Protein 5T8K (pdb70)

Sequence (1969 aa):
MESRIKDISLAEEFFGLQQDMEIAKTDMMMGLVELQRKYRDSKPLKGGAARITGSLHLTIETSVLVETLYELGAEEIRWCSCNIYSTQDHAAAALVKKNIIATVFAWKNETIEEDYWVCLNDAMTWRNDKDKICCGGPNLIVDDGGDATLILHEGVKAEIEYEKYNKIPEYLETELDENGKQLSMDLKCMYKVLKMELLKNPFFRWRGMLKDLYGVSEETTTGVLRLKIMESEGKKLLLPAINVNDSVTKSKFDNTYGCRQSLLHGLFNGCIQMLAGKKIVVLGYGEVGKGCAQGLSSGVGARVIVTEIDPICALQASSMEGYQVSVLEDVVSSEADIFIITATGNKDVVITVEHMRKMKENAYIANIGHFDDEIDVYGLENYPGIKKVIIEVKQNVHKFTFPDTQKSVILLCKGRLVNLGCATGHPPLVMSMSFTNQVLAQMDLWKKSREELVDRSKNTRFFVKKLSKEELDEYVARLHLDVLGIKLTKLTETTQAKYINVSINGPYKSSEDYRYMESRIKKDISLAEFFGLQQDMEIAKTDMMMGLVELQRKYRDSKPLKGARITGSLHLTIETSVLVETLYELGAEIRWCSCNIYSTQDHAAAALVKKNNIATVFAWKNETIEDYWVCLNDAMTWRNPNDKDKICGPNLIVDDGGDATLILHEGVKAEIEYEKYNKIPEYLETELDENGKQLSMDLKCMYKVLKMELLKNPFRWRGMLKDLYGVSEETTTGVLRLKIMESEGKLLLPAINVNDSVTKSKFDNTYGCRQSLLHGLFNGCIQMLAGKKIVVLGYGEVGKGCAQQGLSSGVGARVIVTEIDPICALQASSMEGYQVSVLEDVVSSEEADIFIITATGNKDVVITVEHMRKMKENAYIANIGHFDDEIDVYGLENYPGIKVVIEVKQQNVHKFTFPDTQQKSVILLCKGRLVNLGCATGHPPLVMSMSFTNQVLAQMDLWKSSRELVDRSKNTRFFVKKLSKELDEYVARLHLDVLGIKLTKLTEETQAKYINVSINGPYKSSEDYRYMESRIKDISLAEFGLQQDMEIAKTDMMMGLVELQRKYRDSKPLKGARITGSLHLTIETSVLVETLYELGAEIRWCSCNIYSTQDHAAAALVKKNIATVFAWKNETIEDYWVCLNDAMTWRNPNDKDKIGPNLIVDDGGDATLILHEGVKKAEIEYEKYNKIPEYLETELDENGKQLSMDLLKCMYKVLKKMELLKNPFFRWRGMLKDLYGVSEETTTGVLRLKIMESEGKLLLPAINVNDSVTKSKFDNTYGCRQSLLHGLFNGCIQMLAGKKIVVLGYGEVGKGCAQQGLSSGVGARVIVTEIDPICALQASSMEGYQVSVVLEDVVSSEADIFIITATGNKDVVITVEEHMRKMKENAYIANIGHFDDEIDVYGLENYPGIKVIEVKQNVHKFTFPDTQKSVILLCCKGRLVNLGCATGHPPLVMSMSFTNQVLAQMDLWKSSRELVDRSKNTRFFVKKLSKELDEYVARLHLDVLGIKLTKLTEETTQAKYINVSINGPYKSSEDYRYKMESRIKDISLAEFFGLQQDMEIAKTDMMMGLVELQRKYRDSKPLKGARITGSLHLTIETSVLVETLYELGAEIRWCSCNIYSTQDHAAAALVKKNIATVFAWKNETIEDYWVCLNDAMTWRNPNKDKICGPNLIVDDGGDATLILHEGVKAEIEYEKYNKIPEEYLETELDENGKQLSMDLKCMYKKVLKMELLKNPFRWRGMLKDLYGVSEETTTGVLRLKIMESEGKLLLPAINVNDSVTKSKFDNTYGCRQSLLHGLFNGCIQMLAGKKIVVLGYGEVGKGCAQGLSSGVGARVIVTEIDPICALQASSMEGYQVSVLEDVVSEEADIFIITATGNKDVVITVEHMRKMKENAYIANIGHFDDEIDVYGLENYPGIKKVIEVKQNVHKFTFPDTQKSVILLCKGRLVNLGCATGHPPLVMSMSFTNQVLAQMDLWKSSRELVDRSKNTRFFFVKKLSKELDEYVARLHLDVLGIKLTKLTEETQAKYINVSINGPYKSSEDYRY

Structure (mmCIF, N/CA/C/O backbone):
data_5T8K
#
_entry.id   5T8K
#
_cell.length_a   67.686
_cell.length_b   182.785
_cell.length_c   96.250
_cell.angle_alpha   90.00
_cell.angle_beta   100.58
_cell.angle_gamma   90.00
#
_symmetry.space_group_name_H-M   'P 1 21 1'
#
loop_
_entity.id
_entity.type
_entity.pdbx_description
1 polymer Adenosylhomocysteinase
2 polymer Adenosylhomocysteinase
3 non-polymer 'SODIUM ION'
4 non-polymer NICOTINAMIDE-ADENINE-DINUCLEOTIDE
5 non-polymer ADENINE
6 non-polymer 'HEXAETHYLENE GLYCOL'
7 non-polymer 2-AMINO-2-HYDROXYMETHYL-PROPANE-1,3-DIOL
8 non-polymer GLYCEROL
9 non-polymer DI(HYDROXYETHYL)ETHER
10 non-polymer 'TRIETHYLENE GLYCOL'
11 water water
#
loop_
_atom_site.group_PDB
_atom_site.id
_atom_site.type_symbol
_atom_site.label_atom_id
_atom_site.label_alt_id
_atom_site.label_comp_id
_atom_site.label_asym_id
_atom_site.label_entity_id
_atom_site.label_seq_id
_atom_site.pdbx_PDB_ins_code
_atom_site.Cartn_x
_atom_site.Cartn_y
_atom_site.Cartn_z
_atom_site.occupancy
_atom_site.B_iso_or_equiv
_atom_site.auth_seq_id
_atom_site.auth_comp_id
_atom_site.auth_asym_id
_atom_site.auth_atom_id
_atom_site.pdbx_PDB_model_num
ATOM 1 N N . MET A 1 6 ? 79.052 27.024 222.852 1.00 83.85 3 MET A N 1
ATOM 2 C CA . MET A 1 6 ? 78.262 27.192 221.596 1.00 82.36 3 MET A CA 1
ATOM 3 C C . MET A 1 6 ? 76.778 27.292 221.964 1.00 74.29 3 MET A C 1
ATOM 4 O O . MET A 1 6 ? 76.185 26.323 222.457 1.00 74.94 3 MET A O 1
ATOM 9 N N . GLU A 1 7 ? 76.188 28.465 221.723 1.00 61.99 4 GLU A N 1
ATOM 10 C CA . GLU A 1 7 ? 74.797 28.701 222.105 1.00 56.65 4 GLU A CA 1
ATOM 11 C C . GLU A 1 7 ? 73.737 28.464 221.012 1.00 48.23 4 GLU A C 1
ATOM 12 O O . GLU A 1 7 ? 72.564 28.746 221.242 1.00 45.67 4 GLU A O 1
ATOM 18 N N . SER A 1 8 ? 74.119 27.906 219.862 1.00 42.73 5 SER A N 1
ATOM 19 C CA . SER A 1 8 ? 73.135 27.647 218.805 1.00 39.37 5 SER A CA 1
ATOM 20 C C . SER A 1 8 ? 72.052 26.651 219.240 1.00 39.07 5 SER A C 1
ATOM 21 O O . SER A 1 8 ? 72.335 25.690 219.970 1.00 38.09 5 SER A O 1
ATOM 24 N N . ARG A 1 9 ? 70.815 26.906 218.806 1.00 36.80 6 ARG A N 1
ATOM 25 C CA . ARG A 1 9 ? 69.702 26.017 219.068 1.00 38.15 6 ARG A CA 1
ATOM 26 C C . ARG A 1 9 ? 69.128 25.562 217.735 1.00 36.89 6 ARG A C 1
ATOM 27 O O . ARG A 1 9 ? 68.480 26.339 217.027 1.00 34.51 6 ARG A O 1
ATOM 35 N N . ILE A 1 10 ? 69.399 24.300 217.397 1.00 36.40 7 ILE A N 1
ATOM 36 C CA . ILE A 1 10 ? 68.938 23.686 216.153 1.00 35.45 7 ILE A CA 1
ATOM 37 C C . ILE A 1 10 ? 68.428 22.272 216.443 1.00 37.39 7 ILE A C 1
ATOM 38 O O . ILE A 1 10 ? 68.651 21.732 217.523 1.00 36.77 7 ILE A O 1
ATOM 43 N N . LYS A 1 11 ? 67.775 21.671 215.455 1.00 37.95 8 LYS A N 1
ATOM 44 C CA . LYS A 1 11 ? 67.226 20.331 215.606 1.00 39.75 8 LYS A CA 1
ATOM 45 C C . LYS A 1 11 ? 68.277 19.229 215.778 1.00 40.91 8 LYS A C 1
ATOM 46 O O . LYS A 1 11 ? 68.257 18.512 216.770 1.00 40.65 8 LYS A O 1
ATOM 52 N N . ASP A 1 12 ? 69.196 19.113 214.819 1.00 40.66 9 ASP A N 1
ATOM 53 C CA . ASP A 1 12 ? 70.148 18.011 214.815 1.00 42.25 9 ASP A CA 1
ATOM 54 C C . ASP A 1 12 ? 71.451 18.288 214.045 1.00 41.16 9 ASP A C 1
ATOM 55 O O . ASP A 1 12 ? 71.468 18.296 212.804 1.00 39.11 9 ASP A O 1
ATOM 60 N N . ILE A 1 13 ? 72.543 18.459 214.800 1.00 40.56 10 ILE A N 1
ATOM 61 C CA . ILE A 1 13 ? 73.877 18.719 214.236 1.00 40.11 10 ILE A CA 1
ATOM 62 C C . ILE A 1 13 ? 74.376 17.618 213.288 1.00 40.11 10 ILE A C 1
ATOM 63 O O . ILE A 1 13 ? 75.176 17.904 212.389 1.00 38.75 10 ILE A O 1
ATOM 68 N N . SER A 1 14 ? 73.910 16.376 213.470 1.00 41.00 11 SER A N 1
ATOM 69 C CA . SER A 1 14 ? 74.369 15.262 212.612 1.00 42.21 11 SER A CA 1
ATOM 70 C C . SER A 1 14 ? 73.924 15.417 211.150 1.00 41.02 11 SER A C 1
ATOM 71 O O . SER A 1 14 ? 74.421 14.709 210.276 1.00 41.73 11 SER A O 1
ATOM 74 N N . LEU A 1 15 ? 73.000 16.348 210.891 1.00 39.51 12 LEU A N 1
ATOM 75 C CA . LEU A 1 15 ? 72.507 16.615 209.532 1.00 38.11 12 LEU A CA 1
ATOM 76 C C . LEU A 1 15 ? 73.464 17.490 208.736 1.00 36.90 12 LEU A C 1
ATOM 77 O O . LEU A 1 15 ? 73.268 17.682 207.537 1.00 35.91 12 LEU A O 1
ATOM 82 N N . ALA A 1 16 ? 74.500 18.002 209.399 1.00 36.82 13 ALA A N 1
ATOM 83 C CA . ALA A 1 16 ? 75.463 18.915 208.766 1.00 36.76 13 ALA A CA 1
ATOM 84 C C . ALA A 1 16 ? 76.061 18.488 207.420 1.00 37.15 13 ALA A C 1
ATOM 85 O O . ALA A 1 16 ? 76.116 19.294 206.494 1.00 35.32 13 ALA A O 1
ATOM 87 N N A GLU A 1 17 ? 76.456 17.217 207.333 0.60 39.11 14 GLU A N 1
ATOM 88 N N B GLU A 1 17 ? 76.547 17.253 207.325 0.40 37.70 14 GLU A N 1
ATOM 89 C CA A GLU A 1 17 ? 77.055 16.623 206.123 0.60 40.65 14 GLU A CA 1
ATOM 90 C CA B GLU A 1 17 ? 77.196 16.782 206.094 0.40 37.95 14 GLU A CA 1
ATOM 91 C C A GLU A 1 17 ? 76.154 16.822 204.900 0.60 39.35 14 GLU A C 1
ATOM 92 C C B GLU A 1 17 ? 76.268 16.860 204.878 0.40 36.85 14 GLU A C 1
ATOM 93 O O A GLU A 1 17 ? 76.594 17.346 203.877 0.60 38.56 14 GLU A O 1
ATOM 94 O O B GLU A 1 17 ? 76.692 17.250 203.791 0.40 36.16 14 GLU A O 1
ATOM 105 N N A PHE A 1 18 ? 74.900 16.391 205.018 0.60 39.62 15 PHE A N 1
ATOM 106 N N B PHE A 1 18 ? 75.006 16.492 205.060 0.40 36.83 15 PHE A N 1
ATOM 107 C CA A PHE A 1 18 ? 73.893 16.564 203.958 0.60 39.20 15 PHE A CA 1
ATOM 108 C CA B PHE A 1 18 ? 74.049 16.574 203.965 0.40 36.31 15 PHE A CA 1
ATOM 109 C C A PHE A 1 18 ? 73.745 18.039 203.571 0.60 36.62 15 PHE A C 1
ATOM 110 C C B PHE A 1 18 ? 73.846 18.039 203.573 0.40 35.02 15 PHE A C 1
ATOM 111 O O A PHE A 1 18 ? 73.652 18.374 202.390 0.60 35.65 15 PHE A O 1
ATOM 112 O O B PHE A 1 18 ? 73.791 18.367 202.387 0.40 34.20 15 PHE A O 1
ATOM 127 N N . GLY A 1 19 ? 73.733 18.912 204.572 1.00 35.00 16 GLY A N 1
ATOM 128 C CA . GLY A 1 19 ? 73.596 20.354 204.334 1.00 33.93 16 GLY A CA 1
ATOM 129 C C . GLY A 1 19 ? 74.759 20.903 203.520 1.00 33.59 16 GLY A C 1
ATOM 130 O O . GLY A 1 19 ? 74.551 21.564 202.490 1.00 31.56 16 GLY A O 1
ATOM 131 N N . LEU A 1 20 ? 75.979 20.581 203.952 1.00 33.24 17 LEU A N 1
ATOM 132 C CA . LEU A 1 20 ? 77.188 21.053 203.275 1.00 33.97 17 LEU A CA 1
ATOM 133 C C . LEU A 1 20 ? 77.286 20.598 201.818 1.00 33.77 17 LEU A C 1
ATOM 134 O O . LEU A 1 20 ? 77.790 21.342 200.972 1.00 33.48 17 LEU A O 1
ATOM 139 N N A GLN A 1 21 ? 76.817 19.381 201.549 0.60 34.45 18 GLN A N 1
ATOM 140 N N B GLN A 1 21 ? 76.825 19.380 201.537 0.40 34.28 18 GLN A N 1
ATOM 141 C CA A GLN A 1 21 ? 76.801 18.804 200.204 0.60 34.98 18 GLN A CA 1
ATOM 142 C CA B GLN A 1 21 ? 76.846 18.850 200.179 0.40 34.52 18 GLN A CA 1
ATOM 143 C C A GLN A 1 21 ? 75.774 19.512 199.322 0.60 33.37 18 GLN A C 1
ATOM 144 C C B GLN A 1 21 ? 75.776 19.523 199.312 0.40 33.09 18 GLN A C 1
ATOM 145 O O A GLN A 1 21 ? 76.048 19.800 198.153 0.60 32.66 18 GLN A O 1
ATOM 146 O O B GLN A 1 21 ? 76.021 19.792 198.133 0.40 32.50 18 GLN A O 1
ATOM 157 N N . ASP A 1 22 ? 74.598 19.790 199.889 1.00 32.12 19 ASP A N 1
ATOM 158 C CA . ASP A 1 22 ? 73.537 20.495 199.156 1.00 30.85 19 ASP A CA 1
ATOM 159 C C . ASP A 1 22 ? 73.995 21.910 198.867 1.00 29.27 19 ASP A C 1
ATOM 160 O O . ASP A 1 22 ? 73.696 22.433 197.795 1.00 26.75 19 ASP A O 1
ATOM 165 N N . MET A 1 23 ? 74.721 22.528 199.813 1.00 28.30 20 MET A N 1
ATOM 166 C CA . MET A 1 23 ? 75.230 23.875 199.574 1.00 28.36 20 MET A CA 1
ATOM 167 C C . MET A 1 23 ? 76.163 23.851 198.369 1.00 28.16 20 MET A C 1
ATOM 168 O O . MET A 1 23 ? 76.071 24.728 197.524 1.00 28.02 20 MET A O 1
ATOM 173 N N . GLU A 1 24 ? 77.033 22.840 198.270 1.00 28.99 21 GLU A N 1
ATOM 174 C CA . GLU A 1 24 ? 77.977 22.776 197.133 1.00 30.81 21 GLU A CA 1
ATOM 175 C C . GLU A 1 24 ? 77.290 22.572 195.794 1.00 28.60 21 GLU A C 1
ATOM 176 O O . GLU A 1 24 ? 77.712 23.137 194.780 1.00 27.36 21 GLU A O 1
ATOM 182 N N . ILE A 1 25 ? 76.221 21.792 195.788 1.00 27.71 22 ILE A N 1
ATOM 183 C CA . ILE A 1 25 ? 75.453 21.590 194.555 1.00 27.12 22 ILE A CA 1
ATOM 184 C C . ILE A 1 25 ? 74.716 22.891 194.195 1.00 25.37 22 ILE A C 1
ATOM 185 O O . ILE A 1 25 ? 74.734 23.326 193.045 1.00 24.47 22 ILE A O 1
ATOM 190 N N . ALA A 1 26 ? 74.090 23.520 195.188 1.00 25.48 23 ALA A N 1
ATOM 191 C CA . ALA A 1 26 ? 73.361 24.779 194.960 1.00 24.88 23 ALA A CA 1
ATOM 192 C C . ALA A 1 26 ? 74.256 25.851 194.326 1.00 25.05 23 ALA A C 1
ATOM 193 O O . ALA A 1 26 ? 73.824 26.595 193.442 1.00 23.24 23 ALA A O 1
ATOM 195 N N . LYS A 1 27 ? 75.514 25.897 194.768 1.00 25.86 24 LYS A N 1
ATOM 196 C CA . LYS A 1 27 ? 76.495 26.862 194.244 1.00 26.41 24 LYS A CA 1
ATOM 197 C C . LYS A 1 27 ? 76.767 26.783 192.741 1.00 26.46 24 LYS A C 1
ATOM 198 O O . LYS A 1 27 ? 77.255 27.743 192.164 1.00 26.50 24 LYS A O 1
ATOM 204 N N . THR A 1 28 ? 76.462 25.662 192.103 1.00 26.24 25 THR A N 1
ATOM 205 C CA . THR A 1 28 ? 76.607 25.582 190.652 1.00 27.16 25 THR A CA 1
ATOM 206 C C . THR A 1 28 ? 75.732 26.671 190.006 1.00 25.70 25 THR A C 1
ATOM 207 O O . THR A 1 28 ? 76.118 27.266 189.019 1.00 26.02 25 THR A O 1
ATOM 211 N N . ASP A 1 29 ? 74.560 26.929 190.591 1.00 25.03 26 ASP A N 1
ATOM 212 C CA . ASP A 1 29 ? 73.620 27.934 190.076 1.00 24.17 26 ASP A CA 1
ATOM 213 C C . ASP A 1 29 ? 73.670 29.288 190.786 1.00 24.14 26 ASP A C 1
ATOM 214 O O . ASP A 1 29 ? 73.215 30.303 190.214 1.00 23.27 26 ASP A O 1
ATOM 219 N N . MET A 1 30 ? 74.192 29.339 192.015 1.00 23.44 27 MET A N 1
ATOM 220 C CA . MET A 1 30 ? 74.206 30.609 192.747 1.00 23.63 27 MET A CA 1
ATOM 221 C C . MET A 1 30 ? 75.465 31.387 192.380 1.00 24.07 27 MET A C 1
ATOM 222 O O . MET A 1 30 ? 76.250 31.742 193.258 1.00 23.39 27 MET A O 1
ATOM 227 N N A MET A 1 31 ? 75.643 31.674 191.092 0.50 24.66 28 MET A N 1
ATOM 228 N N B MET A 1 31 ? 75.625 31.674 191.080 0.50 24.37 28 MET A N 1
ATOM 229 C CA A MET A 1 31 ? 76.874 32.329 190.635 0.50 25.53 28 MET A CA 1
ATOM 230 C CA B MET A 1 31 ? 76.816 32.378 190.565 0.50 25.07 28 MET A CA 1
ATOM 231 C C A MET A 1 31 ? 77.095 33.762 191.148 0.50 24.39 28 MET A C 1
ATOM 232 C C B MET A 1 31 ? 77.084 33.740 191.188 0.50 24.15 28 MET A C 1
ATOM 233 O O A MET A 1 31 ? 78.238 34.195 191.257 0.50 24.20 28 MET A O 1
ATOM 234 O O B MET A 1 31 ? 78.236 34.109 191.398 0.50 23.97 28 MET A O 1
ATOM 243 N N . GLY A 1 32 ? 76.029 34.487 191.481 1.00 23.20 29 GLY A N 1
ATOM 244 C CA . GLY A 1 32 ? 76.206 35.825 192.055 1.00 23.12 29 GLY A CA 1
ATOM 245 C C . GLY A 1 32 ? 76.921 35.747 193.418 1.00 23.78 29 GLY A C 1
ATOM 246 O O . GLY A 1 32 ? 77.850 36.516 193.688 1.00 23.93 29 GLY A O 1
ATOM 247 N N . LEU A 1 33 ? 76.509 34.805 194.268 1.00 22.89 30 LEU A N 1
ATOM 248 C CA . LEU A 1 33 ? 77.147 34.642 195.574 1.00 23.38 30 LEU A CA 1
ATOM 249 C C . LEU A 1 33 ? 78.558 34.067 195.429 1.00 24.14 30 LEU A C 1
ATOM 250 O O . LEU A 1 33 ? 79.462 34.476 196.157 1.00 24.52 30 LEU A O 1
ATOM 255 N N . VAL A 1 34 ? 78.748 33.152 194.477 1.00 23.67 31 VAL A N 1
ATOM 256 C CA . VAL A 1 34 ? 80.060 32.586 194.213 1.00 25.12 31 VAL A CA 1
ATOM 257 C C . VAL A 1 34 ? 81.040 33.700 193.790 1.00 26.15 31 VAL A C 1
ATOM 258 O O . VAL A 1 34 ? 82.185 33.740 194.252 1.00 26.02 31 VAL A O 1
ATOM 262 N N . GLU A 1 35 ? 80.591 34.602 192.916 1.00 26.88 32 GLU A N 1
ATOM 263 C CA . GLU A 1 35 ? 81.444 35.727 192.467 1.00 26.43 32 GLU A CA 1
ATOM 264 C C . GLU A 1 35 ? 81.734 36.728 193.591 1.00 26.47 32 GLU A C 1
ATOM 265 O O . GLU A 1 35 ? 82.858 37.227 193.699 1.00 27.88 32 GLU A O 1
ATOM 271 N N . LEU A 1 36 ? 80.736 37.046 194.417 1.00 25.06 33 LEU A N 1
ATOM 272 C CA . LEU A 1 36 ? 80.974 37.969 195.531 1.00 25.80 33 LEU A CA 1
ATOM 273 C C . LEU A 1 36 ? 82.011 37.392 196.512 1.00 25.67 33 LEU A C 1
ATOM 274 O O . LEU A 1 36 ? 82.862 38.130 197.047 1.00 25.03 33 LEU A O 1
ATOM 279 N N . GLN A 1 37 ? 81.955 36.077 196.729 1.00 25.42 34 GLN A N 1
ATOM 280 C CA . GLN A 1 37 ? 82.936 35.433 197.590 1.00 26.61 34 GLN A CA 1
ATOM 281 C C . GLN A 1 37 ? 84.334 35.508 196.957 1.00 27.25 34 GLN A C 1
ATOM 282 O O . GLN A 1 37 ? 85.305 35.872 197.628 1.00 27.46 34 GLN A O 1
ATOM 288 N N . ARG A 1 38 ? 84.431 35.177 195.671 1.00 26.79 35 ARG A N 1
ATOM 289 C CA . ARG A 1 38 ? 85.721 35.223 194.981 1.00 28.03 35 ARG A CA 1
ATOM 290 C C . ARG A 1 38 ? 86.304 36.633 195.014 1.00 27.93 35 ARG A C 1
ATOM 291 O O . ARG A 1 38 ? 87.478 36.834 195.310 1.00 29.06 35 ARG A O 1
ATOM 299 N N . LYS A 1 39 ? 85.462 37.605 194.719 1.00 27.93 36 LYS A N 1
ATOM 300 C CA . LYS A 1 39 ? 85.896 38.981 194.602 1.00 29.90 36 LYS A CA 1
ATOM 301 C C . LYS A 1 39 ? 86.278 39.681 195.905 1.00 30.79 36 LYS A C 1
ATOM 302 O O . LYS A 1 39 ? 87.257 40.437 195.929 1.00 30.46 36 LYS A O 1
ATOM 308 N N . TYR A 1 40 ? 85.531 39.401 196.977 1.00 30.49 37 TYR A N 1
ATOM 309 C CA . TYR A 1 40 ? 85.688 40.120 198.247 1.00 31.80 37 TYR A CA 1
ATOM 310 C C . TYR A 1 40 ? 86.171 39.362 199.481 1.00 32.42 37 TYR A C 1
ATOM 311 O O . TYR A 1 40 ? 86.295 39.973 200.547 1.00 33.57 37 TYR A O 1
ATOM 320 N N . ARG A 1 41 ? 86.457 38.067 199.373 1.00 32.66 38 ARG A N 1
ATOM 321 C CA . ARG A 1 41 ? 86.887 37.313 200.559 1.00 33.97 38 ARG A CA 1
ATOM 322 C C . ARG A 1 41 ? 88.266 37.752 201.097 1.00 35.55 38 ARG A C 1
ATOM 323 O O . ARG A 1 41 ? 88.533 37.592 202.284 1.00 34.98 38 ARG A O 1
ATOM 331 N N . ASP A 1 42 ? 89.115 38.310 200.228 1.00 35.81 39 ASP A N 1
ATOM 332 C CA . ASP A 1 42 ? 90.427 38.798 200.649 1.00 38.35 39 ASP A CA 1
ATOM 333 C C . ASP A 1 42 ? 90.347 40.172 201.306 1.00 37.63 39 ASP A C 1
ATOM 334 O O . ASP A 1 42 ? 90.897 40.358 202.386 1.00 39.11 39 ASP A O 1
ATOM 339 N N . SER A 1 43 ? 89.689 41.130 200.658 1.00 35.84 40 SER A N 1
ATOM 340 C CA . SER A 1 43 ? 89.546 42.487 201.212 1.00 36.04 40 SER A CA 1
ATOM 341 C C . SER A 1 43 ? 88.539 42.579 202.375 1.00 35.54 40 SER A C 1
ATOM 342 O O . SER A 1 43 ? 88.624 43.493 203.184 1.00 35.84 40 SER A O 1
ATOM 345 N N . LYS A 1 44 ? 87.593 41.646 202.451 1.00 34.83 41 LYS A N 1
ATOM 346 C CA . LYS A 1 44 ? 86.603 41.626 203.540 1.00 34.89 41 LYS A CA 1
ATOM 347 C C . LYS A 1 44 ? 85.935 42.989 203.824 1.00 33.94 41 LYS A C 1
ATOM 348 O O . LYS A 1 44 ? 86.182 43.614 204.860 1.00 34.07 41 LYS A O 1
ATOM 354 N N . PRO A 1 45 ? 85.053 43.431 202.919 1.00 32.48 42 PRO A N 1
ATOM 355 C CA . PRO A 1 45 ? 84.406 44.722 203.097 1.00 32.42 42 PRO A CA 1
ATOM 356 C C . PRO A 1 45 ? 83.467 44.791 204.321 1.00 32.00 42 PRO A C 1
ATOM 357 O O . PRO A 1 45 ? 83.197 45.886 204.800 1.00 33.06 42 PRO A O 1
ATOM 361 N N . LEU A 1 46 ? 83.013 43.647 204.837 1.00 30.97 43 LEU A N 1
ATOM 362 C CA . LEU A 1 46 ? 82.131 43.631 206.025 1.00 30.96 43 LEU A CA 1
ATOM 363 C C . LEU A 1 46 ? 82.873 43.306 207.338 1.00 32.28 43 LEU A C 1
ATOM 364 O O . LEU A 1 46 ? 82.237 43.050 208.362 1.00 31.04 43 LEU A O 1
ATOM 369 N N . LYS A 1 47 ? 84.204 43.363 207.316 1.00 34.33 44 LYS A N 1
ATOM 370 C CA . LYS A 1 47 ? 85.024 43.046 208.494 1.00 36.62 44 LYS A CA 1
ATOM 371 C C . LYS A 1 47 ? 84.585 43.821 209.730 1.00 35.74 44 LYS A C 1
ATOM 372 O O . LYS A 1 47 ? 84.540 45.053 209.711 1.00 34.72 44 LYS A O 1
ATOM 378 N N A GLY A 1 48 ? 84.235 43.095 210.788 0.60 35.95 45 GLY A N 1
ATOM 379 N N B GLY A 1 48 ? 84.282 43.084 210.798 0.40 35.84 45 GLY A N 1
ATOM 380 C CA A GLY A 1 48 ? 83.804 43.706 212.048 0.60 36.52 45 GLY A CA 1
ATOM 381 C CA B GLY A 1 48 ? 83.869 43.665 212.074 0.40 36.30 45 GLY A CA 1
ATOM 382 C C A GLY A 1 48 ? 82.320 44.038 212.143 0.60 34.94 45 GLY A C 1
ATOM 383 C C B GLY A 1 48 ? 82.366 43.667 212.268 0.40 34.80 45 GLY A C 1
ATOM 384 O O A GLY A 1 48 ? 81.883 44.610 213.144 0.60 34.02 45 GLY A O 1
ATOM 385 O O B GLY A 1 48 ? 81.872 43.333 213.343 0.40 34.17 45 GLY A O 1
ATOM 386 N N A ALA A 1 49 ? 81.546 43.690 211.111 0.60 33.03 46 ALA A N 1
ATOM 387 N N B ALA A 1 49 ? 81.634 44.037 211.224 0.40 33.29 46 ALA A N 1
ATOM 388 C CA A ALA A 1 49 ? 80.100 43.953 211.109 0.60 32.23 46 ALA A CA 1
ATOM 389 C CA B ALA A 1 49 ? 80.182 44.105 211.314 0.40 32.27 46 ALA A CA 1
ATOM 390 C C A ALA A 1 49 ? 79.346 42.822 211.794 0.60 31.74 46 ALA A C 1
ATOM 391 C C B ALA A 1 49 ? 79.560 42.895 212.012 0.40 31.77 46 ALA A C 1
ATOM 392 O O A ALA A 1 49 ? 79.548 41.652 211.453 0.60 31.68 46 ALA A O 1
ATOM 393 O O B ALA A 1 49 ? 80.049 41.769 211.881 0.40 31.49 46 ALA A O 1
ATOM 396 N N . ARG A 1 50 ? 78.483 43.169 212.755 1.00 31.24 47 ARG A N 1
ATOM 397 C CA . ARG A 1 50 ? 77.668 42.177 213.456 1.00 30.59 47 ARG A CA 1
ATOM 398 C C . ARG A 1 50 ? 76.319 42.184 212.718 1.00 29.03 47 ARG A C 1
ATOM 399 O O . ARG A 1 50 ? 75.591 43.192 212.720 1.00 28.42 47 ARG A O 1
ATOM 407 N N . ILE A 1 51 ? 75.990 41.070 212.081 1.00 27.88 48 ILE A N 1
ATOM 408 C CA . ILE A 1 51 ? 74.776 40.972 211.281 1.00 26.87 48 ILE A CA 1
ATOM 409 C C . ILE A 1 51 ? 73.795 39.973 211.862 1.00 26.93 48 ILE A C 1
ATOM 410 O O . ILE A 1 51 ? 74.155 38.819 212.121 1.00 28.30 48 ILE A O 1
ATOM 415 N N . THR A 1 52 ? 72.575 40.426 212.104 1.00 25.94 49 THR A N 1
ATOM 416 C CA . THR A 1 52 ? 71.516 39.546 212.550 1.00 26.08 49 THR A CA 1
ATOM 417 C C . THR A 1 52 ? 70.574 39.356 211.374 1.00 25.71 49 THR A C 1
ATOM 418 O O . THR A 1 52 ? 70.155 40.326 210.753 1.00 25.67 49 THR A O 1
ATOM 422 N N . GLY A 1 53 ? 70.250 38.105 211.076 1.00 25.46 50 GLY A N 1
ATOM 423 C CA . GLY A 1 53 ? 69.323 37.791 210.018 1.00 25.82 50 GLY A CA 1
ATOM 424 C C . GLY A 1 53 ? 68.062 37.112 210.529 1.00 25.61 50 GLY A C 1
ATOM 425 O O . GLY A 1 53 ? 68.125 36.291 211.441 1.00 27.05 50 GLY A O 1
ATOM 426 N N . SER A 1 54 ? 66.922 37.502 209.956 1.00 24.94 51 SER A N 1
ATOM 427 C CA . SER A 1 54 ? 65.621 36.897 210.234 1.00 25.44 51 SER A CA 1
ATOM 428 C C . SER A 1 54 ? 65.060 36.588 208.853 1.00 25.80 51 SER A C 1
ATOM 429 O O . SER A 1 54 ? 64.374 37.429 208.251 1.00 26.10 51 SER A O 1
ATOM 432 N N . LEU A 1 55 ? 65.386 35.393 208.346 1.00 25.15 52 LEU A N 1
ATOM 433 C CA . LEU A 1 55 ? 65.008 34.987 207.004 1.00 24.97 52 LEU A CA 1
ATOM 434 C C . LEU A 1 55 ? 65.062 33.452 206.880 1.00 25.29 52 LEU A C 1
ATOM 435 O O . LEU A 1 55 ? 66.044 32.816 207.286 1.00 25.85 52 LEU A O 1
ATOM 440 N N . HIS A 1 56 ? 63.979 32.876 206.355 1.00 24.72 53 HIS A N 1
ATOM 441 C CA . HIS A 1 56 ? 63.829 31.423 206.158 1.00 25.08 53 HIS A CA 1
ATOM 442 C C . HIS A 1 56 ? 65.170 30.763 205.931 1.00 25.57 53 HIS A C 1
ATOM 443 O O . HIS A 1 56 ? 65.813 31.006 204.892 1.00 24.03 53 HIS A O 1
ATOM 450 N N . LEU A 1 57 ? 65.579 29.907 206.864 1.00 26.10 54 LEU A N 1
ATOM 451 C CA . LEU A 1 57 ? 66.899 29.293 206.781 1.00 26.76 54 LEU A CA 1
ATOM 452 C C . LEU A 1 57 ? 66.875 27.989 205.952 1.00 26.15 54 LEU A C 1
ATOM 453 O O . LEU A 1 57 ? 66.706 26.880 206.480 1.00 25.73 54 LEU A O 1
ATOM 458 N N . THR A 1 58 ? 67.019 28.158 204.641 1.00 25.73 55 THR A N 1
ATOM 459 C CA . THR A 1 58 ? 67.062 27.044 203.698 1.00 24.93 55 THR A CA 1
ATOM 460 C C . THR A 1 58 ? 68.509 26.883 203.250 1.00 24.42 55 THR A C 1
ATOM 461 O O . THR A 1 58 ? 69.378 27.677 203.608 1.00 24.11 55 THR A O 1
ATOM 465 N N . ILE A 1 59 ? 68.778 25.853 202.465 1.00 24.90 56 ILE A N 1
ATOM 466 C CA . ILE A 1 59 ? 70.120 25.662 201.909 1.00 25.06 56 ILE A CA 1
ATOM 467 C C . ILE A 1 59 ? 70.605 26.930 201.190 1.00 24.71 56 ILE A C 1
ATOM 468 O O . ILE A 1 59 ? 71.769 27.331 201.320 1.00 24.36 56 ILE A O 1
ATOM 473 N N . GLU A 1 60 ? 69.703 27.568 200.453 1.00 24.72 57 GLU A N 1
ATOM 474 C CA . GLU A 1 60 ? 70.046 28.790 199.722 1.00 24.73 57 GLU A CA 1
ATOM 475 C C . GLU A 1 60 ? 70.492 29.897 200.687 1.00 24.57 57 GLU A C 1
ATOM 476 O O . GLU A 1 60 ? 71.458 30.620 200.428 1.00 24.18 57 GLU A O 1
ATOM 482 N N . THR A 1 61 ? 69.794 30.005 201.812 1.00 24.65 58 THR A N 1
ATOM 483 C CA . THR A 1 61 ? 70.134 30.991 202.837 1.00 24.19 58 THR A CA 1
ATOM 484 C C . THR A 1 61 ? 71.487 30.691 203.472 1.00 24.59 58 THR A C 1
ATOM 485 O O . THR A 1 61 ? 72.231 31.613 203.838 1.00 24.42 58 THR A O 1
ATOM 489 N N . SER A 1 62 ? 71.818 29.413 203.614 1.00 24.88 59 SER A N 1
ATOM 490 C CA . SER A 1 62 ? 73.126 29.059 204.172 1.00 26.10 59 SER A CA 1
ATOM 491 C C . SER A 1 62 ? 74.251 29.597 203.261 1.00 25.43 59 SER A C 1
ATOM 492 O O . SER A 1 62 ? 75.286 30.026 203.761 1.00 26.28 59 SER A O 1
ATOM 495 N N . VAL A 1 63 ? 74.040 29.582 201.941 1.00 24.04 60 VAL A N 1
ATOM 496 C CA . VAL A 1 63 ? 75.040 30.122 201.008 1.00 24.17 60 VAL A CA 1
ATOM 497 C C . VAL A 1 63 ? 75.137 31.657 201.191 1.00 23.20 60 VAL A C 1
ATOM 498 O O . VAL A 1 63 ? 76.224 32.220 201.096 1.00 22.95 60 VAL A O 1
ATOM 502 N N . LEU A 1 64 ? 74.002 32.316 201.450 1.00 23.00 61 LEU A N 1
ATOM 503 C CA . LEU A 1 64 ? 73.986 33.760 201.738 1.00 23.26 61 LEU A CA 1
ATOM 504 C C . LEU A 1 64 ? 74.832 34.017 202.994 1.00 24.31 61 LEU A C 1
ATOM 505 O O . LEU A 1 64 ? 75.713 34.882 203.004 1.00 23.91 61 LEU A O 1
ATOM 510 N N . VAL A 1 65 ? 74.576 33.232 204.043 1.00 25.40 62 VAL A N 1
ATOM 511 C CA . VAL A 1 65 ? 75.296 33.395 205.320 1.00 26.11 62 VAL A CA 1
ATOM 512 C C . VAL A 1 65 ? 76.807 33.182 205.133 1.00 27.18 62 VAL A C 1
ATOM 513 O O . VAL A 1 65 ? 77.616 33.985 205.605 1.00 27.58 62 VAL A O 1
ATOM 517 N N . GLU A 1 66 ? 77.164 32.109 204.433 1.00 27.21 63 GLU A N 1
ATOM 518 C CA . GLU A 1 66 ? 78.549 31.825 204.103 1.00 28.27 63 GLU A CA 1
ATOM 519 C C . GLU A 1 66 ? 79.166 33.011 203.354 1.00 27.05 63 GLU A C 1
ATOM 520 O O . GLU A 1 66 ? 80.317 33.347 203.585 1.00 27.26 63 GLU A O 1
ATOM 526 N N . THR A 1 67 ? 78.398 33.649 202.471 1.00 24.97 64 THR A N 1
ATOM 527 C CA . THR A 1 67 ? 78.923 34.781 201.702 1.00 25.07 64 THR A CA 1
ATOM 528 C C . THR A 1 67 ? 79.217 35.971 202.624 1.00 25.60 64 THR A C 1
ATOM 529 O O . THR A 1 67 ? 80.295 36.567 202.567 1.00 25.93 64 THR A O 1
ATOM 533 N N . LEU A 1 68 ? 78.283 36.296 203.504 1.00 24.80 65 LEU A N 1
ATOM 534 C CA . LEU A 1 68 ? 78.492 37.383 204.464 1.00 25.31 65 LEU A CA 1
ATOM 535 C C . LEU A 1 68 ? 79.691 37.084 205.384 1.00 26.31 65 LEU A C 1
ATOM 536 O O . LEU A 1 68 ? 80.451 37.988 205.711 1.00 26.58 65 LEU A O 1
ATOM 541 N N . TYR A 1 69 ? 79.847 35.812 205.773 1.00 26.90 66 TYR A N 1
ATOM 542 C CA . TYR A 1 69 ? 80.955 35.364 206.616 1.00 28.73 66 TYR A CA 1
ATOM 543 C C . TYR A 1 69 ? 82.304 35.481 205.901 1.00 29.20 66 TYR A C 1
ATOM 544 O O . TYR A 1 69 ? 83.285 35.945 206.480 1.00 29.26 66 TYR A O 1
ATOM 553 N N . GLU A 1 70 ? 82.353 35.046 204.647 1.00 28.31 67 GLU A N 1
ATOM 554 C CA . GLU A 1 70 ? 83.579 35.171 203.845 1.00 28.85 67 GLU A CA 1
ATOM 555 C C . GLU A 1 70 ? 83.966 36.642 203.624 1.00 28.49 67 GLU A C 1
ATOM 556 O O . GLU A 1 70 ? 85.148 36.956 203.504 1.00 28.55 67 GLU A O 1
ATOM 562 N N . LEU A 1 71 ? 82.973 37.536 203.597 1.00 27.28 68 LEU A N 1
ATOM 563 C CA . LEU A 1 71 ? 83.222 38.986 203.456 1.00 27.57 68 LEU A CA 1
ATOM 564 C C . LEU A 1 71 ? 83.620 39.674 204.793 1.00 28.68 68 LEU A C 1
ATOM 565 O O . LEU A 1 71 ? 83.810 40.890 204.828 1.00 29.27 68 LEU A O 1
ATOM 570 N N . GLY A 1 72 ? 83.738 38.895 205.877 1.00 29.07 69 GLY A N 1
ATOM 571 C CA . GLY A 1 72 ? 84.219 39.405 207.153 1.00 30.18 69 GLY A CA 1
ATOM 572 C C . GLY A 1 72 ? 83.238 39.646 208.277 1.00 30.30 69 GLY A C 1
ATOM 573 O O . GLY A 1 72 ? 83.640 40.038 209.355 1.00 29.81 69 GLY A O 1
ATOM 574 N N . ALA A 1 73 ? 81.957 39.391 208.049 1.00 29.61 70 ALA A N 1
ATOM 575 C CA . ALA A 1 73 ? 80.967 39.645 209.083 1.00 29.70 70 ALA A CA 1
ATOM 576 C C . ALA A 1 73 ? 80.814 38.524 210.109 1.00 30.33 70 ALA A C 1
ATOM 577 O O . ALA A 1 73 ? 81.130 37.372 209.829 1.00 29.52 70 ALA A O 1
ATOM 579 N N A GLU A 1 74 ? 80.344 38.902 211.303 0.70 31.30 71 GLU A N 1
ATOM 580 N N B GLU A 1 74 ? 80.365 38.880 211.313 0.30 30.61 71 GLU A N 1
ATOM 581 C CA A GLU A 1 74 ? 80.002 37.954 212.359 0.70 32.46 71 GLU A CA 1
ATOM 582 C CA B GLU A 1 74 ? 80.011 37.890 212.334 0.30 31.13 71 GLU A CA 1
ATOM 583 C C A GLU A 1 74 ? 78.487 37.847 212.218 0.70 31.10 71 GLU A C 1
ATOM 584 C C B GLU A 1 74 ? 78.494 37.844 212.262 0.30 30.34 71 GLU A C 1
ATOM 585 O O A GLU A 1 74 ? 77.814 38.873 212.041 0.70 31.20 71 GLU A O 1
ATOM 586 O O B GLU A 1 74 ? 77.844 38.888 212.146 0.30 30.17 71 GLU A O 1
ATOM 597 N N . ILE A 1 75 ? 77.944 36.632 212.304 1.00 30.20 72 ILE A N 1
ATOM 598 C CA . ILE A 1 75 ? 76.512 36.408 212.081 1.00 29.55 72 ILE A CA 1
ATOM 599 C C . ILE A 1 75 ? 75.718 35.597 213.125 1.00 29.48 72 ILE A C 1
ATOM 600 O O . ILE A 1 75 ? 76.212 34.603 213.674 1.00 29.32 72 ILE A O 1
ATOM 605 N N . ARG A 1 76 ? 74.492 36.067 213.392 1.00 27.93 73 ARG A N 1
ATOM 606 C CA . ARG A 1 76 ? 73.496 35.375 214.230 1.00 27.92 73 ARG A CA 1
ATOM 607 C C . ARG A 1 76 ? 72.275 35.292 213.308 1.00 27.21 73 ARG A C 1
ATOM 608 O O . ARG A 1 76 ? 71.971 36.268 212.607 1.00 27.33 73 ARG A O 1
ATOM 616 N N . TRP A 1 77 ? 71.584 34.153 213.284 1.00 27.25 74 TRP A N 1
ATOM 617 C CA . TRP A 1 77 ? 70.482 33.957 212.339 1.00 26.57 74 TRP A CA 1
ATOM 618 C C . TRP A 1 77 ? 69.314 33.174 212.929 1.00 27.15 74 TRP A C 1
ATOM 619 O O . TRP A 1 77 ? 69.493 32.333 213.800 1.00 28.16 74 TRP A O 1
ATOM 630 N N . CYS A 1 78 ? 68.120 33.493 212.444 1.00 26.50 75 CYS A N 1
ATOM 631 C CA . CYS A 1 78 ? 66.896 32.809 212.821 1.00 27.17 75 CYS A CA 1
ATOM 632 C C . CYS A 1 78 ? 66.021 32.823 211.572 1.00 26.75 75 CYS A C 1
ATOM 633 O O . CYS A 1 78 ? 66.296 33.600 210.645 1.00 26.07 75 CYS A O 1
ATOM 636 N N . SER A 1 79 ? 64.996 31.966 211.524 1.00 26.77 76 SER A N 1
ATOM 637 C CA . SER A 1 79 ? 64.073 31.945 210.368 1.00 27.48 76 SER A CA 1
ATOM 638 C C . SER A 1 79 ? 62.925 32.904 210.620 1.00 27.10 76 SER A C 1
ATOM 639 O O . SER A 1 79 ? 62.669 33.284 211.776 1.00 28.16 76 SER A O 1
ATOM 642 N N . CYS A 1 80 ? 62.243 33.317 209.551 1.00 25.58 77 CYS A N 1
ATOM 643 C CA . CYS A 1 80 ? 61.105 34.243 209.691 1.00 25.87 77 CYS A CA 1
ATOM 644 C C . CYS A 1 80 ? 59.757 33.523 209.584 1.00 25.73 77 CYS A C 1
ATOM 645 O O . CYS A 1 80 ? 58.726 34.149 209.346 1.00 25.47 77 CYS A O 1
ATOM 648 N N . ASN A 1 81 ? 59.786 32.201 209.765 1.00 25.76 78 ASN A N 1
ATOM 649 C CA . ASN A 1 81 ? 58.565 31.409 209.809 1.00 26.60 78 ASN A CA 1
ATOM 650 C C . ASN A 1 81 ? 58.816 30.130 210.628 1.00 26.82 78 ASN A C 1
ATOM 651 O O . ASN A 1 81 ? 59.908 29.551 210.591 1.00 26.89 78 ASN A O 1
ATOM 656 N N . ILE A 1 82 ? 57.791 29.703 211.358 1.00 27.37 79 ILE A N 1
ATOM 657 C CA . ILE A 1 82 ? 57.898 28.522 212.219 1.00 28.03 79 ILE A CA 1
ATOM 658 C C . ILE A 1 82 ? 58.090 27.208 211.460 1.00 28.25 79 ILE A C 1
ATOM 659 O O . ILE A 1 82 ? 58.564 26.233 212.047 1.00 27.83 79 ILE A O 1
ATOM 664 N N . TYR A 1 83 ? 57.721 27.179 210.178 1.00 28.04 80 TYR A N 1
ATOM 665 C CA . TYR A 1 83 ? 57.836 25.955 209.375 1.00 29.10 80 TYR A CA 1
ATOM 666 C C . TYR A 1 83 ? 58.857 26.000 208.232 1.00 27.92 80 TYR A C 1
ATOM 667 O O . TYR A 1 83 ? 59.066 24.987 207.584 1.00 28.27 80 TYR A O 1
ATOM 676 N N . SER A 1 84 ? 59.518 27.131 208.008 1.00 26.80 81 SER A N 1
ATOM 677 C CA . SER A 1 84 ? 60.372 27.270 206.814 1.00 25.92 81 SER A CA 1
ATOM 678 C C . SER A 1 84 ? 61.826 26.803 206.876 1.00 26.13 81 SER A C 1
ATOM 679 O O . SER A 1 84 ? 62.471 26.668 205.829 1.00 26.83 81 SER A O 1
ATOM 682 N N . THR A 1 85 ? 62.356 26.583 208.073 1.00 26.53 82 THR A N 1
ATOM 683 C CA . THR A 1 85 ? 63.740 26.141 208.221 1.00 26.66 82 THR A CA 1
ATOM 684 C C . THR A 1 85 ? 63.983 24.751 207.624 1.00 27.29 82 THR A C 1
ATOM 685 O O . THR A 1 85 ? 63.130 23.870 207.740 1.00 27.88 82 THR A O 1
ATOM 689 N N . GLN A 1 86 ? 65.132 24.585 206.960 1.00 26.80 83 GLN A N 1
ATOM 690 C CA . GLN A 1 86 ? 65.592 23.270 206.504 1.00 27.75 83 GLN A CA 1
ATOM 691 C C . GLN A 1 86 ? 66.644 22.910 207.549 1.00 28.46 83 GLN A C 1
ATOM 692 O O . GLN A 1 86 ? 67.696 23.531 207.619 1.00 27.99 83 GLN A O 1
ATOM 698 N N . ASP A 1 87 ? 66.332 21.941 208.392 1.00 29.85 84 ASP A N 1
ATOM 699 C CA . ASP A 1 87 ? 67.234 21.555 209.487 1.00 30.48 84 ASP A CA 1
ATOM 700 C C . ASP A 1 87 ? 68.661 21.204 209.034 1.00 31.73 84 ASP A C 1
ATOM 701 O O . ASP A 1 87 ? 69.629 21.548 209.730 1.00 31.23 84 ASP A O 1
ATOM 706 N N . HIS A 1 88 ? 68.808 20.560 207.869 1.00 31.47 85 HIS A N 1
ATOM 707 C CA . HIS A 1 88 ? 70.178 20.231 207.397 1.00 31.44 85 HIS A CA 1
ATOM 708 C C . HIS A 1 88 ? 70.941 21.504 207.006 1.00 29.91 85 HIS A C 1
ATOM 709 O O . HIS A 1 88 ? 72.146 21.569 207.153 1.00 29.84 85 HIS A O 1
ATOM 716 N N . ALA A 1 89 ? 70.217 22.532 206.566 1.00 29.09 86 ALA A N 1
ATOM 717 C CA . ALA A 1 89 ? 70.851 23.809 206.233 1.00 28.28 86 ALA A CA 1
ATOM 718 C C . ALA A 1 89 ? 71.372 24.501 207.511 1.00 28.23 86 ALA A C 1
ATOM 719 O O . ALA A 1 89 ? 72.479 25.066 207.537 1.00 28.35 86 ALA A O 1
ATOM 721 N N . ALA A 1 90 ? 70.572 24.444 208.572 1.00 28.14 87 ALA A N 1
ATOM 722 C CA . ALA A 1 90 ? 70.944 25.051 209.853 1.00 27.81 87 ALA A CA 1
ATOM 723 C C . ALA A 1 90 ? 72.166 24.380 210.471 1.00 28.61 87 ALA A C 1
ATOM 724 O O . ALA A 1 90 ? 73.097 25.050 210.956 1.00 28.30 87 ALA A O 1
ATOM 726 N N . ALA A 1 91 ? 72.155 23.052 210.445 1.00 29.31 88 ALA A N 1
ATOM 727 C CA . ALA A 1 91 ? 73.242 22.241 210.988 1.00 30.78 88 ALA A CA 1
ATOM 728 C C . ALA A 1 91 ? 74.568 22.525 210.283 1.00 31.00 88 ALA A C 1
ATOM 729 O O . ALA A 1 91 ? 75.616 22.597 210.927 1.00 30.63 88 ALA A O 1
ATOM 731 N N . ALA A 1 92 ? 74.515 22.685 208.958 1.00 31.22 89 ALA A N 1
ATOM 732 C CA . ALA A 1 92 ? 75.721 22.990 208.173 1.00 31.21 89 ALA A CA 1
ATOM 733 C C . ALA A 1 92 ? 76.417 24.253 208.678 1.00 31.03 89 ALA A C 1
ATOM 734 O O . ALA A 1 92 ? 77.633 24.257 208.874 1.00 31.79 89 ALA A O 1
ATOM 736 N N . LEU A 1 93 ? 75.637 25.306 208.915 1.00 30.81 90 LEU A N 1
ATOM 737 C CA . LEU A 1 93 ? 76.184 26.594 209.400 1.00 31.30 90 LEU A CA 1
ATOM 738 C C . LEU A 1 93 ? 76.854 26.490 210.778 1.00 31.94 90 LEU A C 1
ATOM 739 O O . LEU A 1 93 ? 77.921 27.073 210.997 1.00 32.25 90 LEU A O 1
ATOM 744 N N . VAL A 1 94 ? 76.215 25.766 211.696 1.00 32.70 91 VAL A N 1
ATOM 745 C CA . VAL A 1 94 ? 76.736 25.557 213.051 1.00 34.56 91 VAL A CA 1
ATOM 746 C C . VAL A 1 94 ? 78.006 24.705 213.012 1.00 36.36 91 VAL A C 1
ATOM 747 O O . VAL A 1 94 ? 79.036 25.066 213.575 1.00 36.14 91 VAL A O 1
ATOM 751 N N . LYS A 1 95 ? 77.917 23.571 212.334 1.00 38.58 92 LYS A N 1
ATOM 752 C CA . LYS A 1 95 ? 79.048 22.661 212.170 1.00 41.64 92 LYS A CA 1
ATOM 753 C C . LYS A 1 95 ? 80.279 23.395 211.664 1.00 42.69 92 LYS A C 1
ATOM 754 O O . LYS A 1 95 ? 81.374 23.196 212.162 1.00 43.28 92 LYS A O 1
ATOM 760 N N . LYS A 1 96 ? 80.098 24.259 210.677 1.00 43.16 93 LYS A N 1
ATOM 761 C CA . LYS A 1 96 ? 81.238 24.955 210.110 1.00 45.98 93 LYS A CA 1
ATOM 762 C C . LYS A 1 96 ? 81.614 26.252 210.876 1.00 43.72 93 LYS A C 1
ATOM 763 O O . LYS A 1 96 ? 82.597 26.903 210.524 1.00 43.26 93 LYS A O 1
ATOM 769 N N . ASN A 1 97 ? 80.878 26.588 211.944 1.00 42.79 94 ASN A N 1
ATOM 770 C CA . ASN A 1 97 ? 81.167 27.804 212.744 1.00 43.56 94 ASN A CA 1
ATOM 771 C C . ASN A 1 97 ? 81.062 29.107 211.970 1.00 42.35 94 ASN A C 1
ATOM 772 O O . ASN A 1 97 ? 81.826 30.046 212.223 1.00 44.53 94 ASN A O 1
ATOM 777 N N A ILE A 1 98 ? 80.103 29.169 211.052 0.50 39.86 95 ILE A N 1
ATOM 778 N N B ILE A 1 98 ? 80.116 29.153 211.034 0.50 40.02 95 ILE A N 1
ATOM 779 C CA A ILE A 1 98 ? 79.885 30.335 210.199 0.50 38.21 95 ILE A CA 1
ATOM 780 C CA B ILE A 1 98 ? 79.871 30.323 210.198 0.50 38.46 95 ILE A CA 1
ATOM 781 C C A ILE A 1 98 ? 78.907 31.332 210.823 0.50 36.27 95 ILE A C 1
ATOM 782 C C B ILE A 1 98 ? 78.978 31.338 210.901 0.50 36.51 95 ILE A C 1
ATOM 783 O O A ILE A 1 98 ? 78.924 32.518 210.486 0.50 34.96 95 ILE A O 1
ATOM 784 O O B ILE A 1 98 ? 79.123 32.543 210.698 0.50 35.68 95 ILE A O 1
ATOM 793 N N . ALA A 1 99 ? 78.050 30.837 211.718 1.00 34.95 96 ALA A N 1
ATOM 794 C CA . ALA A 1 99 ? 77.082 31.678 212.413 1.00 33.31 96 ALA A CA 1
ATOM 795 C C . ALA A 1 99 ? 76.512 30.975 213.633 1.00 32.95 96 ALA A C 1
ATOM 796 O O . ALA A 1 99 ? 76.655 29.772 213.789 1.00 33.54 96 ALA A O 1
ATOM 798 N N . THR A 1 100 ? 75.866 31.751 214.493 1.00 31.59 97 THR A N 1
ATOM 799 C CA . THR A 1 100 ? 75.168 31.228 215.649 1.00 31.35 97 THR A CA 1
ATOM 800 C C . THR A 1 100 ? 73.714 31.212 215.198 1.00 29.39 97 THR A C 1
ATOM 801 O O . THR A 1 100 ? 73.168 32.253 214.823 1.00 27.73 97 THR A O 1
ATOM 805 N N . VAL A 1 101 ? 73.094 30.038 215.246 1.00 29.08 98 VAL A N 1
ATOM 806 C CA . VAL A 1 101 ? 71.761 29.836 214.708 1.00 28.72 98 VAL A CA 1
ATOM 807 C C . VAL A 1 101 ? 70.705 29.451 215.745 1.00 29.32 98 VAL A C 1
ATOM 808 O O . VAL A 1 101 ? 70.954 28.626 216.620 1.00 29.46 98 VAL A O 1
ATOM 812 N N . PHE A 1 102 ? 69.516 30.041 215.609 1.00 29.09 99 PHE A N 1
ATOM 813 C CA . PHE A 1 102 ? 68.360 29.736 216.475 1.00 29.61 99 PHE A CA 1
ATOM 814 C C . PHE A 1 102 ? 67.213 29.462 215.507 1.00 29.05 99 PHE A C 1
ATOM 815 O O . PHE A 1 102 ? 66.476 30.378 215.120 1.00 28.37 99 PHE A O 1
ATOM 823 N N . ALA A 1 103 ? 67.094 28.207 215.077 1.00 29.16 100 ALA A N 1
ATOM 824 C CA . ALA A 1 103 ? 66.093 27.866 214.085 1.00 28.66 100 ALA A CA 1
ATOM 825 C C . ALA A 1 103 ? 65.954 26.376 213.853 1.00 29.83 100 ALA A C 1
ATOM 826 O O . ALA A 1 103 ? 66.956 25.636 213.794 1.00 30.32 100 ALA A O 1
ATOM 828 N N . TRP A 1 104 ? 64.703 25.954 213.701 1.00 29.66 101 TRP A N 1
ATOM 829 C CA . TRP A 1 104 ? 64.379 24.574 213.377 1.00 30.33 101 TRP A CA 1
ATOM 830 C C . TRP A 1 104 ? 62.992 24.534 212.767 1.00 29.92 101 TRP A C 1
ATOM 831 O O . TRP A 1 104 ? 62.179 25.448 212.995 1.00 29.16 101 TRP A O 1
ATOM 842 N N . LYS A 1 105 ? 62.731 23.496 211.977 1.00 29.74 102 LYS A N 1
ATOM 843 C CA . LYS A 1 105 ? 61.434 23.335 211.360 1.00 29.97 102 LYS A CA 1
ATOM 844 C C . LYS A 1 105 ? 60.465 22.934 212.461 1.00 31.61 102 LYS A C 1
ATOM 845 O O . LYS A 1 105 ? 60.814 22.161 213.371 1.00 32.67 102 LYS A O 1
ATOM 851 N N . ASN A 1 106 ? 59.262 23.485 212.388 1.00 32.23 103 ASN A N 1
ATOM 852 C CA . ASN A 1 106 ? 58.186 23.192 213.341 1.00 33.50 103 ASN A CA 1
ATOM 853 C C . ASN A 1 106 ? 58.433 23.767 214.743 1.00 33.11 103 ASN A C 1
ATOM 854 O O . ASN A 1 106 ? 58.331 23.066 215.738 1.00 32.47 103 ASN A O 1
ATOM 859 N N . GLU A 1 107 ? 58.755 25.061 214.783 1.00 31.57 104 GLU A N 1
ATOM 860 C CA . GLU A 1 107 ? 58.900 25.788 216.037 1.00 32.28 104 GLU A CA 1
ATOM 861 C C . GLU A 1 107 ? 57.506 26.094 216.554 1.00 32.10 104 GLU A C 1
ATOM 862 O O . GLU A 1 107 ? 56.556 26.192 215.767 1.00 31.30 104 GLU A O 1
ATOM 868 N N . THR A 1 108 ? 57.362 26.214 217.870 1.00 31.75 105 THR A N 1
ATOM 869 C CA . THR A 1 108 ? 56.112 26.717 218.415 1.00 31.49 105 THR A CA 1
ATOM 870 C C . THR A 1 108 ? 56.221 28.236 218.227 1.00 31.19 105 THR A C 1
ATOM 871 O O . THR A 1 108 ? 57.321 28.765 218.029 1.00 30.33 105 THR A O 1
ATOM 875 N N . ILE A 1 109 ? 55.101 28.947 218.287 1.00 31.74 106 ILE A N 1
ATOM 876 C CA . ILE A 1 109 ? 55.143 30.403 218.155 1.00 31.44 106 ILE A CA 1
ATOM 877 C C . ILE A 1 109 ? 55.980 31.042 219.298 1.00 31.87 106 ILE A C 1
ATOM 878 O O . ILE A 1 109 ? 56.736 32.005 219.063 1.00 30.30 106 ILE A O 1
ATOM 883 N N A GLU A 1 110 ? 55.855 30.506 220.516 0.50 32.43 107 GLU A N 1
ATOM 884 N N B GLU A 1 110 ? 55.844 30.509 220.514 0.50 32.37 107 GLU A N 1
ATOM 885 C CA A GLU A 1 110 ? 56.614 31.034 221.660 0.50 32.74 107 GLU A CA 1
ATOM 886 C CA B GLU A 1 110 ? 56.601 31.014 221.666 0.50 32.66 107 GLU A CA 1
ATOM 887 C C A GLU A 1 110 ? 58.126 30.951 221.463 0.50 32.11 107 GLU A C 1
ATOM 888 C C B GLU A 1 110 ? 58.116 30.941 221.472 0.50 32.03 107 GLU A C 1
ATOM 889 O O A GLU A 1 110 ? 58.870 31.888 221.874 0.50 31.56 107 GLU A O 1
ATOM 890 O O B GLU A 1 110 ? 58.847 31.879 221.881 0.50 31.38 107 GLU A O 1
ATOM 901 N N . ASP A 1 111 ? 58.580 29.837 220.855 1.00 32.19 108 ASP A N 1
ATOM 902 C CA . ASP A 1 111 ? 60.021 29.657 220.584 1.00 32.28 108 ASP A CA 1
ATOM 903 C C . ASP A 1 111 ? 60.498 30.548 219.453 1.00 30.45 108 ASP A C 1
ATOM 904 O O . ASP A 1 111 ? 61.652 30.970 219.457 1.00 30.19 108 ASP A O 1
ATOM 909 N N . TYR A 1 112 ? 59.617 30.809 218.488 1.00 30.20 109 TYR A N 1
ATOM 910 C CA . TYR A 1 112 ? 59.930 31.668 217.355 1.00 29.22 109 TYR A CA 1
ATOM 911 C C . TYR A 1 112 ? 60.426 33.030 217.817 1.00 29.53 109 TYR A C 1
ATOM 912 O O . TYR A 1 112 ? 61.467 33.520 217.349 1.00 27.92 109 TYR A O 1
ATOM 921 N N . TRP A 1 113 ? 59.675 33.635 218.739 1.00 29.37 110 TRP A N 1
ATOM 922 C CA . TRP A 1 113 ? 60.017 34.961 219.241 1.00 29.32 110 TRP A CA 1
ATOM 923 C C . TRP A 1 113 ? 61.232 34.934 220.171 1.00 30.37 110 TRP A C 1
ATOM 924 O O . TRP A 1 113 ? 61.993 35.900 220.210 1.00 30.80 110 TRP A O 1
ATOM 935 N N . VAL A 1 114 ? 61.431 33.833 220.896 1.00 30.70 111 VAL A N 1
ATOM 936 C CA . VAL A 1 114 ? 62.635 33.692 221.707 1.00 31.27 111 VAL A CA 1
ATOM 937 C C . VAL A 1 114 ? 63.854 33.560 220.747 1.00 31.10 111 VAL A C 1
ATOM 938 O O . VAL A 1 114 ? 64.899 34.157 220.996 1.00 31.06 111 VAL A O 1
ATOM 942 N N . CYS A 1 115 ? 63.714 32.799 219.657 1.00 30.27 112 CYS A N 1
ATOM 943 C CA . CYS A 1 115 ? 64.818 32.663 218.679 1.00 29.83 112 CYS A CA 1
ATOM 944 C C . CYS A 1 115 ? 65.220 34.012 218.082 1.00 29.29 112 CYS A C 1
ATOM 945 O O . CYS A 1 115 ? 66.408 34.332 218.007 1.00 29.23 112 CYS A O 1
ATOM 948 N N . LEU A 1 116 ? 64.229 34.795 217.660 1.00 28.57 113 LEU A N 1
ATOM 949 C CA . LEU A 1 116 ? 64.479 36.118 217.084 1.00 28.38 113 LEU A CA 1
ATOM 950 C C . LEU A 1 116 ? 65.152 37.015 218.114 1.00 28.03 113 LEU A C 1
ATOM 951 O O . LEU A 1 116 ? 66.167 37.660 217.821 1.00 27.14 113 LEU A O 1
ATOM 956 N N . ASN A 1 117 ? 64.592 37.050 219.323 1.00 28.44 114 ASN A N 1
ATOM 957 C CA . ASN A 1 117 ? 65.185 37.871 220.395 1.00 28.87 114 ASN A CA 1
ATOM 958 C C . ASN A 1 117 ? 66.630 37.462 220.638 1.00 29.00 114 ASN A C 1
ATOM 959 O O . ASN A 1 117 ? 67.495 38.330 220.778 1.00 29.28 114 ASN A O 1
ATOM 964 N N . ASP A 1 118 ? 66.901 36.153 220.668 1.00 28.91 115 ASP A N 1
ATOM 965 C CA . ASP A 1 118 ? 68.285 35.669 220.875 1.00 30.44 115 ASP A CA 1
ATOM 966 C C . ASP A 1 118 ? 69.213 36.037 219.702 1.00 29.43 115 ASP A C 1
ATOM 967 O O . ASP A 1 118 ? 70.374 36.374 219.921 1.00 29.05 115 ASP A O 1
ATOM 972 N N . ALA A 1 119 ? 68.696 36.009 218.476 1.00 28.79 116 ALA A N 1
ATOM 973 C CA . ALA A 1 119 ? 69.505 36.390 217.302 1.00 29.04 116 ALA A CA 1
ATOM 974 C C . ALA A 1 119 ? 69.873 37.882 217.346 1.00 29.65 116 ALA A C 1
ATOM 975 O O . ALA A 1 119 ? 70.901 38.288 216.808 1.00 28.90 116 ALA A O 1
ATOM 977 N N . MET A 1 120 ? 69.030 38.683 217.992 1.00 30.69 117 MET A N 1
ATOM 978 C CA . MET A 1 120 ? 69.272 40.129 218.136 1.00 31.92 117 MET A CA 1
ATOM 979 C C . MET A 1 120 ? 70.225 40.452 219.289 1.00 32.59 117 MET A C 1
ATOM 980 O O . MET A 1 120 ? 70.711 41.577 219.381 1.00 34.13 117 MET A O 1
ATOM 985 N N . THR A 1 121 ? 70.509 39.466 220.139 1.00 32.99 118 THR A N 1
ATOM 986 C CA . THR A 1 121 ? 71.363 39.662 221.316 1.00 34.02 118 THR A CA 1
ATOM 987 C C . THR A 1 121 ? 72.831 39.288 221.086 1.00 34.59 118 THR A C 1
ATOM 988 O O . THR A 1 121 ? 73.147 38.124 220.866 1.00 34.43 118 THR A O 1
ATOM 992 N N . TRP A 1 122 ? 73.718 40.277 221.159 1.00 34.78 119 TRP A N 1
ATOM 993 C CA . TRP A 1 122 ? 75.156 40.070 220.995 1.00 37.55 119 TRP A CA 1
ATOM 994 C C . TRP A 1 122 ? 75.879 40.335 222.304 1.00 41.65 119 TRP A C 1
ATOM 995 O O . TRP A 1 122 ? 75.397 41.110 223.117 1.00 41.99 119 TRP A O 1
ATOM 1006 N N . ARG A 1 123 ? 77.038 39.707 222.493 1.00 46.76 120 ARG A N 1
ATOM 1007 C CA . ARG A 1 123 ? 77.835 39.917 223.703 1.00 53.47 120 ARG A CA 1
ATOM 1008 C C . ARG A 1 123 ? 78.925 40.967 223.505 1.00 56.96 120 ARG A C 1
ATOM 1009 O O . ARG A 1 123 ? 79.191 41.405 222.389 1.00 57.06 120 ARG A O 1
ATOM 1017 N N . ASN A 1 124 ? 79.515 41.393 224.619 1.00 65.52 121 ASN A N 1
ATOM 1018 C CA . ASN A 1 124 ? 80.552 42.420 224.633 1.00 69.48 121 ASN A CA 1
ATOM 1019 C C . ASN A 1 124 ? 81.867 41.818 225.123 1.00 70.76 121 ASN A C 1
ATOM 1020 O O . ASN A 1 124 ? 82.802 41.632 224.341 1.00 73.44 121 ASN A O 1
ATOM 1025 N N . ASP A 1 127 ? 82.249 43.504 228.755 1.00 98.83 124 ASP A N 1
ATOM 1026 C CA . ASP A 1 127 ? 82.000 42.776 229.994 1.00 98.74 124 ASP A CA 1
ATOM 1027 C C . ASP A 1 127 ? 81.499 41.370 229.677 1.00 99.93 124 ASP A C 1
ATOM 1028 O O . ASP A 1 127 ? 81.448 40.958 228.516 1.00 94.02 124 ASP A O 1
ATOM 1033 N N . LYS A 1 128 ? 81.140 40.642 230.730 1.00 106.53 125 LYS A N 1
ATOM 1034 C CA . LYS A 1 128 ? 80.568 39.307 230.599 1.00 108.10 125 LYS A CA 1
ATOM 1035 C C . LYS A 1 128 ? 79.063 39.433 230.420 1.00 104.16 125 LYS A C 1
ATOM 1036 O O . LYS A 1 128 ? 78.495 38.910 229.459 1.00 99.11 125 LYS A O 1
ATOM 1042 N N . ASP A 1 129 ? 78.437 40.156 231.355 1.00 104.39 126 ASP A N 1
ATOM 1043 C CA . ASP A 1 129 ? 76.980 40.320 231.408 1.00 101.56 126 ASP A CA 1
ATOM 1044 C C . ASP A 1 129 ? 76.460 41.622 230.749 1.00 93.51 126 ASP A C 1
ATOM 1045 O O . ASP A 1 129 ? 75.356 42.080 231.063 1.00 90.51 126 ASP A O 1
ATOM 1050 N N . LYS A 1 130 ? 77.252 42.217 229.848 1.00 86.18 127 LYS A N 1
ATOM 1051 C CA . LYS A 1 130 ? 76.817 43.411 229.110 1.00 79.45 127 LYS A CA 1
ATOM 1052 C C . LYS A 1 130 ? 76.556 42.993 227.655 1.00 69.46 127 LYS A C 1
ATOM 1053 O O . LYS A 1 130 ? 77.386 42.330 227.021 1.00 67.70 127 LYS A O 1
ATOM 1059 N N . ILE A 1 131 ? 75.397 43.377 227.136 1.00 60.55 128 ILE A N 1
ATOM 1060 C CA . ILE A 1 131 ? 74.999 42.963 225.798 1.00 55.31 128 ILE A CA 1
ATOM 1061 C C . ILE A 1 131 ? 74.852 44.140 224.840 1.00 50.06 128 ILE A C 1
ATOM 1062 O O . ILE A 1 131 ? 74.667 45.285 225.262 1.00 50.43 128 ILE A O 1
ATOM 1067 N N A CYS A 1 132 ? 75.012 43.833 223.554 0.70 47.74 129 CYS A N 1
ATOM 1068 N N B CYS A 1 132 ? 74.886 43.838 223.550 0.30 45.27 129 CYS A N 1
ATOM 1069 C CA A CYS A 1 132 ? 74.910 44.790 222.455 0.70 45.63 129 CYS A CA 1
ATOM 1070 C CA B CYS A 1 132 ? 74.724 44.847 222.515 0.30 41.96 129 CYS A CA 1
ATOM 1071 C C A CYS A 1 132 ? 73.928 44.235 221.413 0.70 41.56 129 CYS A C 1
ATOM 1072 C C B CYS A 1 132 ? 73.885 44.257 221.388 0.30 39.23 129 CYS A C 1
ATOM 1073 O O A CYS A 1 132 ? 73.434 43.112 221.541 0.70 40.19 129 CYS A O 1
ATOM 1074 O O B CYS A 1 132 ? 73.529 43.080 221.417 0.30 38.38 129 CYS A O 1
ATOM 1079 N N A GLY A 1 133 ? 73.657 45.031 220.385 0.70 37.93 130 GLY A N 1
ATOM 1080 N N B GLY A 1 133 ? 73.552 45.080 220.405 0.30 36.97 130 GLY A N 1
ATOM 1081 C CA A GLY A 1 133 ? 72.767 44.629 219.299 0.70 35.46 130 GLY A CA 1
ATOM 1082 C CA B GLY A 1 133 ? 72.740 44.620 219.294 0.30 34.92 130 GLY A CA 1
ATOM 1083 C C A GLY A 1 133 ? 73.558 44.501 218.015 0.70 33.86 130 GLY A C 1
ATOM 1084 C C B GLY A 1 133 ? 73.548 44.499 218.024 0.30 33.69 130 GLY A C 1
ATOM 1085 O O A GLY A 1 133 ? 74.772 44.683 218.017 0.70 33.79 130 GLY A O 1
ATOM 1086 O O B GLY A 1 133 ? 74.764 44.682 218.044 0.30 33.98 130 GLY A O 1
ATOM 1087 N N . PRO A 1 134 ? 72.872 44.189 216.906 1.00 31.90 131 PRO A N 1
ATOM 1088 C CA . PRO A 1 134 ? 73.552 44.070 215.630 1.00 31.06 131 PRO A CA 1
ATOM 1089 C C . PRO A 1 134 ? 73.870 45.432 215.042 1.00 30.57 131 PRO A C 1
ATOM 1090 O O . PRO A 1 134 ? 73.270 46.431 215.440 1.00 29.41 131 PRO A O 1
ATOM 1094 N N . ASN A 1 135 ? 74.824 45.458 214.113 1.00 30.08 132 ASN A N 1
ATOM 1095 C CA . ASN A 1 135 ? 75.145 46.665 213.365 1.00 30.28 132 ASN A CA 1
ATOM 1096 C C . ASN A 1 135 ? 74.233 46.727 212.145 1.00 29.03 132 ASN A C 1
ATOM 1097 O O . ASN A 1 135 ? 73.913 47.817 211.652 1.00 28.19 132 ASN A O 1
ATOM 1102 N N . LEU A 1 136 ? 73.857 45.543 211.643 1.00 28.13 133 LEU A N 1
ATOM 1103 C CA . LEU A 1 136 ? 73.068 45.416 210.426 1.00 27.23 133 LEU A CA 1
ATOM 1104 C C . LEU A 1 136 ? 72.066 44.290 210.554 1.00 26.28 133 LEU A C 1
ATOM 1105 O O . LEU A 1 136 ? 72.326 43.303 211.233 1.00 26.22 133 LEU A O 1
ATOM 1110 N N . ILE A 1 137 ? 70.926 44.446 209.886 1.00 25.48 134 ILE A N 1
ATOM 1111 C CA . ILE A 1 137 ? 69.883 43.448 209.893 1.00 25.34 134 ILE A CA 1
ATOM 1112 C C . ILE A 1 137 ? 69.460 43.078 208.472 1.00 24.90 134 ILE A C 1
ATOM 1113 O O . ILE A 1 137 ? 69.258 43.951 207.608 1.00 24.26 134 ILE A O 1
ATOM 1118 N N . VAL A 1 138 ? 69.367 41.773 208.238 1.00 24.22 135 VAL A N 1
ATOM 1119 C CA . VAL A 1 138 ? 68.827 41.215 207.005 1.00 23.96 135 VAL A CA 1
ATOM 1120 C C . VAL A 1 138 ? 67.453 40.728 207.470 1.00 24.36 135 VAL A C 1
ATOM 1121 O O . VAL A 1 138 ? 67.375 39.858 208.332 1.00 24.25 135 VAL A O 1
ATOM 1125 N N . ASP A 1 139 ? 66.382 41.309 206.943 1.00 23.85 136 ASP A N 1
ATOM 1126 C CA . ASP A 1 139 ? 65.048 40.979 207.404 1.00 25.48 136 ASP A CA 1
ATOM 1127 C C . ASP A 1 139 ? 64.181 40.542 206.226 1.00 25.10 136 ASP A C 1
ATOM 1128 O O . ASP A 1 139 ? 64.364 41.012 205.097 1.00 24.38 136 ASP A O 1
ATOM 1133 N N . ASP A 1 140 ? 63.247 39.641 206.513 1.00 25.39 137 ASP A N 1
ATOM 1134 C CA . ASP A 1 140 ? 62.297 39.113 205.527 1.00 25.62 137 ASP A CA 1
ATOM 1135 C C . ASP A 1 140 ? 60.943 39.038 206.230 1.00 25.36 137 ASP A C 1
ATOM 1136 O O . ASP A 1 140 ? 60.687 38.131 207.025 1.00 25.54 137 ASP A O 1
ATOM 1141 N N . GLY A 1 141 ? 60.097 40.026 205.955 1.00 24.36 138 GLY A N 1
ATOM 1142 C CA . GLY A 1 141 ? 58.778 40.116 206.560 1.00 24.96 138 GLY A CA 1
ATOM 1143 C C . GLY A 1 141 ? 58.692 41.211 207.604 1.00 24.87 138 GLY A C 1
ATOM 1144 O O . GLY A 1 141 ? 57.604 41.551 208.062 1.00 25.01 138 GLY A O 1
ATOM 1145 N N . GLY A 1 142 ? 59.844 41.739 208.006 1.00 25.32 139 GLY A N 1
ATOM 1146 C CA . GLY A 1 142 ? 59.886 42.839 208.974 1.00 26.99 139 GLY A CA 1
ATOM 1147 C C . GLY A 1 142 ? 59.790 42.513 210.462 1.00 26.58 139 GLY A C 1
ATOM 1148 O O . GLY A 1 142 ? 59.622 43.437 211.263 1.00 27.82 139 GLY A O 1
ATOM 1149 N N . ASP A 1 143 ? 59.899 41.236 210.850 1.00 25.98 140 ASP A N 1
ATOM 1150 C CA . ASP A 1 143 ? 59.804 40.874 212.275 1.00 25.94 140 ASP A CA 1
ATOM 1151 C C . ASP A 1 143 ? 60.978 41.369 213.131 1.00 26.76 140 ASP A C 1
ATOM 1152 O O . ASP A 1 143 ? 60.761 41.787 214.276 1.00 27.34 140 ASP A O 1
ATOM 1157 N N . ALA A 1 144 ? 62.209 41.315 212.611 1.00 26.20 141 ALA A N 1
ATOM 1158 C CA . ALA A 1 144 ? 63.344 41.835 213.372 1.00 26.44 141 ALA A CA 1
ATOM 1159 C C . ALA A 1 144 ? 63.201 43.363 213.502 1.00 27.09 141 ALA A C 1
ATOM 1160 O O . ALA A 1 144 ? 63.495 43.956 214.564 1.00 26.58 141 ALA A O 1
ATOM 1162 N N . THR A 1 145 ? 62.738 43.990 212.426 1.00 26.27 142 THR A N 1
ATOM 1163 C CA . THR A 1 145 ? 62.514 45.435 212.410 1.00 26.87 142 THR A CA 1
ATOM 1164 C C . THR A 1 145 ? 61.375 45.792 213.393 1.00 27.08 142 THR A C 1
ATOM 1165 O O . THR A 1 145 ? 61.456 46.794 214.125 1.00 26.27 142 THR A O 1
ATOM 1169 N N . LEU A 1 146 ? 60.346 44.943 213.435 1.00 26.62 143 LEU A N 1
ATOM 1170 C CA . LEU A 1 146 ? 59.190 45.156 214.300 1.00 27.31 143 LEU A CA 1
ATOM 1171 C C . LEU A 1 146 ? 59.537 45.062 215.786 1.00 28.05 143 LEU A C 1
ATOM 1172 O O . LEU A 1 146 ? 59.143 45.930 216.572 1.00 29.85 143 LEU A O 1
ATOM 1177 N N . ILE A 1 147 ? 60.243 44.001 216.178 1.00 27.30 144 ILE A N 1
ATOM 1178 C CA . ILE A 1 147 ? 60.579 43.819 217.591 1.00 27.93 144 ILE A CA 1
ATOM 1179 C C . ILE A 1 147 ? 61.469 44.972 218.062 1.00 28.06 144 ILE A C 1
ATOM 1180 O O . ILE A 1 147 ? 61.316 45.442 219.175 1.00 27.64 144 ILE A O 1
ATOM 1185 N N . LEU A 1 148 ? 62.345 45.462 217.186 1.00 27.60 145 LEU A N 1
ATOM 1186 C CA . LEU A 1 148 ? 63.195 46.614 217.512 1.00 28.63 145 LEU A CA 1
ATOM 1187 C C . LEU A 1 148 ? 62.361 47.864 217.801 1.00 29.38 145 LEU A C 1
ATOM 1188 O O . LEU A 1 148 ? 62.498 48.469 218.860 1.00 30.56 145 LEU A O 1
ATOM 1193 N N . HIS A 1 149 ? 61.503 48.239 216.854 1.00 29.03 146 HIS A N 1
ATOM 1194 C CA . HIS A 1 149 ? 60.660 49.436 216.991 1.00 30.14 146 HIS A CA 1
ATOM 1195 C C . HIS A 1 149 ? 59.646 49.354 218.117 1.00 30.52 146 HIS A C 1
ATOM 1196 O O . HIS A 1 149 ? 59.418 50.335 218.814 1.00 30.59 146 HIS A O 1
ATOM 1203 N N . GLU A 1 150 ? 59.025 48.192 218.284 1.00 31.42 147 GLU A N 1
ATOM 1204 C CA . GLU A 1 150 ? 58.056 48.004 219.367 1.00 32.90 147 GLU A CA 1
ATOM 1205 C C . GLU A 1 150 ? 58.766 47.992 220.721 1.00 32.48 147 GLU A C 1
ATOM 1206 O O . GLU A 1 150 ? 58.206 48.417 221.731 1.00 33.65 147 GLU A O 1
ATOM 1212 N N . GLY A 1 151 ? 59.991 47.475 220.729 1.00 31.53 148 GLY A N 1
ATOM 1213 C CA . GLY A 1 151 ? 60.807 47.437 221.933 1.00 31.72 148 GLY A CA 1
ATOM 1214 C C . GLY A 1 151 ? 61.154 48.848 222.372 1.00 32.31 148 GLY A C 1
ATOM 1215 O O . GLY A 1 151 ? 61.015 49.189 223.550 1.00 32.75 148 GLY A O 1
ATOM 1216 N N . VAL A 1 152 ? 61.591 49.680 221.427 1.00 32.51 149 VAL A N 1
ATOM 1217 C CA . VAL A 1 152 ? 61.917 51.079 221.744 1.00 34.07 149 VAL A CA 1
ATOM 1218 C C . VAL A 1 152 ? 60.663 51.779 222.277 1.00 35.47 149 VAL A C 1
ATOM 1219 O O . VAL A 1 152 ? 60.711 52.468 223.294 1.00 35.41 149 VAL A O 1
ATOM 1223 N N . LYS A 1 153 ? 59.546 51.557 221.593 1.00 36.45 150 LYS A N 1
ATOM 1224 C CA . LYS A 1 153 ? 58.270 52.141 221.976 1.00 38.70 150 LYS A CA 1
ATOM 1225 C C . LYS A 1 153 ? 57.826 51.702 223.385 1.00 37.60 150 LYS A C 1
ATOM 1226 O O . LYS A 1 153 ? 57.293 52.516 224.152 1.00 36.74 150 LYS A O 1
ATOM 1232 N N . ALA A 1 154 ? 58.039 50.427 223.712 1.00 35.30 151 ALA A N 1
ATOM 1233 C CA . ALA A 1 154 ? 57.694 49.901 225.037 1.00 35.29 151 ALA A CA 1
ATOM 1234 C C . ALA A 1 154 ? 58.579 50.538 226.101 1.00 35.52 151 ALA A C 1
ATOM 1235 O O . ALA A 1 154 ? 58.095 50.910 227.176 1.00 35.64 151 ALA A O 1
ATOM 1237 N N . GLU A 1 155 ? 59.871 50.665 225.795 1.00 34.54 152 GLU A N 1
ATOM 1238 C CA . GLU A 1 155 ? 60.825 51.268 226.719 1.00 36.03 152 GLU A CA 1
ATOM 1239 C C . GLU A 1 155 ? 60.488 52.722 227.047 1.00 38.35 152 GLU A C 1
ATOM 1240 O O . GLU A 1 155 ? 60.556 53.121 228.222 1.00 39.22 152 GLU A O 1
ATOM 1246 N N . ILE A 1 156 ? 60.114 53.502 226.030 1.00 38.83 153 ILE A N 1
ATOM 1247 C CA . ILE A 1 156 ? 59.774 54.919 226.236 1.00 40.52 153 ILE A CA 1
ATOM 1248 C C . ILE A 1 156 ? 58.515 55.063 227.126 1.00 41.88 153 ILE A C 1
ATOM 1249 O O . ILE A 1 156 ? 58.497 55.895 228.041 1.00 41.18 153 ILE A O 1
ATOM 1254 N N . GLU A 1 157 ? 57.490 54.242 226.889 1.00 42.02 154 GLU A N 1
ATOM 1255 C CA . GLU A 1 157 ? 56.292 54.308 227.726 1.00 44.37 154 GLU A CA 1
ATOM 1256 C C . GLU A 1 157 ? 56.579 53.779 229.152 1.00 44.36 154 GLU A C 1
ATOM 1257 O O . GLU A 1 157 ? 56.075 54.335 230.128 1.00 44.49 154 GLU A O 1
ATOM 1263 N N . TYR A 1 158 ? 57.400 52.729 229.263 1.00 43.55 155 TYR A N 1
ATOM 1264 C CA . TYR A 1 158 ? 57.764 52.161 230.569 1.00 44.07 155 TYR A CA 1
ATOM 1265 C C . TYR A 1 158 ? 58.475 53.198 231.438 1.00 46.78 155 TYR A C 1
ATOM 1266 O O . TYR A 1 158 ? 58.213 53.295 232.646 1.00 44.37 155 TYR A O 1
ATOM 1275 N N . GLU A 1 159 ? 59.346 53.984 230.812 1.00 47.86 156 GLU A N 1
ATOM 1276 C CA . GLU A 1 159 ? 60.107 55.015 231.521 1.00 52.25 156 GLU A CA 1
ATOM 1277 C C . GLU A 1 159 ? 59.222 56.217 231.891 1.00 54.73 156 GLU A C 1
ATOM 1278 O O . GLU A 1 159 ? 59.440 56.872 232.915 1.00 56.31 156 GLU A O 1
ATOM 1284 N N . LYS A 1 160 ? 58.210 56.475 231.070 1.00 56.18 157 LYS A N 1
ATOM 1285 C CA . LYS A 1 160 ? 57.289 57.593 231.294 1.00 60.02 157 LYS A CA 1
ATOM 1286 C C . LYS A 1 160 ? 56.377 57.423 232.519 1.00 59.31 157 LYS A C 1
ATOM 1287 O O . LYS A 1 160 ? 56.166 58.378 233.255 1.00 59.18 157 LYS A O 1
ATOM 1293 N N . TYR A 1 161 ? 55.827 56.222 232.710 1.00 58.82 158 TYR A N 1
ATOM 1294 C CA . TYR A 1 161 ? 54.912 55.931 233.832 1.00 58.51 158 TYR A CA 1
ATOM 1295 C C . TYR A 1 161 ? 55.497 55.011 234.917 1.00 54.62 158 TYR A C 1
ATOM 1296 O O . TYR A 1 161 ? 54.842 54.744 235.929 1.00 53.57 158 TYR A O 1
ATOM 1305 N N . ASN A 1 162 ? 56.716 54.528 234.706 1.00 51.57 159 ASN A N 1
ATOM 1306 C CA . ASN A 1 162 ? 57.376 53.601 235.628 1.00 51.99 159 ASN A CA 1
ATOM 1307 C C . ASN A 1 162 ? 56.535 52.320 235.870 1.00 50.72 159 ASN A C 1
ATOM 1308 O O . ASN A 1 162 ? 56.450 51.808 236.990 1.00 48.40 159 ASN A O 1
ATOM 1313 N N . LYS A 1 163 ? 55.899 51.832 234.807 1.00 49.03 160 LYS A N 1
ATOM 1314 C CA . LYS A 1 163 ? 55.123 50.588 234.858 1.00 48.73 160 LYS A CA 1
ATOM 1315 C C . LYS A 1 163 ? 55.028 50.004 233.452 1.00 45.17 160 LYS A C 1
ATOM 1316 O O . LYS A 1 163 ? 55.020 50.745 232.462 1.00 42.68 160 LYS A O 1
ATOM 1322 N N . ILE A 1 164 ? 54.967 48.680 233.372 1.00 43.10 161 ILE A N 1
ATOM 1323 C CA . ILE A 1 164 ? 54.862 47.998 232.083 1.00 41.88 161 ILE A CA 1
ATOM 1324 C C . ILE A 1 164 ? 53.595 48.478 231.356 1.00 41.48 161 ILE A C 1
ATOM 1325 O O . ILE A 1 164 ? 52.526 48.471 231.939 1.00 40.97 161 ILE A O 1
ATOM 1330 N N . PRO A 1 165 ? 53.721 48.910 230.083 1.00 41.82 162 PRO A N 1
ATOM 1331 C CA . PRO A 1 165 ? 52.549 49.371 229.331 1.00 42.98 162 PRO A CA 1
ATOM 1332 C C . PRO A 1 165 ? 51.412 48.356 229.376 1.00 44.17 162 PRO A C 1
ATOM 1333 O O . PRO A 1 165 ? 51.640 47.143 229.205 1.00 42.68 162 PRO A O 1
ATOM 1337 N N . GLU A 1 166 ? 50.201 48.853 229.603 1.00 47.00 163 GLU A N 1
ATOM 1338 C CA . GLU A 1 166 ? 49.037 47.989 229.730 1.00 49.39 163 GLU A CA 1
ATOM 1339 C C . GLU A 1 166 ? 48.805 47.131 228.486 1.00 47.63 163 GLU A C 1
ATOM 1340 O O . GLU A 1 166 ? 48.395 45.982 228.611 1.00 46.58 163 GLU A O 1
ATOM 1346 N N . TYR A 1 167 ? 49.091 47.667 227.296 1.00 46.38 164 TYR A N 1
ATOM 1347 C CA . TYR A 1 167 ? 48.872 46.896 226.069 1.00 45.04 164 TYR A CA 1
ATOM 1348 C C . TYR A 1 167 ? 49.687 45.592 225.997 1.00 45.22 164 TYR A C 1
ATOM 1349 O O . TYR A 1 167 ? 49.259 44.642 225.349 1.00 47.54 164 TYR A O 1
ATOM 1358 N N . LEU A 1 168 ? 50.843 45.546 226.664 1.00 44.95 165 LEU A N 1
ATOM 1359 C CA . LEU A 1 168 ? 51.683 44.333 226.688 1.00 44.59 165 LEU A CA 1
ATOM 1360 C C . LEU A 1 168 ? 51.133 43.225 227.589 1.00 47.57 165 LEU A C 1
ATOM 1361 O O . LEU A 1 168 ? 51.518 42.068 227.441 1.00 47.41 165 LEU A O 1
ATOM 1366 N N . GLU A 1 169 ? 50.263 43.598 228.531 1.00 51.55 166 GLU A N 1
ATOM 1367 C CA . GLU A 1 169 ? 49.673 42.668 229.511 1.00 55.92 166 GLU A CA 1
ATOM 1368 C C . GLU A 1 169 ? 48.330 42.053 229.086 1.00 58.34 166 GLU A C 1
ATOM 1369 O O . GLU A 1 169 ? 48.029 40.915 229.436 1.00 61.36 166 GLU A O 1
ATOM 1375 N N . THR A 1 170 ? 47.522 42.821 228.362 1.00 59.99 167 THR A N 1
ATOM 1376 C CA . THR A 1 170 ? 46.199 42.356 227.920 1.00 61.66 167 THR A CA 1
ATOM 1377 C C . THR A 1 170 ? 46.263 41.329 226.783 1.00 62.09 167 THR A C 1
ATOM 1378 O O . THR A 1 170 ? 47.229 41.291 226.019 1.00 61.12 167 THR A O 1
ATOM 1382 N N . GLU A 1 171 ? 45.222 40.500 226.699 1.00 62.68 168 GLU A N 1
ATOM 1383 C CA . GLU A 1 171 ? 45.081 39.501 225.634 1.00 63.91 168 GLU A CA 1
ATOM 1384 C C . GLU A 1 171 ? 44.184 39.990 224.493 1.00 62.57 168 GLU A C 1
ATOM 1385 O O . GLU A 1 171 ? 44.074 39.316 223.469 1.00 58.46 168 GLU A O 1
ATOM 1391 N N . LEU A 1 172 ? 43.562 41.158 224.666 1.00 64.57 169 LEU A N 1
ATOM 1392 C CA . LEU A 1 172 ? 42.654 41.718 223.671 1.00 67.68 169 LEU A CA 1
ATOM 1393 C C . LEU A 1 172 ? 43.214 42.986 223.030 1.00 70.53 169 LEU A C 1
ATOM 1394 O O . LEU A 1 172 ? 44.089 43.650 223.590 1.00 68.89 169 LEU A O 1
ATOM 1399 N N . ASP A 1 173 ? 42.687 43.312 221.851 1.00 77.01 170 ASP A N 1
ATOM 1400 C CA . ASP A 1 173 ? 43.090 44.515 221.107 1.00 80.33 170 ASP A CA 1
ATOM 1401 C C . ASP A 1 173 ? 42.135 45.676 221.470 1.00 83.72 170 ASP A C 1
ATOM 1402 O O . ASP A 1 173 ? 41.543 45.658 222.549 1.00 84.18 170 ASP A O 1
ATOM 1407 N N . GLU A 1 174 ? 41.981 46.670 220.594 1.00 87.69 171 GLU A N 1
ATOM 1408 C CA . GLU A 1 174 ? 41.100 47.812 220.878 1.00 90.40 171 GLU A CA 1
ATOM 1409 C C . GLU A 1 174 ? 39.610 47.446 220.891 1.00 91.76 171 GLU A C 1
ATOM 1410 O O . GLU A 1 174 ? 38.842 48.039 221.645 1.00 92.56 171 GLU A O 1
ATOM 1416 N N . ASN A 1 175 ? 39.212 46.473 220.066 1.00 92.43 172 ASN A N 1
ATOM 1417 C CA . ASN A 1 175 ? 37.794 46.062 219.950 1.00 94.06 172 ASN A CA 1
ATOM 1418 C C . ASN A 1 175 ? 37.356 44.851 220.795 1.00 88.63 172 ASN A C 1
ATOM 1419 O O . ASN A 1 175 ? 36.205 44.417 220.692 1.00 86.49 172 ASN A O 1
ATOM 1424 N N . GLY A 1 176 ? 38.248 44.314 221.625 1.00 83.17 173 GLY A N 1
ATOM 1425 C CA . GLY A 1 176 ? 37.909 43.152 222.454 1.00 80.85 173 GLY A CA 1
ATOM 1426 C C . GLY A 1 176 ? 38.259 41.792 221.858 1.00 78.67 173 GLY A C 1
ATOM 1427 O O . GLY A 1 176 ? 38.061 40.766 222.521 1.00 78.21 173 GLY A O 1
ATOM 1428 N N . LYS A 1 177 ? 38.749 41.767 220.610 1.00 75.27 174 LYS A N 1
ATOM 1429 C CA . LYS A 1 177 ? 39.181 40.505 219.974 1.00 71.36 174 LYS A CA 1
ATOM 1430 C C . LYS A 1 177 ? 40.540 40.067 220.485 1.00 63.29 174 LYS A C 1
ATOM 1431 O O . LYS A 1 177 ? 41.428 40.902 220.678 1.00 58.61 174 LYS A O 1
ATOM 1437 N N . GLN A 1 178 ? 40.692 38.755 220.675 1.00 57.53 175 GLN A N 1
ATOM 1438 C CA . GLN A 1 178 ? 41.956 38.168 221.111 1.00 54.05 175 GLN A CA 1
ATOM 1439 C C . GLN A 1 178 ? 43.098 38.568 220.188 1.00 49.17 175 GLN A C 1
ATOM 1440 O O . GLN A 1 178 ? 42.968 38.520 218.962 1.00 48.19 175 GLN A O 1
ATOM 1446 N N . LEU A 1 179 ? 44.210 38.981 220.781 1.00 45.40 176 LEU A N 1
ATOM 1447 C CA . LEU A 1 179 ? 45.397 39.309 220.012 1.00 42.09 176 LEU A CA 1
ATOM 1448 C C . LEU A 1 179 ? 45.866 38.009 219.372 1.00 38.83 176 LEU A C 1
ATOM 1449 O O . LEU A 1 179 ? 45.586 36.923 219.887 1.00 37.98 176 LEU A O 1
ATOM 1454 N N . SER A 1 180 ? 46.560 38.109 218.245 1.00 35.79 177 SER A N 1
ATOM 1455 C CA . SER A 1 180 ? 47.098 36.917 217.603 1.00 34.44 177 SER A CA 1
ATOM 1456 C C . SER A 1 180 ? 48.130 36.289 218.530 1.00 33.99 177 SER A C 1
ATOM 1457 O O . SER A 1 180 ? 48.743 36.983 219.339 1.00 33.99 177 SER A O 1
ATOM 1460 N N . MET A 1 181 ? 48.334 34.982 218.406 1.00 34.67 178 MET A N 1
ATOM 1461 C CA . MET A 1 181 ? 49.331 34.293 219.215 1.00 34.67 178 MET A CA 1
ATOM 1462 C C . MET A 1 181 ? 50.734 34.886 218.967 1.00 32.83 178 MET A C 1
ATOM 1463 O O . MET A 1 181 ? 51.536 35.007 219.895 1.00 31.45 178 MET A O 1
ATOM 1468 N N . ASP A 1 182 ? 51.034 35.258 217.725 1.00 31.74 179 ASP A N 1
ATOM 1469 C CA . ASP A 1 182 ? 52.344 35.869 217.430 1.00 31.77 179 ASP A CA 1
ATOM 1470 C C . ASP A 1 182 ? 52.567 37.177 218.181 1.00 32.20 179 ASP A C 1
ATOM 1471 O O . ASP A 1 182 ? 53.650 37.410 218.709 1.00 32.94 179 ASP A O 1
ATOM 1476 N N . LEU A 1 183 ? 51.540 38.014 218.235 1.00 32.83 180 LEU A N 1
ATOM 1477 C CA . LEU A 1 183 ? 51.635 39.287 218.930 1.00 33.83 180 LEU A CA 1
ATOM 1478 C C . LEU A 1 183 ? 51.728 39.035 220.433 1.00 33.41 180 LEU A C 1
ATOM 1479 O O . LEU A 1 183 ? 52.481 39.703 221.130 1.00 32.01 180 LEU A O 1
ATOM 1484 N N . LYS A 1 184 ? 50.994 38.048 220.930 1.00 34.30 181 LYS A N 1
ATOM 1485 C CA . LYS A 1 184 ? 51.062 37.742 222.364 1.00 35.50 181 LYS A CA 1
ATOM 1486 C C . LYS A 1 184 ? 52.457 37.245 222.784 1.00 34.89 181 LYS A C 1
ATOM 1487 O O . LYS A 1 184 ? 52.959 37.637 223.846 1.00 34.21 181 LYS A O 1
ATOM 1493 N N . CYS A 1 185 ? 53.079 36.417 221.944 1.00 33.38 182 CYS A N 1
ATOM 1494 C CA . CYS A 1 185 ? 54.419 35.877 222.234 1.00 33.73 182 CYS A CA 1
ATOM 1495 C C . CYS A 1 185 ? 55.521 36.934 222.058 1.00 32.93 182 CYS A C 1
ATOM 1496 O O . CYS A 1 185 ? 56.522 36.915 222.782 1.00 33.70 182 CYS A O 1
ATOM 1499 N N . MET A 1 186 ? 55.333 37.856 221.115 1.00 31.86 183 MET A N 1
ATOM 1500 C CA . MET A 1 186 ? 56.282 38.965 220.963 1.00 31.65 183 MET A CA 1
ATOM 1501 C C . MET A 1 186 ? 56.193 39.839 222.218 1.00 31.70 183 MET A C 1
ATOM 1502 O O . MET A 1 186 ? 57.216 40.239 222.779 1.00 30.98 183 MET A O 1
ATOM 1507 N N . TYR A 1 187 ? 54.971 40.144 222.647 1.00 31.92 184 TYR A N 1
ATOM 1508 C CA . TYR A 1 187 ? 54.786 40.959 223.853 1.00 33.24 184 TYR A CA 1
ATOM 1509 C C . TYR A 1 187 ? 55.381 40.301 225.100 1.00 32.95 184 TYR A C 1
ATOM 1510 O O . TYR A 1 187 ? 55.887 40.996 225.986 1.00 33.46 184 TYR A O 1
ATOM 1519 N N . LYS A 1 188 ? 55.310 38.970 225.166 1.00 32.82 185 LYS A N 1
ATOM 1520 C CA . LYS A 1 188 ? 55.883 38.218 226.290 1.00 33.54 185 LYS A CA 1
ATOM 1521 C C . LYS A 1 188 ? 57.397 38.474 226.385 1.00 31.66 185 LYS A C 1
ATOM 1522 O O . LYS A 1 188 ? 57.927 38.745 227.467 1.00 29.81 185 LYS A O 1
ATOM 1528 N N . VAL A 1 189 ? 58.076 38.412 225.240 1.00 29.69 186 VAL A N 1
ATOM 1529 C CA . VAL A 1 189 ? 59.504 38.668 225.181 1.00 30.22 186 VAL A CA 1
ATOM 1530 C C . VAL A 1 189 ? 59.799 40.126 225.550 1.00 30.03 186 VAL A C 1
ATOM 1531 O O . VAL A 1 189 ? 60.726 40.399 226.334 1.00 29.84 186 VAL A O 1
ATOM 1535 N N . LEU A 1 190 ? 59.006 41.055 225.011 1.00 29.41 187 LEU A N 1
ATOM 1536 C CA . LEU A 1 190 ? 59.228 42.481 225.306 1.00 30.36 187 LEU A CA 1
ATOM 1537 C C . LEU A 1 190 ? 59.060 42.788 226.808 1.00 31.15 187 LEU A C 1
ATOM 1538 O O . LEU A 1 190 ? 59.855 43.550 227.384 1.00 30.67 187 LEU A O 1
ATOM 1543 N N . LYS A 1 191 ? 58.054 42.187 227.437 1.00 31.71 188 LYS A N 1
ATOM 1544 C CA . LYS A 1 191 ? 57.853 42.398 228.870 1.00 32.92 188 LYS A CA 1
ATOM 1545 C C . LYS A 1 191 ? 59.055 41.880 229.660 1.00 33.79 188 LYS A C 1
ATOM 1546 O O . LYS A 1 191 ? 59.555 42.560 230.567 1.00 34.49 188 LYS A O 1
ATOM 1552 N N . MET A 1 192 ? 59.495 40.670 229.319 1.00 34.28 189 MET A N 1
ATOM 1553 C CA . MET A 1 192 ? 60.653 40.036 229.964 1.00 35.42 189 MET A CA 1
ATOM 1554 C C . MET A 1 192 ? 61.902 40.922 229.829 1.00 34.45 189 MET A C 1
ATOM 1555 O O . MET A 1 192 ? 62.637 41.096 230.794 1.00 33.77 189 MET A O 1
ATOM 1560 N N . GLU A 1 193 ? 62.111 41.506 228.645 1.00 33.30 190 GLU A N 1
ATOM 1561 C CA . GLU A 1 193 ? 63.281 42.370 228.426 1.00 33.74 190 GLU A CA 1
ATOM 1562 C C . GLU A 1 193 ? 63.170 43.722 229.138 1.00 33.62 190 GLU A C 1
ATOM 1563 O O . GLU A 1 193 ? 64.198 44.270 229.566 1.00 33.87 190 GLU A O 1
ATOM 1569 N N . LEU A 1 194 ? 61.949 44.254 229.272 1.00 32.97 191 LEU A N 1
ATOM 1570 C CA . LEU A 1 194 ? 61.752 45.505 230.022 1.00 34.37 191 LEU A CA 1
ATOM 1571 C C . LEU A 1 194 ? 62.171 45.335 231.494 1.00 35.40 191 LEU A C 1
ATOM 1572 O O . LEU A 1 194 ? 62.731 46.250 232.097 1.00 34.51 191 LEU A O 1
ATOM 1577 N N . LEU A 1 195 ? 61.888 44.163 232.052 1.00 36.83 192 LEU A N 1
ATOM 1578 C CA . LEU A 1 195 ? 62.215 43.863 233.443 1.00 39.04 192 LEU A CA 1
ATOM 1579 C C . LEU A 1 195 ? 63.710 43.572 233.654 1.00 40.84 192 LEU A C 1
ATOM 1580 O O . LEU A 1 195 ? 64.209 43.796 234.732 1.00 41.65 192 LEU A O 1
ATOM 1585 N N . LYS A 1 196 ? 64.405 43.063 232.637 1.00 42.59 193 LYS A N 1
ATOM 1586 C CA . LYS A 1 196 ? 65.859 42.788 232.740 1.00 45.73 193 LYS A CA 1
ATOM 1587 C C . LYS A 1 196 ? 66.703 44.032 232.509 1.00 45.44 193 LYS A C 1
ATOM 1588 O O . LYS A 1 196 ? 67.620 44.313 233.266 1.00 47.35 193 LYS A O 1
ATOM 1594 N N . ASN A 1 197 ? 66.421 44.734 231.414 1.00 44.64 194 ASN A N 1
ATOM 1595 C CA . ASN A 1 197 ? 67.163 45.945 231.036 1.00 44.64 194 ASN A CA 1
ATOM 1596 C C . ASN A 1 197 ? 66.256 46.851 230.218 1.00 42.67 194 ASN A C 1
ATOM 1597 O O . ASN A 1 197 ? 66.089 46.643 229.002 1.00 39.84 194 ASN A O 1
ATOM 1602 N N . PRO A 1 198 ? 65.688 47.879 230.867 1.00 42.20 195 PRO A N 1
ATOM 1603 C CA . PRO A 1 198 ? 64.772 48.786 230.177 1.00 42.33 195 PRO A CA 1
ATOM 1604 C C . PRO A 1 198 ? 65.379 49.754 229.136 1.00 41.42 195 PRO A C 1
ATOM 1605 O O . PRO A 1 198 ? 64.650 50.599 228.614 1.00 40.81 195 PRO A O 1
ATOM 1609 N N A PHE A 1 199 ? 66.682 49.634 228.873 0.70 42.31 196 PHE A N 1
ATOM 1610 N N B PHE A 1 199 ? 66.677 49.642 228.849 0.30 40.76 196 PHE A N 1
ATOM 1611 C CA A PHE A 1 199 ? 67.367 50.478 227.889 0.70 43.26 196 PHE A CA 1
ATOM 1612 C CA B PHE A 1 199 ? 67.309 50.486 227.825 0.30 40.33 196 PHE A CA 1
ATOM 1613 C C A PHE A 1 199 ? 67.995 49.608 226.785 0.70 41.54 196 PHE A C 1
ATOM 1614 C C B PHE A 1 199 ? 68.000 49.607 226.783 0.30 40.00 196 PHE A C 1
ATOM 1615 O O A PHE A 1 199 ? 68.807 50.092 225.995 0.70 41.30 196 PHE A O 1
ATOM 1616 O O B PHE A 1 199 ? 68.878 50.072 226.054 0.30 40.05 196 PHE A O 1
ATOM 1631 N N . ARG A 1 200 ? 67.594 48.337 226.720 1.00 40.23 197 ARG A N 1
ATOM 1632 C CA . ARG A 1 200 ? 68.154 47.373 225.748 1.00 39.47 197 ARG A CA 1
ATOM 1633 C C . ARG A 1 200 ? 67.986 47.799 224.298 1.00 37.23 197 ARG A C 1
ATOM 1634 O O . ARG A 1 200 ? 68.962 47.878 223.535 1.00 36.90 197 ARG A O 1
ATOM 1642 N N . TRP A 1 201 ? 66.745 48.069 223.922 1.00 35.28 198 TRP A N 1
ATOM 1643 C CA . TRP A 1 201 ? 66.422 48.415 222.536 1.00 34.28 198 TRP A CA 1
ATOM 1644 C C . TRP A 1 201 ? 66.958 49.788 222.121 1.00 34.74 198 TRP A C 1
ATOM 1645 O O . TRP A 1 201 ? 67.535 49.941 221.029 1.00 33.93 198 TRP A O 1
ATOM 1656 N N . ARG A 1 202 ? 66.779 50.783 222.980 1.00 34.88 199 ARG A N 1
ATOM 1657 C CA . ARG A 1 202 ? 67.313 52.108 222.696 1.00 36.24 199 ARG A CA 1
ATOM 1658 C C . ARG A 1 202 ? 68.842 52.058 222.653 1.00 37.22 199 ARG A C 1
ATOM 1659 O O . ARG A 1 202 ? 69.466 52.783 221.870 1.00 37.33 199 ARG A O 1
ATOM 1667 N N . GLY A 1 203 ? 69.436 51.181 223.462 1.00 37.26 200 GLY A N 1
ATOM 1668 C CA . GLY A 1 203 ? 70.894 51.005 223.466 1.00 38.72 200 GLY A CA 1
ATOM 1669 C C . GLY A 1 203 ? 71.435 50.509 222.120 1.00 38.27 200 GLY A C 1
ATOM 1670 O O . GLY A 1 203 ? 72.501 50.925 221.691 1.00 39.48 200 GLY A O 1
ATOM 1671 N N . MET A 1 204 ? 70.690 49.630 221.454 1.00 39.16 201 MET A N 1
ATOM 1672 C CA . MET A 1 204 ? 71.094 49.082 220.137 1.00 40.36 201 MET A CA 1
ATOM 1673 C C . MET A 1 204 ? 71.118 50.099 219.008 1.00 40.24 201 MET A C 1
ATOM 1674 O O . MET A 1 204 ? 71.893 49.942 218.046 1.00 38.98 201 MET A O 1
ATOM 1679 N N . LEU A 1 205 ? 70.244 51.105 219.102 1.00 41.00 202 LEU A N 1
ATOM 1680 C CA . LEU A 1 205 ? 70.111 52.130 218.059 1.00 42.38 202 LEU A CA 1
ATOM 1681 C C . LEU A 1 205 ? 71.410 52.824 217.742 1.00 44.08 202 LEU A C 1
ATOM 1682 O O . LEU A 1 205 ? 71.676 53.136 216.590 1.00 42.78 202 LEU A O 1
ATOM 1687 N N . LYS A 1 206 ? 72.222 53.039 218.771 1.00 45.52 203 LYS A N 1
ATOM 1688 C CA . LYS A 1 206 ? 73.491 53.735 218.628 1.00 47.34 203 LYS A CA 1
ATOM 1689 C C . LYS A 1 206 ? 74.453 53.071 217.649 1.00 44.43 203 LYS A C 1
ATOM 1690 O O . LYS A 1 206 ? 75.185 53.759 216.965 1.00 44.90 203 LYS A O 1
ATOM 1696 N N . ASP A 1 207 ? 74.442 51.743 217.579 1.00 42.32 204 ASP A N 1
ATOM 1697 C CA . ASP A 1 207 ? 75.352 51.021 216.685 1.00 41.89 204 ASP A CA 1
ATOM 1698 C C . ASP A 1 207 ? 74.632 50.421 215.474 1.00 38.01 204 ASP A C 1
ATOM 1699 O O . ASP A 1 207 ? 75.246 49.699 214.704 1.00 36.03 204 ASP A O 1
ATOM 1704 N N . LEU A 1 208 ? 73.339 50.714 215.317 1.00 37.11 205 LEU A N 1
ATOM 1705 C CA . LEU A 1 208 ? 72.570 50.200 214.176 1.00 35.73 205 LEU A CA 1
ATOM 1706 C C . LEU A 1 208 ? 72.729 51.085 212.949 1.00 33.22 205 LEU A C 1
ATOM 1707 O O . LEU A 1 208 ? 72.367 52.258 212.979 1.00 31.84 205 LEU A O 1
ATOM 1712 N N . TYR A 1 209 ? 73.239 50.502 211.862 1.00 31.85 206 TYR A N 1
ATOM 1713 C CA . TYR A 1 209 ? 73.479 51.245 210.620 1.00 30.30 206 TYR A CA 1
ATOM 1714 C C . TYR A 1 209 ? 72.482 50.953 209.501 1.00 29.65 206 TYR A C 1
ATOM 1715 O O . TYR A 1 209 ? 72.467 51.663 208.496 1.00 28.89 206 TYR A O 1
ATOM 1724 N N . GLY A 1 210 ? 71.654 49.918 209.651 1.00 28.94 207 GLY A N 1
ATOM 1725 C CA . GLY A 1 210 ? 70.644 49.657 208.634 1.00 27.44 207 GLY A CA 1
ATOM 1726 C C . GLY A 1 210 ? 70.014 48.276 208.605 1.00 26.82 207 GLY A C 1
ATOM 1727 O O . GLY A 1 210 ? 70.495 47.342 209.251 1.00 26.29 207 GLY A O 1
ATOM 1728 N N . VAL A 1 211 ? 68.909 48.187 207.859 1.00 25.95 208 VAL A N 1
ATOM 1729 C CA . VAL A 1 211 ? 68.189 46.941 207.618 1.00 25.83 208 VAL A CA 1
ATOM 1730 C C . VAL A 1 211 ? 67.923 46.832 206.114 1.00 25.62 208 VAL A C 1
ATOM 1731 O O . VAL A 1 211 ? 67.608 47.835 205.471 1.00 26.27 208 VAL A O 1
ATOM 1735 N N . SER A 1 212 ? 68.095 45.630 205.564 1.00 24.97 209 SER A N 1
ATOM 1736 C CA . SER A 1 212 ? 67.802 45.358 204.166 1.00 24.93 209 SER A CA 1
ATOM 1737 C C . SER A 1 212 ? 66.633 44.351 204.177 1.00 24.63 209 SER A C 1
ATOM 1738 O O . SER A 1 212 ? 66.769 43.246 204.697 1.00 25.14 209 SER A O 1
ATOM 1741 N N . GLU A 1 213 ? 65.500 44.767 203.598 1.00 23.99 210 GLU A N 1
ATOM 1742 C CA . GLU A 1 213 ? 64.240 44.007 203.606 1.00 23.90 210 GLU A CA 1
ATOM 1743 C C . GLU A 1 213 ? 63.930 43.276 202.293 1.00 23.78 210 GLU A C 1
ATOM 1744 O O . GLU A 1 213 ? 63.872 43.872 201.211 1.00 22.70 210 GLU A O 1
ATOM 1750 N N . GLU A 1 214 ? 63.664 41.985 202.446 1.00 23.96 211 GLU A N 1
ATOM 1751 C CA . GLU A 1 214 ? 63.455 41.040 201.349 1.00 24.38 211 GLU A CA 1
ATOM 1752 C C . GLU A 1 214 ? 62.097 40.978 200.656 1.00 23.32 211 GLU A C 1
ATOM 1753 O O . GLU A 1 214 ? 62.055 40.792 199.445 1.00 21.63 211 GLU A O 1
ATOM 1759 N N . THR A 1 215 ? 60.996 41.086 201.408 1.00 22.37 212 THR A N 1
ATOM 1760 C CA . THR A 1 215 ? 59.691 40.825 200.809 1.00 22.53 212 THR A CA 1
ATOM 1761 C C . THR A 1 215 ? 58.679 41.955 200.898 1.00 22.41 212 THR A C 1
ATOM 1762 O O . THR A 1 215 ? 58.793 42.867 201.716 1.00 23.76 212 THR A O 1
ATOM 1766 N N . THR A 1 216 ? 57.666 41.837 200.042 1.00 22.03 213 THR A N 1
ATOM 1767 C CA . THR A 1 216 ? 56.622 42.830 199.876 1.00 22.00 213 THR A CA 1
ATOM 1768 C C . THR A 1 216 ? 55.965 43.255 201.199 1.00 21.94 213 THR A C 1
ATOM 1769 O O . THR A 1 216 ? 55.811 44.445 201.472 1.00 22.00 213 THR A O 1
ATOM 1773 N N . THR A 1 217 ? 55.614 42.289 202.027 1.00 22.13 214 THR A N 1
ATOM 1774 C CA . THR A 1 217 ? 54.958 42.598 203.309 1.00 23.25 214 THR A CA 1
ATOM 1775 C C . THR A 1 217 ? 55.878 43.416 204.230 1.00 23.82 214 THR A C 1
ATOM 1776 O O . THR A 1 217 ? 55.424 44.331 204.930 1.00 24.64 214 THR A O 1
ATOM 1780 N N . GLY A 1 218 ? 57.165 43.093 204.211 1.00 23.29 215 GLY A N 1
ATOM 1781 C C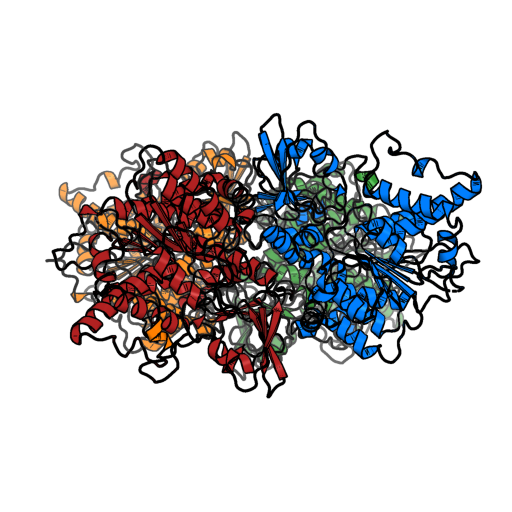A . GLY A 1 218 ? 58.127 43.799 205.028 1.00 23.73 215 GLY A CA 1
ATOM 1782 C C . GLY A 1 218 ? 58.312 45.227 204.564 1.00 23.87 215 GLY A C 1
ATOM 1783 O O . GLY A 1 218 ? 58.474 46.134 205.376 1.00 23.74 215 GLY A O 1
ATOM 1784 N N . VAL A 1 219 ? 58.282 45.424 203.249 1.00 24.24 216 VAL A N 1
ATOM 1785 C CA . VAL A 1 219 ? 58.433 46.753 202.656 1.00 24.63 216 VAL A CA 1
ATOM 1786 C C . VAL A 1 219 ? 57.217 47.624 202.984 1.00 25.62 216 VAL A C 1
ATOM 1787 O O . VAL A 1 219 ? 57.367 48.810 203.288 1.00 26.67 216 VAL A O 1
ATOM 1791 N N . LEU A 1 220 ? 56.019 47.043 202.933 1.00 25.98 217 LEU A N 1
ATOM 1792 C CA . LEU A 1 220 ? 54.809 47.779 203.307 1.00 26.43 217 LEU A CA 1
ATOM 1793 C C . LEU A 1 220 ? 54.968 48.296 204.734 1.00 26.95 217 LEU A C 1
ATOM 1794 O O . LEU A 1 220 ? 54.700 49.460 205.013 1.00 27.20 217 LEU A O 1
ATOM 1799 N N . ARG A 1 221 ? 55.416 47.421 205.631 1.00 26.95 218 ARG A N 1
ATOM 1800 C CA . ARG A 1 221 ? 55.664 47.810 207.022 1.00 28.44 218 ARG A CA 1
ATOM 1801 C C . ARG A 1 221 ? 56.647 48.976 207.121 1.00 27.90 218 ARG A C 1
ATOM 1802 O O . ARG A 1 221 ? 56.410 49.925 207.871 1.00 27.10 218 ARG A O 1
ATOM 1810 N N . LEU A 1 222 ? 57.729 48.914 206.339 1.00 27.81 219 LEU A N 1
ATOM 1811 C CA . LEU A 1 222 ? 58.721 49.994 206.320 1.00 28.69 219 LEU A CA 1
ATOM 1812 C C . LEU A 1 222 ? 58.138 51.308 205.829 1.00 29.56 219 LEU A C 1
ATOM 1813 O O . LEU A 1 222 ? 58.403 52.348 206.411 1.00 29.33 219 LEU A O 1
ATOM 1818 N N . LYS A 1 223 ? 57.348 51.260 204.759 1.00 31.12 220 LYS A N 1
ATOM 1819 C CA . LYS A 1 223 ? 56.768 52.483 204.186 1.00 33.62 220 LYS A CA 1
ATOM 1820 C C . LYS A 1 223 ? 55.835 53.167 205.171 1.00 33.37 220 LYS A C 1
ATOM 1821 O O . LYS A 1 223 ? 55.820 54.396 205.270 1.00 32.92 220 LYS A O 1
ATOM 1827 N N . ILE A 1 224 ? 55.067 52.372 205.903 1.00 33.42 221 ILE A N 1
ATOM 1828 C CA . ILE A 1 224 ? 54.160 52.918 206.925 1.00 34.83 221 ILE A CA 1
ATOM 1829 C C . ILE A 1 224 ? 55.005 53.661 207.974 1.00 35.04 221 ILE A C 1
ATOM 1830 O O . ILE A 1 224 ? 54.761 54.842 208.258 1.00 34.55 221 ILE A O 1
ATOM 1835 N N . MET A 1 225 ? 56.018 52.988 208.515 1.00 34.99 222 MET A N 1
ATOM 1836 C CA . MET A 1 225 ? 56.912 53.624 209.494 1.00 35.98 222 MET A CA 1
ATOM 1837 C C . MET A 1 225 ? 57.540 54.905 208.943 1.00 36.14 222 MET A C 1
ATOM 1838 O O . MET A 1 225 ? 57.601 55.928 209.646 1.00 35.62 222 MET A O 1
ATOM 1843 N N . GLU A 1 226 ? 58.005 54.843 207.692 1.00 34.47 223 GLU A N 1
ATOM 1844 C CA . GLU A 1 226 ? 58.629 55.992 207.038 1.00 36.26 223 GLU A CA 1
ATOM 1845 C C . GLU A 1 226 ? 57.650 57.168 206.925 1.00 37.17 223 GLU A C 1
ATOM 1846 O O . GLU A 1 226 ? 57.989 58.300 207.304 1.00 38.86 223 GLU A O 1
ATOM 1852 N N . SER A 1 227 ? 56.438 56.898 206.432 1.00 37.66 224 SER A N 1
ATOM 1853 C CA . SER A 1 227 ? 55.409 57.950 206.298 1.00 39.58 224 SER A CA 1
ATOM 1854 C C . SER A 1 227 ? 55.049 58.614 207.638 1.00 40.95 224 SER A C 1
ATOM 1855 O O . SER A 1 227 ? 54.741 59.808 207.672 1.00 43.26 224 SER A O 1
ATOM 1858 N N . GLU A 1 228 ? 55.115 57.852 208.730 1.00 39.00 225 GLU A N 1
ATOM 1859 C CA . GLU A 1 228 ? 54.822 58.373 210.072 1.00 39.38 225 GLU A CA 1
ATOM 1860 C C . GLU A 1 228 ? 56.049 58.984 210.772 1.00 38.61 225 GLU A C 1
ATOM 1861 O O . GLU A 1 228 ? 55.944 59.430 211.915 1.00 40.26 225 GLU A O 1
ATOM 1867 N N . GLY A 1 229 ? 57.197 59.028 210.088 1.00 36.89 226 GLY A N 1
ATOM 1868 C CA . GLY A 1 229 ? 58.428 59.540 210.670 1.00 36.68 226 GLY A CA 1
ATOM 1869 C C . GLY A 1 229 ? 58.871 58.716 211.869 1.00 37.63 226 GLY A C 1
ATOM 1870 O O . GLY A 1 229 ? 59.485 59.254 212.788 1.00 40.34 226 GLY A O 1
ATOM 1871 N N A LYS A 1 230 ? 58.575 57.419 211.870 0.50 36.74 227 LYS A N 1
ATOM 1872 N N B LYS A 1 230 ? 58.556 57.419 211.852 0.50 36.93 227 LYS A N 1
ATOM 1873 C CA A LYS A 1 230 ? 58.948 56.564 213.006 0.50 36.94 227 LYS A CA 1
ATOM 1874 C CA B LYS A 1 230 ? 58.867 56.511 212.966 0.50 37.23 227 LYS A CA 1
ATOM 1875 C C A LYS A 1 230 ? 60.004 55.505 212.704 0.50 35.76 227 LYS A C 1
ATOM 1876 C C B LYS A 1 230 ? 59.999 55.514 212.702 0.50 35.91 227 LYS A C 1
ATOM 1877 O O A LYS A 1 230 ? 60.307 54.673 213.560 0.50 35.28 227 LYS A O 1
ATOM 1878 O O B LYS A 1 230 ? 60.353 54.736 213.590 0.50 35.36 227 LYS A O 1
ATOM 1889 N N . LEU A 1 231 ? 60.586 55.558 211.506 1.00 34.42 228 LEU A N 1
ATOM 1890 C CA . LEU A 1 231 ? 61.653 54.634 211.137 1.00 32.94 228 LEU A CA 1
ATOM 1891 C C . LEU A 1 231 ? 62.915 55.051 211.896 1.00 33.37 228 LEU A C 1
ATOM 1892 O O . LEU A 1 231 ? 63.320 56.206 211.822 1.00 33.12 228 LEU A O 1
ATOM 1897 N N . LEU A 1 232 ? 63.536 54.106 212.603 1.00 33.45 229 LEU A N 1
ATOM 1898 C CA . LEU A 1 232 ? 64.692 54.400 213.467 1.00 34.40 229 LEU A CA 1
ATOM 1899 C C . LEU A 1 232 ? 66.068 54.031 212.923 1.00 32.80 229 LEU A C 1
ATOM 1900 O O . LEU A 1 232 ? 67.061 54.113 213.653 1.00 32.72 229 LEU A O 1
ATOM 1905 N N . LEU A 1 233 ? 66.139 53.605 211.668 1.00 30.67 230 LEU A N 1
ATOM 1906 C CA . LEU A 1 233 ? 67.429 53.264 211.064 1.00 29.78 230 LEU A CA 1
ATOM 1907 C C . LEU A 1 233 ? 67.291 53.267 209.541 1.00 28.37 230 LEU A C 1
ATOM 1908 O O . LEU A 1 233 ? 66.175 53.106 209.031 1.00 27.77 230 LEU A O 1
ATOM 1913 N N . PRO A 1 234 ? 68.411 53.429 208.807 1.00 27.88 231 PRO A N 1
ATOM 1914 C CA . PRO A 1 234 ? 68.313 53.422 207.338 1.00 27.60 231 PRO A CA 1
ATOM 1915 C C . PRO A 1 234 ? 67.816 52.088 206.833 1.00 27.12 231 PRO A C 1
ATOM 1916 O O . PRO A 1 234 ? 68.074 51.063 207.452 1.00 27.42 231 PRO A O 1
ATOM 1920 N N . ALA A 1 235 ? 67.101 52.102 205.722 1.00 26.39 232 ALA A N 1
ATOM 1921 C CA . ALA A 1 235 ? 66.582 50.865 205.160 1.00 26.21 232 ALA A CA 1
ATOM 1922 C C . ALA A 1 235 ? 66.800 50.791 203.671 1.00 25.60 232 ALA A C 1
ATOM 1923 O O . ALA A 1 235 ? 66.815 51.814 202.991 1.00 26.47 232 ALA A O 1
ATOM 1925 N N . ILE A 1 236 ? 67.040 49.573 203.192 1.00 25.25 233 ILE A N 1
ATOM 1926 C CA . ILE A 1 236 ? 67.124 49.294 201.781 1.00 25.03 233 ILE A CA 1
ATOM 1927 C C . ILE A 1 236 ? 66.034 48.269 201.463 1.00 24.94 233 ILE A C 1
ATOM 1928 O O . ILE A 1 236 ? 65.902 47.236 202.136 1.00 25.33 233 ILE A O 1
ATOM 1933 N N . ASN A 1 237 ? 65.238 48.597 200.456 1.00 23.93 234 ASN A N 1
ATOM 1934 C CA . ASN A 1 237 ? 64.184 47.737 199.956 1.00 23.45 234 ASN A CA 1
ATOM 1935 C C . ASN A 1 237 ? 64.797 46.839 198.886 1.00 22.98 234 ASN A C 1
ATOM 1936 O O . ASN A 1 237 ? 65.044 47.296 197.765 1.00 22.93 234 ASN A O 1
ATOM 1941 N N . VAL A 1 238 ? 65.068 45.578 199.240 1.00 22.82 235 VAL A N 1
ATOM 1942 C CA . VAL A 1 238 ? 65.615 44.593 198.299 1.00 23.08 235 VAL A CA 1
ATOM 1943 C C . VAL A 1 238 ? 64.491 43.978 197.446 1.00 23.35 235 VAL A C 1
ATOM 1944 O O . VAL A 1 238 ? 64.709 43.611 196.283 1.00 22.42 235 VAL A O 1
ATOM 1948 N N . ASN A 1 239 ? 63.297 43.842 198.020 1.00 23.62 236 ASN A N 1
ATOM 1949 C CA . ASN A 1 239 ? 62.170 43.274 197.268 1.00 23.48 236 ASN A CA 1
ATOM 1950 C C . ASN A 1 239 ? 61.962 43.939 195.908 1.00 23.30 236 ASN A C 1
ATOM 1951 O O . ASN A 1 239 ? 61.661 43.258 194.942 1.00 23.99 236 ASN A O 1
ATOM 1956 N N . ASP A 1 240 ? 62.129 45.263 195.856 1.00 23.63 237 ASP A N 1
ATOM 1957 C CA . ASP A 1 240 ? 61.879 46.025 194.647 1.00 25.25 237 ASP A CA 1
ATOM 1958 C C . ASP A 1 240 ? 63.038 46.173 193.658 1.00 23.49 237 ASP A C 1
ATOM 1959 O O . ASP A 1 240 ? 62.917 46.927 192.700 1.00 22.85 237 ASP A O 1
ATOM 1964 N N . SER A 1 241 ? 64.161 45.489 193.894 1.00 22.41 238 SER A N 1
ATOM 1965 C CA . SER A 1 241 ? 65.173 45.405 192.829 1.00 21.89 238 SER A CA 1
ATOM 1966 C C . SER A 1 241 ? 64.461 44.614 191.724 1.00 20.87 238 SER A C 1
ATOM 1967 O O . SER A 1 241 ? 63.692 43.699 192.020 1.00 19.32 238 SER A O 1
ATOM 1970 N N . VAL A 1 242 ? 64.729 44.954 190.470 1.00 20.77 239 VAL A N 1
ATOM 1971 C CA . VAL A 1 242 ? 64.125 44.256 189.343 1.00 20.79 239 VAL A CA 1
ATOM 1972 C C . VAL A 1 242 ? 64.522 42.784 189.374 1.00 20.58 239 VAL A C 1
ATOM 1973 O O . VAL A 1 242 ? 63.675 41.908 189.191 1.00 20.24 239 VAL A O 1
ATOM 1977 N N . THR A 1 243 ? 65.803 42.511 189.659 1.00 20.59 240 THR A N 1
ATOM 1978 C CA . THR A 1 243 ? 66.310 41.137 189.716 1.00 20.80 240 THR A CA 1
ATOM 1979 C C . THR A 1 243 ? 65.823 40.345 190.927 1.00 21.26 240 THR A C 1
ATOM 1980 O O . THR A 1 243 ? 66.188 39.175 191.102 1.00 22.16 240 THR A O 1
ATOM 1984 N N . LYS A 1 244 ? 65.021 40.984 191.766 1.00 21.43 241 LYS A N 1
ATOM 1985 C CA . LYS A 1 244 ? 64.391 40.294 192.879 1.00 21.82 241 LYS A CA 1
ATOM 1986 C C . LYS A 1 244 ? 62.903 40.104 192.511 1.00 22.56 241 LYS A C 1
ATOM 1987 O O . LYS A 1 244 ? 62.496 39.003 192.132 1.00 22.16 241 LYS A O 1
ATOM 1993 N N . SER A 1 245 ? 62.112 41.178 192.552 1.00 24.12 242 SER A N 1
ATOM 1994 C CA . SER A 1 245 ? 60.647 41.087 192.322 1.00 25.62 242 SER A CA 1
ATOM 1995 C C . SER A 1 245 ? 60.178 40.371 191.037 1.00 25.71 242 SER A C 1
ATOM 1996 O O . SER A 1 245 ? 59.201 39.611 191.074 1.00 26.39 242 SER A O 1
ATOM 1999 N N . LYS A 1 246 ? 60.847 40.624 189.917 1.00 24.48 243 LYS A N 1
ATOM 2000 C CA . LYS A 1 246 ? 60.484 39.992 188.639 1.00 25.36 243 LYS A CA 1
ATOM 2001 C C . LYS A 1 246 ? 60.905 38.532 188.548 1.00 25.24 243 LYS A C 1
ATOM 2002 O O . LYS A 1 246 ? 60.437 37.820 187.660 1.00 27.88 243 LYS A O 1
ATOM 2008 N N . PHE A 1 247 ? 61.751 38.061 189.465 1.00 23.86 244 PHE A N 1
ATOM 2009 C CA . P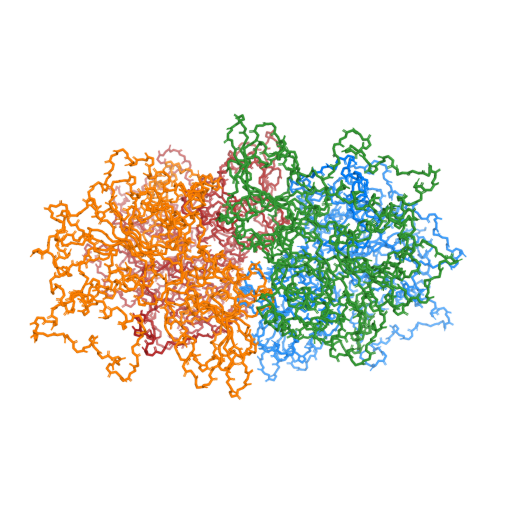HE A 1 247 ? 62.239 36.673 189.390 1.00 23.34 244 PHE A CA 1
ATOM 2010 C C . PHE A 1 247 ? 61.784 35.844 190.584 1.00 23.76 244 PHE A C 1
ATOM 2011 O O . PHE A 1 247 ? 60.987 34.917 190.437 1.00 24.39 244 PHE A O 1
ATOM 2019 N N . ASP A 1 248 ? 62.271 36.189 191.759 1.00 22.68 245 ASP A N 1
ATOM 2020 C CA . ASP A 1 248 ? 61.861 35.524 192.994 1.00 22.79 245 ASP A CA 1
ATOM 2021 C C . ASP A 1 248 ? 60.332 35.486 193.133 1.00 22.64 245 ASP A C 1
ATOM 2022 O O . ASP A 1 248 ? 59.728 34.414 193.154 1.00 21.91 245 ASP A O 1
ATOM 2027 N N . ASN A 1 249 ? 59.705 36.654 193.197 1.00 22.59 246 ASN A N 1
ATOM 2028 C CA . ASN A 1 249 ? 58.262 36.701 193.457 1.00 22.58 246 ASN A CA 1
ATOM 2029 C C . ASN A 1 249 ? 57.412 35.949 192.439 1.00 22.84 246 ASN A C 1
ATOM 2030 O O . ASN A 1 249 ? 56.458 35.266 192.814 1.00 24.12 246 ASN A O 1
ATOM 2035 N N . THR A 1 250 ? 57.776 36.043 191.169 1.00 21.43 247 THR A N 1
ATOM 2036 C CA . THR A 1 250 ? 57.001 35.432 190.103 1.00 21.47 247 THR A CA 1
ATOM 2037 C C . THR A 1 250 ? 57.507 34.039 189.718 1.00 21.01 247 THR A C 1
ATOM 2038 O O . THR A 1 250 ? 56.807 33.047 189.925 1.00 20.86 247 THR A O 1
ATOM 2042 N N . TYR A 1 251 ? 58.720 33.961 189.180 1.00 20.37 248 TYR A N 1
ATOM 2043 C CA . TYR A 1 251 ? 59.258 32.695 188.715 1.00 20.61 248 TYR A CA 1
ATOM 2044 C C . TYR A 1 251 ? 59.637 31.743 189.857 1.00 20.62 248 TYR A C 1
ATOM 2045 O O . TYR A 1 251 ? 59.550 30.515 189.704 1.00 20.20 248 TYR A O 1
ATOM 2054 N N . GLY A 1 252 ? 59.991 32.296 191.015 1.00 20.78 249 GLY A N 1
ATOM 2055 C CA . GLY A 1 252 ? 60.283 31.462 192.176 1.00 21.21 249 GLY A CA 1
ATOM 2056 C C . GLY A 1 252 ? 59.011 30.724 192.557 1.00 21.48 249 GLY A C 1
ATOM 2057 O O . GLY A 1 252 ? 59.000 29.482 192.684 1.00 21.44 249 GLY A O 1
ATOM 2058 N N . CYS A 1 253 ? 57.918 31.476 192.681 1.00 21.31 250 CYS A N 1
ATOM 2059 C CA . CYS A 1 253 ? 56.622 30.889 193.056 1.00 21.86 250 CYS A CA 1
ATOM 2060 C C . CYS A 1 253 ? 56.054 29.922 192.016 1.00 21.43 250 CYS A C 1
ATOM 2061 O O . CYS A 1 253 ? 55.383 28.962 192.380 1.00 21.69 250 CYS A O 1
ATOM 2064 N N . ARG A 1 254 ? 56.346 30.147 190.733 1.00 20.63 251 ARG A N 1
ATOM 2065 C CA . ARG A 1 254 ? 55.844 29.270 189.682 1.00 20.48 251 ARG A CA 1
ATOM 2066 C C . ARG A 1 254 ? 56.290 27.832 189.947 1.00 20.54 251 ARG A C 1
ATOM 2067 O O . ARG A 1 254 ? 55.533 26.884 189.700 1.00 20.97 251 ARG A O 1
ATOM 2075 N N . GLN A 1 255 ? 57.514 27.678 190.449 1.00 19.33 252 GLN A N 1
ATOM 2076 C CA . GLN A 1 255 ? 58.028 26.372 190.779 1.00 20.12 252 GLN A CA 1
ATOM 2077 C C . GLN A 1 255 ? 57.695 25.954 192.223 1.00 20.50 252 GLN A C 1
ATOM 2078 O O . GLN A 1 255 ? 57.132 24.885 192.432 1.00 20.60 252 GLN A O 1
ATOM 2084 N N . SER A 1 256 ? 58.024 26.801 193.192 1.00 20.02 253 SER A N 1
ATOM 2085 C CA . SER A 1 256 ? 57.857 26.445 194.602 1.00 20.61 253 SER A CA 1
ATOM 2086 C C . SER A 1 256 ? 56.412 26.315 195.071 1.00 20.59 253 SER A C 1
ATOM 2087 O O . SER A 1 256 ? 56.165 25.562 196.007 1.00 22.43 253 SER A O 1
ATOM 2090 N N . LEU A 1 257 ? 55.453 27.010 194.453 1.00 20.80 254 LEU A N 1
ATOM 2091 C CA . LEU A 1 257 ? 54.038 26.780 194.811 1.00 21.92 254 LEU A CA 1
ATOM 2092 C C . LEU A 1 257 ? 53.650 25.357 194.419 1.00 21.97 254 LEU A C 1
ATOM 2093 O O . LEU A 1 257 ? 53.012 24.655 195.200 1.00 21.93 254 LEU A O 1
ATOM 2098 N N . LEU A 1 258 ? 54.025 24.943 193.199 1.00 21.52 255 LEU A N 1
ATOM 2099 C CA . LEU A 1 258 ? 53.706 23.592 192.725 1.00 21.06 255 LEU A CA 1
ATOM 2100 C C . LEU A 1 258 ? 54.357 22.560 193.619 1.00 21.20 255 LEU A C 1
ATOM 2101 O O . LEU A 1 258 ? 53.726 21.583 193.980 1.00 21.28 255 LEU A O 1
ATOM 2106 N N . HIS A 1 259 ? 55.612 22.787 194.002 1.00 20.84 256 HIS A N 1
ATOM 2107 C CA . HIS A 1 259 ? 56.300 21.845 194.881 1.00 21.06 256 HIS A CA 1
ATOM 2108 C C . HIS A 1 259 ? 55.513 21.711 196.208 1.00 21.33 256 HIS A C 1
ATOM 2109 O O . HIS A 1 259 ? 55.299 20.603 196.716 1.00 21.84 256 HIS A O 1
ATOM 2116 N N . GLY A 1 260 ? 55.099 22.843 196.768 1.00 21.40 257 GLY A N 1
ATOM 2117 C CA . GLY A 1 260 ? 54.313 22.853 198.021 1.00 21.69 257 GLY A CA 1
ATOM 2118 C C . GLY A 1 260 ? 53.003 22.097 197.904 1.00 21.92 257 GLY A C 1
ATOM 2119 O O . GLY A 1 260 ? 52.661 21.287 198.765 1.00 21.60 257 GLY A O 1
ATOM 2120 N N . LEU A 1 261 ? 52.260 22.367 196.840 1.00 22.49 258 LEU A N 1
ATOM 2121 C CA . LEU A 1 261 ? 50.988 21.693 196.610 1.00 23.17 258 LEU A CA 1
ATOM 2122 C C . LEU A 1 261 ? 51.172 20.212 196.333 1.00 24.33 258 LEU A C 1
ATOM 2123 O O . LEU A 1 261 ? 50.396 19.398 196.849 1.00 25.32 258 LEU A O 1
ATOM 2128 N N . PHE A 1 262 ? 52.170 19.841 195.524 1.00 23.91 259 PHE A N 1
ATOM 2129 C CA . PHE A 1 262 ? 52.402 18.419 195.254 1.00 24.45 259 PHE A CA 1
ATOM 2130 C C . PHE A 1 262 ? 52.695 17.640 196.540 1.00 25.69 259 PHE A C 1
ATOM 2131 O O . PHE A 1 262 ? 52.249 16.494 196.683 1.00 26.12 259 PHE A O 1
ATOM 2139 N N . ASN A 1 263 ? 53.458 18.241 197.451 1.00 25.79 260 ASN A N 1
ATOM 2140 C CA . ASN A 1 263 ? 53.784 17.583 198.734 1.00 26.77 260 ASN A CA 1
ATOM 2141 C C . ASN A 1 263 ? 52.603 17.547 199.692 1.00 27.28 260 ASN A C 1
ATOM 2142 O O . ASN A 1 263 ? 52.367 16.533 200.333 1.00 28.69 260 ASN A O 1
ATOM 2147 N N . GLY A 1 264 ? 51.867 18.651 199.787 1.00 27.02 261 GLY A N 1
ATOM 2148 C CA . GLY A 1 264 ? 50.752 18.763 200.750 1.00 27.52 261 GLY A CA 1
ATOM 2149 C C . GLY A 1 264 ? 49.398 18.270 200.310 1.00 27.70 261 GLY A C 1
ATOM 2150 O O . GLY A 1 264 ? 48.624 17.771 201.132 1.00 29.12 261 GLY A O 1
ATOM 2151 N N . CYS A 1 265 ? 49.109 18.417 199.016 1.00 26.84 262 CYS A N 1
ATOM 2152 C CA . CYS A 1 265 ? 47.821 18.036 198.419 1.00 27.80 262 CYS A CA 1
ATOM 2153 C C . CYS A 1 265 ? 47.985 16.796 197.557 1.00 27.72 262 CYS A C 1
ATOM 2154 O O . CYS A 1 265 ? 48.683 16.830 196.546 1.00 26.80 262 CYS A O 1
ATOM 2157 N N . ILE A 1 266 ? 47.308 15.717 197.933 1.00 27.29 263 ILE A N 1
ATOM 2158 C CA . ILE A 1 266 ? 47.427 14.452 197.209 1.00 28.50 263 ILE A CA 1
ATOM 2159 C C . ILE A 1 266 ? 46.790 14.452 195.794 1.00 28.44 263 ILE A C 1
ATOM 2160 O O . ILE A 1 266 ? 47.174 13.638 194.933 1.00 28.73 263 ILE A O 1
ATOM 2165 N N . GLN A 1 267 ? 45.884 15.394 195.526 1.00 26.69 264 GLN A N 1
ATOM 2166 C CA . GLN A 1 267 ? 45.123 15.364 194.283 1.00 26.47 264 GLN A CA 1
ATOM 2167 C C . GLN A 1 267 ? 45.821 15.895 193.040 1.00 25.14 264 GLN A C 1
ATOM 2168 O O . GLN A 1 267 ? 46.820 16.630 193.113 1.00 23.85 264 GLN A O 1
ATOM 2174 N N . MET A 1 268 ? 45.257 15.511 191.895 1.00 24.55 265 MET A N 1
ATOM 2175 C CA . MET A 1 268 ? 45.715 15.972 190.589 1.00 24.91 265 MET A CA 1
ATOM 2176 C C . MET A 1 268 ? 45.276 17.414 190.422 1.00 23.91 265 MET A C 1
ATOM 2177 O O . MET A 1 268 ? 44.138 17.741 190.762 1.00 24.38 265 MET A O 1
ATOM 2182 N N . LEU A 1 269 ? 46.141 18.271 189.892 1.00 22.56 266 LEU A N 1
ATOM 2183 C CA . LEU A 1 269 ? 45.749 19.675 189.675 1.00 22.17 266 LEU A CA 1
ATOM 2184 C C . LEU A 1 269 ? 45.024 19.886 188.323 1.00 22.29 266 LEU A C 1
ATOM 2185 O O . LEU A 1 269 ? 44.191 20.792 188.195 1.00 22.00 266 LEU A O 1
ATOM 2190 N N . ALA A 1 270 ? 45.309 19.032 187.348 1.00 22.90 267 ALA A N 1
ATOM 2191 C CA . ALA A 1 270 ? 44.704 19.144 186.021 1.00 23.41 267 ALA A CA 1
ATOM 2192 C C . ALA A 1 270 ? 43.181 19.068 186.085 1.00 23.99 267 ALA A C 1
ATOM 2193 O O . ALA A 1 270 ? 42.601 18.229 186.790 1.00 23.95 267 ALA A O 1
ATOM 2195 N N . GLY A 1 271 ? 42.543 19.967 185.352 1.00 24.38 268 GLY A N 1
ATOM 2196 C CA . GLY A 1 271 ? 41.087 20.013 185.320 1.00 25.42 268 GLY A CA 1
ATOM 2197 C C . GLY A 1 271 ? 40.402 20.657 186.498 1.00 25.46 268 GLY A C 1
ATOM 2198 O O . GLY A 1 271 ? 39.208 20.960 186.410 1.00 27.28 268 GLY A O 1
ATOM 2199 N N . LYS A 1 272 ? 41.127 20.886 187.589 1.00 23.98 269 LYS A N 1
ATOM 2200 C CA . LYS A 1 272 ? 40.526 21.497 188.762 1.00 24.21 269 LYS A CA 1
ATOM 2201 C C . LYS A 1 272 ? 40.362 23.003 188.600 1.00 23.90 269 LYS A C 1
ATOM 2202 O O . LYS A 1 272 ? 41.144 23.667 187.901 1.00 23.06 269 LYS A O 1
ATOM 2208 N N . LYS A 1 273 ? 39.317 23.530 189.218 1.00 23.37 270 LYS A N 1
ATOM 2209 C CA . LYS A 1 273 ? 39.113 24.959 189.266 1.00 24.11 270 LYS A CA 1
ATOM 2210 C C . LYS A 1 273 ? 39.892 25.422 190.482 1.00 23.57 270 LYS A C 1
ATOM 2211 O O . LYS A 1 273 ? 39.528 25.099 191.627 1.00 23.86 270 LYS A O 1
ATOM 2217 N N . ILE A 1 274 ? 40.965 26.162 190.239 1.00 22.28 271 ILE A N 1
ATOM 2218 C CA . ILE A 1 274 ? 41.817 26.644 191.312 1.00 22.36 271 ILE A CA 1
ATOM 2219 C C . ILE A 1 274 ? 41.751 28.161 191.384 1.00 21.87 271 ILE A C 1
ATOM 2220 O O . ILE A 1 274 ? 42.104 28.832 190.439 1.00 20.60 271 ILE A O 1
ATOM 2225 N N . VAL A 1 275 ? 41.263 28.691 192.501 1.00 21.96 272 VAL A N 1
ATOM 2226 C CA . VAL A 1 275 ? 41.168 30.129 192.673 1.00 22.33 272 VAL A CA 1
ATOM 2227 C C . VAL A 1 275 ? 42.479 30.707 193.226 1.00 22.29 272 VAL A C 1
ATOM 2228 O O . VAL A 1 275 ? 42.972 30.265 194.279 1.00 22.60 272 VAL A O 1
ATOM 2232 N N . VAL A 1 276 ? 43.030 31.692 192.521 1.00 21.56 273 VAL A N 1
ATOM 2233 C CA . VAL A 1 276 ? 44.236 32.404 192.964 1.00 20.96 273 VAL A CA 1
ATOM 2234 C C . VAL A 1 276 ? 43.754 33.780 193.380 1.00 21.38 273 VAL A C 1
ATOM 2235 O O . VAL A 1 276 ? 43.306 34.561 192.528 1.00 21.23 273 VAL A O 1
ATOM 2239 N N . LEU A 1 277 ? 43.772 34.058 194.691 1.00 21.81 274 LEU A N 1
ATOM 2240 C CA . LEU A 1 277 ? 43.305 35.347 195.191 1.00 21.88 274 LEU A CA 1
ATOM 2241 C C . LEU A 1 277 ? 44.471 36.315 195.217 1.00 21.31 274 LEU A C 1
ATOM 2242 O O . LEU A 1 277 ? 45.387 36.164 196.010 1.00 22.34 274 LEU A O 1
ATOM 2247 N N . GLY A 1 278 ? 44.439 37.288 194.316 1.00 20.86 275 GLY A N 1
ATOM 2248 C CA . GLY A 1 278 ? 45.504 38.254 194.161 1.00 20.85 275 GLY A CA 1
ATOM 2249 C C . GLY A 1 278 ? 46.300 37.905 192.912 1.00 20.72 275 GLY A C 1
ATOM 2250 O O . GLY A 1 278 ? 46.764 36.782 192.766 1.00 21.94 275 GLY A O 1
ATOM 2251 N N . TYR A 1 279 ? 46.438 38.858 192.005 1.00 20.12 276 TYR A N 1
ATOM 2252 C CA . TYR A 1 279 ? 47.192 38.636 190.768 1.00 20.46 276 TYR A CA 1
ATOM 2253 C C . TYR A 1 279 ? 48.285 39.695 190.629 1.00 19.90 276 TYR A C 1
ATOM 2254 O O . TYR A 1 279 ? 48.426 40.372 189.594 1.00 20.10 276 TYR A O 1
ATOM 2263 N N . GLY A 1 280 ? 49.068 39.813 191.708 1.00 20.41 277 GLY A N 1
ATOM 2264 C CA . GLY A 1 280 ? 50.236 40.681 191.756 1.00 20.54 277 GLY A CA 1
ATOM 2265 C C . GLY A 1 280 ? 51.436 39.882 191.270 1.00 20.37 277 GLY A C 1
ATOM 2266 O O . GLY A 1 280 ? 51.294 38.944 190.498 1.00 20.11 277 GLY A O 1
ATOM 2267 N N . GLU A 1 281 ? 52.627 40.210 191.752 1.00 21.06 278 GLU A N 1
ATOM 2268 C CA . GLU A 1 281 ? 53.828 39.509 191.266 1.00 21.79 278 GLU A CA 1
ATOM 2269 C C . GLU A 1 281 ? 53.825 38.021 191.637 1.00 20.58 278 GLU A C 1
ATOM 2270 O O . GLU A 1 281 ? 54.164 37.190 190.822 1.00 20.60 278 GLU A O 1
ATOM 2276 N N . VAL A 1 282 ? 53.371 37.696 192.841 1.00 19.91 279 VAL A N 1
ATOM 2277 C CA . VAL A 1 282 ? 53.284 36.309 193.292 1.00 20.20 279 VAL A CA 1
ATOM 2278 C C . VAL A 1 282 ? 52.148 35.545 192.583 1.00 20.30 279 VAL A C 1
ATOM 2279 O O . VAL A 1 282 ? 52.350 34.430 192.041 1.00 20.51 279 VAL A O 1
ATOM 2283 N N . GLY A 1 283 ? 50.959 36.130 192.598 1.00 19.66 280 GLY A N 1
ATOM 2284 C CA . GLY A 1 283 ? 49.804 35.516 191.959 1.00 19.76 280 GLY A CA 1
ATOM 2285 C C . GLY A 1 283 ? 50.031 35.229 190.482 1.00 19.46 280 GLY A C 1
ATOM 2286 O O . GLY A 1 283 ? 49.571 34.210 189.973 1.00 19.56 280 GLY A O 1
ATOM 2287 N N . LYS A 1 284 ? 50.720 36.138 189.791 1.00 19.21 281 LYS A N 1
ATOM 2288 C CA . LYS A 1 284 ? 51.048 35.936 188.371 1.00 19.45 281 LYS A CA 1
ATOM 2289 C C . LYS A 1 284 ? 51.827 34.646 188.169 1.00 19.80 281 LYS A C 1
ATOM 2290 O O . LYS A 1 284 ? 51.514 33.854 187.281 1.00 19.13 281 LYS A O 1
ATOM 2296 N N . GLY A 1 285 ? 52.846 34.437 189.001 1.00 20.35 282 GLY A N 1
ATOM 2297 C CA . GLY A 1 285 ? 53.674 33.234 188.933 1.00 20.08 282 GLY A CA 1
ATOM 2298 C C . GLY A 1 285 ? 52.916 31.980 189.328 1.00 20.63 282 GLY A C 1
ATOM 2299 O O . GLY A 1 285 ? 53.083 30.928 188.697 1.00 20.75 282 GLY A O 1
ATOM 2300 N N . CYS A 1 286 ? 52.083 32.084 190.366 1.00 20.47 283 CYS A N 1
ATOM 2301 C CA . CYS A 1 286 ? 51.258 30.962 190.792 1.00 21.24 283 CYS A CA 1
ATOM 2302 C C . CYS A 1 286 ? 50.347 30.484 189.645 1.00 20.49 283 CYS A C 1
ATOM 2303 O O . CYS A 1 286 ? 50.302 29.303 189.333 1.00 21.08 283 CYS A O 1
ATOM 2306 N N . ALA A 1 287 ? 49.658 31.421 189.010 1.00 19.97 284 ALA A N 1
ATOM 2307 C CA . ALA A 1 287 ? 48.731 31.114 187.923 1.00 20.26 284 ALA A CA 1
ATOM 2308 C C . ALA A 1 287 ? 49.439 30.428 186.747 1.00 21.14 284 ALA A C 1
ATOM 2309 O O . ALA A 1 287 ? 48.930 29.476 186.166 1.00 19.64 284 ALA A O 1
ATOM 2311 N N . GLN A 1 288 ? 50.631 30.902 186.433 1.00 21.91 285 GLN A N 1
ATOM 2312 C CA . GLN A 1 288 ? 51.401 30.360 185.326 1.00 24.29 285 GLN A CA 1
ATOM 2313 C C . GLN A 1 288 ? 51.762 28.882 185.605 1.00 23.68 285 GLN A C 1
ATOM 2314 O O . GLN A 1 288 ? 51.603 28.016 184.746 1.00 22.58 285 GLN A O 1
ATOM 2320 N N . GLY A 1 289 ? 52.199 28.602 186.828 1.00 22.69 286 GLY A N 1
ATOM 2321 C CA . GLY A 1 289 ? 52.549 27.245 187.219 1.00 22.66 286 GLY A CA 1
ATOM 2322 C C . GLY A 1 289 ? 51.343 26.323 187.235 1.00 21.65 286 GLY A C 1
ATOM 2323 O O . GLY A 1 289 ? 51.409 25.211 186.714 1.00 21.29 286 GLY A O 1
ATOM 2324 N N . LEU A 1 290 ? 50.248 26.787 187.837 1.00 21.39 287 LEU A N 1
ATOM 2325 C CA . LEU A 1 290 ? 49.013 26.001 187.911 1.00 21.36 287 LEU A CA 1
ATOM 2326 C C . LEU A 1 290 ? 48.484 25.656 186.496 1.00 21.91 287 LEU A C 1
ATOM 2327 O O . LEU A 1 290 ? 48.140 24.489 186.231 1.00 20.93 287 LEU A O 1
ATOM 2332 N N A SER A 1 291 ? 48.442 26.651 185.604 0.70 22.45 288 SER A N 1
ATOM 2333 N N B SER A 1 291 ? 48.433 26.654 185.613 0.30 21.88 288 SER A N 1
ATOM 2334 C CA A SER A 1 291 ? 47.996 26.436 184.217 0.70 23.65 288 SER A CA 1
ATOM 2335 C CA B SER A 1 291 ? 47.976 26.454 184.232 0.30 22.43 288 SER A CA 1
ATOM 2336 C C A SER A 1 291 ? 48.918 25.453 183.525 0.70 23.72 288 SER A C 1
ATOM 2337 C C B SER A 1 291 ? 48.935 25.546 183.445 0.30 22.91 288 SER A C 1
ATOM 2338 O O A SER A 1 291 ? 48.472 24.627 182.728 0.70 23.87 288 SER A O 1
ATOM 2339 O O B SER A 1 291 ? 48.523 24.870 182.501 0.30 23.08 288 SER A O 1
ATOM 2344 N N . GLY A 1 292 ? 50.208 25.545 183.839 1.00 23.21 289 GLY A N 1
ATOM 2345 C CA . GLY A 1 292 ? 51.215 24.686 183.216 1.00 23.89 289 GLY A CA 1
ATOM 2346 C C . GLY A 1 292 ? 50.996 23.198 183.468 1.00 23.50 289 GLY A C 1
ATOM 2347 O O . GLY A 1 292 ? 51.504 22.370 182.722 1.00 25.33 289 GLY A O 1
ATOM 2348 N N . VAL A 1 293 ? 50.270 22.866 184.534 1.00 22.39 290 VAL A N 1
ATOM 2349 C CA . VAL A 1 293 ? 49.959 21.475 184.846 1.00 22.72 290 VAL A CA 1
ATOM 2350 C C . VAL A 1 293 ? 48.464 21.153 184.680 1.00 22.22 290 VAL A C 1
ATOM 2351 O O . VAL A 1 293 ? 47.946 20.213 185.282 1.00 21.74 290 VAL A O 1
ATOM 2355 N N . GLY A 1 294 ? 47.790 21.964 183.860 1.00 22.02 291 GLY A N 1
ATOM 2356 C CA . GLY A 1 294 ? 46.408 21.715 183.470 1.00 21.80 291 GLY A CA 1
ATOM 2357 C C . GLY A 1 294 ? 45.260 22.239 184.288 1.00 21.89 291 GLY A C 1
ATOM 2358 O O . GLY A 1 294 ? 44.106 21.933 183.973 1.00 22.62 291 GLY A O 1
ATOM 2359 N N . ALA A 1 295 ? 45.535 22.989 185.350 1.00 21.43 292 ALA A N 1
ATOM 2360 C CA . ALA A 1 295 ? 44.448 23.533 186.151 1.00 21.37 292 ALA A CA 1
ATOM 2361 C C . ALA A 1 295 ? 43.753 24.662 185.381 1.00 21.91 292 ALA A C 1
ATOM 2362 O O . ALA A 1 295 ? 44.334 25.259 184.463 1.00 21.63 292 ALA A O 1
ATOM 2364 N N . ARG A 1 296 ? 42.508 24.922 185.749 1.00 21.72 293 ARG A N 1
ATOM 2365 C CA . ARG A 1 296 ? 41.747 26.026 185.206 1.00 21.77 293 ARG A CA 1
ATOM 2366 C C . ARG A 1 296 ? 41.770 27.070 186.324 1.00 21.33 293 ARG A C 1
ATOM 2367 O O . ARG A 1 296 ? 41.122 26.907 187.372 1.00 20.89 293 ARG A O 1
ATOM 2375 N N . VAL A 1 297 ? 42.559 28.107 186.115 1.00 20.67 294 VAL A N 1
ATOM 2376 C CA . VAL A 1 297 ? 42.748 29.143 187.112 1.00 21.51 294 VAL A CA 1
ATOM 2377 C C . VAL A 1 297 ? 41.700 30.231 187.032 1.00 21.52 294 VAL A C 1
ATOM 2378 O O . VAL A 1 297 ? 41.380 30.714 185.940 1.00 21.85 294 VAL A O 1
ATOM 2382 N N . ILE A 1 298 ? 41.153 30.583 188.197 1.00 21.69 295 ILE A N 1
ATOM 2383 C CA . ILE A 1 298 ? 40.172 31.664 188.344 1.00 21.71 295 ILE A CA 1
ATOM 2384 C C . ILE A 1 298 ? 40.823 32.669 189.286 1.00 21.31 295 ILE A C 1
ATOM 2385 O O . ILE A 1 298 ? 41.292 32.302 190.348 1.00 21.63 295 ILE A O 1
ATOM 2390 N N . VAL A 1 299 ? 40.836 33.937 188.901 1.00 21.34 296 VAL A N 1
ATOM 2391 C CA . VAL A 1 299 ? 41.464 34.980 189.690 1.00 21.47 296 VAL A CA 1
ATOM 2392 C C . VAL A 1 299 ? 40.488 35.897 190.407 1.00 21.51 296 VAL A C 1
ATOM 2393 O O . VAL A 1 299 ? 39.410 36.175 189.899 1.00 22.33 296 VAL A O 1
ATOM 2397 N N . THR A 1 300 ? 40.856 36.332 191.612 1.00 21.35 297 THR A N 1
ATOM 2398 C CA . THR A 1 300 ? 40.116 37.399 192.291 1.00 21.07 297 THR A CA 1
ATOM 2399 C C . THR A 1 300 ? 41.129 38.558 192.387 1.00 20.52 297 THR A C 1
ATOM 2400 O O . THR A 1 300 ? 42.339 38.340 192.536 1.00 19.59 297 THR A O 1
ATOM 2404 N N . GLU A 1 301 ? 40.620 39.779 192.274 1.00 20.34 298 GLU A N 1
ATOM 2405 C CA . GLU A 1 301 ? 41.414 40.996 192.346 1.00 20.48 298 GLU A CA 1
ATOM 2406 C C . GLU A 1 301 ? 40.604 42.202 192.728 1.00 21.02 298 GLU A C 1
ATOM 2407 O O . GLU A 1 301 ? 39.420 42.291 192.408 1.00 21.90 298 GLU A O 1
ATOM 2413 N N . ILE A 1 302 ? 41.271 43.133 193.406 1.00 21.74 299 ILE A N 1
ATOM 2414 C CA . ILE A 1 302 ? 40.706 44.423 193.763 1.00 22.31 299 ILE A CA 1
ATOM 2415 C C . ILE A 1 302 ? 41.202 45.517 192.827 1.00 22.08 299 ILE A C 1
ATOM 2416 O O . ILE A 1 302 ? 40.585 46.571 192.730 1.00 22.58 299 ILE A O 1
ATOM 2421 N N . ASP A 1 303 ? 42.318 45.256 192.146 1.00 21.48 300 ASP A N 1
ATOM 2422 C CA . ASP A 1 303 ? 42.959 46.220 191.266 1.00 21.66 300 ASP A CA 1
ATOM 2423 C C . ASP A 1 303 ? 42.485 45.982 189.816 1.00 21.32 300 ASP A C 1
ATOM 2424 O O . ASP A 1 303 ? 42.733 44.913 189.246 1.00 21.44 300 ASP A O 1
ATOM 2429 N N . PRO A 1 304 ? 41.808 46.979 189.215 1.00 21.03 301 PRO A N 1
ATOM 2430 C CA . PRO A 1 304 ? 41.276 46.802 187.875 1.00 21.24 301 PRO A CA 1
ATOM 2431 C C . PRO A 1 304 ? 42.352 46.560 186.796 1.00 20.84 301 PRO A C 1
ATOM 2432 O O . PRO A 1 304 ? 42.071 45.888 185.797 1.00 20.39 301 PRO A O 1
ATOM 2436 N N . ILE A 1 305 ? 43.555 47.098 186.988 1.00 20.07 302 ILE A N 1
ATOM 2437 C CA . ILE A 1 305 ? 44.637 46.878 186.022 1.00 20.22 302 ILE A CA 1
ATOM 2438 C C . ILE A 1 305 ? 45.086 45.423 186.114 1.00 19.93 302 ILE A C 1
ATOM 2439 O O . ILE A 1 305 ? 45.209 44.735 185.099 1.00 19.36 302 ILE A O 1
ATOM 2444 N N . CYS A 1 306 ? 45.325 44.957 187.332 1.00 19.85 303 CYS A N 1
ATOM 2445 C CA . CYS A 1 306 ? 45.726 43.569 187.545 1.00 20.41 303 CYS A CA 1
ATOM 2446 C C . CYS A 1 306 ? 44.653 42.592 187.035 1.00 19.85 303 CYS A C 1
ATOM 2447 O O . CYS A 1 306 ? 44.990 41.570 186.449 1.00 19.26 303 CYS A O 1
ATOM 2450 N N . ALA A 1 307 ? 43.375 42.925 187.229 1.00 20.13 304 ALA A N 1
ATOM 2451 C CA . ALA A 1 307 ? 42.272 42.090 186.746 1.00 19.98 304 ALA A CA 1
ATOM 2452 C C . ALA A 1 307 ? 42.296 41.978 185.222 1.00 20.59 304 ALA A C 1
ATOM 2453 O O . ALA A 1 307 ? 42.059 40.906 184.675 1.00 19.93 304 ALA A O 1
ATOM 2455 N N . LEU A 1 308 ? 42.536 43.101 184.536 1.00 21.00 305 LEU A N 1
ATOM 2456 C CA . LEU A 1 308 ? 42.628 43.081 183.076 1.00 21.73 305 LEU A CA 1
ATOM 2457 C C . LEU A 1 308 ? 43.821 42.254 182.610 1.00 20.94 305 LEU A C 1
ATOM 2458 O O . LEU A 1 308 ? 43.742 41.580 181.597 1.00 19.76 305 LEU A O 1
ATOM 2463 N N . GLN A 1 309 ? 44.914 42.305 183.364 1.00 20.90 306 GLN A N 1
ATOM 2464 C CA . GLN A 1 309 ? 46.098 41.508 183.031 1.00 21.00 306 GLN A CA 1
ATOM 2465 C C . GLN A 1 309 ? 45.782 40.017 183.060 1.00 20.71 306 GLN A C 1
ATOM 2466 O O . GLN A 1 309 ? 46.202 39.282 182.170 1.00 19.81 306 GLN A O 1
ATOM 2472 N N . ALA A 1 310 ? 45.039 39.585 184.083 1.00 20.29 307 ALA A N 1
ATOM 2473 C CA . ALA A 1 310 ? 44.620 38.190 184.196 1.00 20.65 307 ALA A CA 1
ATOM 2474 C C . ALA A 1 310 ? 43.759 37.771 183.016 1.00 20.89 307 ALA A C 1
ATOM 2475 O O . ALA A 1 310 ? 43.947 36.663 182.472 1.00 20.84 307 ALA A O 1
ATOM 2477 N N A SER A 1 311 ? 42.832 38.638 182.616 0.70 21.10 308 SER A N 1
ATOM 2478 N N B SER A 1 311 ? 42.821 38.631 182.610 0.30 21.18 308 SER A N 1
ATOM 2479 C CA A SER A 1 311 ? 41.950 38.335 181.492 0.70 21.95 308 SER A CA 1
ATOM 2480 C CA B SER A 1 311 ? 41.939 38.311 181.479 0.30 21.70 308 SER A CA 1
ATOM 2481 C C A SER A 1 311 ? 42.755 38.137 180.201 0.70 22.22 308 SER A C 1
ATOM 2482 C C B SER A 1 311 ? 42.743 38.147 180.181 0.30 22.05 308 SER A C 1
ATOM 2483 O O A SER A 1 311 ? 42.446 37.249 179.408 0.70 21.37 308 SER A O 1
ATOM 2484 O O B SER A 1 311 ? 42.419 37.294 179.357 0.30 21.72 308 SER A O 1
ATOM 2489 N N . MET A 1 312 ? 43.797 38.951 180.019 1.00 22.31 309 MET A N 1
ATOM 2490 C CA . MET A 1 312 ? 44.675 38.860 178.832 1.00 23.54 309 MET A CA 1
ATOM 2491 C C . MET A 1 312 ? 45.436 37.536 178.768 1.00 23.22 309 MET A C 1
ATOM 2492 O O . MET A 1 312 ? 45.932 37.158 177.709 1.00 22.15 309 MET A O 1
ATOM 2497 N N . GLU A 1 313 ? 45.558 36.867 179.916 1.00 23.94 310 GLU A N 1
ATOM 2498 C CA . GLU A 1 313 ? 46.200 35.556 179.999 1.00 24.03 310 GLU A CA 1
ATOM 2499 C C . GLU A 1 313 ? 45.177 34.418 179.966 1.00 23.04 310 GLU A C 1
ATOM 2500 O O . GLU A 1 313 ? 45.528 33.250 180.229 1.00 24.07 310 GLU A O 1
ATOM 2506 N N . GLY A 1 314 ? 43.927 34.748 179.643 1.00 21.28 311 GLY A N 1
ATOM 2507 C CA . GLY A 1 314 ? 42.872 33.756 179.520 1.00 21.21 311 GLY A CA 1
ATOM 2508 C C . GLY A 1 314 ? 42.183 33.332 180.797 1.00 20.95 311 GLY A C 1
ATOM 2509 O O . GLY A 1 314 ? 41.433 32.366 180.776 1.00 20.70 311 GLY A O 1
ATOM 2510 N N . TYR A 1 315 ? 42.417 34.047 181.901 1.00 20.13 312 TYR A N 1
ATOM 2511 C CA . TYR A 1 315 ? 41.800 33.657 183.176 1.00 20.67 312 TYR A CA 1
ATOM 2512 C C . TYR A 1 315 ? 40.493 34.367 183.463 1.00 21.07 312 TYR A C 1
ATOM 2513 O O . TYR A 1 315 ? 40.349 35.569 183.223 1.00 20.95 312 TYR A O 1
ATOM 2522 N N . GLN A 1 316 ? 39.548 33.609 183.995 1.00 21.16 313 GLN A N 1
ATOM 2523 C CA . GLN A 1 316 ? 38.274 34.154 184.456 1.00 22.42 313 GLN A CA 1
ATOM 2524 C C . GLN A 1 316 ? 38.590 34.979 185.713 1.00 22.13 313 GLN A C 1
ATOM 2525 O O . GLN A 1 316 ? 39.414 34.557 186.535 1.00 21.71 313 GLN A O 1
ATOM 2531 N N . VAL A 1 317 ? 37.970 36.147 185.854 1.00 21.81 314 VAL A N 1
ATOM 2532 C CA . VAL A 1 317 ? 38.155 36.985 187.049 1.00 22.30 314 VAL A CA 1
ATOM 2533 C C . VAL A 1 317 ? 36.793 37.095 187.711 1.00 23.12 314 VAL A C 1
ATOM 2534 O O . VAL A 1 317 ? 35.865 37.657 187.121 1.00 22.28 314 VAL A O 1
ATOM 2538 N N . SER A 1 318 ? 36.694 36.565 188.932 1.00 24.14 315 SER A N 1
ATOM 2539 C CA . SER A 1 318 ? 35.439 36.509 189.679 1.00 25.39 315 SER A CA 1
ATOM 2540 C C . SER A 1 318 ? 35.618 36.981 191.120 1.00 25.74 315 SER A C 1
ATOM 2541 O O . SER A 1 318 ? 36.754 37.146 191.589 1.00 24.81 315 SER A O 1
ATOM 2544 N N . VAL A 1 319 ? 34.495 37.243 191.793 1.00 26.02 316 VAL A N 1
ATOM 2545 C CA . VAL A 1 319 ? 34.513 37.529 193.237 1.00 26.74 316 VAL A CA 1
ATOM 2546 C C . VAL A 1 319 ? 34.405 36.165 193.918 1.00 25.97 316 VAL A C 1
ATOM 2547 O O . VAL A 1 319 ? 33.681 35.279 193.445 1.00 25.85 316 VAL A O 1
ATOM 2551 N N . LEU A 1 320 ? 35.140 35.984 195.011 1.00 25.91 317 LEU A N 1
ATOM 2552 C CA . LEU A 1 320 ? 35.169 34.702 195.725 1.00 26.46 317 LEU A CA 1
ATOM 2553 C C . LEU A 1 320 ? 33.779 34.144 196.015 1.00 27.35 317 LEU A C 1
ATOM 2554 O O . LEU A 1 320 ? 33.553 32.958 195.886 1.00 27.34 317 LEU A O 1
ATOM 2559 N N . GLU A 1 321 ? 32.854 35.012 196.389 1.00 28.84 318 GLU A N 1
ATOM 2560 C CA . GLU A 1 321 ? 31.489 34.578 196.717 1.00 31.53 318 GLU A CA 1
ATOM 2561 C C . GLU A 1 321 ? 30.775 33.832 195.590 1.00 30.93 318 GLU A C 1
ATOM 2562 O O . GLU A 1 321 ? 29.984 32.947 195.857 1.00 30.99 318 GLU A O 1
ATOM 2568 N N . ASP A 1 322 ? 31.071 34.176 194.340 1.00 31.33 319 ASP A N 1
ATOM 2569 C CA . ASP A 1 322 ? 30.440 33.534 193.188 1.00 31.01 319 ASP A CA 1
ATOM 2570 C C . ASP A 1 322 ? 31.052 32.183 192.792 1.00 30.35 319 ASP A C 1
ATOM 2571 O O . ASP A 1 322 ? 30.459 31.469 191.997 1.00 30.73 319 ASP A O 1
ATOM 2576 N N . VAL A 1 323 ? 32.223 31.842 193.324 1.00 28.76 320 VAL A N 1
ATOM 2577 C CA . VAL A 1 323 ? 32.894 30.583 192.979 1.00 27.58 320 VAL A CA 1
ATOM 2578 C C . VAL A 1 323 ? 33.252 29.713 194.175 1.00 27.48 320 VAL A C 1
ATOM 2579 O O . VAL A 1 323 ? 33.720 28.584 193.995 1.00 26.64 320 VAL A O 1
ATOM 2583 N N . VAL A 1 324 ? 32.989 30.199 195.387 1.00 27.87 321 VAL A N 1
ATOM 2584 C CA . VAL A 1 324 ? 33.405 29.479 196.594 1.00 28.50 321 VAL A CA 1
ATOM 2585 C C . VAL A 1 324 ? 32.828 28.065 196.739 1.00 29.16 321 VAL A C 1
ATOM 2586 O O . VAL A 1 324 ? 33.510 27.173 197.250 1.00 28.68 321 VAL A O 1
ATOM 2590 N N A SER A 1 325 ? 31.596 27.866 196.271 0.70 30.17 322 SER A N 1
ATOM 2591 N N B SER A 1 325 ? 31.596 27.858 196.276 0.30 30.22 322 SER A N 1
ATOM 2592 C CA A SER A 1 325 ? 30.929 26.559 196.350 0.70 31.15 322 SER A CA 1
ATOM 2593 C CA B SER A 1 325 ? 30.947 26.543 196.368 0.30 31.21 322 SER A CA 1
ATOM 2594 C C A SER A 1 325 ? 31.321 25.582 195.237 0.70 31.37 322 SER A C 1
ATOM 2595 C C B SER A 1 325 ? 31.332 25.575 195.242 0.30 31.59 322 SER A C 1
ATOM 2596 O O A SER A 1 325 ? 31.115 24.375 195.379 0.70 31.89 322 SER A O 1
ATOM 2597 O O B SER A 1 325 ? 31.121 24.367 195.372 0.30 31.94 322 SER A O 1
ATOM 2602 N N . GLU A 1 326 ? 31.901 26.100 194.157 1.00 32.12 323 GLU A N 1
ATOM 2603 C CA . GLU A 1 326 ? 32.268 25.294 192.976 1.00 33.88 323 GLU A CA 1
ATOM 2604 C C . GLU A 1 326 ? 33.763 24.970 192.844 1.00 30.56 323 GLU A C 1
ATOM 2605 O O . GLU A 1 326 ? 34.122 23.958 192.257 1.00 29.25 323 GLU A O 1
ATOM 2611 N N . ALA A 1 327 ? 34.631 25.842 193.342 1.00 27.48 324 ALA A N 1
ATOM 2612 C CA . ALA A 1 327 ? 36.075 25.629 193.161 1.00 26.21 324 ALA A CA 1
ATOM 2613 C C . ALA A 1 327 ? 36.622 24.503 194.039 1.00 25.27 324 ALA A C 1
ATOM 2614 O O . ALA A 1 327 ? 36.069 24.183 195.086 1.00 24.41 324 ALA A O 1
ATOM 2616 N N . ASP A 1 328 ? 37.736 23.944 193.592 1.00 23.96 325 ASP A N 1
ATOM 2617 C CA . ASP A 1 328 ? 38.377 22.816 194.236 1.00 24.75 325 ASP A CA 1
ATOM 2618 C C . ASP A 1 328 ? 39.490 23.183 195.199 1.00 24.95 325 ASP A C 1
ATOM 2619 O O . ASP A 1 328 ? 39.657 22.525 196.232 1.00 25.38 325 ASP A O 1
ATOM 2624 N N . ILE A 1 329 ? 40.261 24.211 194.838 1.00 24.76 326 ILE A N 1
ATOM 2625 C CA . ILE A 1 329 ? 41.438 24.627 195.601 1.00 24.15 326 ILE A CA 1
ATOM 2626 C C . ILE A 1 329 ? 41.501 26.149 195.624 1.00 23.93 326 ILE A C 1
ATOM 2627 O O . ILE A 1 329 ? 41.209 26.801 194.618 1.00 23.50 326 ILE A O 1
ATOM 2632 N N . PHE A 1 330 ? 41.892 26.701 196.773 1.00 23.22 327 PHE A N 1
ATOM 2633 C CA . PHE A 1 330 ? 41.998 28.150 196.982 1.00 22.87 327 PHE A CA 1
ATOM 2634 C C . PHE A 1 330 ? 43.399 28.480 197.454 1.00 22.81 327 PHE A C 1
ATOM 2635 O O . PHE A 1 330 ? 43.882 27.886 198.417 1.00 23.30 327 PHE A O 1
ATOM 2643 N N A ILE A 1 331 ? 44.041 29.418 196.762 0.60 22.55 328 ILE A N 1
ATOM 2644 N N B ILE A 1 331 ? 44.041 29.430 196.780 0.40 22.59 328 ILE A N 1
ATOM 2645 C CA A ILE A 1 331 ? 45.396 29.868 197.065 0.60 22.10 328 ILE A CA 1
ATOM 2646 C CA B ILE A 1 331 ? 45.398 29.863 197.102 0.40 22.27 328 ILE A CA 1
ATOM 2647 C C A ILE A 1 331 ? 45.369 31.389 197.267 0.60 21.86 328 ILE A C 1
ATOM 2648 C C B ILE A 1 331 ? 45.435 31.382 197.252 0.40 22.02 328 ILE A C 1
ATOM 2649 O O A ILE A 1 331 ? 45.038 32.128 196.340 0.60 21.70 328 ILE A O 1
ATOM 2650 O O B ILE A 1 331 ? 45.228 32.109 196.279 0.40 21.87 328 ILE A O 1
ATOM 2659 N N . THR A 1 332 ? 45.712 31.851 198.467 1.00 22.13 329 THR A N 1
ATOM 2660 C CA . THR A 1 332 ? 45.750 33.281 198.769 1.00 22.37 329 THR A CA 1
ATOM 2661 C C . THR A 1 332 ? 47.154 33.841 198.491 1.00 22.61 329 THR A C 1
ATOM 2662 O O . THR A 1 332 ? 48.154 33.305 198.958 1.00 22.27 329 THR A O 1
ATOM 2666 N N . ALA A 1 333 ? 47.210 34.931 197.735 1.00 23.15 330 ALA A N 1
ATOM 2667 C CA . ALA A 1 333 ? 48.478 35.568 197.345 1.00 23.05 330 ALA A CA 1
ATOM 2668 C C . ALA A 1 333 ? 48.336 37.093 197.362 1.00 23.24 330 ALA A C 1
ATOM 2669 O O . ALA A 1 333 ? 48.860 37.804 196.479 1.00 22.69 330 ALA A O 1
ATOM 2671 N N . THR A 1 334 ? 47.672 37.606 198.395 1.00 23.15 331 THR A N 1
ATOM 2672 C CA . THR A 1 334 ? 47.367 39.026 198.462 1.00 23.33 331 THR A CA 1
ATOM 2673 C C . THR A 1 334 ? 48.251 39.887 199.349 1.00 24.56 331 THR A C 1
ATOM 2674 O O . THR A 1 334 ? 48.424 41.071 199.062 1.00 26.19 331 THR A O 1
ATOM 2678 N N . GLY A 1 335 ? 48.797 39.311 200.418 1.00 24.23 332 GLY A N 1
ATOM 2679 C CA . GLY A 1 335 ? 49.518 40.103 201.412 1.00 24.79 332 GLY A CA 1
ATOM 2680 C C . GLY A 1 335 ? 48.540 40.946 202.242 1.00 25.65 332 GLY A C 1
ATOM 2681 O O . GLY A 1 335 ? 48.956 41.852 202.966 1.00 26.05 332 GLY A O 1
ATOM 2682 N N . ASN A 1 336 ? 47.244 40.622 202.152 1.00 25.96 333 ASN A N 1
ATOM 2683 C CA . ASN A 1 336 ? 46.170 41.336 202.852 1.00 27.32 333 ASN A CA 1
ATOM 2684 C C . ASN A 1 336 ? 45.674 40.433 203.993 1.00 28.43 333 ASN A C 1
ATOM 2685 O O . ASN A 1 336 ? 46.320 39.444 204.314 1.00 28.85 333 ASN A O 1
ATOM 2690 N N . LYS A 1 337 ? 44.558 40.773 204.625 1.00 30.03 334 LYS A N 1
ATOM 2691 C CA . LYS A 1 337 ? 44.043 39.920 205.689 1.00 32.08 334 LYS A CA 1
ATOM 2692 C C . LYS A 1 337 ? 42.583 39.610 205.487 1.00 31.54 334 LYS A C 1
ATOM 2693 O O . LYS A 1 337 ? 41.869 40.349 204.822 1.00 30.98 334 LYS A O 1
ATOM 2699 N N . ASP A 1 338 ? 42.168 38.488 206.055 1.00 31.56 335 ASP A N 1
ATOM 2700 C CA . ASP A 1 338 ? 40.783 38.045 206.021 1.00 33.36 335 ASP A CA 1
ATOM 2701 C C . ASP A 1 338 ? 40.222 37.890 204.603 1.00 30.83 335 ASP A C 1
ATOM 2702 O O . ASP A 1 338 ? 39.103 38.341 204.335 1.00 31.22 335 ASP A O 1
ATOM 2707 N N A VAL A 1 339 ? 40.995 37.258 203.726 0.70 28.61 336 VAL A N 1
ATOM 2708 N N B VAL A 1 339 ? 40.982 37.285 203.683 0.30 28.88 336 VAL A N 1
ATOM 2709 C CA A VAL A 1 339 ? 40.581 37.052 202.338 0.70 27.74 336 VAL A CA 1
ATOM 2710 C CA B VAL A 1 339 ? 40.472 37.081 202.306 0.30 27.78 336 VAL A CA 1
ATOM 2711 C C A VAL A 1 339 ? 39.673 35.816 202.241 0.70 27.28 336 VAL A C 1
ATOM 2712 C C B VAL A 1 339 ? 39.656 35.787 202.208 0.30 27.37 336 VAL A C 1
ATOM 2713 O O A VAL A 1 339 ? 38.749 35.780 201.429 0.70 26.94 336 VAL A O 1
ATOM 2714 O O B VAL A 1 339 ? 38.780 35.674 201.348 0.30 27.17 336 VAL A O 1
ATOM 2721 N N . ILE A 1 340 ? 39.960 34.813 203.071 1.00 26.92 337 ILE A N 1
ATOM 2722 C CA . ILE A 1 340 ? 39.169 33.584 203.160 1.00 27.16 337 ILE A CA 1
ATOM 2723 C C . ILE A 1 340 ? 38.707 33.518 204.632 1.00 27.88 337 ILE A C 1
ATOM 2724 O O . ILE A 1 340 ? 39.519 33.355 205.542 1.00 28.85 337 ILE A O 1
ATOM 2729 N N . THR A 1 341 ? 37.408 33.636 204.842 1.00 28.22 338 THR A N 1
ATOM 2730 C CA . THR A 1 341 ? 36.831 33.649 206.193 1.00 29.66 338 THR A CA 1
ATOM 2731 C C . THR A 1 341 ? 36.234 32.291 206.532 1.00 30.20 338 THR A C 1
ATOM 2732 O O . THR A 1 341 ? 36.095 31.415 205.658 1.00 28.42 338 THR A O 1
ATOM 2736 N N . VAL A 1 342 ? 35.832 32.128 207.795 1.00 31.31 339 VAL A N 1
ATOM 2737 C CA . VAL A 1 342 ? 35.194 30.895 208.233 1.00 32.13 339 VAL A CA 1
ATOM 2738 C C . VAL A 1 342 ? 33.913 30.674 207.437 1.00 32.98 339 VAL A C 1
ATOM 2739 O O . VAL A 1 342 ? 33.628 29.532 207.018 1.00 32.61 339 VAL A O 1
ATOM 2743 N N . GLU A 1 343 ? 33.158 31.752 207.205 1.00 32.93 340 GLU A N 1
ATOM 2744 C CA . GLU A 1 343 ? 31.904 31.641 206.454 1.00 34.55 340 GLU A CA 1
ATOM 2745 C C . GLU A 1 343 ? 32.115 31.142 205.020 1.00 33.10 340 GLU A C 1
ATOM 2746 O O . GLU A 1 343 ? 31.285 30.387 204.503 1.00 32.05 340 GLU A O 1
ATOM 2752 N N . HIS A 1 344 ? 33.229 31.538 204.394 1.00 32.09 341 HIS A N 1
ATOM 2753 C CA . HIS A 1 344 ? 33.554 31.061 203.055 1.00 30.70 341 HIS A CA 1
ATOM 2754 C C . HIS A 1 344 ? 33.832 29.577 203.132 1.00 31.16 341 HIS A C 1
ATOM 2755 O O . HIS A 1 344 ? 33.344 28.799 202.322 1.00 31.03 341 HIS A O 1
ATOM 2762 N N . MET A 1 345 ? 34.628 29.196 204.123 1.00 32.23 342 MET A N 1
ATOM 2763 C CA . MET A 1 345 ? 35.005 27.797 204.309 1.00 33.33 342 MET A CA 1
ATOM 2764 C C . MET A 1 345 ? 33.798 26.857 204.499 1.00 33.19 342 MET A C 1
ATOM 2765 O O . MET A 1 345 ? 33.818 25.735 204.002 1.00 31.71 342 MET A O 1
ATOM 2770 N N . ARG A 1 346 ? 32.755 27.321 205.194 1.00 33.12 343 ARG A N 1
ATOM 2771 C CA . ARG A 1 346 ? 31.554 26.513 205.404 1.00 34.44 343 ARG A CA 1
ATOM 2772 C C . ARG A 1 346 ? 30.793 26.233 204.102 1.00 34.56 343 ARG A C 1
ATOM 2773 O O . ARG A 1 346 ? 30.026 25.269 204.024 1.00 34.97 343 ARG A O 1
ATOM 2781 N N . LYS A 1 347 ? 30.999 27.072 203.087 1.00 34.13 344 LYS A N 1
ATOM 2782 C CA . LYS A 1 347 ? 30.324 26.899 201.796 1.00 34.26 344 LYS A CA 1
ATOM 2783 C C . LYS A 1 347 ? 31.130 26.066 200.792 1.00 32.73 344 LYS A C 1
ATOM 2784 O O . LYS A 1 347 ? 30.621 25.726 199.727 1.00 32.65 344 LYS A O 1
ATOM 2790 N N . MET A 1 348 ? 32.379 25.740 201.118 1.00 31.19 345 MET A N 1
ATOM 2791 C CA . MET A 1 348 ? 33.221 24.975 200.188 1.00 29.96 345 MET A CA 1
ATOM 2792 C C . MET A 1 348 ? 32.768 23.518 200.025 1.00 30.33 345 MET A C 1
ATOM 2793 O O . MET A 1 348 ? 32.081 22.956 200.889 1.00 31.20 345 MET A O 1
ATOM 2798 N N . LYS A 1 349 ? 33.139 22.917 198.904 1.00 29.51 346 LYS A N 1
ATOM 2799 C CA . LYS A 1 349 ? 32.758 21.542 198.629 1.00 30.52 346 LYS A CA 1
ATOM 2800 C C . LYS A 1 349 ? 33.590 20.609 199.490 1.00 30.14 346 LYS A C 1
ATOM 2801 O O . LYS A 1 349 ? 34.623 21.008 200.066 1.00 28.48 346 LYS A O 1
ATOM 2807 N N . GLU A 1 350 ? 33.117 19.370 199.589 1.00 31.02 347 GLU A N 1
ATOM 2808 C CA . GLU A 1 350 ? 33.781 18.334 200.373 1.00 30.93 347 GLU A CA 1
ATOM 2809 C C . GLU A 1 350 ? 35.258 18.145 199.945 1.00 29.72 347 GLU A C 1
ATOM 2810 O O . GLU A 1 350 ? 35.560 17.958 198.770 1.00 28.18 347 GLU A O 1
ATOM 2816 N N . ASN A 1 351 ? 36.154 18.192 200.929 1.00 29.58 348 ASN A N 1
ATOM 2817 C CA . ASN A 1 351 ? 37.613 18.041 200.744 1.00 29.10 348 ASN A CA 1
ATOM 2818 C C . ASN A 1 351 ? 38.257 19.104 199.853 1.00 28.06 348 ASN A C 1
ATOM 2819 O O . ASN A 1 351 ? 39.241 18.846 199.164 1.00 27.54 348 ASN A O 1
ATOM 2824 N N . ALA A 1 352 ? 37.701 20.310 199.894 1.00 27.85 349 ALA A N 1
ATOM 2825 C CA . ALA A 1 352 ? 38.286 21.435 199.199 1.00 27.53 349 ALA A CA 1
ATOM 2826 C C . ALA A 1 352 ? 39.618 21.714 199.892 1.00 27.37 349 ALA A C 1
ATOM 2827 O O . ALA A 1 352 ? 39.729 21.534 201.112 1.00 26.95 349 ALA A O 1
ATOM 2829 N N . TYR A 1 353 ? 40.629 22.111 199.119 1.00 26.29 350 TYR A N 1
ATOM 2830 C CA . TYR A 1 353 ? 41.944 22.438 199.677 1.00 26.45 350 TYR A CA 1
ATOM 2831 C C . TYR A 1 353 ? 42.130 23.955 199.786 1.00 25.83 350 TYR A C 1
ATOM 2832 O O . TYR A 1 353 ? 41.681 24.713 198.915 1.00 24.54 350 TYR A O 1
ATOM 2841 N N . ILE A 1 354 ? 42.786 24.383 200.858 1.00 25.30 351 ILE A N 1
ATOM 2842 C CA . ILE A 1 354 ? 43.057 25.794 201.122 1.00 25.27 351 ILE A CA 1
ATOM 2843 C C . ILE A 1 354 ? 44.535 25.969 201.466 1.00 25.30 351 ILE A C 1
ATOM 2844 O O . ILE A 1 354 ? 45.070 25.239 202.303 1.00 25.49 351 ILE A O 1
ATOM 2849 N N . ALA A 1 355 ? 45.184 26.939 200.826 1.00 24.77 352 ALA A N 1
ATOM 2850 C CA . ALA A 1 355 ? 46.589 27.237 201.080 1.00 25.06 352 ALA A CA 1
ATOM 2851 C C . ALA A 1 355 ? 46.863 28.724 200.907 1.00 24.33 352 ALA A C 1
ATOM 2852 O O . ALA A 1 355 ? 46.122 29.437 200.249 1.00 23.69 352 ALA A O 1
ATOM 2854 N N . ASN A 1 356 ? 47.928 29.180 201.539 1.00 24.21 353 ASN A N 1
ATOM 2855 C CA . ASN A 1 356 ? 48.363 30.566 201.451 1.00 23.29 353 ASN A CA 1
ATOM 2856 C C . ASN A 1 356 ? 49.825 30.596 201.045 1.00 22.35 353 ASN A C 1
ATOM 2857 O O . ASN A 1 356 ? 50.613 29.781 201.514 1.00 21.83 353 ASN A O 1
ATOM 2862 N N . ILE A 1 357 ? 50.171 31.545 200.188 1.00 21.80 354 ILE A N 1
ATOM 2863 C CA . ILE A 1 357 ? 51.543 31.741 199.745 1.00 22.09 354 ILE A CA 1
ATOM 2864 C C . ILE A 1 357 ? 52.026 33.173 200.063 1.00 22.02 354 ILE A C 1
ATOM 2865 O O . ILE A 1 357 ? 53.175 33.500 199.795 1.00 22.14 354 ILE A O 1
ATOM 2870 N N . GLY A 1 358 ? 51.166 33.996 200.678 1.00 22.26 355 GLY A N 1
ATOM 2871 C CA . GLY A 1 358 ? 51.562 35.347 201.130 1.00 22.36 355 GLY A CA 1
ATOM 2872 C C . GLY A 1 358 ? 52.448 35.202 202.368 1.00 22.97 355 GLY A C 1
ATOM 2873 O O . GLY A 1 358 ? 52.497 34.128 202.984 1.00 23.15 355 GLY A O 1
ATOM 2874 N N . HIS A 1 359 ? 53.116 36.276 202.770 1.00 23.31 356 HIS A N 1
ATOM 2875 C CA . HIS A 1 359 ? 54.078 36.167 203.869 1.00 24.00 356 HIS A CA 1
ATOM 2876 C C . HIS A 1 359 ? 53.492 35.697 205.196 1.00 24.83 356 HIS A C 1
ATOM 2877 O O . HIS A 1 359 ? 54.105 34.854 205.862 1.00 25.50 356 HIS A O 1
ATOM 2884 N N . PHE A 1 360 ? 52.339 36.252 205.573 1.00 25.34 357 PHE A N 1
ATOM 2885 C CA . PHE A 1 360 ? 51.676 35.906 206.829 1.00 26.92 357 PHE A CA 1
ATOM 2886 C C . PHE A 1 360 ? 50.391 35.080 206.647 1.00 28.22 357 PHE A C 1
ATOM 2887 O O . PHE A 1 360 ? 49.733 35.116 205.610 1.00 28.23 357 PHE A O 1
ATOM 2895 N N . ASP A 1 361 ? 50.063 34.347 207.705 1.00 28.92 358 ASP A N 1
ATOM 2896 C CA . ASP A 1 361 ? 48.895 33.459 207.771 1.00 31.73 358 ASP A CA 1
ATOM 2897 C C . ASP A 1 361 ? 47.550 34.177 207.857 1.00 32.51 358 ASP A C 1
ATOM 2898 O O . ASP A 1 361 ? 46.504 33.539 207.744 1.00 32.95 358 ASP A O 1
ATOM 2903 N N . ASP A 1 362 ? 47.614 35.492 208.047 1.00 33.84 359 ASP A N 1
ATOM 2904 C CA . ASP A 1 362 ? 46.456 36.391 208.178 1.00 35.99 359 ASP A CA 1
ATOM 2905 C C . ASP A 1 362 ? 45.437 36.371 207.054 1.00 31.87 359 ASP A C 1
ATOM 2906 O O . ASP A 1 362 ? 44.295 36.766 207.259 1.00 29.35 359 ASP A O 1
ATOM 2911 N N . GLU A 1 363 ? 45.870 35.967 205.868 1.00 29.39 360 GLU A N 1
ATOM 2912 C CA . GLU A 1 363 ? 44.997 35.922 204.695 1.00 27.86 360 GLU A CA 1
ATOM 2913 C C . GLU A 1 363 ? 43.815 34.976 204.893 1.00 27.33 360 GLU A C 1
ATOM 2914 O O . GLU A 1 363 ? 42.746 35.198 204.335 1.00 26.08 360 GLU A O 1
ATOM 2920 N N . ILE A 1 364 ? 44.035 33.926 205.684 1.00 27.30 361 ILE A N 1
ATOM 2921 C CA . ILE A 1 364 ? 43.022 32.923 206.006 1.00 27.34 361 ILE A CA 1
ATOM 2922 C C . ILE A 1 364 ? 42.686 33.011 207.508 1.00 27.77 361 ILE A C 1
ATOM 2923 O O . ILE A 1 364 ? 43.585 33.176 208.336 1.00 28.01 361 ILE A O 1
ATOM 2928 N N . ASP A 1 365 ? 41.407 32.903 207.857 1.00 28.67 362 ASP A N 1
ATOM 2929 C CA . ASP A 1 365 ? 41.004 32.963 209.273 1.00 29.33 362 ASP A CA 1
ATOM 2930 C C . ASP A 1 365 ? 41.198 31.587 209.907 1.00 29.87 362 ASP A C 1
ATOM 2931 O O . ASP A 1 365 ? 40.232 30.877 210.213 1.00 31.28 362 ASP A O 1
ATOM 2936 N N . VAL A 1 366 ? 42.463 31.236 210.121 1.00 29.60 363 VAL A N 1
ATOM 2937 C CA . VAL A 1 366 ? 42.822 29.952 210.694 1.00 30.35 363 VAL A CA 1
ATOM 2938 C C . VAL A 1 366 ? 42.380 29.862 212.160 1.00 31.68 363 VAL A C 1
ATOM 2939 O O . VAL A 1 366 ? 41.970 28.795 212.615 1.00 32.30 363 VAL A O 1
ATOM 2943 N N . TYR A 1 367 ? 42.479 30.971 212.894 1.00 32.34 364 TYR A N 1
ATOM 2944 C CA . TYR A 1 367 ? 42.064 30.978 214.309 1.00 34.86 364 TYR A CA 1
ATOM 2945 C C . TYR A 1 367 ? 40.572 30.666 214.423 1.00 35.12 364 TYR A C 1
ATOM 2946 O O . TYR A 1 367 ? 40.161 29.828 215.238 1.00 36.75 364 TYR A O 1
ATOM 2955 N N . GLY A 1 368 ? 39.771 31.346 213.603 1.00 34.65 365 GLY A N 1
ATOM 2956 C CA . GLY A 1 368 ? 38.321 31.148 213.586 1.00 35.91 365 GLY A CA 1
ATOM 2957 C C . GLY A 1 368 ? 37.941 29.725 213.223 1.00 36.10 365 GLY A C 1
ATOM 2958 O O . GLY A 1 368 ? 36.949 29.195 213.723 1.00 37.81 365 GLY A O 1
ATOM 2959 N N . LEU A 1 369 ? 38.723 29.111 212.339 1.00 35.19 366 LEU A N 1
ATOM 2960 C CA . LEU A 1 369 ? 38.474 27.736 211.932 1.00 35.46 366 LEU A CA 1
ATOM 2961 C C . LEU A 1 369 ? 38.804 26.787 213.088 1.00 37.19 366 LEU A C 1
ATOM 2962 O O . LEU A 1 369 ? 37.972 25.959 213.487 1.00 36.60 366 LEU A O 1
ATOM 2967 N N . GLU A 1 370 ? 40.009 26.931 213.638 1.00 37.64 367 GLU A N 1
ATOM 2968 C CA . GLU A 1 370 ? 40.460 26.069 214.739 1.00 39.35 367 GLU A CA 1
ATOM 2969 C C . GLU A 1 370 ? 39.579 26.149 215.984 1.00 39.68 367 GLU A C 1
ATOM 2970 O O . GLU A 1 370 ? 39.401 25.147 216.665 1.00 39.98 367 GLU A O 1
ATOM 2976 N N . ASN A 1 371 ? 39.012 27.331 216.234 1.00 39.38 368 ASN A N 1
ATOM 2977 C CA . ASN A 1 371 ? 38.165 27.590 217.397 1.00 40.43 368 ASN A CA 1
ATOM 2978 C C . ASN A 1 371 ? 36.657 27.572 217.098 1.00 40.53 368 ASN A C 1
ATOM 2979 O O . ASN A 1 371 ? 35.864 27.986 217.942 1.00 39.97 368 ASN A O 1
ATOM 2984 N N . TYR A 1 372 ? 36.256 27.099 215.919 1.00 39.30 369 TYR A N 1
ATOM 2985 C CA . TYR A 1 372 ? 34.829 27.028 215.593 1.00 40.28 369 TYR A CA 1
ATOM 2986 C C . TYR A 1 372 ? 34.189 25.995 216.520 1.00 40.57 369 TYR A C 1
ATOM 2987 O O . TYR A 1 372 ? 34.762 24.924 216.714 1.00 41.52 369 TYR A O 1
ATOM 2996 N N . PRO A 1 373 ? 33.011 26.305 217.105 1.00 41.56 370 PRO A N 1
ATOM 2997 C CA . PRO A 1 373 ? 32.411 25.335 218.043 1.00 41.80 370 PRO A CA 1
ATOM 2998 C C . PRO A 1 373 ? 32.148 23.945 217.462 1.00 40.60 370 PRO A C 1
ATOM 2999 O O . PRO A 1 373 ? 31.512 23.816 216.418 1.00 40.57 370 PRO A O 1
ATOM 3003 N N . GLY A 1 374 ? 32.641 22.918 218.147 1.00 40.75 371 GLY A N 1
ATOM 3004 C CA . GLY A 1 374 ? 32.428 21.534 217.738 1.00 40.60 371 GLY A CA 1
ATOM 3005 C C . GLY A 1 374 ? 33.181 21.098 216.499 1.00 39.24 371 GLY A C 1
ATOM 3006 O O . GLY A 1 374 ? 32.870 20.059 215.923 1.00 38.02 371 GLY A O 1
ATOM 3007 N N . ILE A 1 375 ? 34.171 21.889 216.084 1.00 39.50 372 ILE A N 1
ATOM 3008 C CA . ILE A 1 375 ? 34.975 21.547 214.921 1.00 39.40 372 ILE A CA 1
ATOM 3009 C C . ILE A 1 375 ? 35.794 20.308 215.289 1.00 40.26 372 ILE A C 1
ATOM 3010 O O . ILE A 1 375 ? 36.174 20.123 216.453 1.00 41.53 372 ILE A O 1
ATOM 3015 N N A LYS A 1 376 ? 36.050 19.470 214.290 0.50 40.45 373 LYS A N 1
ATOM 3016 N N B LYS A 1 376 ? 36.017 19.438 214.315 0.50 39.70 373 LYS A N 1
ATOM 3017 C CA A LYS A 1 376 ? 36.800 18.232 214.447 0.50 41.42 373 LYS A CA 1
ATOM 3018 C CA B LYS A 1 376 ? 36.839 18.253 214.512 0.50 40.20 373 LYS A CA 1
ATOM 3019 C C A LYS A 1 376 ? 38.030 18.380 213.556 0.50 40.41 373 LYS A C 1
ATOM 3020 C C B LYS A 1 376 ? 38.031 18.405 213.580 0.50 39.67 373 LYS A C 1
ATOM 3021 O O A LYS A 1 376 ? 37.892 18.758 212.389 0.50 39.70 373 LYS A O 1
ATOM 3022 O O B LYS A 1 376 ? 37.869 18.810 212.425 0.50 38.95 373 LYS A O 1
ATOM 3033 N N . VAL A 1 377 ? 39.220 18.110 214.096 1.00 39.27 374 VAL A N 1
ATOM 3034 C CA . VAL A 1 377 ? 40.461 18.236 213.321 1.00 38.75 374 VAL A CA 1
ATOM 3035 C C . VAL A 1 377 ? 41.278 16.945 213.351 1.00 38.66 374 VAL A C 1
ATOM 3036 O O . VAL A 1 377 ? 41.305 16.245 214.360 1.00 38.33 374 VAL A O 1
ATOM 3040 N N A ILE A 1 378 ? 41.912 16.622 212.230 0.60 37.60 375 ILE A N 1
ATOM 3041 N N B ILE A 1 378 ? 41.911 16.640 212.215 0.40 37.87 375 ILE A N 1
ATOM 3042 C CA A ILE A 1 378 ? 42.815 15.482 212.159 0.60 38.18 375 ILE A CA 1
ATOM 3043 C CA B ILE A 1 378 ? 42.729 15.443 212.026 0.40 38.41 375 ILE A CA 1
ATOM 3044 C C A ILE A 1 378 ? 44.005 15.843 211.303 0.60 37.69 375 ILE A C 1
ATOM 3045 C C B ILE A 1 378 ? 43.986 15.778 211.229 0.40 37.91 375 ILE A C 1
ATOM 3046 O O A ILE A 1 378 ? 43.887 16.599 210.336 0.60 36.08 375 ILE A O 1
ATOM 3047 O O B ILE A 1 378 ? 43.896 16.470 210.214 0.40 36.57 375 ILE A O 1
ATOM 3056 N N . GLU A 1 379 ? 45.148 15.292 211.677 1.00 38.12 376 GLU A N 1
ATOM 3057 C CA . GLU A 1 379 ? 46.384 15.509 210.968 1.00 39.72 376 GLU A CA 1
ATOM 3058 C C . GLU A 1 379 ? 46.426 14.459 209.857 1.00 40.27 376 GLU A C 1
ATOM 3059 O O . GLU A 1 379 ? 46.462 13.262 210.134 1.00 40.05 376 GLU A O 1
ATOM 3065 N N . VAL A 1 380 ? 46.379 14.915 208.607 1.00 40.77 377 VAL A N 1
ATOM 3066 C CA . VAL A 1 380 ? 46.428 14.027 207.439 1.00 42.04 377 VAL A CA 1
ATOM 3067 C C . VAL A 1 380 ? 47.864 13.571 207.202 1.00 43.16 377 VAL A C 1
ATOM 3068 O O . VAL A 1 380 ? 48.114 12.430 206.838 1.00 42.44 377 VAL A O 1
ATOM 3072 N N . LYS A 1 381 ? 48.789 14.498 207.377 1.00 44.48 378 LYS A N 1
ATOM 3073 C CA . LYS A 1 381 ? 50.208 14.216 207.262 1.00 48.92 378 LYS A CA 1
ATOM 3074 C C . LYS A 1 381 ? 50.912 15.374 207.938 1.00 49.55 378 LYS A C 1
ATOM 3075 O O . LYS A 1 381 ? 50.255 16.258 208.481 1.00 48.16 378 LYS A O 1
ATOM 3081 N N . GLN A 1 382 ? 52.239 15.377 207.902 1.00 52.08 379 GLN A N 1
ATOM 3082 C CA . GLN A 1 382 ? 52.980 16.485 208.482 1.00 52.21 379 GLN A CA 1
ATOM 3083 C C . GLN A 1 382 ? 52.515 17.810 207.898 1.00 44.70 379 GLN A C 1
ATOM 3084 O O . GLN A 1 382 ? 52.527 18.006 206.684 1.00 40.18 379 GLN A O 1
ATOM 3090 N N . ASN A 1 383 ? 52.059 18.688 208.786 1.00 41.34 380 ASN A N 1
ATOM 3091 C CA . ASN A 1 383 ? 51.647 20.026 208.419 1.00 39.33 380 ASN A CA 1
ATOM 3092 C C . ASN A 1 383 ? 50.485 20.092 207.410 1.00 35.34 380 ASN A C 1
ATOM 3093 O O . ASN A 1 383 ? 50.430 20.993 206.575 1.00 32.76 380 ASN A O 1
ATOM 3098 N N . VAL A 1 384 ? 49.576 19.121 207.485 1.00 32.56 381 VAL A N 1
ATOM 3099 C CA . VAL A 1 384 ? 48.354 19.119 206.665 1.00 30.58 381 VAL A CA 1
ATOM 3100 C C . VAL A 1 384 ? 47.249 18.659 207.593 1.00 31.02 381 VAL A C 1
ATOM 3101 O O . VAL A 1 384 ? 47.358 17.591 208.203 1.00 31.58 381 VAL A O 1
ATOM 3105 N N . HIS A 1 385 ? 46.199 19.471 207.715 1.00 30.92 382 HIS A N 1
ATOM 3106 C CA . HIS A 1 385 ? 45.091 19.170 208.615 1.00 31.68 382 HIS A CA 1
ATOM 3107 C C . HIS A 1 385 ? 43.735 19.283 207.955 1.00 31.63 382 HIS A C 1
ATOM 3108 O O . HIS A 1 385 ? 43.496 20.214 207.178 1.00 30.88 382 HIS A O 1
ATOM 3115 N N . LYS A 1 386 ? 42.863 18.312 208.258 1.00 31.79 383 LYS A N 1
ATOM 3116 C CA . LYS A 1 386 ? 41.489 18.276 207.759 1.00 32.37 383 LYS A CA 1
ATOM 3117 C C . LYS A 1 386 ? 40.548 18.736 208.873 1.00 32.50 383 LYS A C 1
ATOM 3118 O O . LYS A 1 386 ? 40.586 18.198 209.986 1.00 33.32 383 LYS A O 1
ATOM 3124 N N . PHE A 1 387 ? 39.707 19.715 208.556 1.00 31.41 384 PHE A N 1
ATOM 3125 C CA . PHE A 1 387 ? 38.740 20.284 209.500 1.00 31.89 384 PHE A CA 1
ATOM 3126 C C . PHE A 1 387 ? 37.337 19.911 209.053 1.00 31.39 384 PHE A C 1
ATOM 3127 O O . PHE A 1 387 ? 36.999 20.105 207.895 1.00 30.49 384 PHE A O 1
ATOM 3135 N N . THR A 1 388 ? 36.529 19.389 209.974 1.00 31.85 385 THR A N 1
ATOM 3136 C CA . THR A 1 388 ? 35.162 18.949 209.670 1.00 32.61 385 THR A CA 1
ATOM 3137 C C . THR A 1 388 ? 34.148 19.734 210.497 1.00 33.47 385 THR A C 1
ATOM 3138 O O . THR A 1 388 ? 34.239 19.758 211.726 1.00 33.22 385 THR A O 1
ATOM 3142 N N . PHE A 1 389 ? 33.198 20.385 209.828 1.00 34.05 386 PHE A N 1
ATOM 3143 C CA . PHE A 1 389 ? 32.166 21.161 210.525 1.00 35.26 386 PHE A CA 1
ATOM 3144 C C . PHE A 1 389 ? 31.076 20.226 211.066 1.00 37.06 386 PHE A C 1
ATOM 3145 O O . PHE A 1 389 ? 30.636 19.321 210.357 1.00 36.98 386 PHE A O 1
ATOM 3153 N N . PRO A 1 390 ? 30.620 20.462 212.309 1.00 38.65 387 PRO A N 1
ATOM 3154 C CA . PRO A 1 390 ? 29.632 19.584 212.935 1.00 40.67 387 PRO A CA 1
ATOM 3155 C C . PRO A 1 390 ? 28.230 19.617 212.325 1.00 41.77 387 PRO A C 1
ATOM 3156 O O . PRO A 1 390 ? 27.548 18.597 212.352 1.00 43.45 387 PRO A O 1
ATOM 3160 N N . ASP A 1 391 ? 27.801 20.761 211.792 1.00 41.68 388 ASP A N 1
ATOM 3161 C CA . ASP A 1 391 ? 26.451 20.863 211.220 1.00 42.23 388 ASP A CA 1
ATOM 3162 C C . ASP A 1 391 ? 26.292 20.129 209.873 1.00 42.10 388 ASP A C 1
ATOM 3163 O O . ASP A 1 391 ? 25.384 19.317 209.714 1.00 43.03 388 ASP A O 1
ATOM 3168 N N . THR A 1 392 ? 27.178 20.395 208.922 1.00 40.26 389 THR A N 1
ATOM 3169 C CA . THR A 1 392 ? 27.100 19.767 207.598 1.00 39.84 389 THR A CA 1
ATOM 3170 C C . THR A 1 392 ? 27.928 18.496 207.452 1.00 39.46 389 THR A C 1
ATOM 3171 O O . THR A 1 392 ? 27.760 17.777 206.484 1.00 38.51 389 THR A O 1
ATOM 3175 N N . GLN A 1 393 ? 28.834 18.234 208.394 1.00 40.35 390 GLN A N 1
ATOM 3176 C CA . GLN A 1 393 ? 29.754 17.080 208.304 1.00 41.88 390 GLN A CA 1
ATOM 3177 C C . GLN A 1 393 ? 30.695 17.178 207.085 1.00 39.82 390 GLN A C 1
ATOM 3178 O O . GLN A 1 393 ? 31.329 16.202 206.729 1.00 40.27 390 GLN A O 1
ATOM 3184 N N . LYS A 1 394 ? 30.785 18.360 206.464 1.00 38.77 391 LYS A N 1
ATOM 3185 C CA . LYS A 1 394 ? 31.701 18.572 205.336 1.00 36.89 391 LYS A CA 1
ATOM 3186 C C . LYS A 1 394 ? 33.062 18.983 205.879 1.00 34.76 391 LYS A C 1
ATOM 3187 O O . LYS A 1 394 ? 33.151 19.613 206.940 1.00 33.17 391 LYS A O 1
ATOM 3193 N N . SER A 1 395 ? 34.111 18.661 205.118 1.00 33.00 392 SER A N 1
ATOM 3194 C CA . SER A 1 395 ? 35.481 18.948 205.513 1.00 31.51 392 SER A CA 1
ATOM 3195 C C . SER A 1 395 ? 36.247 19.789 204.517 1.00 29.98 392 SER A C 1
ATOM 3196 O O . SER A 1 395 ? 35.956 19.771 203.313 1.00 29.20 392 SER A O 1
ATOM 3199 N N . VAL A 1 396 ? 37.217 20.538 205.042 1.00 28.76 393 VAL A N 1
ATOM 3200 C CA . VAL A 1 396 ? 38.160 21.311 204.240 1.00 28.15 393 VAL A CA 1
ATOM 3201 C C . VAL A 1 396 ? 39.544 20.886 204.716 1.00 27.82 393 VAL A C 1
ATOM 3202 O O . VAL A 1 396 ? 39.729 20.524 205.879 1.00 28.62 393 VAL A O 1
ATOM 3206 N N . ILE A 1 397 ? 40.508 20.916 203.810 1.00 27.39 394 ILE A N 1
ATOM 3207 C CA . ILE A 1 397 ? 41.872 20.516 204.115 1.00 27.56 394 ILE A CA 1
ATOM 3208 C C . ILE A 1 397 ? 42.775 21.734 203.980 1.00 27.04 394 ILE A C 1
ATOM 3209 O O . ILE A 1 397 ? 42.875 22.333 202.898 1.00 26.39 394 ILE A O 1
ATOM 3214 N N . LEU A 1 398 ? 43.438 22.083 205.077 1.00 26.56 395 LEU A N 1
ATOM 3215 C CA . LEU A 1 398 ? 44.301 23.248 205.131 1.00 26.77 395 LEU A CA 1
ATOM 3216 C C . LEU A 1 398 ? 45.772 22.863 205.113 1.00 26.36 395 LEU A C 1
ATOM 3217 O O . LEU A 1 398 ? 46.193 22.006 205.874 1.00 27.14 395 LEU A O 1
ATOM 3222 N N . LEU A 1 399 ? 46.552 23.489 204.237 1.00 26.82 396 LEU A N 1
ATOM 3223 C CA . LEU A 1 399 ? 47.978 23.222 204.189 1.00 27.65 396 LEU A CA 1
ATOM 3224 C C . LEU A 1 399 ? 48.735 24.133 205.172 1.00 28.46 396 LEU A C 1
ATOM 3225 O O . LEU A 1 399 ? 48.519 25.356 205.195 1.00 27.51 396 LEU A O 1
ATOM 3230 N N . CYS A 1 400 ? 49.586 23.486 205.982 1.00 28.83 397 CYS A N 1
ATOM 3231 C CA . CYS A 1 400 ? 50.472 24.071 207.006 1.00 29.66 397 CYS A CA 1
ATOM 3232 C C . CYS A 1 400 ? 49.934 25.284 207.782 1.00 29.42 397 CYS A C 1
ATOM 3233 O O . CYS A 1 400 ? 50.602 26.316 207.920 1.00 27.95 397 CYS A O 1
ATOM 3236 N N . LYS A 1 401 ? 48.715 25.113 208.299 1.00 28.81 398 LYS A N 1
ATOM 3237 C CA . LYS A 1 401 ? 48.022 26.102 209.113 1.00 28.72 398 LYS A CA 1
ATOM 3238 C C . LYS A 1 401 ? 47.999 27.505 208.512 1.00 27.49 398 LYS A C 1
ATOM 3239 O O . LYS A 1 401 ? 48.051 28.500 209.232 1.00 26.75 398 LYS A O 1
ATOM 3245 N N . GLY A 1 402 ? 47.932 27.579 207.181 1.00 26.78 399 GLY A N 1
ATOM 3246 C CA . GLY A 1 402 ? 47.857 28.864 206.481 1.00 25.96 399 GLY A CA 1
ATOM 3247 C C . GLY A 1 402 ? 49.175 29.608 206.324 1.00 25.40 399 GLY A C 1
ATOM 3248 O O . GLY A 1 402 ? 49.196 30.730 205.818 1.00 24.64 399 GLY A O 1
ATOM 3249 N N . ARG A 1 403 ? 50.269 28.987 206.759 1.00 25.38 400 ARG A N 1
ATOM 3250 C CA . ARG A 1 403 ? 51.596 29.565 206.598 1.00 25.81 400 ARG A CA 1
ATOM 3251 C C . ARG A 1 403 ? 52.051 29.383 205.145 1.00 25.53 400 ARG A C 1
ATOM 3252 O O . ARG A 1 403 ? 51.555 28.490 204.444 1.00 26.07 400 ARG A O 1
ATOM 3260 N N . LEU A 1 404 ? 52.990 30.222 204.703 1.00 25.66 401 LEU A N 1
ATOM 3261 C CA . LEU A 1 404 ? 53.441 30.211 203.294 1.00 24.93 401 LEU A CA 1
ATOM 3262 C C . LEU A 1 404 ? 53.789 28.784 202.876 1.00 24.16 401 LEU A C 1
ATOM 3263 O O . LEU A 1 404 ? 54.728 28.168 203.368 1.00 24.44 401 LEU A O 1
ATOM 3268 N N . VAL A 1 405 ? 52.975 28.281 201.960 1.00 23.75 402 VAL A N 1
ATOM 3269 C CA . VAL A 1 405 ? 52.967 26.871 201.590 1.00 23.41 402 VAL A CA 1
ATOM 3270 C C . VAL A 1 405 ? 54.204 26.371 200.862 1.00 22.58 402 VAL A C 1
ATOM 3271 O O . VAL A 1 405 ? 54.560 25.193 201.000 1.00 22.26 402 VAL A O 1
ATOM 3275 N N . ASN A 1 406 ? 54.861 27.245 200.110 1.00 22.20 403 ASN A N 1
ATOM 3276 C CA . ASN A 1 406 ? 56.030 26.813 199.374 1.00 22.04 403 ASN A CA 1
ATOM 3277 C C . ASN A 1 406 ? 57.156 26.468 200.330 1.00 23.28 403 ASN A C 1
ATOM 3278 O O . ASN A 1 406 ? 57.923 25.560 200.053 1.00 23.94 403 ASN A O 1
ATOM 3283 N N . LEU A 1 407 ? 57.243 27.181 201.453 1.00 24.18 404 LEU A N 1
ATOM 3284 C CA . LEU A 1 407 ? 58.274 26.929 202.464 1.00 25.44 404 LEU A CA 1
ATOM 3285 C C . LEU A 1 407 ? 57.803 25.992 203.582 1.00 27.13 404 LEU A C 1
ATOM 3286 O O . LEU A 1 407 ? 58.620 25.300 204.203 1.00 28.28 404 LEU A O 1
ATOM 3291 N N . GLY A 1 408 ? 56.496 25.985 203.840 1.00 27.32 405 GLY A N 1
ATOM 3292 C CA . GLY A 1 408 ? 55.915 25.140 204.884 1.00 28.20 405 GLY A CA 1
ATOM 3293 C C . GLY A 1 408 ? 55.772 23.686 204.464 1.00 28.74 405 GLY A C 1
ATOM 3294 O O . GLY A 1 408 ? 56.081 22.799 205.249 1.00 30.04 405 GLY A O 1
ATOM 3295 N N . CYS A 1 409 ? 55.294 23.444 203.234 1.00 27.39 406 CYS A N 1
ATOM 3296 C CA . CYS A 1 409 ? 55.105 22.084 202.715 1.00 28.09 406 CYS A CA 1
ATOM 3297 C C . CYS A 1 409 ? 56.203 21.639 201.748 1.00 28.10 406 CYS A C 1
ATOM 3298 O O . CYS A 1 409 ? 56.243 20.467 201.343 1.00 28.17 406 CYS A O 1
ATOM 3301 N N . ALA A 1 410 ? 57.090 22.556 201.371 1.00 27.42 407 ALA A N 1
ATOM 3302 C CA . ALA A 1 410 ? 58.212 22.185 200.499 1.00 27.13 407 ALA A CA 1
ATOM 3303 C C . ALA A 1 410 ? 59.473 22.910 200.968 1.00 27.27 407 ALA A C 1
ATOM 3304 O O . ALA A 1 410 ? 59.649 23.079 202.179 1.00 27.06 407 ALA A O 1
ATOM 3306 N N . THR A 1 411 ? 60.347 23.345 200.055 1.00 25.42 408 THR A N 1
ATOM 3307 C CA . THR A 1 411 ? 61.596 23.956 200.487 1.00 26.21 408 THR A CA 1
ATOM 3308 C C . THR A 1 411 ? 61.841 25.363 199.938 1.00 24.89 408 THR A C 1
ATOM 3309 O O . THR A 1 411 ? 62.990 25.834 199.932 1.00 24.48 408 THR A O 1
ATOM 3313 N N . GLY A 1 412 ? 60.792 26.034 199.486 1.00 23.16 409 GLY A N 1
ATOM 3314 C CA . GLY A 1 412 ? 60.935 27.390 198.992 1.00 23.26 409 GLY A CA 1
ATOM 3315 C C . GLY A 1 412 ? 61.480 27.412 197.584 1.00 22.76 409 GLY A C 1
ATOM 3316 O O . GLY A 1 412 ? 61.536 26.366 196.911 1.00 21.96 409 GLY A O 1
ATOM 3317 N N . HIS A 1 413 ? 61.899 28.593 197.145 1.00 22.73 410 HIS A N 1
ATOM 3318 C CA . HIS A 1 413 ? 62.392 28.767 195.792 1.00 22.71 410 HIS A CA 1
ATOM 3319 C C . HIS A 1 413 ? 63.718 28.061 195.565 1.00 23.07 410 HIS A C 1
ATOM 3320 O O . HIS A 1 413 ? 64.478 27.810 196.515 1.00 22.04 410 HIS A O 1
ATOM 3327 N N . PRO A 1 414 ? 64.048 27.801 194.296 1.00 23.06 411 PRO A N 1
ATOM 3328 C CA . PRO A 1 414 ? 65.318 27.135 193.987 1.00 23.44 411 PRO A CA 1
ATOM 3329 C C . PRO A 1 414 ? 66.550 28.071 194.008 1.00 23.92 411 PRO A C 1
ATOM 3330 O O . PRO A 1 414 ? 66.404 29.296 193.982 1.00 23.49 411 PRO A O 1
ATOM 3334 N N . PRO A 1 415 ? 67.762 27.494 194.037 1.00 24.12 412 PRO A N 1
ATOM 3335 C CA . PRO A 1 415 ? 68.989 28.288 194.138 1.00 24.30 412 PRO A CA 1
ATOM 3336 C C . PRO A 1 415 ? 69.191 29.413 193.134 1.00 23.90 412 PRO A C 1
ATOM 3337 O O . PRO A 1 415 ? 69.662 30.464 193.531 1.00 22.75 412 PRO A O 1
ATOM 3341 N N . LEU A 1 416 ? 68.822 29.221 191.864 1.00 24.20 413 LEU A N 1
ATOM 3342 C CA . LEU A 1 416 ? 69.079 30.272 190.869 1.00 24.89 413 LEU A CA 1
ATOM 3343 C C . LEU A 1 416 ? 68.416 31.597 191.238 1.00 23.59 413 LEU A C 1
ATOM 3344 O O . LEU A 1 416 ? 69.107 32.620 191.310 1.00 23.20 413 LEU A O 1
ATOM 3349 N N . VAL A 1 417 ? 67.105 31.599 191.478 1.00 22.98 414 VAL A N 1
ATOM 3350 C CA . VAL A 1 417 ? 66.438 32.874 191.833 1.00 23.24 414 VAL A CA 1
ATOM 3351 C C . VAL A 1 417 ? 66.803 33.369 193.222 1.00 22.24 414 VAL A C 1
ATOM 3352 O O . VAL A 1 417 ? 66.850 34.578 193.445 1.00 22.66 414 VAL A O 1
ATOM 3356 N N . MET A 1 418 ? 67.062 32.457 194.151 1.00 21.98 415 MET A N 1
ATOM 3357 C CA . MET A 1 418 ? 67.478 32.891 195.490 1.00 22.20 415 MET A CA 1
ATOM 3358 C C . MET A 1 418 ? 68.847 33.577 195.415 1.00 21.54 415 MET A C 1
ATOM 3359 O O . MET A 1 418 ? 69.098 34.535 196.145 1.00 21.67 415 MET A O 1
ATOM 3364 N N . SER A 1 419 ? 69.712 33.121 194.506 1.00 20.76 416 SER A N 1
ATOM 3365 C CA . SER A 1 419 ? 70.998 33.752 194.335 1.00 20.55 416 SER A CA 1
ATOM 3366 C C . SER A 1 419 ? 70.803 35.185 193.807 1.00 20.56 416 SER A C 1
ATOM 3367 O O . SER A 1 419 ? 71.530 36.093 194.184 1.00 19.97 416 SER A O 1
ATOM 3370 N N . MET A 1 420 ? 69.815 35.377 192.945 1.00 20.79 417 MET A N 1
ATOM 3371 C CA . MET A 1 420 ? 69.535 36.712 192.426 1.00 21.55 417 MET A CA 1
ATOM 3372 C C . MET A 1 420 ? 69.046 37.599 193.570 1.00 21.43 417 MET A C 1
ATOM 3373 O O . MET A 1 420 ? 69.555 38.708 193.771 1.00 21.10 417 MET A O 1
ATOM 3378 N N . SER A 1 421 ? 68.104 37.098 194.362 1.00 21.45 418 SER A N 1
ATOM 3379 C CA . SER A 1 421 ? 67.606 37.895 195.496 1.00 22.33 418 SER A CA 1
ATOM 3380 C C . SER A 1 421 ? 68.724 38.162 196.503 1.00 22.14 418 SER A C 1
ATOM 3381 O O . SER A 1 421 ? 68.903 39.290 196.958 1.00 22.21 418 SER A O 1
ATOM 3384 N N . PHE A 1 422 ? 69.485 37.120 196.816 1.00 21.25 419 PHE A N 1
ATOM 3385 C CA . PHE A 1 422 ? 70.546 37.220 197.811 1.00 21.66 419 PHE A CA 1
ATOM 3386 C C . PHE A 1 422 ? 71.790 37.993 197.393 1.00 21.22 419 PHE A C 1
ATOM 3387 O O . PHE A 1 422 ? 72.491 38.516 198.254 1.00 21.27 419 PHE A O 1
ATOM 3395 N N . THR A 1 423 ? 72.068 38.077 196.095 1.00 20.70 420 THR A N 1
ATOM 3396 C CA . THR A 1 423 ? 73.179 38.904 195.625 1.00 20.72 420 THR A CA 1
ATOM 3397 C C . THR A 1 423 ? 72.779 40.375 195.930 1.00 21.07 420 THR A C 1
ATOM 3398 O O . THR A 1 423 ? 73.600 41.174 196.364 1.00 21.07 420 THR A O 1
ATOM 3402 N N . ASN A 1 424 ? 71.500 40.706 195.734 1.00 21.82 421 ASN A N 1
ATOM 3403 C CA . ASN A 1 424 ? 70.981 42.049 196.087 1.00 22.31 421 ASN A CA 1
ATOM 3404 C C . ASN A 1 424 ? 71.140 42.274 197.611 1.00 22.47 421 ASN A C 1
ATOM 3405 O O . ASN A 1 424 ? 71.548 43.341 198.036 1.00 22.44 421 ASN A O 1
ATOM 3410 N N . GLN A 1 425 ? 70.816 41.263 198.417 1.00 22.96 422 GLN A N 1
ATOM 3411 C CA . GLN A 1 425 ? 70.964 41.374 199.891 1.00 23.17 422 GLN A CA 1
ATOM 3412 C C . GLN A 1 425 ? 72.393 41.695 200.287 1.00 23.05 422 GLN A C 1
ATOM 3413 O O . GLN A 1 425 ? 72.613 42.589 201.079 1.00 23.55 422 GLN A O 1
ATOM 3419 N N . VAL A 1 426 ? 73.362 40.970 199.725 1.00 22.78 423 VAL A N 1
ATOM 3420 C CA . VAL A 1 426 ? 74.768 41.202 200.056 1.00 23.20 423 VAL A CA 1
ATOM 3421 C C . VAL A 1 426 ? 75.199 42.607 199.647 1.00 23.35 423 VAL A C 1
ATOM 3422 O O . VAL A 1 426 ? 75.875 43.289 200.414 1.00 24.82 423 VAL A O 1
ATOM 3426 N N . LEU A 1 427 ? 74.816 43.034 198.447 1.00 23.47 424 LEU A N 1
ATOM 3427 C CA . LEU A 1 427 ? 75.142 44.384 197.966 1.00 23.14 424 LEU A CA 1
ATOM 3428 C C . LEU A 1 427 ? 74.507 45.477 198.855 1.00 23.36 424 LEU A C 1
ATOM 3429 O O . LEU A 1 427 ? 75.107 46.545 199.058 1.00 23.04 424 LEU A O 1
ATOM 3434 N N . ALA A 1 428 ? 73.302 45.208 199.368 1.00 22.92 425 ALA A N 1
ATOM 3435 C CA . ALA A 1 428 ? 72.601 46.152 200.251 1.00 23.35 425 ALA A CA 1
ATOM 3436 C C . ALA A 1 428 ? 73.322 46.255 201.583 1.00 23.99 425 ALA A C 1
ATOM 3437 O O . ALA A 1 428 ? 73.495 47.352 202.119 1.00 24.29 425 ALA A O 1
ATOM 3439 N N . GLN A 1 429 ? 73.732 45.105 202.117 1.00 24.24 426 GLN A N 1
ATOM 3440 C CA . GLN A 1 429 ? 74.492 45.055 203.367 1.00 25.12 426 GLN A CA 1
ATOM 3441 C C . GLN A 1 429 ? 75.789 45.832 203.229 1.00 26.43 426 GLN A C 1
ATOM 3442 O O . GLN A 1 429 ? 76.125 46.653 204.100 1.00 26.66 426 GLN A O 1
ATOM 3448 N N . MET A 1 430 ? 76.488 45.631 202.111 1.00 26.57 427 MET A N 1
ATOM 3449 C CA . MET A 1 430 ? 77.748 46.354 201.851 1.00 28.39 427 MET A CA 1
ATOM 3450 C C . MET A 1 430 ? 77.521 47.868 201.750 1.00 27.70 427 MET A C 1
ATOM 3451 O O . MET A 1 430 ? 78.299 48.647 202.283 1.00 27.24 427 MET A O 1
ATOM 3456 N N . ASP A 1 431 ? 76.438 48.263 201.091 1.00 26.59 428 ASP A N 1
ATOM 3457 C CA . ASP A 1 431 ? 76.076 49.671 200.943 1.00 28.00 428 ASP A CA 1
ATOM 3458 C C . ASP A 1 431 ? 75.793 50.321 202.312 1.00 27.09 428 ASP A C 1
ATOM 3459 O O . ASP A 1 431 ? 76.328 51.382 202.622 1.00 26.79 428 ASP A O 1
ATOM 3464 N N . LEU A 1 432 ? 74.968 49.678 203.128 1.00 26.30 429 LEU A N 1
ATOM 3465 C CA . LEU A 1 432 ? 74.652 50.195 204.464 1.00 27.32 429 LEU A CA 1
ATOM 3466 C C . LEU A 1 432 ? 75.897 50.296 205.353 1.00 28.18 429 LEU A C 1
ATOM 3467 O O . LEU A 1 432 ? 76.079 51.277 206.087 1.00 30.45 429 LEU A O 1
ATOM 3472 N N . TRP A 1 433 ? 76.745 49.278 205.296 1.00 29.28 430 TRP A N 1
ATOM 3473 C CA . TRP A 1 433 ? 77.973 49.255 206.097 1.00 30.68 430 TRP A CA 1
ATOM 3474 C C . TRP A 1 433 ? 78.960 50.349 205.683 1.00 32.73 430 TRP A C 1
ATOM 3475 O O . TRP A 1 433 ? 79.500 51.060 206.543 1.00 31.90 430 TRP A O 1
ATOM 3486 N N A LYS A 1 434 ? 79.183 50.477 204.375 0.60 34.08 431 LYS A N 1
ATOM 3487 N N B LYS A 1 434 ? 79.191 50.493 204.379 0.40 32.84 431 LYS A N 1
ATOM 3488 C CA A LYS A 1 434 ? 80.101 51.485 203.817 0.60 35.86 431 LYS A CA 1
ATOM 3489 C CA B LYS A 1 434 ? 80.148 51.489 203.873 0.40 33.85 431 LYS A CA 1
ATOM 3490 C C A LYS A 1 434 ? 79.731 52.918 204.192 0.60 35.86 431 LYS A C 1
ATOM 3491 C C B LYS A 1 434 ? 79.740 52.939 204.161 0.40 34.75 431 LYS A C 1
ATOM 3492 O O A LYS A 1 434 ? 80.602 53.739 204.459 0.60 36.24 431 LYS A O 1
ATOM 3493 O O B LYS A 1 434 ? 80.603 53.796 204.338 0.40 35.13 431 LYS A O 1
ATOM 3504 N N . SER A 1 435 ? 78.439 53.217 204.201 1.00 35.30 432 SER A N 1
ATOM 3505 C CA . SER A 1 435 ? 77.965 54.570 204.510 1.00 37.46 432 SER A CA 1
ATOM 3506 C C . SER A 1 435 ? 77.617 54.775 205.991 1.00 38.20 432 SER A C 1
ATOM 3507 O O . SER A 1 435 ? 76.984 55.776 206.337 1.00 41.11 432 SER A O 1
ATOM 3510 N N . ARG A 1 436 ? 78.065 53.878 206.871 1.00 37.20 433 ARG A N 1
ATOM 3511 C CA . ARG A 1 436 ? 77.715 53.984 208.300 1.00 39.07 433 ARG A CA 1
ATOM 3512 C C . ARG A 1 436 ? 78.142 55.282 208.992 1.00 43.35 433 ARG A C 1
ATOM 3513 O O . ARG A 1 436 ? 77.480 55.705 209.936 1.00 42.74 433 ARG A O 1
ATOM 3521 N N A GLU A 1 437 ? 79.223 55.901 208.511 0.50 45.88 434 GLU A N 1
ATOM 3522 N N B GLU A 1 437 ? 79.243 55.896 208.548 0.50 46.62 434 GLU A N 1
ATOM 3523 C CA A GLU A 1 437 ? 79.722 57.163 209.083 0.50 49.63 434 GLU A CA 1
ATOM 3524 C CA B GLU A 1 437 ? 79.699 57.169 209.153 0.50 50.84 434 GLU A CA 1
ATOM 3525 C C A GLU A 1 437 ? 78.721 58.322 208.970 0.50 50.98 434 GLU A C 1
ATOM 3526 C C B GLU A 1 437 ? 78.699 58.324 208.993 0.50 51.70 434 GLU A C 1
ATOM 3527 O O A GLU A 1 437 ? 78.805 59.286 209.731 0.50 53.11 434 GLU A O 1
ATOM 3528 O O B GLU A 1 437 ? 78.765 59.296 209.746 0.50 53.85 434 GLU A O 1
ATOM 3539 N N . LEU A 1 438 ? 77.788 58.218 208.023 1.00 51.24 435 LEU A N 1
ATOM 3540 C CA . LEU A 1 438 ? 76.758 59.249 207.802 1.00 53.17 435 LEU A CA 1
ATOM 3541 C C . LEU A 1 438 ? 75.537 59.110 208.735 1.00 52.50 435 LEU A C 1
ATOM 3542 O O . LEU A 1 438 ? 74.684 59.992 208.760 1.00 54.39 435 LEU A O 1
ATOM 3547 N N . VAL A 1 439 ? 75.433 58.011 209.476 1.00 51.33 436 VAL A N 1
ATOM 3548 C CA . VAL A 1 439 ? 74.337 57.846 210.431 1.00 53.03 436 VAL A CA 1
ATOM 3549 C C . VAL A 1 439 ? 74.750 58.654 211.665 1.00 56.50 436 VAL A C 1
ATOM 3550 O O . VAL A 1 439 ? 75.549 58.184 212.476 1.00 58.01 436 VAL A O 1
ATOM 3554 N N . ASP A 1 440 ? 74.237 59.881 211.778 1.00 60.09 437 ASP A N 1
ATOM 3555 C CA . ASP A 1 440 ? 74.570 60.773 212.902 1.00 62.56 437 ASP A CA 1
ATOM 3556 C C . ASP A 1 440 ? 73.398 60.841 213.888 1.00 61.78 437 ASP A C 1
ATOM 3557 O O . ASP A 1 440 ? 72.468 61.627 213.710 1.00 64.06 437 ASP A O 1
ATOM 3562 N N . ARG A 1 441 ? 73.471 60.022 214.935 1.00 61.22 438 ARG A N 1
ATOM 3563 C CA . ARG A 1 441 ? 72.418 59.931 215.956 1.00 61.65 438 ARG A CA 1
ATOM 3564 C C . ARG A 1 441 ? 72.213 61.188 216.824 1.00 65.91 438 ARG A C 1
ATOM 3565 O O . ARG A 1 441 ? 71.149 61.346 217.420 1.00 69.45 438 ARG A O 1
ATOM 3573 N N . SER A 1 442 ? 73.216 62.065 216.914 1.00 70.29 439 SER A N 1
ATOM 3574 C CA . SER A 1 442 ? 73.083 63.300 217.718 1.00 74.35 439 SER A CA 1
ATOM 3575 C C . SER A 1 442 ? 72.120 64.296 217.056 1.00 80.20 439 SER A C 1
ATOM 3576 O O . SER A 1 442 ? 71.556 65.158 217.732 1.00 79.64 439 SER A O 1
ATOM 3579 N N . LYS A 1 443 ? 71.949 64.167 215.738 1.00 87.24 440 LYS A N 1
ATOM 3580 C CA . LYS A 1 443 ? 71.026 65.006 214.967 1.00 94.19 440 LYS A CA 1
ATOM 3581 C C . LYS A 1 443 ? 69.731 64.221 214.745 1.00 95.46 440 LYS A C 1
ATOM 3582 O O . LYS A 1 443 ? 69.778 63.065 214.317 1.00 95.46 440 LYS A O 1
ATOM 3588 N N . ASN A 1 444 ? 68.584 64.845 215.028 1.00 97.27 441 ASN A N 1
ATOM 3589 C CA . ASN A 1 444 ? 67.270 64.196 214.868 1.00 95.01 441 ASN A CA 1
ATOM 3590 C C . ASN A 1 444 ? 66.861 64.110 213.394 1.00 89.59 441 ASN A C 1
ATOM 3591 O O . ASN A 1 444 ? 65.898 64.750 212.959 1.00 87.34 441 ASN A O 1
ATOM 3596 N N . THR A 1 445 ? 67.599 63.300 212.639 1.00 82.52 442 THR A N 1
ATOM 3597 C CA . THR A 1 445 ? 67.349 63.121 211.214 1.00 79.38 442 THR A CA 1
ATOM 3598 C C . THR A 1 445 ? 66.324 62.012 210.951 1.00 71.57 442 THR A C 1
ATOM 3599 O O . THR A 1 445 ? 66.180 61.066 211.740 1.00 65.32 442 THR A O 1
ATOM 3603 N N . ARG A 1 446 ? 65.604 62.164 209.841 1.00 67.06 443 ARG A N 1
ATOM 3604 C CA . ARG A 1 446 ? 64.630 61.178 209.406 1.00 63.39 443 ARG A CA 1
ATOM 3605 C C . ARG A 1 446 ? 65.346 60.115 208.610 1.00 55.05 443 ARG A C 1
ATOM 3606 O O . ARG A 1 446 ? 66.182 60.429 207.759 1.00 57.03 443 ARG A O 1
ATOM 3614 N N . PHE A 1 447 ? 65.022 58.858 208.881 1.00 46.27 444 PHE A N 1
ATOM 3615 C CA . PHE A 1 447 ? 65.587 57.757 208.122 1.00 40.88 444 PHE A CA 1
ATOM 3616 C C . PHE A 1 447 ? 64.577 57.402 207.040 1.00 38.39 444 PHE A C 1
ATOM 3617 O O . PHE A 1 447 ? 63.371 57.605 207.213 1.00 37.72 444 PHE A O 1
ATOM 3625 N N . PHE A 1 448 ? 65.074 56.895 205.919 1.00 35.75 445 PHE A N 1
ATOM 3626 C CA . PHE A 1 448 ? 64.231 56.592 204.766 1.00 36.09 445 PHE A CA 1
ATOM 3627 C C . PHE A 1 448 ? 64.541 55.217 204.148 1.00 32.75 445 PHE A C 1
ATOM 3628 O O . PHE A 1 448 ? 65.549 54.575 204.477 1.00 30.67 445 PHE A O 1
ATOM 3636 N N . VAL A 1 449 ? 63.667 54.809 203.232 1.00 30.71 446 VAL A N 1
ATOM 3637 C CA . VAL A 1 449 ? 63.780 53.558 202.520 1.00 29.77 446 VAL A CA 1
ATOM 3638 C C . VAL A 1 449 ? 64.252 53.856 201.093 1.00 30.09 446 VAL A C 1
ATOM 3639 O O . VAL A 1 449 ? 63.594 54.600 200.367 1.00 29.81 446 VAL A O 1
ATOM 3643 N N . LYS A 1 450 ? 65.392 53.287 200.701 1.00 30.22 447 LYS A N 1
ATOM 3644 C CA . LYS A 1 450 ? 65.899 53.461 199.340 1.00 30.62 447 LYS A CA 1
ATOM 3645 C C . LYS A 1 450 ? 66.043 52.109 198.652 1.00 28.84 447 LYS A C 1
ATOM 3646 O O . LYS A 1 450 ? 65.924 51.052 199.282 1.00 26.93 447 LYS A O 1
ATOM 3652 N N . LYS A 1 451 ? 66.302 52.167 197.354 1.00 28.00 448 LYS A N 1
ATOM 3653 C CA . LYS A 1 451 ? 66.493 50.985 196.531 1.00 28.55 448 LYS A CA 1
ATOM 3654 C C . LYS A 1 451 ? 67.897 51.019 195.972 1.00 27.18 448 LYS A C 1
ATOM 3655 O O . LYS A 1 451 ? 68.494 52.064 195.887 1.00 26.00 448 LYS A O 1
ATOM 3661 N N . LEU A 1 452 ? 68.422 49.860 195.615 1.00 25.27 449 LEU A N 1
ATOM 3662 C CA . LEU A 1 452 ? 69.747 49.778 195.002 1.00 24.90 449 LEU A CA 1
ATOM 3663 C C . LEU A 1 452 ? 69.672 50.388 193.600 1.00 23.52 449 LEU A C 1
ATOM 3664 O O . LEU A 1 452 ? 68.605 50.425 193.000 1.00 23.02 449 LEU A O 1
ATOM 3669 N N . SER A 1 453 ? 70.789 50.888 193.100 1.00 23.32 450 SER A N 1
ATOM 3670 C CA . SER A 1 453 ? 70.838 51.487 191.760 1.00 23.38 450 SER A CA 1
ATOM 3671 C C . SER A 1 453 ? 70.529 50.487 190.637 1.00 22.14 450 SER A C 1
ATOM 3672 O O . SER A 1 453 ? 70.701 49.271 190.793 1.00 22.13 450 SER A O 1
ATOM 3675 N N . LYS A 1 454 ? 70.086 51.003 189.500 1.00 21.91 451 LYS A N 1
ATOM 3676 C CA . LYS A 1 454 ? 69.837 50.154 188.340 1.00 21.82 451 LYS A CA 1
ATOM 3677 C C . LYS A 1 454 ? 71.164 49.519 187.854 1.00 21.95 451 LYS A C 1
ATOM 3678 O O . LYS A 1 454 ? 71.170 48.360 187.357 1.00 20.95 451 LYS A O 1
ATOM 3684 N N A GLU A 1 455 ? 72.263 50.263 187.994 0.70 21.77 452 GLU A N 1
ATOM 3685 N N B GLU A 1 455 ? 72.266 50.258 188.020 0.30 22.30 452 GLU A N 1
ATOM 3686 C CA A GLU A 1 455 ? 73.581 49.754 187.638 0.70 22.15 452 GLU A CA 1
ATOM 3687 C CA B GLU A 1 455 ? 73.608 49.783 187.673 0.30 22.71 452 GLU A CA 1
ATOM 3688 C C A GLU A 1 455 ? 73.842 48.432 188.389 0.70 21.73 452 GLU A C 1
ATOM 3689 C C B GLU A 1 455 ? 73.889 48.463 188.399 0.30 22.20 452 GLU A C 1
ATOM 3690 O O A GLU A 1 455 ? 74.246 47.414 187.789 0.70 21.09 452 GLU A O 1
ATOM 3691 O O B GLU A 1 455 ? 74.356 47.490 187.793 0.30 21.89 452 GLU A O 1
ATOM 3702 N N . LEU A 1 456 ? 73.583 48.426 189.695 1.00 22.09 453 LEU A N 1
ATOM 3703 C CA . LEU A 1 456 ? 73.781 47.208 190.489 1.00 22.12 453 LEU A CA 1
ATOM 3704 C C . LEU A 1 456 ? 72.782 46.106 190.125 1.00 21.77 453 LEU A C 1
ATOM 3705 O O . LEU A 1 456 ? 73.120 44.934 190.119 1.00 21.54 453 LEU A O 1
ATOM 3710 N N . ASP A 1 457 ? 71.564 46.505 189.790 1.00 21.91 454 ASP A N 1
ATOM 3711 C CA . ASP A 1 457 ? 70.479 45.581 189.451 1.00 21.83 454 ASP A CA 1
ATOM 3712 C C . ASP A 1 457 ? 70.894 44.817 188.183 1.00 20.97 454 ASP A C 1
ATOM 3713 O O . ASP A 1 457 ? 70.848 43.577 188.129 1.00 20.84 454 ASP A O 1
ATOM 3718 N N . GLU A 1 458 ? 71.343 45.558 187.176 1.00 20.51 455 GLU A N 1
ATOM 3719 C CA . GLU A 1 458 ? 71.835 44.952 185.935 1.00 20.33 455 GLU A CA 1
ATOM 3720 C C . GLU A 1 458 ? 73.053 44.071 186.209 1.00 20.31 455 GLU A C 1
ATOM 3721 O O . GLU A 1 458 ? 73.205 43.023 185.588 1.00 20.37 455 GLU A O 1
ATOM 3727 N N . TYR A 1 459 ? 73.893 44.484 187.160 1.00 19.87 456 TYR A N 1
ATOM 3728 C CA . TYR A 1 459 ? 75.072 43.703 187.531 1.00 20.82 456 TYR A CA 1
ATOM 3729 C C . TYR A 1 459 ? 74.650 42.329 188.052 1.00 20.50 456 TYR A C 1
ATOM 3730 O O . TYR A 1 459 ? 75.224 41.317 187.648 1.00 20.75 456 TYR A O 1
ATOM 3739 N N . VAL A 1 460 ? 73.623 42.290 188.903 1.00 20.07 457 VAL A N 1
ATOM 3740 C CA . VAL A 1 460 ? 73.117 41.018 189.440 1.00 19.63 457 VAL A CA 1
ATOM 3741 C C . VAL A 1 460 ? 72.719 40.093 188.304 1.00 19.57 457 VAL A C 1
ATOM 3742 O O . VAL A 1 460 ? 73.034 38.891 188.318 1.00 19.69 457 VAL A O 1
ATOM 3746 N N . ALA A 1 461 ? 72.033 40.646 187.309 1.00 19.27 458 ALA A N 1
ATOM 3747 C CA . ALA A 1 461 ? 71.629 39.844 186.159 1.00 19.27 458 ALA A CA 1
ATOM 3748 C C . ALA A 1 461 ? 72.864 39.328 185.415 1.00 19.58 458 ALA A C 1
ATOM 3749 O O . ALA A 1 461 ? 72.955 38.127 185.106 1.00 19.48 458 ALA A O 1
ATOM 3751 N N . ARG A 1 462 ? 73.829 40.212 185.165 1.00 20.64 459 ARG A N 1
ATOM 3752 C CA . ARG A 1 462 ? 75.052 39.806 184.437 1.00 21.21 459 ARG A CA 1
ATOM 3753 C C . ARG A 1 462 ? 75.755 38.623 185.052 1.00 21.27 459 ARG A C 1
ATOM 3754 O O . ARG A 1 462 ? 76.256 37.761 184.335 1.00 21.57 459 ARG A O 1
ATOM 3762 N N . LEU A 1 463 ? 75.798 38.586 186.382 1.00 21.11 460 LEU A N 1
ATOM 3763 C CA . LEU A 1 463 ? 76.486 37.514 187.095 1.00 21.34 460 LEU A CA 1
ATOM 3764 C C . LEU A 1 463 ? 75.827 36.144 186.930 1.00 21.63 460 LEU A C 1
ATOM 3765 O O . LEU A 1 463 ? 76.456 35.138 187.208 1.00 21.40 460 LEU A O 1
ATOM 3770 N N . HIS A 1 464 ? 74.565 36.105 186.479 1.00 20.74 461 HIS A N 1
ATOM 3771 C CA . HIS A 1 464 ? 73.858 34.830 186.328 1.00 20.64 461 HIS A CA 1
ATOM 3772 C C . HIS A 1 464 ? 73.624 34.389 184.892 1.00 20.95 461 HIS A C 1
ATOM 3773 O O . HIS A 1 464 ? 73.092 33.303 184.672 1.00 20.79 461 HIS A O 1
ATOM 3780 N N . LEU A 1 465 ? 74.067 35.178 183.913 1.00 21.28 462 LEU A N 1
ATOM 3781 C CA . LEU A 1 465 ? 73.842 34.816 182.504 1.00 21.60 462 LEU A CA 1
ATOM 3782 C C . LEU A 1 465 ? 74.461 33.482 182.119 1.00 23.53 462 LEU A C 1
ATOM 3783 O O . LEU A 1 465 ? 73.825 32.674 181.433 1.00 22.56 462 LEU A O 1
ATOM 3788 N N . ASP A 1 466 ? 75.691 33.246 182.556 1.00 25.57 463 ASP A N 1
ATOM 3789 C CA . ASP A 1 466 ? 76.391 31.993 182.217 1.00 29.35 463 ASP A CA 1
ATOM 3790 C C . ASP A 1 466 ? 75.717 30.728 182.732 1.00 31.26 463 ASP A C 1
ATOM 3791 O O . ASP A 1 466 ? 75.805 29.699 182.083 1.00 33.75 463 ASP A O 1
ATOM 3796 N N . VAL A 1 467 ? 75.036 30.803 183.877 1.00 32.19 464 VAL A N 1
ATOM 3797 C CA . VAL A 1 467 ? 74.306 29.650 184.404 1.00 32.97 464 VAL A CA 1
ATOM 3798 C C . VAL A 1 467 ? 73.436 29.045 183.312 1.00 31.68 464 VAL A C 1
ATOM 3799 O O . VAL A 1 467 ? 73.360 27.827 183.171 1.00 33.78 464 VAL A O 1
ATOM 3803 N N . LEU A 1 468 ? 72.792 29.916 182.543 1.00 28.56 465 LEU A N 1
ATOM 3804 C CA . LEU A 1 468 ? 71.843 29.494 181.526 1.00 27.41 465 LEU A CA 1
ATOM 3805 C C . LEU A 1 468 ? 72.351 29.551 180.095 1.00 25.40 465 LEU A C 1
ATOM 3806 O O . LEU A 1 468 ? 71.577 29.358 179.182 1.00 24.47 465 LEU A O 1
ATOM 3811 N N . GLY A 1 469 ? 73.643 29.795 179.895 1.00 24.19 466 GLY A N 1
ATOM 3812 C CA . GLY A 1 469 ? 74.180 29.869 178.528 1.00 23.96 466 GLY A CA 1
ATOM 3813 C C . GLY A 1 469 ? 73.644 31.031 177.706 1.00 22.66 466 GLY A C 1
ATOM 3814 O O . GLY A 1 469 ? 73.576 30.952 176.472 1.00 22.83 466 GLY A O 1
ATOM 3815 N N . ILE A 1 470 ? 73.284 32.119 178.382 1.00 21.25 467 ILE A N 1
ATOM 3816 C CA . ILE A 1 470 ? 72.755 33.304 177.717 1.00 21.45 467 ILE A CA 1
ATOM 3817 C C . ILE A 1 470 ? 73.910 34.065 177.054 1.00 22.11 467 ILE A C 1
ATOM 3818 O O . ILE A 1 470 ? 74.937 34.280 177.689 1.00 22.34 467 ILE A O 1
ATOM 3823 N N . LYS A 1 471 ? 73.746 34.438 175.781 1.00 21.63 468 LYS A N 1
ATOM 3824 C CA . LYS A 1 471 ? 74.754 35.228 175.074 1.00 21.78 468 LYS A CA 1
ATOM 3825 C C . LYS A 1 471 ? 74.172 36.618 174.818 1.00 20.49 468 LYS A C 1
ATOM 3826 O O . LYS A 1 471 ? 73.223 36.784 174.033 1.00 20.43 468 LYS A O 1
ATOM 3832 N N . LEU A 1 472 ? 74.760 37.612 175.463 1.00 19.78 469 LEU A N 1
ATOM 3833 C CA . LEU A 1 472 ? 74.314 38.990 175.365 1.00 20.22 469 LEU A CA 1
ATOM 3834 C C . LEU A 1 472 ? 74.938 39.732 174.169 1.00 20.37 469 LEU A C 1
ATOM 3835 O O . LEU A 1 472 ? 76.095 39.525 173.834 1.00 20.21 469 LEU A O 1
ATOM 3840 N N . THR A 1 473 ? 74.143 40.586 173.544 1.00 19.50 470 THR A N 1
ATOM 3841 C CA . THR A 1 473 ? 74.575 41.409 172.443 1.00 20.40 470 THR A CA 1
ATOM 3842 C C . THR A 1 473 ? 75.140 42.705 173.030 1.00 21.21 470 THR A C 1
ATOM 3843 O O . THR A 1 473 ? 74.684 43.173 174.085 1.00 20.08 470 THR A O 1
ATOM 3847 N N . LYS A 1 474 ? 76.135 43.268 172.353 1.00 22.04 471 LYS A N 1
ATOM 3848 C CA . LYS A 1 474 ? 76.727 44.528 172.780 1.00 23.87 471 LYS A CA 1
ATOM 3849 C C . LYS A 1 474 ? 76.388 45.626 171.783 1.00 22.61 471 LYS A C 1
ATOM 3850 O O . LYS A 1 474 ? 76.539 45.445 170.564 1.00 22.48 471 LYS A O 1
ATOM 3856 N N . LEU A 1 475 ? 75.935 46.764 172.299 1.00 21.40 472 LEU A N 1
ATOM 3857 C CA . LEU A 1 475 ? 75.617 47.925 171.470 1.00 22.24 472 LEU A CA 1
ATOM 3858 C C . LEU A 1 475 ? 76.865 48.524 170.838 1.00 23.27 472 LEU A C 1
ATOM 3859 O O . LEU A 1 475 ? 77.911 48.545 171.470 1.00 22.97 472 LEU A O 1
ATOM 3864 N N . THR A 1 476 ? 76.753 49.017 169.603 1.00 24.09 473 THR A N 1
ATOM 3865 C CA . THR A 1 476 ? 77.848 49.758 168.984 1.00 25.72 473 THR A CA 1
ATOM 3866 C C . THR A 1 476 ? 77.735 51.168 169.545 1.00 27.73 473 THR A C 1
ATOM 3867 O O . THR A 1 476 ? 76.717 51.530 170.177 1.00 24.94 473 THR A O 1
ATOM 3871 N N . GLU A 1 477 ? 78.747 51.993 169.312 1.00 29.35 474 GLU A N 1
ATOM 3872 C CA . GLU A 1 477 ? 78.693 53.351 169.847 1.00 32.28 474 GLU A CA 1
ATOM 3873 C C . GLU A 1 477 ? 77.537 54.146 169.221 1.00 29.98 474 GLU A C 1
ATOM 3874 O O . GLU A 1 477 ? 76.857 54.918 169.921 1.00 29.76 474 GLU A O 1
ATOM 3880 N N A THR A 1 478 ? 77.339 53.918 167.928 0.60 28.89 475 THR A N 1
ATOM 3881 N N B THR A 1 478 ? 77.303 53.968 167.918 0.40 28.68 475 THR A N 1
ATOM 3882 C CA A THR A 1 478 ? 76.295 54.550 167.128 0.60 29.11 475 THR A CA 1
ATOM 3883 C CA B THR A 1 478 ? 76.226 54.715 167.248 0.40 28.45 475 THR A CA 1
ATOM 3884 C C A THR A 1 478 ? 74.901 54.203 167.660 0.60 27.46 475 THR A C 1
ATOM 3885 C C B THR A 1 478 ? 74.850 54.229 167.710 0.40 27.10 475 THR A C 1
ATOM 3886 O O A THR A 1 478 ? 74.046 55.076 167.822 0.60 27.31 475 THR A O 1
ATOM 3887 O O B THR A 1 478 ? 73.933 55.042 167.858 0.40 27.05 475 THR A O 1
ATOM 3894 N N . GLN A 1 479 ? 74.705 52.921 167.949 1.00 25.70 476 GLN A N 1
ATOM 3895 C CA . GLN A 1 479 ? 73.442 52.398 168.489 1.00 24.54 476 GLN A CA 1
ATOM 3896 C C . GLN A 1 479 ? 73.183 52.917 169.910 1.00 25.00 476 GLN A C 1
ATOM 3897 O O . GLN A 1 479 ? 72.042 53.260 170.258 1.00 24.62 476 GLN A O 1
ATOM 3903 N N . ALA A 1 480 ? 74.238 52.946 170.729 1.00 25.11 477 ALA A N 1
ATOM 3904 C CA . ALA A 1 480 ? 74.124 53.420 172.112 1.00 26.08 477 ALA A CA 1
ATOM 3905 C C . ALA A 1 480 ? 73.679 54.898 172.109 1.00 27.48 477 ALA A C 1
ATOM 3906 O O . ALA A 1 480 ? 72.806 55.286 172.862 1.00 26.50 477 ALA A O 1
ATOM 3908 N N . LYS A 1 481 ? 74.255 55.687 171.218 1.00 30.07 478 LYS A N 1
ATOM 3909 C CA . LYS A 1 481 ? 73.882 57.099 171.118 1.00 33.59 478 LYS A CA 1
ATOM 3910 C C . LYS A 1 481 ? 72.440 57.233 170.603 1.00 32.57 478 LYS A C 1
ATOM 3911 O O . LYS A 1 481 ? 71.673 58.054 171.114 1.00 33.00 478 LYS A O 1
ATOM 3917 N N . TYR A 1 482 ? 72.070 56.395 169.637 1.00 30.89 479 TYR A N 1
ATOM 3918 C CA . TYR A 1 482 ? 70.708 56.419 169.067 1.00 30.63 479 TYR A CA 1
ATOM 3919 C C . TYR A 1 482 ? 69.616 56.165 170.116 1.00 29.13 479 TYR A C 1
ATOM 3920 O O . TYR A 1 482 ? 68.601 56.852 170.112 1.00 29.83 479 TYR A O 1
ATOM 3929 N N . ILE A 1 483 ? 69.805 55.190 171.010 1.00 27.46 480 ILE A N 1
ATOM 3930 C CA . ILE A 1 483 ? 68.785 54.934 172.039 1.00 26.46 480 ILE A CA 1
ATOM 3931 C C . ILE A 1 483 ? 69.063 55.655 173.357 1.00 27.09 480 ILE A C 1
ATOM 3932 O O . ILE A 1 483 ? 68.394 55.404 174.347 1.00 27.43 480 ILE A O 1
ATOM 3937 N N . ASN A 1 484 ? 70.045 56.545 173.337 1.00 28.68 481 ASN A N 1
ATOM 3938 C CA . ASN A 1 484 ? 70.378 57.417 174.471 1.00 30.49 481 ASN A CA 1
ATOM 3939 C C . ASN A 1 484 ? 70.815 56.672 175.734 1.00 28.86 481 ASN A C 1
ATOM 3940 O O . ASN A 1 484 ? 70.317 56.948 176.806 1.00 29.62 481 ASN A O 1
ATOM 3945 N N . VAL A 1 485 ? 71.722 55.704 175.594 1.00 27.78 482 VAL A N 1
ATOM 3946 C CA . VAL A 1 485 ? 72.258 54.972 176.759 1.00 26.57 482 VAL A CA 1
ATOM 3947 C C . VAL A 1 485 ? 73.748 54.786 176.613 1.00 26.71 482 VAL A C 1
ATOM 3948 O O . VAL A 1 485 ? 74.300 54.956 175.526 1.00 25.59 482 VAL A O 1
ATOM 3952 N N . SER A 1 486 ? 74.391 54.431 177.717 1.00 25.94 483 SER A N 1
ATOM 3953 C CA . SER A 1 486 ? 75.807 54.065 177.678 1.00 27.16 483 SER A CA 1
ATOM 3954 C C . SER A 1 486 ? 75.901 52.615 177.191 1.00 25.61 483 SER A C 1
ATOM 3955 O O . SER A 1 486 ? 75.008 51.810 177.465 1.00 23.34 483 SER A O 1
ATOM 3958 N N . ILE A 1 487 ? 76.967 52.276 176.466 1.00 25.00 484 ILE A N 1
ATOM 3959 C CA . ILE A 1 487 ? 77.181 50.894 176.011 1.00 24.76 484 ILE A CA 1
ATOM 3960 C C . ILE A 1 487 ? 77.143 49.910 177.184 1.00 24.27 484 ILE A C 1
ATOM 3961 O O . ILE A 1 487 ? 76.695 48.775 177.032 1.00 24.90 484 ILE A O 1
ATOM 3966 N N . ASN A 1 488 ? 77.595 50.363 178.347 1.00 24.33 485 ASN A N 1
ATOM 3967 C CA . ASN A 1 488 ? 77.634 49.545 179.572 1.00 24.72 485 ASN A CA 1
ATOM 3968 C C . ASN A 1 488 ? 76.420 49.701 180.479 1.00 23.85 485 ASN A C 1
ATOM 3969 O O . ASN A 1 488 ? 76.435 49.214 181.613 1.00 23.85 485 ASN A O 1
ATOM 3974 N N . GLY A 1 489 ? 75.374 50.360 179.991 1.00 23.05 486 GLY A N 1
ATOM 3975 C CA . GLY A 1 489 ? 74.158 50.558 180.785 1.00 22.57 486 GLY A CA 1
ATOM 3976 C C . GLY A 1 489 ? 74.265 51.685 181.796 1.00 22.84 486 GLY A C 1
ATOM 3977 O O . GLY A 1 489 ? 75.308 52.307 181.907 1.00 23.02 486 GLY A O 1
ATOM 3978 N N . PRO A 1 490 ? 73.205 51.950 182.558 1.00 23.36 487 PRO A N 1
ATOM 3979 C CA . PRO A 1 490 ? 71.940 51.210 182.503 1.00 22.34 487 PRO A CA 1
ATOM 3980 C C . PRO A 1 490 ? 71.185 51.411 181.193 1.00 21.62 487 PRO A C 1
ATOM 3981 O O . PRO A 1 490 ? 71.325 52.461 180.552 1.00 21.88 487 PRO A O 1
ATOM 3985 N N . TYR A 1 491 ? 70.382 50.410 180.827 1.00 20.66 488 TYR A N 1
ATOM 3986 C CA . TYR A 1 491 ? 69.708 50.389 179.538 1.00 20.27 488 TYR A CA 1
ATOM 3987 C C . TYR A 1 491 ? 68.274 50.883 179.528 1.00 20.59 488 TYR A C 1
ATOM 3988 O O . TYR A 1 491 ? 67.706 51.074 178.455 1.00 20.05 488 TYR A O 1
ATOM 3997 N N . LYS A 1 492 ? 67.706 51.111 180.709 1.00 20.21 489 LYS A N 1
ATOM 3998 C CA . LYS A 1 492 ? 66.309 51.505 180.825 1.00 20.51 489 LYS A CA 1
ATOM 3999 C C . LYS A 1 492 ? 66.157 52.656 181.794 1.00 21.69 489 LYS A C 1
ATOM 4000 O O . LYS A 1 492 ? 66.947 52.789 182.733 1.00 21.45 489 LYS A O 1
ATOM 4006 N N A SER A 1 493 ? 65.138 53.480 181.569 0.70 23.03 490 SER A N 1
ATOM 4007 N N B SER A 1 493 ? 65.128 53.474 181.574 0.30 22.31 490 SER A N 1
ATOM 4008 C CA A SER A 1 493 ? 64.845 54.602 182.449 0.70 24.89 490 SER A CA 1
ATOM 4009 C CA B SER A 1 493 ? 64.826 54.604 182.446 0.30 23.37 490 SER A CA 1
ATOM 4010 C C A SER A 1 493 ? 64.367 54.056 183.806 0.70 24.10 490 SER A C 1
ATOM 4011 C C B SER A 1 493 ? 64.356 54.061 183.799 0.30 23.44 490 SER A C 1
ATOM 4012 O O A SER A 1 493 ? 63.940 52.892 183.912 0.70 22.85 490 SER A O 1
ATOM 4013 O O B SER A 1 493 ? 63.917 52.908 183.893 0.30 22.67 490 SER A O 1
ATOM 4018 N N . GLU A 1 494 ? 64.448 54.888 184.837 1.00 24.46 491 GLU A N 1
ATOM 4019 C CA . GLU A 1 494 ? 64.073 54.463 186.204 1.00 25.15 491 GLU A CA 1
ATOM 4020 C C . GLU A 1 494 ? 62.646 53.991 186.395 1.00 24.18 491 GLU A C 1
ATOM 4021 O O . GLU A 1 494 ? 62.390 53.213 187.292 1.00 23.19 491 GLU A O 1
ATOM 4027 N N . ASP A 1 495 ? 61.726 54.448 185.557 1.00 24.25 492 ASP A N 1
ATOM 4028 C CA . ASP A 1 495 ? 60.329 54.034 185.677 1.00 24.92 492 ASP A CA 1
ATOM 4029 C C . ASP A 1 495 ? 59.952 52.853 184.765 1.00 22.97 492 ASP A C 1
ATOM 4030 O O . ASP A 1 495 ? 58.771 52.532 184.626 1.00 22.89 492 ASP A O 1
ATOM 4035 N N . TYR A 1 496 ? 60.945 52.193 184.164 1.00 21.16 493 TYR A N 1
ATOM 4036 C CA . TYR A 1 496 ? 60.664 51.065 183.254 1.00 20.35 493 TYR A CA 1
ATOM 4037 C C . TYR A 1 496 ? 60.131 49.892 184.065 1.00 19.69 493 TYR A C 1
ATOM 4038 O O . TYR A 1 496 ? 60.638 49.586 185.143 1.00 19.08 493 TYR A O 1
ATOM 4047 N N . ARG A 1 497 ? 59.099 49.246 183.542 1.00 19.96 494 ARG A N 1
ATOM 4048 C CA . ARG A 1 497 ? 58.400 48.188 184.286 1.00 20.46 494 ARG A CA 1
ATOM 4049 C C . ARG A 1 497 ? 58.756 46.748 183.928 1.00 20.68 494 ARG A C 1
ATOM 4050 O O . ARG A 1 497 ? 58.236 45.812 184.560 1.00 22.07 494 ARG A O 1
ATOM 4058 N N . TYR A 1 498 ? 59.627 46.574 182.933 1.00 20.07 495 TYR A N 1
ATOM 4059 C CA . TYR A 1 498 ? 60.091 45.251 182.489 1.00 19.81 495 TYR A CA 1
ATOM 4060 C C . TYR A 1 498 ? 58.963 44.289 182.189 1.00 20.99 495 TYR A C 1
ATOM 4061 O O . TYR A 1 498 ? 58.059 44.659 181.430 1.00 22.83 495 TYR A O 1
ATOM 4071 N N . MET B 1 6 ? 40.063 29.513 125.570 1.00 69.74 3 MET B N 1
ATOM 4072 C CA . MET B 1 6 ? 40.337 28.872 126.903 1.00 66.76 3 MET B CA 1
ATOM 4073 C C . MET B 1 6 ? 39.174 27.965 127.348 1.00 62.16 3 MET B C 1
ATOM 4074 O O . MET B 1 6 ? 38.032 28.417 127.465 1.00 62.67 3 MET B O 1
ATOM 4079 N N . GLU B 1 7 ? 39.480 26.691 127.591 1.00 57.55 4 GLU B N 1
ATOM 4080 C CA . GLU B 1 7 ? 38.489 25.720 128.059 1.00 53.87 4 GLU B CA 1
ATOM 4081 C C . GLU B 1 7 ? 38.229 25.909 129.572 1.00 49.49 4 GLU B C 1
ATOM 4082 O O . GLU B 1 7 ? 37.101 25.749 130.051 1.00 48.55 4 GLU B O 1
ATOM 4088 N N . SER B 1 8 ? 39.290 26.235 130.312 1.00 45.07 5 SER B N 1
ATOM 4089 C CA . SER B 1 8 ? 39.195 26.486 131.754 1.00 41.44 5 SER B CA 1
ATOM 4090 C C . SER B 1 8 ? 38.282 27.676 132.049 1.00 40.75 5 SER B C 1
ATOM 4091 O O . SER B 1 8 ? 38.112 28.558 131.208 1.00 40.12 5 SER B O 1
ATOM 4094 N N . ARG B 1 9 ? 37.682 27.676 133.238 1.00 38.64 6 ARG B N 1
ATOM 4095 C CA . ARG B 1 9 ? 36.845 28.781 133.678 1.00 39.54 6 ARG B CA 1
ATOM 4096 C C . ARG B 1 9 ? 37.389 29.240 135.018 1.00 36.31 6 ARG B C 1
ATOM 4097 O O . ARG B 1 9 ? 37.180 28.583 136.042 1.00 33.92 6 ARG B O 1
ATOM 4105 N N . ILE B 1 10 ? 38.130 30.346 134.975 1.00 35.87 7 ILE B N 1
ATOM 4106 C CA . ILE B 1 10 ? 38.767 30.947 136.154 1.00 35.71 7 ILE B CA 1
ATOM 4107 C C . ILE B 1 10 ? 38.458 32.450 136.174 1.00 36.19 7 ILE B C 1
ATOM 4108 O O . ILE B 1 10 ? 37.921 32.974 135.214 1.00 35.34 7 ILE B O 1
ATOM 4113 N N A LYS B 1 11 ? 38.823 33.118 137.268 0.70 35.79 8 LYS B N 1
ATOM 4114 N N B LYS B 1 11 ? 38.811 33.134 137.264 0.30 34.96 8 LYS B N 1
ATOM 4115 C CA A LYS B 1 11 ? 38.576 34.549 137.435 0.70 36.60 8 LYS B CA 1
ATOM 4116 C CA B LYS B 1 11 ? 38.548 34.572 137.369 0.30 35.41 8 LYS B CA 1
ATOM 4117 C C A LYS B 1 11 ? 39.416 35.443 136.520 0.70 37.37 8 LYS B C 1
ATOM 4118 C C B LYS B 1 11 ? 39.417 35.435 136.468 0.30 36.62 8 LYS B C 1
ATOM 4119 O O A LYS B 1 11 ? 38.874 36.246 135.762 0.70 37.98 8 LYS B O 1
ATOM 4120 O O B LYS B 1 11 ? 38.897 36.214 135.667 0.30 37.58 8 LYS B O 1
ATOM 4131 N N . ASP B 1 12 ? 40.737 35.299 136.598 1.00 36.49 9 ASP B N 1
ATOM 4132 C CA . ASP B 1 12 ? 41.661 36.177 135.859 1.00 37.64 9 ASP B CA 1
ATOM 4133 C C . ASP B 1 12 ? 43.047 35.573 135.589 1.00 36.52 9 ASP B C 1
ATOM 4134 O O . ASP B 1 12 ? 43.866 35.420 136.495 1.00 34.40 9 ASP B O 1
ATOM 4139 N N . ILE B 1 13 ? 43.311 35.275 134.321 1.00 37.66 10 ILE B N 1
ATOM 4140 C CA . ILE B 1 13 ? 44.592 34.692 133.900 1.00 37.31 10 ILE B CA 1
ATOM 4141 C C . ILE B 1 13 ? 45.800 35.616 134.220 1.00 36.94 10 ILE B C 1
ATOM 4142 O O . ILE B 1 13 ? 46.925 35.134 134.374 1.00 36.58 10 ILE B O 1
ATOM 4147 N N . SER B 1 14 ? 45.570 36.923 134.362 1.00 37.70 11 SER B N 1
ATOM 4148 C CA . SER B 1 14 ? 46.687 37.859 134.620 1.00 39.30 11 SER B CA 1
ATOM 4149 C C . SER B 1 14 ? 47.337 37.686 136.002 1.00 38.28 11 SER B C 1
ATOM 4150 O O . SER B 1 14 ? 48.418 38.226 136.238 1.00 38.29 11 SER B O 1
ATOM 4153 N N . LEU B 1 15 ? 46.685 36.925 136.886 1.00 36.90 12 LEU B N 1
ATOM 4154 C CA . LEU B 1 15 ? 47.196 36.641 138.239 1.00 36.33 12 LEU B CA 1
ATOM 4155 C C . LEU B 1 15 ? 48.211 35.472 138.283 1.00 35.86 12 LEU B C 1
ATOM 4156 O O . LEU B 1 15 ? 48.744 35.149 139.357 1.00 34.46 12 LEU B O 1
ATOM 4161 N N . ALA B 1 16 ? 48.469 34.860 137.124 1.00 35.58 13 ALA B N 1
ATOM 4162 C CA . ALA B 1 16 ? 49.363 33.700 137.003 1.00 35.73 13 ALA B CA 1
ATOM 4163 C C . ALA B 1 16 ? 50.774 33.907 137.535 1.00 36.31 13 ALA B C 1
ATOM 4164 O O . ALA B 1 16 ? 51.302 33.037 138.231 1.00 34.13 13 ALA B O 1
ATOM 4166 N N . GLU B 1 17 ? 51.382 35.042 137.204 1.00 38.17 14 GLU B N 1
ATOM 4167 C CA . GLU B 1 17 ? 52.751 35.315 137.643 1.00 40.81 14 GLU B CA 1
ATOM 4168 C C . GLU B 1 17 ? 52.866 35.329 139.181 1.00 38.24 14 GLU B C 1
ATOM 4169 O O . GLU B 1 17 ? 53.819 34.750 139.730 1.00 37.12 14 GLU B O 1
ATOM 4175 N N A PHE B 1 18 ? 51.910 35.962 139.861 0.70 37.09 15 PHE B N 1
ATOM 4176 N N B PHE B 1 18 ? 51.913 35.976 139.854 0.30 37.00 15 PHE B N 1
ATOM 4177 C CA A PHE B 1 18 ? 51.917 35.980 141.330 0.70 37.09 15 PHE B CA 1
ATOM 4178 C CA B PHE B 1 18 ? 51.858 35.994 141.325 0.30 36.07 15 PHE B CA 1
ATOM 4179 C C A PHE B 1 18 ? 51.747 34.554 141.866 0.70 34.69 15 PHE B C 1
ATOM 4180 C C B PHE B 1 18 ? 51.716 34.573 141.877 0.30 34.23 15 PHE B C 1
ATOM 4181 O O A PHE B 1 18 ? 52.415 34.168 142.827 0.70 33.10 15 PHE B O 1
ATOM 4182 O O B PHE B 1 18 ? 52.362 34.216 142.864 0.30 33.30 15 PHE B O 1
ATOM 4197 N N . GLY B 1 19 ? 50.871 33.775 141.224 1.00 33.27 16 GLY B N 1
ATOM 4198 C CA . GLY B 1 19 ? 50.639 32.380 141.621 1.00 31.65 16 GLY B CA 1
ATOM 4199 C C . GLY B 1 19 ? 51.874 31.512 141.454 1.00 31.13 16 GLY B C 1
ATOM 4200 O O . GLY B 1 19 ? 52.221 30.735 142.344 1.00 28.86 16 GLY B O 1
ATOM 4201 N N . LEU B 1 20 ? 52.538 31.650 140.305 1.00 31.44 17 LEU B N 1
ATOM 4202 C CA . LEU B 1 20 ? 53.753 30.890 140.020 1.00 32.00 17 LEU B CA 1
ATOM 4203 C C . LEU B 1 20 ? 54.858 31.187 141.022 1.00 31.89 17 LEU B C 1
ATOM 4204 O O . LEU B 1 20 ? 55.580 30.276 141.428 1.00 32.05 17 LEU B O 1
ATOM 4209 N N A GLN B 1 21 ? 54.997 32.451 141.416 0.60 32.41 18 GLN B N 1
ATOM 4210 N N B GLN B 1 21 ? 54.981 32.461 141.404 0.40 32.08 18 GLN B N 1
ATOM 4211 C CA A GLN B 1 21 ? 56.036 32.821 142.366 0.60 32.71 18 GLN B CA 1
ATOM 4212 C CA B GLN B 1 21 ? 55.976 32.905 142.375 0.40 32.08 18 GLN B CA 1
ATOM 4213 C C A GLN B 1 21 ? 55.712 32.315 143.777 0.60 31.82 18 GLN B C 1
ATOM 4214 C C B GLN B 1 21 ? 55.704 32.347 143.769 0.40 31.43 18 GLN B C 1
ATOM 4215 O O A GLN B 1 21 ? 56.632 31.958 144.519 0.60 31.41 18 GLN B O 1
ATOM 4216 O O B GLN B 1 21 ? 56.642 31.983 144.483 0.40 31.09 18 GLN B O 1
ATOM 4227 N N . ASP B 1 22 ? 54.426 32.302 144.156 1.00 30.98 19 ASP B N 1
ATOM 4228 C CA . ASP B 1 22 ? 54.028 31.766 145.475 1.00 31.05 19 ASP B CA 1
ATOM 4229 C C . ASP B 1 22 ? 54.275 30.266 145.511 1.00 30.07 19 ASP B C 1
ATOM 4230 O O . ASP B 1 22 ? 54.668 29.737 146.545 1.00 27.57 19 ASP B O 1
ATOM 4235 N N . MET B 1 23 ? 54.041 29.590 144.380 1.00 30.17 20 MET B N 1
ATOM 4236 C CA . MET B 1 23 ? 54.334 28.155 144.272 1.00 29.97 20 MET B CA 1
ATOM 4237 C C . MET B 1 23 ? 55.829 27.884 144.537 1.00 29.71 20 MET B C 1
ATOM 4238 O O . MET B 1 23 ? 56.150 26.959 145.273 1.00 29.11 20 MET B O 1
ATOM 4243 N N . GLU B 1 24 ? 56.726 28.689 143.959 1.00 29.63 21 GLU B N 1
ATOM 4244 C CA . GLU B 1 24 ? 58.177 28.506 144.183 1.00 30.73 21 GLU B CA 1
ATOM 4245 C C . GLU B 1 24 ? 58.572 28.721 145.637 1.00 28.82 21 GLU B C 1
ATOM 4246 O O . GLU B 1 24 ? 59.376 27.968 146.186 1.00 25.68 21 GLU B O 1
ATOM 4252 N N . ILE B 1 25 ? 57.965 29.718 146.272 1.00 28.15 22 ILE B N 1
ATOM 4253 C CA . ILE B 1 25 ? 58.234 29.980 147.676 1.00 27.74 22 ILE B CA 1
ATOM 4254 C C . ILE B 1 25 ? 57.679 28.856 148.548 1.00 26.30 22 ILE B C 1
ATOM 4255 O O . ILE B 1 25 ? 58.362 28.404 149.471 1.00 26.66 22 ILE B O 1
ATOM 4260 N N . ALA B 1 26 ? 56.465 28.400 148.246 1.00 25.20 23 ALA B N 1
ATOM 4261 C CA . ALA B 1 26 ? 55.826 27.312 149.013 1.00 25.34 23 ALA B CA 1
ATOM 4262 C C . ALA B 1 26 ? 56.646 26.017 148.965 1.00 25.98 23 ALA B C 1
ATOM 4263 O O . ALA B 1 26 ? 56.764 25.303 149.974 1.00 24.58 23 ALA B O 1
ATOM 4265 N N . LYS B 1 27 ? 57.244 25.741 147.803 1.00 26.58 24 LYS B N 1
ATOM 4266 C CA . LYS B 1 27 ? 58.081 24.542 147.627 1.00 27.95 24 LYS B CA 1
ATOM 4267 C C . LYS B 1 27 ? 59.272 24.460 148.563 1.00 27.72 24 LYS B C 1
ATOM 4268 O O . LYS B 1 27 ? 59.807 23.375 148.761 1.00 27.97 24 LYS B O 1
ATOM 4274 N N . THR B 1 28 ? 59.706 25.590 149.120 1.00 27.18 25 THR B N 1
ATOM 4275 C CA . THR B 1 28 ? 60.780 25.556 150.099 1.00 28.05 25 THR B CA 1
ATOM 4276 C C . THR B 1 28 ? 60.383 24.630 151.264 1.00 27.26 25 THR B C 1
ATOM 4277 O O . THR B 1 28 ? 61.223 23.898 151.776 1.00 26.53 25 THR B O 1
ATOM 4281 N N . ASP B 1 29 ? 59.103 24.663 151.665 1.00 26.34 26 ASP B N 1
ATOM 4282 C CA . ASP B 1 29 ? 58.600 23.811 152.757 1.00 25.53 26 ASP B CA 1
ATOM 4283 C C . ASP B 1 29 ? 57.929 22.513 152.301 1.00 25.18 26 ASP B C 1
ATOM 4284 O O . ASP B 1 29 ? 57.820 21.569 153.090 1.00 26.17 26 ASP B O 1
ATOM 4289 N N . MET B 1 30 ? 57.483 22.437 151.049 1.00 24.77 27 MET B N 1
ATOM 4290 C CA . MET B 1 30 ? 56.777 21.237 150.571 1.00 24.16 27 MET B CA 1
ATOM 4291 C C . MET B 1 30 ? 57.779 20.222 150.043 1.00 25.22 27 MET B C 1
ATOM 4292 O O . MET B 1 30 ? 57.705 19.809 148.875 1.00 25.44 27 MET B O 1
ATOM 4297 N N A MET B 1 31 ? 58.700 19.796 150.904 0.50 25.74 28 MET B N 1
ATOM 4298 N N B MET B 1 31 ? 58.693 19.802 150.927 0.50 25.79 28 MET B N 1
ATOM 4299 C CA A MET B 1 31 ? 59.763 18.886 150.486 0.50 26.62 28 MET B CA 1
ATOM 4300 C CA B MET B 1 31 ? 59.763 18.858 150.587 0.50 26.68 28 MET B CA 1
ATOM 4301 C C A MET B 1 31 ? 59.298 17.485 150.074 0.50 26.14 28 MET B C 1
ATOM 4302 C C B MET B 1 31 ? 59.280 17.509 150.063 0.50 26.17 28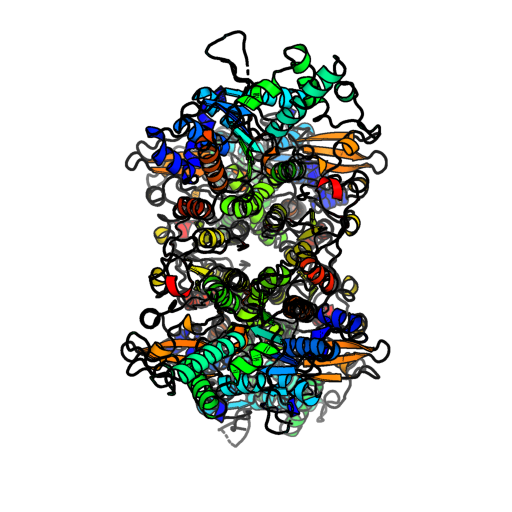 MET B C 1
ATOM 4303 O O A MET B 1 31 ? 60.000 16.810 149.318 0.50 25.76 28 MET B O 1
ATOM 4304 O O B MET B 1 31 ? 59.945 16.901 149.222 0.50 25.76 28 MET B O 1
ATOM 4313 N N . GLY B 1 32 ? 58.130 17.054 150.553 1.00 24.50 29 GLY B N 1
ATOM 4314 C CA . GLY B 1 32 ? 57.570 15.774 150.143 1.00 25.71 29 GLY B CA 1
ATOM 4315 C C . GLY B 1 32 ? 57.230 15.791 148.647 1.00 26.28 29 GLY B C 1
ATOM 4316 O O . GLY B 1 32 ? 57.635 14.897 147.903 1.00 28.80 29 GLY B O 1
ATOM 4317 N N . LEU B 1 33 ? 56.529 16.829 148.209 1.00 25.67 30 LEU B N 1
ATOM 4318 C CA . LEU B 1 33 ? 56.168 16.995 146.781 1.00 26.15 30 LEU B CA 1
ATOM 4319 C C . LEU B 1 33 ? 57.393 17.271 145.909 1.00 27.07 30 LEU B C 1
ATOM 4320 O O . LEU B 1 33 ? 57.460 16.803 144.780 1.00 26.75 30 LEU B O 1
ATOM 4325 N N . VAL B 1 34 ? 58.370 18.007 146.437 1.00 27.09 31 VAL B N 1
ATOM 4326 C CA . VAL B 1 34 ? 59.598 18.283 145.697 1.00 28.37 31 VAL B CA 1
ATOM 4327 C C . VAL B 1 34 ? 60.342 16.972 145.436 1.00 28.95 31 VAL B C 1
ATOM 4328 O O . VAL B 1 34 ? 60.800 16.728 144.308 1.00 28.40 31 VAL B O 1
ATOM 4332 N N . GLU B 1 35 ? 60.418 16.124 146.468 1.00 27.72 32 GLU B N 1
ATOM 4333 C CA . GLU B 1 35 ? 61.088 14.828 146.351 1.00 28.94 32 GLU B CA 1
ATOM 4334 C C . GLU B 1 35 ? 60.355 13.883 145.405 1.00 29.11 32 GLU B C 1
ATOM 4335 O O . GLU B 1 35 ? 61.005 13.192 144.621 1.00 30.51 32 GLU B O 1
ATOM 4341 N N . LEU B 1 36 ? 59.025 13.830 145.476 1.00 28.61 33 LEU B N 1
ATOM 4342 C CA . LEU B 1 36 ? 58.267 12.961 144.548 1.00 29.98 33 LEU B CA 1
ATOM 4343 C C . LEU B 1 36 ? 58.485 13.418 143.101 1.00 30.12 33 LEU B C 1
ATOM 4344 O O . LEU B 1 36 ? 58.634 12.585 142.221 1.00 29.47 33 LEU B O 1
ATOM 4349 N N . GLN B 1 37 ? 58.523 14.734 142.865 1.00 29.69 34 GLN B N 1
ATOM 4350 C CA . GLN B 1 37 ? 58.803 15.241 141.504 1.00 31.46 34 GLN B CA 1
ATOM 4351 C C . GLN B 1 37 ? 60.207 14.820 141.036 1.00 32.11 34 GLN B C 1
ATOM 4352 O O . GLN B 1 37 ? 60.370 14.324 139.923 1.00 32.79 34 GLN B O 1
ATOM 4358 N N . ARG B 1 38 ? 61.206 15.000 141.903 1.00 31.66 35 ARG B N 1
ATOM 4359 C CA . ARG B 1 38 ? 62.589 14.646 141.585 1.00 33.23 35 ARG B CA 1
ATOM 4360 C C . ARG B 1 38 ? 62.742 13.147 141.278 1.00 34.35 35 ARG B C 1
ATOM 4361 O O . ARG B 1 38 ? 63.401 12.751 140.312 1.00 35.06 35 ARG B O 1
ATOM 4369 N N . LYS B 1 39 ? 62.140 12.327 142.125 1.00 33.28 36 LYS B N 1
ATOM 4370 C CA . LYS B 1 39 ? 62.268 10.884 142.012 1.00 35.00 36 LYS B CA 1
ATOM 4371 C C . LYS B 1 39 ? 61.511 10.262 140.850 1.00 34.40 36 LYS B C 1
ATOM 4372 O O . LYS B 1 39 ? 62.009 9.340 140.236 1.00 32.94 36 LYS B O 1
ATOM 4378 N N . TYR B 1 40 ? 60.318 10.771 140.550 1.00 33.89 37 TYR B N 1
ATOM 4379 C CA . TYR B 1 40 ? 59.460 10.145 139.542 1.00 34.80 37 TYR B CA 1
ATOM 4380 C C . TYR B 1 40 ? 59.186 10.889 138.245 1.00 36.32 37 TYR B C 1
ATOM 4381 O O . TYR B 1 40 ? 58.489 10.336 137.380 1.00 36.94 37 TYR B O 1
ATOM 4390 N N . ARG B 1 41 ? 59.709 12.105 138.072 1.00 36.06 38 ARG B N 1
ATOM 4391 C CA . ARG B 1 41 ? 59.418 12.840 136.837 1.00 37.87 38 ARG B CA 1
ATOM 4392 C C . ARG B 1 41 ? 59.921 12.134 135.548 1.00 40.11 38 ARG B C 1
ATOM 4393 O O . ARG B 1 41 ? 59.302 12.281 134.492 1.00 39.88 38 ARG B O 1
ATOM 4401 N N . ASP B 1 42 ? 61.012 11.372 135.638 1.00 40.68 39 ASP B N 1
ATOM 4402 C CA . ASP B 1 42 ? 61.546 10.665 134.464 1.00 43.90 39 ASP B CA 1
ATOM 4403 C C . ASP B 1 42 ? 60.743 9.409 134.110 1.00 44.75 39 ASP B C 1
ATOM 4404 O O . ASP B 1 42 ? 60.394 9.213 132.944 1.00 45.70 39 ASP B O 1
ATOM 4409 N N . SER B 1 43 ? 60.454 8.567 135.106 1.00 43.31 40 SER B N 1
ATOM 4410 C CA . SER B 1 43 ? 59.728 7.308 134.870 1.00 44.39 40 SER B CA 1
ATOM 4411 C C . SER B 1 43 ? 58.222 7.494 134.669 1.00 44.08 40 SER B C 1
ATOM 4412 O O . SER B 1 43 ? 57.571 6.637 134.074 1.00 44.71 40 SER B O 1
ATOM 4415 N N . LYS B 1 44 ? 57.679 8.598 135.178 1.00 41.55 41 LYS B N 1
ATOM 4416 C CA . LYS B 1 44 ? 56.253 8.927 135.035 1.00 42.01 41 LYS B CA 1
ATOM 4417 C C . LYS B 1 44 ? 55.296 7.775 135.374 1.00 40.34 41 LYS B C 1
ATOM 4418 O O . LYS B 1 44 ? 54.597 7.277 134.506 1.00 40.89 41 LYS B O 1
ATOM 4424 N N . PRO B 1 45 ? 55.234 7.386 136.656 1.00 39.74 42 PRO B N 1
ATOM 4425 C CA . PRO B 1 45 ? 54.362 6.275 137.057 1.00 39.71 42 PRO B CA 1
ATOM 4426 C C . PRO B 1 45 ? 52.853 6.502 136.793 1.00 39.47 42 PRO B C 1
ATOM 4427 O O . PRO B 1 45 ? 52.121 5.527 136.670 1.00 39.92 42 PRO B O 1
ATOM 4431 N N . LEU B 1 46 ? 52.415 7.761 136.668 1.00 37.70 43 LEU B N 1
ATOM 4432 C CA . LEU B 1 46 ? 50.998 8.073 136.372 1.00 38.27 43 LEU B CA 1
ATOM 4433 C C . LEU B 1 46 ? 50.710 8.351 134.871 1.00 39.06 43 LEU B C 1
ATOM 4434 O O . LEU B 1 46 ? 49.598 8.774 134.524 1.00 37.81 43 LEU B O 1
ATOM 4439 N N . LYS B 1 47 ? 51.691 8.104 133.992 1.00 40.79 44 LYS B N 1
ATOM 4440 C CA . LYS B 1 47 ? 51.536 8.328 132.541 1.00 43.38 44 LYS B CA 1
ATOM 4441 C C . LYS B 1 47 ? 50.259 7.681 132.016 1.00 42.61 44 LYS B C 1
ATOM 4442 O O . LYS B 1 47 ? 50.060 6.479 132.165 1.00 42.10 44 LYS B O 1
ATOM 4448 N N . GLY B 1 48 ? 49.413 8.481 131.379 1.00 42.84 45 GLY B N 1
ATOM 4449 C CA . GLY B 1 48 ? 48.160 7.982 130.814 1.00 43.51 45 GLY B CA 1
ATOM 4450 C C . GLY B 1 48 ? 46.947 8.121 131.723 1.00 41.94 45 GLY B C 1
ATOM 4451 O O . GLY B 1 48 ? 45.820 7.941 131.273 1.00 43.65 45 GLY B O 1
ATOM 4452 N N . ALA B 1 49 ? 47.154 8.448 132.993 1.00 39.51 46 ALA B N 1
ATOM 4453 C CA . ALA B 1 49 ? 46.026 8.561 133.907 1.00 38.33 46 ALA B CA 1
ATOM 4454 C C . ALA B 1 49 ? 45.268 9.875 133.736 1.00 37.61 46 ALA B C 1
ATOM 4455 O O . ALA B 1 49 ? 45.880 10.930 133.571 1.00 38.42 46 ALA B O 1
ATOM 4457 N N . ARG B 1 50 ? 43.939 9.788 133.753 1.00 36.51 47 ARG B N 1
ATOM 4458 C CA . ARG B 1 50 ? 43.064 10.952 133.716 1.00 36.00 47 ARG B CA 1
ATOM 4459 C C . ARG B 1 50 ? 42.600 11.151 135.160 1.00 34.49 47 ARG B C 1
ATOM 4460 O O . ARG B 1 50 ? 41.859 10.316 135.703 1.00 33.71 47 ARG B O 1
ATOM 4468 N N . ILE B 1 51 ? 43.047 12.238 135.782 1.00 33.19 48 ILE B N 1
ATOM 4469 C CA . ILE B 1 51 ? 42.716 12.527 137.180 1.00 31.86 48 ILE B CA 1
ATOM 4470 C C . ILE B 1 51 ? 41.837 13.764 137.322 1.00 30.79 48 ILE B C 1
ATOM 4471 O O . ILE B 1 51 ? 42.193 14.845 136.857 1.00 30.29 48 ILE B O 1
ATOM 4476 N N . THR B 1 52 ? 40.682 13.584 137.956 1.00 30.58 49 THR B N 1
ATOM 4477 C CA . THR B 1 52 ? 39.780 14.676 138.281 1.00 29.98 49 THR B CA 1
ATOM 4478 C C . THR B 1 52 ? 39.947 14.929 139.782 1.00 30.81 49 THR B C 1
ATOM 4479 O O . THR B 1 52 ? 39.913 13.990 140.588 1.00 30.77 49 THR B O 1
ATOM 4483 N N . GLY B 1 53 ? 40.153 16.192 140.154 1.00 30.10 50 GLY B N 1
ATOM 4484 C CA . GLY B 1 53 ? 40.271 16.566 141.554 1.00 29.37 50 GLY B CA 1
ATOM 4485 C C . GLY B 1 53 ? 39.187 17.540 141.963 1.00 29.20 50 GLY B C 1
ATOM 4486 O O . GLY B 1 53 ? 38.807 18.426 141.184 1.00 30.28 50 GLY B O 1
ATOM 4487 N N . SER B 1 54 ? 38.658 17.345 143.167 1.00 28.97 51 SER B N 1
ATOM 4488 C CA . SER B 1 54 ? 37.668 18.248 143.760 1.00 29.18 51 SER B CA 1
ATOM 4489 C C . SER B 1 54 ? 38.236 18.536 145.141 1.00 28.60 51 SER B C 1
ATOM 4490 O O . SER B 1 54 ? 37.939 17.830 146.113 1.00 27.75 51 SER B O 1
ATOM 4493 N N . LEU B 1 55 ? 39.078 19.568 145.202 1.00 27.86 52 LEU B N 1
ATOM 4494 C CA . LEU B 1 55 ? 39.780 19.919 146.420 1.00 27.21 52 LEU B CA 1
ATOM 4495 C C . LEU B 1 55 ? 40.213 21.387 146.377 1.00 27.07 52 LEU B C 1
ATOM 4496 O O . LEU B 1 55 ? 40.849 21.832 145.402 1.00 25.79 52 LEU B O 1
ATOM 4501 N N . HIS B 1 56 ? 39.852 22.123 147.438 1.00 25.73 53 HIS B N 1
ATOM 4502 C CA . HIS B 1 56 ? 40.153 23.575 147.583 1.00 25.51 53 HIS B CA 1
ATOM 4503 C C . HIS B 1 56 ? 41.402 23.946 146.819 1.00 24.83 53 HIS B C 1
ATOM 4504 O O . HIS B 1 56 ? 42.491 23.531 147.204 1.00 24.30 53 HIS B O 1
ATOM 4511 N N . LEU B 1 57 ? 41.257 24.740 145.761 1.00 25.16 54 LEU B N 1
ATOM 4512 C CA . LEU B 1 57 ? 42.404 25.075 144.907 1.00 25.23 54 LEU B CA 1
ATOM 4513 C C . LEU B 1 57 ? 43.171 26.310 145.395 1.00 24.88 54 LEU B C 1
ATOM 4514 O O . LEU B 1 57 ? 42.890 27.445 144.983 1.00 24.41 54 LEU B O 1
ATOM 4519 N N . THR B 1 58 ? 44.134 26.061 146.279 1.00 24.71 55 THR B N 1
ATOM 4520 C CA . THR B 1 58 ? 45.009 27.082 146.833 1.00 24.92 55 THR B CA 1
ATOM 4521 C C . THR B 1 58 ? 46.394 26.889 146.217 1.00 25.44 55 THR B C 1
ATOM 4522 O O . THR B 1 58 ? 46.618 25.941 145.464 1.00 25.48 55 THR B O 1
ATOM 4526 N N . ILE B 1 59 ? 47.335 27.765 146.570 1.00 26.10 56 ILE B N 1
ATOM 4527 C CA . ILE B 1 59 ? 48.723 27.652 146.091 1.00 26.09 56 ILE B CA 1
ATOM 4528 C C . ILE B 1 59 ? 49.287 26.262 146.419 1.00 24.84 56 ILE B C 1
ATOM 4529 O O . ILE B 1 59 ? 49.962 25.650 145.597 1.00 22.68 56 ILE B O 1
ATOM 4534 N N . GLU B 1 60 ? 48.987 25.764 147.613 1.00 24.03 57 GLU B N 1
ATOM 4535 C CA . GLU B 1 60 ? 49.469 24.433 148.000 1.00 24.40 57 GLU B CA 1
ATOM 4536 C C . GLU B 1 60 ? 48.918 23.351 147.061 1.00 24.36 57 GLU B C 1
ATOM 4537 O O . GLU B 1 60 ? 49.636 22.430 146.657 1.00 25.30 57 GLU B O 1
ATOM 4543 N N . THR B 1 61 ? 47.651 23.488 146.694 1.00 24.53 58 THR B N 1
ATOM 4544 C CA . THR B 1 61 ? 47.006 22.542 145.793 1.00 25.11 58 THR B CA 1
ATOM 4545 C C . THR B 1 61 ? 47.641 22.618 144.409 1.00 25.43 58 THR B C 1
ATOM 4546 O O . THR B 1 61 ? 47.764 21.612 143.729 1.00 27.88 58 THR B O 1
ATOM 4550 N N . SER B 1 62 ? 48.058 23.804 143.992 1.00 25.93 59 SER B N 1
ATOM 4551 C CA . SER B 1 62 ? 48.715 23.929 142.676 1.00 27.61 59 SER B CA 1
ATOM 4552 C C . SER B 1 62 ? 50.020 23.123 142.617 1.00 27.39 59 SER B C 1
ATOM 4553 O O . SER B 1 62 ? 50.373 22.608 141.551 1.00 29.04 59 SER B O 1
ATOM 4556 N N . VAL B 1 63 ? 50.733 23.015 143.752 1.00 26.56 60 VAL B N 1
ATOM 4557 C CA . VAL B 1 63 ? 51.968 22.219 143.817 1.00 26.00 60 VAL B CA 1
ATOM 4558 C C . VAL B 1 63 ? 51.602 20.726 143.734 1.00 26.31 60 VAL B C 1
ATOM 4559 O O . VAL B 1 63 ? 52.334 19.945 143.127 1.00 27.13 60 VAL B O 1
ATOM 4563 N N . LEU B 1 64 ? 50.469 20.335 144.319 1.00 26.42 61 LEU B N 1
ATOM 4564 C CA . LEU B 1 64 ? 49.977 18.942 144.199 1.00 26.53 61 LEU B CA 1
ATOM 4565 C C . LEU B 1 64 ? 49.695 18.593 142.737 1.00 27.62 61 LEU B C 1
ATOM 4566 O O . LEU B 1 64 ? 50.108 17.537 142.247 1.00 28.11 61 LEU B O 1
ATOM 4571 N N . VAL B 1 65 ? 48.992 19.494 142.054 1.00 27.73 62 VAL B N 1
ATOM 4572 C CA . VAL B 1 65 ? 48.620 19.319 140.645 1.00 27.93 62 VAL B CA 1
ATOM 4573 C C . VAL B 1 65 ? 49.873 19.234 139.774 1.00 29.09 62 VAL B C 1
ATOM 4574 O O . VAL B 1 65 ? 49.970 18.388 138.887 1.00 29.06 62 VAL B O 1
ATOM 4578 N N . GLU B 1 66 ? 50.834 20.108 140.060 1.00 29.62 63 GLU B N 1
ATOM 4579 C CA . GLU B 1 66 ? 52.116 20.121 139.362 1.00 30.24 63 GLU B CA 1
ATOM 4580 C C . GLU B 1 66 ? 52.814 18.772 139.537 1.00 29.81 63 GLU B C 1
ATOM 4581 O O . GLU B 1 66 ? 53.379 18.218 138.584 1.00 30.16 63 GLU B O 1
ATOM 4587 N N . THR B 1 67 ? 52.769 18.247 140.760 1.00 27.98 64 THR B N 1
ATOM 4588 C CA . THR B 1 67 ? 53.396 16.962 141.067 1.00 27.93 64 THR B CA 1
ATOM 4589 C C . THR B 1 67 ? 52.737 15.830 140.252 1.00 28.70 64 THR B C 1
ATOM 4590 O O . THR B 1 67 ? 53.433 15.023 139.637 1.00 29.84 64 THR B O 1
ATOM 4594 N N . LEU B 1 68 ? 51.405 15.782 140.242 1.00 28.33 65 LEU B N 1
ATOM 4595 C CA . LEU B 1 68 ? 50.685 14.751 139.472 1.00 28.87 65 LEU B CA 1
ATOM 4596 C C . LEU B 1 68 ? 51.016 14.864 137.976 1.00 30.92 65 LEU B C 1
ATOM 4597 O O . LEU B 1 68 ? 51.186 13.846 137.282 1.00 30.39 65 LEU B O 1
ATOM 4602 N N . TYR B 1 69 ? 51.110 16.108 137.502 1.00 32.46 66 TYR B N 1
ATOM 4603 C CA . TYR B 1 69 ? 51.434 16.406 136.104 1.00 33.68 66 TYR B CA 1
ATOM 4604 C C . TYR B 1 69 ? 52.848 15.947 135.742 1.00 34.09 66 TYR B C 1
ATOM 4605 O O . TYR B 1 69 ? 53.054 15.334 134.685 1.00 33.51 66 TYR B O 1
ATOM 4614 N N . GLU B 1 70 ? 53.818 16.267 136.602 1.00 32.65 67 GLU B N 1
ATOM 4615 C CA . GLU B 1 70 ? 55.218 15.847 136.397 1.00 33.66 67 GLU B CA 1
ATOM 4616 C C . GLU B 1 70 ? 55.358 14.315 136.382 1.00 32.98 67 GLU B C 1
ATOM 4617 O O . GLU B 1 70 ? 56.244 13.778 135.716 1.00 32.92 67 GLU B O 1
ATOM 4623 N N . LEU B 1 71 ? 54.474 13.638 137.125 1.00 32.47 68 LEU B N 1
ATOM 4624 C CA . LEU B 1 71 ? 54.439 12.164 137.200 1.00 33.59 68 LEU B CA 1
ATOM 4625 C C . LEU B 1 71 ? 53.666 11.503 136.035 1.00 34.75 68 LEU B C 1
ATOM 4626 O O . LEU B 1 71 ? 53.490 10.281 136.021 1.00 35.24 68 LEU B O 1
ATOM 4631 N N . GLY B 1 72 ? 53.194 12.311 135.082 1.00 35.50 69 GLY B N 1
ATOM 4632 C CA . GLY B 1 72 ? 52.547 11.791 133.871 1.00 37.24 69 GLY B CA 1
ATOM 4633 C C . GLY B 1 72 ? 51.050 11.933 133.687 1.00 37.67 69 GLY B C 1
ATOM 4634 O O . GLY B 1 72 ? 50.560 11.706 132.598 1.00 38.93 69 GLY B O 1
ATOM 4635 N N . ALA B 1 73 ? 50.312 12.319 134.721 1.00 36.64 70 ALA B N 1
ATOM 4636 C CA . ALA B 1 73 ? 48.854 12.416 134.594 1.00 37.13 70 ALA B CA 1
ATOM 4637 C C . ALA B 1 73 ? 48.352 13.637 133.798 1.00 37.45 70 ALA B C 1
ATOM 4638 O O . ALA B 1 73 ? 49.051 14.646 133.678 1.00 36.80 70 ALA B O 1
ATOM 4640 N N . GLU B 1 74 ? 47.152 13.491 133.230 1.00 37.86 71 GLU B N 1
ATOM 4641 C CA . GLU B 1 74 ? 46.405 14.583 132.611 1.00 39.68 71 GLU B CA 1
ATOM 4642 C C . GLU B 1 74 ? 45.428 14.931 133.727 1.00 37.56 71 GLU B C 1
ATOM 4643 O O . GLU B 1 74 ? 44.878 14.023 134.358 1.00 35.80 71 GLU B O 1
ATOM 4649 N N . ILE B 1 75 ? 45.180 16.222 133.948 1.00 36.26 72 ILE B N 1
ATOM 4650 C CA . ILE B 1 75 ? 44.386 16.666 135.103 1.00 35.59 72 ILE B CA 1
ATOM 4651 C C . ILE B 1 75 ? 43.287 17.699 134.821 1.00 34.29 72 ILE B C 1
ATOM 4652 O O . ILE B 1 75 ? 43.477 18.614 134.025 1.00 34.10 72 ILE B O 1
ATOM 4657 N N . ARG B 1 76 ? 42.143 17.524 135.490 1.00 32.98 73 ARG B N 1
ATOM 4658 C CA . ARG B 1 76 ? 41.020 18.491 135.457 1.00 32.48 73 ARG B CA 1
ATOM 4659 C C . ARG B 1 76 ? 40.731 18.744 136.919 1.00 31.42 73 ARG B C 1
ATOM 4660 O O . ARG B 1 76 ? 40.711 17.792 137.706 1.00 29.95 73 ARG B O 1
ATOM 4668 N N . TRP B 1 77 ? 40.486 20.001 137.294 1.00 30.30 74 TRP B N 1
ATOM 4669 C CA . TRP B 1 77 ? 40.324 20.317 138.704 1.00 28.75 74 TRP B CA 1
ATOM 4670 C C . TRP B 1 77 ? 39.242 21.344 139.005 1.00 29.12 74 TRP B C 1
ATOM 4671 O O . TRP B 1 77 ? 38.950 22.231 138.194 1.00 28.89 74 TRP B O 1
ATOM 4682 N N . CYS B 1 78 ? 38.657 21.205 140.192 1.00 29.19 75 CYS B N 1
ATOM 4683 C CA . CYS B 1 78 ? 37.659 22.140 140.697 1.00 30.05 75 CYS B CA 1
ATOM 4684 C C . CYS B 1 78 ? 37.871 22.242 142.221 1.00 29.96 75 CYS B C 1
ATOM 4685 O O . CYS B 1 78 ? 38.585 21.413 142.793 1.00 29.04 75 CYS B O 1
ATOM 4688 N N . SER B 1 79 ? 37.316 23.270 142.863 1.00 29.23 76 SER B N 1
ATOM 4689 C CA . SER B 1 79 ? 37.429 23.396 144.328 1.00 28.88 76 SER B CA 1
ATOM 4690 C C . SER B 1 79 ? 36.230 22.708 144.952 1.00 29.54 76 SER B C 1
ATOM 4691 O O . SER B 1 79 ? 35.210 22.520 144.286 1.00 31.49 76 SER B O 1
ATOM 4694 N N . CYS B 1 80 ? 36.361 22.329 146.223 1.00 28.07 77 CYS B N 1
ATOM 4695 C CA . CYS B 1 80 ? 35.291 21.658 146.965 1.00 27.85 77 CYS B CA 1
ATOM 4696 C C . CYS B 1 80 ? 34.555 22.623 147.905 1.00 27.96 77 CYS B C 1
ATOM 4697 O O . CYS B 1 80 ? 33.881 22.199 148.847 1.00 28.77 77 CYS B O 1
ATOM 4700 N N . ASN B 1 81 ? 34.691 23.924 147.643 1.00 27.70 78 ASN B N 1
ATOM 4701 C CA . ASN B 1 81 ? 33.952 24.936 148.382 1.00 27.06 78 ASN B CA 1
ATOM 4702 C C . ASN B 1 81 ? 33.850 26.187 147.522 1.00 27.03 78 ASN B C 1
ATOM 4703 O O . ASN B 1 81 ? 34.783 26.515 146.783 1.00 26.65 78 ASN B O 1
ATOM 4708 N N . ILE B 1 82 ? 32.695 26.854 147.604 1.00 26.81 79 ILE B N 1
ATOM 4709 C CA . ILE B 1 82 ? 32.444 28.066 146.829 1.00 27.98 79 ILE B CA 1
ATOM 4710 C C . ILE B 1 82 ? 33.356 29.249 147.182 1.00 28.14 79 ILE B C 1
ATOM 4711 O O . ILE B 1 82 ? 33.499 30.159 146.375 1.00 28.26 79 ILE B O 1
ATOM 4716 N N . TYR B 1 83 ? 33.981 29.232 148.361 1.00 27.75 80 TYR B N 1
ATOM 4717 C CA . TYR B 1 83 ? 34.841 30.351 148.780 1.00 28.14 80 TYR B CA 1
ATOM 4718 C C . TYR B 1 83 ? 36.318 30.057 148.929 1.00 27.13 80 TYR B C 1
ATOM 4719 O O . TYR B 1 83 ? 37.092 30.983 149.171 1.00 27.43 80 TYR B O 1
ATOM 4728 N N . SER B 1 84 ? 36.728 28.800 148.761 1.00 26.53 81 SER B N 1
ATOM 4729 C CA . SER B 1 84 ? 38.105 28.415 149.073 1.00 24.89 81 SER B CA 1
ATOM 4730 C C . SER B 1 84 ? 39.189 28.590 148.007 1.00 24.84 81 SER B C 1
ATOM 4731 O O . SER B 1 84 ? 40.371 28.502 148.328 1.00 24.45 81 SER B O 1
ATOM 4734 N N . THR B 1 85 ? 38.812 28.842 146.761 1.00 25.92 82 THR B N 1
ATOM 4735 C CA . THR B 1 85 ? 39.810 28.999 145.704 1.00 26.27 82 THR B CA 1
ATOM 4736 C C . THR B 1 85 ? 40.663 30.258 145.866 1.00 27.21 82 THR B C 1
ATOM 4737 O O . THR B 1 85 ? 40.153 31.306 146.271 1.00 28.41 82 THR B O 1
ATOM 4741 N N . GLN B 1 86 ? 41.968 30.125 145.603 1.00 26.95 83 GLN B N 1
ATOM 4742 C CA . GLN B 1 86 ? 42.872 31.275 145.515 1.00 27.14 83 GLN B CA 1
ATOM 4743 C C . GLN B 1 86 ? 43.004 31.480 144.019 1.00 27.24 83 GLN B C 1
ATOM 4744 O O . GLN B 1 86 ? 43.617 30.660 143.327 1.00 26.09 83 GLN B O 1
ATOM 4750 N N . ASP B 1 87 ? 42.443 32.581 143.521 1.00 27.61 84 ASP B N 1
ATOM 4751 C CA . ASP B 1 87 ? 42.418 32.849 142.073 1.00 27.87 84 ASP B CA 1
ATOM 4752 C C . ASP B 1 87 ? 43.787 32.871 141.398 1.00 28.20 84 ASP B C 1
ATOM 4753 O O . ASP B 1 87 ? 43.904 32.477 140.228 1.00 26.93 84 ASP B O 1
ATOM 4758 N N . HIS B 1 88 ? 44.817 33.336 142.122 1.00 28.02 85 HIS B N 1
ATOM 4759 C CA . HIS B 1 88 ? 46.164 33.381 141.540 1.00 28.39 85 HIS B CA 1
ATOM 4760 C C . HIS B 1 88 ? 46.718 31.937 141.388 1.00 28.39 85 HIS B C 1
ATOM 4761 O O . HIS B 1 88 ? 47.420 31.642 140.429 1.00 27.99 85 HIS B O 1
ATOM 4768 N N . ALA B 1 89 ? 46.335 31.038 142.301 1.00 27.84 86 ALA B N 1
ATOM 4769 C CA . ALA B 1 89 ? 46.734 29.628 142.227 1.00 28.01 86 ALA B CA 1
ATOM 4770 C C . ALA B 1 89 ? 46.121 28.964 141.003 1.00 29.92 86 ALA B C 1
ATOM 4771 O O . ALA B 1 89 ? 46.796 28.203 140.287 1.00 28.58 86 ALA B O 1
ATOM 4773 N N . ALA B 1 90 ? 44.833 29.249 140.772 1.00 29.87 87 ALA B N 1
ATOM 4774 C CA . ALA B 1 90 ? 44.122 28.694 139.617 1.00 30.29 87 ALA B CA 1
ATOM 4775 C C . ALA B 1 90 ? 44.719 29.211 138.298 1.00 31.20 87 ALA B C 1
ATOM 4776 O O . ALA B 1 90 ? 44.922 28.441 137.354 1.00 32.54 87 ALA B O 1
ATOM 4778 N N . ALA B 1 91 ? 45.023 30.504 138.256 1.00 30.74 88 ALA B N 1
ATOM 4779 C CA . ALA B 1 91 ? 45.614 31.130 137.076 1.00 31.69 88 ALA B CA 1
ATOM 4780 C C . ALA B 1 91 ? 46.985 30.521 136.724 1.00 31.65 88 ALA B C 1
ATOM 4781 O O . ALA B 1 91 ? 47.322 30.370 135.541 1.00 31.70 88 ALA B O 1
ATOM 4783 N N . ALA B 1 92 ? 47.756 30.167 137.755 1.00 30.28 89 ALA B N 1
ATOM 4784 C CA . ALA B 1 92 ? 49.088 29.577 137.576 1.00 31.31 89 ALA B CA 1
ATOM 4785 C C . ALA B 1 92 ? 49.023 28.234 136.837 1.00 31.76 89 ALA B C 1
ATOM 4786 O O . ALA B 1 92 ? 49.834 27.968 135.928 1.00 32.33 89 ALA B O 1
ATOM 4788 N N . LEU B 1 93 ? 48.053 27.401 137.213 1.00 31.36 90 LEU B N 1
ATOM 4789 C CA . LEU B 1 93 ? 47.856 26.102 136.554 1.00 31.70 90 LEU B CA 1
ATOM 4790 C C . LEU B 1 93 ? 47.454 26.270 135.089 1.00 33.21 90 LEU B C 1
ATOM 4791 O O . LEU B 1 93 ? 47.984 25.582 134.192 1.00 34.48 90 LEU B O 1
ATOM 4796 N N . VAL B 1 94 ? 46.539 27.198 134.832 1.00 33.83 91 VAL B N 1
ATOM 4797 C CA . VAL B 1 94 ? 46.068 27.417 133.470 1.00 34.97 91 VAL B CA 1
ATOM 4798 C C . VAL B 1 94 ? 47.173 28.018 132.611 1.00 36.65 91 VAL B C 1
ATOM 4799 O O . VAL B 1 94 ? 47.362 27.601 131.472 1.00 37.44 91 VAL B O 1
ATOM 4803 N N . LYS B 1 95 ? 47.914 28.973 133.168 1.00 38.22 92 LYS B N 1
ATOM 4804 C CA . LYS B 1 95 ? 48.988 29.637 132.432 1.00 40.91 92 LYS B CA 1
ATOM 4805 C C . LYS B 1 95 ? 50.051 28.631 131.980 1.00 41.88 92 LYS B C 1
ATOM 4806 O O . LYS B 1 95 ? 50.450 28.647 130.822 1.00 41.43 92 LYS B O 1
ATOM 4812 N N . LYS B 1 96 ? 50.500 27.744 132.864 1.00 42.61 93 LYS B N 1
ATOM 4813 C CA . LYS B 1 96 ? 51.506 26.765 132.425 1.00 46.68 93 LYS B CA 1
ATOM 4814 C C . LYS B 1 96 ? 50.930 25.498 131.731 1.00 45.55 93 LYS B C 1
ATOM 4815 O O . LYS B 1 96 ? 51.689 24.580 131.400 1.00 44.34 93 LYS B O 1
ATOM 4821 N N A ASN B 1 97 ? 49.610 25.474 131.507 0.60 44.88 94 ASN B N 1
ATOM 4822 N N B ASN B 1 97 ? 49.605 25.475 131.537 0.40 43.80 94 ASN B N 1
ATOM 4823 C CA A ASN B 1 97 ? 48.944 24.365 130.801 0.60 46.21 94 ASN B CA 1
ATOM 4824 C CA B ASN B 1 97 ? 48.904 24.403 130.814 0.40 44.12 94 ASN B CA 1
ATOM 4825 C C A ASN B 1 97 ? 49.171 22.985 131.415 0.60 44.25 94 ASN B C 1
ATOM 4826 C C B ASN B 1 97 ? 49.102 23.002 131.404 0.40 43.22 94 ASN B C 1
ATOM 4827 O O A ASN B 1 97 ? 49.424 22.014 130.709 0.60 46.13 94 ASN B O 1
ATOM 4828 O O B ASN B 1 97 ? 49.271 22.039 130.663 0.40 44.79 94 ASN B O 1
ATOM 4837 N N . ILE B 1 98 ? 49.060 22.896 132.732 1.00 42.35 95 ILE B N 1
ATOM 4838 C CA . ILE B 1 98 ? 49.236 21.603 133.418 1.00 41.30 95 ILE B CA 1
ATOM 4839 C C . ILE B 1 98 ? 47.922 20.995 133.905 1.00 38.57 95 ILE B C 1
ATOM 4840 O O . ILE B 1 98 ? 47.897 19.853 134.353 1.00 37.96 95 ILE B O 1
ATOM 4845 N N . ALA B 1 99 ? 46.839 21.760 133.806 1.00 37.65 96 ALA B N 1
ATOM 4846 C CA . ALA B 1 99 ? 45.514 21.269 134.180 1.00 36.38 96 ALA B CA 1
ATOM 4847 C C . ALA B 1 99 ? 44.437 22.156 133.578 1.00 35.74 96 ALA B C 1
ATOM 4848 O O . ALA B 1 99 ? 44.694 23.317 133.273 1.00 34.91 96 ALA B O 1
ATOM 4850 N N . THR B 1 100 ? 43.253 21.580 133.382 1.00 34.00 97 THR B N 1
ATOM 4851 C CA . THR B 1 100 ? 42.082 22.313 132.936 1.00 35.04 97 THR B CA 1
ATOM 4852 C C . THR B 1 100 ? 41.342 22.582 134.259 1.00 34.42 97 THR B C 1
ATOM 4853 O O . THR B 1 100 ? 41.018 21.640 134.996 1.00 32.92 97 THR B O 1
ATOM 4857 N N . VAL B 1 101 ? 41.105 23.860 134.565 1.00 33.91 98 VAL B N 1
ATOM 4858 C CA . VAL B 1 101 ? 40.530 24.265 135.851 1.00 32.00 98 VAL B CA 1
ATOM 4859 C C . VAL B 1 101 ? 39.167 24.922 135.710 1.00 33.13 98 VAL B C 1
ATOM 4860 O O . VAL B 1 101 ? 38.953 25.695 134.786 1.00 34.47 98 VAL B O 1
ATOM 4864 N N . PHE B 1 102 ? 38.279 24.611 136.661 1.00 31.65 99 PHE B N 1
ATOM 4865 C CA . PHE B 1 102 ? 36.932 25.163 136.775 1.00 32.63 99 PHE B CA 1
ATOM 4866 C C . PHE B 1 102 ? 36.783 25.581 138.241 1.00 31.27 99 PHE B C 1
ATOM 4867 O O . PHE B 1 102 ? 36.252 24.836 139.066 1.00 30.00 99 PHE B O 1
ATOM 4875 N N . ALA B 1 103 ? 37.299 26.763 138.563 1.00 30.99 100 ALA B N 1
ATOM 4876 C CA . ALA B 1 103 ? 37.288 27.240 139.935 1.00 30.56 100 ALA B CA 1
ATOM 4877 C C . ALA B 1 103 ? 37.632 28.721 140.076 1.00 30.67 100 ALA B C 1
ATOM 4878 O O . ALA B 1 103 ? 38.548 29.242 139.412 1.00 31.82 100 ALA B O 1
ATOM 4880 N N . TRP B 1 104 ? 36.866 29.392 140.932 1.00 30.06 101 TRP B N 1
ATOM 4881 C CA . TRP B 1 104 ? 37.127 30.777 141.294 1.00 30.45 101 TRP B CA 1
ATOM 4882 C C . TRP B 1 104 ? 36.563 31.037 142.685 1.00 29.61 101 TRP B C 1
ATOM 4883 O O . TRP B 1 104 ? 35.677 30.316 143.154 1.00 29.39 101 TRP B O 1
ATOM 4894 N N . LYS B 1 105 ? 37.126 32.021 143.375 1.00 29.02 102 LYS B N 1
ATOM 4895 C CA . LYS B 1 105 ? 36.623 32.374 144.681 1.00 28.79 102 LYS B CA 1
ATOM 4896 C C . LYS B 1 105 ? 35.264 33.054 144.490 1.00 29.10 102 LYS B C 1
ATOM 4897 O O . LYS B 1 105 ? 35.068 33.808 143.533 1.00 29.18 102 LYS B O 1
ATOM 4903 N N . ASN B 1 106 ? 34.335 32.763 145.397 1.00 29.32 103 ASN B N 1
ATOM 4904 C CA . ASN B 1 106 ? 32.982 33.348 145.406 1.00 30.84 103 ASN B CA 1
ATOM 4905 C C . ASN B 1 106 ? 32.077 32.850 144.274 1.00 31.55 103 ASN B C 1
ATOM 4906 O O . ASN B 1 106 ? 31.404 33.622 143.604 1.00 32.19 103 ASN B O 1
ATOM 4911 N N . GLU B 1 107 ? 32.062 31.536 144.104 1.00 31.19 104 GLU B N 1
ATOM 4912 C CA . GLU B 1 107 ? 31.170 30.881 143.157 1.00 31.92 104 GLU B CA 1
ATOM 4913 C C . GLU B 1 107 ? 29.756 30.867 143.738 1.00 32.28 104 GLU B C 1
ATOM 4914 O O . GLU B 1 107 ? 29.577 30.842 144.964 1.00 30.31 104 GLU B O 1
ATOM 4920 N N . THR B 1 108 ? 28.755 30.918 142.866 1.00 32.50 105 THR B N 1
ATOM 4921 C CA . THR B 1 108 ? 27.385 30.713 143.294 1.00 33.37 105 THR B CA 1
ATOM 4922 C C . THR B 1 108 ? 27.308 29.185 143.469 1.00 32.55 105 THR B C 1
ATOM 4923 O O . THR B 1 108 ? 28.141 28.458 142.917 1.00 31.72 105 THR B O 1
ATOM 4927 N N . ILE B 1 109 ? 26.323 28.695 144.210 1.00 32.79 106 ILE B N 1
ATOM 4928 C CA . ILE B 1 109 ? 26.156 27.243 144.389 1.00 33.45 106 ILE B CA 1
ATOM 4929 C C . ILE B 1 109 ? 25.860 26.554 143.045 1.00 35.51 106 ILE B C 1
ATOM 4930 O O . ILE B 1 109 ? 26.353 25.442 142.790 1.00 35.00 106 ILE B O 1
ATOM 4935 N N . GLU B 1 110 ? 25.082 27.221 142.187 1.00 36.54 107 GLU B N 1
ATOM 4936 C CA . GLU B 1 110 ? 24.768 26.679 140.859 1.00 37.98 107 GLU B CA 1
ATOM 4937 C C . GLU B 1 110 ? 26.063 26.432 140.088 1.00 36.37 107 GLU B C 1
ATOM 4938 O O . GLU B 1 110 ? 26.262 25.346 139.524 1.00 35.32 107 GLU B O 1
ATOM 4944 N N . ASP B 1 111 ? 26.944 27.437 140.082 1.00 35.12 108 ASP B N 1
ATOM 4945 C CA . ASP B 1 111 ? 28.222 27.331 139.371 1.00 35.35 108 ASP B CA 1
ATOM 4946 C C . ASP B 1 111 ? 29.133 26.281 139.961 1.00 33.38 108 ASP B C 1
ATOM 4947 O O . ASP B 1 111 ? 29.873 25.641 139.225 1.00 33.52 108 ASP B O 1
ATOM 4952 N N . TYR B 1 112 ? 29.073 26.100 141.279 1.00 31.75 109 TYR B N 1
ATOM 4953 C CA . TYR B 1 112 ? 29.869 25.080 141.943 1.00 31.06 109 TYR B CA 1
ATOM 4954 C C . TYR B 1 112 ? 29.655 23.704 141.315 1.00 31.41 109 TYR B C 1
ATOM 4955 O O . TYR B 1 112 ? 30.617 23.030 140.939 1.00 30.27 109 TYR B O 1
ATOM 4964 N N . TRP B 1 113 ? 28.388 23.304 141.232 1.00 31.75 110 TRP B N 1
ATOM 4965 C CA . TRP B 1 113 ? 28.007 22.003 140.699 1.00 32.93 110 TRP B CA 1
ATOM 4966 C C . TRP B 1 113 ? 28.269 21.858 139.193 1.00 34.22 110 TRP B C 1
ATOM 4967 O O . TRP B 1 113 ? 28.564 20.758 138.717 1.00 35.61 110 TRP B O 1
ATOM 4978 N N . VAL B 1 114 ? 28.175 22.963 138.465 1.00 33.98 111 VAL B N 1
ATOM 4979 C CA . VAL B 1 114 ? 28.498 22.962 137.046 1.00 34.17 111 VAL B CA 1
ATOM 4980 C C . VAL B 1 114 ? 30.007 22.746 136.877 1.00 32.81 111 VAL B C 1
ATOM 4981 O O . VAL B 1 114 ? 30.424 22.011 135.986 1.00 33.09 111 VAL B O 1
ATOM 4985 N N . CYS B 1 115 ? 30.813 23.390 137.728 1.00 32.40 112 CYS B N 1
ATOM 4986 C CA . CYS B 1 115 ? 32.284 23.243 137.683 1.00 31.82 112 CYS B CA 1
ATOM 4987 C C . CYS B 1 115 ? 32.720 21.802 137.961 1.00 31.03 112 CYS B C 1
ATOM 4988 O O . CYS B 1 115 ? 33.585 21.263 137.268 1.00 30.08 112 CYS B O 1
ATOM 4991 N N . LEU B 1 116 ? 32.120 21.191 138.978 1.00 30.50 113 LEU B N 1
ATOM 4992 C CA . LEU B 1 116 ? 32.445 19.809 139.343 1.00 30.71 113 LEU B CA 1
ATOM 4993 C C . LEU B 1 116 ? 32.104 18.865 138.199 1.00 31.46 113 LEU B C 1
ATOM 4994 O O . LEU B 1 116 ? 32.906 18.015 137.834 1.00 30.75 113 LEU B O 1
ATOM 4999 N N . ASN B 1 117 ? 30.918 19.048 137.627 1.00 32.51 114 ASN B N 1
ATOM 5000 C CA . ASN B 1 117 ? 30.463 18.221 136.523 1.00 34.33 114 ASN B CA 1
ATOM 5001 C C . ASN B 1 117 ? 31.410 18.362 135.326 1.00 35.30 114 ASN B C 1
ATOM 5002 O O . ASN B 1 117 ? 31.695 17.383 134.641 1.00 36.44 114 ASN B O 1
ATOM 5007 N N . ASP B 1 118 ? 31.887 19.584 135.081 1.00 36.36 115 ASP B N 1
ATOM 5008 C CA . ASP B 1 118 ? 32.811 19.830 133.975 1.00 37.66 115 ASP B CA 1
ATOM 5009 C C . ASP B 1 118 ? 34.178 19.216 134.250 1.00 36.53 115 ASP B C 1
ATOM 5010 O O . ASP B 1 118 ? 34.817 18.715 133.332 1.00 36.42 115 ASP B O 1
ATOM 5015 N N . ALA B 1 119 ? 34.609 19.243 135.510 1.00 34.99 116 ALA B N 1
ATOM 5016 C CA . ALA B 1 119 ? 35.876 18.620 135.897 1.00 34.56 116 ALA B CA 1
ATOM 5017 C C . ALA B 1 119 ? 35.806 17.093 135.695 1.00 34.78 116 ALA B C 1
ATOM 5018 O O . ALA B 1 119 ? 36.816 16.451 135.373 1.00 35.79 116 ALA B O 1
ATOM 5020 N N . MET B 1 120 ? 34.615 16.529 135.891 1.00 34.86 117 MET B N 1
ATOM 5021 C CA . MET B 1 120 ? 34.375 15.091 135.706 1.00 35.88 117 MET B CA 1
ATOM 5022 C C . MET B 1 120 ? 34.221 14.692 134.235 1.00 37.10 117 MET B C 1
ATOM 5023 O O . MET B 1 120 ? 34.199 13.499 133.930 1.00 38.19 117 MET B O 1
ATOM 5028 N N . THR B 1 121 ? 34.117 15.678 133.335 1.00 37.40 118 THR B N 1
ATOM 5029 C CA . THR B 1 121 ? 33.904 15.423 131.902 1.00 39.02 118 THR B CA 1
ATOM 5030 C C . THR B 1 121 ? 35.198 15.429 131.093 1.00 40.18 118 THR B C 1
ATOM 5031 O O . THR B 1 121 ? 35.900 16.438 131.031 1.00 38.86 118 THR B O 1
ATOM 5035 N N . TRP B 1 122 ? 35.483 14.300 130.451 1.00 42.20 119 TRP B N 1
ATOM 5036 C CA . TRP B 1 122 ? 36.671 14.133 129.622 1.00 44.23 119 TRP B CA 1
ATOM 5037 C C . TRP B 1 122 ? 36.279 13.801 128.189 1.00 49.19 119 TRP B C 1
ATOM 5038 O O . TRP B 1 122 ? 35.336 13.057 127.966 1.00 50.45 119 TRP B O 1
ATOM 5049 N N . ARG B 1 123 ? 36.999 14.373 127.231 1.00 56.39 120 ARG B N 1
ATOM 5050 C CA . ARG B 1 123 ? 36.803 14.075 125.813 1.00 65.54 120 ARG B CA 1
ATOM 5051 C C . ARG B 1 123 ? 37.844 13.029 125.478 1.00 72.04 120 ARG B C 1
ATOM 5052 O O . ARG B 1 123 ? 39.034 13.334 125.479 1.00 70.50 120 ARG B O 1
ATOM 5060 N N . ASN B 1 124 ? 37.395 11.793 125.216 1.00 83.20 121 ASN B N 1
ATOM 5061 C CA . ASN B 1 124 ? 38.314 10.663 124.951 1.00 93.12 121 ASN B CA 1
ATOM 5062 C C . ASN B 1 124 ? 39.227 10.920 123.731 1.00 102.80 121 ASN B C 1
ATOM 5063 O O . ASN B 1 124 ? 38.835 11.633 122.800 1.00 101.78 121 ASN B O 1
ATOM 5068 N N . PRO B 1 125 ? 40.438 10.316 123.730 1.00 112.07 122 PRO B N 1
ATOM 5069 C CA . PRO B 1 125 ? 41.418 10.598 122.666 1.00 115.52 122 PRO B CA 1
ATOM 5070 C C . PRO B 1 125 ? 41.109 10.115 121.241 1.00 117.92 122 PRO B C 1
ATOM 5071 O O . PRO B 1 125 ? 41.635 10.699 120.289 1.00 121.39 122 PRO B O 1
ATOM 5075 N N . ASN B 1 126 ? 40.274 9.086 121.084 1.00 116.28 123 ASN B N 1
ATOM 5076 C CA . ASN B 1 126 ? 39.988 8.553 119.743 1.00 117.75 123 ASN B CA 1
ATOM 5077 C C . ASN B 1 126 ? 38.766 9.194 119.041 1.00 115.69 123 ASN B C 1
ATOM 5078 O O . ASN B 1 126 ? 38.453 8.829 117.907 1.00 116.58 123 ASN B O 1
ATOM 5083 N N . ASP B 1 127 ? 38.091 10.141 119.697 1.00 112.04 124 ASP B N 1
ATOM 5084 C CA . ASP B 1 127 ? 36.926 10.821 119.099 1.00 111.75 124 ASP B CA 1
ATOM 5085 C C . ASP B 1 127 ? 36.595 12.099 119.889 1.00 113.22 124 ASP B C 1
ATOM 5086 O O . ASP B 1 127 ? 36.473 12.056 121.113 1.00 112.67 124 ASP B O 1
ATOM 5091 N N . LYS B 1 128 ? 36.443 13.225 119.190 1.00 113.71 125 LYS B N 1
ATOM 5092 C CA . LYS B 1 128 ? 36.133 14.508 119.848 1.00 111.09 125 LYS B CA 1
ATOM 5093 C C . LYS B 1 128 ? 34.696 14.557 120.401 1.00 107.28 125 LYS B C 1
ATOM 5094 O O . LYS B 1 128 ? 34.461 15.142 121.464 1.00 106.47 125 LYS B O 1
ATOM 5100 N N . ASP B 1 129 ? 33.753 13.944 119.679 1.00 102.34 126 ASP B N 1
ATOM 5101 C CA . ASP B 1 129 ? 32.332 13.930 120.074 1.00 97.61 126 ASP B CA 1
ATOM 5102 C C . ASP B 1 129 ? 32.009 13.073 121.296 1.00 91.33 126 ASP B C 1
ATOM 5103 O O . ASP B 1 129 ? 31.047 13.366 122.010 1.00 90.94 126 ASP B O 1
ATOM 5108 N N . LYS B 1 130 ? 32.787 12.015 121.527 1.00 85.12 127 LYS B N 1
ATOM 5109 C CA . LYS B 1 130 ? 32.517 11.105 122.650 1.00 79.47 127 LYS B CA 1
ATOM 5110 C C . LYS B 1 130 ? 33.098 11.546 123.995 1.00 71.82 127 LYS B C 1
ATOM 5111 O O . LYS B 1 130 ? 34.242 12.000 124.096 1.00 64.62 127 LYS B O 1
ATOM 5117 N N . ILE B 1 131 ? 32.257 11.401 125.014 1.00 68.07 128 ILE B N 1
ATOM 5118 C CA . ILE B 1 131 ? 32.554 11.791 126.377 1.00 66.28 128 ILE B CA 1
ATOM 5119 C C . ILE B 1 131 ? 32.909 10.573 127.231 1.00 63.28 128 ILE B C 1
ATOM 5120 O O . ILE B 1 131 ? 32.390 9.477 127.021 1.00 64.14 128 ILE B O 1
ATOM 5125 N N . CYS B 1 132 ? 33.813 10.780 128.184 1.00 57.88 129 CYS B N 1
ATOM 5126 C CA . CYS B 1 132 ? 34.203 9.749 129.135 1.00 55.96 129 CYS B CA 1
ATOM 5127 C C . CYS B 1 132 ? 34.517 10.428 130.478 1.00 50.74 129 CYS B C 1
ATOM 5128 O O . CYS B 1 132 ? 34.391 11.653 130.605 1.00 47.49 129 CYS B O 1
ATOM 5131 N N . GLY B 1 133 ? 34.901 9.632 131.470 1.00 47.07 130 GLY B N 1
ATOM 5132 C CA . GLY B 1 133 ? 35.199 10.148 132.814 1.00 43.54 130 GLY B CA 1
ATOM 5133 C C . GLY B 1 133 ? 36.643 9.975 133.221 1.00 41.32 130 GLY B C 1
ATOM 5134 O O . GLY B 1 133 ? 37.478 9.553 132.418 1.00 41.44 130 GLY B O 1
ATOM 5135 N N . PRO B 1 134 ? 36.951 10.304 134.486 1.00 38.64 131 PRO B N 1
ATOM 5136 C CA . PRO B 1 134 ? 38.304 10.166 134.971 1.00 37.18 131 PRO B CA 1
ATOM 5137 C C . PRO B 1 134 ? 38.639 8.722 135.301 1.00 36.69 131 PRO B C 1
ATOM 5138 O O . PRO B 1 134 ? 37.730 7.908 135.490 1.00 36.22 131 PRO B O 1
ATOM 5142 N N . ASN B 1 135 ? 39.938 8.427 135.344 1.00 35.65 132 ASN B N 1
ATOM 5143 C CA . ASN B 1 135 ? 40.450 7.120 135.770 1.00 35.38 132 ASN B CA 1
ATOM 5144 C C . ASN B 1 135 ? 40.588 7.128 137.289 1.00 34.11 132 ASN B C 1
ATOM 5145 O O . ASN B 1 135 ? 40.414 6.100 137.939 1.00 33.92 132 ASN B O 1
ATOM 5150 N N . LEU B 1 136 ? 40.931 8.303 137.837 1.00 33.26 133 LEU B N 1
ATOM 5151 C CA . LEU B 1 136 ? 41.179 8.478 139.274 1.00 32.52 133 LEU B CA 1
ATOM 5152 C C . LEU B 1 136 ? 40.588 9.784 139.777 1.00 31.40 133 LEU B C 1
ATOM 5153 O O . LEU B 1 136 ? 40.537 10.765 139.045 1.00 31.77 133 LEU B O 1
ATOM 5158 N N . ILE B 1 137 ? 40.181 9.794 141.042 1.00 30.59 134 ILE B N 1
ATOM 5159 C CA . ILE B 1 137 ? 39.582 10.966 141.654 1.00 29.82 134 ILE B CA 1
ATOM 5160 C C . ILE B 1 137 ? 40.326 11.337 142.933 1.00 29.07 134 ILE B C 1
ATOM 5161 O O . ILE B 1 137 ? 40.600 10.469 143.759 1.00 28.91 134 ILE B O 1
ATOM 5166 N N . VAL B 1 138 ? 40.684 12.619 143.060 1.00 29.09 135 VAL B N 1
ATOM 5167 C CA . VAL B 1 138 ? 41.259 13.170 144.292 1.00 27.46 135 VAL B CA 1
ATOM 5168 C C . VAL B 1 138 ? 40.055 13.917 144.867 1.00 27.75 135 VAL B C 1
ATOM 5169 O O . VAL B 1 138 ? 39.551 14.857 144.234 1.00 27.12 135 VAL B O 1
ATOM 5173 N N . ASP B 1 139 ? 39.568 13.500 146.035 1.00 26.95 136 ASP B N 1
ATOM 5174 C CA . ASP B 1 139 ? 38.336 14.094 146.586 1.00 27.45 136 ASP B CA 1
ATOM 5175 C C . ASP B 1 139 ? 38.577 14.604 148.011 1.00 26.70 136 ASP B C 1
ATOM 5176 O O . ASP B 1 139 ? 39.312 13.995 148.779 1.00 26.08 136 ASP B O 1
ATOM 5181 N N . ASP B 1 140 ? 37.963 15.740 148.329 1.00 26.50 137 ASP B N 1
ATOM 5182 C CA . ASP B 1 140 ? 38.040 16.359 149.647 1.00 27.37 137 ASP B CA 1
ATOM 5183 C C . ASP B 1 140 ? 36.602 16.738 150.026 1.00 26.90 137 ASP B C 1
ATOM 5184 O O . ASP B 1 140 ? 36.061 17.718 149.516 1.00 26.02 137 ASP B O 1
ATOM 5189 N N . GLY B 1 141 ? 35.988 15.940 150.894 1.00 27.09 138 GLY B N 1
ATOM 5190 C CA . GLY B 1 141 ? 34.594 16.153 151.313 1.00 27.29 138 GLY B CA 1
ATOM 5191 C C . GLY B 1 141 ? 33.588 15.194 150.675 1.00 28.34 138 GLY B C 1
ATOM 5192 O O . GLY B 1 141 ? 32.427 15.143 151.092 1.00 29.73 138 GLY B O 1
ATOM 5193 N N . GLY B 1 142 ? 34.022 14.463 149.651 1.00 27.64 139 GLY B N 1
ATOM 5194 C CA . GLY B 1 142 ? 33.187 13.465 148.979 1.00 28.12 139 GLY B CA 1
ATOM 5195 C C . GLY B 1 142 ? 32.209 13.919 147.900 1.00 28.19 139 GLY B C 1
ATOM 5196 O O . GLY B 1 142 ? 31.399 13.114 147.461 1.00 28.32 139 GLY B O 1
ATOM 5197 N N . ASP B 1 143 ? 32.278 15.179 147.462 1.00 28.30 140 ASP B N 1
ATOM 5198 C CA . ASP B 1 143 ? 31.351 15.677 146.429 1.00 29.46 140 ASP B CA 1
ATOM 5199 C C . ASP B 1 143 ? 31.521 15.029 145.043 1.00 30.58 140 ASP B C 1
ATOM 5200 O O . ASP B 1 143 ? 30.513 14.755 144.367 1.00 30.02 140 ASP B O 1
ATOM 5205 N N . ALA B 1 144 ? 32.769 14.796 144.609 1.00 30.19 141 ALA B N 1
ATOM 5206 C CA . ALA B 1 144 ? 33.004 14.144 143.311 1.00 31.30 141 ALA B CA 1
ATOM 5207 C C . ALA B 1 144 ? 32.455 12.712 143.363 1.00 31.85 141 ALA B C 1
ATOM 5208 O O . ALA B 1 144 ? 31.857 12.226 142.401 1.00 33.80 141 ALA B O 1
ATOM 5210 N N . THR B 1 145 ? 32.671 12.060 144.500 1.00 30.56 142 THR B N 1
ATOM 5211 C CA . THR B 1 145 ? 32.201 10.708 144.736 1.00 31.61 142 THR B CA 1
ATOM 5212 C C . THR B 1 145 ? 30.671 10.681 144.841 1.00 31.91 142 THR B C 1
ATOM 5213 O O . THR B 1 145 ? 30.041 9.733 144.404 1.00 31.12 142 THR B O 1
ATOM 5217 N N . LEU B 1 146 ? 30.092 11.733 145.426 1.00 32.05 143 LEU B N 1
ATOM 5218 C CA . LEU B 1 146 ? 28.644 11.828 145.591 1.00 33.19 143 LEU B CA 1
ATOM 5219 C C . LEU B 1 146 ? 27.935 11.958 144.245 1.00 33.60 143 LEU B C 1
ATOM 5220 O O . LEU B 1 146 ? 26.975 11.232 143.973 1.00 34.09 143 LEU B O 1
ATOM 5225 N N . ILE B 1 147 ? 28.415 12.870 143.400 1.00 33.23 144 ILE B N 1
ATOM 5226 C CA . ILE B 1 147 ? 27.753 13.111 142.104 1.00 34.43 144 ILE B CA 1
ATOM 5227 C C . ILE B 1 147 ? 27.822 11.859 141.209 1.00 34.74 144 ILE B C 1
ATOM 5228 O O . ILE B 1 147 ? 26.893 11.586 140.445 1.00 35.06 144 ILE B O 1
ATOM 5233 N N . LEU B 1 148 ? 28.909 11.099 141.331 1.00 34.06 145 LEU B N 1
ATOM 5234 C CA . LEU B 1 148 ? 29.060 9.850 140.584 1.00 35.64 145 LEU B CA 1
ATOM 5235 C C . LEU B 1 148 ? 27.989 8.848 141.035 1.00 36.16 145 LEU B C 1
ATOM 5236 O O . LEU B 1 148 ? 27.212 8.369 140.222 1.00 36.04 145 LEU B O 1
ATOM 5241 N N . HIS B 1 149 ? 27.960 8.549 142.335 1.00 35.21 146 HIS B N 1
ATOM 5242 C CA . HIS B 1 149 ? 26.978 7.603 142.905 1.00 36.49 146 HIS B CA 1
ATOM 5243 C C . HIS B 1 149 ? 25.525 8.040 142.757 1.00 37.97 146 HIS B C 1
ATOM 5244 O O . HIS B 1 149 ? 24.647 7.206 142.544 1.00 38.10 146 HIS B O 1
ATOM 5251 N N . GLU B 1 150 ? 25.272 9.341 142.892 1.00 37.97 147 GLU B N 1
ATOM 5252 C CA . GLU B 1 150 ? 23.914 9.866 142.739 1.00 39.88 147 GLU B CA 1
ATOM 5253 C C . GLU B 1 150 ? 23.527 9.878 141.273 1.00 40.33 147 GLU B C 1
ATOM 5254 O O . GLU B 1 150 ? 22.349 9.737 140.930 1.00 41.27 147 GLU B O 1
ATOM 5260 N N . GLY B 1 151 ? 24.529 10.058 140.418 1.00 39.92 148 GLY B N 1
ATOM 5261 C CA . GLY B 1 151 ? 24.328 10.037 138.977 1.00 41.04 148 GLY B CA 1
ATOM 5262 C C . GLY B 1 151 ? 23.897 8.648 138.561 1.00 41.65 148 GLY B C 1
ATOM 5263 O O . GLY B 1 151 ? 22.927 8.492 137.818 1.00 42.54 148 GLY B O 1
ATOM 5264 N N . VAL B 1 152 ? 24.612 7.640 139.063 1.00 41.28 149 VAL B N 1
ATOM 5265 C CA . VAL B 1 152 ? 24.307 6.236 138.766 1.00 42.49 149 VAL B CA 1
ATOM 5266 C C . VAL B 1 152 ? 22.895 5.898 139.254 1.00 44.65 149 VAL B C 1
ATOM 5267 O O . VAL B 1 152 ? 22.098 5.310 138.507 1.00 45.68 149 VAL B O 1
ATOM 5271 N N . LYS B 1 153 ? 22.586 6.290 140.488 1.00 44.61 150 LYS B N 1
ATOM 5272 C CA . LYS B 1 153 ? 21.268 6.041 141.070 1.00 47.63 150 LYS B CA 1
ATOM 5273 C C . LYS B 1 153 ? 20.156 6.704 140.225 1.00 47.94 150 LYS B C 1
ATOM 5274 O O . LYS B 1 153 ? 19.077 6.114 140.021 1.00 48.95 150 LYS B O 1
ATOM 5280 N N . ALA B 1 154 ? 20.433 7.912 139.730 1.00 45.73 151 ALA B N 1
ATOM 5281 C CA . ALA B 1 154 ? 19.480 8.659 138.912 1.00 46.28 151 ALA B CA 1
ATOM 5282 C C . ALA B 1 154 ? 19.223 7.970 137.569 1.00 48.01 151 ALA B C 1
ATOM 5283 O O . ALA B 1 154 ? 18.072 7.923 137.103 1.00 48.28 151 ALA B O 1
ATOM 5285 N N . GLU B 1 155 ? 20.292 7.455 136.955 1.00 47.67 152 GLU B N 1
ATOM 5286 C CA . GLU B 1 155 ? 20.191 6.741 135.674 1.00 49.20 152 GLU B CA 1
ATOM 5287 C C . GLU B 1 155 ? 19.374 5.461 135.802 1.00 51.26 152 GLU B C 1
ATOM 5288 O O . GLU B 1 155 ? 18.597 5.130 134.898 1.00 53.15 152 GLU B O 1
ATOM 5294 N N . ILE B 1 156 ? 19.548 4.753 136.917 1.00 51.16 153 ILE B N 1
ATOM 5295 C CA . ILE B 1 156 ? 18.818 3.509 137.166 1.00 53.92 153 ILE B CA 1
ATOM 5296 C C . ILE B 1 156 ? 17.321 3.792 137.379 1.00 57.12 153 ILE B C 1
ATOM 5297 O O . ILE B 1 156 ? 16.469 3.055 136.876 1.00 56.82 153 ILE B O 1
ATOM 5302 N N . GLU B 1 157 ? 17.015 4.870 138.099 1.00 58.23 154 GLU B N 1
ATOM 5303 C CA . GLU B 1 157 ? 15.625 5.283 138.343 1.00 61.73 154 GLU B CA 1
ATOM 5304 C C . GLU B 1 157 ? 14.983 5.813 137.043 1.00 63.07 154 GLU B C 1
ATOM 5305 O O . GLU B 1 157 ? 13.763 5.695 136.845 1.00 62.98 154 GLU B O 1
ATOM 5311 N N . TYR B 1 158 ? 15.814 6.399 136.174 1.00 62.71 155 TYR B N 1
ATOM 5312 C CA . TYR B 1 158 ? 15.364 6.925 134.880 1.00 63.63 155 TYR B CA 1
ATOM 5313 C C . TYR B 1 158 ? 14.948 5.789 133.947 1.00 65.27 155 TYR B C 1
ATOM 5314 O O . TYR B 1 158 ? 14.002 5.942 133.186 1.00 65.15 155 TYR B O 1
ATOM 5323 N N . GLU B 1 159 ? 15.672 4.670 133.991 1.00 65.96 156 GLU B N 1
ATOM 5324 C CA . GLU B 1 159 ? 15.330 3.503 133.161 1.00 69.33 156 GLU B CA 1
ATOM 5325 C C . GLU B 1 159 ? 14.115 2.741 133.675 1.00 72.16 156 GLU B C 1
ATOM 5326 O O . GLU B 1 159 ? 13.330 2.218 132.882 1.00 74.46 156 GLU B O 1
ATOM 5332 N N . LYS B 1 160 ? 13.981 2.667 134.999 1.00 73.30 157 LYS B N 1
ATOM 5333 C CA . LYS B 1 160 ? 12.883 1.934 135.642 1.00 76.30 157 LYS B CA 1
ATOM 5334 C C . LYS B 1 160 ? 11.482 2.418 135.228 1.00 78.84 157 LYS B C 1
ATOM 5335 O O . LYS B 1 160 ? 10.546 1.619 135.191 1.00 82.45 157 LYS B O 1
ATOM 5341 N N . TYR B 1 161 ? 11.341 3.710 134.922 1.00 79.06 158 TYR B N 1
ATOM 5342 C CA . TYR B 1 161 ? 10.046 4.282 134.498 1.00 81.22 158 TYR B CA 1
ATOM 5343 C C . TYR B 1 161 ? 10.156 5.104 133.203 1.00 79.09 158 TYR B C 1
ATOM 5344 O O . TYR B 1 161 ? 9.207 5.796 132.824 1.00 78.78 158 TYR B O 1
ATOM 5353 N N . ASN B 1 162 ? 11.304 5.005 132.529 1.00 76.63 159 ASN B N 1
ATOM 5354 C CA . ASN B 1 162 ? 11.587 5.748 131.288 1.00 76.89 159 ASN B CA 1
ATOM 5355 C C . ASN B 1 162 ? 11.196 7.236 131.394 1.00 74.93 159 ASN B C 1
ATOM 5356 O O . ASN B 1 162 ? 10.520 7.778 130.513 1.00 76.12 159 ASN B O 1
ATOM 5361 N N . LYS B 1 163 ? 11.616 7.881 132.485 1.00 70.47 160 LYS B N 1
ATOM 5362 C CA . LYS B 1 163 ? 11.317 9.297 132.713 1.00 68.88 160 LYS B CA 1
ATOM 5363 C C . LYS B 1 163 ? 12.196 9.897 133.803 1.00 65.34 160 LYS B C 1
ATOM 5364 O O . LYS B 1 163 ? 12.777 9.172 134.613 1.00 61.05 160 LYS B O 1
ATOM 5370 N N . ILE B 1 164 ? 12.231 11.228 133.834 1.00 63.73 161 ILE B N 1
ATOM 5371 C CA . ILE B 1 164 ? 12.979 11.979 134.837 1.00 62.50 161 ILE B CA 1
ATOM 5372 C C . ILE B 1 164 ? 12.408 11.643 136.218 1.00 62.11 161 ILE B C 1
ATOM 5373 O O . ILE B 1 164 ? 11.220 11.859 136.461 1.00 62.52 161 ILE B O 1
ATOM 5378 N N . PRO B 1 165 ? 13.241 11.080 137.116 1.00 61.20 162 PRO B N 1
ATOM 5379 C CA . PRO B 1 165 ? 12.751 10.770 138.459 1.00 61.40 162 PRO B CA 1
ATOM 5380 C C . PRO B 1 165 ? 12.144 12.002 139.129 1.00 61.72 162 PRO B C 1
ATOM 5381 O O . PRO B 1 165 ? 12.661 13.120 138.976 1.00 59.06 162 PRO B O 1
ATOM 5385 N N . GLU B 1 166 ? 11.062 11.783 139.866 1.00 63.05 163 GLU B N 1
ATOM 5386 C CA . GLU B 1 166 ? 10.332 12.867 140.523 1.00 63.92 163 GLU B CA 1
ATOM 5387 C C . GLU B 1 166 ? 11.142 13.552 141.632 1.00 60.98 163 GLU B C 1
ATOM 5388 O O . GLU B 1 166 ? 11.032 14.768 141.822 1.00 58.94 163 GLU B O 1
ATOM 5394 N N . TYR B 1 167 ? 11.982 12.790 142.331 1.00 59.14 164 TYR B N 1
ATOM 5395 C CA . TYR B 1 167 ? 12.793 13.373 143.412 1.00 57.40 164 TYR B CA 1
ATOM 5396 C C . TYR B 1 167 ? 13.758 14.469 142.906 1.00 56.58 164 TYR B C 1
ATOM 5397 O O . TYR B 1 167 ? 14.112 15.370 143.660 1.00 57.66 164 TYR B O 1
ATOM 5406 N N . LEU B 1 168 ? 14.142 14.400 141.628 1.00 57.35 165 LEU B N 1
ATOM 5407 C CA . LEU B 1 168 ? 15.044 15.388 141.018 1.00 57.00 165 LEU B CA 1
ATOM 5408 C C . LEU B 1 168 ? 14.361 16.703 140.639 1.00 58.73 165 LEU B C 1
ATOM 5409 O O . LEU B 1 168 ? 15.037 17.704 140.410 1.00 57.15 165 LEU B O 1
ATOM 5414 N N . GLU B 1 169 ? 13.034 16.701 140.561 1.00 63.15 166 GLU B N 1
ATOM 5415 C CA . GLU B 1 169 ? 12.287 17.902 140.163 1.00 66.86 166 GLU B CA 1
ATOM 5416 C C . GLU B 1 169 ? 11.624 18.637 141.323 1.00 69.11 166 GLU B C 1
ATOM 5417 O O . GLU B 1 169 ? 11.437 19.848 141.249 1.00 70.42 166 GLU B O 1
ATOM 5423 N N . THR B 1 170 ? 11.270 17.912 142.382 1.00 71.42 167 THR B N 1
ATOM 5424 C CA . THR B 1 170 ? 10.650 18.544 143.553 1.00 73.44 167 THR B CA 1
ATOM 5425 C C . THR B 1 170 ? 11.682 19.315 144.389 1.00 75.92 167 THR B C 1
ATOM 5426 O O . THR B 1 170 ? 12.839 18.898 144.507 1.00 75.71 167 THR B O 1
ATOM 5430 N N . GLU B 1 171 ? 11.250 20.442 144.954 1.00 78.04 168 GLU B N 1
ATOM 5431 C CA . GLU B 1 171 ? 12.100 21.273 145.807 1.00 78.10 168 GLU B CA 1
ATOM 5432 C C . GLU B 1 171 ? 11.968 20.925 147.292 1.00 76.49 168 GLU B C 1
ATOM 5433 O O . GLU B 1 171 ? 12.630 21.539 148.132 1.00 74.51 168 GLU B O 1
ATOM 5439 N N . LEU B 1 172 ? 11.121 19.943 147.608 1.00 75.94 169 LEU B N 1
ATOM 5440 C CA . LEU B 1 172 ? 10.911 19.503 148.984 1.00 77.16 169 LEU B CA 1
ATOM 5441 C C . LEU B 1 172 ? 11.386 18.065 149.165 1.00 78.58 169 LEU B C 1
ATOM 5442 O O . LEU B 1 172 ? 11.512 17.314 148.195 1.00 76.78 169 LEU B O 1
ATOM 5447 N N . ASP B 1 173 ? 11.656 17.700 150.417 1.00 82.46 170 ASP B N 1
ATOM 5448 C CA . ASP B 1 173 ? 12.067 16.334 150.757 1.00 87.28 170 ASP B CA 1
ATOM 5449 C C . ASP B 1 173 ? 10.828 15.568 151.234 1.00 90.42 170 ASP B C 1
ATOM 5450 O O . ASP B 1 173 ? 9.745 16.153 151.354 1.00 88.95 170 ASP B O 1
ATOM 5455 N N . GLU B 1 174 ? 10.984 14.273 151.507 1.00 93.96 171 GLU B N 1
ATOM 5456 C CA . GLU B 1 174 ? 9.847 13.444 151.960 1.00 97.43 171 GLU B CA 1
ATOM 5457 C C . GLU B 1 174 ? 9.177 13.915 153.274 1.00 96.70 171 GLU B C 1
ATOM 5458 O O . GLU B 1 174 ? 8.114 13.409 153.634 1.00 98.43 171 GLU B O 1
ATOM 5464 N N . ASN B 1 175 ? 9.794 14.877 153.969 1.00 93.46 172 ASN B N 1
ATOM 5465 C CA . ASN B 1 175 ? 9.237 15.436 155.216 1.00 92.54 172 ASN B CA 1
ATOM 5466 C C . ASN B 1 175 ? 8.629 16.838 155.015 1.00 90.38 172 ASN B C 1
ATOM 5467 O O . ASN B 1 175 ? 8.288 17.512 155.991 1.00 90.20 172 ASN B O 1
ATOM 5472 N N . GLY B 1 176 ? 8.494 17.269 153.758 1.00 87.88 173 GLY B N 1
ATOM 5473 C CA . GLY B 1 176 ? 7.927 18.584 153.441 1.00 87.44 173 GLY B CA 1
ATOM 5474 C C . GLY B 1 176 ? 8.844 19.779 153.674 1.00 86.61 173 GLY B C 1
ATOM 5475 O O . GLY B 1 176 ? 8.398 20.925 153.595 1.00 89.67 173 GLY B O 1
ATOM 5476 N N . LYS B 1 177 ? 10.122 19.518 153.948 1.00 82.60 174 LYS B N 1
ATOM 5477 C CA . LYS B 1 177 ? 11.105 20.573 154.195 1.00 80.22 174 LYS B CA 1
ATOM 5478 C C . LYS B 1 177 ? 11.880 20.904 152.912 1.00 75.92 174 LYS B C 1
ATOM 5479 O O . LYS B 1 177 ? 12.175 20.018 152.107 1.00 74.05 174 LYS B O 1
ATOM 5485 N N . GLN B 1 178 ? 12.215 22.182 152.746 1.00 63.15 175 GLN B N 1
ATOM 5486 C CA . GLN B 1 178 ? 12.964 22.668 151.583 1.00 60.13 175 GLN B CA 1
ATOM 5487 C C . GLN B 1 178 ? 14.335 21.979 151.493 1.00 54.02 175 GLN B C 1
ATOM 5488 O O . GLN B 1 178 ? 15.046 21.874 152.498 1.00 51.10 175 GLN B O 1
ATOM 5494 N N . LEU B 1 179 ? 14.681 21.479 150.305 1.00 48.97 176 LEU B N 1
ATOM 5495 C CA . LEU B 1 179 ? 15.988 20.850 150.079 1.00 46.25 176 LEU B CA 1
ATOM 5496 C C . LEU B 1 179 ? 17.059 21.930 150.121 1.00 42.06 176 LEU B C 1
ATOM 5497 O O . LEU B 1 179 ? 16.778 23.100 149.830 1.00 41.26 176 LEU B O 1
ATOM 5502 N N . SER B 1 180 ? 18.285 21.547 150.467 1.00 39.20 177 SER B N 1
ATOM 5503 C CA . SER B 1 180 ? 19.381 22.515 150.491 1.00 38.45 177 SER B CA 1
ATOM 5504 C C . SER B 1 180 ? 19.639 23.030 149.080 1.00 38.17 177 SER B C 1
ATOM 5505 O O . SER B 1 180 ? 19.341 22.348 148.088 1.00 36.99 177 SER B O 1
ATOM 5508 N N . MET B 1 181 ? 20.190 24.236 148.982 1.00 36.95 178 MET B N 1
ATOM 5509 C CA . MET B 1 181 ? 20.500 24.788 147.680 1.00 38.33 178 MET B CA 1
ATOM 5510 C C . MET B 1 181 ? 21.515 23.895 146.952 1.00 36.73 178 MET B C 1
ATOM 5511 O O . MET B 1 181 ? 21.429 23.736 145.737 1.00 37.25 178 MET B O 1
ATOM 5516 N N . ASP B 1 182 ? 22.450 23.306 147.698 1.00 35.62 179 ASP B N 1
ATOM 5517 C CA . ASP B 1 182 ? 23.456 22.405 147.108 1.00 36.20 179 ASP B CA 1
ATOM 5518 C C . ASP B 1 182 ? 22.829 21.167 146.474 1.00 37.08 179 ASP B C 1
ATOM 5519 O O . ASP B 1 182 ? 23.197 20.771 145.363 1.00 37.15 179 ASP B O 1
ATOM 5524 N N . LEU B 1 183 ? 21.879 20.567 147.171 1.00 38.34 180 LEU B N 1
ATOM 5525 C CA . LEU B 1 183 ? 21.211 19.384 146.651 1.00 41.13 180 LEU B CA 1
ATOM 5526 C C . LEU B 1 183 ? 20.376 19.754 145.408 1.00 41.82 180 LEU B C 1
ATOM 5527 O O . LEU B 1 183 ? 20.410 19.040 144.398 1.00 40.12 180 LEU B O 1
ATOM 5532 N N . LYS B 1 184 ? 19.661 20.880 145.464 1.00 40.89 181 LYS B N 1
ATOM 5533 C CA . LYS B 1 184 ? 18.859 21.328 144.313 1.00 42.00 181 LYS B CA 1
ATOM 5534 C C . LYS B 1 184 ? 19.745 21.598 143.093 1.00 40.37 181 LYS B C 1
ATOM 5535 O O . LYS B 1 184 ? 19.420 21.180 142.003 1.00 37.29 181 LYS B O 1
ATOM 5541 N N . CYS B 1 185 ? 20.886 22.257 143.300 1.00 39.74 182 CYS B N 1
ATOM 5542 C CA . CYS B 1 185 ? 21.817 22.548 142.194 1.00 39.36 182 CYS B CA 1
ATOM 5543 C C . CYS B 1 185 ? 22.522 21.277 141.661 1.00 39.53 182 CYS B C 1
ATOM 5544 O O . CYS B 1 185 ? 22.817 21.189 140.457 1.00 38.72 182 CYS B O 1
ATOM 5547 N N . MET B 1 186 ? 22.785 20.309 142.544 1.00 37.83 183 MET B N 1
ATOM 5548 C CA . MET B 1 186 ? 23.358 19.032 142.112 1.00 37.37 183 MET B CA 1
ATOM 5549 C C . MET B 1 186 ? 22.295 18.329 141.256 1.00 38.06 183 MET B C 1
ATOM 5550 O O . MET B 1 186 ? 22.586 17.836 140.166 1.00 37.65 183 MET B O 1
ATOM 5555 N N . TYR B 1 187 ? 21.062 18.292 141.755 1.00 37.66 184 TYR B N 1
ATOM 5556 C CA . TYR B 1 187 ? 19.961 17.661 141.015 1.00 39.79 184 TYR B CA 1
ATOM 5557 C C . TYR B 1 187 ? 19.701 18.305 139.649 1.00 40.71 184 TYR B C 1
ATOM 5558 O O . TYR B 1 187 ? 19.324 17.617 138.703 1.00 40.61 184 TYR B O 1
ATOM 5567 N N . LYS B 1 188 ? 19.904 19.617 139.561 1.00 41.35 185 LYS B N 1
ATOM 5568 C CA . LYS B 1 188 ? 19.734 20.348 138.309 1.00 43.30 185 LYS B CA 1
ATOM 5569 C C . LYS B 1 188 ? 20.711 19.809 137.257 1.00 41.86 185 LYS B C 1
ATOM 5570 O O . LYS B 1 188 ? 20.344 19.600 136.094 1.00 42.68 185 LYS B O 1
ATOM 5576 N N . VAL B 1 189 ? 21.951 19.568 137.678 1.00 39.91 186 VAL B N 1
ATOM 5577 C CA . VAL B 1 189 ? 22.975 19.028 136.793 1.00 39.65 186 VAL B CA 1
ATOM 5578 C C . VAL B 1 189 ? 22.655 17.585 136.386 1.00 40.13 186 VAL B C 1
ATOM 5579 O O . VAL B 1 189 ? 22.800 17.226 135.213 1.00 39.05 186 VAL B O 1
ATOM 5583 N N . LEU B 1 190 ? 22.223 16.770 137.349 1.00 40.29 187 LEU B N 1
ATOM 5584 C CA . LEU B 1 190 ? 21.887 15.361 137.070 1.00 42.02 187 LEU B CA 1
ATOM 5585 C C . LEU B 1 190 ? 20.729 15.233 136.068 1.00 43.92 187 LEU B C 1
ATOM 5586 O O . LEU B 1 190 ? 20.766 14.369 135.181 1.00 44.95 187 LEU B O 1
ATOM 5591 N N . LYS B 1 191 ? 19.724 16.095 136.206 1.00 45.48 188 LYS B N 1
ATOM 5592 C CA . LYS B 1 191 ? 18.585 16.110 135.282 1.00 48.90 188 LYS B CA 1
ATOM 5593 C C . LYS B 1 191 ? 19.076 16.485 133.883 1.00 48.50 188 LYS B C 1
ATOM 5594 O O . LYS B 1 191 ? 18.742 15.823 132.903 1.00 50.03 188 LYS B O 1
ATOM 5600 N N . MET B 1 192 ? 19.868 17.549 133.806 1.00 48.85 189 MET B N 1
ATOM 5601 C CA . MET B 1 192 ? 20.434 18.012 132.541 1.00 50.12 189 MET B CA 1
ATOM 5602 C C . MET B 1 192 ? 21.253 16.895 131.875 1.00 49.63 189 MET B C 1
ATOM 5603 O O . MET B 1 192 ? 21.126 16.679 130.662 1.00 50.01 189 MET B O 1
ATOM 5608 N N . GLU B 1 193 ? 22.047 16.160 132.664 1.00 46.39 190 GLU B N 1
ATOM 5609 C CA . GLU B 1 193 ? 22.851 15.054 132.116 1.00 47.29 190 GLU B CA 1
ATOM 5610 C C . GLU B 1 193 ? 22.028 13.804 131.725 1.00 47.79 190 GLU B C 1
ATOM 5611 O O . GLU B 1 193 ? 22.457 13.049 130.842 1.00 47.13 190 GLU B O 1
ATOM 5617 N N . LEU B 1 194 ? 20.879 13.577 132.375 1.00 47.34 191 LEU B N 1
ATOM 5618 C CA . LEU B 1 194 ? 20.003 12.447 131.993 1.00 48.21 191 LEU B CA 1
ATOM 5619 C C . LEU B 1 194 ? 19.426 12.679 130.592 1.00 48.82 191 LEU B C 1
ATOM 5620 O O . LEU B 1 194 ? 19.321 11.739 129.807 1.00 48.27 191 LEU B O 1
ATOM 5625 N N . LEU B 1 195 ? 19.076 13.930 130.289 1.00 48.25 192 LEU B N 1
ATOM 5626 C CA . LEU B 1 195 ? 18.537 14.302 128.977 1.00 51.48 192 LEU B CA 1
ATOM 5627 C C . LEU B 1 195 ? 19.577 14.210 127.860 1.00 52.36 192 LEU B C 1
ATOM 5628 O O . LEU B 1 195 ? 19.222 13.918 126.730 1.00 54.33 192 LEU B O 1
ATOM 5633 N N . LYS B 1 196 ? 20.845 14.488 128.162 1.00 53.65 193 LYS B N 1
ATOM 5634 C CA . LYS B 1 196 ? 21.905 14.406 127.144 1.00 57.09 193 LYS B CA 1
ATOM 5635 C C . LYS B 1 196 ? 22.361 12.963 126.905 1.00 57.54 193 LYS B C 1
ATOM 5636 O O . LYS B 1 196 ? 22.526 12.530 125.761 1.00 56.91 193 LYS B O 1
ATOM 5642 N N . ASN B 1 197 ? 22.580 12.232 127.993 1.00 57.09 194 ASN B N 1
ATOM 5643 C CA . ASN B 1 197 ? 23.025 10.845 127.914 1.00 56.96 194 ASN B CA 1
ATOM 5644 C C . ASN B 1 197 ? 22.734 10.125 129.235 1.00 54.21 194 ASN B C 1
ATOM 5645 O O . ASN B 1 197 ? 23.465 10.317 130.217 1.00 49.92 194 ASN B O 1
ATOM 5650 N N . PRO B 1 198 ? 21.692 9.264 129.251 1.00 52.39 195 PRO B N 1
ATOM 5651 C CA . PRO B 1 198 ? 21.316 8.545 130.468 1.00 51.76 195 PRO B CA 1
ATOM 5652 C C . PRO B 1 198 ? 22.216 7.343 130.814 1.00 50.90 195 PRO B C 1
ATOM 5653 O O . PRO B 1 198 ? 21.833 6.533 131.653 1.00 49.45 195 PRO B O 1
ATOM 5657 N N . PHE B 1 199 ? 23.371 7.219 130.148 1.00 51.48 196 PHE B N 1
ATOM 5658 C CA . PHE B 1 199 ? 24.360 6.180 130.462 1.00 53.06 196 PHE B CA 1
ATOM 5659 C C . PHE B 1 199 ? 25.728 6.816 130.839 1.00 50.81 196 PHE B C 1
ATOM 5660 O O . PHE B 1 199 ? 26.707 6.105 131.085 1.00 49.17 196 PHE B O 1
ATOM 5668 N N . ARG B 1 200 ? 25.781 8.151 130.893 1.00 48.84 197 ARG B N 1
ATOM 5669 C CA . ARG B 1 200 ? 27.010 8.896 131.243 1.00 48.16 197 ARG B CA 1
ATOM 5670 C C . ARG B 1 200 ? 27.771 8.339 132.454 1.00 45.02 197 ARG B C 1
ATOM 5671 O O . ARG B 1 200 ? 28.946 7.972 132.356 1.00 43.05 197 ARG B O 1
ATOM 5679 N N . TRP B 1 201 ? 27.077 8.287 133.586 1.00 43.41 198 TRP B N 1
ATOM 5680 C CA . TRP B 1 201 ? 27.673 7.870 134.864 1.00 42.40 198 TRP B CA 1
ATOM 5681 C C . TRP B 1 201 ? 28.062 6.392 134.935 1.00 42.16 198 TRP B C 1
ATOM 5682 O O . TRP B 1 201 ? 29.184 6.071 135.341 1.00 40.00 198 TRP B O 1
ATOM 5693 N N . ARG B 1 202 ? 27.151 5.497 134.561 1.00 43.23 199 ARG B N 1
ATOM 5694 C CA . ARG B 1 202 ? 27.469 4.057 134.553 1.00 45.00 199 ARG B CA 1
ATOM 5695 C C . ARG B 1 202 ? 28.601 3.769 133.572 1.00 45.26 199 ARG B C 1
ATOM 5696 O O . ARG B 1 202 ? 29.431 2.891 133.823 1.00 45.58 199 ARG B O 1
ATOM 5704 N N . GLY B 1 203 ? 28.640 4.530 132.477 1.00 46.31 200 GLY B N 1
ATOM 5705 C CA . GLY B 1 203 ? 29.706 4.410 131.474 1.00 47.71 200 GLY B CA 1
ATOM 5706 C C . GLY B 1 203 ? 31.078 4.762 132.041 1.00 48.33 200 GLY B C 1
ATOM 5707 O O . GLY B 1 203 ? 32.080 4.159 131.651 1.00 48.77 200 GLY B O 1
ATOM 5708 N N . MET B 1 204 ? 31.120 5.735 132.960 1.00 48.34 201 MET B N 1
ATOM 5709 C CA . MET B 1 204 ? 32.378 6.146 133.609 1.00 48.19 201 MET B CA 1
ATOM 5710 C C . MET B 1 204 ? 32.957 5.062 134.516 1.00 47.82 201 MET B C 1
ATOM 5711 O O . MET B 1 204 ? 34.178 4.988 134.693 1.00 47.76 201 MET B O 1
ATOM 5716 N N . LEU B 1 205 ? 32.086 4.251 135.117 1.00 48.05 202 LEU B N 1
ATOM 5717 C CA . LEU B 1 205 ? 32.527 3.183 136.027 1.00 48.91 202 LEU B CA 1
ATOM 5718 C C . LEU B 1 205 ? 33.533 2.245 135.382 1.00 48.87 202 LEU B C 1
ATOM 5719 O O . LEU B 1 205 ? 34.502 1.851 136.020 1.00 48.18 202 LEU B O 1
ATOM 5724 N N . LYS B 1 206 ? 33.301 1.916 134.118 1.00 48.58 203 LYS B N 1
ATOM 5725 C CA . LYS B 1 206 ? 34.169 1.017 133.362 1.00 51.53 203 LYS B CA 1
ATOM 5726 C C . LYS B 1 206 ? 35.655 1.363 133.499 1.00 49.47 203 LYS B C 1
ATOM 5727 O O . LYS B 1 206 ? 36.475 0.473 133.713 1.00 49.16 203 LYS B O 1
ATOM 5733 N N . ASP B 1 207 ? 35.983 2.655 133.410 1.00 46.96 204 ASP B N 1
ATOM 5734 C CA . ASP B 1 207 ? 37.373 3.125 133.472 1.00 46.32 204 ASP B CA 1
ATOM 5735 C C . ASP B 1 207 ? 37.825 3.726 134.827 1.00 43.24 204 ASP B C 1
ATOM 5736 O O . ASP B 1 207 ? 38.961 4.181 134.931 1.00 41.16 204 ASP B O 1
ATOM 5741 N N . LEU B 1 208 ? 36.946 3.720 135.838 1.00 42.12 205 LEU B N 1
ATOM 5742 C CA . LEU B 1 208 ? 37.267 4.254 137.178 1.00 41.59 205 LEU B CA 1
ATOM 5743 C C . LEU B 1 208 ? 37.991 3.242 138.042 1.00 39.50 205 LEU B C 1
ATOM 5744 O O . LEU B 1 208 ? 37.454 2.174 138.334 1.00 39.34 205 LEU B O 1
ATOM 5749 N N . TYR B 1 209 ? 39.188 3.613 138.492 1.00 37.55 206 TYR B N 1
ATOM 5750 C CA . TYR B 1 209 ? 40.032 2.729 139.291 1.00 37.00 206 TYR B CA 1
ATOM 5751 C C . TYR B 1 209 ? 40.140 3.105 140.774 1.00 35.59 206 TYR B C 1
ATOM 5752 O O . TYR B 1 209 ? 40.670 2.323 141.565 1.00 34.54 206 TYR B O 1
ATOM 5761 N N . GLY B 1 210 ? 39.652 4.291 141.152 1.00 33.92 207 GLY B N 1
ATOM 5762 C CA . GLY B 1 210 ? 39.681 4.679 142.553 1.00 32.36 207 GLY B CA 1
ATOM 5763 C C . GLY B 1 210 ? 39.560 6.150 142.883 1.00 31.76 207 GLY B C 1
ATOM 5764 O O . GLY B 1 210 ? 39.654 7.020 142.009 1.00 30.74 207 GLY B O 1
ATOM 5765 N N . VAL B 1 211 ? 39.321 6.398 144.169 1.00 30.60 208 VAL B N 1
ATOM 5766 C CA . VAL B 1 211 ? 39.251 7.741 144.735 1.00 29.99 208 VAL B CA 1
ATOM 5767 C C . VAL B 1 211 ? 40.079 7.758 146.025 1.00 29.50 208 VAL B C 1
ATOM 5768 O O . VAL B 1 211 ? 40.054 6.792 146.778 1.00 28.63 208 VAL B O 1
ATOM 5772 N N . SER B 1 212 ? 40.848 8.836 146.230 1.00 29.16 209 SER B N 1
ATOM 5773 C CA . SER B 1 212 ? 41.631 9.033 147.454 1.00 28.56 209 SER B CA 1
ATOM 5774 C C . SER B 1 212 ? 40.976 10.239 148.131 1.00 28.41 209 SER B C 1
ATOM 5775 O O . SER B 1 212 ? 40.916 11.332 147.542 1.00 27.94 209 SER B O 1
ATOM 5778 N N . GLU B 1 213 ? 40.452 10.010 149.344 1.00 27.43 210 GLU B N 1
ATOM 5779 C CA . GLU B 1 213 ? 39.666 10.997 150.111 1.00 26.98 210 GLU B CA 1
ATOM 5780 C C . GLU B 1 213 ? 40.456 11.681 151.217 1.00 26.57 210 GLU B C 1
ATOM 5781 O O . GLU B 1 213 ? 41.023 11.023 152.118 1.00 24.88 210 GLU B O 1
ATOM 5787 N N . GLU B 1 214 ? 40.410 13.004 151.179 1.00 25.80 211 GLU B N 1
ATOM 5788 C CA . GLU B 1 214 ? 41.193 13.859 152.056 1.00 26.39 211 GLU B CA 1
ATOM 5789 C C . GLU B 1 214 ? 40.690 14.126 153.469 1.00 26.77 211 GLU B C 1
ATOM 5790 O O . GLU B 1 214 ? 41.513 14.264 154.384 1.00 25.88 211 GLU B O 1
ATOM 5796 N N . THR B 1 215 ? 39.371 14.245 153.660 1.00 25.67 212 THR B N 1
ATOM 5797 C CA . THR B 1 215 ? 38.882 14.721 154.954 1.00 24.98 212 THR B CA 1
ATOM 5798 C C . THR B 1 215 ? 37.879 13.838 155.674 1.00 25.37 212 THR B C 1
ATOM 5799 O O . THR B 1 215 ? 37.237 12.974 155.083 1.00 24.22 212 THR B O 1
ATOM 5803 N N . THR B 1 216 ? 37.772 14.095 156.979 1.00 24.51 213 THR B N 1
ATOM 5804 C CA . THR B 1 216 ? 36.935 13.329 157.904 1.00 24.03 213 THR B CA 1
ATOM 5805 C C . THR B 1 216 ? 35.501 13.155 157.410 1.00 24.27 213 THR B C 1
ATOM 5806 O O . THR B 1 216 ? 34.971 12.044 157.432 1.00 24.36 213 THR B O 1
ATOM 5810 N N . THR B 1 217 ? 34.878 14.249 156.967 1.00 23.88 214 THR B N 1
ATOM 5811 C CA . THR B 1 217 ? 33.502 14.196 156.456 1.00 25.13 214 THR B CA 1
ATOM 5812 C C . THR B 1 217 ? 33.392 13.302 155.206 1.00 25.38 214 THR B C 1
ATOM 5813 O O . THR B 1 217 ? 32.417 12.551 155.050 1.00 25.58 214 THR B O 1
ATOM 5817 N N . GLY B 1 218 ? 34.393 13.370 154.330 1.00 24.98 215 GLY B N 1
ATOM 5818 C CA . GLY B 1 218 ? 34.388 12.534 153.127 1.00 25.76 215 GLY B CA 1
ATOM 5819 C C . GLY B 1 218 ? 34.549 11.061 153.463 1.00 26.24 215 GLY B C 1
ATOM 5820 O O . GLY B 1 218 ? 33.957 10.198 152.817 1.00 26.05 215 GLY B O 1
ATOM 5821 N N . VAL B 1 219 ? 35.374 10.775 154.468 1.00 26.61 216 VAL B N 1
ATOM 5822 C CA . VAL B 1 219 ? 35.600 9.398 154.914 1.00 27.47 216 VAL B CA 1
ATOM 5823 C C . VAL B 1 219 ? 34.324 8.832 155.533 1.00 28.68 216 VAL B C 1
ATOM 5824 O O . VAL B 1 219 ? 33.982 7.664 155.303 1.00 28.55 216 VAL B O 1
ATOM 5828 N N . LEU B 1 220 ? 33.626 9.652 156.315 1.00 28.57 217 LEU B N 1
ATOM 5829 C CA . LEU B 1 220 ? 32.365 9.211 156.886 1.00 30.90 217 LEU B CA 1
ATOM 5830 C C . LEU B 1 220 ? 31.414 8.800 155.755 1.00 31.12 217 LEU B C 1
ATOM 5831 O O . LEU B 1 220 ? 30.795 7.746 155.813 1.00 31.46 217 LEU B O 1
ATOM 5836 N N . ARG B 1 221 ? 31.296 9.644 154.736 1.00 30.35 218 ARG B N 1
ATOM 5837 C CA . ARG B 1 221 ? 30.457 9.319 153.584 1.00 31.89 218 ARG B CA 1
ATOM 5838 C C . ARG B 1 221 ? 30.887 7.990 152.920 1.00 32.28 218 ARG B C 1
ATOM 5839 O O . ARG B 1 221 ? 30.033 7.175 152.569 1.00 33.10 218 ARG B O 1
ATOM 5847 N N . LEU B 1 222 ? 32.198 7.782 152.750 1.00 31.91 219 LEU B N 1
ATOM 5848 C CA . LEU B 1 222 ? 32.723 6.526 152.177 1.00 33.00 219 LEU B CA 1
ATOM 5849 C C . LEU B 1 222 ? 32.383 5.297 153.033 1.00 34.08 219 LEU B C 1
ATOM 5850 O O . LEU B 1 222 ? 31.995 4.260 152.501 1.00 33.33 219 LEU B O 1
ATOM 5855 N N . LYS B 1 223 ? 32.551 5.419 154.350 1.00 34.56 220 LYS B N 1
ATOM 5856 C CA . LYS B 1 223 ? 32.261 4.313 155.278 1.00 37.65 220 LYS B CA 1
ATOM 5857 C C . LYS B 1 223 ? 30.785 3.922 155.256 1.00 38.12 220 LYS B C 1
ATOM 5858 O O . LYS B 1 223 ? 30.458 2.734 155.385 1.00 38.10 220 LYS B O 1
ATOM 5864 N N . ILE B 1 224 ? 29.903 4.914 155.113 1.00 37.73 221 ILE B N 1
ATOM 5865 C CA . ILE B 1 224 ? 28.463 4.653 155.019 1.00 40.41 221 ILE B CA 1
ATOM 5866 C C . ILE B 1 224 ? 28.188 3.855 153.734 1.00 40.38 221 ILE B C 1
ATOM 5867 O O . ILE B 1 224 ? 27.480 2.841 153.777 1.00 41.13 221 ILE B O 1
ATOM 5872 N N . MET B 1 225 ? 28.762 4.299 152.609 1.00 40.50 222 MET B N 1
ATOM 5873 C CA . MET B 1 225 ? 28.593 3.588 151.316 1.00 41.34 222 MET B CA 1
ATOM 5874 C C . MET B 1 225 ? 29.156 2.168 151.355 1.00 41.69 222 MET B C 1
ATOM 5875 O O . MET B 1 225 ? 28.565 1.240 150.803 1.00 40.41 222 MET B O 1
ATOM 5880 N N . GLU B 1 226 ? 30.303 2.018 152.004 1.00 41.20 223 GLU B N 1
ATOM 5881 C CA . GLU B 1 226 ? 30.957 0.729 152.141 1.00 42.84 223 GLU B CA 1
ATOM 5882 C C . GLU B 1 226 ? 30.093 -0.237 152.952 1.00 45.41 223 GLU B C 1
ATOM 5883 O O . GLU B 1 226 ? 29.919 -1.393 152.545 1.00 47.05 223 GLU B O 1
ATOM 5889 N N . SER B 1 227 ? 29.555 0.231 154.083 1.00 44.98 224 SER B N 1
ATOM 5890 C CA . SER B 1 227 ? 28.722 -0.621 154.960 1.00 46.53 224 SER B CA 1
ATOM 5891 C C . SER B 1 227 ? 27.421 -1.087 154.294 1.00 47.71 224 SER B C 1
ATOM 5892 O O . SER B 1 227 ? 26.957 -2.201 154.546 1.00 50.46 224 SER B O 1
ATOM 5895 N N . GLU B 1 228 ? 26.838 -0.232 153.458 1.00 47.27 225 GLU B N 1
ATOM 5896 C CA . GLU B 1 228 ? 25.610 -0.559 152.730 1.00 48.68 225 GLU B CA 1
ATOM 5897 C C . GLU B 1 228 ? 25.891 -1.314 151.419 1.00 48.75 225 GLU B C 1
ATOM 5898 O O . GLU B 1 228 ? 24.962 -1.625 150.678 1.00 49.14 225 GLU B O 1
ATOM 5904 N N . GLY B 1 229 ? 27.166 -1.594 151.137 1.00 47.48 226 GLY B N 1
ATOM 5905 C CA . GLY B 1 229 ? 27.555 -2.309 149.930 1.00 47.61 226 GLY B CA 1
ATOM 5906 C C . GLY B 1 229 ? 27.290 -1.537 148.650 1.00 47.92 226 GLY B C 1
ATOM 5907 O O . GLY B 1 229 ? 27.088 -2.147 147.602 1.00 47.36 226 GLY B O 1
ATOM 5908 N N . LYS B 1 230 ? 27.308 -0.201 148.731 1.00 46.28 227 LYS B N 1
ATOM 5909 C CA . LYS B 1 230 ? 27.035 0.662 147.573 1.00 47.81 227 LYS B CA 1
ATOM 5910 C C . LYS B 1 230 ? 28.251 1.425 147.000 1.00 45.55 227 LYS B C 1
ATOM 5911 O O . LYS B 1 230 ? 28.100 2.204 146.052 1.00 45.89 227 LYS B O 1
ATOM 5917 N N . LEU B 1 231 ? 29.441 1.200 147.559 1.00 41.96 228 LEU B N 1
ATOM 5918 C CA . LEU B 1 231 ? 30.657 1.850 147.069 1.00 39.72 228 LEU B CA 1
ATOM 5919 C C . LEU B 1 231 ? 30.972 1.239 145.695 1.00 40.11 228 LEU B C 1
ATOM 5920 O O . LEU B 1 231 ? 31.087 0.014 145.579 1.00 40.38 228 LEU B O 1
ATOM 5925 N N . LEU B 1 232 ? 31.118 2.096 144.678 1.00 39.35 229 LEU B N 1
ATOM 5926 C CA . LEU B 1 232 ? 31.308 1.666 143.274 1.00 39.79 229 LEU B CA 1
ATOM 5927 C C . LEU B 1 232 ? 32.735 1.722 142.736 1.00 38.73 229 LEU B C 1
ATOM 5928 O O . LEU B 1 232 ? 32.953 1.506 141.533 1.00 37.82 229 LEU B O 1
ATOM 5933 N N . LEU B 1 233 ? 33.704 2.019 143.601 1.00 37.24 230 LEU B N 1
ATOM 5934 C CA . LEU B 1 233 ? 35.112 2.039 143.179 1.00 36.19 230 LEU B CA 1
ATOM 5935 C C . LEU B 1 233 ? 35.996 1.889 144.398 1.00 34.97 230 LEU B C 1
ATOM 5936 O O . LEU B 1 233 ? 35.539 2.149 145.514 1.00 35.48 230 LEU B O 1
ATOM 5941 N N . PRO B 1 234 ? 37.256 1.447 144.201 1.00 35.21 231 PRO B N 1
ATOM 5942 C CA . PRO B 1 234 ? 38.189 1.352 145.330 1.00 34.51 231 PRO B CA 1
ATOM 5943 C C . PRO B 1 234 ? 38.449 2.738 145.922 1.00 32.48 231 PRO B C 1
ATOM 5944 O O . PRO B 1 234 ? 38.450 3.725 145.189 1.00 31.18 231 PRO B O 1
ATOM 5948 N N . ALA B 1 235 ? 38.667 2.802 147.231 1.00 31.47 232 ALA B N 1
ATOM 5949 C CA . ALA B 1 235 ? 38.925 4.059 147.898 1.00 30.72 232 ALA B CA 1
ATOM 5950 C C . ALA B 1 235 ? 40.087 3.954 148.877 1.00 30.53 232 ALA B C 1
ATOM 5951 O O . ALA B 1 235 ? 40.280 2.917 149.526 1.00 30.81 232 ALA B O 1
ATOM 5953 N N . ILE B 1 236 ? 40.878 5.024 148.940 1.00 29.66 233 ILE B N 1
ATOM 5954 C CA . ILE B 1 236 ? 41.954 5.147 149.916 1.00 28.66 233 ILE B CA 1
ATOM 5955 C C . ILE B 1 236 ? 41.577 6.316 150.806 1.00 28.30 233 ILE B C 1
ATOM 5956 O O . ILE B 1 236 ? 41.228 7.390 150.319 1.00 28.01 233 ILE B O 1
ATOM 5961 N N . ASN B 1 237 ? 41.648 6.076 152.112 1.00 28.46 234 ASN B N 1
ATOM 5962 C CA . ASN B 1 237 ? 41.353 7.071 153.133 1.00 28.12 234 ASN B CA 1
ATOM 5963 C C . ASN B 1 237 ? 42.665 7.755 153.504 1.00 27.32 234 ASN B C 1
ATOM 5964 O O . ASN B 1 237 ? 43.462 7.215 154.261 1.00 28.06 234 ASN B O 1
ATOM 5969 N N . VAL B 1 238 ? 42.884 8.941 152.956 1.00 27.32 235 VAL B N 1
ATOM 5970 C CA . VAL B 1 238 ? 44.075 9.740 153.238 1.00 26.84 235 VAL B CA 1
ATOM 5971 C C . VAL B 1 238 ? 43.949 10.473 154.571 1.00 26.48 235 VAL B C 1
ATOM 5972 O O . VAL B 1 238 ? 44.939 10.650 155.280 1.00 26.60 235 VAL B O 1
ATOM 5976 N N . ASN B 1 239 ? 42.736 10.863 154.937 1.00 26.82 236 ASN B N 1
ATOM 5977 C CA . ASN B 1 239 ? 42.532 11.569 156.207 1.00 25.92 236 ASN B CA 1
ATOM 5978 C C . ASN B 1 239 ? 43.178 10.859 157.385 1.00 26.97 236 ASN B C 1
ATOM 5979 O O . ASN B 1 239 ? 43.791 11.505 158.238 1.00 26.85 236 ASN B O 1
ATOM 5984 N N . ASP B 1 240 ? 43.049 9.538 157.424 1.00 28.08 237 ASP B N 1
ATOM 5985 C CA . ASP B 1 240 ? 43.560 8.756 158.546 1.00 29.49 237 ASP B CA 1
ATOM 5986 C C . ASP B 1 240 ? 45.049 8.318 158.505 1.00 28.56 237 ASP B C 1
ATOM 5987 O O . ASP B 1 240 ? 45.486 7.547 159.356 1.00 28.59 237 ASP B O 1
ATOM 5992 N N . SER B 1 241 ? 45.821 8.788 157.521 1.00 26.88 238 SER B N 1
ATOM 5993 C CA . SER B 1 241 ? 47.267 8.605 157.620 1.00 26.16 238 SER B CA 1
ATOM 5994 C C . SER B 1 241 ? 47.639 9.433 158.861 1.00 25.50 238 SER B C 1
ATOM 5995 O O . SER B 1 241 ? 47.046 10.506 159.095 1.00 24.10 238 SER B O 1
ATOM 5998 N N . VAL B 1 242 ? 48.592 8.955 159.651 1.00 25.01 239 VAL B N 1
ATOM 5999 C CA . VAL B 1 242 ? 49.047 9.683 160.850 1.00 24.85 239 VAL B CA 1
ATOM 6000 C C . VAL B 1 242 ? 49.628 11.057 160.447 1.00 23.98 239 VAL B C 1
ATOM 6001 O O . VAL B 1 242 ? 49.368 12.079 161.109 1.00 24.08 239 VAL B O 1
ATOM 6005 N N . THR B 1 243 ? 50.388 11.079 159.345 1.00 23.14 240 THR B N 1
ATOM 6006 C CA . THR B 1 243 ? 50.999 12.306 158.852 1.00 22.89 240 THR B CA 1
ATOM 6007 C C . THR B 1 243 ? 49.991 13.257 158.212 1.00 23.04 240 THR B C 1
ATOM 6008 O O . THR B 1 243 ? 50.353 14.362 157.799 1.00 23.65 240 THR B O 1
ATOM 6012 N N . LYS B 1 244 ? 48.727 12.845 158.168 1.00 23.20 241 LYS B N 1
ATOM 6013 C CA . LYS B 1 244 ? 47.663 13.728 157.709 1.00 23.94 241 LYS B CA 1
ATOM 6014 C C . LYS B 1 244 ? 46.870 14.187 158.951 1.00 24.93 241 LYS B C 1
ATOM 6015 O O . LYS B 1 244 ? 47.013 15.351 159.379 1.00 24.98 241 LYS B O 1
ATOM 6021 N N . SER B 1 245 ? 46.118 13.282 159.575 1.00 25.23 242 SER B N 1
ATOM 6022 C CA . SER B 1 245 ? 45.235 13.660 160.707 1.00 27.79 242 SER B CA 1
ATOM 6023 C C . SER B 1 245 ? 45.893 14.361 161.905 1.00 27.68 242 SER B C 1
ATOM 6024 O O . SER B 1 245 ? 45.315 15.296 162.450 1.00 27.83 242 SER B O 1
ATOM 6027 N N . LYS B 1 246 ? 47.083 13.915 162.304 1.00 27.58 243 LYS B N 1
ATOM 6028 C CA . LYS B 1 246 ? 47.795 14.511 163.443 1.00 28.93 243 LYS B CA 1
ATOM 6029 C C . LYS B 1 246 ? 48.448 15.847 163.123 1.00 27.87 243 LYS B C 1
ATOM 6030 O O . LYS B 1 246 ? 48.838 16.574 164.037 1.00 31.53 243 LYS B O 1
ATOM 6036 N N . PHE B 1 247 ? 48.533 16.205 161.846 1.00 25.86 244 PHE B N 1
ATOM 6037 C CA . PHE B 1 247 ? 49.222 17.439 161.468 1.00 24.41 244 PHE B CA 1
ATOM 6038 C C . PHE B 1 247 ? 48.275 18.450 160.862 1.00 24.80 244 PHE B C 1
ATOM 6039 O O . PHE B 1 247 ? 48.001 19.488 161.479 1.00 25.36 244 PHE B O 1
ATOM 6047 N N . ASP B 1 248 ? 47.755 18.132 159.685 1.00 23.46 245 ASP B N 1
ATOM 6048 C CA . ASP B 1 248 ? 46.757 18.954 158.987 1.00 23.09 245 ASP B CA 1
ATOM 6049 C C . ASP B 1 248 ? 45.541 19.296 159.868 1.00 22.23 245 ASP B C 1
ATOM 6050 O O . ASP B 1 248 ? 45.280 20.471 160.137 1.00 22.66 245 ASP B O 1
ATOM 6055 N N . ASN B 1 249 ? 44.813 18.288 160.329 1.00 21.25 246 ASN B N 1
ATOM 6056 C CA . ASN B 1 249 ? 43.584 18.543 161.103 1.00 21.33 246 ASN B CA 1
ATOM 6057 C C . ASN B 1 249 ? 43.810 19.372 162.370 1.00 20.88 246 ASN B C 1
ATOM 6058 O O . ASN B 1 249 ? 43.032 20.275 162.673 1.00 21.49 246 ASN B O 1
ATOM 6063 N N . THR B 1 250 ? 44.890 19.092 163.080 1.00 20.52 247 THR B N 1
ATOM 6064 C CA . THR B 1 250 ? 45.179 19.776 164.329 1.00 20.24 247 THR B CA 1
ATOM 6065 C C . THR B 1 250 ? 46.074 20.989 164.155 1.00 20.33 247 THR B C 1
ATOM 6066 O O . THR B 1 250 ? 45.636 22.129 164.399 1.00 18.74 247 THR B O 1
ATOM 6070 N N . TYR B 1 251 ? 47.313 20.759 163.727 1.00 20.54 248 TYR B N 1
ATOM 6071 C CA . TYR B 1 251 ? 48.268 21.860 163.602 1.00 21.75 248 TYR B CA 1
ATOM 6072 C C . TYR B 1 251 ? 47.978 22.832 162.458 1.00 20.35 248 TYR B C 1
ATOM 6073 O O . TYR B 1 251 ? 48.283 24.021 162.570 1.00 20.87 248 TYR B O 1
ATOM 6082 N N . GLY B 1 252 ? 47.359 22.359 161.387 1.00 20.35 249 GLY B N 1
ATOM 6083 C CA . GLY B 1 252 ? 46.989 23.253 160.286 1.00 19.90 249 GLY B CA 1
ATOM 6084 C C . GLY B 1 252 ? 45.954 24.244 160.785 1.00 20.46 249 GLY B C 1
ATOM 6085 O O . GLY B 1 252 ? 46.095 25.461 160.610 1.00 19.41 249 GLY B O 1
ATOM 6086 N N . CYS B 1 253 ? 44.914 23.719 161.447 1.00 21.02 250 CYS B N 1
ATOM 6087 C CA . CYS B 1 253 ? 43.862 24.573 162.002 1.00 21.40 250 CYS B CA 1
ATOM 6088 C C . CYS B 1 253 ? 44.362 25.527 163.095 1.00 20.62 250 CYS B C 1
ATOM 6089 O O . CYS B 1 253 ? 43.841 26.639 163.215 1.00 19.67 250 CYS B O 1
ATOM 6092 N N . ARG B 1 254 ? 45.362 25.107 163.873 1.00 19.09 251 ARG B N 1
ATOM 6093 C CA . ARG B 1 254 ? 45.887 25.958 164.930 1.00 18.90 251 ARG B CA 1
ATOM 6094 C C . ARG B 1 254 ? 46.300 27.292 164.335 1.00 19.12 251 ARG B C 1
ATOM 6095 O O . ARG B 1 254 ? 46.042 28.321 164.935 1.00 17.95 251 ARG B O 1
ATOM 6103 N N . GLN B 1 255 ? 46.944 27.260 163.156 1.00 18.26 252 GLN B N 1
ATOM 6104 C CA . GLN B 1 255 ? 47.334 28.487 162.475 1.00 18.10 252 GLN B CA 1
ATOM 6105 C C . GLN B 1 255 ? 46.214 29.071 161.589 1.00 17.97 252 GLN B C 1
ATOM 6106 O O . GLN B 1 255 ? 45.924 30.266 161.673 1.00 17.44 252 GLN B O 1
ATOM 6112 N N . SER B 1 256 ? 45.568 28.238 160.770 1.00 18.29 253 SER B N 1
ATOM 6113 C CA . SER B 1 256 ? 44.593 28.756 159.789 1.00 18.83 253 SER B CA 1
ATOM 6114 C C . SER B 1 256 ? 43.250 29.245 160.385 1.00 19.26 253 SER B C 1
ATOM 6115 O O . SER B 1 256 ? 42.620 30.136 159.810 1.00 18.44 253 SER B O 1
ATOM 6118 N N . LEU B 1 257 ? 42.805 28.680 161.513 1.00 19.59 254 LEU B N 1
ATOM 6119 C CA . LEU B 1 257 ? 41.611 29.209 162.174 1.00 20.56 254 LEU B CA 1
ATOM 6120 C C . LEU B 1 257 ? 41.901 30.633 162.629 1.00 20.34 254 LEU B C 1
ATOM 6121 O O . LEU B 1 257 ? 41.085 31.523 162.414 1.00 19.98 254 LEU B O 1
ATOM 6126 N N . LEU B 1 258 ? 43.073 30.849 163.240 1.00 19.44 255 LEU B N 1
ATOM 6127 C CA . LEU B 1 258 ? 43.433 32.187 163.710 1.00 18.95 255 LEU B CA 1
ATOM 6128 C C . LEU B 1 258 ? 43.490 33.156 162.548 1.00 18.68 255 LEU B C 1
ATOM 6129 O O . LEU B 1 258 ? 42.994 34.279 162.652 1.00 17.41 255 LEU B O 1
ATOM 6134 N N . HIS B 1 259 ? 44.085 32.720 161.440 1.00 18.23 256 HIS B N 1
ATOM 6135 C CA . HIS B 1 259 ? 44.189 33.585 160.257 1.00 18.91 256 HIS B CA 1
ATOM 6136 C C . HIS B 1 259 ? 42.781 33.998 159.760 1.00 18.20 256 HIS B C 1
ATOM 6137 O O . HIS B 1 259 ? 42.524 35.180 159.515 1.00 18.46 256 HIS B O 1
ATOM 6144 N N . GLY B 1 260 ? 41.873 33.033 159.664 1.00 18.64 257 GLY B N 1
ATOM 6145 C CA . GLY B 1 260 ? 40.474 33.289 159.228 1.00 19.44 257 GLY B CA 1
ATOM 6146 C C . GLY B 1 260 ? 39.758 34.238 160.177 1.00 19.94 257 GLY B C 1
ATOM 6147 O O . GLY B 1 260 ? 39.115 35.208 159.736 1.00 19.29 257 GLY B O 1
ATOM 6148 N N . LEU B 1 261 ? 39.901 33.987 161.480 1.00 19.73 258 LEU B N 1
ATOM 6149 C CA . LEU B 1 261 ? 39.307 34.875 162.502 1.00 20.73 258 LEU B CA 1
ATOM 6150 C C . LEU B 1 261 ? 39.899 36.282 162.478 1.00 21.54 258 LEU B C 1
ATOM 6151 O O . LEU B 1 261 ? 39.158 37.264 162.556 1.00 21.99 258 LEU B O 1
ATOM 6156 N N . PHE B 1 262 ? 41.226 36.393 162.370 1.00 20.97 259 PHE B N 1
ATOM 6157 C CA . PHE B 1 262 ? 41.851 37.708 162.304 1.00 20.79 259 PHE B CA 1
ATOM 6158 C C . PHE B 1 262 ? 41.345 38.502 161.086 1.00 21.60 259 PHE B C 1
ATOM 6159 O O . PHE B 1 262 ? 41.109 39.701 161.188 1.00 21.41 259 PHE B O 1
ATOM 6167 N N . ASN B 1 263 ? 41.182 37.830 159.944 1.00 21.72 260 ASN B N 1
ATOM 6168 C CA . ASN B 1 263 ? 40.683 38.488 158.731 1.00 22.49 260 ASN B CA 1
ATOM 6169 C C . ASN B 1 263 ? 39.201 38.876 158.827 1.00 22.73 260 ASN B C 1
ATOM 6170 O O . ASN B 1 263 ? 38.816 39.979 158.429 1.00 23.99 260 ASN B O 1
ATOM 6175 N N . GLY B 1 264 ? 38.397 37.987 159.392 1.00 21.94 261 GLY B N 1
ATOM 6176 C CA . GLY B 1 264 ? 36.947 38.163 159.430 1.00 22.62 261 GLY B CA 1
ATOM 6177 C C . GLY B 1 264 ? 36.375 38.836 160.650 1.00 22.77 261 GLY B C 1
ATOM 6178 O O . GLY B 1 264 ? 35.349 39.496 160.560 1.00 24.21 261 GLY B O 1
ATOM 6179 N N . CYS B 1 265 ? 37.044 38.674 161.785 1.00 22.23 262 CYS B N 1
ATOM 6180 C CA . CYS B 1 265 ? 36.596 39.246 163.052 1.00 22.74 262 CYS B CA 1
ATOM 6181 C C . CYS B 1 265 ? 37.520 40.380 163.502 1.00 23.39 262 CYS B C 1
ATOM 6182 O O . CYS B 1 265 ? 38.682 40.146 163.844 1.00 23.96 262 CYS B O 1
ATOM 6185 N N . ILE B 1 266 ? 37.002 41.601 163.538 1.00 22.79 263 ILE B N 1
ATOM 6186 C CA . ILE B 1 266 ? 37.825 42.751 163.933 1.00 23.23 263 ILE B CA 1
ATOM 6187 C C . ILE B 1 266 ? 38.283 42.768 165.409 1.00 22.82 263 ILE B C 1
ATOM 6188 O O . ILE B 1 266 ? 39.272 43.415 165.748 1.00 21.76 263 ILE B O 1
ATOM 6193 N N . GLN B 1 267 ? 37.589 42.035 166.273 1.00 22.46 264 GLN B N 1
ATOM 6194 C CA . GLN B 1 267 ? 37.858 42.092 167.702 1.00 22.34 264 GLN B CA 1
ATOM 6195 C C . GLN B 1 267 ? 39.060 41.306 168.187 1.00 21.43 264 GLN B C 1
ATOM 6196 O O . GLN B 1 267 ? 39.528 40.364 167.547 1.00 22.44 264 GLN B O 1
ATOM 6202 N N . MET B 1 268 ? 39.557 41.744 169.335 1.00 20.68 265 MET B N 1
ATOM 6203 C CA . MET B 1 268 ? 40.634 41.098 170.049 1.00 21.27 265 MET B CA 1
ATOM 6204 C C . MET B 1 268 ? 40.138 39.758 170.571 1.00 20.37 265 MET B C 1
ATOM 6205 O O . MET B 1 268 ? 39.049 39.694 171.154 1.00 19.81 265 MET B O 1
ATOM 6210 N N . LEU B 1 269 ? 40.935 38.704 170.406 1.00 19.38 266 LEU B N 1
ATOM 6211 C CA . LEU B 1 269 ? 40.534 37.399 170.929 1.00 19.93 266 LEU B CA 1
ATOM 6212 C C . LEU B 1 269 ? 40.853 37.253 172.424 1.00 19.79 266 LEU B C 1
ATOM 6213 O O . LEU B 1 269 ? 40.131 36.541 173.146 1.00 19.46 266 LEU B O 1
ATOM 6218 N N . ALA B 1 270 ? 41.886 37.957 172.896 1.00 19.71 267 ALA B N 1
ATOM 6219 C CA . ALA B 1 270 ? 42.303 37.861 174.301 1.00 20.43 267 ALA B CA 1
ATOM 6220 C C . ALA B 1 270 ? 41.188 38.200 175.268 1.00 21.17 267 ALA B C 1
ATOM 6221 O O . ALA B 1 270 ? 40.494 39.196 175.095 1.00 21.98 267 ALA B O 1
ATOM 6223 N N . GLY B 1 271 ? 41.041 37.372 176.292 1.00 21.38 268 GLY B N 1
ATOM 6224 C CA . GLY B 1 271 ? 40.009 37.595 177.309 1.00 22.71 268 GLY B CA 1
ATOM 6225 C C . GLY B 1 271 ? 38.587 37.202 176.929 1.00 22.75 268 GLY B C 1
ATOM 6226 O O . GLY B 1 271 ? 37.717 37.152 177.797 1.00 22.71 268 GLY B O 1
ATOM 6227 N N . LYS B 1 272 ? 38.352 36.906 175.653 1.00 21.63 269 LYS B N 1
ATOM 6228 C CA . LYS B 1 272 ? 37.011 36.521 175.204 1.00 21.64 269 LYS B CA 1
ATOM 6229 C C . LYS B 1 272 ? 36.686 35.063 175.542 1.00 20.58 269 LYS B C 1
ATOM 6230 O O . LYS B 1 272 ? 37.562 34.214 175.580 1.00 19.45 269 LYS B O 1
ATOM 6236 N N . LYS B 1 273 ? 35.408 34.809 175.803 1.00 20.36 270 LYS B N 1
ATOM 6237 C CA . LYS B 1 273 ? 34.886 33.465 176.013 1.00 20.39 270 LYS B CA 1
ATOM 6238 C C . LYS B 1 273 ? 34.558 32.961 174.617 1.00 19.75 270 LYS B C 1
ATOM 6239 O O . LYS B 1 273 ? 33.627 33.461 173.961 1.00 18.27 270 LYS B O 1
ATOM 6245 N N . ILE B 1 274 ? 35.346 32.005 174.145 1.00 19.23 271 ILE B N 1
ATOM 6246 C CA . ILE B 1 274 ? 35.189 31.464 172.814 1.00 19.18 271 ILE B CA 1
ATOM 6247 C C . ILE B 1 274 ? 34.803 30.001 172.959 1.00 19.60 271 ILE B C 1
ATOM 6248 O O . ILE B 1 274 ? 35.537 29.225 173.569 1.00 19.29 271 ILE B O 1
ATOM 6253 N N . VAL B 1 275 ? 33.633 29.644 172.440 1.00 19.30 272 VAL B N 1
ATOM 6254 C CA . VAL B 1 275 ? 33.148 28.267 172.526 1.00 19.68 272 VAL B CA 1
ATOM 6255 C C . VAL B 1 275 ? 33.615 27.504 171.302 1.00 19.48 272 VAL B C 1
ATOM 6256 O O . VAL B 1 275 ? 33.412 27.962 170.174 1.00 19.64 272 VAL B O 1
ATOM 6260 N N . VAL B 1 276 ? 34.293 26.384 171.533 1.00 19.31 273 VAL B N 1
ATOM 6261 C CA . VAL B 1 276 ? 34.743 25.498 170.455 1.00 19.90 273 VAL B CA 1
ATOM 6262 C C . VAL B 1 276 ? 33.860 24.273 170.582 1.00 19.42 273 VAL B C 1
ATOM 6263 O O . VAL B 1 276 ? 33.947 23.545 171.587 1.00 19.89 273 VAL B O 1
ATOM 6267 N N . LEU B 1 277 ? 32.971 24.078 169.603 1.00 18.92 274 LEU B N 1
ATOM 6268 C CA . LEU B 1 277 ? 32.030 22.960 169.641 1.00 19.72 274 LEU B CA 1
ATOM 6269 C C . LEU B 1 277 ? 32.661 21.776 168.914 1.00 19.85 274 LEU B C 1
ATOM 6270 O O . LEU B 1 277 ? 32.850 21.809 167.682 1.00 19.86 274 LEU B O 1
ATOM 6275 N N . GLY B 1 278 ? 33.005 20.748 169.696 1.00 20.00 275 GLY B N 1
ATOM 6276 C CA . GLY B 1 278 ? 33.719 19.575 169.196 1.00 20.26 275 GLY B CA 1
ATOM 6277 C C . GLY B 1 278 ? 35.207 19.687 169.544 1.00 20.84 275 GLY B C 1
ATOM 6278 O O . GLY B 1 278 ? 35.866 20.685 169.211 1.00 19.83 275 GLY B O 1
ATOM 6279 N N . TYR B 1 279 ? 35.724 18.661 170.226 1.00 20.84 276 TYR B N 1
ATOM 6280 C CA . TYR B 1 279 ? 37.124 18.627 170.654 1.00 20.23 276 TYR B CA 1
ATOM 6281 C C . TYR B 1 279 ? 37.804 17.373 170.104 1.00 20.47 276 TYR B C 1
ATOM 6282 O O . TYR B 1 279 ? 38.432 16.584 170.831 1.00 19.64 276 TYR B O 1
ATOM 6291 N N . GLY B 1 280 ? 37.626 17.185 168.801 1.00 21.02 277 GLY B N 1
ATOM 6292 C CA . GLY B 1 280 ? 38.277 16.109 168.066 1.00 21.56 277 GLY B CA 1
ATOM 6293 C C . GLY B 1 280 ? 39.591 16.645 167.524 1.00 21.52 277 GLY B C 1
ATOM 6294 O O . GLY B 1 280 ? 40.186 17.566 168.103 1.00 20.20 277 GLY B O 1
ATOM 6295 N N . GLU B 1 281 ? 40.047 16.111 166.396 1.00 22.18 278 GLU B N 1
ATOM 6296 C CA . GLU B 1 281 ? 41.351 16.540 165.876 1.00 22.67 278 GLU B CA 1
ATOM 6297 C C . GLU B 1 281 ? 41.385 18.025 165.520 1.00 21.47 278 GLU B C 1
ATOM 6298 O O . GLU B 1 281 ? 42.334 18.721 165.882 1.00 20.67 278 GLU B O 1
ATOM 6304 N N . VAL B 1 282 ? 40.335 18.512 164.860 1.00 20.78 279 VAL B N 1
ATOM 6305 C CA . VAL B 1 282 ? 40.243 19.922 164.480 1.00 20.35 279 VAL B CA 1
ATOM 6306 C C . VAL B 1 282 ? 40.040 20.824 165.712 1.00 20.45 279 VAL B C 1
ATOM 6307 O O . VAL B 1 282 ? 40.744 21.837 165.890 1.00 19.92 279 VAL B O 1
ATOM 6311 N N . GLY B 1 283 ? 39.084 20.454 166.565 1.00 20.10 280 GLY B N 1
ATOM 6312 C CA . GLY B 1 283 ? 38.797 21.225 167.775 1.00 19.93 280 GLY B CA 1
ATOM 6313 C C . GLY B 1 283 ? 39.993 21.389 168.679 1.00 19.45 280 GLY B C 1
ATOM 6314 O O . GLY B 1 283 ? 40.192 22.457 169.255 1.00 19.62 280 GLY B O 1
ATOM 6315 N N . LYS B 1 284 ? 40.786 20.323 168.817 1.00 19.91 281 LYS B N 1
ATOM 6316 C CA . LYS B 1 284 ? 42.011 20.364 169.629 1.00 20.57 281 LYS B CA 1
ATOM 6317 C C . LYS B 1 284 ? 42.968 21.437 169.119 1.00 20.25 281 LYS B C 1
ATOM 6318 O O . LYS B 1 284 ? 43.494 22.218 169.909 1.00 20.46 281 LYS B O 1
ATOM 6324 N N . GLY B 1 285 ? 43.172 21.493 167.803 1.00 20.16 282 GLY B N 1
ATOM 6325 C CA . GLY B 1 285 ? 44.057 22.503 167.211 1.00 20.29 282 GLY B CA 1
ATOM 6326 C C . GLY B 1 285 ? 43.509 23.917 167.356 1.00 20.25 282 GLY B C 1
ATOM 6327 O O . GLY B 1 285 ? 44.260 24.866 167.643 1.00 19.57 282 GLY B O 1
ATOM 6328 N N . CYS B 1 286 ? 42.197 24.052 167.170 1.00 20.52 283 CYS B N 1
ATOM 6329 C CA . CYS B 1 286 ? 41.524 25.340 167.312 1.00 20.56 283 CYS B CA 1
ATOM 6330 C C . CYS B 1 286 ? 41.711 25.891 168.716 1.00 20.63 283 CYS B C 1
ATOM 6331 O O . CYS B 1 286 ? 42.098 27.037 168.888 1.00 21.01 283 CYS B O 1
ATOM 6334 N N . ALA B 1 287 ? 41.453 25.062 169.716 1.00 20.75 284 ALA B N 1
ATOM 6335 C CA . ALA B 1 287 ? 41.594 25.465 171.121 1.00 20.29 284 ALA B CA 1
ATOM 6336 C C . ALA B 1 287 ? 43.023 25.913 171.446 1.00 20.60 284 ALA B C 1
ATOM 6337 O O . ALA B 1 287 ? 43.223 26.934 172.117 1.00 20.04 284 ALA B O 1
ATOM 6339 N N A GLN B 1 288 ? 43.998 25.172 170.943 0.70 21.46 285 GLN B N 1
ATOM 6340 N N B GLN B 1 288 ? 44.005 25.151 170.946 0.30 19.97 285 GLN B N 1
ATOM 6341 C CA A GLN B 1 288 ? 45.393 25.481 171.203 0.70 22.49 285 GLN B CA 1
ATOM 6342 C CA B GLN B 1 288 ? 45.438 25.447 171.128 0.30 19.81 285 GLN B CA 1
ATOM 6343 C C A GLN B 1 288 ? 45.759 26.875 170.657 0.70 20.88 285 GLN B C 1
ATOM 6344 C C B GLN B 1 288 ? 45.775 26.856 170.647 0.30 19.61 285 GLN B C 1
ATOM 6345 O O A GLN B 1 288 ? 46.361 27.678 171.366 0.70 19.86 285 GLN B O 1
ATOM 6346 O O B GLN B 1 288 ? 46.385 27.641 171.373 0.30 19.28 285 GLN B O 1
ATOM 6357 N N . GLY B 1 289 ? 45.350 27.171 169.428 1.00 19.52 286 GLY B N 1
ATOM 6358 C CA . GLY B 1 289 ? 45.623 28.487 168.819 1.00 20.05 286 GLY B CA 1
ATOM 6359 C C . GLY B 1 289 ? 44.923 29.647 169.516 1.00 19.52 286 GLY B C 1
ATOM 6360 O O . GLY B 1 289 ? 45.522 30.684 169.769 1.00 19.43 286 GLY B O 1
ATOM 6361 N N . LEU B 1 290 ? 43.654 29.454 169.828 1.00 19.88 287 LEU B N 1
ATOM 6362 C CA . LEU B 1 290 ? 42.857 30.447 170.550 1.00 20.16 287 LEU B CA 1
ATOM 6363 C C . LEU B 1 290 ? 43.459 30.769 171.925 1.00 19.57 287 LEU B C 1
ATOM 6364 O O . LEU B 1 290 ? 43.607 31.950 172.274 1.00 19.09 287 LEU B O 1
ATOM 6369 N N A SER B 1 291 ? 43.813 29.744 172.701 0.60 20.24 288 SER B N 1
ATOM 6370 N N B SER B 1 291 ? 43.828 29.737 172.688 0.40 19.89 288 SER B N 1
ATOM 6371 C CA A SER B 1 291 ? 44.404 29.973 174.027 0.60 20.44 288 SER B CA 1
ATOM 6372 C CA B SER B 1 291 ? 44.442 29.938 174.007 0.40 19.97 288 SER B CA 1
ATOM 6373 C C A SER B 1 291 ? 45.802 30.604 173.889 0.60 20.22 288 SER B C 1
ATOM 6374 C C B SER B 1 291 ? 45.776 30.645 173.855 0.40 20.06 288 SER B C 1
ATOM 6375 O O A SER B 1 291 ? 46.228 31.373 174.756 0.60 20.16 288 SER B O 1
ATOM 6376 O O B SER B 1 291 ? 46.141 31.488 174.678 0.40 20.09 288 SER B O 1
ATOM 6381 N N . GLY B 1 292 ? 46.497 30.298 172.787 1.00 20.47 289 GLY B N 1
ATOM 6382 C CA . GLY B 1 292 ? 47.809 30.890 172.508 1.00 20.38 289 GLY B CA 1
ATOM 6383 C C . GLY B 1 292 ? 47.764 32.410 172.331 1.00 20.52 289 GLY B C 1
ATOM 6384 O O . GLY B 1 292 ? 48.771 33.086 172.536 1.00 21.63 289 GLY B O 1
ATOM 6385 N N . VAL B 1 293 ? 46.606 32.948 171.932 1.00 19.09 290 VAL B N 1
ATOM 6386 C CA . VAL B 1 293 ? 46.443 34.386 171.817 1.00 18.69 290 VAL B CA 1
ATOM 6387 C C . VAL B 1 293 ? 45.540 34.956 172.937 1.00 18.97 290 VAL B C 1
ATOM 6388 O O . VAL B 1 293 ? 44.939 36.019 172.783 1.00 18.37 290 VAL B O 1
ATOM 6392 N N . GLY B 1 294 ? 45.464 34.241 174.069 1.00 18.37 291 GLY B N 1
ATOM 6393 C CA . GLY B 1 294 ? 44.777 34.766 175.263 1.00 18.34 291 GLY B CA 1
ATOM 6394 C C . GLY B 1 294 ? 43.297 34.546 175.463 1.00 18.13 291 GLY B C 1
ATOM 6395 O O . GLY B 1 294 ? 42.726 35.058 176.437 1.00 18.62 291 GLY B O 1
ATOM 6396 N N . ALA B 1 295 ? 42.663 33.801 174.570 1.00 17.61 292 ALA B N 1
ATOM 6397 C CA . ALA B 1 295 ? 41.235 33.563 174.690 1.00 18.54 292 ALA B CA 1
ATOM 6398 C C . ALA B 1 295 ? 40.961 32.571 175.803 1.00 18.47 292 ALA B C 1
ATOM 6399 O O . ALA B 1 295 ? 41.829 31.792 176.166 1.00 17.55 292 ALA B O 1
ATOM 6401 N N . ARG B 1 296 ? 39.754 32.633 176.356 1.00 19.33 293 ARG B N 1
ATOM 6402 C CA . ARG B 1 296 ? 39.321 31.664 177.350 1.00 19.75 293 ARG B CA 1
ATOM 6403 C C . ARG B 1 296 ? 38.402 30.700 176.610 1.00 19.68 293 ARG B C 1
ATOM 6404 O O . ARG B 1 296 ? 37.258 31.040 176.274 1.00 19.66 293 ARG B O 1
ATOM 6412 N N . VAL B 1 297 ? 38.900 29.498 176.352 1.00 19.23 294 VAL B N 1
ATOM 6413 C CA . VAL B 1 297 ? 38.161 28.523 175.550 1.00 19.46 294 VAL B CA 1
ATOM 6414 C C . VAL B 1 297 ? 37.248 27.643 176.397 1.00 19.60 294 VAL B C 1
ATOM 6415 O O . VAL B 1 297 ? 37.675 27.103 177.431 1.00 18.80 294 VAL B O 1
ATOM 6419 N N . ILE B 1 298 ? 36.003 27.531 175.940 1.00 19.22 295 ILE B N 1
ATOM 6420 C CA . ILE B 1 298 ? 34.977 26.682 176.531 1.00 19.40 295 ILE B CA 1
ATOM 6421 C C . ILE B 1 298 ? 34.649 25.650 175.455 1.00 19.59 295 ILE B C 1
ATOM 6422 O O . ILE B 1 298 ? 34.359 26.012 174.326 1.00 19.75 295 ILE B O 1
ATOM 6427 N N . VAL B 1 299 ? 34.707 24.374 175.812 1.00 19.04 296 VAL B N 1
ATOM 6428 C CA . VAL B 1 299 ? 34.483 23.281 174.894 1.00 19.59 296 VAL B CA 1
ATOM 6429 C C . VAL B 1 299 ? 33.121 22.611 175.106 1.00 20.10 296 VAL B C 1
ATOM 6430 O O . VAL B 1 299 ? 32.637 22.520 176.243 1.00 19.86 296 VAL B O 1
ATOM 6434 N N . THR B 1 300 ? 32.485 22.200 174.009 1.00 19.48 297 THR B N 1
ATOM 6435 C CA . THR B 1 300 ? 31.284 21.365 174.100 1.00 20.00 297 THR B CA 1
ATOM 6436 C C . THR B 1 300 ? 31.705 20.044 173.460 1.00 20.07 297 THR B C 1
ATOM 6437 O O . THR B 1 300 ? 32.513 20.023 172.507 1.00 20.33 297 THR B O 1
ATOM 6441 N N . GLU B 1 301 ? 31.163 18.953 173.988 1.00 20.04 298 GLU B N 1
ATOM 6442 C CA . GLU B 1 301 ? 31.425 17.596 173.488 1.00 20.33 298 GLU B CA 1
ATOM 6443 C C . GLU B 1 301 ? 30.338 16.615 173.847 1.00 20.54 298 GLU B C 1
ATOM 6444 O O . GLU B 1 301 ? 29.688 16.745 174.889 1.00 20.81 298 GLU B O 1
ATOM 6450 N N . ILE B 1 302 ? 30.172 15.626 172.969 1.00 21.47 299 ILE B N 1
ATOM 6451 C CA . ILE B 1 302 ? 29.264 14.488 173.169 1.00 21.73 299 ILE B CA 1
ATOM 6452 C C . ILE B 1 302 ? 30.056 13.251 173.611 1.00 22.70 299 ILE B C 1
ATOM 6453 O O . ILE B 1 302 ? 29.485 12.315 174.200 1.00 23.34 299 ILE B O 1
ATOM 6458 N N . ASP B 1 303 ? 31.365 13.251 173.328 1.00 22.45 300 ASP B N 1
ATOM 6459 C CA . ASP B 1 303 ? 32.260 12.114 173.621 1.00 23.02 300 ASP B CA 1
ATOM 6460 C C . ASP B 1 303 ? 32.919 12.312 174.974 1.00 22.64 300 ASP B C 1
ATOM 6461 O O . ASP B 1 303 ? 33.700 13.230 175.140 1.00 21.83 300 ASP B O 1
ATOM 6466 N N . PRO B 1 304 ? 32.634 11.428 175.941 1.00 23.43 301 PRO B N 1
ATOM 6467 C CA . PRO B 1 304 ? 33.180 11.616 177.291 1.00 23.29 301 PRO B CA 1
ATOM 6468 C C . PRO B 1 304 ? 34.712 11.552 177.382 1.00 22.80 301 PRO B C 1
ATOM 6469 O O . PRO B 1 304 ? 35.297 12.166 178.265 1.00 22.44 301 PRO B O 1
ATOM 6473 N N . ILE B 1 305 ? 35.347 10.819 176.481 1.00 22.28 302 ILE B N 1
ATOM 6474 C CA . ILE B 1 305 ? 36.814 10.743 176.459 1.00 22.32 302 ILE B CA 1
ATOM 6475 C C . ILE B 1 305 ? 37.380 12.085 175.999 1.00 22.21 302 ILE B C 1
ATOM 6476 O O . ILE B 1 305 ? 38.273 12.644 176.646 1.00 20.89 302 ILE B O 1
ATOM 6481 N N . CYS B 1 306 ? 36.838 12.615 174.898 1.00 22.22 303 CYS B N 1
ATOM 6482 C CA . CYS B 1 306 ? 37.285 13.917 174.394 1.00 22.22 303 CYS B CA 1
ATOM 6483 C C . CYS B 1 306 ? 37.021 15.025 175.409 1.00 22.05 303 CYS B C 1
ATOM 6484 O O . CYS B 1 306 ? 37.837 15.942 175.555 1.00 20.63 303 CYS B O 1
ATOM 6487 N N . ALA B 1 307 ? 35.896 14.923 176.128 1.00 21.77 304 ALA B N 1
ATOM 6488 C CA . ALA B 1 307 ? 35.546 15.907 177.155 1.00 21.79 304 ALA B CA 1
ATOM 6489 C C . ALA B 1 307 ? 36.611 15.920 178.247 1.00 21.73 304 ALA B C 1
ATOM 6490 O O . ALA B 1 307 ? 37.033 16.983 178.690 1.00 21.58 304 ALA B O 1
ATOM 6492 N N . LEU B 1 308 ? 37.024 14.740 178.699 1.00 21.79 305 LEU B N 1
ATOM 6493 C CA . LEU B 1 308 ? 38.084 14.656 179.703 1.00 22.98 305 LEU B CA 1
ATOM 6494 C C . LEU B 1 308 ? 39.430 15.191 179.172 1.00 22.23 305 LEU B C 1
ATOM 6495 O O . LEU B 1 308 ? 40.177 15.815 179.926 1.00 22.15 305 LEU B O 1
ATOM 6500 N N . GLN B 1 309 ? 39.749 14.932 177.906 1.00 20.61 306 GLN B N 1
ATOM 6501 C CA . GLN B 1 309 ? 40.973 15.477 177.323 1.00 20.91 306 GLN B CA 1
ATOM 6502 C C . GLN B 1 309 ? 40.949 17.017 177.396 1.00 20.85 306 GLN B C 1
ATOM 6503 O O . GLN B 1 309 ? 41.946 17.622 177.763 1.00 21.01 306 GLN B O 1
ATOM 6509 N N . ALA B 1 310 ? 39.813 17.638 177.045 1.00 20.20 307 ALA B N 1
ATOM 6510 C CA . ALA B 1 310 ? 39.707 19.091 177.118 1.00 21.10 307 ALA B CA 1
ATOM 6511 C C . ALA B 1 310 ? 39.955 19.600 178.550 1.00 21.90 307 ALA B C 1
ATOM 6512 O O . ALA B 1 310 ? 40.637 20.613 178.748 1.00 21.25 307 ALA B O 1
ATOM 6514 N N A SER B 1 311 ? 39.412 18.877 179.530 0.70 22.98 308 SER B N 1
ATOM 6515 N N B SER B 1 311 ? 39.414 18.890 179.535 0.30 22.43 308 SER B N 1
ATOM 6516 C CA A SER B 1 311 ? 39.548 19.228 180.950 0.70 23.91 308 SER B CA 1
ATOM 6517 C CA B SER B 1 311 ? 39.581 19.262 180.940 0.30 22.96 308 SER B CA 1
ATOM 6518 C C A SER B 1 311 ? 41.025 19.162 181.400 0.70 24.31 308 SER B C 1
ATOM 6519 C C B SER B 1 311 ? 41.043 19.182 181.384 0.30 23.65 308 SER B C 1
ATOM 6520 O O A SER B 1 311 ? 41.480 19.997 182.181 0.70 23.99 308 SER B O 1
ATOM 6521 O O B SER B 1 311 ? 41.508 20.018 182.160 0.30 23.51 308 SER B O 1
ATOM 6526 N N . MET B 1 312 ? 41.763 18.184 180.877 1.00 24.25 309 MET B N 1
ATOM 6527 C CA . MET B 1 312 ? 43.188 18.015 181.186 1.00 25.44 309 MET B CA 1
ATOM 6528 C C . MET B 1 312 ? 44.044 19.159 180.634 1.00 24.92 309 MET B C 1
ATOM 6529 O O . MET B 1 312 ? 45.162 19.385 181.112 1.00 23.16 309 MET B O 1
ATOM 6534 N N . GLU B 1 313 ? 43.517 19.865 179.631 1.00 24.39 310 GLU B N 1
ATOM 6535 C CA . GLU B 1 313 ? 44.196 21.032 179.043 1.00 25.17 310 GLU B CA 1
ATOM 6536 C C . GLU B 1 313 ? 43.697 22.349 179.667 1.00 23.95 310 GLU B C 1
ATOM 6537 O O . GLU B 1 313 ? 43.996 23.446 179.160 1.00 24.90 310 GLU B O 1
ATOM 6543 N N . GLY B 1 314 ? 42.939 22.237 180.758 1.00 23.18 311 GLY B N 1
ATOM 6544 C CA . GLY B 1 314 ? 42.434 23.390 181.481 1.00 22.33 311 GLY B CA 1
ATOM 6545 C C . GLY B 1 314 ? 41.177 24.075 180.945 1.00 21.02 311 GLY B C 1
ATOM 6546 O O . GLY B 1 314 ? 40.875 25.173 181.369 1.00 21.24 311 GLY B O 1
ATOM 6547 N N . TYR B 1 315 ? 40.427 23.426 180.064 1.00 20.52 312 TYR B N 1
ATOM 6548 C CA . TYR B 1 315 ? 39.229 24.040 179.488 1.00 20.28 312 TYR B CA 1
ATOM 6549 C C . TYR B 1 315 ? 37.958 23.595 180.171 1.00 20.93 312 TYR B C 1
ATOM 6550 O O . TYR B 1 315 ? 37.779 22.412 180.455 1.00 20.77 312 TYR B O 1
ATOM 6559 N N . GLN B 1 316 ? 37.078 24.558 180.405 1.00 21.15 313 GLN B N 1
ATOM 6560 C CA . GLN B 1 316 ? 35.732 24.297 180.923 1.00 22.24 313 GLN B CA 1
ATOM 6561 C C . GLN B 1 316 ? 34.979 23.528 179.824 1.00 21.50 313 GLN B C 1
ATOM 6562 O O . GLN B 1 316 ? 35.152 23.827 178.632 1.00 20.58 313 GLN B O 1
ATOM 6568 N N . VAL B 1 317 ? 34.176 22.544 180.209 1.00 20.72 314 VAL B N 1
ATOM 6569 C CA . VAL B 1 317 ? 33.365 21.783 179.258 1.00 20.99 314 VAL B CA 1
ATOM 6570 C C . VAL B 1 317 ? 31.921 21.992 179.674 1.00 21.57 314 VAL B C 1
ATOM 6571 O O . VAL B 1 317 ? 31.526 21.598 180.763 1.00 21.29 314 VAL B O 1
ATOM 6575 N N . SER B 1 318 ? 31.157 22.622 178.790 1.00 22.08 315 SER B N 1
ATOM 6576 C CA . SER B 1 318 ? 29.770 22.969 179.029 1.00 23.08 315 SER B CA 1
ATOM 6577 C C . SER B 1 318 ? 28.847 22.573 177.870 1.00 22.66 315 SER B C 1
ATOM 6578 O O . SER B 1 318 ? 29.311 22.258 176.763 1.00 21.70 315 SER B O 1
ATOM 6581 N N . VAL B 1 319 ? 27.541 22.637 178.129 1.00 22.66 316 VAL B N 1
ATOM 6582 C CA . VAL B 1 319 ? 26.546 22.443 177.073 1.00 23.58 316 VAL B CA 1
ATOM 6583 C C . VAL B 1 319 ? 26.256 23.835 176.526 1.00 23.58 316 VAL B C 1
ATOM 6584 O O . VAL B 1 319 ? 26.253 24.813 177.278 1.00 22.61 316 VAL B O 1
ATOM 6588 N N . LEU B 1 320 ? 26.060 23.927 175.208 1.00 24.51 317 LEU B N 1
ATOM 6589 C CA . LEU B 1 320 ? 25.840 25.211 174.534 1.00 24.34 317 LEU B CA 1
ATOM 6590 C C . LEU B 1 320 ? 24.779 26.077 175.202 1.00 24.58 317 LEU B C 1
ATOM 6591 O O . LEU B 1 320 ? 24.978 27.283 175.378 1.00 22.83 317 LEU B O 1
ATOM 6596 N N . GLU B 1 321 ? 23.673 25.456 175.598 1.00 25.93 318 GLU B N 1
ATOM 6597 C CA . GLU B 1 321 ? 22.564 26.177 176.247 1.00 27.37 318 GLU B CA 1
ATOM 6598 C C . GLU B 1 321 ? 22.949 26.949 177.507 1.00 26.28 318 GLU B C 1
ATOM 6599 O O . GLU B 1 321 ? 22.345 27.976 177.806 1.00 25.74 318 GLU B O 1
ATOM 6605 N N . ASP B 1 322 ? 23.943 26.462 178.237 1.00 25.21 319 ASP B N 1
ATOM 6606 C CA . ASP B 1 322 ? 24.346 27.110 179.476 1.00 25.51 319 ASP B CA 1
ATOM 6607 C C . ASP B 1 322 ? 25.301 28.291 179.283 1.00 24.68 319 ASP B C 1
ATOM 6608 O O . ASP B 1 322 ? 25.501 29.049 180.210 1.00 23.76 319 ASP B O 1
ATOM 6613 N N . VAL B 1 323 ? 25.905 28.423 178.102 1.00 23.44 320 VAL B N 1
ATOM 6614 C CA . VAL B 1 323 ? 26.854 29.513 177.830 1.00 23.68 320 VAL B CA 1
ATOM 6615 C C . VAL B 1 323 ? 26.493 30.361 176.601 1.00 23.73 320 VAL B C 1
ATOM 6616 O O . VAL B 1 323 ? 27.193 31.329 176.309 1.00 24.66 320 VAL B O 1
ATOM 6620 N N . VAL B 1 324 ? 25.398 30.034 175.915 1.00 22.85 321 VAL B N 1
ATOM 6621 C CA . VAL B 1 324 ? 25.054 30.746 174.667 1.00 23.19 321 VAL B CA 1
ATOM 6622 C C . VAL B 1 324 ? 24.789 32.242 174.829 1.00 23.36 321 VAL B C 1
ATOM 6623 O O . VAL B 1 324 ? 25.088 33.030 173.914 1.00 23.39 321 VAL B O 1
ATOM 6627 N N A SER B 1 325 ? 24.263 32.636 175.985 0.60 23.96 322 SER B N 1
ATOM 6628 N N B SER B 1 325 ? 24.258 32.644 175.983 0.40 23.53 322 SER B N 1
ATOM 6629 C CA A SER B 1 325 ? 23.994 34.049 176.250 0.60 25.53 322 SER B CA 1
ATOM 6630 C CA B SER B 1 325 ? 23.949 34.054 176.234 0.40 24.37 322 SER B CA 1
ATOM 6631 C C A SER B 1 325 ? 25.219 34.827 176.760 0.60 25.98 322 SER B C 1
ATOM 6632 C C B SER B 1 325 ? 25.145 34.863 176.735 0.40 24.75 322 SER B C 1
ATOM 6633 O O A SER B 1 325 ? 25.222 36.043 176.659 0.60 26.50 322 SER B O 1
ATOM 6634 O O B SER B 1 325 ? 25.106 36.083 176.702 0.40 25.02 322 SER B O 1
ATOM 6639 N N A GLU B 1 326 ? 26.242 34.143 177.285 0.60 27.03 323 GLU B N 1
ATOM 6640 N N B GLU B 1 326 ? 26.198 34.192 177.191 0.40 25.47 323 GLU B N 1
ATOM 6641 C CA A GLU B 1 326 ? 27.439 34.828 177.840 0.60 28.52 323 GLU B CA 1
ATOM 6642 C CA B GLU B 1 326 ? 27.361 34.891 177.759 0.40 26.56 323 GLU B CA 1
ATOM 6643 C C A GLU B 1 326 ? 28.697 34.804 176.960 0.60 26.76 323 GLU B C 1
ATOM 6644 C C B GLU B 1 326 ? 28.665 34.823 176.939 0.40 25.62 323 GLU B C 1
ATOM 6645 O O A GLU B 1 326 ? 29.572 35.664 177.106 0.60 26.59 323 GLU B O 1
ATOM 6646 O O B GLU B 1 326 ? 29.540 35.677 177.108 0.40 25.58 323 GLU B O 1
ATOM 6657 N N . ALA B 1 327 ? 28.816 33.813 176.085 1.00 24.79 324 ALA B N 1
ATOM 6658 C CA . ALA B 1 327 ? 30.023 33.692 175.259 1.00 22.98 324 ALA B CA 1
ATOM 6659 C C . ALA B 1 327 ? 30.091 34.727 174.125 1.00 21.65 324 ALA B C 1
ATOM 6660 O O . ALA B 1 327 ? 29.076 35.194 173.627 1.00 21.48 324 ALA B O 1
ATOM 6662 N N . ASP B 1 328 ? 31.308 35.058 173.714 1.00 20.57 325 ASP B N 1
ATOM 6663 C CA . ASP B 1 328 ? 31.550 36.081 172.703 1.00 20.25 325 ASP B CA 1
ATOM 6664 C C . ASP B 1 328 ? 31.672 35.580 171.280 1.00 20.49 325 ASP B C 1
ATOM 6665 O O . ASP B 1 328 ? 31.260 36.280 170.342 1.00 20.00 325 ASP B O 1
ATOM 6670 N N . ILE B 1 329 ? 32.254 34.388 171.115 1.00 19.47 326 ILE B N 1
ATOM 6671 C CA . ILE B 1 329 ? 32.516 33.842 169.789 1.00 19.36 326 ILE B CA 1
ATOM 6672 C C . ILE B 1 329 ? 32.234 32.342 169.833 1.00 19.51 326 ILE B C 1
ATOM 6673 O O . ILE B 1 329 ? 32.556 31.681 170.833 1.00 19.65 326 ILE B O 1
ATOM 6678 N N . PHE B 1 330 ? 31.668 31.810 168.749 1.00 19.12 327 PHE B N 1
ATOM 6679 C CA . PHE B 1 330 ? 31.292 30.393 168.652 1.00 19.05 327 PHE B CA 1
ATOM 6680 C C . PHE B 1 330 ? 31.925 29.804 167.417 1.00 19.26 327 PHE B C 1
ATOM 6681 O O . PHE B 1 330 ? 31.728 30.325 166.312 1.00 20.18 327 PHE B O 1
ATOM 6689 N N A ILE B 1 331 ? 32.681 28.725 167.607 0.70 19.13 328 ILE B N 1
ATOM 6690 N N B ILE B 1 331 ? 32.671 28.713 167.587 0.30 19.06 328 ILE B N 1
ATOM 6691 C CA A ILE B 1 331 ? 33.376 28.041 166.521 0.70 19.17 328 ILE B CA 1
ATOM 6692 C CA B ILE B 1 331 ? 33.361 28.054 166.474 0.30 18.91 328 ILE B CA 1
ATOM 6693 C C A ILE B 1 331 ? 32.931 26.573 166.484 0.70 19.60 328 ILE B C 1
ATOM 6694 C C B ILE B 1 331 ? 33.024 26.562 166.424 0.30 19.31 328 ILE B C 1
ATOM 6695 O O A ILE B 1 331 ? 33.183 25.835 167.433 0.70 19.65 328 ILE B O 1
ATOM 6696 O O B ILE B 1 331 ? 33.455 25.797 167.288 0.30 19.23 328 ILE B O 1
ATOM 6705 N N . THR B 1 332 ? 32.277 26.158 165.394 1.00 19.38 329 THR B N 1
ATOM 6706 C CA . THR B 1 332 ? 31.825 24.777 165.245 1.00 20.42 329 THR B CA 1
ATOM 6707 C C . THR B 1 332 ? 32.890 23.922 164.558 1.00 20.24 329 THR B C 1
ATOM 6708 O O . THR B 1 332 ? 33.414 24.291 163.501 1.00 19.75 329 THR B O 1
ATOM 6712 N N . ALA B 1 333 ? 33.215 22.792 165.178 1.00 20.22 330 ALA B N 1
ATOM 6713 C CA . ALA B 1 333 ? 34.236 21.875 164.664 1.00 21.16 330 ALA B CA 1
ATOM 6714 C C . ALA B 1 333 ? 33.817 20.417 164.881 1.00 21.58 330 ALA B C 1
ATOM 6715 O O . ALA B 1 333 ? 34.626 19.575 165.278 1.00 21.24 330 ALA B O 1
ATOM 6717 N N . THR B 1 334 ? 32.554 20.128 164.599 1.00 22.83 331 THR B N 1
ATOM 6718 C CA . THR B 1 334 ? 32.002 18.814 164.883 1.00 23.03 331 THR B CA 1
ATOM 6719 C C . THR B 1 334 ? 31.856 17.852 163.725 1.00 24.30 331 THR B C 1
ATOM 6720 O O . THR B 1 334 ? 31.880 16.651 163.948 1.00 25.10 331 THR B O 1
ATOM 6724 N N . GLY B 1 335 ? 31.690 18.362 162.502 1.00 24.51 332 GLY B N 1
ATOM 6725 C CA . GLY B 1 335 ? 31.373 17.500 161.359 1.00 24.88 332 GLY B CA 1
ATOM 6726 C C . GLY B 1 335 ? 29.913 17.016 161.432 1.00 25.95 332 GLY B C 1
ATOM 6727 O O . GLY B 1 335 ? 29.483 16.191 160.616 1.00 27.62 332 GLY B O 1
ATOM 6728 N N . ASN B 1 336 ? 29.146 17.551 162.385 1.00 24.77 333 ASN B N 1
ATOM 6729 C CA . ASN B 1 336 ? 27.749 17.143 162.605 1.00 25.75 333 ASN B CA 1
ATOM 6730 C C . ASN B 1 336 ? 26.805 18.214 161.999 1.00 26.93 333 ASN B C 1
ATOM 6731 O O . ASN B 1 336 ? 27.232 19.032 161.197 1.00 26.94 333 ASN B O 1
ATOM 6736 N N . LYS B 1 337 ? 25.529 18.207 162.356 1.00 26.07 334 LYS B N 1
ATOM 6737 C CA . LYS B 1 337 ? 24.634 19.230 161.825 1.00 28.08 334 LYS B CA 1
ATOM 6738 C C . LYS B 1 337 ? 23.757 19.782 162.904 1.00 26.75 334 LYS B C 1
ATOM 6739 O O . LYS B 1 337 ? 23.571 19.157 163.949 1.00 26.36 334 LYS B O 1
ATOM 6745 N N . ASP B 1 338 ? 23.249 20.979 162.658 1.00 27.13 335 ASP B N 1
ATOM 6746 C CA . ASP B 1 338 ? 22.336 21.632 163.589 1.00 29.35 335 ASP B CA 1
ATOM 6747 C C . ASP B 1 338 ? 22.933 21.808 164.994 1.00 26.23 335 ASP B C 1
ATOM 6748 O O . ASP B 1 338 ? 22.224 21.641 165.990 1.00 26.27 335 ASP B O 1
ATOM 6753 N N A VAL B 1 339 ? 24.212 22.167 165.041 0.60 24.93 336 VAL B N 1
ATOM 6754 N N B VAL B 1 339 ? 24.231 22.127 165.101 0.40 24.81 336 VAL B N 1
ATOM 6755 C CA A VAL B 1 339 ? 24.934 22.359 166.297 0.60 23.98 336 VAL B CA 1
ATOM 6756 C CA B VAL B 1 339 ? 24.833 22.347 166.442 0.40 23.73 336 VAL B CA 1
ATOM 6757 C C A VAL B 1 339 ? 24.611 23.742 166.865 0.60 23.28 336 VAL B C 1
ATOM 6758 C C B VAL B 1 339 ? 24.588 23.774 166.911 0.40 23.22 336 VAL B C 1
ATOM 6759 O O A VAL B 1 339 ? 24.533 23.922 168.080 0.60 23.74 336 VAL B O 1
ATOM 6760 O O B VAL B 1 339 ? 24.562 24.028 168.116 0.40 23.57 336 VAL B O 1
ATOM 6767 N N . ILE B 1 340 ? 24.424 24.704 165.967 1.00 22.78 337 ILE B N 1
ATOM 6768 C CA . ILE B 1 340 ? 24.043 26.089 166.311 1.00 22.63 337 ILE B CA 1
ATOM 6769 C C . ILE B 1 340 ? 22.768 26.365 165.492 1.00 22.02 337 ILE B C 1
ATOM 6770 O O . ILE B 1 340 ? 22.816 26.469 164.266 1.00 21.49 337 ILE B O 1
ATOM 6775 N N . THR B 1 341 ? 21.647 26.475 166.196 1.00 21.86 338 THR B N 1
ATOM 6776 C CA . THR B 1 341 ? 20.350 26.687 165.593 1.00 22.66 338 THR B CA 1
ATOM 6777 C C . THR B 1 341 ? 19.988 28.168 165.619 1.00 22.34 338 THR B C 1
ATOM 6778 O O . THR B 1 341 ? 20.632 28.974 166.320 1.00 21.02 338 THR B O 1
ATOM 6782 N N . VAL B 1 342 ? 18.937 28.524 164.883 1.00 23.18 339 VAL B N 1
ATOM 6783 C CA . VAL B 1 342 ? 18.424 29.898 164.911 1.00 24.32 339 VAL B CA 1
ATOM 6784 C C . VAL B 1 342 ? 18.042 30.261 166.329 1.00 23.36 339 VAL B C 1
ATOM 6785 O O . VAL B 1 342 ? 18.319 31.366 166.775 1.00 23.58 339 VAL B O 1
ATOM 6789 N N . GLU B 1 343 ? 17.389 29.351 167.036 1.00 23.25 340 GLU B N 1
ATOM 6790 C CA . GLU B 1 343 ? 16.998 29.636 168.431 1.00 24.72 340 GLU B CA 1
ATOM 6791 C C . GLU B 1 343 ? 18.196 29.987 169.330 1.00 24.40 340 GLU B C 1
ATOM 6792 O O . GLU B 1 343 ? 18.084 30.853 170.190 1.00 25.02 340 GLU B O 1
ATOM 6798 N N . HIS B 1 344 ? 19.335 29.322 169.134 1.00 23.93 341 HIS B N 1
ATOM 6799 C CA . HIS B 1 344 ? 20.537 29.649 169.882 1.00 23.28 341 HIS B CA 1
ATOM 6800 C C . HIS B 1 344 ? 20.992 31.070 169.528 1.00 22.77 341 HIS B C 1
ATOM 6801 O O . HIS B 1 344 ? 21.294 31.868 170.405 1.00 22.64 341 HIS B O 1
ATOM 6808 N N . MET B 1 345 ? 21.044 31.366 168.239 1.00 22.06 342 MET B N 1
ATOM 6809 C CA . MET B 1 345 ? 21.474 32.680 167.764 1.00 23.40 342 MET B CA 1
ATOM 6810 C C . MET B 1 345 ? 20.631 33.843 168.325 1.00 22.59 342 MET B C 1
ATOM 6811 O O . MET B 1 345 ? 21.174 34.905 168.639 1.00 22.85 342 MET B O 1
ATOM 6816 N N . ARG B 1 346 ? 19.327 33.634 168.467 1.00 21.25 343 ARG B N 1
ATOM 6817 C CA . ARG B 1 346 ? 18.442 34.666 169.044 1.00 22.11 343 ARG B CA 1
ATOM 6818 C C . ARG B 1 346 ? 18.822 35.019 170.477 1.00 21.81 343 ARG B C 1
ATOM 6819 O O . ARG B 1 346 ? 18.549 36.134 170.939 1.00 21.89 343 ARG B O 1
ATOM 6827 N N . LYS B 1 347 ? 19.480 34.090 171.168 1.00 21.92 344 LYS B N 1
ATOM 6828 C CA . LYS B 1 347 ? 19.877 34.315 172.576 1.00 22.99 344 LYS B CA 1
ATOM 6829 C C . LYS B 1 347 ? 21.259 34.919 172.753 1.00 22.29 344 LYS B C 1
ATOM 6830 O O . LYS B 1 347 ? 21.616 35.307 173.862 1.00 22.46 344 LYS B O 1
ATOM 6836 N N . MET B 1 348 ? 22.038 35.000 171.677 1.00 21.25 345 MET B N 1
ATOM 6837 C CA . MET B 1 348 ? 23.407 35.510 171.779 1.00 21.28 345 MET B CA 1
ATOM 6838 C C . MET B 1 348 ? 23.497 37.002 172.106 1.00 21.93 345 MET B C 1
ATOM 6839 O O . MET B 1 348 ? 22.588 37.774 171.814 1.00 21.72 345 MET B O 1
ATOM 6844 N N . LYS B 1 349 ? 24.616 37.396 172.707 1.00 22.31 346 LYS B N 1
ATOM 6845 C CA . LYS B 1 349 ? 24.811 38.791 173.056 1.00 23.99 346 LYS B CA 1
ATOM 6846 C C . LYS B 1 349 ? 25.040 39.591 171.757 1.00 22.79 346 LYS B C 1
ATOM 6847 O O . LYS B 1 349 ? 25.373 39.019 170.697 1.00 21.71 346 LYS B O 1
ATOM 6853 N N . GLU B 1 350 ? 24.861 40.898 171.863 1.00 22.42 347 GLU B N 1
ATOM 6854 C CA . GLU B 1 350 ? 25.044 41.840 170.751 1.00 22.96 347 GLU B CA 1
ATOM 6855 C C . GLU B 1 350 ? 26.431 41.695 170.132 1.00 21.93 347 GLU B C 1
ATOM 6856 O O . GLU B 1 350 ? 27.453 41.722 170.833 1.00 20.02 347 GLU B O 1
ATOM 6862 N N . ASN B 1 351 ? 26.439 41.535 168.811 1.00 21.36 348 ASN B N 1
ATOM 6863 C CA . ASN B 1 351 ? 27.657 41.381 168.013 1.00 21.84 348 ASN B CA 1
ATOM 6864 C C . ASN B 1 351 ? 28.492 40.146 168.350 1.00 20.89 348 ASN B C 1
ATOM 6865 O O . ASN B 1 351 ? 29.713 40.147 168.195 1.00 21.76 348 ASN B O 1
ATOM 6870 N N . ALA B 1 352 ? 27.825 39.089 168.809 1.00 20.46 349 ALA B N 1
ATOM 6871 C CA . ALA B 1 352 ? 28.487 37.804 168.960 1.00 20.51 349 ALA B CA 1
ATOM 6872 C C . ALA B 1 352 ? 28.926 37.387 167.564 1.00 20.25 349 ALA B C 1
ATOM 6873 O O . ALA B 1 352 ? 28.226 37.681 166.574 1.00 20.22 349 ALA B O 1
ATOM 6875 N N . TYR B 1 353 ? 30.074 36.716 167.486 1.00 20.08 350 TYR B N 1
ATOM 6876 C CA . TYR B 1 353 ? 30.612 36.199 166.225 1.00 20.16 350 TYR B CA 1
ATOM 6877 C C . TYR B 1 353 ? 30.393 34.692 166.109 1.00 20.61 350 TYR B C 1
ATOM 6878 O O . TYR B 1 353 ? 30.484 33.955 167.106 1.00 20.24 350 TYR B O 1
ATOM 6887 N N . ILE B 1 354 ? 30.084 34.235 164.897 1.00 20.67 351 ILE B N 1
ATOM 6888 C CA . ILE B 1 354 ? 29.827 32.811 164.646 1.00 20.65 351 ILE B CA 1
ATOM 6889 C C . ILE B 1 354 ? 30.616 32.363 163.434 1.00 20.25 351 ILE B C 1
ATOM 6890 O O . ILE B 1 354 ? 30.591 33.036 162.399 1.00 19.55 351 ILE B O 1
ATOM 6895 N N . ALA B 1 355 ? 31.312 31.231 163.567 1.00 20.15 352 ALA B N 1
ATOM 6896 C CA . ALA B 1 355 ? 32.080 30.652 162.460 1.00 20.51 352 ALA B CA 1
ATOM 6897 C C . ALA B 1 355 ? 32.084 29.151 162.558 1.00 20.69 352 ALA B C 1
ATOM 6898 O O . ALA B 1 355 ? 31.860 28.582 163.629 1.00 20.40 352 ALA B O 1
ATOM 6900 N N . ASN B 1 356 ? 32.303 28.520 161.406 1.00 20.52 353 ASN B N 1
ATOM 6901 C CA . ASN B 1 356 ? 32.397 27.086 161.279 1.00 20.11 353 ASN B CA 1
ATOM 6902 C C . ASN B 1 356 ? 33.732 26.727 160.630 1.00 20.39 353 ASN B C 1
ATOM 6903 O O . ASN B 1 356 ? 34.189 27.420 159.745 1.00 20.12 353 ASN B O 1
ATOM 6908 N N . ILE B 1 357 ? 34.351 25.643 161.086 1.00 19.92 354 ILE B N 1
ATOM 6909 C CA . ILE B 1 357 ? 35.609 25.183 160.498 1.00 21.07 354 ILE B CA 1
ATOM 6910 C C . ILE B 1 357 ? 35.475 23.707 160.056 1.00 21.53 354 ILE B C 1
ATOM 6911 O O . ILE B 1 357 ? 36.438 23.112 159.533 1.00 22.21 354 ILE B O 1
ATOM 6916 N N . GLY B 1 358 ? 34.282 23.137 160.249 1.00 20.70 355 GLY B N 1
ATOM 6917 C CA . GLY B 1 358 ? 33.965 21.790 159.777 1.00 21.72 355 GLY B CA 1
ATOM 6918 C C . GLY B 1 358 ? 33.807 21.851 158.261 1.00 22.09 355 GLY B C 1
ATOM 6919 O O . GLY B 1 358 ? 33.651 22.941 157.694 1.00 21.46 355 GLY B O 1
ATOM 6920 N N . HIS B 1 359 ? 33.785 20.700 157.596 1.00 23.00 356 HIS B N 1
ATOM 6921 C CA . HIS B 1 359 ? 33.756 20.707 156.123 1.00 23.34 356 HIS B CA 1
ATOM 6922 C C . HIS B 1 359 ? 32.533 21.383 155.491 1.00 23.53 356 HIS B C 1
ATOM 6923 O O . HIS B 1 359 ? 32.672 22.139 154.526 1.00 23.24 356 HIS B O 1
ATOM 6930 N N . PHE B 1 360 ? 31.354 21.088 156.018 1.00 23.97 357 PHE B N 1
ATOM 6931 C CA . PHE B 1 360 ? 30.115 21.650 155.494 1.00 26.09 357 PHE B CA 1
ATOM 6932 C C . PHE B 1 360 ? 29.494 22.695 156.409 1.00 27.25 357 PHE B C 1
ATOM 6933 O O . PHE B 1 360 ? 29.717 22.718 157.620 1.00 28.49 357 PHE B O 1
ATOM 6941 N N . ASP B 1 361 ? 28.691 23.544 155.785 1.00 27.56 358 ASP B N 1
ATOM 6942 C CA . ASP B 1 361 ? 28.001 24.634 156.451 1.00 28.80 358 ASP B CA 1
ATOM 6943 C C . ASP B 1 361 ? 26.842 24.162 157.325 1.00 29.85 358 ASP B C 1
ATOM 6944 O O . ASP B 1 361 ? 26.308 24.954 158.093 1.00 33.88 358 ASP B O 1
ATOM 6949 N N . ASP B 1 362 ? 26.484 22.882 157.210 1.00 28.82 359 ASP B N 1
ATOM 6950 C CA . ASP B 1 362 ? 25.380 22.272 157.963 1.00 31.54 359 ASP B CA 1
ATOM 6951 C C . ASP B 1 362 ? 25.440 22.427 159.479 1.00 27.46 359 ASP B C 1
ATOM 6952 O O . ASP B 1 362 ? 24.413 22.302 160.145 1.00 25.65 359 ASP B O 1
ATOM 6957 N N . GLU B 1 363 ? 26.636 22.655 160.020 1.00 25.36 360 GLU B N 1
ATOM 6958 C CA . GLU B 1 363 ? 26.808 22.760 161.481 1.00 24.19 360 GLU B CA 1
ATOM 6959 C C . GLU B 1 363 ? 25.988 23.898 162.073 1.00 23.10 360 GLU B C 1
ATOM 6960 O O . GLU B 1 363 ? 25.529 23.804 163.207 1.00 22.39 360 GLU B O 1
ATOM 6966 N N . ILE B 1 364 ? 25.799 24.949 161.272 1.00 23.32 361 ILE B N 1
ATOM 6967 C CA . ILE B 1 364 ? 25.066 26.158 161.651 1.00 23.24 361 ILE B CA 1
ATOM 6968 C C . ILE B 1 364 ? 23.833 26.262 160.776 1.00 23.14 361 ILE B C 1
ATOM 6969 O O . ILE B 1 364 ? 23.908 26.013 159.563 1.00 22.11 361 ILE B O 1
ATOM 6974 N N . ASP B 1 365 ? 22.698 26.650 161.364 1.00 22.61 362 ASP B N 1
ATOM 6975 C CA . ASP B 1 365 ? 21.465 26.790 160.579 1.00 22.65 362 ASP B CA 1
ATOM 6976 C C . ASP B 1 365 ? 21.433 28.143 159.846 1.00 22.36 362 ASP B C 1
ATOM 6977 O O . ASP B 1 365 ? 20.634 29.036 160.172 1.00 20.31 362 ASP B O 1
ATOM 6982 N N . VAL B 1 366 ? 22.290 28.270 158.828 1.00 21.75 363 VAL B N 1
ATOM 6983 C CA . VAL B 1 366 ? 22.376 29.496 158.054 1.00 22.25 363 VAL B CA 1
ATOM 6984 C C . VAL B 1 366 ? 21.090 29.762 157.287 1.00 23.21 363 VAL B C 1
ATOM 6985 O O . VAL B 1 366 ? 20.638 30.919 157.215 1.00 23.08 363 VAL B O 1
ATOM 6989 N N . TYR B 1 367 ? 20.497 28.712 156.719 1.00 24.02 364 TYR B N 1
ATOM 6990 C CA . TYR B 1 367 ? 19.247 28.862 155.989 1.00 25.94 364 TYR B CA 1
ATOM 6991 C C . TYR B 1 367 ? 18.150 29.419 156.913 1.00 25.86 364 TYR B C 1
ATOM 6992 O O . TYR B 1 367 ? 17.417 30.322 156.528 1.00 25.96 364 TYR B O 1
ATOM 7001 N N . GLY B 1 368 ? 18.057 28.882 158.128 1.00 24.93 365 GLY B N 1
ATOM 7002 C CA . GLY B 1 368 ? 17.061 29.344 159.103 1.00 25.03 365 GLY B CA 1
ATOM 7003 C C . GLY B 1 368 ? 17.264 30.808 159.472 1.00 24.31 365 GLY B C 1
ATOM 7004 O O . GLY B 1 368 ? 16.294 31.562 159.624 1.00 24.65 365 GLY B O 1
ATOM 7005 N N . LEU B 1 369 ? 18.533 31.197 159.612 1.00 22.58 366 LEU B N 1
ATOM 7006 C CA . LEU B 1 369 ? 18.908 32.578 159.914 1.00 21.98 366 LEU B CA 1
ATOM 7007 C C . LEU B 1 369 ? 18.511 33.483 158.754 1.00 22.70 366 LEU B C 1
ATOM 7008 O O . LEU B 1 369 ? 17.831 34.486 158.955 1.00 21.99 366 LEU B O 1
ATOM 7013 N N . GLU B 1 370 ? 18.911 33.112 157.536 1.00 23.81 367 GLU B N 1
ATOM 7014 C CA . GLU B 1 370 ? 18.602 33.915 156.342 1.00 25.72 367 GLU B CA 1
ATOM 7015 C C . GLU B 1 370 ? 17.113 34.043 156.067 1.00 24.69 367 GLU B C 1
ATOM 7016 O O . GLU B 1 370 ? 16.679 35.052 155.555 1.00 25.13 367 GLU B O 1
ATOM 7022 N N . ASN B 1 371 ? 16.341 33.031 156.432 1.00 24.99 368 ASN B N 1
ATOM 7023 C CA . ASN B 1 371 ? 14.888 33.040 156.222 1.00 26.11 368 ASN B CA 1
ATOM 7024 C C . ASN B 1 371 ? 14.040 33.487 157.424 1.00 24.72 368 ASN B C 1
ATOM 7025 O O . ASN B 1 371 ? 12.819 33.391 157.393 1.00 25.54 368 ASN B O 1
ATOM 7030 N N . TYR B 1 372 ? 14.690 33.982 158.468 1.00 22.87 369 TYR B N 1
ATOM 7031 C CA . TYR B 1 372 ? 13.986 34.466 159.648 1.00 22.21 369 TYR B CA 1
ATOM 7032 C C . TYR B 1 372 ? 13.161 35.696 159.212 1.00 22.29 369 TYR B C 1
ATOM 7033 O O . TYR B 1 372 ? 13.659 36.534 158.465 1.00 21.33 369 TYR B O 1
ATOM 7042 N N . PRO B 1 373 ? 11.895 35.801 159.663 1.00 23.14 370 PRO B N 1
ATOM 7043 C CA . PRO B 1 373 ? 11.045 36.913 159.199 1.00 23.97 370 PRO B CA 1
ATOM 7044 C C . PRO B 1 373 ? 11.598 38.307 159.526 1.00 24.80 370 PRO B C 1
ATOM 7045 O O . PRO B 1 373 ? 11.852 38.617 160.695 1.00 26.25 370 PRO B O 1
ATOM 7049 N N . GLY B 1 374 ? 11.815 39.114 158.490 1.00 25.11 371 GLY B N 1
ATOM 7050 C CA . GLY B 1 374 ? 12.313 40.470 158.649 1.00 24.97 371 GLY B CA 1
ATOM 7051 C C . GLY B 1 374 ? 13.778 40.599 159.059 1.00 25.02 371 GLY B C 1
ATOM 7052 O O . GLY B 1 374 ? 14.192 41.661 159.489 1.00 24.26 371 GLY B O 1
ATOM 7053 N N . ILE B 1 375 ? 14.564 39.527 158.944 1.00 24.77 372 ILE B N 1
ATOM 7054 C CA . ILE B 1 375 ? 15.976 39.603 159.291 1.00 25.06 372 ILE B CA 1
ATOM 7055 C C . ILE B 1 375 ? 16.615 40.652 158.360 1.00 26.30 372 ILE B C 1
ATOM 7056 O O . ILE B 1 375 ? 16.245 40.746 157.177 1.00 24.69 372 ILE B O 1
ATOM 7061 N N . LYS B 1 376 ? 17.506 41.467 158.910 1.00 26.99 373 LYS B N 1
ATOM 7062 C CA . LYS B 1 376 ? 18.255 42.454 158.122 1.00 29.04 373 LYS B CA 1
ATOM 7063 C C . LYS B 1 376 ? 19.676 41.942 157.984 1.00 28.11 373 LYS B C 1
ATOM 7064 O O . LYS B 1 376 ? 20.264 41.499 158.972 1.00 26.70 373 LYS B O 1
ATOM 7070 N N A VAL B 1 377 ? 20.224 42.042 156.781 0.70 28.02 374 VAL B N 1
ATOM 7071 N N B VAL B 1 377 ? 20.241 41.991 156.778 0.30 28.10 374 VAL B N 1
ATOM 7072 C CA A VAL B 1 377 ? 21.564 41.562 156.502 0.70 29.42 374 VAL B CA 1
ATOM 7073 C CA B VAL B 1 377 ? 21.606 41.488 156.557 0.30 28.50 374 VAL B CA 1
ATOM 7074 C C A VAL B 1 377 ? 22.391 42.679 155.889 0.70 30.37 374 VAL B C 1
ATOM 7075 C C B VAL B 1 377 ? 22.460 42.495 155.791 0.30 29.49 374 VAL B C 1
ATOM 7076 O O A VAL B 1 377 ? 21.904 43.414 155.037 0.70 30.77 374 VAL B O 1
ATOM 7077 O O B VAL B 1 377 ? 22.070 42.947 154.715 0.30 29.88 374 VAL B O 1
ATOM 7084 N N . ILE B 1 378 ? 23.626 42.825 156.347 1.00 29.65 375 ILE B N 1
ATOM 7085 C CA . ILE B 1 378 ? 24.550 43.789 155.745 1.00 31.23 375 ILE B CA 1
ATOM 7086 C C . ILE B 1 378 ? 25.915 43.131 155.592 1.00 29.02 375 ILE B C 1
ATOM 7087 O O . ILE B 1 378 ? 26.340 42.347 156.452 1.00 26.14 375 ILE B O 1
ATOM 7092 N N . GLU B 1 379 ? 26.584 43.428 154.484 1.00 29.98 376 GLU B N 1
ATOM 7093 C CA . GLU B 1 379 ? 27.919 42.920 154.261 1.00 32.54 376 GLU B CA 1
ATOM 7094 C C . GLU B 1 379 ? 28.884 43.846 155.016 1.00 31.01 376 GLU B C 1
ATOM 7095 O O . GLU B 1 379 ? 28.971 45.040 154.717 1.00 29.66 376 GLU B O 1
ATOM 7101 N N . VAL B 1 380 ? 29.579 43.298 156.006 1.00 30.13 377 VAL B N 1
ATOM 7102 C CA . VAL B 1 380 ? 30.524 44.076 156.812 1.00 33.13 377 VAL B CA 1
ATOM 7103 C C . VAL B 1 380 ? 31.842 44.215 156.059 1.00 34.93 377 VAL B C 1
ATOM 7104 O O . VAL B 1 380 ? 32.481 45.267 156.084 1.00 34.33 377 VAL B O 1
ATOM 7108 N N . LYS B 1 381 ? 32.254 43.122 155.440 1.00 35.66 378 LYS B N 1
ATOM 7109 C CA . LYS B 1 381 ? 33.439 43.092 154.590 1.00 40.20 378 LYS B CA 1
ATOM 7110 C C . LYS B 1 381 ? 33.335 41.848 153.759 1.00 39.71 378 LYS B C 1
ATOM 7111 O O . LYS B 1 381 ? 32.308 41.154 153.823 1.00 38.05 378 LYS B O 1
ATOM 7117 N N A GLN B 1 382 ? 34.379 41.557 152.980 0.60 39.56 379 GLN B N 1
ATOM 7118 N N B GLN B 1 382 ? 34.361 41.574 152.956 0.40 38.87 379 GLN B N 1
ATOM 7119 C CA A GLN B 1 382 ? 34.357 40.390 152.107 0.60 38.52 379 GLN B CA 1
ATOM 7120 C CA B GLN B 1 382 ? 34.377 40.391 152.105 0.40 37.71 379 GLN B CA 1
ATOM 7121 C C A GLN B 1 382 ? 34.040 39.132 152.909 0.60 33.85 379 GLN B C 1
ATOM 7122 C C B GLN B 1 382 ? 34.054 39.125 152.895 0.40 33.99 379 GLN B C 1
ATOM 7123 O O A GLN B 1 382 ? 34.733 38.803 153.873 0.60 31.01 379 GLN B O 1
ATOM 7124 O O B GLN B 1 382 ? 34.779 38.769 153.827 0.40 31.99 379 GLN B O 1
ATOM 7135 N N . ASN B 1 383 ? 32.950 38.473 152.528 1.00 32.09 380 ASN B N 1
ATOM 7136 C CA . ASN B 1 383 ? 32.527 37.223 153.154 1.00 31.56 380 ASN B CA 1
ATOM 7137 C C . ASN B 1 383 ? 32.254 37.309 154.664 1.00 27.02 380 ASN B C 1
ATOM 7138 O O . ASN B 1 383 ? 32.518 36.362 155.388 1.00 25.20 380 ASN B O 1
ATOM 7143 N N . VAL B 1 384 ? 31.760 38.460 155.127 1.00 24.66 381 VAL B N 1
ATOM 7144 C CA . VAL B 1 384 ? 31.397 38.651 156.539 1.00 23.58 381 VAL B CA 1
ATOM 7145 C C . VAL B 1 384 ? 30.091 39.418 156.558 1.00 22.77 381 VAL B C 1
ATOM 7146 O O . VAL B 1 384 ? 30.018 40.471 155.983 1.00 22.83 381 VAL B O 1
ATOM 7150 N N . HIS B 1 385 ? 29.077 38.898 157.247 1.00 21.99 382 HIS B N 1
ATOM 7151 C CA . HIS B 1 385 ? 27.754 39.499 157.253 1.00 22.59 382 HIS B CA 1
ATOM 7152 C C . HIS B 1 385 ? 27.167 39.631 158.639 1.00 21.49 382 HIS B C 1
ATOM 7153 O O . HIS B 1 385 ? 27.284 38.718 159.445 1.00 21.20 382 HIS B O 1
ATOM 7160 N N . LYS B 1 386 ? 26.533 40.771 158.899 1.00 21.44 383 LYS B N 1
ATOM 7161 C CA . LYS B 1 386 ? 25.881 41.032 160.168 1.00 21.96 383 LYS B CA 1
ATOM 7162 C C . LYS B 1 386 ? 24.381 40.847 159.961 1.00 22.36 383 LYS B C 1
ATOM 7163 O O . LYS B 1 386 ? 23.809 41.431 159.043 1.00 22.67 383 LYS B O 1
ATOM 7169 N N . PHE B 1 387 ? 23.751 40.062 160.831 1.00 20.95 384 PHE B N 1
ATOM 7170 C CA . PHE B 1 387 ? 22.323 39.754 160.748 1.00 21.13 384 PHE B CA 1
ATOM 7171 C C . PHE B 1 387 ? 21.653 40.346 161.971 1.00 21.14 384 PHE B C 1
ATOM 7172 O O . PHE B 1 387 ? 22.099 40.103 163.088 1.00 20.67 384 PHE B O 1
ATOM 7180 N N . THR B 1 388 ? 20.584 41.106 161.766 1.00 21.35 385 THR B N 1
ATOM 7181 C CA . THR B 1 388 ? 19.854 41.743 162.873 1.00 22.16 385 THR B CA 1
ATOM 7182 C C . THR B 1 388 ? 18.423 41.211 162.974 1.00 21.94 385 THR B C 1
ATOM 7183 O O . THR B 1 388 ? 17.672 41.278 162.002 1.00 21.52 385 THR B O 1
ATOM 7187 N N . PHE B 1 389 ? 18.071 40.680 164.148 1.00 21.49 386 PHE B N 1
ATOM 7188 C CA . PHE B 1 389 ? 16.735 40.154 164.420 1.00 22.42 386 PHE B CA 1
ATOM 7189 C C . PHE B 1 389 ? 15.805 41.338 164.705 1.00 23.14 386 PHE B C 1
ATOM 7190 O O . PHE B 1 389 ? 16.075 42.130 165.609 1.00 22.54 386 PHE B O 1
ATOM 7198 N N . PRO B 1 390 ? 14.699 41.456 163.953 1.00 23.95 387 PRO B N 1
ATOM 7199 C CA . PRO B 1 390 ? 13.844 42.632 164.123 1.00 24.77 387 PRO B CA 1
ATOM 7200 C C . PRO B 1 390 ? 13.112 42.738 165.454 1.00 24.58 387 PRO B C 1
ATOM 7201 O O . PRO B 1 390 ? 12.866 43.853 165.897 1.00 25.11 387 PRO B O 1
ATOM 7205 N N . ASP B 1 391 ? 12.786 41.608 166.081 1.00 24.13 388 ASP B N 1
ATOM 7206 C CA . ASP B 1 391 ? 12.037 41.629 167.361 1.00 25.23 388 ASP B CA 1
ATOM 7207 C C . ASP B 1 391 ? 12.863 42.087 168.585 1.00 24.45 388 ASP B C 1
ATOM 7208 O O . ASP B 1 391 ? 12.323 42.637 169.537 1.00 25.20 388 ASP B O 1
ATOM 7213 N N . THR B 1 392 ? 14.158 41.857 168.554 1.00 24.22 389 THR B N 1
ATOM 7214 C CA . THR B 1 392 ? 15.057 42.274 169.647 1.00 24.30 389 THR B CA 1
ATOM 7215 C C . THR B 1 392 ? 16.029 43.383 169.258 1.00 24.39 389 THR B C 1
ATOM 7216 O O . THR B 1 392 ? 16.599 44.022 170.129 1.00 23.72 389 THR B O 1
ATOM 7220 N N A GLN B 1 393 ? 16.210 43.570 167.948 0.50 24.70 390 GLN B N 1
ATOM 7221 N N B GLN B 1 393 ? 16.203 43.604 167.951 0.50 25.14 390 GLN B N 1
ATOM 7222 C CA A GLN B 1 393 ? 17.167 44.530 167.381 0.50 25.25 390 GLN B CA 1
ATOM 7223 C CA B GLN B 1 393 ? 17.186 44.562 167.392 0.50 25.98 390 GLN B CA 1
ATOM 7224 C C A GLN B 1 393 ? 18.616 44.159 167.737 0.50 24.77 390 GLN B C 1
ATOM 7225 C C B GLN B 1 393 ? 18.635 44.149 167.696 0.50 25.16 390 GLN B C 1
ATOM 7226 O O A GLN B 1 393 ? 19.502 45.013 167.713 0.50 25.00 390 GLN B O 1
ATOM 7227 O O B GLN B 1 393 ? 19.547 44.971 167.592 0.50 25.22 390 GLN B O 1
ATOM 7238 N N . LYS B 1 394 ? 18.845 42.878 168.041 1.00 24.10 391 LYS B N 1
ATOM 7239 C CA . LYS B 1 394 ? 20.194 42.382 168.353 1.00 23.53 391 LYS B CA 1
ATOM 7240 C C . LYS B 1 394 ? 20.789 41.789 167.090 1.00 23.01 391 LYS B C 1
ATOM 7241 O O . LYS B 1 394 ? 20.067 41.237 166.240 1.00 22.37 391 LYS B O 1
ATOM 7247 N N . SER B 1 395 ? 22.098 41.889 166.967 1.00 21.97 392 SER B N 1
ATOM 7248 C CA . SER B 1 395 ? 22.791 41.359 165.803 1.00 22.32 392 SER B CA 1
ATOM 7249 C C . SER B 1 395 ? 23.813 40.280 166.138 1.00 21.44 392 SER B C 1
ATOM 7250 O O . SER B 1 395 ? 24.354 40.245 167.250 1.00 21.24 392 SER B O 1
ATOM 7253 N N . VAL B 1 396 ? 24.054 39.398 165.162 1.00 21.20 393 VAL B N 1
ATOM 7254 C CA . VAL B 1 396 ? 25.119 38.389 165.221 1.00 20.67 393 VAL B CA 1
ATOM 7255 C C . VAL B 1 396 ? 25.927 38.570 163.934 1.00 20.99 393 VAL B C 1
ATOM 7256 O O . VAL B 1 396 ? 25.396 39.006 162.908 1.00 19.88 393 VAL B O 1
ATOM 7260 N N . ILE B 1 397 ? 27.210 38.241 163.993 1.00 20.47 394 ILE B N 1
ATOM 7261 C CA . ILE B 1 397 ? 28.081 38.385 162.845 1.00 20.02 394 ILE B CA 1
ATOM 7262 C C . ILE B 1 397 ? 28.567 36.998 162.445 1.00 19.62 394 ILE B C 1
ATOM 7263 O O . ILE B 1 397 ? 29.222 36.306 163.243 1.00 19.51 394 ILE B O 1
ATOM 7268 N N . LEU B 1 398 ? 28.236 36.613 161.206 1.00 18.56 395 LEU B N 1
ATOM 7269 C CA . LEU B 1 398 ? 28.563 35.323 160.667 1.00 19.62 395 LEU B CA 1
ATOM 7270 C C . LEU B 1 398 ? 29.699 35.425 159.677 1.00 20.48 395 LEU B C 1
ATOM 7271 O O . LEU B 1 398 ? 29.653 36.248 158.749 1.00 19.56 395 LEU B O 1
ATOM 7276 N N . LEU B 1 399 ? 30.722 34.602 159.881 1.00 21.06 396 LEU B N 1
ATOM 7277 C CA . LEU B 1 399 ? 31.848 34.562 158.955 1.00 23.08 396 LEU B CA 1
ATOM 7278 C C . LEU B 1 399 ? 31.566 33.589 157.776 1.00 22.52 396 LEU B C 1
ATOM 7279 O O . LEU B 1 399 ? 31.181 32.440 157.985 1.00 20.39 396 LEU B O 1
ATOM 7284 N N . CYS B 1 400 ? 31.803 34.092 156.558 1.00 23.81 397 CYS B N 1
ATOM 7285 C CA . CYS B 1 400 ? 31.600 33.415 155.261 1.00 25.32 397 CYS B CA 1
ATOM 7286 C C . CYS B 1 400 ? 30.427 32.447 155.171 1.00 24.73 397 CYS B C 1
ATOM 7287 O O . CYS B 1 400 ? 30.568 31.303 154.721 1.00 24.78 397 CYS B O 1
ATOM 7290 N N . LYS B 1 401 ? 29.264 32.924 155.616 1.00 23.57 398 LYS B N 1
ATOM 7291 C CA . LYS B 1 401 ? 28.016 32.172 155.561 1.00 24.24 398 LYS B CA 1
ATOM 7292 C C . LYS B 1 401 ? 28.101 30.760 156.122 1.00 22.86 398 LYS B C 1
ATOM 7293 O O . LYS B 1 401 ? 27.463 29.863 155.617 1.00 22.85 398 LYS B O 1
ATOM 7299 N N . GLY B 1 402 ? 28.878 30.572 157.187 1.00 22.26 399 GLY B N 1
ATOM 7300 C CA . GLY B 1 402 ? 29.010 29.257 157.790 1.00 22.06 399 GLY B CA 1
ATOM 7301 C C . GLY B 1 402 ? 29.892 28.264 157.061 1.00 21.92 399 GLY B C 1
ATOM 7302 O O . GLY B 1 402 ? 30.001 27.119 157.495 1.00 22.01 399 GLY B O 1
ATOM 7303 N N . ARG B 1 403 ? 30.512 28.678 155.953 1.00 22.26 400 ARG B N 1
ATOM 7304 C CA . ARG B 1 403 ? 31.441 27.803 155.224 1.00 22.47 400 ARG B CA 1
ATOM 7305 C C . ARG B 1 403 ? 32.775 27.797 155.965 1.00 22.32 400 ARG B C 1
ATOM 7306 O O . ARG B 1 403 ? 33.068 28.727 156.728 1.00 21.41 400 ARG B O 1
ATOM 7314 N N . LEU B 1 404 ? 33.578 26.755 155.740 1.00 23.49 401 LEU B N 1
ATOM 7315 C CA . LEU B 1 404 ? 34.828 26.568 156.496 1.00 23.91 401 LEU B CA 1
ATOM 7316 C C . LEU B 1 404 ? 35.664 27.865 156.493 1.00 23.37 401 LEU B C 1
ATOM 7317 O O . LEU B 1 404 ? 36.107 28.352 155.447 1.00 23.46 401 LEU B O 1
ATOM 7322 N N . VAL B 1 405 ? 35.830 28.417 157.689 1.00 21.06 402 VAL B N 1
ATOM 7323 C CA . VAL B 1 405 ? 36.373 29.775 157.853 1.00 21.16 402 VAL B CA 1
ATOM 7324 C C . VAL B 1 405 ? 37.830 29.994 157.532 1.00 21.10 402 VAL B C 1
ATOM 7325 O O . VAL B 1 405 ? 38.199 31.076 157.092 1.00 20.88 402 VAL B O 1
ATOM 7329 N N . ASN B 1 406 ? 38.652 28.979 157.754 1.00 21.49 403 ASN B N 1
ATOM 7330 C CA . ASN B 1 406 ? 40.074 29.092 157.453 1.00 21.92 403 ASN B CA 1
ATOM 7331 C C . ASN B 1 406 ? 40.319 29.263 155.961 1.00 22.61 403 ASN B C 1
ATOM 7332 O O . ASN B 1 406 ? 41.250 29.964 155.567 1.00 23.52 403 ASN B O 1
ATOM 7337 N N . LEU B 1 407 ? 39.469 28.651 155.148 1.00 22.82 404 LEU B N 1
ATOM 7338 C CA . LEU B 1 407 ? 39.564 28.734 153.683 1.00 23.01 404 LEU B CA 1
ATOM 7339 C C . LEU B 1 407 ? 38.680 29.836 153.102 1.00 23.38 404 LEU B C 1
ATOM 7340 O O . LEU B 1 407 ? 39.019 30.416 152.068 1.00 24.54 404 LEU B O 1
ATOM 7345 N N . GLY B 1 408 ? 37.582 30.149 153.796 1.00 22.33 405 GLY B N 1
ATOM 7346 C CA . GLY B 1 408 ? 36.652 31.184 153.362 1.00 23.45 405 GLY B CA 1
ATOM 7347 C C . GLY B 1 408 ? 37.119 32.602 153.622 1.00 24.24 405 GLY B C 1
ATOM 7348 O O . GLY B 1 408 ? 37.026 33.453 152.732 1.00 25.71 405 GLY B O 1
ATOM 7349 N N . CYS B 1 409 ? 37.609 32.857 154.838 1.00 23.10 406 CYS B N 1
ATOM 7350 C CA . CYS B 1 409 ? 38.107 34.181 155.233 1.00 23.37 406 CYS B CA 1
ATOM 7351 C C . CYS B 1 409 ? 39.623 34.306 155.169 1.00 23.65 406 CYS B C 1
ATOM 7352 O O . CYS B 1 409 ? 40.143 35.409 155.291 1.00 24.09 406 CYS B O 1
ATOM 7355 N N . ALA B 1 410 ? 40.328 33.187 155.011 1.00 23.61 407 ALA B N 1
ATOM 7356 C CA . ALA B 1 410 ? 41.772 33.226 154.838 1.00 24.40 407 ALA B CA 1
ATOM 7357 C C . ALA B 1 410 ? 42.207 32.333 153.657 1.00 25.58 407 ALA B C 1
ATOM 7358 O O . ALA B 1 410 ? 41.472 32.222 152.661 1.00 26.43 407 ALA B O 1
ATOM 7360 N N . THR B 1 411 ? 43.362 31.684 153.762 1.00 24.83 408 THR B N 1
ATOM 7361 C CA . THR B 1 411 ? 43.910 30.909 152.644 1.00 25.21 408 THR B CA 1
ATOM 7362 C C . THR B 1 411 ? 44.155 29.450 153.010 1.00 23.27 408 THR B C 1
ATOM 7363 O O . THR B 1 411 ? 44.931 28.755 152.343 1.00 22.66 408 THR B O 1
ATOM 7367 N N . GLY B 1 412 ? 43.505 28.977 154.064 1.00 21.37 409 GLY B N 1
ATOM 7368 C CA . GLY B 1 412 ? 43.676 27.600 154.479 1.00 21.79 409 GLY B CA 1
ATOM 7369 C C . GLY B 1 412 ? 45.005 27.357 155.156 1.00 21.09 409 GLY B C 1
ATOM 7370 O O . GLY B 1 412 ? 45.724 28.303 155.527 1.00 21.05 409 GLY B O 1
ATOM 7371 N N . HIS B 1 413 ? 45.326 26.091 155.311 1.00 20.96 410 HIS B N 1
ATOM 7372 C CA . HIS B 1 413 ? 46.564 25.667 155.961 1.00 22.22 410 HIS B CA 1
ATOM 7373 C C . HIS B 1 413 ? 47.836 26.086 155.200 1.00 22.04 410 HIS B C 1
ATOM 7374 O O . HIS B 1 413 ? 47.797 26.277 153.988 1.00 22.11 410 HIS B O 1
ATOM 7381 N N . PRO B 1 414 ? 48.968 26.201 155.911 1.00 21.67 411 PRO B N 1
ATOM 7382 C CA . PRO B 1 414 ? 50.223 26.566 155.242 1.00 21.72 411 PRO B CA 1
ATOM 7383 C C . PRO B 1 414 ? 50.895 25.397 154.493 1.00 22.28 411 PRO B C 1
ATOM 7384 O O . PRO B 1 414 ? 50.546 24.225 154.719 1.00 21.79 411 PRO B O 1
ATOM 7388 N N . PRO B 1 415 ? 51.860 25.711 153.604 1.00 22.64 412 PRO B N 1
ATOM 7389 C CA . PRO B 1 415 ? 52.547 24.709 152.780 1.00 22.94 412 PRO B CA 1
ATOM 7390 C C . PRO B 1 415 ? 53.110 23.475 153.472 1.00 22.40 412 PRO B C 1
ATOM 7391 O O . PRO B 1 415 ? 52.904 22.376 152.970 1.00 21.10 412 PRO B O 1
ATOM 7395 N N . LEU B 1 416 ? 53.793 23.630 154.605 1.00 23.86 413 LEU B N 1
ATOM 7396 C CA . LEU B 1 416 ? 54.389 22.463 155.280 1.00 24.27 413 LEU B CA 1
ATOM 7397 C C . LEU B 1 416 ? 53.379 21.320 155.572 1.00 24.09 413 LEU B C 1
ATOM 7398 O O . LEU B 1 416 ? 53.589 20.190 155.139 1.00 22.25 413 LEU B O 1
ATOM 7403 N N . VAL B 1 417 ? 52.294 21.604 156.289 1.00 24.21 414 VAL B N 1
ATOM 7404 C CA . VAL B 1 417 ? 51.328 20.534 156.568 1.00 23.84 414 VAL B CA 1
ATOM 7405 C C . VAL B 1 417 ? 50.579 20.104 155.315 1.00 21.78 414 VAL B C 1
ATOM 7406 O O . VAL B 1 417 ? 50.240 18.943 155.182 1.00 21.34 414 VAL B O 1
ATOM 7410 N N . MET B 1 418 ? 50.323 21.020 154.393 1.00 22.27 415 MET B N 1
ATOM 7411 C CA . MET B 1 418 ? 49.650 20.615 153.158 1.00 23.03 415 MET B CA 1
ATOM 7412 C C . MET B 1 418 ? 50.547 19.683 152.338 1.00 23.59 415 MET B C 1
ATOM 7413 O O . MET B 1 418 ? 50.034 18.814 151.617 1.00 22.63 415 MET B O 1
ATOM 7418 N N . SER B 1 419 ? 51.869 19.855 152.446 1.00 22.46 416 SER B N 1
ATOM 7419 C CA . SER B 1 419 ? 52.796 18.961 151.743 1.00 22.51 416 SER B CA 1
ATOM 7420 C C . SER B 1 419 ? 52.723 17.550 152.331 1.00 23.07 416 SER B C 1
ATOM 7421 O O . SER B 1 419 ? 52.810 16.550 151.603 1.00 23.41 416 SER B O 1
ATOM 7424 N N . MET B 1 420 ? 52.572 17.470 153.645 1.00 23.09 417 MET B N 1
ATOM 7425 C CA . MET B 1 420 ? 52.433 16.186 154.298 1.00 24.57 417 MET B CA 1
ATOM 7426 C C . MET B 1 420 ? 51.131 15.512 153.840 1.00 24.98 417 MET B C 1
ATOM 7427 O O . MET B 1 420 ? 51.140 14.333 153.485 1.00 24.47 417 MET B O 1
ATOM 7432 N N . SER B 1 421 ? 50.027 16.264 153.820 1.00 24.01 418 SER B N 1
ATOM 7433 C CA . SER B 1 421 ? 48.748 15.722 153.382 1.00 23.38 418 SER B CA 1
ATOM 7434 C C . SER B 1 421 ? 48.791 15.331 151.902 1.00 23.85 418 SER B C 1
ATOM 7435 O O . SER B 1 421 ? 48.291 14.264 151.506 1.00 23.31 418 SER B O 1
ATOM 7438 N N . PHE B 1 422 ? 49.386 16.195 151.090 1.00 22.60 419 PHE B N 1
ATOM 7439 C CA . PHE B 1 422 ? 49.433 15.948 149.644 1.00 24.76 419 PHE B CA 1
ATOM 7440 C C . PHE B 1 422 ? 50.435 14.870 149.212 1.00 24.72 419 PHE B C 1
ATOM 7441 O O . PHE B 1 422 ? 50.254 14.242 148.166 1.00 27.26 419 PHE B O 1
ATOM 7449 N N . THR B 1 423 ? 51.489 14.664 149.992 1.00 24.60 420 THR B N 1
ATOM 7450 C CA . THR B 1 423 ? 52.434 13.584 149.698 1.00 24.78 420 THR B CA 1
ATOM 7451 C C . THR B 1 423 ? 51.640 12.263 149.862 1.00 24.93 420 THR B C 1
ATOM 7452 O O . THR B 1 423 ? 51.763 11.350 149.046 1.00 26.01 420 THR B O 1
ATOM 7456 N N . ASN B 1 424 ? 50.806 12.189 150.905 1.00 24.47 421 ASN B N 1
ATOM 7457 C CA . ASN B 1 424 ? 49.892 11.046 151.086 1.00 24.56 421 ASN B CA 1
ATOM 7458 C C . ASN B 1 424 ? 48.960 10.896 149.863 1.00 24.83 421 ASN B C 1
ATOM 7459 O O . ASN B 1 424 ? 48.760 9.784 149.374 1.00 25.13 421 ASN B O 1
ATOM 7464 N N . GLN B 1 425 ? 48.400 12.001 149.375 1.00 24.70 422 GLN B N 1
ATOM 7465 C CA . GLN B 1 425 ? 47.520 11.953 148.184 1.00 25.87 422 GLN B CA 1
ATOM 7466 C C . GLN B 1 425 ? 48.223 11.361 146.959 1.00 26.43 422 GLN B C 1
ATOM 7467 O O . GLN B 1 425 ? 47.677 10.479 146.305 1.00 27.07 422 GLN B O 1
ATOM 7473 N N . VAL B 1 426 ? 49.436 11.820 146.675 1.00 25.42 423 VAL B N 1
ATOM 7474 C CA . VAL B 1 426 ? 50.175 11.316 145.513 1.00 26.42 423 VAL B CA 1
ATOM 7475 C C . VAL B 1 426 ? 50.460 9.814 145.653 1.00 27.37 423 VAL B C 1
ATOM 7476 O O . VAL B 1 426 ? 50.233 9.058 144.711 1.00 27.78 423 VAL B O 1
ATOM 7480 N N . LEU B 1 427 ? 50.909 9.383 146.836 1.00 27.25 424 LEU B N 1
ATOM 7481 C CA . LEU B 1 427 ? 51.195 7.958 147.083 1.00 27.70 424 LEU B CA 1
ATOM 7482 C C . LEU B 1 427 ? 49.926 7.121 146.931 1.00 27.84 424 LEU B C 1
ATOM 7483 O O . LEU B 1 427 ? 49.980 6.008 146.397 1.00 27.85 424 LEU B O 1
ATOM 7488 N N . ALA B 1 428 ? 48.796 7.682 147.375 1.00 27.07 425 ALA B N 1
ATOM 7489 C CA . ALA B 1 428 ? 47.477 7.042 147.245 1.00 27.83 425 ALA B CA 1
ATOM 7490 C C . ALA B 1 428 ? 47.081 6.878 145.776 1.00 28.68 425 ALA B C 1
ATOM 7491 O O . ALA B 1 428 ? 46.625 5.800 145.361 1.00 28.40 425 ALA B O 1
ATOM 7493 N N . GLN B 1 429 ? 47.248 7.947 145.002 1.00 28.11 426 GLN B N 1
ATOM 7494 C CA . GLN B 1 429 ? 46.955 7.917 143.562 1.00 29.98 426 GLN B CA 1
ATOM 7495 C C . GLN B 1 429 ? 47.838 6.887 142.840 1.00 31.31 426 GLN B C 1
ATOM 7496 O O . GLN B 1 429 ? 47.353 6.156 141.987 1.00 31.21 426 GLN B O 1
ATOM 7502 N N . MET B 1 430 ? 49.127 6.852 143.180 1.00 32.22 427 MET B N 1
ATOM 7503 C CA . MET B 1 430 ? 50.043 5.876 142.592 1.00 34.05 427 MET B CA 1
ATOM 7504 C C . MET B 1 430 ? 49.622 4.450 142.950 1.00 33.81 427 MET B C 1
ATOM 7505 O O . MET B 1 430 ? 49.677 3.562 142.108 1.00 32.25 427 MET B O 1
ATOM 7510 N N . ASP B 1 431 ? 49.200 4.236 144.198 1.00 33.80 428 ASP B N 1
ATOM 7511 C CA . ASP B 1 431 ? 48.777 2.901 144.650 1.00 35.48 428 ASP B CA 1
ATOM 7512 C C . ASP B 1 431 ? 47.551 2.437 143.862 1.00 35.36 428 ASP B C 1
ATOM 7513 O O . ASP B 1 431 ? 47.526 1.313 143.356 1.00 36.32 428 ASP B O 1
ATOM 7518 N N . LEU B 1 432 ? 46.560 3.320 143.745 1.00 32.96 429 LEU B N 1
ATOM 7519 C CA . LEU B 1 432 ? 45.332 3.026 143.016 1.00 34.73 429 LEU B CA 1
ATOM 7520 C C . LEU B 1 432 ? 45.609 2.765 141.524 1.00 35.54 429 LEU B C 1
ATOM 7521 O O . LEU B 1 432 ? 45.089 1.798 140.954 1.00 37.07 429 LEU B O 1
ATOM 7526 N N . TRP B 1 433 ? 46.441 3.607 140.912 1.00 35.50 430 TRP B N 1
ATOM 7527 C CA . TRP B 1 433 ? 46.796 3.461 139.495 1.00 37.16 430 TRP B CA 1
ATOM 7528 C C . TRP B 1 433 ? 47.547 2.160 139.209 1.00 39.46 430 TRP B C 1
ATOM 7529 O O . TRP B 1 433 ? 47.215 1.455 138.262 1.00 39.42 430 TRP B O 1
ATOM 7540 N N . LYS B 1 434 ? 48.554 1.851 140.024 1.00 41.19 431 LYS B N 1
ATOM 7541 C CA . LYS B 1 434 ? 49.350 0.623 139.835 1.00 43.94 431 LYS B CA 1
ATOM 7542 C C . LYS B 1 434 ? 48.573 -0.681 140.032 1.00 43.95 431 LYS B C 1
ATOM 7543 O O . LYS B 1 434 ? 48.914 -1.695 139.418 1.00 44.02 431 LYS B O 1
ATOM 7549 N N A SER B 1 435 ? 47.546 -0.655 140.878 0.60 43.45 432 SER B N 1
ATOM 7550 N N B SER B 1 435 ? 47.547 -0.654 140.879 0.40 42.46 432 SER B N 1
ATOM 7551 C CA A SER B 1 435 ? 46.727 -1.847 141.135 0.60 44.98 432 SER B CA 1
ATOM 7552 C CA B SER B 1 435 ? 46.733 -1.843 141.133 0.40 43.03 432 SER B CA 1
ATOM 7553 C C A SER B 1 435 ? 45.477 -1.935 140.248 0.60 44.51 432 SER B C 1
ATOM 7554 C C B SER B 1 435 ? 45.447 -1.887 140.296 0.40 43.53 432 SER B C 1
ATOM 7555 O O A SER B 1 435 ? 44.668 -2.843 140.428 0.60 45.79 432 SER B O 1
ATOM 7556 O O B SER B 1 435 ? 44.569 -2.699 140.576 0.40 44.83 432 SER B O 1
ATOM 7561 N N . ARG B 1 436 ? 45.342 -1.032 139.273 1.00 43.01 433 ARG B N 1
ATOM 7562 C CA . ARG B 1 436 ? 44.143 -0.974 138.414 1.00 44.45 433 ARG B CA 1
ATOM 7563 C C . ARG B 1 436 ? 43.723 -2.280 137.717 1.00 48.49 433 ARG B C 1
ATOM 7564 O O . ARG B 1 436 ? 42.526 -2.485 137.492 1.00 49.43 433 ARG B O 1
ATOM 7572 N N . GLU B 1 437 ? 44.684 -3.150 137.391 1.00 51.88 434 GLU B N 1
ATOM 7573 C CA . GLU B 1 437 ? 44.366 -4.429 136.730 1.00 58.03 434 GLU B CA 1
ATOM 7574 C C . GLU B 1 437 ? 43.564 -5.369 137.645 1.00 58.12 434 GLU B C 1
ATOM 7575 O O . GLU B 1 437 ? 42.852 -6.250 137.159 1.00 60.31 434 GLU B O 1
ATOM 7581 N N . LEU B 1 438 ? 43.672 -5.174 138.958 1.00 57.98 435 LEU B N 1
ATOM 7582 C CA . LEU B 1 438 ? 42.947 -6.005 139.921 1.00 60.35 435 LEU B CA 1
ATOM 7583 C C . LEU B 1 438 ? 41.465 -5.618 140.063 1.00 60.82 435 LEU B C 1
ATOM 7584 O O . LEU B 1 438 ? 40.716 -6.313 140.753 1.00 61.76 435 LEU B O 1
ATOM 7589 N N . VAL B 1 439 ? 41.051 -4.514 139.429 1.00 59.71 436 VAL B N 1
ATOM 7590 C CA . VAL B 1 439 ? 39.652 -4.082 139.436 1.00 60.32 436 VAL B CA 1
ATOM 7591 C C . VAL B 1 439 ? 38.976 -4.824 138.271 1.00 63.06 436 VAL B C 1
ATOM 7592 O O . VAL B 1 439 ? 39.263 -4.543 137.102 1.00 63.16 436 VAL B O 1
ATOM 7596 N N . ASP B 1 440 ? 38.103 -5.779 138.591 1.00 65.11 437 ASP B N 1
ATOM 7597 C CA . ASP B 1 440 ? 37.400 -6.576 137.574 1.00 66.03 437 ASP B CA 1
ATOM 7598 C C . ASP B 1 440 ? 35.889 -6.475 137.818 1.00 64.88 437 ASP B C 1
ATOM 7599 O O . ASP B 1 440 ? 35.308 -7.271 138.556 1.00 65.56 437 ASP B O 1
ATOM 7604 N N . ARG B 1 441 ? 35.259 -5.509 137.156 1.00 63.47 438 ARG B N 1
ATOM 7605 C CA . ARG B 1 441 ? 33.827 -5.227 137.345 1.00 64.85 438 ARG B CA 1
ATOM 7606 C C . ARG B 1 441 ? 32.836 -6.301 136.878 1.00 69.84 438 ARG B C 1
ATOM 7607 O O . ARG B 1 441 ? 31.637 -6.195 137.144 1.00 70.99 438 ARG B O 1
ATOM 7615 N N . SER B 1 442 ? 33.329 -7.319 136.183 1.00 76.34 439 SER B N 1
ATOM 7616 C CA . SER B 1 442 ? 32.475 -8.429 135.775 1.00 82.47 439 SER B CA 1
ATOM 7617 C C . SER B 1 442 ? 32.356 -9.416 136.943 1.00 89.08 439 SER B C 1
ATOM 7618 O O . SER B 1 442 ? 31.337 -10.096 137.076 1.00 92.57 439 SER B O 1
ATOM 7621 N N . LYS B 1 443 ? 33.390 -9.468 137.794 1.00 95.11 440 LYS B N 1
ATOM 7622 C CA . LYS B 1 443 ? 33.431 -10.400 138.933 1.00 98.66 440 LYS B CA 1
ATOM 7623 C C . LYS B 1 443 ? 33.254 -9.729 140.306 1.00 102.10 440 LYS B C 1
ATOM 7624 O O . LYS B 1 443 ? 32.170 -9.824 140.887 1.00 101.56 440 LYS B O 1
ATOM 7630 N N . ASN B 1 444 ? 34.292 -9.054 140.820 1.00 107.90 441 ASN B N 1
ATOM 7631 C CA . ASN B 1 444 ? 34.191 -8.396 142.149 1.00 108.97 441 ASN B CA 1
ATOM 7632 C C . ASN B 1 444 ? 33.331 -7.116 142.095 1.00 103.96 441 ASN B C 1
ATOM 7633 O O . ASN B 1 444 ? 33.746 -6.074 141.574 1.00 100.52 441 ASN B O 1
ATOM 7638 N N . THR B 1 445 ? 32.118 -7.226 142.634 1.00 97.88 442 THR B N 1
ATOM 7639 C CA . THR B 1 445 ? 31.154 -6.129 142.651 1.00 91.23 442 THR B CA 1
ATOM 7640 C C . THR B 1 445 ? 31.264 -5.280 143.930 1.00 83.98 442 THR B C 1
ATOM 7641 O O . THR B 1 445 ? 30.687 -4.191 143.993 1.00 80.19 442 THR B O 1
ATOM 7645 N N . ARG B 1 446 ? 32.016 -5.758 144.932 1.00 77.21 443 ARG B N 1
ATOM 7646 C CA . ARG B 1 446 ? 32.118 -5.043 146.217 1.00 72.64 443 ARG B CA 1
ATOM 7647 C C . ARG B 1 446 ? 33.474 -4.354 146.447 1.00 62.20 443 ARG B C 1
ATOM 7648 O O . ARG B 1 446 ? 34.510 -5.017 146.508 1.00 59.90 443 ARG B O 1
ATOM 7656 N N . PHE B 1 447 ? 33.444 -3.027 146.600 1.00 54.87 444 PHE B N 1
ATOM 7657 C CA . PHE B 1 447 ? 34.653 -2.223 146.834 1.00 48.66 444 PHE B CA 1
ATOM 7658 C C . PHE B 1 447 ? 34.785 -1.789 148.305 1.00 46.18 444 PHE B C 1
ATOM 7659 O O . PHE B 1 447 ? 33.789 -1.670 149.026 1.00 42.62 444 PHE B O 1
ATOM 7667 N N . PHE B 1 448 ? 36.032 -1.560 148.722 1.00 45.40 445 PHE B N 1
ATOM 7668 C CA . PHE B 1 448 ? 36.370 -1.251 150.107 1.00 45.55 445 PHE B CA 1
ATOM 7669 C C . PHE B 1 448 ? 37.239 0.004 150.250 1.00 41.82 445 PHE B C 1
ATOM 7670 O O . PHE B 1 448 ? 37.839 0.480 149.285 1.00 38.46 445 PHE B O 1
ATOM 7678 N N . VAL B 1 449 ? 37.300 0.496 151.489 1.00 38.80 446 VAL B N 1
ATOM 7679 C CA . VAL B 1 449 ? 38.130 1.627 151.874 1.00 37.20 446 VAL B CA 1
ATOM 7680 C C . VAL B 1 449 ? 39.371 1.072 152.566 1.00 36.23 446 VAL B C 1
ATOM 7681 O O . VAL B 1 449 ? 39.254 0.221 153.445 1.00 35.77 446 VAL B O 1
ATOM 7685 N N . LYS B 1 450 ? 40.553 1.529 152.164 1.00 34.92 447 LYS B N 1
ATOM 7686 C CA . LYS B 1 450 ? 41.787 1.123 152.841 1.00 35.13 447 LYS B CA 1
ATOM 7687 C C . LYS B 1 450 ? 42.628 2.363 153.150 1.00 32.96 447 LYS B C 1
ATOM 7688 O O . LYS B 1 450 ? 42.341 3.453 152.670 1.00 30.63 447 LYS B O 1
ATOM 7694 N N . LYS B 1 451 ? 43.666 2.174 153.951 1.00 33.47 448 LYS B N 1
ATOM 7695 C CA . LYS B 1 451 ? 44.584 3.250 154.312 1.00 34.69 448 LYS B CA 1
ATOM 7696 C C . LYS B 1 451 ? 45.976 2.902 153.819 1.00 32.09 448 LYS B C 1
ATOM 7697 O O . LYS B 1 451 ? 46.250 1.755 153.527 1.00 32.22 448 LYS B O 1
ATOM 7703 N N . LEU B 1 452 ? 46.839 3.902 153.700 1.00 30.40 449 LEU B N 1
ATOM 7704 C CA . LEU B 1 452 ? 48.237 3.672 153.322 1.00 30.14 449 LEU B CA 1
ATOM 7705 C C . LEU B 1 452 ? 48.959 2.949 154.469 1.00 29.43 449 LEU B C 1
ATOM 7706 O O . LEU B 1 452 ? 48.527 3.018 155.624 1.00 26.44 449 LEU B O 1
ATOM 7711 N N . SER B 1 453 ? 50.043 2.248 154.143 1.00 29.07 450 SER B N 1
ATOM 7712 C CA . SER B 1 453 ? 50.805 1.498 155.145 1.00 28.73 450 SER B CA 1
ATOM 7713 C C . SER B 1 453 ? 51.558 2.440 156.076 1.00 28.37 450 SER B C 1
ATOM 7714 O O . SER B 1 453 ? 51.837 3.596 155.723 1.00 26.96 450 SER B O 1
ATOM 7717 N N . LYS B 1 454 ? 51.911 1.928 157.255 1.00 28.40 451 LYS B N 1
ATOM 7718 C CA . LYS B 1 454 ? 52.673 2.705 158.234 1.00 27.91 451 LYS B CA 1
ATOM 7719 C C . LYS B 1 454 ? 54.068 3.012 157.690 1.00 27.04 451 LYS B C 1
ATOM 7720 O O . LYS B 1 454 ? 54.646 4.059 157.998 1.00 25.82 451 LYS B O 1
ATOM 7726 N N . GLU B 1 455 ? 54.597 2.113 156.865 1.00 28.54 452 GLU B N 1
ATOM 7727 C CA . GLU B 1 455 ? 55.898 2.341 156.217 1.00 29.80 452 GLU B CA 1
ATOM 7728 C C . GLU B 1 455 ? 55.856 3.626 155.379 1.00 27.78 452 GLU B C 1
ATOM 7729 O O . GLU B 1 455 ? 56.780 4.431 155.419 1.00 26.32 452 GLU B O 1
ATOM 7735 N N . LEU B 1 456 ? 54.785 3.811 154.612 1.00 28.05 453 LEU B N 1
ATOM 7736 C CA . LEU B 1 456 ? 54.650 5.022 153.784 1.00 28.52 453 LEU B CA 1
ATOM 7737 C C . LEU B 1 456 ? 54.381 6.255 154.632 1.00 27.12 453 LEU B C 1
ATOM 7738 O O . LEU B 1 456 ? 54.858 7.344 154.322 1.00 26.36 453 LEU B O 1
ATOM 7743 N N . ASP B 1 457 ? 53.643 6.060 155.719 1.00 26.45 454 ASP B N 1
ATOM 7744 C CA . ASP B 1 457 ? 53.297 7.137 156.643 1.00 25.63 454 ASP B CA 1
ATOM 7745 C C . ASP B 1 457 ? 54.592 7.689 157.243 1.00 24.54 454 ASP B C 1
ATOM 7746 O O . ASP B 1 457 ? 54.825 8.909 157.248 1.00 23.37 454 ASP B O 1
ATOM 7751 N N . GLU B 1 458 ? 55.457 6.785 157.715 1.00 24.21 455 GLU B N 1
ATOM 7752 C CA . GLU B 1 458 ? 56.753 7.184 158.275 1.00 24.05 455 GLU B CA 1
ATOM 7753 C C . GLU B 1 458 ? 57.645 7.849 157.211 1.00 24.58 455 GLU B C 1
ATOM 7754 O O . GLU B 1 458 ? 58.389 8.782 157.515 1.00 24.01 455 GLU B O 1
ATOM 7760 N N . TYR B 1 459 ? 57.554 7.365 155.977 1.00 23.82 456 TYR B N 1
ATOM 7761 C CA . TYR B 1 459 ? 58.310 7.935 154.860 1.00 23.88 456 TYR B CA 1
ATOM 7762 C C . TYR B 1 459 ? 57.891 9.399 154.630 1.00 23.37 456 TYR B C 1
ATOM 7763 O O . TYR B 1 459 ? 58.740 10.260 154.483 1.00 21.73 456 TYR B O 1
ATOM 7772 N N . VAL B 1 460 ? 56.587 9.676 154.658 1.00 23.02 457 VAL B N 1
ATOM 7773 C CA . VAL B 1 460 ? 56.108 11.057 154.491 1.00 22.98 457 VAL B CA 1
ATOM 7774 C C . VAL B 1 460 ? 56.779 11.990 155.537 1.00 23.10 457 VAL B C 1
ATOM 7775 O O . VAL B 1 460 ? 57.227 13.103 155.208 1.00 22.60 457 VAL B O 1
ATOM 7779 N N . ALA B 1 461 ? 56.832 11.531 156.784 1.00 22.52 458 ALA B N 1
ATOM 7780 C CA . ALA B 1 461 ? 57.462 12.306 157.857 1.00 22.90 458 ALA B CA 1
ATOM 7781 C C . ALA B 1 461 ? 58.941 12.522 157.574 1.00 21.74 458 ALA B C 1
ATOM 7782 O O . ALA B 1 461 ? 59.446 13.659 157.681 1.00 20.68 458 ALA B O 1
ATOM 7784 N N . ARG B 1 462 ? 59.634 11.451 157.188 1.00 21.75 459 ARG B N 1
ATOM 7785 C CA . ARG B 1 462 ? 61.075 11.542 156.901 1.00 23.19 459 ARG B CA 1
ATOM 7786 C C . ARG B 1 462 ? 61.391 12.574 155.855 1.00 22.50 459 ARG B C 1
ATOM 7787 O O . ARG B 1 462 ? 62.403 13.258 155.950 1.00 22.92 459 ARG B O 1
ATOM 7795 N N . LEU B 1 463 ? 60.548 12.650 154.838 1.00 22.72 460 LEU B N 1
ATOM 7796 C CA . LEU B 1 463 ? 60.742 13.617 153.766 1.00 23.25 460 LEU B CA 1
ATOM 7797 C C . LEU B 1 463 ? 60.685 15.086 154.204 1.00 23.66 460 LEU B C 1
ATOM 7798 O O . LEU B 1 463 ? 61.203 15.937 153.493 1.00 24.51 460 LEU B O 1
ATOM 7803 N N . HIS B 1 464 ? 60.080 15.373 155.366 1.00 22.77 461 HIS B N 1
ATOM 7804 C CA . HIS B 1 464 ? 59.936 16.748 155.843 1.00 23.23 461 HIS B CA 1
ATOM 7805 C C . HIS B 1 464 ? 60.822 17.138 157.048 1.00 24.87 461 HIS B C 1
ATOM 7806 O O . HIS B 1 464 ? 60.771 18.291 157.473 1.00 24.51 461 HIS B O 1
ATOM 7813 N N . LEU B 1 465 ? 61.643 16.212 157.558 1.00 24.39 462 LEU B N 1
ATOM 7814 C CA . LEU B 1 465 ? 62.493 16.496 158.727 1.00 25.77 462 LEU B CA 1
ATOM 7815 C C . LEU B 1 465 ? 63.472 17.662 158.509 1.00 27.65 462 LEU B C 1
ATOM 7816 O O . LEU B 1 465 ? 63.623 18.517 159.388 1.00 24.50 462 LEU B O 1
ATOM 7821 N N . ASP B 1 466 ? 64.125 17.685 157.349 1.00 28.88 463 ASP B N 1
ATOM 7822 C CA . ASP B 1 466 ? 65.087 18.748 157.009 1.00 33.84 463 ASP B CA 1
ATOM 7823 C C . ASP B 1 466 ? 64.489 20.146 156.948 1.00 34.41 463 ASP B C 1
ATOM 7824 O O . ASP B 1 466 ? 65.182 21.113 157.224 1.00 37.64 463 ASP B O 1
ATOM 7829 N N . VAL B 1 467 ? 63.212 20.263 156.597 1.00 36.66 464 VAL B N 1
ATOM 7830 C CA . VAL B 1 467 ? 62.552 21.574 156.597 1.00 36.66 464 VAL B CA 1
ATOM 7831 C C . VAL B 1 467 ? 62.754 22.251 157.955 1.00 35.83 464 VAL B C 1
ATOM 7832 O O . VAL B 1 467 ? 62.990 23.464 158.017 1.00 36.17 464 VAL B O 1
ATOM 7836 N N . LEU B 1 468 ? 62.669 21.462 159.029 1.00 30.82 465 LEU B N 1
ATOM 7837 C CA . LEU B 1 468 ? 62.722 22.011 160.383 1.00 29.27 465 LEU B CA 1
ATOM 7838 C C . LEU B 1 468 ? 64.008 21.728 161.150 1.00 26.90 465 LEU B C 1
ATOM 7839 O O . LEU B 1 468 ? 64.034 21.891 162.360 1.00 26.29 465 LEU B O 1
ATOM 7844 N N . GLY B 1 469 ? 65.053 21.286 160.452 1.00 25.67 466 GLY B N 1
ATOM 7845 C CA . GLY B 1 469 ? 66.348 21.004 161.081 1.00 25.78 466 GLY B CA 1
ATOM 7846 C C . GLY B 1 469 ? 66.314 19.916 162.127 1.00 25.94 466 GLY B C 1
ATOM 7847 O O . GLY B 1 469 ? 67.079 19.946 163.074 1.00 28.49 466 GLY B O 1
ATOM 7848 N N . ILE B 1 470 ? 65.407 18.959 161.962 1.00 24.78 467 ILE B N 1
ATOM 7849 C CA . ILE B 1 470 ? 65.270 17.850 162.898 1.00 24.62 467 ILE B CA 1
ATOM 7850 C C . ILE B 1 470 ? 66.371 16.813 162.659 1.00 25.34 467 ILE B C 1
ATOM 7851 O O . ILE B 1 470 ? 66.615 16.419 161.533 1.00 26.01 467 ILE B O 1
ATOM 7856 N N . LYS B 1 471 ? 67.036 16.381 163.719 1.00 25.57 468 LYS B N 1
ATOM 7857 C CA . LYS B 1 471 ? 68.063 15.340 163.612 1.00 26.24 468 LYS B CA 1
ATOM 7858 C C . LYS B 1 471 ? 67.531 14.080 164.298 1.00 24.37 468 LYS B C 1
ATOM 7859 O O . LYS B 1 471 ? 67.330 14.047 165.519 1.00 22.75 468 LYS B O 1
ATOM 7865 N N . LEU B 1 472 ? 67.316 13.048 163.496 1.00 23.18 469 LEU B N 1
ATOM 7866 C CA . LEU B 1 472 ? 66.751 11.805 163.955 1.00 23.19 469 LEU B CA 1
ATOM 7867 C C . LEU B 1 472 ? 67.826 10.857 164.465 1.00 23.35 469 LEU B C 1
ATOM 7868 O O . LEU B 1 472 ? 68.895 10.724 163.864 1.00 22.80 469 LEU B O 1
ATOM 7873 N N . THR B 1 473 ? 67.529 10.199 165.573 1.00 22.43 470 THR B N 1
ATOM 7874 C CA . THR B 1 473 ? 68.428 9.213 166.172 1.00 23.11 470 THR B CA 1
ATOM 7875 C C . THR B 1 473 ? 68.235 7.871 165.472 1.00 23.27 470 THR B C 1
ATOM 7876 O O . THR B 1 473 ? 67.139 7.558 165.034 1.00 22.71 470 THR B O 1
ATOM 7880 N N . LYS B 1 474 ? 69.303 7.094 165.365 1.00 24.48 471 LYS B N 1
ATOM 7881 C CA . LYS B 1 474 ? 69.234 5.786 164.763 1.00 27.42 471 LYS B CA 1
ATOM 7882 C C . LYS B 1 474 ? 69.470 4.713 165.825 1.00 26.19 471 LYS B C 1
ATOM 7883 O O . LYS B 1 474 ? 70.412 4.797 166.630 1.00 24.90 471 LYS B O 1
ATOM 7889 N N . LEU B 1 475 ? 68.596 3.714 165.835 1.00 25.35 472 LEU B N 1
ATOM 7890 C CA . LEU B 1 475 ? 68.708 2.587 166.758 1.00 25.86 472 LEU B CA 1
ATOM 7891 C C . LEU B 1 475 ? 69.938 1.747 166.449 1.00 27.16 472 LEU B C 1
ATOM 7892 O O . LEU B 1 475 ? 70.305 1.608 165.286 1.00 27.50 472 LEU B O 1
ATOM 7897 N N . THR B 1 476 ? 70.580 1.208 167.486 1.00 28.84 473 THR B N 1
ATOM 7898 C CA . THR B 1 476 ? 71.665 0.246 167.300 1.00 29.34 473 THR B CA 1
ATOM 7899 C C . THR B 1 476 ? 70.976 -1.105 167.085 1.00 30.97 473 THR B C 1
ATOM 7900 O O . THR B 1 476 ? 69.774 -1.244 167.352 1.00 30.02 473 THR B O 1
ATOM 7904 N N A GLU B 1 477 ? 71.735 -2.096 166.617 0.60 32.23 474 GLU B N 1
ATOM 7905 N N B GLU B 1 477 ? 71.728 -2.097 166.621 0.40 31.67 474 GLU B N 1
ATOM 7906 C CA A GLU B 1 477 ? 71.196 -3.442 166.393 0.60 33.94 474 GLU B CA 1
ATOM 7907 C CA B GLU B 1 477 ? 71.172 -3.423 166.368 0.40 32.82 474 GLU B CA 1
ATOM 7908 C C A GLU B 1 477 ? 70.583 -3.999 167.672 0.60 32.57 474 GLU B C 1
ATOM 7909 C C B GLU B 1 477 ? 70.613 -4.050 167.660 0.40 32.11 474 GLU B C 1
ATOM 7910 O O A GLU B 1 477 ? 69.497 -4.576 167.651 0.60 31.83 474 GLU B O 1
ATOM 7911 O O B GLU B 1 477 ? 69.580 -4.716 167.632 0.40 31.63 474 GLU B O 1
ATOM 7922 N N . THR B 1 478 ? 71.307 -3.828 168.777 1.00 31.36 475 THR B N 1
ATOM 7923 C CA . THR B 1 478 ? 70.882 -4.325 170.087 1.00 32.51 475 THR B CA 1
ATOM 7924 C C . THR B 1 478 ? 69.578 -3.681 170.548 1.00 29.95 475 THR B C 1
ATOM 7925 O O . THR B 1 478 ? 68.709 -4.354 171.098 1.00 29.26 475 THR B O 1
ATOM 7929 N N . GLN B 1 479 ? 69.463 -2.369 170.356 1.00 27.97 476 GLN B N 1
ATOM 7930 C CA . GLN B 1 479 ? 68.243 -1.647 170.746 1.00 26.95 476 GLN B CA 1
ATOM 7931 C C . GLN B 1 479 ? 67.038 -2.058 169.896 1.00 26.71 476 GLN B C 1
ATOM 7932 O O . GLN B 1 479 ? 65.933 -2.211 170.411 1.00 26.62 476 GLN B O 1
ATOM 7938 N N . ALA B 1 480 ? 67.255 -2.195 168.591 1.00 26.69 477 ALA B N 1
ATOM 7939 C CA . ALA B 1 480 ? 66.189 -2.595 167.670 1.00 28.06 477 ALA B CA 1
ATOM 7940 C C . ALA B 1 480 ? 65.641 -3.985 168.066 1.00 30.00 477 ALA B C 1
ATOM 7941 O O . ALA B 1 480 ? 64.423 -4.200 168.078 1.00 29.94 477 ALA B O 1
ATOM 7943 N N . LYS B 1 481 ? 66.546 -4.889 168.429 1.00 30.80 478 LYS B N 1
ATOM 7944 C CA . LYS B 1 481 ? 66.159 -6.223 168.865 1.00 34.68 478 LYS B CA 1
ATOM 7945 C C . LYS B 1 481 ? 65.417 -6.127 170.184 1.00 34.19 478 LYS B C 1
ATOM 7946 O O . LYS B 1 481 ? 64.432 -6.815 170.374 1.00 34.33 478 LYS B O 1
ATOM 7952 N N . TYR B 1 482 ? 65.880 -5.254 171.079 1.00 33.38 479 TYR B N 1
ATOM 7953 C CA . TYR B 1 482 ? 65.259 -5.112 172.405 1.00 33.17 479 TYR B CA 1
ATOM 7954 C C . TYR B 1 482 ? 63.812 -4.614 172.357 1.00 32.54 479 TYR B C 1
ATOM 7955 O O . TYR B 1 482 ? 62.974 -5.093 173.129 1.00 32.97 479 TYR B O 1
ATOM 7964 N N . ILE B 1 483 ? 63.521 -3.647 171.485 1.00 30.34 480 ILE B N 1
ATOM 7965 C CA . ILE B 1 483 ? 62.141 -3.143 171.340 1.00 30.34 480 ILE B CA 1
ATOM 7966 C C . ILE B 1 483 ? 61.390 -3.855 170.197 1.00 31.01 480 ILE B C 1
ATOM 7967 O O . ILE B 1 483 ? 60.272 -3.503 169.875 1.00 30.04 480 ILE B O 1
ATOM 7972 N N . ASN B 1 484 ? 62.042 -4.840 169.589 1.00 31.65 481 ASN B N 1
ATOM 7973 C CA . ASN B 1 484 ? 61.433 -5.680 168.571 1.00 34.08 481 ASN B CA 1
ATOM 7974 C C . ASN B 1 484 ? 60.956 -4.936 167.308 1.00 33.37 481 ASN B C 1
ATOM 7975 O O . ASN B 1 484 ? 59.823 -5.115 166.861 1.00 34.13 481 ASN B O 1
ATOM 7980 N N . VAL B 1 485 ? 61.821 -4.095 166.750 1.00 31.23 482 VAL B N 1
ATOM 7981 C CA . VAL B 1 485 ? 61.512 -3.396 165.500 1.00 30.67 482 VAL B CA 1
ATOM 7982 C C . VAL B 1 485 ? 62.733 -3.443 164.609 1.00 30.58 482 VAL B C 1
ATOM 7983 O O . VAL B 1 485 ? 63.832 -3.744 165.067 1.00 30.48 482 VAL B O 1
ATOM 7987 N N . SER B 1 486 ? 62.531 -3.149 163.337 1.00 29.66 483 SER B N 1
ATOM 7988 C CA . SER B 1 486 ? 63.636 -3.014 162.409 1.00 29.90 483 SER B CA 1
ATOM 7989 C C . SER B 1 486 ? 64.239 -1.622 162.602 1.00 29.16 483 SER B C 1
ATOM 7990 O O . SER B 1 486 ? 63.537 -0.665 162.957 1.00 27.58 483 SER B O 1
ATOM 7993 N N . ILE B 1 487 ? 65.541 -1.511 162.383 1.00 28.69 484 ILE B N 1
ATOM 7994 C CA . ILE B 1 487 ? 66.226 -0.227 162.442 1.00 29.56 484 ILE B CA 1
ATOM 7995 C C . ILE B 1 487 ? 65.566 0.793 161.506 1.00 28.75 484 ILE B C 1
ATOM 7996 O O . ILE B 1 487 ? 65.557 1.985 161.796 1.00 28.59 484 ILE B O 1
ATOM 8001 N N . ASN B 1 488 ? 65.005 0.311 160.398 1.00 29.25 485 ASN B N 1
ATOM 8002 C CA . ASN B 1 488 ? 64.360 1.177 159.412 1.00 30.49 485 ASN B CA 1
ATOM 8003 C C . ASN B 1 488 ? 62.853 1.338 159.610 1.00 29.04 485 ASN B C 1
ATOM 8004 O O . ASN B 1 488 ? 62.199 1.982 158.790 1.00 27.57 485 ASN B O 1
ATOM 8009 N N . GLY B 1 489 ? 62.304 0.786 160.694 1.00 27.82 486 GLY B N 1
ATOM 8010 C CA . GLY B 1 489 ? 60.867 0.895 160.953 1.00 27.59 486 GLY B CA 1
ATOM 8011 C C . GLY B 1 489 ? 60.067 -0.154 160.192 1.00 29.00 486 GLY B C 1
ATOM 8012 O O . GLY B 1 489 ? 60.654 -0.965 159.469 1.00 28.27 486 GLY B O 1
ATOM 8013 N N . PRO B 1 490 ? 58.741 -0.194 160.363 1.00 29.16 487 PRO B N 1
ATOM 8014 C CA . PRO B 1 490 ? 57.972 0.703 161.241 1.00 28.56 487 PRO B CA 1
ATOM 8015 C C . PRO B 1 490 ? 58.318 0.574 162.731 1.00 27.33 487 PRO B C 1
ATOM 8016 O O . PRO B 1 490 ? 58.704 -0.496 163.186 1.00 25.98 487 PRO B O 1
ATOM 8020 N N . TYR B 1 491 ? 58.163 1.669 163.470 1.00 25.22 488 TYR B N 1
ATOM 8021 C CA . TYR B 1 491 ? 58.562 1.709 164.886 1.00 24.92 488 TYR B CA 1
ATOM 8022 C C . TYR B 1 491 ? 57.437 1.527 165.888 1.00 24.21 488 TYR B C 1
ATOM 8023 O O . TYR B 1 491 ? 57.706 1.358 167.082 1.00 23.43 488 TYR B O 1
ATOM 8032 N N . LYS B 1 492 ? 56.191 1.558 165.411 1.00 24.30 489 LYS B N 1
ATOM 8033 C CA . LYS B 1 492 ? 55.008 1.481 166.285 1.00 24.73 489 LYS B CA 1
ATOM 8034 C C . LYS B 1 492 ? 54.025 0.441 165.782 1.00 26.38 489 LYS B C 1
ATOM 8035 O O . LYS B 1 492 ? 53.972 0.175 164.587 1.00 26.24 489 LYS B O 1
ATOM 8041 N N A SER B 1 493 ? 53.244 -0.141 166.690 0.60 27.74 490 SER B N 1
ATOM 8042 N N B SER B 1 493 ? 53.244 -0.134 166.695 0.40 27.12 490 SER B N 1
ATOM 8043 C CA A SER B 1 493 ? 52.243 -1.132 166.297 0.60 29.31 490 SER B CA 1
ATOM 8044 C CA B SER B 1 493 ? 52.234 -1.126 166.334 0.40 28.23 490 SER B CA 1
ATOM 8045 C C A SER B 1 493 ? 51.118 -0.431 165.539 0.60 28.55 490 SER B C 1
ATOM 8046 C C B SER B 1 493 ? 51.101 -0.435 165.573 0.40 28.15 490 SER B C 1
ATOM 8047 O O A SER B 1 493 ? 50.960 0.794 165.608 0.60 26.46 490 SER B O 1
ATOM 8048 O O B SER B 1 493 ? 50.934 0.785 165.662 0.40 26.67 490 SER B O 1
ATOM 8053 N N . GLU B 1 494 ? 50.328 -1.217 164.827 1.00 29.52 491 GLU B N 1
ATOM 8054 C CA . GLU B 1 494 ? 49.253 -0.668 164.004 1.00 30.42 491 GLU B CA 1
ATOM 8055 C C . GLU B 1 494 ? 48.190 0.118 164.788 1.00 29.09 491 GLU B C 1
ATOM 8056 O O . GLU B 1 494 ? 47.626 1.069 164.264 1.00 27.33 491 GLU B O 1
ATOM 8062 N N . ASP B 1 495 ? 47.972 -0.239 166.052 1.00 27.93 492 ASP B N 1
ATOM 8063 C CA . ASP B 1 495 ? 46.986 0.459 166.897 1.00 28.55 492 ASP B CA 1
ATOM 8064 C C . ASP B 1 495 ? 47.562 1.648 167.699 1.00 26.62 492 ASP B C 1
ATOM 8065 O O . ASP B 1 495 ? 46.866 2.220 168.551 1.00 24.96 492 ASP B O 1
ATOM 8070 N N . TYR B 1 496 ? 48.808 2.041 167.412 1.00 24.62 493 TYR B N 1
ATOM 8071 C CA . TYR B 1 496 ? 49.440 3.140 168.150 1.00 23.07 493 TYR B CA 1
ATOM 8072 C C . TYR B 1 496 ? 48.743 4.465 167.837 1.00 23.02 493 TYR B C 1
ATOM 8073 O O . TYR B 1 496 ? 48.467 4.762 166.658 1.00 21.30 493 TYR B O 1
ATOM 8082 N N . ARG B 1 497 ? 48.469 5.263 168.886 1.00 21.74 494 ARG B N 1
ATOM 8083 C CA . ARG B 1 497 ? 47.700 6.496 168.720 1.00 21.78 494 ARG B CA 1
ATOM 8084 C C . ARG B 1 497 ? 48.481 7.818 168.639 1.00 22.10 494 ARG B C 1
ATOM 8085 O O . ARG B 1 497 ? 47.867 8.874 168.471 1.00 23.95 494 ARG B O 1
ATOM 8093 N N . TYR B 1 498 ? 49.809 7.763 168.771 1.00 20.82 495 TYR B N 1
ATOM 8094 C CA . TYR B 1 498 ? 50.659 8.942 168.674 1.00 21.39 495 TYR B CA 1
ATOM 8095 C C . TYR B 1 498 ? 50.189 10.088 169.592 1.00 23.02 495 TYR B C 1
ATOM 8096 O O . TYR B 1 498 ? 49.924 9.821 170.772 1.00 24.53 495 TYR B O 1
ATOM 8106 N N . MET C 2 6 ? 35.925 69.697 149.078 1.00 90.34 3 MET C N 1
ATOM 8107 C CA . MET C 2 6 ? 36.643 70.098 150.331 1.00 86.68 3 MET C CA 1
ATOM 8108 C C . MET C 2 6 ? 38.164 69.976 150.099 1.00 77.79 3 MET C C 1
ATOM 8109 O O . MET C 2 6 ? 38.604 69.891 148.949 1.00 76.62 3 MET C O 1
ATOM 8114 N N . GLU C 2 7 ? 38.964 69.971 151.170 1.00 67.68 4 GLU C N 1
ATOM 8115 C CA . GLU C 2 7 ? 40.426 69.907 151.028 1.00 58.79 4 GLU C CA 1
ATOM 8116 C C . GLU C 2 7 ? 41.103 68.583 151.448 1.00 48.05 4 GLU C C 1
ATOM 8117 O O . GLU C 2 7 ? 42.311 68.459 151.270 1.00 46.07 4 GLU C O 1
ATOM 8123 N N . SER C 2 8 ? 40.355 67.610 151.982 1.00 39.68 5 SER C N 1
ATOM 8124 C CA . SER C 2 8 ? 40.957 66.303 152.350 1.00 36.33 5 SER C CA 1
ATOM 8125 C C . SER C 2 8 ? 41.530 65.541 151.142 1.00 35.69 5 SER C C 1
ATOM 8126 O O . SER C 2 8 ? 41.019 65.653 150.024 1.00 34.67 5 SER C O 1
ATOM 8129 N N . ARG C 2 9 ? 42.599 64.782 151.374 1.00 33.11 6 ARG C N 1
ATOM 8130 C CA . ARG C 2 9 ? 43.181 63.945 150.326 1.00 34.13 6 ARG C CA 1
ATOM 8131 C C . ARG C 2 9 ? 43.242 62.519 150.838 1.00 31.52 6 ARG C C 1
ATOM 8132 O O . ARG C 2 9 ? 43.992 62.207 151.767 1.00 29.39 6 ARG C O 1
ATOM 8140 N N . ILE C 2 10 ? 42.408 61.674 150.250 1.00 29.76 7 ILE C N 1
ATOM 8141 C CA . ILE C 2 10 ? 42.285 60.277 150.630 1.00 29.84 7 ILE C CA 1
ATOM 8142 C C . ILE C 2 10 ? 42.149 59.429 149.370 1.00 30.88 7 ILE C C 1
ATOM 8143 O O . ILE C 2 10 ? 41.950 59.961 148.284 1.00 31.27 7 ILE C O 1
ATOM 8148 N N . LYS C 2 11 ? 42.203 58.113 149.531 1.00 30.83 8 LYS C N 1
ATOM 8149 C CA . LYS C 2 11 ? 42.102 57.202 148.399 1.00 33.48 8 LYS C CA 1
ATOM 8150 C C . LYS C 2 11 ? 40.736 57.173 147.701 1.00 34.73 8 LYS C C 1
ATOM 8151 O O . LYS C 2 11 ? 40.653 57.382 146.504 1.00 35.29 8 LYS C O 1
ATOM 8157 N N . ASP C 2 12 ? 39.669 56.915 148.452 1.00 35.63 9 ASP C N 1
ATOM 8158 C CA . ASP C 2 12 ? 38.352 56.717 147.846 1.00 37.12 9 ASP C CA 1
ATOM 8159 C C . ASP C 2 12 ? 37.205 56.935 148.836 1.00 36.45 9 ASP C C 1
ATOM 8160 O O . ASP C 2 12 ? 36.967 56.109 149.723 1.00 34.77 9 ASP C O 1
ATOM 8165 N N . ILE C 2 13 ? 36.491 58.045 148.658 1.00 36.74 10 ILE C N 1
ATOM 8166 C CA . ILE C 2 13 ? 35.343 58.409 149.514 1.00 37.02 10 ILE C CA 1
ATOM 8167 C C . ILE C 2 13 ? 34.209 57.344 149.500 1.00 37.55 10 ILE C C 1
ATOM 8168 O O . ILE C 2 13 ? 33.453 57.242 150.468 1.00 35.73 10 ILE C O 1
ATOM 8173 N N . SER C 2 14 ? 34.113 56.545 148.425 1.00 38.31 11 SER C N 1
ATOM 8174 C CA . SER C 2 14 ? 33.058 55.510 148.316 1.00 39.50 11 SER C CA 1
ATOM 8175 C C . SER C 2 14 ? 33.210 54.350 149.321 1.00 38.98 11 SER C C 1
ATOM 8176 O O . SER C 2 14 ? 32.296 53.528 149.463 1.00 40.32 11 SER C O 1
ATOM 8179 N N . LEU C 2 15 ? 34.352 54.277 150.003 1.00 36.84 12 LEU C N 1
ATOM 8180 C CA . LEU C 2 15 ? 34.578 53.239 151.011 1.00 36.38 12 LEU C CA 1
ATOM 8181 C C . LEU C 2 15 ? 34.017 53.645 152.386 1.00 34.64 12 LEU C C 1
ATOM 8182 O O . LEU C 2 15 ? 34.080 52.854 153.336 1.00 32.88 12 LEU C O 1
ATOM 8187 N N . ALA C 2 16 ? 33.459 54.855 152.481 1.00 33.74 13 ALA C N 1
ATOM 8188 C CA . ALA C 2 16 ? 32.975 55.397 153.762 1.00 34.24 13 ALA C CA 1
ATOM 8189 C C . ALA C 2 16 ? 31.952 54.551 154.507 1.00 35.48 13 ALA C C 1
ATOM 8190 O O . ALA C 2 16 ? 32.049 54.404 155.734 1.00 31.64 13 ALA C O 1
ATOM 8192 N N . GLU C 2 17 ? 30.974 53.992 153.791 1.00 38.15 14 GLU C N 1
ATOM 8193 C CA . GLU C 2 17 ? 29.951 53.208 154.485 1.00 41.88 14 GLU C CA 1
ATOM 8194 C C . GLU C 2 17 ? 30.550 51.954 155.157 1.00 39.56 14 GLU C C 1
ATOM 8195 O O . GLU C 2 17 ? 30.141 51.605 156.272 1.00 37.24 14 GLU C O 1
ATOM 8201 N N . PHE C 2 18 ? 31.526 51.307 154.509 1.00 37.92 15 PHE C N 1
ATOM 8202 C CA . PHE C 2 18 ? 32.193 50.144 155.119 1.00 37.64 15 PHE C CA 1
ATOM 8203 C C . PHE C 2 18 ? 32.936 50.586 156.380 1.00 34.04 15 PHE C C 1
ATOM 8204 O O . PHE C 2 18 ? 32.889 49.903 157.411 1.00 31.96 15 PHE C O 1
ATOM 8212 N N . GLY C 2 19 ? 33.589 51.744 156.292 1.00 31.37 16 GLY C N 1
ATOM 8213 C CA . GLY C 2 19 ? 34.310 52.317 157.421 1.00 30.60 16 GLY C CA 1
ATOM 8214 C C . GLY C 2 19 ? 33.392 52.624 158.590 1.00 30.54 16 GLY C C 1
ATOM 8215 O O . GLY C 2 19 ? 33.713 52.303 159.735 1.00 29.48 16 GLY C O 1
ATOM 8216 N N . LEU C 2 20 ? 32.242 53.228 158.299 1.00 30.78 17 LEU C N 1
ATOM 8217 C CA . LEU C 2 20 ? 31.265 53.578 159.337 1.00 31.16 17 LEU C CA 1
ATOM 8218 C C . LEU C 2 20 ? 30.721 52.344 160.053 1.00 31.15 17 LEU C C 1
ATOM 8219 O O . LEU C 2 20 ? 30.603 52.336 161.280 1.00 29.77 17 LEU C O 1
ATOM 8224 N N A GLN C 2 21 ? 30.399 51.305 159.285 0.50 32.53 18 GLN C N 1
ATOM 8225 N N B GLN C 2 21 ? 30.397 51.306 159.287 0.50 31.86 18 GLN C N 1
ATOM 8226 C CA A GLN C 2 21 ? 29.889 50.068 159.864 0.50 33.53 18 GLN C CA 1
ATOM 8227 C CA B GLN C 2 21 ? 29.900 50.057 159.853 0.50 32.42 18 GLN C CA 1
ATOM 8228 C C A GLN C 2 21 ? 30.957 49.379 160.730 0.50 32.16 18 GLN C C 1
ATOM 8229 C C B GLN C 2 21 ? 30.961 49.396 160.740 0.50 31.50 18 GLN C C 1
ATOM 8230 O O A GLN C 2 21 ? 30.636 48.831 161.789 0.50 31.13 18 GLN C O 1
ATOM 8231 O O B GLN C 2 21 ? 30.643 48.890 161.821 0.50 30.43 18 GLN C O 1
ATOM 8242 N N . ASP C 2 22 ? 32.218 49.422 160.291 1.00 30.65 19 ASP C N 1
ATOM 8243 C CA . ASP C 2 22 ? 33.323 48.851 161.088 1.00 29.56 19 ASP C CA 1
ATOM 8244 C C . ASP C 2 22 ? 33.518 49.608 162.388 1.00 27.59 19 ASP C C 1
ATOM 8245 O O . ASP C 2 22 ? 33.812 48.992 163.409 1.00 26.75 19 ASP C O 1
ATOM 8250 N N . MET C 2 23 ? 33.379 50.932 162.346 1.00 27.08 20 MET C N 1
ATOM 8251 C CA . MET C 2 23 ? 33.472 51.746 163.569 1.00 28.10 20 MET C CA 1
ATOM 8252 C C . MET C 2 23 ? 32.390 51.350 164.578 1.00 27.61 20 MET C C 1
ATOM 8253 O O . MET C 2 23 ? 32.660 51.259 165.771 1.00 26.43 20 MET C O 1
ATOM 8258 N N . GLU C 2 24 ? 31.166 51.128 164.111 1.00 28.45 21 GLU C N 1
ATOM 8259 C CA . GLU C 2 24 ? 30.090 50.717 165.027 1.00 30.36 21 GLU C CA 1
ATOM 8260 C C . GLU C 2 24 ? 30.358 49.358 165.675 1.00 28.63 21 GLU C C 1
ATOM 8261 O O . GLU C 2 24 ? 30.086 49.174 166.858 1.00 27.57 21 GLU C O 1
ATOM 8267 N N . ILE C 2 25 ? 30.913 48.423 164.908 1.00 28.61 22 ILE C N 1
ATOM 8268 C CA . ILE C 2 25 ? 31.236 47.100 165.437 1.00 27.83 22 ILE C CA 1
ATOM 8269 C C . ILE C 2 25 ? 32.391 47.227 166.419 1.00 26.07 22 ILE C C 1
ATOM 8270 O O . ILE C 2 25 ? 32.342 46.667 167.513 1.00 25.47 22 ILE C O 1
ATOM 8275 N N . ALA C 2 26 ? 33.416 47.980 166.040 1.00 25.32 23 ALA C N 1
ATOM 8276 C CA . ALA C 2 26 ? 34.577 48.184 166.928 1.00 25.52 23 ALA C CA 1
ATOM 8277 C C . ALA C 2 26 ? 34.166 48.764 168.301 1.00 25.90 23 ALA C C 1
ATOM 8278 O O . ALA C 2 26 ? 34.668 48.340 169.356 1.00 23.52 23 ALA C O 1
ATOM 8280 N N . LYS C 2 27 ? 33.230 49.719 168.275 1.00 26.59 24 LYS C N 1
ATOM 8281 C CA . LYS C 2 27 ? 32.740 50.374 169.500 1.00 27.74 24 LYS C CA 1
ATOM 8282 C C . LYS C 2 27 ? 32.141 49.435 170.548 1.00 28.67 24 LYS C C 1
ATOM 8283 O O . LYS C 2 27 ? 32.037 49.810 171.735 1.00 28.86 24 LYS C O 1
ATOM 8289 N N . THR C 2 28 ? 31.783 48.216 170.143 1.00 27.09 25 THR C N 1
ATOM 8290 C CA . THR C 2 28 ? 31.309 47.216 171.107 1.00 28.50 25 THR C CA 1
ATOM 8291 C C . THR C 2 28 ? 32.402 46.971 172.162 1.00 27.50 25 THR C C 1
ATOM 8292 O O . THR C 2 28 ? 32.098 46.832 173.347 1.00 28.54 25 THR C O 1
ATOM 8296 N N . ASP C 2 29 ? 33.667 46.941 171.727 1.00 25.06 26 ASP C N 1
ATOM 8297 C CA . ASP C 2 29 ? 34.793 46.742 172.634 1.00 24.71 26 ASP C CA 1
ATOM 8298 C C . ASP C 2 29 ? 35.506 48.042 173.062 1.00 23.97 26 ASP C C 1
ATOM 8299 O O . ASP C 2 29 ? 36.265 48.013 174.029 1.00 24.43 26 ASP C O 1
ATOM 8304 N N . MET C 2 30 ? 35.260 49.171 172.393 1.00 22.55 27 MET C N 1
ATOM 8305 C CA . MET C 2 30 ? 35.965 50.411 172.753 1.00 23.07 27 MET C CA 1
ATOM 8306 C C . MET C 2 30 ? 35.156 51.181 173.803 1.00 23.44 27 MET C C 1
ATOM 8307 O O . MET C 2 30 ? 34.826 52.354 173.621 1.00 22.13 27 MET C O 1
ATOM 8312 N N A MET C 2 31 ? 34.882 50.516 174.922 0.50 25.03 28 MET C N 1
ATOM 8313 N N B MET C 2 31 ? 34.872 50.517 174.919 0.50 24.14 28 MET C N 1
ATOM 8314 C CA A MET C 2 31 ? 34.029 51.081 175.971 0.50 26.64 28 MET C CA 1
ATOM 8315 C CA B MET C 2 31 ? 34.034 51.112 175.956 0.50 25.10 28 MET C CA 1
ATOM 8316 C C A MET C 2 31 ? 34.560 52.358 176.623 0.50 25.44 28 MET C C 1
ATOM 8317 C C B MET C 2 31 ? 34.557 52.416 176.527 0.50 24.50 28 MET C C 1
ATOM 8318 O O A MET C 2 31 ? 33.777 53.150 177.134 0.50 25.61 28 MET C O 1
ATOM 8319 O O B MET C 2 31 ? 33.769 53.287 176.873 0.50 24.62 28 MET C O 1
ATOM 8328 N N . GLY C 2 32 ? 35.878 52.552 176.611 1.00 23.93 29 GLY C N 1
ATOM 8329 C CA . GLY C 2 32 ? 36.483 53.760 177.145 1.00 23.00 29 GLY C CA 1
ATOM 8330 C C . GLY C 2 32 ? 36.118 54.958 176.295 1.00 23.46 29 GLY C C 1
ATOM 8331 O O . GLY C 2 32 ? 35.692 55.998 176.819 1.00 23.89 29 GLY C O 1
ATOM 8332 N N . LEU C 2 33 ? 36.249 54.824 174.983 1.00 22.37 30 LEU C N 1
ATOM 8333 C CA . LEU C 2 33 ? 35.901 55.933 174.105 1.00 22.81 30 LEU C CA 1
ATOM 8334 C C . LEU C 2 33 ? 34.398 56.191 174.107 1.00 23.67 30 LEU C C 1
ATOM 8335 O O . LEU C 2 33 ? 33.971 57.339 174.062 1.00 24.29 30 LEU C O 1
ATOM 8340 N N . VAL C 2 34 ? 33.598 55.130 174.142 1.00 23.88 31 VAL C N 1
ATOM 8341 C CA . VAL C 2 34 ? 32.134 55.265 174.198 1.00 24.94 31 VAL C CA 1
ATOM 8342 C C . VAL C 2 34 ? 31.727 56.034 175.460 1.00 24.99 31 VAL C C 1
ATOM 8343 O O . VAL C 2 34 ? 30.884 56.922 175.398 1.00 24.99 31 VAL C O 1
ATOM 8347 N N . GLU C 2 35 ? 32.343 55.714 176.596 1.00 24.68 32 GLU C N 1
ATOM 8348 C CA . GLU C 2 35 ? 32.010 56.410 177.837 1.00 25.75 32 GLU C CA 1
ATOM 8349 C C . GLU C 2 35 ? 32.455 57.867 177.797 1.00 25.99 32 GLU C C 1
ATOM 8350 O O . GLU C 2 35 ? 31.723 58.740 178.274 1.00 26.63 32 GLU C O 1
ATOM 8356 N N . LEU C 2 36 ? 33.636 58.154 177.252 1.00 24.16 33 LEU C N 1
ATOM 8357 C CA . LEU C 2 36 ? 34.063 59.556 177.190 1.00 25.01 33 LEU C CA 1
ATOM 8358 C C . LEU C 2 36 ? 33.101 60.390 176.326 1.00 25.71 33 LEU C C 1
ATOM 8359 O O . LEU C 2 36 ? 32.788 61.526 176.682 1.00 25.73 33 LEU C O 1
ATOM 8364 N N . GLN C 2 37 ? 32.626 59.823 175.214 1.00 25.81 34 GLN C N 1
ATOM 8365 C CA . GLN C 2 37 ? 31.656 60.520 174.366 1.00 26.68 34 GLN C CA 1
ATOM 8366 C C . GLN C 2 37 ? 30.335 60.755 175.120 1.00 27.96 34 GLN C C 1
ATOM 8367 O O . GLN C 2 37 ? 29.789 61.855 175.075 1.00 28.94 34 GLN C O 1
ATOM 8373 N N . ARG C 2 38 ? 29.843 59.734 175.822 1.00 27.72 35 ARG C N 1
ATOM 8374 C CA . ARG C 2 38 ? 28.598 59.847 176.576 1.00 29.69 35 ARG C CA 1
ATOM 8375 C C . ARG C 2 38 ? 28.720 60.907 177.682 1.00 30.60 35 ARG C C 1
ATOM 8376 O O . ARG C 2 38 ? 27.825 61.725 177.877 1.00 30.01 35 ARG C O 1
ATOM 8384 N N . LYS C 2 39 ? 29.833 60.878 178.399 1.00 29.46 36 LYS C N 1
ATOM 8385 C CA . LYS C 2 39 ? 30.021 61.773 179.531 1.00 30.99 36 LYS C CA 1
ATOM 8386 C C . LYS C 2 39 ? 30.304 63.224 179.153 1.00 29.99 36 LYS C C 1
ATOM 8387 O O . LYS C 2 39 ? 29.844 64.122 179.831 1.00 29.08 36 LYS C O 1
ATOM 8393 N N . TYR C 2 40 ? 31.016 63.444 178.053 1.00 29.26 37 TYR C N 1
ATOM 8394 C CA . TYR C 2 40 ? 31.472 64.795 177.705 1.00 30.35 37 TYR C CA 1
ATOM 8395 C C . TYR C 2 40 ? 30.958 65.435 176.419 1.00 31.09 37 TYR C C 1
ATOM 8396 O O . TYR C 2 40 ? 31.328 66.570 176.146 1.00 30.39 37 TYR C O 1
ATOM 8405 N N . ARG C 2 41 ? 30.102 64.764 175.647 1.00 31.71 38 ARG C N 1
ATOM 8406 C CA . ARG C 2 41 ? 29.662 65.373 174.382 1.00 34.26 38 ARG C CA 1
ATOM 8407 C C . ARG C 2 41 ? 28.809 66.634 174.554 1.00 35.91 38 ARG C C 1
ATOM 8408 O O . ARG C 2 41 ? 28.757 67.457 173.649 1.00 36.55 38 ARG C O 1
ATOM 8416 N N . ASP C 2 42 ? 28.151 66.775 175.700 1.00 37.51 39 ASP C N 1
ATOM 8417 C CA . ASP C 2 42 ? 27.313 67.954 175.976 1.00 40.77 39 ASP C CA 1
ATOM 8418 C C . ASP C 2 42 ? 28.104 69.148 176.454 1.00 38.66 39 ASP C C 1
ATOM 8419 O O . ASP C 2 42 ? 27.875 70.254 175.988 1.00 41.62 39 ASP C O 1
ATOM 8424 N N . SER C 2 43 ? 29.020 68.929 177.392 1.00 36.33 40 SER C N 1
ATOM 8425 C CA . SER C 2 43 ? 29.824 70.021 177.958 1.00 35.70 40 SER C CA 1
ATOM 8426 C C . SER C 2 43 ? 30.971 70.441 177.029 1.00 34.24 40 SER C C 1
ATOM 8427 O O . SER C 2 43 ? 31.492 71.555 177.135 1.00 34.22 40 SER C O 1
ATOM 8430 N N . LYS C 2 44 ? 31.373 69.542 176.144 1.00 32.10 41 LYS C N 1
ATOM 8431 C CA . LYS C 2 44 ? 32.419 69.825 175.160 1.00 32.25 41 LYS C CA 1
ATOM 8432 C C . LYS C 2 44 ? 33.681 70.470 175.756 1.00 31.32 41 LYS C C 1
ATOM 8433 O O . LYS C 2 44 ? 34.007 71.614 175.460 1.00 31.46 41 LYS C O 1
ATOM 8439 N N . PRO C 2 45 ? 34.404 69.714 176.585 1.00 30.94 42 PRO C N 1
ATOM 8440 C CA . PRO C 2 45 ? 35.598 70.250 177.229 1.00 30.63 42 PRO C CA 1
ATOM 8441 C C . PRO C 2 45 ? 36.702 70.694 176.257 1.00 30.69 42 PRO C C 1
ATOM 8442 O O . PRO C 2 45 ? 37.550 71.473 176.659 1.00 32.61 42 PRO C O 1
ATOM 8446 N N . LEU C 2 46 ? 36.681 70.225 175.004 1.00 29.31 43 LEU C N 1
ATOM 8447 C CA . LEU C 2 46 ? 37.693 70.606 174.003 1.00 29.27 43 LEU C CA 1
ATOM 8448 C C . LEU C 2 46 ? 37.245 71.699 173.017 1.00 30.51 43 LEU C C 1
ATOM 8449 O O . LEU C 2 46 ? 37.952 71.983 172.038 1.00 30.03 43 LEU C O 1
ATOM 8454 N N . LYS C 2 47 ? 36.099 72.327 173.278 1.00 32.14 44 LYS C N 1
ATOM 8455 C CA . LYS C 2 47 ? 35.577 73.372 172.401 1.00 34.16 44 LYS C CA 1
ATOM 8456 C C . LYS C 2 47 ? 36.609 74.478 172.145 1.00 33.45 44 LYS C C 1
ATOM 8457 O O . LYS C 2 47 ? 37.131 75.065 173.087 1.00 33.56 44 LYS C O 1
ATOM 8463 N N . GLY C 2 48 ? 36.877 74.756 170.868 1.00 33.58 45 GLY C N 1
ATOM 8464 C CA . GLY C 2 48 ? 37.840 75.785 170.455 1.00 33.69 45 GLY C CA 1
ATOM 8465 C C . GLY C 2 48 ? 39.261 75.274 170.211 1.00 32.92 45 GLY C C 1
ATOM 8466 O O . GLY C 2 48 ? 40.135 76.027 169.759 1.00 34.14 45 GLY C O 1
ATOM 8467 N N . ALA C 2 49 ? 39.518 74.007 170.513 1.00 30.24 46 ALA C N 1
ATOM 8468 C CA . ALA C 2 49 ? 40.849 73.475 170.310 1.00 29.18 46 ALA C CA 1
ATOM 8469 C C . ALA C 2 49 ? 41.038 73.048 168.860 1.00 28.99 46 ALA C C 1
ATOM 8470 O O . ALA C 2 49 ? 40.129 72.479 168.257 1.00 28.71 46 ALA C O 1
ATOM 8472 N N . ARG C 2 50 ? 42.201 73.365 168.296 1.00 28.68 47 ARG C N 1
ATOM 8473 C CA . ARG C 2 50 ? 42.576 72.909 166.961 1.00 28.32 47 ARG C CA 1
ATOM 8474 C C . ARG C 2 50 ? 43.569 71.784 167.218 1.00 27.69 47 ARG C C 1
ATOM 8475 O O . ARG C 2 50 ? 44.645 72.026 167.749 1.00 27.01 47 ARG C O 1
ATOM 8483 N N . ILE C 2 51 ? 43.192 70.553 166.882 1.00 26.56 48 ILE C N 1
ATOM 8484 C CA . ILE C 2 51 ? 44.039 69.393 167.131 1.00 26.07 48 ILE C CA 1
ATOM 8485 C C . ILE C 2 51 ? 44.541 68.792 165.834 1.00 24.98 48 ILE C C 1
ATOM 8486 O O . ILE C 2 51 ? 43.742 68.458 164.951 1.00 24.15 48 ILE C O 1
ATOM 8491 N N . THR C 2 52 ? 45.857 68.658 165.725 1.00 23.82 49 THR C N 1
ATOM 8492 C CA . THR C 2 52 ? 46.465 67.999 164.588 1.00 23.52 49 THR C CA 1
ATOM 8493 C C . THR C 2 52 ? 46.938 66.641 165.079 1.00 23.26 49 THR C C 1
ATOM 8494 O O . THR C 2 52 ? 47.620 66.568 166.091 1.00 23.54 49 THR C O 1
ATOM 8498 N N . GLY C 2 53 ? 46.586 65.572 164.359 1.00 23.01 50 GLY C N 1
ATOM 8499 C CA . GLY C 2 53 ? 47.021 64.226 164.720 1.00 22.51 50 GLY C CA 1
ATOM 8500 C C . GLY C 2 53 ? 47.904 63.595 163.650 1.00 23.17 50 GLY C C 1
ATOM 8501 O O . GLY C 2 53 ? 47.633 63.745 162.459 1.00 23.49 50 GLY C O 1
ATOM 8502 N N . SER C 2 54 ? 48.978 62.920 164.086 1.00 22.40 51 SER C N 1
ATOM 8503 C CA . SER C 2 54 ? 49.891 62.176 163.207 1.00 22.22 51 SER C CA 1
ATOM 8504 C C . SER C 2 54 ? 49.938 60.775 163.834 1.00 22.47 51 SER C C 1
ATOM 8505 O O . SER C 2 54 ? 50.774 60.484 164.698 1.00 21.23 51 SER C O 1
ATOM 8508 N N . LEU C 2 55 ? 49.005 59.928 163.410 1.00 22.44 52 LEU C N 1
ATOM 8509 C CA . LEU C 2 55 ? 48.838 58.622 164.029 1.00 22.58 52 LEU C CA 1
ATOM 8510 C C . LEU C 2 55 ? 48.086 57.691 163.094 1.00 21.67 52 LEU C C 1
ATOM 8511 O O . LEU C 2 55 ? 47.016 58.046 162.600 1.00 21.98 52 LEU C O 1
ATOM 8516 N N . HIS C 2 56 ? 48.690 56.522 162.821 1.00 21.74 53 HIS C N 1
ATOM 8517 C CA . HIS C 2 56 ? 48.138 55.475 161.933 1.00 21.12 53 HIS C CA 1
ATOM 8518 C C . HIS C 2 56 ? 46.608 55.527 161.880 1.00 21.90 53 HIS C C 1
ATOM 8519 O O . HIS C 2 56 ? 45.945 55.236 162.886 1.00 21.32 53 HIS C O 1
ATOM 8526 N N . LEU C 2 57 ? 46.062 55.880 160.716 1.00 22.12 54 LEU C N 1
ATOM 8527 C CA . LEU C 2 57 ? 44.626 56.064 160.560 1.00 22.90 54 LEU C CA 1
ATOM 8528 C C . LEU C 2 57 ? 43.896 54.756 160.213 1.00 22.71 54 LEU C C 1
ATOM 8529 O O . LEU C 2 57 ? 43.627 54.459 159.051 1.00 23.81 54 LEU C O 1
ATOM 8534 N N . THR C 2 58 ? 43.584 54.002 161.260 1.00 22.74 55 THR C N 1
ATOM 8535 C CA . THR C 2 58 ? 42.844 52.749 161.188 1.00 22.83 55 THR C CA 1
ATOM 8536 C C . THR C 2 58 ? 41.429 53.022 161.694 1.00 22.96 55 THR C C 1
ATOM 8537 O O . THR C 2 58 ? 41.112 54.144 162.116 1.00 23.20 55 THR C O 1
ATOM 8541 N N . ILE C 2 59 ? 40.572 52.012 161.645 1.00 23.39 56 ILE C N 1
ATOM 8542 C CA . ILE C 2 59 ? 39.199 52.145 162.167 1.00 23.84 56 ILE C CA 1
ATOM 8543 C C . ILE C 2 59 ? 39.202 52.601 163.633 1.00 23.33 56 ILE C C 1
ATOM 8544 O O . ILE C 2 59 ? 38.391 53.439 164.040 1.00 23.33 56 ILE C O 1
ATOM 8549 N N . GLU C 2 60 ? 40.116 52.043 164.424 1.00 22.78 57 GLU C N 1
ATOM 8550 C CA . GLU C 2 60 ? 40.216 52.388 165.832 1.00 22.90 57 GLU C CA 1
ATOM 8551 C C . GLU C 2 60 ? 40.546 53.865 165.978 1.00 22.67 57 GLU C C 1
ATOM 8552 O O . GLU C 2 60 ? 39.988 54.558 166.830 1.00 21.76 57 GLU C O 1
ATOM 8558 N N . THR C 2 61 ? 41.444 54.351 165.127 1.00 22.27 58 THR C N 1
ATOM 8559 C CA . THR C 2 61 ? 41.812 55.762 165.149 1.00 22.33 58 THR C CA 1
ATOM 8560 C C . THR C 2 61 ? 40.623 56.649 164.756 1.00 22.53 58 THR C C 1
ATOM 8561 O O . THR C 2 61 ? 40.486 57.757 165.254 1.00 24.33 58 THR C O 1
ATOM 8565 N N . SER C 2 62 ? 39.764 56.166 163.868 1.00 22.78 59 SER C N 1
ATOM 8566 C CA . SER C 2 62 ? 38.579 56.922 163.488 1.00 24.09 59 SER C CA 1
ATOM 8567 C C . SER C 2 62 ? 37.642 57.116 164.690 1.00 22.94 59 SER C C 1
ATOM 8568 O O . SER C 2 62 ? 36.974 58.148 164.791 1.00 23.25 59 SER C O 1
ATOM 8571 N N . VAL C 2 63 ? 37.608 56.149 165.599 1.00 22.50 60 VAL C N 1
ATOM 8572 C CA . VAL C 2 63 ? 36.782 56.274 166.798 1.00 22.94 60 VAL C CA 1
ATOM 8573 C C . VAL C 2 63 ? 37.426 57.305 167.749 1.00 23.06 60 VAL C C 1
ATOM 8574 O O . VAL C 2 63 ? 36.712 58.065 168.425 1.00 23.24 60 VAL C O 1
ATOM 8578 N N . LEU C 2 64 ? 38.761 57.344 167.783 1.00 22.45 61 LEU C N 1
ATOM 8579 C CA . LEU C 2 64 ? 39.469 58.369 168.576 1.00 22.65 61 LEU C CA 1
ATOM 8580 C C . LEU C 2 64 ? 39.101 59.762 168.050 1.00 22.36 61 LEU C C 1
ATOM 8581 O O . LEU C 2 64 ? 38.732 60.649 168.821 1.00 23.03 61 LEU C O 1
ATOM 8586 N N . VAL C 2 65 ? 39.202 59.949 166.738 1.00 22.79 62 VAL C N 1
ATOM 8587 C CA . VAL C 2 65 ? 38.885 61.244 166.109 1.00 23.97 62 VAL C CA 1
ATOM 8588 C C . VAL C 2 65 ? 37.428 61.644 166.367 1.00 25.06 62 VAL C C 1
ATOM 8589 O O . VAL C 2 65 ? 37.152 62.777 166.700 1.00 25.18 62 VAL C O 1
ATOM 8593 N N . GLU C 2 66 ? 36.511 60.693 166.220 1.00 25.72 63 GLU C N 1
ATOM 8594 C CA . GLU C 2 66 ? 35.111 60.908 166.532 1.00 26.46 63 GLU C CA 1
ATOM 8595 C C . GLU C 2 66 ? 34.935 61.376 167.975 1.00 25.21 63 GLU C C 1
ATOM 8596 O O . GLU C 2 66 ? 34.130 62.260 168.240 1.00 24.56 63 GLU C O 1
ATOM 8602 N N . THR C 2 67 ? 35.686 60.777 168.895 1.00 24.57 64 THR C N 1
ATOM 8603 C CA . THR C 2 67 ? 35.593 61.135 170.320 1.00 24.74 64 THR C CA 1
ATOM 8604 C C . THR C 2 67 ? 36.066 62.584 170.529 1.00 24.62 64 THR C C 1
ATOM 8605 O O . THR C 2 67 ? 35.377 63.387 171.176 1.00 24.65 64 THR C O 1
ATOM 8609 N N . LEU C 2 68 ? 37.207 62.927 169.944 1.00 23.49 65 LEU C N 1
ATOM 8610 C CA . LEU C 2 68 ? 37.754 64.294 170.064 1.00 24.16 65 LEU C CA 1
ATOM 8611 C C . LEU C 2 68 ? 36.773 65.314 169.494 1.00 25.23 65 LEU C C 1
ATOM 8612 O O . LEU C 2 68 ? 36.558 66.379 170.080 1.00 25.70 65 LEU C O 1
ATOM 8617 N N . TYR C 2 69 ? 36.167 64.961 168.362 1.00 26.17 66 TYR C N 1
ATOM 8618 C CA . TYR C 2 69 ? 35.186 65.813 167.709 1.00 27.76 66 TYR C CA 1
ATOM 8619 C C . TYR C 2 69 ? 33.930 66.023 168.572 1.00 27.67 66 TYR C C 1
ATOM 8620 O O . TYR C 2 69 ? 33.453 67.143 168.709 1.00 27.55 66 TYR C O 1
ATOM 8629 N N . GLU C 2 70 ? 33.388 64.938 169.109 1.00 27.82 67 GLU C N 1
ATOM 8630 C CA . GLU C 2 70 ? 32.213 65.007 169.975 1.00 29.16 67 GLU C CA 1
ATOM 8631 C C . GLU C 2 70 ? 32.497 65.847 171.220 1.00 28.30 67 GLU C C 1
ATOM 8632 O O . GLU C 2 70 ? 31.588 66.481 171.770 1.00 27.98 67 GLU C O 1
ATOM 8638 N N . LEU C 2 71 ? 33.760 65.843 171.656 1.00 27.10 68 LEU C N 1
ATOM 8639 C CA . LEU C 2 71 ? 34.185 66.655 172.796 1.00 27.19 68 LEU C CA 1
ATOM 8640 C C . LEU C 2 71 ? 34.446 68.141 172.468 1.00 27.31 68 LEU C C 1
ATOM 8641 O O . LEU C 2 71 ? 34.826 68.915 173.351 1.00 25.94 68 LEU C O 1
ATOM 8646 N N . GLY C 2 72 ? 34.259 68.522 171.208 1.00 27.43 69 GLY C N 1
ATOM 8647 C CA . GLY C 2 72 ? 34.364 69.930 170.795 1.00 29.39 69 GLY C CA 1
ATOM 8648 C C . GLY C 2 72 ? 35.544 70.384 169.944 1.00 28.37 69 GLY C C 1
ATOM 8649 O O . GLY C 2 72 ? 35.575 71.526 169.512 1.00 28.65 69 GLY C O 1
ATOM 8650 N N . ALA C 2 73 ? 36.502 69.511 169.685 1.00 27.49 70 ALA C N 1
ATOM 8651 C CA . ALA C 2 73 ? 37.669 69.918 168.914 1.00 27.97 70 ALA C CA 1
ATOM 8652 C C . ALA C 2 73 ? 37.441 69.972 167.407 1.00 28.80 70 ALA C C 1
ATOM 8653 O O . ALA C 2 73 ? 36.550 69.289 166.889 1.00 28.38 70 ALA C O 1
ATOM 8655 N N . GLU C 2 74 ? 38.250 70.799 166.732 1.00 29.69 71 GLU C N 1
ATOM 8656 C CA . GLU C 2 74 ? 38.345 70.818 165.263 1.00 31.75 71 GLU C CA 1
ATOM 8657 C C . GLU C 2 74 ? 39.575 69.970 165.030 1.00 29.54 71 GLU C C 1
ATOM 8658 O O . GLU C 2 74 ? 40.564 70.105 165.762 1.00 28.35 71 GLU C O 1
ATOM 8664 N N . ILE C 2 75 ? 39.554 69.139 163.996 1.00 28.16 72 ILE C N 1
ATOM 8665 C CA . ILE C 2 75 ? 40.614 68.175 163.788 1.00 27.57 72 ILE C CA 1
ATOM 8666 C C . ILE C 2 75 ? 41.150 68.072 162.358 1.00 26.56 72 ILE C C 1
ATOM 8667 O O . ILE C 2 75 ? 40.378 68.088 161.397 1.00 25.64 72 ILE C O 1
ATOM 8672 N N . ARG C 2 76 ? 42.480 67.979 162.251 1.00 25.72 73 ARG C N 1
ATOM 8673 C CA . ARG C 2 76 ? 43.200 67.707 160.989 1.00 25.21 73 ARG C CA 1
ATOM 8674 C C . ARG C 2 76 ? 44.038 66.472 161.296 1.00 24.90 73 ARG C C 1
ATOM 8675 O O . ARG C 2 76 ? 44.642 66.402 162.355 1.00 24.15 73 ARG C O 1
ATOM 8683 N N . TRP C 2 77 ? 44.097 65.504 160.382 1.00 24.23 74 TRP C N 1
ATOM 8684 C CA . TRP C 2 77 ? 44.785 64.244 160.673 1.00 23.56 74 TRP C CA 1
ATOM 8685 C C . TRP C 2 77 ? 45.563 63.662 159.500 1.00 23.98 74 TRP C C 1
ATOM 8686 O O . TRP C 2 77 ? 45.197 63.864 158.338 1.00 24.06 74 TRP C O 1
ATOM 8697 N N . CYS C 2 78 ? 46.632 62.941 159.837 1.00 23.77 75 CYS C N 1
ATOM 8698 C CA . CYS C 2 78 ? 47.461 62.198 158.877 1.00 24.47 75 CYS C CA 1
ATOM 8699 C C . CYS C 2 78 ? 47.976 60.931 159.569 1.00 24.14 75 CYS C C 1
ATOM 8700 O O . CYS C 2 78 ? 47.923 60.836 160.802 1.00 23.22 75 CYS C O 1
ATOM 8703 N N . SER C 2 79 ? 48.449 59.956 158.792 1.00 23.95 76 SER C N 1
ATOM 8704 C CA . SER C 2 79 ? 49.023 58.731 159.379 1.00 24.95 76 SER C CA 1
ATOM 8705 C C . SER C 2 79 ? 50.509 58.941 159.662 1.00 24.27 76 SER C C 1
ATOM 8706 O O . SER C 2 79 ? 51.156 59.793 159.043 1.00 25.60 76 SER C O 1
ATOM 8709 N N . CYS C 2 80 ? 51.045 58.174 160.600 1.00 22.92 77 CYS C N 1
ATOM 8710 C CA . CYS C 2 80 ? 52.474 58.274 160.918 1.00 22.67 77 CYS C CA 1
ATOM 8711 C C . CYS C 2 80 ? 53.290 57.161 160.246 1.00 21.67 77 CYS C C 1
ATOM 8712 O O . CYS C 2 80 ? 54.393 56.853 160.681 1.00 21.08 77 CYS C O 1
ATOM 8715 N N . ASN C 2 81 ? 52.732 56.556 159.192 1.00 21.46 78 ASN C N 1
ATOM 8716 C CA . ASN C 2 81 ? 53.460 55.560 158.395 1.00 21.92 78 ASN C CA 1
ATOM 8717 C C . ASN C 2 81 ? 52.847 55.510 156.996 1.00 22.13 78 ASN C C 1
ATOM 8718 O O . ASN C 2 81 ? 51.639 55.642 156.833 1.00 21.15 78 ASN C O 1
ATOM 8723 N N . ILE C 2 82 ? 53.696 55.329 155.993 1.00 22.71 79 ILE C N 1
ATOM 8724 C CA . ILE C 2 82 ? 53.224 55.278 154.618 1.00 22.92 79 ILE C CA 1
ATOM 8725 C C . ILE C 2 82 ? 52.304 54.095 154.287 1.00 23.27 79 ILE C C 1
ATOM 8726 O O . ILE C 2 82 ? 51.549 54.159 153.297 1.00 23.82 79 ILE C O 1
ATOM 8731 N N . TYR C 2 83 ? 52.355 53.035 155.088 1.00 22.19 80 TYR C N 1
ATOM 8732 C CA . TYR C 2 83 ? 51.546 51.837 154.826 1.00 23.46 80 TYR C CA 1
ATOM 8733 C C . TYR C 2 83 ? 50.437 51.538 155.820 1.00 23.99 80 TYR C C 1
ATOM 8734 O O . TYR C 2 83 ? 49.684 50.589 155.622 1.00 24.94 80 TYR C O 1
ATOM 8743 N N . SER C 2 84 ? 50.295 52.340 156.860 1.00 22.86 81 SER C N 1
ATOM 8744 C CA . SER C 2 84 ? 49.366 51.969 157.934 1.00 22.24 81 SER C CA 1
ATOM 8745 C C . SER C 2 84 ? 47.914 52.429 157.846 1.00 22.77 81 SER C C 1
ATOM 8746 O O . SER C 2 84 ? 47.080 51.934 158.606 1.00 22.24 81 SER C O 1
ATOM 8749 N N . THR C 2 85 ? 47.607 53.357 156.945 1.00 23.10 82 THR C N 1
ATOM 8750 C CA . THR C 2 85 ? 46.241 53.851 156.812 1.00 23.72 82 THR C CA 1
ATOM 8751 C C . THR C 2 85 ? 45.281 52.765 156.312 1.00 24.64 82 THR C C 1
ATOM 8752 O O . THR C 2 85 ? 45.652 51.941 155.462 1.00 24.85 82 THR C O 1
ATOM 8756 N N . GLN C 2 86 ? 44.080 52.722 156.893 1.00 24.26 83 GLN C N 1
ATOM 8757 C CA . GLN C 2 86 ? 43.014 51.847 156.391 1.00 26.21 83 GLN C CA 1
ATOM 8758 C C . GLN C 2 86 ? 42.147 52.819 155.599 1.00 25.97 83 GLN C C 1
ATOM 8759 O O . GLN C 2 86 ? 41.540 53.721 156.175 1.00 25.20 83 GLN C O 1
ATOM 8765 N N . ASP C 2 87 ? 42.094 52.659 154.284 1.00 27.05 84 ASP C N 1
ATOM 8766 C CA . ASP C 2 87 ? 41.358 53.618 153.444 1.00 27.73 84 ASP C CA 1
ATOM 8767 C C . ASP C 2 87 ? 39.855 53.802 153.768 1.00 28.29 84 ASP C C 1
ATOM 8768 O O . ASP C 2 87 ? 39.334 54.915 153.657 1.00 27.50 84 ASP C O 1
ATOM 8773 N N . HIS C 2 88 ? 39.168 52.733 154.163 1.00 28.33 85 HIS C N 1
ATOM 8774 C CA . HIS C 2 88 ? 37.748 52.878 154.533 1.00 29.21 85 HIS C CA 1
ATOM 8775 C C . HIS C 2 88 ? 37.599 53.709 155.830 1.00 29.06 85 HIS C C 1
ATOM 8776 O O . HIS C 2 88 ? 36.641 54.486 155.978 1.00 28.53 85 HIS C O 1
ATOM 8783 N N . ALA C 2 89 ? 38.576 53.587 156.733 1.00 27.50 86 ALA C N 1
ATOM 8784 C CA . ALA C 2 89 ? 38.582 54.359 157.965 1.00 27.10 86 ALA C CA 1
ATOM 8785 C C . ALA C 2 89 ? 38.742 55.845 157.669 1.00 27.69 86 ALA C C 1
ATOM 8786 O O . ALA C 2 89 ? 38.082 56.674 158.292 1.00 27.93 86 ALA C O 1
ATOM 8788 N N . ALA C 2 90 ? 39.609 56.181 156.714 1.00 27.27 87 ALA C N 1
ATOM 8789 C CA . ALA C 2 90 ? 39.836 57.591 156.359 1.00 27.38 87 ALA C CA 1
ATOM 8790 C C . ALA C 2 90 ? 38.598 58.165 155.681 1.00 28.21 87 ALA C C 1
ATOM 8791 O O . ALA C 2 90 ? 38.174 59.292 155.975 1.00 27.25 87 ALA C O 1
ATOM 8793 N N . ALA C 2 91 ? 38.009 57.369 154.785 1.00 28.09 88 ALA C N 1
ATOM 8794 C CA . ALA C 2 91 ? 36.810 57.778 154.066 1.00 29.61 88 ALA C CA 1
ATOM 8795 C C . ALA C 2 91 ? 35.670 58.081 155.026 1.00 29.34 88 ALA C C 1
ATOM 8796 O O . ALA C 2 91 ? 34.933 59.034 154.826 1.00 29.57 88 ALA C O 1
ATOM 8798 N N . ALA C 2 92 ? 35.541 57.271 156.071 1.00 29.38 89 ALA C N 1
ATOM 8799 C CA . ALA C 2 92 ? 34.473 57.460 157.055 1.00 29.46 89 ALA C CA 1
ATOM 8800 C C . ALA C 2 92 ? 34.556 58.839 157.719 1.00 29.05 89 ALA C C 1
ATOM 8801 O O . ALA C 2 92 ? 33.529 59.495 157.904 1.00 30.99 89 ALA C O 1
ATOM 8803 N N . LEU C 2 93 ? 35.763 59.281 158.066 1.00 27.91 90 LEU C N 1
ATOM 8804 C CA . LEU C 2 93 ? 35.931 60.601 158.692 1.00 28.34 90 LEU C CA 1
ATOM 8805 C C . LEU C 2 93 ? 35.605 61.748 157.752 1.00 29.36 90 LEU C C 1
ATOM 8806 O O . LEU C 2 93 ? 35.001 62.732 158.177 1.00 29.28 90 LEU C O 1
ATOM 8811 N N . VAL C 2 94 ? 36.005 61.620 156.486 1.00 30.73 91 VAL C N 1
ATOM 8812 C CA . VAL C 2 94 ? 35.735 62.652 155.488 1.00 32.95 91 VAL C CA 1
ATOM 8813 C C . VAL C 2 94 ? 34.231 62.707 155.185 1.00 34.64 91 VAL C C 1
ATOM 8814 O O . VAL C 2 94 ? 33.658 63.794 155.089 1.00 34.93 91 VAL C O 1
ATOM 8818 N N . LYS C 2 95 ? 33.596 61.544 155.056 1.00 36.43 92 LYS C N 1
ATOM 8819 C CA . LYS C 2 95 ? 32.153 61.488 154.758 1.00 39.56 92 LYS C CA 1
ATOM 8820 C C . LYS C 2 95 ? 31.332 62.133 155.880 1.00 39.71 92 LYS C C 1
ATOM 8821 O O . LYS C 2 95 ? 30.419 62.906 155.610 1.00 39.48 92 LYS C O 1
ATOM 8827 N N . LYS C 2 96 ? 31.652 61.802 157.127 1.00 38.82 93 LYS C N 1
ATOM 8828 C CA . LYS C 2 96 ? 30.980 62.427 158.277 1.00 41.71 93 LYS C CA 1
ATOM 8829 C C . LYS C 2 96 ? 31.374 63.878 158.475 1.00 39.32 93 LYS C C 1
ATOM 8830 O O . LYS C 2 96 ? 30.768 64.578 159.282 1.00 38.64 93 LYS C O 1
ATOM 8836 N N . ASN C 2 97 ? 32.418 64.299 157.770 1.00 38.08 94 ASN C N 1
ATOM 8837 C CA . ASN C 2 97 ? 32.912 65.655 157.835 1.00 40.23 94 ASN C CA 1
ATOM 8838 C C . ASN C 2 97 ? 33.341 66.049 159.264 1.00 38.96 94 ASN C C 1
ATOM 8839 O O . ASN C 2 97 ? 33.093 67.163 159.693 1.00 41.00 94 ASN C O 1
ATOM 8844 N N . ILE C 2 98 ? 33.975 65.129 159.995 1.00 36.26 95 ILE C N 1
ATOM 8845 C CA . ILE C 2 98 ? 34.449 65.432 161.366 1.00 36.04 95 ILE C CA 1
ATOM 8846 C C . ILE C 2 98 ? 35.945 65.725 161.481 1.00 33.23 95 ILE C C 1
ATOM 8847 O O . ILE C 2 98 ? 36.436 66.056 162.563 1.00 31.45 95 ILE C O 1
ATOM 8852 N N . ALA C 2 99 ? 36.661 65.617 160.367 1.00 32.63 96 ALA C N 1
ATOM 8853 C CA . ALA C 2 99 ? 38.074 65.939 160.340 1.00 30.89 96 ALA C CA 1
ATOM 8854 C C . ALA C 2 99 ? 38.523 66.178 158.919 1.00 30.46 96 ALA C C 1
ATOM 8855 O O . ALA C 2 99 ? 37.878 65.719 157.983 1.00 31.35 96 ALA C O 1
ATOM 8857 N N . THR C 2 100 ? 39.600 66.939 158.764 1.00 29.11 97 THR C N 1
ATOM 8858 C CA . THR C 2 100 ? 40.221 67.150 157.465 1.00 29.23 97 THR C CA 1
ATOM 8859 C C . THR C 2 100 ? 41.351 66.116 157.480 1.00 28.13 97 THR C C 1
ATOM 8860 O O . THR C 2 100 ? 42.213 66.154 158.359 1.00 27.32 97 THR C O 1
ATOM 8864 N N . VAL C 2 101 ? 41.331 65.182 156.532 1.00 27.24 98 VAL C N 1
ATOM 8865 C CA . VAL C 2 101 ? 42.269 64.059 156.518 1.00 26.32 98 VAL C CA 1
ATOM 8866 C C . VAL C 2 101 ? 43.216 64.077 155.320 1.00 26.86 98 VAL C C 1
ATOM 8867 O O . VAL C 2 101 ? 42.780 64.367 154.212 1.00 28.27 98 VAL C O 1
ATOM 8871 N N . PHE C 2 102 ? 44.498 63.781 155.561 1.00 26.07 99 PHE C N 1
ATOM 8872 C CA . PHE C 2 102 ? 45.517 63.671 154.496 1.00 27.15 99 PHE C CA 1
ATOM 8873 C C . PHE C 2 102 ? 46.201 62.336 154.738 1.00 26.52 99 PHE C C 1
ATOM 8874 O O . PHE C 2 102 ? 47.210 62.259 155.460 1.00 27.77 99 PHE C O 1
ATOM 8882 N N . ALA C 2 103 ? 45.636 61.275 154.166 1.00 26.04 100 ALA C N 1
ATOM 8883 C CA . ALA C 2 103 ? 46.143 59.918 154.425 1.00 25.51 100 ALA C CA 1
ATOM 8884 C C . ALA C 2 103 ? 45.597 58.851 153.484 1.00 26.41 100 ALA C C 1
ATOM 8885 O O . ALA C 2 103 ? 44.407 58.851 153.131 1.00 26.07 100 ALA C O 1
ATOM 8887 N N . TRP C 2 104 ? 46.484 57.947 153.075 1.00 25.57 101 TRP C N 1
ATOM 8888 C CA . TRP C 2 104 ? 46.088 56.808 152.267 1.00 26.03 101 TRP C CA 1
ATOM 8889 C C . TRP C 2 104 ? 47.110 55.707 152.421 1.00 25.07 101 TRP C C 1
ATOM 8890 O O . TRP C 2 104 ? 48.250 55.983 152.763 1.00 24.02 101 TRP C O 1
ATOM 8901 N N . LYS C 2 105 ? 46.695 54.461 152.213 1.00 25.12 102 LYS C N 1
ATOM 8902 C CA . LYS C 2 105 ? 47.636 53.347 152.298 1.00 24.99 102 LYS C CA 1
ATOM 8903 C C . LYS C 2 105 ? 48.544 53.453 151.082 1.00 25.40 102 LYS C C 1
ATOM 8904 O O . LYS C 2 105 ? 48.092 53.822 149.990 1.00 25.23 102 LYS C O 1
ATOM 8910 N N . ASN C 2 106 ? 49.820 53.151 151.286 1.00 24.78 103 ASN C N 1
ATOM 8911 C CA . ASN C 2 106 ? 50.841 53.150 150.221 1.00 25.64 103 ASN C CA 1
ATOM 8912 C C . ASN C 2 106 ? 51.198 54.547 149.704 1.00 25.49 103 ASN C C 1
ATOM 8913 O O . ASN C 2 106 ? 51.241 54.779 148.515 1.00 26.07 103 ASN C O 1
ATOM 8918 N N . GLU C 2 107 ? 51.455 55.471 150.618 1.00 24.71 104 GLU C N 1
ATOM 8919 C CA . GLU C 2 107 ? 51.922 56.808 150.233 1.00 26.14 104 GLU C CA 1
ATOM 8920 C C . GLU C 2 107 ? 53.388 56.710 149.821 1.00 25.88 104 GLU C C 1
ATOM 8921 O O . GLU C 2 107 ? 54.090 55.776 150.223 1.00 25.93 104 GLU C O 1
ATOM 8927 N N . THR C 2 108 ? 53.852 57.652 149.006 1.00 26.06 105 THR C N 1
ATOM 8928 C CA . THR C 2 108 ? 55.278 57.750 148.740 1.00 26.37 105 THR C CA 1
ATOM 8929 C C . THR C 2 108 ? 55.801 58.520 149.947 1.00 25.97 105 THR C C 1
ATOM 8930 O O . THR C 2 108 ? 55.024 59.198 150.645 1.00 24.99 105 THR C O 1
ATOM 8934 N N . ILE C 2 109 ? 57.097 58.416 150.210 1.00 26.37 106 ILE C N 1
ATOM 8935 C CA . ILE C 2 109 ? 57.697 59.175 151.305 1.00 26.88 106 ILE C CA 1
ATOM 8936 C C . ILE C 2 109 ? 57.518 60.693 151.051 1.00 27.56 106 ILE C C 1
ATOM 8937 O O . ILE C 2 109 ? 57.283 61.474 151.982 1.00 25.42 106 ILE C O 1
ATOM 8942 N N . GLU C 2 110 ? 57.623 61.104 149.794 1.00 27.70 107 GLU C N 1
ATOM 8943 C CA . GLU C 2 110 ? 57.421 62.516 149.477 1.00 29.81 107 GLU C CA 1
ATOM 8944 C C . GLU C 2 110 ? 56.022 62.963 149.918 1.00 27.55 107 GLU C C 1
ATOM 8945 O O . GLU C 2 110 ? 55.883 63.983 150.584 1.00 27.69 107 GLU C O 1
ATOM 8951 N N . ASP C 2 111 ? 54.999 62.195 149.546 1.00 27.06 108 ASP C N 1
ATOM 8952 C CA . ASP C 2 111 ? 53.607 62.534 149.903 1.00 27.36 108 ASP C CA 1
ATOM 8953 C C . ASP C 2 111 ? 53.355 62.486 151.407 1.00 25.42 108 ASP C C 1
ATOM 8954 O O . ASP C 2 111 ? 52.526 63.229 151.919 1.00 25.53 108 ASP C O 1
ATOM 8959 N N . TYR C 2 112 ? 54.079 61.621 152.101 1.00 24.63 109 TYR C N 1
ATOM 8960 C CA . TYR C 2 112 ? 53.950 61.487 153.541 1.00 24.50 109 TYR C CA 1
ATOM 8961 C C . TYR C 2 112 ? 54.208 62.812 154.262 1.00 24.02 109 TYR C C 1
ATOM 8962 O O . TYR C 2 112 ? 53.408 63.237 155.103 1.00 22.78 109 TYR C O 1
ATOM 8971 N N . TRP C 2 113 ? 55.332 63.439 153.929 1.00 23.97 110 TRP C N 1
ATOM 8972 C CA . TRP C 2 113 ? 55.732 64.705 154.551 1.00 24.35 110 TRP C CA 1
ATOM 8973 C C . TRP C 2 113 ? 54.840 65.881 154.134 1.00 25.66 110 TRP C C 1
ATOM 8974 O O . TRP C 2 113 ? 54.607 66.785 154.936 1.00 24.47 110 TRP C O 1
ATOM 8985 N N . VAL C 2 114 ? 54.330 65.848 152.900 1.00 25.43 111 VAL C N 1
ATOM 8986 C CA . VAL C 2 114 ? 53.384 66.860 152.438 1.00 27.22 111 VAL C CA 1
ATOM 8987 C C . VAL C 2 114 ? 52.071 66.722 153.236 1.00 27.22 111 VAL C C 1
ATOM 8988 O O . VAL C 2 114 ? 51.513 67.727 153.644 1.00 27.96 111 VAL C O 1
ATOM 8992 N N . CYS C 2 115 ? 51.600 65.488 153.466 1.00 26.11 112 CYS C N 1
ATOM 8993 C CA . CYS C 2 115 ? 50.362 65.256 154.253 1.00 25.98 112 CYS C CA 1
ATOM 8994 C C . CYS C 2 115 ? 50.489 65.765 155.682 1.00 25.16 112 CYS C C 1
ATOM 8995 O O . CYS C 2 115 ? 49.549 66.360 156.225 1.00 24.48 112 CYS C O 1
ATOM 8998 N N . LEU C 2 116 ? 51.631 65.475 156.309 1.00 24.46 113 LEU C N 1
ATOM 8999 C CA . LEU C 2 116 ? 51.889 65.928 157.676 1.00 24.19 113 LEU C CA 1
ATOM 9000 C C . LEU C 2 116 ? 51.898 67.455 157.731 1.00 25.14 113 LEU C C 1
ATOM 9001 O O . LEU C 2 116 ? 51.231 68.062 158.563 1.00 24.48 113 LEU C O 1
ATOM 9006 N N . ASN C 2 117 ? 52.656 68.070 156.828 1.00 26.07 114 ASN C N 1
ATOM 9007 C CA . ASN C 2 117 ? 52.739 69.521 156.777 1.00 27.51 114 ASN C CA 1
ATOM 9008 C C . ASN C 2 117 ? 51.339 70.135 156.601 1.00 28.93 114 ASN C C 1
ATOM 9009 O O . ASN C 2 117 ? 50.995 71.107 157.279 1.00 29.46 114 ASN C O 1
ATOM 9014 N N . ASP C 2 118 ? 50.531 69.547 155.715 1.00 29.07 115 ASP C N 1
ATOM 9015 C CA . ASP C 2 118 ? 49.156 70.029 155.483 1.00 30.15 115 ASP C CA 1
ATOM 9016 C C . ASP C 2 118 ? 48.269 69.864 156.736 1.00 29.10 115 ASP C C 1
ATOM 9017 O O . ASP C 2 118 ? 47.461 70.748 157.050 1.00 28.31 115 ASP C O 1
ATOM 9022 N N . ALA C 2 119 ? 48.438 68.752 157.450 1.00 27.48 116 ALA C N 1
ATOM 9023 C CA . ALA C 2 119 ? 47.683 68.497 158.681 1.00 26.82 116 ALA C CA 1
ATOM 9024 C C . ALA C 2 119 ? 48.006 69.532 159.753 1.00 27.01 116 ALA C C 1
ATOM 9025 O O . ALA C 2 119 ? 47.151 69.851 160.583 1.00 25.92 116 ALA C O 1
ATOM 9027 N N . MET C 2 120 ? 49.239 70.050 159.721 1.00 27.47 117 MET C N 1
ATOM 9028 C CA . MET C 2 120 ? 49.704 71.081 160.667 1.00 29.08 117 MET C CA 1
ATOM 9029 C C . MET C 2 120 ? 49.299 72.511 160.278 1.00 29.71 117 MET C C 1
ATOM 9030 O O . MET C 2 120 ? 49.457 73.431 161.088 1.00 30.62 117 MET C O 1
ATOM 9035 N N . THR C 2 121 ? 48.798 72.694 159.055 1.00 29.29 118 THR C N 1
ATOM 9036 C CA . THR C 2 121 ? 48.443 74.005 158.534 1.00 31.34 118 THR C CA 1
ATOM 9037 C C . THR C 2 121 ? 46.953 74.310 158.694 1.00 32.97 118 THR C C 1
ATOM 9038 O O . THR C 2 121 ? 46.110 73.626 158.106 1.00 33.91 118 THR C O 1
ATOM 9042 N N . TRP C 2 122 ? 46.644 75.347 159.476 1.00 33.44 119 TRP C N 1
ATOM 9043 C CA . TRP C 2 122 ? 45.265 75.766 159.744 1.00 36.25 119 TRP C CA 1
ATOM 9044 C C . TRP C 2 122 ? 45.000 77.164 159.188 1.00 40.67 119 TRP C C 1
ATOM 9045 O O . TRP C 2 122 ? 45.881 78.010 159.194 1.00 41.39 119 TRP C O 1
ATOM 9056 N N . ARG C 2 123 ? 43.782 77.403 158.722 1.00 51.72 120 ARG C N 1
ATOM 9057 C CA . ARG C 2 123 ? 43.425 78.720 158.194 1.00 60.61 120 ARG C CA 1
ATOM 9058 C C . ARG C 2 123 ? 43.051 79.633 159.345 1.00 64.68 120 ARG C C 1
ATOM 9059 O O . ARG C 2 123 ? 42.495 79.183 160.349 1.00 65.14 120 ARG C O 1
ATOM 9067 N N . ASN C 2 124 ? 43.400 80.909 159.216 1.00 69.67 121 ASN C N 1
ATOM 9068 C CA . ASN C 2 124 ? 43.062 81.897 160.228 1.00 73.95 121 ASN C CA 1
ATOM 9069 C C . ASN C 2 124 ? 41.639 82.347 159.878 1.00 79.46 121 ASN C C 1
ATOM 9070 O O . ASN C 2 124 ? 41.391 82.766 158.743 1.00 83.00 121 ASN C O 1
ATOM 9075 N N . PRO C 2 125 ? 40.688 82.224 160.831 1.00 83.90 122 PRO C N 1
ATOM 9076 C CA . PRO C 2 125 ? 39.307 82.649 160.534 1.00 88.63 122 PRO C CA 1
ATOM 9077 C C . PRO C 2 125 ? 39.137 84.177 160.366 1.00 93.23 122 PRO C C 1
ATOM 9078 O O . PRO C 2 125 ? 38.181 84.622 159.714 1.00 96.01 122 PRO C O 1
ATOM 9082 N N . ASN C 2 126 ? 40.064 84.953 160.940 1.00 93.98 123 ASN C N 1
ATOM 9083 C CA . ASN C 2 126 ? 40.042 86.427 160.879 1.00 96.88 123 ASN C CA 1
ATOM 9084 C C . ASN C 2 126 ? 40.839 87.024 159.704 1.00 95.58 123 ASN C C 1
ATOM 9085 O O . ASN C 2 126 ? 40.714 88.218 159.424 1.00 96.72 123 ASN C O 1
ATOM 9090 N N . ASP C 2 127 ? 41.655 86.206 159.032 1.00 91.34 124 ASP C N 1
ATOM 9091 C CA . ASP C 2 127 ? 42.468 86.686 157.912 1.00 89.07 124 ASP C CA 1
ATOM 9092 C C . ASP C 2 127 ? 42.758 85.558 156.906 1.00 86.97 124 ASP C C 1
ATOM 9093 O O . ASP C 2 127 ? 43.533 84.638 157.183 1.00 83.80 124 ASP C O 1
ATOM 9098 N N . LYS C 2 128 ? 42.126 85.657 155.736 1.00 87.22 125 LYS C N 1
ATOM 9099 C CA . LYS C 2 128 ? 42.291 84.688 154.636 1.00 86.51 125 LYS C CA 1
ATOM 9100 C C . LYS C 2 128 ? 43.754 84.469 154.194 1.00 84.21 125 LYS C C 1
ATOM 9101 O O . LYS C 2 128 ? 44.088 83.404 153.672 1.00 81.72 125 LYS C O 1
ATOM 9107 N N . ASP C 2 129 ? 44.610 85.471 154.407 1.00 84.11 126 ASP C N 1
ATOM 9108 C CA . ASP C 2 129 ? 46.038 85.391 154.046 1.00 82.27 126 ASP C CA 1
ATOM 9109 C C . ASP C 2 129 ? 46.862 84.623 155.082 1.00 78.60 126 ASP C C 1
ATOM 9110 O O . ASP C 2 129 ? 47.728 83.827 154.720 1.00 77.70 126 ASP C O 1
ATOM 9115 N N . LYS C 2 130 ? 46.596 84.881 156.364 1.00 76.08 127 LYS C N 1
ATOM 9116 C CA . LYS C 2 130 ? 47.344 84.258 157.467 1.00 73.10 127 LYS C CA 1
ATOM 9117 C C . LYS C 2 130 ? 47.047 82.772 157.723 1.00 66.63 127 LYS C C 1
ATOM 9118 O O . LYS C 2 130 ? 45.907 82.301 157.638 1.00 63.83 127 LYS C O 1
ATOM 9124 N N . ILE C 2 131 ? 48.118 82.075 158.076 1.00 60.01 128 ILE C N 1
ATOM 9125 C CA . ILE C 2 131 ? 48.130 80.662 158.393 1.00 56.96 128 ILE C CA 1
ATOM 9126 C C . ILE C 2 131 ? 48.437 80.519 159.875 1.00 53.09 128 ILE C C 1
ATOM 9127 O O . ILE C 2 131 ? 49.082 81.377 160.468 1.00 53.15 128 ILE C O 1
ATOM 9142 N N . GLY C 2 133 ? 48.817 77.323 163.276 1.00 36.17 130 GLY C N 1
ATOM 9143 C CA . GLY C 2 133 ? 49.015 75.934 163.618 1.00 32.91 130 GLY C CA 1
ATOM 9144 C C . GLY C 2 133 ? 48.010 75.402 164.597 1.00 30.98 130 GLY C C 1
ATOM 9145 O O . GLY C 2 133 ? 47.064 76.100 164.985 1.00 31.30 130 GLY C O 1
ATOM 9146 N N . PRO C 2 134 ? 48.202 74.147 164.998 1.00 28.45 131 PRO C N 1
ATOM 9147 C CA . PRO C 2 134 ? 47.318 73.544 165.955 1.00 28.00 131 PRO C CA 1
ATOM 9148 C C . PRO C 2 134 ? 47.599 74.070 167.340 1.00 27.29 131 PRO C C 1
ATOM 9149 O O . PRO C 2 134 ? 48.659 74.632 167.576 1.00 26.44 131 PRO C O 1
ATOM 9153 N N . ASN C 2 135 ? 46.633 73.896 168.230 1.00 26.99 132 ASN C N 1
ATOM 9154 C CA . ASN C 2 135 ? 46.793 74.228 169.631 1.00 28.25 132 ASN C CA 1
ATOM 9155 C C . ASN C 2 135 ? 47.338 73.021 170.364 1.00 26.02 132 ASN C C 1
ATOM 9156 O O . ASN C 2 135 ? 47.987 73.163 171.406 1.00 25.59 132 ASN C O 1
ATOM 9161 N N . LEU C 2 136 ? 47.002 71.841 169.840 1.00 25.88 133 LEU C N 1
ATOM 9162 C CA . LEU C 2 136 ? 47.341 70.557 170.447 1.00 24.42 133 LEU C CA 1
ATOM 9163 C C . LEU C 2 136 ? 47.707 69.544 169.382 1.00 24.39 133 LEU C C 1
ATOM 9164 O O . LEU C 2 136 ? 47.142 69.555 168.276 1.00 25.08 133 LEU C O 1
ATOM 9169 N N . ILE C 2 137 ? 48.626 68.641 169.727 1.00 22.84 134 ILE C N 1
ATOM 9170 C CA . ILE C 2 137 ? 49.072 67.606 168.809 1.00 21.94 134 ILE C CA 1
ATOM 9171 C C . ILE C 2 137 ? 48.935 66.218 169.437 1.00 21.73 134 ILE C C 1
ATOM 9172 O O . ILE C 2 137 ? 49.254 66.028 170.611 1.00 20.84 134 ILE C O 1
ATOM 9177 N N . VAL C 2 138 ? 48.418 65.274 168.657 1.00 22.05 135 VAL C N 1
ATOM 9178 C CA . VAL C 2 138 ? 48.369 63.849 169.043 1.00 22.03 135 VAL C CA 1
ATOM 9179 C C . VAL C 2 138 ? 49.443 63.284 168.115 1.00 21.58 135 VAL C C 1
ATOM 9180 O O . VAL C 2 138 ? 49.306 63.365 166.892 1.00 21.91 135 VAL C O 1
ATOM 9184 N N . ASP C 2 139 ? 50.498 62.712 168.684 1.00 20.82 136 ASP C N 1
ATOM 9185 C CA . ASP C 2 139 ? 51.622 62.254 167.893 1.00 21.40 136 ASP C CA 1
ATOM 9186 C C . ASP C 2 139 ? 51.918 60.785 168.218 1.00 21.01 136 ASP C C 1
ATOM 9187 O O . ASP C 2 139 ? 51.718 60.333 169.341 1.00 20.77 136 ASP C O 1
ATOM 9192 N N . ASP C 2 140 ? 52.375 60.047 167.219 1.00 21.41 137 ASP C N 1
ATOM 9193 C CA . ASP C 2 140 ? 52.749 58.646 167.387 1.00 21.47 137 ASP C CA 1
ATOM 9194 C C . ASP C 2 140 ? 54.048 58.486 166.611 1.00 20.80 137 ASP C C 1
ATOM 9195 O O . ASP C 2 140 ? 54.036 58.383 165.385 1.00 20.75 137 ASP C O 1
ATOM 9200 N N . GLY C 2 141 ? 55.162 58.467 167.333 1.00 20.33 138 GLY C N 1
ATOM 9201 C CA . GLY C 2 141 ? 56.492 58.355 166.716 1.00 21.10 138 GLY C CA 1
ATOM 9202 C C . GLY C 2 141 ? 57.253 59.670 166.715 1.00 20.82 138 GLY C C 1
ATOM 9203 O O . GLY C 2 141 ? 58.440 59.709 166.386 1.00 20.15 138 GLY C O 1
ATOM 9204 N N . GLY C 2 142 ? 56.559 60.757 167.056 1.00 20.84 139 GLY C N 1
ATOM 9205 C CA . GLY C 2 142 ? 57.190 62.058 167.136 1.00 20.60 139 GLY C CA 1
ATOM 9206 C C . GLY C 2 142 ? 57.447 62.825 165.843 1.00 20.87 139 GLY C C 1
ATOM 9207 O O . GLY C 2 142 ? 58.170 63.819 165.879 1.00 20.22 139 GLY C O 1
ATOM 9208 N N . ASP C 2 143 ? 56.881 62.405 164.705 1.00 21.06 140 ASP C N 1
ATOM 9209 C CA . ASP C 2 143 ? 57.124 63.159 163.446 1.00 21.87 140 ASP C CA 1
ATOM 9210 C C . ASP C 2 143 ? 56.511 64.581 163.428 1.00 22.05 140 ASP C C 1
ATOM 9211 O O . ASP C 2 143 ? 57.115 65.479 162.872 1.00 23.14 140 ASP C O 1
ATOM 9216 N N . ALA C 2 144 ? 55.332 64.774 164.021 1.00 21.96 141 ALA C N 1
ATOM 9217 C CA . ALA C 2 144 ? 54.722 66.109 164.075 1.00 22.42 141 ALA C CA 1
ATOM 9218 C C . ALA C 2 144 ? 55.578 66.992 164.967 1.00 22.76 141 ALA C C 1
ATOM 9219 O O . ALA C 2 144 ? 55.840 68.156 164.651 1.00 22.78 141 ALA C O 1
ATOM 9221 N N . THR C 2 145 ? 56.042 66.409 166.070 1.00 22.46 142 THR C N 1
ATOM 9222 C CA . THR C 2 145 ? 56.895 67.113 167.022 1.00 22.71 142 THR C CA 1
ATOM 9223 C C . THR C 2 145 ? 58.239 67.446 166.350 1.00 22.80 142 THR C C 1
ATOM 9224 O O . THR C 2 145 ? 58.783 68.543 166.525 1.00 23.84 142 THR C O 1
ATOM 9228 N N . LEU C 2 146 ? 58.749 66.505 165.567 1.00 21.69 143 LEU C N 1
ATOM 9229 C CA . LEU C 2 146 ? 60.012 66.679 164.836 1.00 21.71 143 LEU C CA 1
ATOM 9230 C C . LEU C 2 146 ? 59.962 67.805 163.798 1.00 22.25 143 LEU C C 1
ATOM 9231 O O . LEU C 2 146 ? 60.870 68.640 163.756 1.00 22.12 143 LEU C O 1
ATOM 9236 N N . ILE C 2 147 ? 58.927 67.815 162.952 1.00 22.39 144 ILE C N 1
ATOM 9237 C CA . ILE C 2 147 ? 58.828 68.820 161.908 1.00 22.61 144 ILE C CA 1
ATOM 9238 C C . ILE C 2 147 ? 58.685 70.214 162.529 1.00 24.13 144 ILE C C 1
ATOM 9239 O O . ILE C 2 147 ? 59.251 71.179 162.017 1.00 24.61 144 ILE C O 1
ATOM 9244 N N . LEU C 2 148 ? 57.976 70.304 163.660 1.00 23.87 145 LEU C N 1
ATOM 9245 C CA . LEU C 2 148 ? 57.844 71.571 164.386 1.00 24.53 145 LEU C CA 1
ATOM 9246 C C . LEU C 2 148 ? 59.205 72.083 164.879 1.00 25.15 145 LEU C C 1
ATOM 9247 O O . LEU C 2 148 ? 59.575 73.233 164.623 1.00 25.53 145 LEU C O 1
ATOM 9252 N N . HIS C 2 149 ? 59.935 71.242 165.616 1.00 24.54 146 HIS C N 1
ATOM 9253 C CA . HIS C 2 149 ? 61.244 71.647 166.164 1.00 25.11 146 HIS C CA 1
ATOM 9254 C C . HIS C 2 149 ? 62.310 71.862 165.104 1.00 25.80 146 HIS C C 1
ATOM 9255 O O . HIS C 2 149 ? 63.142 72.760 165.238 1.00 26.40 146 HIS C O 1
ATOM 9262 N N . GLU C 2 150 ? 62.292 71.033 164.067 1.00 25.91 147 GLU C N 1
ATOM 9263 C CA . GLU C 2 150 ? 63.252 71.184 162.970 1.00 27.83 147 GLU C CA 1
ATOM 9264 C C . GLU C 2 150 ? 62.903 72.394 162.143 1.00 27.46 147 GLU C C 1
ATOM 9265 O O . GLU C 2 150 ? 63.778 73.019 161.546 1.00 30.01 147 GLU C O 1
ATOM 9271 N N . GLY C 2 151 ? 61.624 72.730 162.108 1.00 26.56 148 GLY C N 1
ATOM 9272 C CA . GLY C 2 151 ? 61.168 73.924 161.393 1.00 26.89 148 GLY C CA 1
ATOM 9273 C C . GLY C 2 151 ? 61.645 75.179 162.099 1.00 28.27 148 GLY C C 1
ATOM 9274 O O . GLY C 2 151 ? 62.122 76.132 161.459 1.00 29.35 148 GLY C O 1
ATOM 9275 N N . VAL C 2 152 ? 61.528 75.179 163.429 1.00 28.10 149 VAL C N 1
ATOM 9276 C CA . VAL C 2 152 ? 62.000 76.299 164.234 1.00 29.54 149 VAL C CA 1
ATOM 9277 C C . VAL C 2 152 ? 63.517 76.458 164.039 1.00 31.21 149 VAL C C 1
ATOM 9278 O O . VAL C 2 152 ? 63.997 77.566 163.787 1.00 32.22 149 VAL C O 1
ATOM 9282 N N A LYS C 2 153 ? 64.260 75.357 164.159 0.60 31.16 150 LYS C N 1
ATOM 9283 N N B LYS C 2 153 ? 64.248 75.346 164.146 0.40 30.91 150 LYS C N 1
ATOM 9284 C CA A LYS C 2 153 ? 65.720 75.384 163.976 0.60 32.49 150 LYS C CA 1
ATOM 9285 C CA B LYS C 2 153 ? 65.698 75.348 163.962 0.40 32.10 150 LYS C CA 1
ATOM 9286 C C A LYS C 2 153 ? 66.106 75.902 162.591 0.60 33.19 150 LYS C C 1
ATOM 9287 C C B LYS C 2 153 ? 66.073 75.925 162.604 0.40 32.87 150 LYS C C 1
ATOM 9288 O O A LYS C 2 153 ? 67.049 76.688 162.468 0.60 35.09 150 LYS C O 1
ATOM 9289 O O B LYS C 2 153 ? 66.967 76.769 162.510 0.40 34.56 150 LYS C O 1
ATOM 9300 N N . ALA C 2 154 ? 65.378 75.465 161.562 1.00 31.50 151 ALA C N 1
ATOM 9301 C CA . ALA C 2 154 ? 65.643 75.912 160.181 1.00 32.88 151 ALA C CA 1
ATOM 9302 C C . ALA C 2 154 ? 65.434 77.423 160.017 1.00 33.35 151 ALA C C 1
ATOM 9303 O O . ALA C 2 154 ? 66.244 78.088 159.377 1.00 34.01 151 ALA C O 1
ATOM 9305 N N . GLU C 2 155 ? 64.367 77.953 160.621 1.00 33.25 152 GLU C N 1
ATOM 9306 C CA . GLU C 2 155 ? 64.069 79.393 160.566 1.00 35.06 152 GLU C CA 1
ATOM 9307 C C . GLU C 2 155 ? 65.130 80.236 161.271 1.00 37.81 152 GLU C C 1
ATOM 9308 O O . GLU C 2 155 ? 65.469 81.328 160.815 1.00 38.40 152 GLU C O 1
ATOM 9314 N N . ILE C 2 156 ? 65.639 79.728 162.389 1.00 38.35 153 ILE C N 1
ATOM 9315 C CA . ILE C 2 156 ? 66.679 80.416 163.149 1.00 40.65 153 ILE C CA 1
ATOM 9316 C C . ILE C 2 156 ? 67.984 80.452 162.349 1.00 42.22 153 ILE C C 1
ATOM 9317 O O . ILE C 2 156 ? 68.652 81.470 162.305 1.00 42.26 153 ILE C O 1
ATOM 9322 N N . GLU C 2 157 ? 68.334 79.338 161.717 1.00 42.79 154 GLU C N 1
ATOM 9323 C CA . GLU C 2 157 ? 69.552 79.262 160.909 1.00 45.74 154 GLU C CA 1
ATOM 9324 C C . GLU C 2 157 ? 69.387 80.132 159.648 1.00 46.78 154 GLU C C 1
ATOM 9325 O O . GLU C 2 157 ? 70.353 80.732 159.167 1.00 47.17 154 GLU C O 1
ATOM 9331 N N . TYR C 2 158 ? 68.161 80.185 159.123 1.00 45.95 155 TYR C N 1
ATOM 9332 C CA . TYR C 2 158 ? 67.854 80.986 157.943 1.00 49.02 155 TYR C CA 1
ATOM 9333 C C . TYR C 2 158 ? 68.146 82.463 158.204 1.00 51.38 155 TYR C C 1
ATOM 9334 O O . TYR C 2 158 ? 68.730 83.132 157.356 1.00 51.11 155 TYR C O 1
ATOM 9343 N N . GLU C 2 159 ? 67.737 82.957 159.372 1.00 53.07 156 GLU C N 1
ATOM 9344 C CA . GLU C 2 159 ? 68.000 84.354 159.758 1.00 57.81 156 GLU C CA 1
ATOM 9345 C C . GLU C 2 159 ? 69.466 84.642 160.059 1.00 59.66 156 GLU C C 1
ATOM 9346 O O . GLU C 2 159 ? 69.928 85.758 159.852 1.00 60.82 156 GLU C O 1
ATOM 9352 N N . LYS C 2 160 ? 70.186 83.643 160.558 1.00 60.83 157 LYS C N 1
ATOM 9353 C CA . LYS C 2 160 ? 71.597 83.817 160.912 1.00 64.77 157 LYS C CA 1
ATOM 9354 C C . LYS C 2 160 ? 72.482 84.224 159.723 1.00 65.60 157 LYS C C 1
ATOM 9355 O O . LYS C 2 160 ? 73.360 85.067 159.875 1.00 66.83 157 LYS C O 1
ATOM 9361 N N . TYR C 2 161 ? 72.241 83.632 158.555 1.00 64.52 158 TYR C N 1
ATOM 9362 C CA . TYR C 2 161 ? 73.013 83.938 157.339 1.00 66.34 158 TYR C CA 1
ATOM 9363 C C . TYR C 2 161 ? 72.142 84.509 156.212 1.00 64.18 158 TYR C C 1
ATOM 9364 O O . TYR C 2 161 ? 72.617 84.713 155.098 1.00 64.22 158 TYR C O 1
ATOM 9373 N N . ASN C 2 162 ? 70.872 84.765 156.508 1.00 62.04 159 ASN C N 1
ATOM 9374 C CA . ASN C 2 162 ? 69.922 85.294 155.527 1.00 61.22 159 ASN C CA 1
ATOM 9375 C C . ASN C 2 162 ? 69.939 84.490 154.210 1.00 59.03 159 ASN C C 1
ATOM 9376 O O . ASN C 2 162 ? 70.084 85.048 153.121 1.00 60.12 159 ASN C O 1
ATOM 9381 N N . LYS C 2 163 ? 69.829 83.170 154.342 1.00 55.07 160 LYS C N 1
ATOM 9382 C CA . LYS C 2 163 ? 69.780 82.252 153.201 1.00 54.54 160 LYS C CA 1
ATOM 9383 C C . LYS C 2 163 ? 69.320 80.860 153.650 1.00 50.47 160 LYS C C 1
ATOM 9384 O O . LYS C 2 163 ? 69.340 80.539 154.842 1.00 47.27 160 LYS C O 1
ATOM 9390 N N . ILE C 2 164 ? 68.928 80.040 152.681 1.00 48.99 161 ILE C N 1
ATOM 9391 C CA . ILE C 2 164 ? 68.501 78.680 152.958 1.00 47.77 161 ILE C CA 1
ATOM 9392 C C . ILE C 2 164 ? 69.701 77.943 153.531 1.00 47.41 161 ILE C C 1
ATOM 9393 O O . ILE C 2 164 ? 70.731 77.864 152.860 1.00 49.55 161 ILE C O 1
ATOM 9398 N N . PRO C 2 165 ? 69.592 77.442 154.782 1.00 45.89 162 PRO C N 1
ATOM 9399 C CA . PRO C 2 165 ? 70.700 76.702 155.392 1.00 47.23 162 PRO C CA 1
ATOM 9400 C C . PRO C 2 165 ? 71.173 75.595 154.465 1.00 48.40 162 PRO C C 1
ATOM 9401 O O . PRO C 2 165 ? 70.343 74.896 153.879 1.00 48.57 162 PRO C O 1
ATOM 9405 N N . GLU C 2 166 ? 72.483 75.433 154.331 1.00 50.97 163 GLU C N 1
ATOM 9406 C CA . GLU C 2 166 ? 73.028 74.431 153.406 1.00 53.04 163 GLU C CA 1
ATOM 9407 C C . GLU C 2 166 ? 72.693 72.990 153.762 1.00 49.37 163 GLU C C 1
ATOM 9408 O O . GLU C 2 166 ? 72.592 72.148 152.869 1.00 47.68 163 GLU C O 1
ATOM 9414 N N . TYR C 2 167 ? 72.483 72.703 155.043 1.00 47.16 164 TYR C N 1
ATOM 9415 C CA . TYR C 2 167 ? 72.164 71.329 155.434 1.00 46.69 164 TYR C CA 1
ATOM 9416 C C . TYR C 2 167 ? 70.840 70.830 154.824 1.00 45.30 164 TYR C C 1
ATOM 9417 O O . TYR C 2 167 ? 70.644 69.624 154.674 1.00 46.22 164 TYR C O 1
ATOM 9426 N N . LEU C 2 168 ? 69.957 71.758 154.454 1.00 45.14 165 LEU C N 1
ATOM 9427 C CA . LEU C 2 168 ? 68.664 71.412 153.840 1.00 45.57 165 LEU C CA 1
ATOM 9428 C C . LEU C 2 168 ? 68.739 71.111 152.335 1.00 49.83 165 LEU C C 1
ATOM 9429 O O . LEU C 2 168 ? 67.810 70.523 151.778 1.00 51.04 165 LEU C O 1
ATOM 9434 N N . GLU C 2 169 ? 69.829 71.522 151.691 1.00 52.91 166 GLU C N 1
ATOM 9435 C CA . GLU C 2 169 ? 70.011 71.343 150.245 1.00 56.09 166 GLU C CA 1
ATOM 9436 C C . GLU C 2 169 ? 70.939 70.188 149.878 1.00 56.65 166 GLU C C 1
ATOM 9437 O O . GLU C 2 169 ? 70.913 69.714 148.748 1.00 59.00 166 GLU C O 1
ATOM 9443 N N . THR C 2 170 ? 71.769 69.757 150.820 1.00 56.07 167 THR C N 1
ATOM 9444 C CA . THR C 2 170 ? 72.681 68.648 150.559 1.00 57.52 167 THR C CA 1
ATOM 9445 C C . THR C 2 170 ? 71.979 67.293 150.725 1.00 58.33 167 THR C C 1
ATOM 9446 O O . THR C 2 170 ? 71.076 67.141 151.550 1.00 54.26 167 THR C O 1
ATOM 9450 N N . GLU C 2 171 ? 72.400 66.319 149.924 1.00 62.42 168 GLU C N 1
ATOM 9451 C CA . GLU C 2 171 ? 71.865 64.961 150.014 1.00 64.28 168 GLU C CA 1
ATOM 9452 C C . GLU C 2 171 ? 72.692 64.080 150.953 1.00 61.62 168 GLU C C 1
ATOM 9453 O O . GLU C 2 171 ? 72.377 62.905 151.125 1.00 59.35 168 GLU C O 1
ATOM 9459 N N . LEU C 2 172 ? 73.729 64.653 151.567 1.00 61.83 169 LEU C N 1
ATOM 9460 C CA . LEU C 2 172 ? 74.601 63.915 152.483 1.00 63.56 169 LEU C CA 1
ATOM 9461 C C . LEU C 2 172 ? 74.469 64.429 153.902 1.00 63.00 169 LEU C C 1
ATOM 9462 O O . LEU C 2 172 ? 74.018 65.552 154.133 1.00 60.92 169 LEU C O 1
ATOM 9467 N N . ASP C 2 173 ? 74.877 63.594 154.850 1.00 66.01 170 ASP C N 1
ATOM 9468 C CA . ASP C 2 173 ? 74.832 63.954 156.264 1.00 69.07 170 ASP C CA 1
ATOM 9469 C C . ASP C 2 173 ? 76.212 64.448 156.687 1.00 74.47 170 ASP C C 1
ATOM 9470 O O . ASP C 2 173 ? 77.071 64.705 155.837 1.00 73.19 170 ASP C O 1
ATOM 9475 N N . GLU C 2 174 ? 76.409 64.589 157.995 1.00 79.47 171 GLU C N 1
ATOM 9476 C CA . GLU C 2 174 ? 77.691 65.025 158.556 1.00 84.37 171 GLU C CA 1
ATOM 9477 C C . GLU C 2 174 ? 78.878 64.185 158.065 1.00 83.17 171 GLU C C 1
ATOM 9478 O O . GLU C 2 174 ? 79.906 64.730 157.670 1.00 85.67 171 GLU C O 1
ATOM 9484 N N . ASN C 2 175 ? 78.715 62.864 158.076 1.00 81.88 172 ASN C N 1
ATOM 9485 C CA . ASN C 2 175 ? 79.788 61.928 157.702 1.00 82.55 172 ASN C CA 1
ATOM 9486 C C . ASN C 2 175 ? 79.888 61.589 156.207 1.00 79.29 172 ASN C C 1
ATOM 9487 O O . ASN C 2 175 ? 80.604 60.658 155.836 1.00 80.34 172 ASN C O 1
ATOM 9492 N N . GLY C 2 176 ? 79.180 62.327 155.354 1.00 74.63 173 GLY C N 1
ATOM 9493 C CA . GLY C 2 176 ? 79.218 62.068 153.909 1.00 73.50 173 GLY C CA 1
ATOM 9494 C C . GLY C 2 176 ? 78.330 60.920 153.440 1.00 70.45 173 GLY C C 1
ATOM 9495 O O . GLY C 2 176 ? 78.370 60.550 152.263 1.00 68.56 173 GLY C O 1
ATOM 9496 N N . LYS C 2 177 ? 77.536 60.354 154.355 1.00 67.99 174 LYS C N 1
ATOM 9497 C CA . LYS C 2 177 ? 76.612 59.263 154.025 1.00 65.06 174 LYS C CA 1
ATOM 9498 C C . LYS C 2 177 ? 75.286 59.861 153.537 1.00 59.90 174 LYS C C 1
ATOM 9499 O O . LYS C 2 177 ? 74.846 60.906 154.022 1.00 58.24 174 LYS C O 1
ATOM 9505 N N . GLN C 2 178 ? 74.653 59.174 152.593 1.00 56.44 175 GLN C N 1
ATOM 9506 C CA . GLN C 2 178 ? 73.394 59.621 151.999 1.00 53.12 175 GLN C CA 1
ATOM 9507 C C . GLN C 2 178 ? 72.304 59.778 153.071 1.00 46.18 175 GLN C C 1
ATOM 9508 O O . GLN C 2 178 ? 72.115 58.893 153.897 1.00 43.01 175 GLN C O 1
ATOM 9514 N N . LEU C 2 179 ? 71.616 60.917 153.074 1.00 41.44 176 LEU C N 1
ATOM 9515 C CA . LEU C 2 179 ? 70.526 61.136 154.014 1.00 38.69 176 LEU C CA 1
ATOM 9516 C C . LEU C 2 179 ? 69.414 60.143 153.724 1.00 35.92 176 LEU C C 1
ATOM 9517 O O . LEU C 2 179 ? 69.235 59.723 152.576 1.00 35.46 176 LEU C O 1
ATOM 9522 N N . SER C 2 180 ? 68.658 59.777 154.756 1.00 33.76 177 SER C N 1
ATOM 9523 C CA . SER C 2 180 ? 67.520 58.891 154.554 1.00 32.05 177 SER C CA 1
ATOM 9524 C C . SER C 2 180 ? 66.519 59.636 153.666 1.00 32.01 177 SER C C 1
ATOM 9525 O O . SER C 2 180 ? 66.503 60.874 153.635 1.00 29.72 177 SER C O 1
ATOM 9528 N N . MET C 2 181 ? 65.691 58.885 152.946 1.00 32.54 178 MET C N 1
ATOM 9529 C CA . MET C 2 181 ? 64.691 59.494 152.091 1.00 32.97 178 MET C CA 1
ATOM 9530 C C . MET C 2 181 ? 63.744 60.346 152.938 1.00 30.98 178 MET C C 1
ATOM 9531 O O . MET C 2 181 ? 63.356 61.426 152.518 1.00 30.19 178 MET C O 1
ATOM 9536 N N . ASP C 2 182 ? 63.398 59.860 154.131 1.00 29.03 179 ASP C N 1
ATOM 9537 C CA . ASP C 2 182 ? 62.509 60.599 155.040 1.00 27.68 179 ASP C CA 1
ATOM 9538 C C . ASP C 2 182 ? 63.059 61.978 155.414 1.00 28.03 179 ASP C C 1
ATOM 9539 O O . ASP C 2 182 ? 62.310 62.973 155.415 1.00 28.28 179 ASP C O 1
ATOM 9544 N N A LEU C 2 183 ? 64.355 62.039 155.701 0.50 28.68 180 LEU C N 1
ATOM 9545 N N B LEU C 2 183 ? 64.349 62.050 155.742 0.50 28.80 180 LEU C N 1
ATOM 9546 C CA A LEU C 2 183 ? 64.998 63.295 156.060 0.50 28.97 180 LEU C CA 1
ATOM 9547 C CA B LEU C 2 183 ? 64.977 63.339 156.059 0.50 29.22 180 LEU C CA 1
ATOM 9548 C C A LEU C 2 183 ? 65.045 64.235 154.846 0.50 30.47 180 LEU C C 1
ATOM 9549 C C B LEU C 2 183 ? 65.018 64.248 154.831 0.50 30.58 180 LEU C C 1
ATOM 9550 O O A LEU C 2 183 ? 64.774 65.434 154.974 0.50 29.50 180 LEU C O 1
ATOM 9551 O O B LEU C 2 183 ? 64.720 65.443 154.934 0.50 29.47 180 LEU C O 1
ATOM 9560 N N . LYS C 2 184 ? 65.368 63.688 153.672 1.00 31.72 181 LYS C N 1
ATOM 9561 C CA . LYS C 2 184 ? 65.414 64.485 152.440 1.00 33.23 181 LYS C CA 1
ATOM 9562 C C . LYS C 2 184 ? 64.031 65.041 152.114 1.00 32.18 181 LYS C C 1
ATOM 9563 O O . LYS C 2 184 ? 63.906 66.208 151.741 1.00 32.26 181 LYS C O 1
ATOM 9569 N N . CYS C 2 185 ? 62.996 64.218 152.293 1.00 30.55 182 CYS C N 1
ATOM 9570 C CA . CYS C 2 185 ? 61.624 64.648 152.005 1.00 30.66 182 CYS C CA 1
ATOM 9571 C C . CYS C 2 185 ? 61.094 65.662 153.039 1.00 29.91 182 CYS C C 1
ATOM 9572 O O . CYS C 2 185 ? 60.335 66.577 152.684 1.00 29.10 182 CYS C O 1
ATOM 9575 N N . MET C 2 186 ? 61.496 65.510 154.297 1.00 27.61 183 MET C N 1
ATOM 9576 C CA . MET C 2 186 ? 61.106 66.479 155.316 1.00 27.98 183 MET C CA 1
ATOM 9577 C C . MET C 2 186 ? 61.829 67.804 155.012 1.00 28.50 183 MET C C 1
ATOM 9578 O O . MET C 2 186 ? 61.224 68.884 155.066 1.00 28.26 183 MET C O 1
ATOM 9583 N N . TYR C 2 187 ? 63.114 67.721 154.681 1.00 29.10 184 TYR C N 1
ATOM 9584 C CA . TYR C 2 187 ? 63.872 68.933 154.346 1.00 30.95 184 TYR C CA 1
ATOM 9585 C C . TYR C 2 187 ? 63.313 69.683 153.139 1.00 32.75 184 TYR C C 1
ATOM 9586 O O . TYR C 2 187 ? 63.372 70.908 153.100 1.00 35.02 184 TYR C O 1
ATOM 9595 N N . LYS C 2 188 ? 62.791 68.950 152.162 1.00 33.39 185 LYS C N 1
ATOM 9596 C CA . LYS C 2 188 ? 62.177 69.553 150.967 1.00 35.63 185 LYS C CA 1
ATOM 9597 C C . LYS C 2 188 ? 60.980 70.430 151.395 1.00 33.62 185 LYS C C 1
ATOM 9598 O O . LYS C 2 188 ? 60.814 71.547 150.900 1.00 33.19 185 LYS C O 1
ATOM 9604 N N . VAL C 2 189 ? 60.176 69.925 152.331 1.00 30.59 186 VAL C N 1
ATOM 9605 C CA . VAL C 2 189 ? 59.034 70.672 152.868 1.00 30.17 186 VAL C CA 1
ATOM 9606 C C . VAL C 2 189 ? 59.529 71.909 153.622 1.00 30.21 186 VAL C C 1
ATOM 9607 O O . VAL C 2 189 ? 59.010 73.016 153.414 1.00 30.22 186 VAL C O 1
ATOM 9611 N N . LEU C 2 190 ? 60.537 71.728 154.474 1.00 30.00 187 LEU C N 1
ATOM 9612 C CA . LEU C 2 190 ? 61.082 72.844 155.261 1.00 31.22 187 LEU C CA 1
ATOM 9613 C C . LEU C 2 190 ? 61.632 73.954 154.378 1.00 33.33 187 LEU C C 1
ATOM 9614 O O . LEU C 2 190 ? 61.444 75.132 154.691 1.00 34.09 187 LEU C O 1
ATOM 9619 N N A LYS C 2 191 ? 62.297 73.593 153.283 0.70 34.51 188 LYS C N 1
ATOM 9620 N N B LYS C 2 191 ? 62.303 73.577 153.289 0.30 34.38 188 LYS C N 1
ATOM 9621 C CA A LYS C 2 191 ? 62.836 74.612 152.385 0.70 36.82 188 LYS C CA 1
ATOM 9622 C CA B LYS C 2 191 ? 62.842 74.539 152.324 0.30 36.42 188 LYS C CA 1
ATOM 9623 C C A LYS C 2 191 ? 61.699 75.389 151.724 0.70 36.94 188 LYS C C 1
ATOM 9624 C C B LYS C 2 191 ? 61.725 75.363 151.697 0.30 37.03 188 LYS C C 1
ATOM 9625 O O A LYS C 2 191 ? 61.762 76.614 151.626 0.70 37.90 188 LYS C O 1
ATOM 9626 O O B LYS C 2 191 ? 61.820 76.588 151.599 0.30 38.07 188 LYS C O 1
ATOM 9637 N N . MET C 2 192 ? 60.673 74.666 151.272 1.00 36.69 189 MET C N 1
ATOM 9638 C CA . MET C 2 192 ? 59.505 75.280 150.626 1.00 38.26 189 MET C CA 1
ATOM 9639 C C . MET C 2 192 ? 58.811 76.267 151.580 1.00 37.34 189 MET C C 1
ATOM 9640 O O . MET C 2 192 ? 58.449 77.370 151.163 1.00 37.31 189 MET C O 1
ATOM 9645 N N . GLU C 2 193 ? 58.686 75.898 152.858 1.00 34.86 190 GLU C N 1
ATOM 9646 C CA . GLU C 2 193 ? 58.040 76.780 153.853 1.00 35.37 190 GLU C CA 1
ATOM 9647 C C . GLU C 2 193 ? 58.908 77.984 154.219 1.00 35.79 190 GLU C C 1
ATOM 9648 O O . GLU C 2 193 ? 58.372 79.064 154.488 1.00 36.97 190 GLU C O 1
ATOM 9654 N N . LEU C 2 194 ? 60.232 77.818 154.217 1.00 35.28 191 LEU C N 1
ATOM 9655 C CA . LEU C 2 194 ? 61.130 78.962 154.492 1.00 37.02 191 LEU C CA 1
ATOM 9656 C C . LEU C 2 194 ? 60.966 80.044 153.424 1.00 38.97 191 LEU C C 1
ATOM 9657 O O . LEU C 2 194 ? 61.008 81.235 153.729 1.00 38.33 191 LEU C O 1
ATOM 9662 N N . LEU C 2 195 ? 60.792 79.614 152.177 1.00 40.62 192 LEU C N 1
ATOM 9663 C CA . LEU C 2 195 ? 60.612 80.542 151.065 1.00 44.52 192 LEU C CA 1
ATOM 9664 C C . LEU C 2 195 ? 59.240 81.224 151.106 1.00 46.43 192 LEU C C 1
ATOM 9665 O O . LEU C 2 195 ? 59.142 82.390 150.733 1.00 48.71 192 LEU C O 1
ATOM 9670 N N . LYS C 2 196 ? 58.196 80.519 151.561 1.00 46.77 193 LYS C N 1
ATOM 9671 C CA . LYS C 2 196 ? 56.856 81.125 151.662 1.00 50.29 193 LYS C CA 1
ATOM 9672 C C . LYS C 2 196 ? 56.745 82.061 152.850 1.00 49.27 193 LYS C C 1
ATOM 9673 O O . LYS C 2 196 ? 56.322 83.201 152.710 1.00 50.77 193 LYS C O 1
ATOM 9679 N N . ASN C 2 197 ? 57.087 81.555 154.026 1.00 46.69 194 ASN C N 1
ATOM 9680 C CA . ASN C 2 197 ? 57.039 82.352 155.248 1.00 47.27 194 ASN C CA 1
ATOM 9681 C C . ASN C 2 197 ? 58.053 81.810 156.251 1.00 43.97 194 ASN C C 1
ATOM 9682 O O . ASN C 2 197 ? 57.804 80.775 156.883 1.00 41.26 194 ASN C O 1
ATOM 9687 N N . PRO C 2 198 ? 59.180 82.533 156.431 1.00 43.65 195 PRO C N 1
ATOM 9688 C CA . PRO C 2 198 ? 60.213 82.102 157.366 1.00 41.81 195 PRO C CA 1
ATOM 9689 C C . PRO C 2 198 ? 59.898 82.278 158.873 1.00 40.63 195 PRO C C 1
ATOM 9690 O O . PRO C 2 198 ? 60.802 82.135 159.685 1.00 40.07 195 PRO C O 1
ATOM 9694 N N A PHE C 2 199 ? 58.650 82.608 159.213 0.70 41.49 196 PHE C N 1
ATOM 9695 N N B PHE C 2 199 ? 58.653 82.610 159.226 0.30 39.95 196 PHE C N 1
ATOM 9696 C CA A PHE C 2 199 ? 58.221 82.733 160.619 0.70 41.71 196 PHE C CA 1
ATOM 9697 C CA B PHE C 2 199 ? 58.256 82.702 160.642 0.30 39.08 196 PHE C CA 1
ATOM 9698 C C A PHE C 2 199 ? 57.070 81.764 160.928 0.70 39.42 196 PHE C C 1
ATOM 9699 C C B PHE C 2 199 ? 57.044 81.798 160.908 0.30 38.11 196 PHE C C 1
ATOM 9700 O O A PHE C 2 199 ? 56.481 81.810 162.012 0.70 39.23 196 PHE C O 1
ATOM 9701 O O B PHE C 2 199 ? 56.370 81.941 161.931 0.30 38.18 196 PHE C O 1
ATOM 9716 N N . ARG C 2 200 ? 56.778 80.874 159.980 1.00 38.11 197 ARG C N 1
ATOM 9717 C CA . ARG C 2 200 ? 55.682 79.908 160.109 1.00 36.39 197 ARG C CA 1
ATOM 9718 C C . ARG C 2 200 ? 55.762 79.068 161.380 1.00 33.82 197 ARG C C 1
ATOM 9719 O O . ARG C 2 200 ? 54.825 79.040 162.179 1.00 32.38 197 ARG C O 1
ATOM 9727 N N . TRP C 2 201 ? 56.889 78.394 161.573 1.00 31.95 198 TRP C N 1
ATOM 9728 C CA . TRP C 2 201 ? 57.023 77.470 162.713 1.00 29.91 198 TRP C CA 1
ATOM 9729 C C . TRP C 2 201 ? 57.092 78.173 164.059 1.00 29.72 198 TRP C C 1
ATOM 9730 O O . TRP C 2 201 ? 56.454 77.748 165.020 1.00 27.74 198 TRP C O 1
ATOM 9741 N N . ARG C 2 202 ? 57.848 79.259 164.125 1.00 31.51 199 ARG C N 1
ATOM 9742 C CA . ARG C 2 202 ? 57.929 80.035 165.360 1.00 33.19 199 ARG C CA 1
ATOM 9743 C C . ARG C 2 202 ? 56.572 80.666 165.685 1.00 34.15 199 ARG C C 1
ATOM 9744 O O . ARG C 2 202 ? 56.198 80.776 166.861 1.00 34.70 199 ARG C O 1
ATOM 9752 N N . GLY C 2 203 ? 55.835 81.041 164.639 1.00 34.64 200 GLY C N 1
ATOM 9753 C CA . GLY C 2 203 ? 54.498 81.601 164.792 1.00 35.36 200 GLY C CA 1
ATOM 9754 C C . GLY C 2 203 ? 53.562 80.580 165.416 1.00 34.68 200 GLY C C 1
ATOM 9755 O O . GLY C 2 203 ? 52.766 80.927 166.277 1.00 33.63 200 GLY C O 1
ATOM 9756 N N . MET C 2 204 ? 53.667 79.321 164.980 1.00 34.54 201 MET C N 1
ATOM 9757 C CA . MET C 2 204 ? 52.836 78.235 165.524 1.00 35.01 201 MET C CA 1
ATOM 9758 C C . MET C 2 204 ? 53.085 77.999 166.994 1.00 34.86 201 MET C C 1
ATOM 9759 O O . MET C 2 204 ? 52.133 77.723 167.738 1.00 33.95 201 MET C O 1
ATOM 9764 N N . LEU C 2 205 ? 54.356 78.067 167.414 1.00 35.55 202 LEU C N 1
ATOM 9765 C CA . LEU C 2 205 ? 54.706 77.836 168.840 1.00 35.87 202 LEU C CA 1
ATOM 9766 C C . LEU C 2 205 ? 53.918 78.660 169.819 1.00 35.34 202 LEU C C 1
ATOM 9767 O O . LEU C 2 205 ? 53.586 78.192 170.896 1.00 34.82 202 LEU C O 1
ATOM 9772 N N . LYS C 2 206 ? 53.620 79.891 169.442 1.00 37.31 203 LYS C N 1
ATOM 9773 C CA . LYS C 2 206 ? 52.900 80.795 170.316 1.00 38.51 203 LYS C CA 1
ATOM 9774 C C . LYS C 2 206 ? 51.535 80.280 170.785 1.00 36.64 203 LYS C C 1
ATOM 9775 O O . LYS C 2 206 ? 51.117 80.580 171.897 1.00 36.22 203 LYS C O 1
ATOM 9781 N N . ASP C 2 207 ? 50.850 79.507 169.946 1.00 34.59 204 ASP C N 1
ATOM 9782 C CA . ASP C 2 207 ? 49.521 78.984 170.286 1.00 34.30 204 ASP C CA 1
ATOM 9783 C C . ASP C 2 207 ? 49.502 77.469 170.591 1.00 32.32 204 ASP C C 1
ATOM 9784 O O . ASP C 2 207 ? 48.421 76.881 170.725 1.00 30.64 204 ASP C O 1
ATOM 9789 N N . LEU C 2 208 ? 50.684 76.851 170.688 1.00 30.59 205 LEU C N 1
ATOM 9790 C CA . LEU C 2 208 ? 50.798 75.421 171.013 1.00 29.51 205 LEU C CA 1
ATOM 9791 C C . LEU C 2 208 ? 50.826 75.174 172.502 1.00 28.11 205 LEU C C 1
ATOM 9792 O O . LEU C 2 208 ? 51.716 75.638 173.190 1.00 27.35 205 LEU C O 1
ATOM 9797 N N . TYR C 2 209 ? 49.860 74.407 172.985 1.00 27.23 206 TYR C N 1
ATOM 9798 C CA . TYR C 2 209 ? 49.759 74.131 174.401 1.00 27.53 206 TYR C CA 1
ATOM 9799 C C . TYR C 2 209 ? 50.241 72.725 174.775 1.00 26.57 206 TYR C C 1
ATOM 9800 O O . TYR C 2 209 ? 50.352 72.412 175.961 1.00 26.00 206 TYR C O 1
ATOM 9809 N N . GLY C 2 210 ? 50.549 71.889 173.779 1.00 25.34 207 GLY C N 1
ATOM 9810 C CA . GLY C 2 210 ? 51.077 70.569 174.081 1.00 24.40 207 GLY C CA 1
ATOM 9811 C C . GLY C 2 210 ? 50.938 69.469 173.057 1.00 23.81 207 GLY C C 1
ATOM 9812 O O . GLY C 2 210 ? 50.233 69.608 172.049 1.00 24.39 207 GLY C O 1
ATOM 9813 N N . VAL C 2 211 ? 51.643 68.372 173.341 1.00 22.25 208 VAL C N 1
ATOM 9814 C CA . VAL C 2 211 ? 51.625 67.176 172.524 1.00 21.67 208 VAL C CA 1
ATOM 9815 C C . VAL C 2 211 ? 51.473 65.956 173.435 1.00 20.82 208 VAL C C 1
ATOM 9816 O O . VAL C 2 211 ? 52.044 65.919 174.539 1.00 19.90 208 VAL C O 1
ATOM 9820 N N . SER C 2 212 ? 50.681 64.976 172.993 1.00 20.20 209 SER C N 1
ATOM 9821 C CA . SER C 2 212 ? 50.512 63.723 173.731 1.00 20.92 209 SER C CA 1
ATOM 9822 C C . SER C 2 212 ? 51.071 62.653 172.794 1.00 20.43 209 SER C C 1
ATOM 9823 O O . SER C 2 212 ? 50.571 62.467 171.685 1.00 21.66 209 SER C O 1
ATOM 9826 N N . GLU C 2 213 ? 52.126 61.989 173.254 1.00 20.10 210 GLU C N 1
ATOM 9827 C CA . GLU C 2 213 ? 52.881 61.024 172.460 1.00 20.44 210 GLU C CA 1
ATOM 9828 C C . GLU C 2 213 ? 52.544 59.581 172.815 1.00 20.18 210 GLU C C 1
ATOM 9829 O O . GLU C 2 213 ? 52.597 59.182 173.975 1.00 19.09 210 GLU C O 1
ATOM 9835 N N . GLU C 2 214 ? 52.270 58.811 171.768 1.00 20.44 211 GLU C N 1
ATOM 9836 C CA . GLU C 2 214 ? 51.790 57.430 171.875 1.00 21.17 211 GLU C CA 1
ATOM 9837 C C . GLU C 2 214 ? 52.797 56.315 172.040 1.00 19.80 211 GLU C C 1
ATOM 9838 O O . GLU C 2 214 ? 52.498 55.354 172.731 1.00 19.75 211 GLU C O 1
ATOM 9844 N N . THR C 2 215 ? 53.961 56.395 171.386 1.00 18.91 212 THR C N 1
ATOM 9845 C CA . THR C 2 215 ? 54.847 55.235 171.371 1.00 18.85 212 THR C CA 1
ATOM 9846 C C . THR C 2 215 ? 56.258 55.443 171.889 1.00 18.69 212 THR C C 1
ATOM 9847 O O . THR C 2 215 ? 56.770 56.559 171.934 1.00 19.01 212 THR C O 1
ATOM 9851 N N . THR C 2 216 ? 56.877 54.326 172.255 1.00 18.90 213 THR C N 1
ATOM 9852 C CA . THR C 2 216 ? 58.223 54.290 172.848 1.00 19.01 213 THR C CA 1
ATOM 9853 C C . THR C 2 216 ? 59.256 55.119 172.068 1.00 19.34 213 THR C C 1
ATOM 9854 O O . THR C 2 216 ? 59.990 55.918 172.652 1.00 19.37 213 THR C O 1
ATOM 9858 N N . THR C 2 217 ? 59.287 54.958 170.756 1.00 18.70 214 THR C N 1
ATOM 9859 C CA . THR C 2 217 ? 60.230 55.716 169.929 1.00 18.89 214 THR C CA 1
ATOM 9860 C C . THR C 2 217 ? 59.980 57.229 170.027 1.00 19.28 214 THR C C 1
ATOM 9861 O O . THR C 2 217 ? 60.926 58.015 170.090 1.00 19.35 214 THR C O 1
ATOM 9865 N N . GLY C 2 218 ? 58.719 57.645 170.037 1.00 19.28 215 GLY C N 1
ATOM 9866 C CA . GLY C 2 218 ? 58.418 59.077 170.164 1.00 19.66 215 GLY C CA 1
ATOM 9867 C C . GLY C 2 218 ? 58.783 59.609 171.551 1.00 20.37 215 GLY C C 1
ATOM 9868 O O . GLY C 2 218 ? 59.250 60.753 171.686 1.00 19.77 215 GLY C O 1
ATOM 9869 N N . VAL C 2 219 ? 58.569 58.782 172.579 1.00 20.02 216 VAL C N 1
ATOM 9870 C CA . VAL C 2 219 ? 58.915 59.161 173.954 1.00 20.91 216 VAL C CA 1
ATOM 9871 C C . VAL C 2 219 ? 60.433 59.327 174.089 1.00 21.67 216 VAL C C 1
ATOM 9872 O O . VAL C 2 219 ? 60.910 60.275 174.718 1.00 23.18 216 VAL C O 1
ATOM 9876 N N . LEU C 2 220 ? 61.188 58.436 173.460 1.00 23.00 217 LEU C N 1
ATOM 9877 C CA . LEU C 2 220 ? 62.651 58.544 173.455 1.00 24.04 217 LEU C CA 1
ATOM 9878 C C . LEU C 2 220 ? 63.070 59.893 172.880 1.00 22.64 217 LEU C C 1
ATOM 9879 O O . LEU C 2 220 ? 63.917 60.561 173.434 1.00 21.86 217 LEU C O 1
ATOM 9884 N N . ARG C 2 221 ? 62.479 60.275 171.755 1.00 22.43 218 ARG C N 1
ATOM 9885 C CA . ARG C 2 221 ? 62.759 61.580 171.145 1.00 22.83 218 ARG C CA 1
ATOM 9886 C C . ARG C 2 221 ? 62.469 62.730 172.130 1.00 21.93 218 ARG C C 1
ATOM 9887 O O . ARG C 2 221 ? 63.264 63.670 172.259 1.00 21.44 218 ARG C O 1
ATOM 9895 N N . LEU C 2 222 ? 61.325 62.652 172.807 1.00 20.44 219 LEU C N 1
ATOM 9896 C CA . LEU C 2 222 ? 60.955 63.664 173.798 1.00 21.00 219 LEU C CA 1
ATOM 9897 C C . LEU C 2 222 ? 61.949 63.726 174.954 1.00 21.36 219 LEU C C 1
ATOM 9898 O O . LEU C 2 222 ? 62.327 64.824 175.389 1.00 21.15 219 LEU C O 1
ATOM 9903 N N . LYS C 2 223 ? 62.376 62.559 175.431 1.00 22.43 220 LYS C N 1
ATOM 9904 C CA . LYS C 2 223 ? 63.316 62.489 176.554 1.00 23.75 220 LYS C CA 1
ATOM 9905 C C . LYS C 2 223 ? 64.663 63.098 176.225 1.00 23.58 220 LYS C C 1
ATOM 9906 O O . LYS C 2 223 ? 65.261 63.741 177.083 1.00 22.18 220 LYS C O 1
ATOM 9912 N N . ILE C 2 224 ? 65.128 62.901 174.992 1.00 23.59 221 ILE C N 1
ATOM 9913 C CA . ILE C 2 224 ? 66.382 63.499 174.537 1.00 24.60 221 ILE C CA 1
ATOM 9914 C C . ILE C 2 224 ? 66.215 65.031 174.539 1.00 26.10 221 ILE C C 1
ATOM 9915 O O . ILE C 2 224 ? 67.073 65.766 175.056 1.00 26.82 221 ILE C O 1
ATOM 9920 N N . MET C 2 225 ? 65.095 65.513 174.000 1.00 26.03 222 MET C N 1
ATOM 9921 C CA . MET C 2 225 ? 64.842 66.965 173.965 1.00 27.06 222 MET C CA 1
ATOM 9922 C C . MET C 2 225 ? 64.776 67.609 175.346 1.00 26.23 222 MET C C 1
ATOM 9923 O O . MET C 2 225 ? 65.459 68.612 175.580 1.00 24.23 222 MET C O 1
ATOM 9928 N N . GLU C 2 226 ? 63.994 67.035 176.266 1.00 25.56 223 GLU C N 1
ATOM 9929 C CA . GLU C 2 226 ? 63.851 67.664 177.591 1.00 27.24 223 GLU C CA 1
ATOM 9930 C C . GLU C 2 226 ? 65.150 67.636 178.415 1.00 26.53 223 GLU C C 1
ATOM 9931 O O . GLU C 2 226 ? 65.367 68.520 179.219 1.00 25.22 223 GLU C O 1
ATOM 9937 N N . SER C 2 227 ? 65.984 66.604 178.228 1.00 25.78 224 SER C N 1
ATOM 9938 C CA . SER C 2 227 ? 67.242 66.502 178.972 1.00 26.44 224 SER C CA 1
ATOM 9939 C C . SER C 2 227 ? 68.286 67.516 178.464 1.00 26.95 224 SER C C 1
ATOM 9940 O O . SER C 2 227 ? 69.345 67.672 179.083 1.00 26.73 224 SER C O 1
ATOM 9943 N N . GLU C 2 228 ? 67.990 68.177 177.342 1.00 27.29 225 GLU C N 1
ATOM 9944 C CA . GLU C 2 228 ? 68.889 69.169 176.750 1.00 29.73 225 GLU C CA 1
ATOM 9945 C C . GLU C 2 228 ? 68.284 70.588 176.650 1.00 28.48 225 GLU C C 1
ATOM 9946 O O . GLU C 2 228 ? 68.888 71.459 176.042 1.00 26.79 225 GLU C O 1
ATOM 9952 N N . GLY C 2 229 ? 67.120 70.818 177.263 1.00 26.52 226 GLY C N 1
ATOM 9953 C CA . GLY C 2 229 ? 66.480 72.137 177.207 1.00 27.07 226 GLY C CA 1
ATOM 9954 C C . GLY C 2 229 ? 65.987 72.496 175.814 1.00 26.97 226 GLY C C 1
ATOM 9955 O O . GLY C 2 229 ? 65.980 73.669 175.438 1.00 26.68 226 GLY C O 1
ATOM 9956 N N . LYS C 2 230 ? 65.557 71.484 175.064 1.00 26.08 227 LYS C N 1
ATOM 9957 C CA . LYS C 2 230 ? 65.130 71.664 173.673 1.00 27.30 227 LYS C CA 1
ATOM 9958 C C . LYS C 2 230 ? 63.680 71.329 173.384 1.00 25.38 227 LYS C C 1
ATOM 9959 O O . LYS C 2 230 ? 63.275 71.384 172.234 1.00 26.25 227 LYS C O 1
ATOM 9965 N N . LEU C 2 231 ? 62.914 70.961 174.402 1.00 24.52 228 LEU C N 1
ATOM 9966 C CA . LEU C 2 231 ? 61.492 70.656 174.221 1.00 23.87 228 LEU C CA 1
ATOM 9967 C C . LEU C 2 231 ? 60.744 71.981 174.366 1.00 23.98 228 LEU C C 1
ATOM 9968 O O . LEU C 2 231 ? 60.690 72.542 175.450 1.00 23.97 228 LEU C O 1
ATOM 9973 N N . LEU C 2 232 ? 60.104 72.419 173.283 1.00 24.53 229 LEU C N 1
ATOM 9974 C CA . LEU C 2 232 ? 59.475 73.744 173.220 1.00 25.91 229 LEU C CA 1
ATOM 9975 C C . LEU C 2 232 ? 57.950 73.810 173.451 1.00 24.81 229 LEU C C 1
ATOM 9976 O O . LEU C 2 232 ? 57.337 74.836 173.183 1.00 24.35 229 LEU C O 1
ATOM 9981 N N . LEU C 2 233 ? 57.351 72.721 173.922 1.00 23.77 230 LEU C N 1
ATOM 9982 C CA . LEU C 2 233 ? 55.928 72.721 174.305 1.00 24.00 230 LEU C CA 1
ATOM 9983 C C . LEU C 2 233 ? 55.732 71.603 175.320 1.00 23.22 230 LEU C C 1
ATOM 9984 O O . LEU C 2 233 ? 56.474 70.637 175.297 1.00 22.78 230 LEU C O 1
ATOM 9989 N N . PRO C 2 234 ? 54.728 71.729 176.213 1.00 23.39 231 PRO C N 1
ATOM 9990 C CA . PRO C 2 234 ? 54.473 70.664 177.183 1.00 22.85 231 PRO C CA 1
ATOM 9991 C C . PRO C 2 234 ? 54.166 69.336 176.493 1.00 22.58 231 PRO C C 1
ATOM 9992 O O . PRO C 2 234 ? 53.614 69.321 175.370 1.00 21.65 231 PRO C O 1
ATOM 9996 N N . ALA C 2 235 ? 54.542 68.232 177.128 1.00 21.93 232 ALA C N 1
ATOM 9997 C CA . ALA C 2 235 ? 54.250 66.915 176.563 1.00 22.22 232 ALA C CA 1
ATOM 9998 C C . ALA C 2 235 ? 53.714 65.952 177.606 1.00 22.13 232 ALA C C 1
ATOM 9999 O O . ALA C 2 235 ? 54.065 66.028 178.797 1.00 22.92 232 ALA C O 1
ATOM 10001 N N . ILE C 2 236 ? 52.797 65.097 177.166 1.00 21.62 233 ILE C N 1
ATOM 10002 C CA . ILE C 2 236 ? 52.316 64.031 177.984 1.00 21.67 233 ILE C CA 1
ATOM 10003 C C . ILE C 2 236 ? 52.735 62.721 177.322 1.00 21.66 233 ILE C C 1
ATOM 10004 O O . ILE C 2 236 ? 52.467 62.497 176.140 1.00 21.89 233 ILE C O 1
ATOM 10009 N N . ASN C 2 237 ? 53.409 61.882 178.107 1.00 21.22 234 ASN C N 1
ATOM 10010 C CA . ASN C 2 237 ? 53.873 60.563 177.688 1.00 20.99 234 ASN C CA 1
ATOM 10011 C C . ASN C 2 237 ? 52.740 59.563 177.906 1.00 20.84 234 ASN C C 1
ATOM 10012 O O . ASN C 2 237 ? 52.503 59.123 179.042 1.00 19.72 234 ASN C O 1
ATOM 10017 N N . VAL C 2 238 ? 52.053 59.203 176.821 1.00 19.94 235 VAL C N 1
ATOM 10018 C CA . VAL C 2 238 ? 50.930 58.257 176.896 1.00 21.09 235 VAL C CA 1
ATOM 10019 C C . VAL C 2 238 ? 51.445 56.822 176.867 1.00 20.81 235 VAL C C 1
ATOM 10020 O O . VAL C 2 238 ? 50.847 55.937 177.482 1.00 20.41 235 VAL C O 1
ATOM 10024 N N . ASN C 2 239 ? 52.563 56.598 176.167 1.00 21.62 236 ASN C N 1
ATOM 10025 C CA . ASN C 2 239 ? 53.130 55.261 176.060 1.00 21.58 236 ASN C CA 1
ATOM 10026 C C . ASN C 2 239 ? 53.314 54.615 177.427 1.00 21.97 236 ASN C C 1
ATOM 10027 O O . ASN C 2 239 ? 53.041 53.435 177.584 1.00 22.83 236 ASN C O 1
ATOM 10032 N N . ASP C 2 240 ? 53.754 55.395 178.405 1.00 22.97 237 ASP C N 1
ATOM 10033 C CA . ASP C 2 240 ? 54.066 54.860 179.720 1.00 24.66 237 ASP C CA 1
ATOM 10034 C C . ASP C 2 240 ? 52.916 54.786 180.740 1.00 24.60 237 ASP C C 1
ATOM 10035 O O . ASP C 2 240 ? 53.152 54.486 181.917 1.00 24.47 237 ASP C O 1
ATOM 10040 N N . SER C 2 241 ? 51.684 55.056 180.304 1.00 22.97 238 SER C N 1
ATOM 10041 C CA . SER C 2 241 ? 50.553 54.765 181.172 1.00 22.96 238 SER C CA 1
ATOM 10042 C C . SER C 2 241 ? 50.568 53.225 181.265 1.00 22.53 238 SER C C 1
ATOM 10043 O O . SER C 2 241 ? 50.880 52.532 180.269 1.00 20.30 238 SER C O 1
ATOM 10046 N N . VAL C 2 242 ? 50.233 52.695 182.433 1.00 21.65 239 VAL C N 1
ATOM 10047 C CA . VAL C 2 242 ? 50.201 51.246 182.608 1.00 22.17 239 VAL C CA 1
ATOM 10048 C C . VAL C 2 242 ? 49.196 50.595 181.647 1.00 20.62 239 VAL C C 1
ATOM 10049 O O . VAL C 2 242 ? 49.469 49.540 181.064 1.00 20.52 239 VAL C O 1
ATOM 10053 N N . THR C 2 243 ? 48.036 51.236 181.478 1.00 20.59 240 THR C N 1
ATOM 10054 C CA . THR C 2 243 ? 46.976 50.713 180.625 1.00 20.05 240 THR C CA 1
ATOM 10055 C C . THR C 2 243 ? 47.280 50.876 179.137 1.00 20.70 240 THR C C 1
ATOM 10056 O O . THR C 2 243 ? 46.464 50.487 178.296 1.00 21.43 240 THR C O 1
ATOM 10060 N N . LYS C 2 244 ? 48.450 51.442 178.827 1.00 19.83 241 LYS C N 1
ATOM 10061 C CA . LYS C 2 244 ? 48.902 51.544 177.442 1.00 20.60 241 LYS C CA 1
ATOM 10062 C C . LYS C 2 244 ? 50.053 50.521 177.262 1.00 20.96 241 LYS C C 1
ATOM 10063 O O . LYS C 2 244 ? 49.834 49.504 176.635 1.00 20.14 241 LYS C O 1
ATOM 10069 N N . SER C 2 245 ? 51.230 50.761 177.860 1.00 21.61 242 SER C N 1
ATOM 10070 C CA . SER C 2 245 ? 52.413 49.885 177.662 1.00 22.62 242 SER C CA 1
ATOM 10071 C C . SER C 2 245 ? 52.185 48.405 177.953 1.00 23.72 242 SER C C 1
ATOM 10072 O O . SER C 2 245 ? 52.590 47.568 177.156 1.00 23.97 242 SER C O 1
ATOM 10075 N N . LYS C 2 246 ? 51.509 48.087 179.060 1.00 22.31 243 LYS C N 1
ATOM 10076 C CA . LYS C 2 246 ? 51.266 46.688 179.411 1.00 24.45 243 LYS C CA 1
ATOM 10077 C C . LYS C 2 246 ? 50.250 45.967 178.536 1.00 23.40 243 LYS C C 1
ATOM 10078 O O . LYS C 2 246 ? 50.196 44.738 178.561 1.00 26.29 243 LYS C O 1
ATOM 10084 N N . PHE C 2 247 ? 49.473 46.709 177.750 1.00 21.59 244 PHE C N 1
ATOM 10085 C CA . PHE C 2 247 ? 48.402 46.118 176.962 1.00 21.29 244 PHE C CA 1
ATOM 10086 C C . PHE C 2 247 ? 48.653 46.238 175.475 1.00 21.21 244 PHE C C 1
ATOM 10087 O O . PHE C 2 247 ? 48.835 45.234 174.812 1.00 23.34 244 PHE C O 1
ATOM 10095 N N . ASP C 2 248 ? 48.682 47.455 174.978 1.00 20.20 245 ASP C N 1
ATOM 10096 C CA . ASP C 2 248 ? 48.958 47.737 173.571 1.00 20.68 245 ASP C CA 1
ATOM 10097 C C . ASP C 2 248 ? 50.305 47.146 173.139 1.00 20.27 245 ASP C C 1
ATOM 10098 O O . ASP C 2 248 ? 50.362 46.280 172.264 1.00 19.45 245 ASP C O 1
ATOM 10103 N N . ASN C 2 249 ? 51.390 47.574 173.787 1.00 19.47 246 ASN C N 1
ATOM 10104 C CA . ASN C 2 249 ? 52.722 47.141 173.343 1.00 19.46 246 ASN C CA 1
ATOM 10105 C C . ASN C 2 249 ? 52.926 45.635 173.329 1.00 19.61 246 ASN C C 1
ATOM 10106 O O . ASN C 2 249 ? 53.503 45.092 172.380 1.00 21.10 246 ASN C O 1
ATOM 10111 N N . THR C 2 250 ? 52.438 44.973 174.368 1.00 19.05 247 THR C N 1
ATOM 10112 C CA . THR C 2 250 ? 52.616 43.533 174.540 1.00 18.65 247 THR C CA 1
ATOM 10113 C C . THR C 2 250 ? 51.464 42.725 173.970 1.00 18.80 247 THR C C 1
ATOM 10114 O O . THR C 2 250 ? 51.638 42.005 172.968 1.00 18.97 247 THR C O 1
ATOM 10118 N N . TYR C 2 251 ? 50.293 42.853 174.572 1.00 18.47 248 TYR C N 1
ATOM 10119 C CA . TYR C 2 251 ? 49.140 42.067 174.126 1.00 19.49 248 TYR C CA 1
ATOM 10120 C C . TYR C 2 251 ? 48.601 42.452 172.753 1.00 18.66 248 TYR C C 1
ATOM 10121 O O . TYR C 2 251 ? 48.083 41.601 172.037 1.00 19.50 248 TYR C O 1
ATOM 10130 N N . GLY C 2 252 ? 48.746 43.712 172.370 1.00 17.90 249 GLY C N 1
ATOM 10131 C CA . GLY C 2 252 ? 48.324 44.130 171.034 1.00 19.10 249 GLY C CA 1
ATOM 10132 C C . GLY C 2 252 ? 49.175 43.425 169.991 1.00 18.71 249 GLY C C 1
ATOM 10133 O O . GLY C 2 252 ? 48.644 42.836 169.042 1.00 18.79 249 GLY C O 1
ATOM 10134 N N . CYS C 2 253 ? 50.493 43.433 170.201 1.00 18.24 250 CYS C N 1
ATOM 10135 C CA . CYS C 2 253 ? 51.433 42.766 169.264 1.00 18.37 250 CYS C CA 1
ATOM 10136 C C . CYS C 2 253 ? 51.277 41.249 169.257 1.00 18.20 250 CYS C C 1
ATOM 10137 O O . CYS C 2 253 ? 51.455 40.615 168.232 1.00 18.42 250 CYS C O 1
ATOM 10140 N N . ARG C 2 254 ? 50.915 40.662 170.393 1.00 17.89 251 ARG C N 1
ATOM 10141 C CA . ARG C 2 254 ? 50.731 39.211 170.453 1.00 17.77 251 ARG C CA 1
ATOM 10142 C C . ARG C 2 254 ? 49.755 38.784 169.366 1.00 18.04 251 ARG C C 1
ATOM 10143 O O . ARG C 2 254 ? 49.961 37.751 168.720 1.00 18.71 251 ARG C O 1
ATOM 10151 N N . GLN C 2 255 ? 48.694 39.563 169.169 1.00 17.42 252 GLN C N 1
ATOM 10152 C CA . GLN C 2 255 ? 47.739 39.265 168.111 1.00 17.75 252 GLN C CA 1
ATOM 10153 C C . GLN C 2 255 ? 48.138 39.874 166.743 1.00 17.52 252 GLN C C 1
ATOM 10154 O O . GLN C 2 255 ? 48.157 39.163 165.732 1.00 17.51 252 GLN C O 1
ATOM 10160 N N . SER C 2 256 ? 48.468 41.166 166.720 1.00 17.03 253 SER C N 1
ATOM 10161 C CA . SER C 2 256 ? 48.710 41.867 165.459 1.00 17.35 253 SER C CA 1
ATOM 10162 C C . SER C 2 256 ? 49.983 41.470 164.711 1.00 16.66 253 SER C C 1
ATOM 10163 O O . SER C 2 256 ? 50.003 41.579 163.497 1.00 16.41 253 SER C O 1
ATOM 10166 N N . LEU C 2 257 ? 51.032 41.027 165.411 1.00 17.07 254 LEU C N 1
ATOM 10167 C CA . LEU C 2 257 ? 52.232 40.523 164.739 1.00 17.13 254 LEU C CA 1
ATOM 10168 C C . LEU C 2 257 ? 51.839 39.267 163.969 1.00 17.69 254 LEU C C 1
ATOM 10169 O O . LEU C 2 257 ? 52.198 39.109 162.795 1.00 17.92 254 LEU C O 1
ATOM 10174 N N . LEU C 2 258 ? 51.110 38.369 164.638 1.00 17.87 255 LEU C N 1
ATOM 10175 C CA . LEU C 2 258 ? 50.674 37.125 163.984 1.00 19.01 255 LEU C CA 1
ATOM 10176 C C . LEU C 2 258 ? 49.823 37.429 162.745 1.00 18.59 255 LEU C C 1
ATOM 10177 O O . LEU C 2 258 ? 49.990 36.819 161.699 1.00 18.33 255 LEU C O 1
ATOM 10182 N N . HIS C 2 259 ? 48.934 38.394 162.865 1.00 18.22 256 HIS C N 1
ATOM 10183 C CA . HIS C 2 259 ? 48.064 38.736 161.741 1.00 18.92 256 HIS C CA 1
ATOM 10184 C C . HIS C 2 259 ? 48.926 39.236 160.555 1.00 17.65 256 HIS C C 1
ATOM 10185 O O . HIS C 2 259 ? 48.694 38.858 159.416 1.00 17.84 256 HIS C O 1
ATOM 10192 N N . GLY C 2 260 ? 49.912 40.083 160.838 1.00 17.23 257 GLY C N 1
ATOM 10193 C CA . GLY C 2 260 ? 50.811 40.605 159.795 1.00 18.00 257 GLY C CA 1
ATOM 10194 C C . GLY C 2 260 ? 51.638 39.515 159.129 1.00 17.99 257 GLY C C 1
ATOM 10195 O O . GLY C 2 260 ? 51.777 39.483 157.907 1.00 17.98 257 GLY C O 1
ATOM 10196 N N . LEU C 2 261 ? 52.189 38.623 159.941 1.00 18.60 258 LEU C N 1
ATOM 10197 C CA . LEU C 2 261 ? 52.966 37.491 159.426 1.00 19.23 258 LEU C CA 1
ATOM 10198 C C . LEU C 2 261 ? 52.087 36.551 158.621 1.00 19.59 258 LEU C C 1
ATOM 10199 O O . LEU C 2 261 ? 52.487 36.120 157.523 1.00 19.24 258 LEU C O 1
ATOM 10204 N N . PHE C 2 262 ? 50.896 36.226 159.140 1.00 18.79 259 PHE C N 1
ATOM 10205 C CA . PHE C 2 262 ? 49.987 35.357 158.384 1.00 19.43 259 PHE C CA 1
ATOM 10206 C C . PHE C 2 262 ? 49.636 35.956 157.015 1.00 20.74 259 PHE C C 1
ATOM 10207 O O . PHE C 2 262 ? 49.533 35.224 156.026 1.00 20.46 259 PHE C O 1
ATOM 10215 N N . ASN C 2 263 ? 49.451 37.276 156.948 1.00 20.90 260 ASN C N 1
ATOM 10216 C CA . ASN C 2 263 ? 49.113 37.894 155.673 1.00 22.00 260 ASN C CA 1
ATOM 10217 C C . ASN C 2 263 ? 50.322 37.986 154.745 1.00 22.37 260 ASN C C 1
ATOM 10218 O O . ASN C 2 263 ? 50.208 37.741 153.551 1.00 22.30 260 ASN C O 1
ATOM 10223 N N . GLY C 2 264 ? 51.477 38.336 155.300 1.00 22.16 261 GLY C N 1
ATOM 10224 C CA . GLY C 2 264 ? 52.678 38.561 154.481 1.00 22.80 261 GLY C CA 1
ATOM 10225 C C . GLY C 2 264 ? 53.554 37.360 154.194 1.00 22.84 261 GLY C C 1
ATOM 10226 O O . GLY C 2 264 ? 54.192 37.293 153.144 1.00 23.13 261 GLY C O 1
ATOM 10227 N N . CYS C 2 265 ? 53.576 36.419 155.130 1.00 22.01 262 CYS C N 1
ATOM 10228 C CA . CYS C 2 265 ? 54.404 35.216 155.041 1.00 22.45 262 CYS C CA 1
ATOM 10229 C C . CYS C 2 265 ? 53.527 33.980 154.799 1.00 22.70 262 CYS C C 1
ATOM 10230 O O . CYS C 2 265 ? 52.715 33.612 155.642 1.00 22.61 262 CYS C O 1
ATOM 10233 N N . ILE C 2 266 ? 53.729 33.321 153.666 1.00 22.27 263 ILE C N 1
ATOM 10234 C CA . ILE C 2 266 ? 52.926 32.146 153.292 1.00 23.09 263 ILE C CA 1
ATOM 10235 C C . ILE C 2 266 ? 53.217 30.886 154.137 1.00 22.97 263 ILE C C 1
ATOM 10236 O O . ILE C 2 266 ? 52.397 29.984 154.205 1.00 22.24 263 ILE C O 1
ATOM 10241 N N . GLN C 2 267 ? 54.348 30.853 154.831 1.00 22.18 264 GLN C N 1
ATOM 10242 C CA . GLN C 2 267 ? 54.767 29.649 155.530 1.00 22.53 264 GLN C CA 1
ATOM 10243 C C . GLN C 2 267 ? 54.173 29.411 156.916 1.00 22.22 264 GLN C C 1
ATOM 10244 O O . GLN C 2 267 ? 53.710 30.332 157.623 1.00 21.28 264 GLN C O 1
ATOM 10250 N N . MET C 2 268 ? 54.207 28.143 157.285 1.00 21.82 265 MET C N 1
ATOM 10251 C CA . MET C 2 268 ? 53.790 27.711 158.590 1.00 22.33 265 MET C CA 1
ATOM 10252 C C . MET C 2 268 ? 54.806 28.231 159.599 1.00 21.54 265 MET C C 1
ATOM 10253 O O . MET C 2 268 ? 56.029 28.202 159.354 1.00 22.17 265 MET C O 1
ATOM 10258 N N . LEU C 2 269 ? 54.327 28.698 160.736 1.00 19.87 266 LEU C N 1
ATOM 10259 C CA . LEU C 2 269 ? 55.229 29.189 161.764 1.00 19.95 266 LEU C CA 1
ATOM 10260 C C . LEU C 2 269 ? 55.676 28.073 162.721 1.00 19.85 266 LEU C C 1
ATOM 10261 O O . LEU C 2 269 ? 56.773 28.128 163.265 1.00 18.44 266 LEU C O 1
ATOM 10266 N N . ALA C 2 270 ? 54.842 27.055 162.888 1.00 20.41 267 ALA C N 1
ATOM 10267 C CA . ALA C 2 270 ? 55.158 25.943 163.780 1.00 20.72 267 ALA C CA 1
ATOM 10268 C C . ALA C 2 270 ? 56.468 25.255 163.416 1.00 22.03 267 ALA C C 1
ATOM 10269 O O . ALA C 2 270 ? 56.736 24.963 162.238 1.00 21.01 267 ALA C O 1
ATOM 10271 N N . GLY C 2 271 ? 57.291 25.006 164.433 1.00 21.86 268 GLY C N 1
ATOM 10272 C CA . GLY C 2 271 ? 58.563 24.328 164.214 1.00 23.04 268 GLY C CA 1
ATOM 10273 C C . GLY C 2 271 ? 59.702 25.197 163.717 1.00 22.69 268 GLY C C 1
ATOM 10274 O O . GLY C 2 271 ? 60.858 24.780 163.778 1.00 23.43 268 GLY C O 1
ATOM 10275 N N . LYS C 2 272 ? 59.396 26.406 163.258 1.00 21.20 269 LYS C N 1
ATOM 10276 C CA . LYS C 2 272 ? 60.435 27.286 162.753 1.00 21.04 269 LYS C CA 1
ATOM 10277 C C . LYS C 2 272 ? 61.211 27.961 163.872 1.00 19.79 269 LYS C C 1
ATOM 10278 O O . LYS C 2 272 ? 60.687 28.199 164.967 1.00 18.88 269 LYS C O 1
ATOM 10284 N N . LYS C 2 273 ? 62.474 28.243 163.584 1.00 19.09 270 LYS C N 1
ATOM 10285 C CA . LYS C 2 273 ? 63.314 29.013 164.468 1.00 19.98 270 LYS C CA 1
ATOM 10286 C C . LYS C 2 273 ? 63.068 30.461 164.067 1.00 18.69 270 LYS C C 1
ATOM 10287 O O . LYS C 2 273 ? 63.421 30.889 162.951 1.00 18.44 270 LYS C O 1
ATOM 10293 N N . ILE C 2 274 ? 62.411 31.195 164.955 1.00 17.74 271 ILE C N 1
ATOM 10294 C CA . ILE C 2 274 ? 62.083 32.569 164.712 1.00 18.14 271 ILE C CA 1
ATOM 10295 C C . ILE C 2 274 ? 62.829 33.429 165.725 1.00 18.17 271 ILE C C 1
ATOM 10296 O O . ILE C 2 274 ? 62.647 33.290 166.942 1.00 17.83 271 ILE C O 1
ATOM 10301 N N . VAL C 2 275 ? 63.664 34.314 165.212 1.00 17.64 272 VAL C N 1
ATOM 10302 C CA . VAL C 2 275 ? 64.449 35.201 166.058 1.00 17.55 272 VAL C CA 1
ATOM 10303 C C . VAL C 2 275 ? 63.659 36.462 166.344 1.00 16.77 272 VAL C C 1
ATOM 10304 O O . VAL C 2 275 ? 63.192 37.126 165.414 1.00 15.53 272 VAL C O 1
ATOM 10308 N N . VAL C 2 276 ? 63.467 36.747 167.627 1.00 16.38 273 VAL C N 1
ATOM 10309 C CA . VAL C 2 276 ? 62.837 37.985 168.072 1.00 16.90 273 VAL C CA 1
ATOM 10310 C C . VAL C 2 276 ? 63.970 38.846 168.625 1.00 17.21 273 VAL C C 1
ATOM 10311 O O . VAL C 2 276 ? 64.568 38.510 169.639 1.00 16.45 273 VAL C O 1
ATOM 10315 N N . LEU C 2 277 ? 64.303 39.921 167.917 1.00 16.96 274 LEU C N 1
ATOM 10316 C CA . LEU C 2 277 ? 65.390 40.809 168.336 1.00 17.45 274 LEU C CA 1
ATOM 10317 C C . LEU C 2 277 ? 64.833 41.929 169.213 1.00 17.32 274 LEU C C 1
ATOM 10318 O O . LEU C 2 277 ? 64.129 42.833 168.741 1.00 16.97 274 LEU C O 1
ATOM 10323 N N . GLY C 2 278 ? 65.159 41.856 170.494 1.00 17.46 275 GLY C N 1
ATOM 10324 C CA . GLY C 2 278 ? 64.648 42.789 171.475 1.00 18.29 275 GLY C CA 1
ATOM 10325 C C . GLY C 2 278 ? 63.528 42.098 172.227 1.00 18.89 275 GLY C C 1
ATOM 10326 O O . GLY C 2 278 ? 62.578 41.585 171.606 1.00 19.77 275 GLY C O 1
ATOM 10327 N N . TYR C 2 279 ? 63.654 42.071 173.555 1.00 18.26 276 TYR C N 1
ATOM 10328 C CA . TYR C 2 279 ? 62.684 41.423 174.428 1.00 18.33 276 TYR C CA 1
ATOM 10329 C C . TYR C 2 279 ? 62.191 42.415 175.492 1.00 17.74 276 TYR C C 1
ATOM 10330 O O . TYR C 2 279 ? 62.205 42.150 176.700 1.00 18.30 276 TYR C O 1
ATOM 10339 N N . GLY C 2 280 ? 61.762 43.579 175.001 1.00 17.76 277 GLY C N 1
ATOM 10340 C CA . GLY C 2 280 ? 61.121 44.586 175.809 1.00 17.52 277 GLY C CA 1
ATOM 10341 C C . GLY C 2 280 ? 59.625 44.329 175.802 1.00 17.45 277 GLY C C 1
ATOM 10342 O O . GLY C 2 280 ? 59.179 43.183 175.646 1.00 17.11 277 GLY C O 1
ATOM 10343 N N . GLU C 2 281 ? 58.825 45.378 175.932 1.00 18.13 278 GLU C N 1
ATOM 10344 C CA . GLU C 2 281 ? 57.371 45.182 175.995 1.00 18.63 278 GLU C CA 1
ATOM 10345 C C . GLU C 2 281 ? 56.792 44.568 174.713 1.00 17.77 278 GLU C C 1
ATOM 10346 O O . GLU C 2 281 ? 55.970 43.646 174.774 1.00 17.02 278 GLU C O 1
ATOM 10352 N N . VAL C 2 282 ? 57.267 45.040 173.568 1.00 17.32 279 VAL C N 1
ATOM 10353 C CA . VAL C 2 282 ? 56.836 44.519 172.257 1.00 17.45 279 VAL C CA 1
ATOM 10354 C C . VAL C 2 282 ? 57.349 43.092 172.007 1.00 17.49 279 VAL C C 1
ATOM 10355 O O . VAL C 2 282 ? 56.577 42.187 171.623 1.00 17.40 279 VAL C O 1
ATOM 10359 N N . GLY C 2 283 ? 58.640 42.889 172.227 1.00 17.04 280 GLY C N 1
ATOM 10360 C CA . GLY C 2 283 ? 59.252 41.574 172.014 1.00 16.99 280 GLY C CA 1
ATOM 10361 C C . GLY C 2 283 ? 58.615 40.493 172.860 1.00 16.80 280 GLY C C 1
ATOM 10362 O O . GLY C 2 283 ? 58.448 39.361 172.399 1.00 16.60 280 GLY C O 1
ATOM 10363 N N . LYS C 2 284 ? 58.277 40.835 174.102 1.00 16.62 281 LYS C N 1
ATOM 10364 C CA . LYS C 2 284 ? 57.615 39.896 174.995 1.00 17.39 281 LYS C CA 1
ATOM 10365 C C . LYS C 2 284 ? 56.301 39.410 174.391 1.00 17.72 281 LYS C C 1
ATOM 10366 O O . LYS C 2 284 ? 56.009 38.227 174.438 1.00 16.93 281 LYS C O 1
ATOM 10372 N N . GLY C 2 285 ? 55.523 40.326 173.840 1.00 17.86 282 GLY C N 1
ATOM 10373 C CA . GLY C 2 285 ? 54.243 39.978 173.221 1.00 18.57 282 GLY C CA 1
ATOM 10374 C C . GLY C 2 285 ? 54.412 39.164 171.946 1.00 18.60 282 GLY C C 1
ATOM 10375 O O . GLY C 2 285 ? 53.663 38.202 171.703 1.00 17.40 282 GLY C O 1
ATOM 10376 N N . CYS C 2 286 ? 55.401 39.546 171.135 1.00 17.81 283 CYS C N 1
ATOM 10377 C CA . CYS C 2 286 ? 55.672 38.832 169.887 1.00 18.42 283 CYS C CA 1
ATOM 10378 C C . CYS C 2 286 ? 56.038 37.381 170.189 1.00 17.93 283 CYS C C 1
ATOM 10379 O O . CYS C 2 286 ? 55.510 36.465 169.573 1.00 16.67 283 CYS C O 1
ATOM 10382 N N . ALA C 2 287 ? 56.928 37.184 171.162 1.00 17.36 284 ALA C N 1
ATOM 10383 C CA . ALA C 2 287 ? 57.369 35.832 171.538 1.00 17.89 284 ALA C CA 1
ATOM 10384 C C . ALA C 2 287 ? 56.203 34.974 172.024 1.00 18.35 284 ALA C C 1
ATOM 10385 O O . ALA C 2 287 ? 56.103 33.806 171.653 1.00 18.88 284 ALA C O 1
ATOM 10387 N N A GLN C 2 288 ? 55.330 35.554 172.835 0.60 18.60 285 GLN C N 1
ATOM 10388 N N B GLN C 2 288 ? 55.328 35.561 172.849 0.40 18.15 285 GLN C N 1
ATOM 10389 C CA A GLN C 2 288 ? 54.191 34.822 173.358 0.60 20.37 285 GLN C CA 1
ATOM 10390 C CA B GLN C 2 288 ? 54.136 34.869 173.357 0.40 19.07 285 GLN C CA 1
ATOM 10391 C C A GLN C 2 288 ? 53.271 34.360 172.203 0.60 19.58 285 GLN C C 1
ATOM 10392 C C B GLN C 2 288 ? 53.293 34.355 172.192 0.40 18.87 285 GLN C C 1
ATOM 10393 O O A GLN C 2 288 ? 52.866 33.197 172.153 0.60 19.62 285 GLN C O 1
ATOM 10394 O O B GLN C 2 288 ? 52.949 33.172 172.132 0.40 18.92 285 GLN C O 1
ATOM 10405 N N . GLY C 2 289 ? 52.997 35.247 171.250 1.00 18.50 286 GLY C N 1
ATOM 10406 C CA . GLY C 2 289 ? 52.160 34.899 170.094 1.00 18.81 286 GLY C CA 1
ATOM 10407 C C . GLY C 2 289 ? 52.770 33.830 169.196 1.00 18.62 286 GLY C C 1
ATOM 10408 O O . GLY C 2 289 ? 52.097 32.872 168.818 1.00 18.12 286 GLY C O 1
ATOM 10409 N N . LEU C 2 290 ? 54.057 33.991 168.890 1.00 18.33 287 LEU C N 1
ATOM 10410 C CA . LEU C 2 290 ? 54.793 33.041 168.049 1.00 18.12 287 LEU C CA 1
ATOM 10411 C C . LEU C 2 290 ? 54.843 31.636 168.674 1.00 18.65 287 LEU C C 1
ATOM 10412 O O . LEU C 2 290 ? 54.605 30.638 167.987 1.00 18.25 287 LEU C O 1
ATOM 10417 N N A SER C 2 291 ? 55.156 31.567 169.966 0.70 19.79 288 SER C N 1
ATOM 10418 N N B SER C 2 291 ? 55.169 31.566 169.964 0.30 18.98 288 SER C N 1
ATOM 10419 C CA A SER C 2 291 ? 55.194 30.289 170.670 0.70 20.63 288 SER C CA 1
ATOM 10420 C CA B SER C 2 291 ? 55.225 30.283 170.668 0.30 19.41 288 SER C CA 1
ATOM 10421 C C A SER C 2 291 ? 53.808 29.673 170.685 0.70 20.83 288 SER C C 1
ATOM 10422 C C B SER C 2 291 ? 53.818 29.672 170.807 0.30 20.02 288 SER C C 1
ATOM 10423 O O A SER C 2 291 ? 53.664 28.457 170.554 0.70 21.38 288 SER C O 1
ATOM 10424 O O B SER C 2 291 ? 53.676 28.453 170.891 0.30 20.39 288 SER C O 1
ATOM 10429 N N . GLY C 2 292 ? 52.788 30.523 170.817 1.00 20.33 289 GLY C N 1
ATOM 10430 C CA . GLY C 2 292 ? 51.400 30.058 170.868 1.00 21.24 289 GLY C CA 1
ATOM 10431 C C . GLY C 2 292 ? 50.965 29.279 169.631 1.00 21.53 289 GLY C C 1
ATOM 10432 O O . GLY C 2 292 ? 50.032 28.485 169.703 1.00 23.99 289 GLY C O 1
ATOM 10433 N N . VAL C 2 293 ? 51.638 29.513 168.499 1.00 20.14 290 VAL C N 1
ATOM 10434 C CA . VAL C 2 293 ? 51.361 28.786 167.262 1.00 20.03 290 VAL C CA 1
ATOM 10435 C C . VAL C 2 293 ? 52.508 27.827 166.872 1.00 19.81 290 VAL C C 1
ATOM 10436 O O . VAL C 2 293 ? 52.695 27.507 165.695 1.00 19.09 290 VAL C O 1
ATOM 10440 N N . GLY C 2 294 ? 53.288 27.405 167.879 1.00 19.76 291 GLY C N 1
ATOM 10441 C CA . GLY C 2 294 ? 54.308 26.376 167.699 1.00 19.46 291 GLY C CA 1
ATOM 10442 C C . GLY C 2 294 ? 55.708 26.723 167.236 1.00 19.02 291 GLY C C 1
ATOM 10443 O O . GLY C 2 294 ? 56.499 25.819 166.964 1.00 18.55 291 GLY C O 1
ATOM 10444 N N . ALA C 2 295 ? 56.022 28.004 167.129 1.00 17.93 292 ALA C N 1
ATOM 10445 C CA . ALA C 2 295 ? 57.353 28.399 166.711 1.00 17.95 292 ALA C CA 1
ATOM 10446 C C . ALA C 2 295 ? 58.334 28.208 167.851 1.00 17.71 292 ALA C C 1
ATOM 10447 O O . ALA C 2 295 ? 57.941 28.195 169.040 1.00 16.77 292 ALA C O 1
ATOM 10449 N N . ARG C 2 296 ? 59.598 28.049 167.490 1.00 16.60 293 ARG C N 1
ATOM 10450 C CA . ARG C 2 296 ? 60.680 27.991 168.485 1.00 17.63 293 ARG C CA 1
ATOM 10451 C C . ARG C 2 296 ? 61.352 29.360 168.430 1.00 17.47 293 ARG C C 1
ATOM 10452 O O . ARG C 2 296 ? 62.053 29.698 167.476 1.00 17.16 293 ARG C O 1
ATOM 10460 N N . VAL C 2 297 ? 61.094 30.162 169.454 1.00 17.69 294 VAL C N 1
ATOM 10461 C CA . VAL C 2 297 ? 61.585 31.521 169.504 1.00 17.64 294 VAL C CA 1
ATOM 10462 C C . VAL C 2 297 ? 62.974 31.594 170.116 1.00 17.17 294 VAL C C 1
ATOM 10463 O O . VAL C 2 297 ? 63.228 30.977 171.170 1.00 17.39 294 VAL C O 1
ATOM 10467 N N . ILE C 2 298 ? 63.854 32.332 169.433 1.00 16.93 295 ILE C N 1
ATOM 10468 C CA . ILE C 2 298 ? 65.222 32.637 169.880 1.00 16.94 295 ILE C CA 1
ATOM 10469 C C . ILE C 2 298 ? 65.254 34.159 170.031 1.00 16.56 295 ILE C C 1
ATOM 10470 O O . ILE C 2 298 ? 64.860 34.892 169.123 1.00 16.53 295 ILE C O 1
ATOM 10475 N N . VAL C 2 299 ? 65.703 34.621 171.186 1.00 15.24 296 VAL C N 1
ATOM 10476 C CA . VAL C 2 299 ? 65.767 36.033 171.504 1.00 15.71 296 VAL C CA 1
ATOM 10477 C C . VAL C 2 299 ? 67.186 36.611 171.442 1.00 16.12 296 VAL C C 1
ATOM 10478 O O . VAL C 2 299 ? 68.150 35.918 171.754 1.00 16.19 296 VAL C O 1
ATOM 10482 N N . THR C 2 300 ? 67.307 37.869 170.994 1.00 15.86 297 THR C N 1
ATOM 10483 C CA . THR C 2 300 ? 68.564 38.618 171.108 1.00 15.85 297 THR C CA 1
ATOM 10484 C C . THR C 2 300 ? 68.240 39.795 172.032 1.00 15.94 297 THR C C 1
ATOM 10485 O O . THR C 2 300 ? 67.132 40.342 172.006 1.00 16.04 297 THR C O 1
ATOM 10489 N N . GLU C 2 301 ? 69.210 40.173 172.853 1.00 16.21 298 GLU C N 1
ATOM 10490 C CA . GLU C 2 301 ? 69.082 41.285 173.788 1.00 15.93 298 GLU C CA 1
ATOM 10491 C C . GLU C 2 301 ? 70.420 41.879 174.160 1.00 16.03 298 GLU C C 1
ATOM 10492 O O . GLU C 2 301 ? 71.430 41.183 174.166 1.00 16.59 298 GLU C O 1
ATOM 10498 N N . ILE C 2 302 ? 70.399 43.184 174.442 1.00 16.91 299 ILE C N 1
ATOM 10499 C CA . ILE C 2 302 ? 71.548 43.918 174.976 1.00 17.75 299 ILE C CA 1
ATOM 10500 C C . ILE C 2 302 ? 71.398 44.114 176.503 1.00 18.24 299 ILE C C 1
ATOM 10501 O O . ILE C 2 302 ? 72.374 44.453 177.193 1.00 18.43 299 ILE C O 1
ATOM 10506 N N . ASP C 2 303 ? 70.166 43.962 177.011 1.00 17.40 300 ASP C N 1
ATOM 10507 C CA . ASP C 2 303 ? 69.849 44.188 178.431 1.00 17.65 300 ASP C CA 1
ATOM 10508 C C . ASP C 2 303 ? 69.882 42.850 179.180 1.00 17.66 300 ASP C C 1
ATOM 10509 O O . ASP C 2 303 ? 69.085 41.966 178.896 1.00 17.85 300 ASP C O 1
ATOM 10514 N N . PRO C 2 304 ? 70.801 42.703 180.159 1.00 18.68 301 PRO C N 1
ATOM 10515 C CA . PRO C 2 304 ? 70.911 41.436 180.874 1.00 18.58 301 PRO C CA 1
ATOM 10516 C C . PRO C 2 304 ? 69.654 41.028 181.671 1.00 17.99 301 PRO C C 1
ATOM 10517 O O . PRO C 2 304 ? 69.395 39.818 181.846 1.00 17.11 301 PRO C O 1
ATOM 10521 N N . ILE C 2 305 ? 68.880 42.004 182.128 1.00 17.56 302 ILE C N 1
ATOM 10522 C CA . ILE C 2 305 ? 67.652 41.702 182.855 1.00 17.79 302 ILE C CA 1
ATOM 10523 C C . ILE C 2 305 ? 66.625 41.132 181.874 1.00 18.34 302 ILE C C 1
ATOM 10524 O O . ILE C 2 305 ? 66.048 40.085 182.123 1.00 18.77 302 ILE C O 1
ATOM 10529 N N . CYS C 2 306 ? 66.415 41.809 180.749 1.00 18.53 303 CYS C N 1
ATOM 10530 C CA . CYS C 2 306 ? 65.468 41.324 179.748 1.00 18.63 303 CYS C CA 1
ATOM 10531 C C . CYS C 2 306 ? 65.910 39.944 179.203 1.00 18.29 303 CYS C C 1
ATOM 10532 O O . CYS C 2 306 ? 65.076 39.075 178.965 1.00 16.60 303 CYS C O 1
ATOM 10535 N N . ALA C 2 307 ? 67.219 39.740 179.063 1.00 18.25 304 ALA C N 1
ATOM 10536 C CA . ALA C 2 307 ? 67.736 38.447 178.592 1.00 18.77 304 ALA C CA 1
ATOM 10537 C C . ALA C 2 307 ? 67.368 37.331 179.586 1.00 18.87 304 ALA C C 1
ATOM 10538 O O . ALA C 2 307 ? 66.957 36.247 179.180 1.00 18.88 304 ALA C O 1
ATOM 10540 N N . LEU C 2 308 ? 67.514 37.593 180.879 1.00 19.74 305 LEU C N 1
ATOM 10541 C CA . LEU C 2 308 ? 67.121 36.606 181.897 1.00 20.20 305 LEU C CA 1
ATOM 10542 C C . LEU C 2 308 ? 65.618 36.352 181.894 1.00 18.95 305 LEU C C 1
ATOM 10543 O O . LEU C 2 308 ? 65.197 35.221 182.102 1.00 18.34 305 LEU C O 1
ATOM 10548 N N . GLN C 2 309 ? 64.806 37.392 181.681 1.00 18.24 306 GLN C N 1
ATOM 10549 C CA . GLN C 2 309 ? 63.361 37.188 181.591 1.00 18.74 306 GLN C CA 1
ATOM 10550 C C . GLN C 2 309 ? 63.005 36.234 180.450 1.00 18.23 306 GLN C C 1
ATOM 10551 O O . GLN C 2 309 ? 62.133 35.373 180.602 1.00 18.22 306 GLN C O 1
ATOM 10557 N N . ALA C 2 310 ? 63.675 36.389 179.314 1.00 18.01 307 ALA C N 1
ATOM 10558 C CA . ALA C 2 310 ? 63.413 35.514 178.160 1.00 18.82 307 ALA C CA 1
ATOM 10559 C C . ALA C 2 310 ? 63.768 34.057 178.508 1.00 19.38 307 ALA C C 1
ATOM 10560 O O . ALA C 2 310 ? 63.026 33.138 178.151 1.00 18.99 307 ALA C O 1
ATOM 10562 N N A SER C 2 311 ? 64.893 33.866 179.197 0.60 19.60 308 SER C N 1
ATOM 10563 N N B SER C 2 311 ? 64.893 33.864 179.193 0.40 19.50 308 SER C N 1
ATOM 10564 C CA A SER C 2 311 ? 65.343 32.524 179.597 0.60 20.39 308 SER C CA 1
ATOM 10565 C CA B SER C 2 311 ? 65.328 32.530 179.621 0.40 20.09 308 SER C CA 1
ATOM 10566 C C A SER C 2 311 ? 64.316 31.868 180.531 0.60 21.11 308 SER C C 1
ATOM 10567 C C B SER C 2 311 ? 64.297 31.871 180.524 0.40 20.87 308 SER C C 1
ATOM 10568 O O A SER C 2 311 ? 64.056 30.664 180.427 0.60 21.52 308 SER C O 1
ATOM 10569 O O B SER C 2 311 ? 64.027 30.672 180.403 0.40 21.16 308 SER C O 1
ATOM 10574 N N . MET C 2 312 ? 63.710 32.666 181.414 1.00 21.05 309 MET C N 1
ATOM 10575 C CA . MET C 2 312 ? 62.674 32.176 182.354 1.00 22.82 309 MET C CA 1
ATOM 10576 C C . MET C 2 312 ? 61.395 31.710 181.642 1.00 23.25 309 MET C C 1
ATOM 10577 O O . MET C 2 312 ? 60.598 30.961 182.219 1.00 23.17 309 MET C O 1
ATOM 10582 N N . GLU C 2 313 ? 61.204 32.175 180.404 1.00 23.00 310 GLU C N 1
ATOM 10583 C CA . GLU C 2 313 ? 60.076 31.757 179.583 1.00 24.13 310 GLU C CA 1
ATOM 10584 C C . GLU C 2 313 ? 60.490 30.626 178.610 1.00 23.11 310 GLU C C 1
ATOM 10585 O O . GLU C 2 313 ? 59.739 30.271 177.691 1.00 24.36 310 GLU C O 1
ATOM 10591 N N . GLY C 2 314 ? 61.686 30.079 178.812 1.00 21.59 311 GLY C N 1
ATOM 10592 C CA . GLY C 2 314 ? 62.164 28.944 178.050 1.00 20.64 311 GLY C CA 1
ATOM 10593 C C . GLY C 2 314 ? 62.795 29.250 176.723 1.00 20.38 311 GLY C C 1
ATOM 10594 O O . GLY C 2 314 ? 63.000 28.337 175.939 1.00 21.10 311 GLY C O 1
ATOM 10595 N N . TYR C 2 315 ? 63.129 30.515 176.473 1.00 19.09 312 TYR C N 1
ATOM 10596 C CA . TYR C 2 315 ? 63.724 30.879 175.186 1.00 19.15 312 TYR C CA 1
ATOM 10597 C C . TYR C 2 315 ? 65.243 30.942 175.218 1.00 19.19 312 TYR C C 1
ATOM 10598 O O . TYR C 2 315 ? 65.846 31.464 176.165 1.00 18.43 312 TYR C O 1
ATOM 10607 N N . GLN C 2 316 ? 65.847 30.414 174.161 1.00 18.85 313 GLN C N 1
ATOM 10608 C CA . GLN C 2 316 ? 67.288 30.518 173.937 1.00 18.71 313 GLN C CA 1
ATOM 10609 C C . GLN C 2 316 ? 67.592 32.017 173.710 1.00 17.70 313 GLN C C 1
ATOM 10610 O O . GLN C 2 316 ? 66.804 32.726 173.088 1.00 16.78 313 GLN C O 1
ATOM 10616 N N . VAL C 2 317 ? 68.693 32.509 174.259 1.00 16.58 314 VAL C N 1
ATOM 10617 C CA . VAL C 2 317 ? 69.110 33.890 174.047 1.00 16.41 314 VAL C CA 1
ATOM 10618 C C . VAL C 2 317 ? 70.499 33.830 173.406 1.00 17.09 314 VAL C C 1
ATOM 10619 O O . VAL C 2 317 ? 71.461 33.325 174.018 1.00 16.27 314 VAL C O 1
ATOM 10623 N N . SER C 2 318 ? 70.601 34.346 172.184 1.00 17.42 315 SER C N 1
ATOM 10624 C CA . SER C 2 318 ? 71.850 34.304 171.427 1.00 17.87 315 SER C CA 1
ATOM 10625 C C . SER C 2 318 ? 72.123 35.621 170.759 1.00 17.53 315 SER C C 1
ATOM 10626 O O . SER C 2 318 ? 71.239 36.472 170.701 1.00 17.97 315 SER C O 1
ATOM 10629 N N A VAL C 2 319 ? 73.355 35.829 170.288 0.50 17.45 316 VAL C N 1
ATOM 10630 N N B VAL C 2 319 ? 73.345 35.768 170.256 0.50 17.13 316 VAL C N 1
ATOM 10631 C CA A VAL C 2 319 ? 73.640 37.031 169.517 0.50 17.96 316 VAL C CA 1
ATOM 10632 C CA B VAL C 2 319 ? 73.747 36.921 169.485 0.50 17.39 316 VAL C CA 1
ATOM 10633 C C A VAL C 2 319 ? 73.288 36.612 168.094 0.50 17.79 316 VAL C C 1
ATOM 10634 C C B VAL C 2 319 ? 73.290 36.578 168.066 0.50 17.46 316 VAL C C 1
ATOM 10635 O O A VAL C 2 319 ? 73.436 35.445 167.732 0.50 18.18 316 VAL C O 1
ATOM 10636 O O B VAL C 2 319 ? 73.354 35.412 167.674 0.50 17.80 316 VAL C O 1
ATOM 10643 N N . LEU C 2 320 ? 72.804 37.553 167.304 1.00 17.27 317 LEU C N 1
ATOM 10644 C CA . LEU C 2 320 ? 72.325 37.268 165.930 1.00 17.89 317 LEU C CA 1
ATOM 10645 C C . LEU C 2 320 ? 73.284 36.439 165.069 1.00 18.04 317 LEU C C 1
ATOM 10646 O O . LEU C 2 320 ? 72.848 35.470 164.418 1.00 17.41 317 LEU C O 1
ATOM 10651 N N . GLU C 2 321 ? 74.568 36.814 165.079 1.00 17.71 318 GLU C N 1
ATOM 10652 C CA . GLU C 2 321 ? 75.578 36.102 164.310 1.00 19.59 318 GLU C CA 1
ATOM 10653 C C . GLU C 2 321 ? 75.622 34.586 164.593 1.00 19.57 318 GLU C C 1
ATOM 10654 O O . GLU C 2 321 ? 75.921 33.809 163.683 1.00 20.09 318 GLU C O 1
ATOM 10660 N N . ASP C 2 322 ? 75.307 34.184 165.831 1.00 19.42 319 ASP C N 1
ATOM 10661 C CA . ASP C 2 322 ? 75.315 32.766 166.237 1.00 20.53 319 ASP C CA 1
ATOM 10662 C C . ASP C 2 322 ? 74.251 31.918 165.506 1.00 20.36 319 ASP C C 1
ATOM 10663 O O . ASP C 2 322 ? 74.438 30.719 165.334 1.00 19.62 319 ASP C O 1
ATOM 10668 N N . VAL C 2 323 ? 73.126 32.537 165.121 1.00 19.44 320 VAL C N 1
ATOM 10669 C CA . VAL C 2 323 ? 71.983 31.813 164.554 1.00 18.81 320 VAL C CA 1
ATOM 10670 C C . VAL C 2 323 ? 71.508 32.304 163.192 1.00 19.41 320 VAL C C 1
ATOM 10671 O O . VAL C 2 323 ? 70.588 31.723 162.609 1.00 18.71 320 VAL C O 1
ATOM 10675 N N . VAL C 2 324 ? 72.149 33.333 162.660 1.00 19.51 321 VAL C N 1
ATOM 10676 C CA . VAL C 2 324 ? 71.683 33.929 161.420 1.00 20.05 321 VAL C CA 1
ATOM 10677 C C . VAL C 2 324 ? 71.646 32.970 160.209 1.00 20.95 321 VAL C C 1
ATOM 10678 O O . VAL C 2 324 ? 70.770 33.110 159.357 1.00 21.05 321 VAL C O 1
ATOM 10682 N N A SER C 2 325 ? 72.565 32.009 160.151 0.30 21.56 322 SER C N 1
ATOM 10683 N N B SER C 2 325 ? 72.564 32.004 160.138 0.70 21.06 322 SER C N 1
ATOM 10684 C CA A SER C 2 325 ? 72.599 31.064 159.034 0.30 22.54 322 SER C CA 1
ATOM 10685 C CA B SER C 2 325 ? 72.561 31.084 158.997 0.70 22.19 322 SER C CA 1
ATOM 10686 C C A SER C 2 325 ? 71.603 29.910 159.162 0.30 22.82 322 SER C C 1
ATOM 10687 C C B SER C 2 325 ? 71.539 29.954 159.144 0.70 22.59 322 SER C C 1
ATOM 10688 O O A SER C 2 325 ? 71.315 29.244 158.171 0.30 22.80 322 SER C O 1
ATOM 10689 O O B SER C 2 325 ? 71.158 29.359 158.142 0.70 22.44 322 SER C O 1
ATOM 10694 N N . GLU C 2 326 ? 71.067 29.691 160.363 1.00 22.54 323 GLU C N 1
ATOM 10695 C CA . GLU C 2 326 ? 70.127 28.575 160.623 1.00 25.22 323 GLU C CA 1
ATOM 10696 C C . GLU C 2 326 ? 68.655 28.956 160.863 1.00 23.29 323 GLU C C 1
ATOM 10697 O O . GLU C 2 326 ? 67.766 28.106 160.709 1.00 21.52 323 GLU C O 1
ATOM 10703 N N . ALA C 2 327 ? 68.395 30.192 161.277 1.00 20.80 324 ALA C N 1
ATOM 10704 C CA . ALA C 2 327 ? 67.017 30.591 161.594 1.00 21.00 324 ALA C CA 1
ATOM 10705 C C . ALA C 2 327 ? 66.177 30.832 160.345 1.00 20.04 324 ALA C C 1
ATOM 10706 O O . ALA C 2 327 ? 66.698 31.108 159.267 1.00 20.67 324 ALA C O 1
ATOM 10708 N N . ASP C 2 328 ? 64.864 30.735 160.510 1.00 19.31 325 ASP C N 1
ATOM 10709 C CA . ASP C 2 328 ? 63.918 30.836 159.380 1.00 19.19 325 ASP C CA 1
ATOM 10710 C C . ASP C 2 328 ? 63.289 32.194 159.180 1.00 18.44 325 ASP C C 1
ATOM 10711 O O . ASP C 2 328 ? 63.052 32.615 158.042 1.00 18.18 325 ASP C O 1
ATOM 10716 N N . ILE C 2 329 ? 62.991 32.868 160.280 1.00 17.55 326 ILE C N 1
ATOM 10717 C CA . ILE C 2 329 ? 62.302 34.158 160.259 1.00 16.92 326 ILE C CA 1
ATOM 10718 C C . ILE C 2 329 ? 62.957 35.074 161.307 1.00 17.31 326 ILE C C 1
ATOM 10719 O O . ILE C 2 329 ? 63.341 34.608 162.387 1.00 16.85 326 ILE C O 1
ATOM 10724 N N . PHE C 2 330 ? 63.056 36.364 160.987 1.00 16.71 327 PHE C N 1
ATOM 10725 C CA . PHE C 2 330 ? 63.681 37.358 161.849 1.00 17.25 327 PHE C CA 1
ATOM 10726 C C . PHE C 2 330 ? 62.718 38.528 162.008 1.00 16.99 327 PHE C C 1
ATOM 10727 O O . PHE C 2 330 ? 62.240 39.093 161.003 1.00 16.95 327 PHE C O 1
ATOM 10735 N N A ILE C 2 331 ? 62.437 38.872 163.264 0.50 16.69 328 ILE C N 1
ATOM 10736 N N B ILE C 2 331 ? 62.452 38.888 163.259 0.50 17.06 328 ILE C N 1
ATOM 10737 C CA A ILE C 2 331 ? 61.519 39.943 163.638 0.50 16.73 328 ILE C CA 1
ATOM 10738 C CA B ILE C 2 331 ? 61.538 39.964 163.610 0.50 17.39 328 ILE C CA 1
ATOM 10739 C C A ILE C 2 331 ? 62.230 40.936 164.562 0.50 17.02 328 ILE C C 1
ATOM 10740 C C B ILE C 2 331 ? 62.226 40.940 164.559 0.50 17.40 328 ILE C C 1
ATOM 10741 O O A ILE C 2 331 ? 62.597 40.570 165.677 0.50 16.82 328 ILE C O 1
ATOM 10742 O O B ILE C 2 331 ? 62.567 40.569 165.681 0.50 17.19 328 ILE C O 1
ATOM 10751 N N . THR C 2 332 ? 62.435 42.174 164.102 1.00 17.30 329 THR C N 1
ATOM 10752 C CA . THR C 2 332 ? 63.090 43.222 164.915 1.00 17.74 329 THR C CA 1
ATOM 10753 C C . THR C 2 332 ? 62.040 43.984 165.739 1.00 17.86 329 THR C C 1
ATOM 10754 O O . THR C 2 332 ? 61.037 44.443 165.188 1.00 17.21 329 THR C O 1
ATOM 10758 N N . ALA C 2 333 ? 62.301 44.106 167.053 1.00 17.89 330 ALA C N 1
ATOM 10759 C CA . ALA C 2 333 ? 61.413 44.764 168.010 1.00 18.48 330 ALA C CA 1
ATOM 10760 C C . ALA C 2 333 ? 62.254 45.577 169.017 1.00 19.44 330 ALA C C 1
ATOM 10761 O O . ALA C 2 333 ? 61.945 45.605 170.212 1.00 18.99 330 ALA C O 1
ATOM 10763 N N . THR C 2 334 ? 63.302 46.245 168.524 1.00 19.60 331 THR C N 1
ATOM 10764 C CA . THR C 2 334 ? 64.239 46.960 169.405 1.00 19.87 331 THR C CA 1
ATOM 10765 C C . THR C 2 334 ? 64.028 48.436 169.593 1.00 20.27 331 THR C C 1
ATOM 10766 O O . THR C 2 334 ? 64.353 48.971 170.647 1.00 21.88 331 THR C O 1
ATOM 10770 N N . GLY C 2 335 ? 63.491 49.096 168.578 1.00 19.24 332 GLY C N 1
ATOM 10771 C CA . GLY C 2 335 ? 63.410 50.544 168.579 1.00 20.52 332 GLY C CA 1
ATOM 10772 C C . GLY C 2 335 ? 64.797 51.159 168.326 1.00 20.24 332 GLY C C 1
ATOM 10773 O O . GLY C 2 335 ? 64.986 52.362 168.479 1.00 22.42 332 GLY C O 1
ATOM 10774 N N . ASN C 2 336 ? 65.754 50.338 167.914 1.00 19.75 333 ASN C N 1
ATOM 10775 C CA . ASN C 2 336 ? 67.133 50.777 167.687 1.00 20.74 333 ASN C CA 1
ATOM 10776 C C . ASN C 2 336 ? 67.367 50.830 166.174 1.00 21.67 333 ASN C C 1
ATOM 10777 O O . ASN C 2 336 ? 66.407 50.763 165.394 1.00 22.31 333 ASN C O 1
ATOM 10782 N N . LYS C 2 337 ? 68.617 50.954 165.752 1.00 22.02 334 LYS C N 1
ATOM 10783 C CA . LYS C 2 337 ? 68.925 50.966 164.328 1.00 24.55 334 LYS C CA 1
ATOM 10784 C C . LYS C 2 337 ? 70.066 50.022 163.955 1.00 22.97 334 LYS C C 1
ATOM 10785 O O . LYS C 2 337 ? 70.906 49.679 164.798 1.00 21.42 334 LYS C O 1
ATOM 10791 N N . ASP C 2 338 ? 70.060 49.591 162.692 1.00 22.54 335 ASP C N 1
ATOM 10792 C CA . ASP C 2 338 ? 71.122 48.730 162.147 1.00 23.57 335 ASP C CA 1
ATOM 10793 C C . ASP C 2 338 ? 71.285 47.413 162.924 1.00 20.99 335 ASP C C 1
ATOM 10794 O O . ASP C 2 338 ? 72.397 46.973 163.160 1.00 20.92 335 ASP C O 1
ATOM 10799 N N A VAL C 2 339 ? 70.160 46.821 163.286 0.70 19.45 336 VAL C N 1
ATOM 10800 N N B VAL C 2 339 ? 70.170 46.803 163.343 0.30 19.77 336 VAL C N 1
ATOM 10801 C CA A VAL C 2 339 ? 70.116 45.587 164.031 0.70 18.92 336 VAL C CA 1
ATOM 10802 C CA B VAL C 2 339 ? 70.235 45.517 164.060 0.30 19.08 336 VAL C CA 1
ATOM 10803 C C A VAL C 2 339 ? 70.265 44.390 163.080 0.70 19.10 336 VAL C C 1
ATOM 10804 C C B VAL C 2 339 ? 70.300 44.353 163.069 0.30 18.94 336 VAL C C 1
ATOM 10805 O O A VAL C 2 339 ? 70.853 43.370 163.444 0.70 20.56 336 VAL C O 1
ATOM 10806 O O B VAL C 2 339 ? 70.867 43.306 163.394 0.30 19.45 336 VAL C O 1
ATOM 10813 N N . ILE C 2 340 ? 69.716 44.514 161.880 1.00 18.26 337 ILE C N 1
ATOM 10814 C CA . ILE C 2 340 ? 69.865 43.499 160.844 1.00 18.70 337 ILE C CA 1
ATOM 10815 C C . ILE C 2 340 ? 70.520 44.225 159.665 1.00 18.51 337 ILE C C 1
ATOM 10816 O O . ILE C 2 340 ? 69.894 45.045 158.999 1.00 19.04 337 ILE C O 1
ATOM 10821 N N . THR C 2 341 ? 71.783 43.923 159.443 1.00 18.78 338 THR C N 1
ATOM 10822 C CA . THR C 2 341 ? 72.561 44.518 158.356 1.00 19.12 338 THR C CA 1
ATOM 10823 C C . THR C 2 341 ? 72.512 43.686 157.078 1.00 19.68 338 THR C C 1
ATOM 10824 O O . THR C 2 341 ? 72.100 42.521 157.075 1.00 19.08 338 THR C O 1
ATOM 10828 N N . VAL C 2 342 ? 73.001 44.279 155.994 1.00 20.95 339 VAL C N 1
ATOM 10829 C CA . VAL C 2 342 ? 73.110 43.572 154.716 1.00 22.02 339 VAL C CA 1
ATOM 10830 C C . VAL C 2 342 ? 73.999 42.333 154.853 1.00 21.00 339 VAL C C 1
ATOM 10831 O O . VAL C 2 342 ? 73.704 41.279 154.256 1.00 18.87 339 VAL C O 1
ATOM 10835 N N A GLU C 2 343 ? 75.085 42.448 155.612 0.70 21.65 340 GLU C N 1
ATOM 10836 N N B GLU C 2 343 ? 75.083 42.457 155.622 0.30 20.32 340 GLU C N 1
ATOM 10837 C CA A GLU C 2 343 ? 75.986 41.298 155.797 0.70 22.17 340 GLU C CA 1
ATOM 10838 C CA B GLU C 2 343 ? 75.994 41.324 155.854 0.30 20.08 340 GLU C CA 1
ATOM 10839 C C A GLU C 2 343 ? 75.288 40.124 156.517 0.70 21.03 340 GLU C C 1
ATOM 10840 C C B GLU C 2 343 ? 75.282 40.139 156.511 0.30 19.94 340 GLU C C 1
ATOM 10841 O O A GLU C 2 343 ? 75.572 38.956 156.219 0.70 20.12 340 GLU C O 1
ATOM 10842 O O B GLU C 2 343 ? 75.561 38.982 156.179 0.30 19.69 340 GLU C O 1
ATOM 10853 N N . HIS C 2 344 ? 74.362 40.427 157.434 1.00 19.95 341 HIS C N 1
ATOM 10854 C CA . HIS C 2 344 ? 73.601 39.378 158.094 1.00 19.85 341 HIS C CA 1
ATOM 10855 C C . HIS C 2 344 ? 72.715 38.696 157.049 1.00 19.84 341 HIS C C 1
ATOM 10856 O O . HIS C 2 344 ? 72.643 37.457 156.966 1.00 18.82 341 HIS C O 1
ATOM 10863 N N . MET C 2 345 ? 72.059 39.523 156.237 1.00 19.46 342 MET C N 1
ATOM 10864 C CA . MET C 2 345 ? 71.136 39.033 155.204 1.00 20.67 342 MET C CA 1
ATOM 10865 C C . MET C 2 345 ? 71.793 38.105 154.173 1.00 19.96 342 MET C C 1
ATOM 10866 O O . MET C 2 345 ? 71.189 37.106 153.743 1.00 19.18 342 MET C O 1
ATOM 10871 N N . ARG C 2 346 ? 73.031 38.410 153.813 1.00 19.62 343 ARG C N 1
ATOM 10872 C CA . ARG C 2 346 ? 73.778 37.595 152.850 1.00 20.64 343 ARG C CA 1
ATOM 10873 C C . ARG C 2 346 ? 74.083 36.186 153.366 1.00 20.53 343 ARG C C 1
ATOM 10874 O O . ARG C 2 346 ? 74.365 35.295 152.581 1.00 20.23 343 ARG C O 1
ATOM 10882 N N . LYS C 2 347 ? 74.021 35.986 154.684 1.00 20.85 344 LYS C N 1
ATOM 10883 C CA . LYS C 2 347 ? 74.274 34.666 155.276 1.00 21.81 344 LYS C CA 1
ATOM 10884 C C . LYS C 2 347 ? 72.991 33.890 155.624 1.00 21.42 344 LYS C C 1
ATOM 10885 O O . LYS C 2 347 ? 73.059 32.746 156.089 1.00 21.20 344 LYS C O 1
ATOM 10891 N N . MET C 2 348 ? 71.830 34.480 155.386 1.00 19.92 345 MET C N 1
ATOM 10892 C CA . MET C 2 348 ? 70.572 33.792 155.711 1.00 19.29 345 MET C CA 1
ATOM 10893 C C . MET C 2 348 ? 70.263 32.641 154.767 1.00 19.82 345 MET C C 1
ATOM 10894 O O . MET C 2 348 ? 70.757 32.599 153.635 1.00 19.50 345 MET C O 1
ATOM 10899 N N . LYS C 2 349 ? 69.475 31.677 155.234 1.00 20.20 346 LYS C N 1
ATOM 10900 C CA . LYS C 2 349 ? 69.113 30.548 154.364 1.00 22.35 346 LYS C CA 1
ATOM 10901 C C . LYS C 2 349 ? 68.153 31.014 153.280 1.00 21.19 346 LYS C C 1
ATOM 10902 O O . LYS C 2 349 ? 67.531 32.075 153.398 1.00 19.34 346 LYS C O 1
ATOM 10908 N N . GLU C 2 350 ? 68.054 30.204 152.232 1.00 21.89 347 GLU C N 1
ATOM 10909 C CA . GLU C 2 350 ? 67.178 30.463 151.099 1.00 22.20 347 GLU C CA 1
ATOM 10910 C C . GLU C 2 350 ? 65.739 30.697 151.559 1.00 21.98 347 GLU C C 1
ATOM 10911 O O . GLU C 2 350 ? 65.165 29.896 152.297 1.00 21.18 347 GLU C O 1
ATOM 10917 N N . ASN C 2 351 ? 65.182 31.811 151.105 1.00 21.84 348 ASN C N 1
ATOM 10918 C CA . ASN C 2 351 ? 63.809 32.219 151.414 1.00 22.17 348 ASN C CA 1
ATOM 10919 C C . ASN C 2 351 ? 63.522 32.487 152.899 1.00 21.27 348 ASN C C 1
ATOM 10920 O O . ASN C 2 351 ? 62.396 32.307 153.368 1.00 21.52 348 ASN C O 1
ATOM 10925 N N . ALA C 2 352 ? 64.548 32.916 153.629 1.00 20.32 349 ALA C N 1
ATOM 10926 C CA . ALA C 2 352 ? 64.353 33.390 154.992 1.00 19.05 349 ALA C CA 1
ATOM 10927 C C . ALA C 2 352 ? 63.469 34.638 154.915 1.00 19.19 349 ALA C C 1
ATOM 10928 O O . ALA C 2 352 ? 63.572 35.413 153.945 1.00 18.73 349 ALA C O 1
ATOM 10930 N N . TYR C 2 353 ? 62.600 34.817 155.919 1.00 18.85 350 TYR C N 1
ATOM 10931 C CA . TYR C 2 353 ? 61.726 35.987 156.022 1.00 18.81 350 TYR C CA 1
ATOM 10932 C C . TYR C 2 353 ? 62.246 36.987 157.035 1.00 18.76 350 TYR C C 1
ATOM 10933 O O . TYR C 2 353 ? 62.766 36.611 158.094 1.00 17.42 350 TYR C O 1
ATOM 10942 N N . ILE C 2 354 ? 62.064 38.265 156.715 1.00 18.55 351 ILE C N 1
ATOM 10943 C CA . ILE C 2 354 ? 62.514 39.362 157.560 1.00 19.12 351 ILE C CA 1
ATOM 10944 C C . ILE C 2 354 ? 61.390 40.384 157.724 1.00 19.02 351 ILE C C 1
ATOM 10945 O O . ILE C 2 354 ? 60.766 40.812 156.745 1.00 18.67 351 ILE C O 1
ATOM 10950 N N . ALA C 2 355 ? 61.132 40.768 158.971 1.00 18.94 352 ALA C N 1
ATOM 10951 C CA . ALA C 2 355 ? 60.137 41.784 159.262 1.00 18.55 352 ALA C CA 1
ATOM 10952 C C . ALA C 2 355 ? 60.525 42.597 160.476 1.00 18.19 352 ALA C C 1
ATOM 10953 O O . ALA C 2 355 ? 61.329 42.166 161.293 1.00 17.77 352 ALA C O 1
ATOM 10955 N N . ASN C 2 356 ? 59.946 43.788 160.565 1.00 18.04 353 ASN C N 1
ATOM 10956 C CA . ASN C 2 356 ? 60.161 44.696 161.661 1.00 18.07 353 ASN C CA 1
ATOM 10957 C C . ASN C 2 356 ? 58.828 45.076 162.274 1.00 17.61 353 ASN C C 1
ATOM 10958 O O . ASN C 2 356 ? 57.853 45.254 161.564 1.00 17.78 353 ASN C O 1
ATOM 10963 N N . ILE C 2 357 ? 58.802 45.197 163.593 1.00 17.23 354 ILE C N 1
ATOM 10964 C CA . ILE C 2 357 ? 57.601 45.623 164.298 1.00 18.22 354 ILE C CA 1
ATOM 10965 C C . ILE C 2 357 ? 57.864 46.889 165.132 1.00 18.11 354 ILE C C 1
ATOM 10966 O O . ILE C 2 357 ? 56.938 47.445 165.756 1.00 17.73 354 ILE C O 1
ATOM 10971 N N . GLY C 2 358 ? 59.112 47.359 165.105 1.00 17.20 355 GLY C N 1
ATOM 10972 C CA . GLY C 2 358 ? 59.474 48.629 165.729 1.00 17.47 355 GLY C CA 1
ATOM 10973 C C . GLY C 2 358 ? 58.874 49.780 164.930 1.00 18.05 355 GLY C C 1
ATOM 10974 O O . GLY C 2 358 ? 58.481 49.619 163.750 1.00 18.09 355 GLY C O 1
ATOM 10975 N N . HIS C 2 359 ? 58.877 50.964 165.523 1.00 19.04 356 HIS C N 1
ATOM 10976 C CA . HIS C 2 359 ? 58.226 52.099 164.904 1.00 19.03 356 HIS C CA 1
ATOM 10977 C C . HIS C 2 359 ? 58.800 52.501 163.554 1.00 20.06 356 HIS C C 1
ATOM 10978 O O . HIS C 2 359 ? 58.014 52.793 162.637 1.00 19.66 356 HIS C O 1
ATOM 10985 N N . PHE C 2 360 ? 60.132 52.554 163.458 1.00 19.55 357 PHE C N 1
ATOM 10986 C CA . PHE C 2 360 ? 60.819 52.940 162.222 1.00 21.46 357 PHE C CA 1
ATOM 10987 C C . PHE C 2 360 ? 61.480 51.783 161.496 1.00 21.89 357 PHE C C 1
ATOM 10988 O O . PHE C 2 360 ? 61.829 50.777 162.107 1.00 22.52 357 PHE C O 1
ATOM 10996 N N . ASP C 2 361 ? 61.653 51.965 160.184 1.00 23.44 358 ASP C N 1
ATOM 10997 C CA . ASP C 2 361 ? 62.289 50.975 159.310 1.00 25.58 358 ASP C CA 1
ATOM 10998 C C . ASP C 2 361 ? 63.801 50.797 159.542 1.00 26.94 358 ASP C C 1
ATOM 10999 O O . ASP C 2 361 ? 64.366 49.794 159.108 1.00 29.95 358 ASP C O 1
ATOM 11004 N N . ASP C 2 362 ? 64.418 51.758 160.228 1.00 26.84 359 ASP C N 1
ATOM 11005 C CA . ASP C 2 362 ? 65.862 51.782 160.546 1.00 28.83 359 ASP C CA 1
ATOM 11006 C C . ASP C 2 362 ? 66.454 50.534 161.178 1.00 24.63 359 ASP C C 1
ATOM 11007 O O . ASP C 2 362 ? 67.670 50.378 161.165 1.00 20.48 359 ASP C O 1
ATOM 11012 N N . GLU C 2 363 ? 65.611 49.698 161.789 1.00 22.02 360 GLU C N 1
ATOM 11013 C CA . GLU C 2 363 ? 66.093 48.477 162.455 1.00 21.48 360 GLU C CA 1
ATOM 11014 C C . GLU C 2 363 ? 66.772 47.531 161.481 1.00 20.27 360 GLU C C 1
ATOM 11015 O O . GLU C 2 363 ? 67.703 46.815 161.855 1.00 18.51 360 GLU C O 1
ATOM 11021 N N . ILE C 2 364 ? 66.282 47.533 160.240 1.00 20.00 361 ILE C N 1
ATOM 11022 C CA . ILE C 2 364 ? 66.801 46.705 159.148 1.00 19.38 361 ILE C CA 1
ATOM 11023 C C . ILE C 2 364 ? 67.425 47.653 158.138 1.00 19.99 361 ILE C C 1
ATOM 11024 O O . ILE C 2 364 ? 66.855 48.726 157.851 1.00 20.64 361 ILE C O 1
ATOM 11029 N N . ASP C 2 365 ? 68.584 47.289 157.584 1.00 19.91 362 ASP C N 1
ATOM 11030 C CA . ASP C 2 365 ? 69.209 48.138 156.582 1.00 20.90 362 ASP C CA 1
ATOM 11031 C C . ASP C 2 365 ? 68.537 47.902 155.223 1.00 20.97 362 ASP C C 1
ATOM 11032 O O . ASP C 2 365 ? 69.141 47.329 154.286 1.00 20.69 362 ASP C O 1
ATOM 11037 N N . VAL C 2 366 ? 67.303 48.379 155.115 1.00 21.12 363 VAL C N 1
ATOM 11038 C CA . VAL C 2 366 ? 66.523 48.245 153.884 1.00 21.64 363 VAL C CA 1
ATOM 11039 C C . VAL C 2 366 ? 67.182 48.992 152.705 1.00 22.66 363 VAL C C 1
ATOM 11040 O O . VAL C 2 366 ? 67.250 48.465 151.599 1.00 22.59 363 VAL C O 1
ATOM 11044 N N . TYR C 2 367 ? 67.692 50.193 152.947 1.00 23.85 364 TYR C N 1
ATOM 11045 C CA . TYR C 2 367 ? 68.363 50.962 151.890 1.00 25.35 364 TYR C CA 1
ATOM 11046 C C . TYR C 2 367 ? 69.554 50.191 151.310 1.00 25.85 364 TYR C C 1
ATOM 11047 O O . TYR C 2 367 ? 69.719 50.108 150.072 1.00 25.17 364 TYR C O 1
ATOM 11056 N N . GLY C 2 368 ? 70.371 49.632 152.199 1.00 24.48 365 GLY C N 1
ATOM 11057 C CA . GLY C 2 368 ? 71.551 48.872 151.792 1.00 25.33 365 GLY C CA 1
ATOM 11058 C C . GLY C 2 368 ? 71.194 47.622 150.983 1.00 24.87 365 GLY C C 1
ATOM 11059 O O . GLY C 2 368 ? 71.932 47.232 150.055 1.00 24.22 365 GLY C O 1
ATOM 11060 N N . LEU C 2 369 ? 70.079 46.996 151.345 1.00 23.16 366 LEU C N 1
ATOM 11061 C CA . LEU C 2 369 ? 69.606 45.807 150.638 1.00 24.78 366 LEU C CA 1
ATOM 11062 C C . LEU C 2 369 ? 69.152 46.206 149.234 1.00 25.50 366 LEU C C 1
ATOM 11063 O O . LEU C 2 369 ? 69.605 45.626 148.243 1.00 25.53 366 LEU C O 1
ATOM 11068 N N . GLU C 2 370 ? 68.284 47.217 149.173 1.00 25.55 367 GLU C N 1
ATOM 11069 C CA . GLU C 2 370 ? 67.747 47.718 147.919 1.00 27.89 367 GLU C CA 1
ATOM 11070 C C . GLU C 2 370 ? 68.804 48.239 146.957 1.00 28.35 367 GLU C C 1
ATOM 11071 O O . GLU C 2 370 ? 68.617 48.163 145.732 1.00 28.89 367 GLU C O 1
ATOM 11077 N N . ASN C 2 371 ? 69.902 48.744 147.510 1.00 27.09 368 ASN C N 1
ATOM 11078 C CA . ASN C 2 371 ? 70.988 49.301 146.730 1.00 27.88 368 ASN C CA 1
ATOM 11079 C C . ASN C 2 371 ? 72.222 48.431 146.675 1.00 27.36 368 ASN C C 1
ATOM 11080 O O . ASN C 2 371 ? 73.263 48.882 146.213 1.00 27.53 368 ASN C O 1
ATOM 11085 N N . TYR C 2 372 ? 72.109 47.174 147.107 1.00 25.95 369 TYR C N 1
ATOM 11086 C CA . TYR C 2 372 ? 73.235 46.273 147.039 1.00 25.65 369 TYR C CA 1
ATOM 11087 C C . TYR C 2 372 ? 73.540 46.067 145.523 1.00 25.72 369 TYR C C 1
ATOM 11088 O O . TYR C 2 372 ? 72.615 45.846 144.734 1.00 24.72 369 TYR C O 1
ATOM 11097 N N . PRO C 2 373 ? 74.820 46.128 145.120 1.00 26.17 370 PRO C N 1
ATOM 11098 C CA . PRO C 2 373 ? 75.124 46.017 143.671 1.00 26.93 370 PRO C CA 1
ATOM 11099 C C . PRO C 2 373 ? 74.703 44.691 143.042 1.00 26.02 370 PRO C C 1
ATOM 11100 O O . PRO C 2 373 ? 75.174 43.631 143.456 1.00 25.79 370 PRO C O 1
ATOM 11104 N N . GLY C 2 374 ? 73.815 44.761 142.057 1.00 25.84 371 GLY C N 1
ATOM 11105 C CA . GLY C 2 374 ? 73.347 43.579 141.370 1.00 25.78 371 GLY C CA 1
ATOM 11106 C C . GLY C 2 374 ? 72.185 42.877 142.024 1.00 25.35 371 GLY C C 1
ATOM 11107 O O . GLY C 2 374 ? 71.756 41.829 141.539 1.00 24.69 371 GLY C O 1
ATOM 11108 N N . ILE C 2 375 ? 71.679 43.423 143.134 1.00 25.13 372 ILE C N 1
ATOM 11109 C CA . ILE C 2 375 ? 70.530 42.821 143.799 1.00 24.86 372 ILE C CA 1
ATOM 11110 C C . ILE C 2 375 ? 69.344 42.751 142.812 1.00 26.17 372 ILE C C 1
ATOM 11111 O O . ILE C 2 375 ? 69.127 43.670 142.015 1.00 25.62 372 ILE C O 1
ATOM 11116 N N . LYS C 2 376 ? 68.617 41.650 142.843 1.00 27.22 373 LYS C N 1
ATOM 11117 C CA . LYS C 2 376 ? 67.424 41.497 142.027 1.00 30.20 373 LYS C CA 1
ATOM 11118 C C . LYS C 2 376 ? 66.227 41.530 142.966 1.00 28.73 373 LYS C C 1
ATOM 11119 O O . LYS C 2 376 ? 66.276 40.936 144.057 1.00 26.85 373 LYS C O 1
ATOM 11125 N N . VAL C 2 377 ? 65.169 42.233 142.567 1.00 28.07 374 VAL C N 1
ATOM 11126 C CA . VAL C 2 377 ? 63.965 42.340 143.400 1.00 29.70 374 VAL C CA 1
ATOM 11127 C C . VAL C 2 377 ? 62.676 42.020 142.623 1.00 30.63 374 VAL C C 1
ATOM 11128 O O . VAL C 2 377 ? 62.540 42.395 141.466 1.00 30.17 374 VAL C O 1
ATOM 11132 N N . ILE C 2 378 ? 61.760 41.290 143.256 1.00 30.43 375 ILE C N 1
ATOM 11133 C CA . ILE C 2 378 ? 60.448 41.027 142.663 1.00 32.45 375 ILE C CA 1
ATOM 11134 C C . ILE C 2 378 ? 59.399 41.190 143.744 1.00 30.51 375 ILE C C 1
ATOM 11135 O O . ILE C 2 378 ? 59.656 40.889 144.917 1.00 26.57 375 ILE C O 1
ATOM 11140 N N . GLU C 2 379 ? 58.239 41.700 143.349 1.00 29.97 376 GLU C N 1
ATOM 11141 C CA . GLU C 2 379 ? 57.119 41.851 144.265 1.00 32.30 376 GLU C CA 1
ATOM 11142 C C . GLU C 2 379 ? 56.421 40.493 144.332 1.00 31.67 376 GLU C C 1
ATOM 11143 O O . GLU C 2 379 ? 56.001 39.977 143.319 1.00 33.21 376 GLU C O 1
ATOM 11149 N N . VAL C 2 380 ? 56.329 39.914 145.521 1.00 30.89 377 VAL C N 1
ATOM 11150 C CA . VAL C 2 380 ? 55.697 38.605 145.719 1.00 33.41 377 VAL C CA 1
ATOM 11151 C C . VAL C 2 380 ? 54.185 38.804 145.820 1.00 34.92 377 VAL C C 1
ATOM 11152 O O . VAL C 2 380 ? 53.400 38.101 145.206 1.00 37.28 377 VAL C O 1
ATOM 11156 N N . LYS C 2 381 ? 53.796 39.752 146.646 1.00 36.07 378 LYS C N 1
ATOM 11157 C CA . LYS C 2 381 ? 52.408 40.137 146.792 1.00 38.65 378 LYS C CA 1
ATOM 11158 C C . LYS C 2 381 ? 52.482 41.590 147.193 1.00 39.31 378 LYS C C 1
ATOM 11159 O O . LYS C 2 381 ? 53.583 42.141 147.280 1.00 36.79 378 LYS C O 1
ATOM 11165 N N . GLN C 2 382 ? 51.348 42.225 147.454 1.00 40.26 379 GLN C N 1
ATOM 11166 C CA . GLN C 2 382 ? 51.428 43.632 147.773 1.00 41.14 379 GLN C CA 1
ATOM 11167 C C . GLN C 2 382 ? 52.142 43.786 149.117 1.00 34.83 379 GLN C C 1
ATOM 11168 O O . GLN C 2 382 ? 51.848 43.079 150.096 1.00 30.95 379 GLN C O 1
ATOM 11174 N N . ASN C 2 383 ? 53.119 44.684 149.118 1.00 32.41 380 ASN C N 1
ATOM 11175 C CA . ASN C 2 383 ? 53.920 44.972 150.293 1.00 31.80 380 ASN C CA 1
ATOM 11176 C C . ASN C 2 383 ? 54.791 43.780 150.773 1.00 28.10 380 ASN C C 1
ATOM 11177 O O . ASN C 2 383 ? 55.069 43.670 151.943 1.00 26.52 380 ASN C O 1
ATOM 11182 N N . VAL C 2 384 ? 55.186 42.887 149.858 1.00 25.37 381 VAL C N 1
ATOM 11183 C CA . VAL C 2 384 ? 56.112 41.786 150.165 1.00 24.20 381 VAL C CA 1
ATOM 11184 C C . VAL C 2 384 ? 57.066 41.666 148.981 1.00 23.81 381 VAL C C 1
ATOM 11185 O O . VAL C 2 384 ? 56.621 41.559 147.834 1.00 23.04 381 VAL C O 1
ATOM 11189 N N . HIS C 2 385 ? 58.371 41.688 149.250 1.00 22.41 382 HIS C N 1
ATOM 11190 C CA . HIS C 2 385 ? 59.376 41.655 148.185 1.00 22.70 382 HIS C CA 1
ATOM 11191 C C . HIS C 2 385 ? 60.485 40.650 148.429 1.00 21.96 382 HIS C C 1
ATOM 11192 O O . HIS C 2 385 ? 60.952 40.504 149.547 1.00 21.66 382 HIS C O 1
ATOM 11199 N N . LYS C 2 386 ? 60.883 39.956 147.365 1.00 22.17 383 LYS C N 1
ATOM 11200 C CA . LYS C 2 386 ? 61.948 38.987 147.415 1.00 22.53 383 LYS C CA 1
ATOM 11201 C C . LYS C 2 386 ? 63.187 39.595 146.757 1.00 22.19 383 LYS C C 1
ATOM 11202 O O . LYS C 2 386 ? 63.126 40.085 145.628 1.00 21.51 383 LYS C O 1
ATOM 11208 N N . PHE C 2 387 ? 64.300 39.541 147.478 1.00 21.33 384 PHE C N 1
ATOM 11209 C CA . PHE C 2 387 ? 65.579 40.090 147.074 1.00 21.52 384 PHE C CA 1
ATOM 11210 C C . PHE C 2 387 ? 66.578 38.954 146.892 1.00 22.06 384 PHE C C 1
ATOM 11211 O O . PHE C 2 387 ? 66.744 38.144 147.792 1.00 20.68 384 PHE C O 1
ATOM 11219 N N . THR C 2 388 ? 67.248 38.913 145.740 1.00 22.51 385 THR C N 1
ATOM 11220 C CA . THR C 2 388 ? 68.204 37.857 145.416 1.00 23.62 385 THR C CA 1
ATOM 11221 C C . THR C 2 388 ? 69.600 38.435 145.201 1.00 23.36 385 THR C C 1
ATOM 11222 O O . THR C 2 388 ? 69.782 39.360 144.398 1.00 23.13 385 THR C O 1
ATOM 11226 N N . PHE C 2 389 ? 70.582 37.896 145.918 1.00 22.68 386 PHE C N 1
ATOM 11227 C CA . PHE C 2 389 ? 71.953 38.350 145.792 1.00 23.32 386 PHE C CA 1
ATOM 11228 C C . PHE C 2 389 ? 72.593 37.737 144.545 1.00 24.25 386 PHE C C 1
ATOM 11229 O O . PHE C 2 389 ? 72.415 36.551 144.273 1.00 24.56 386 PHE C O 1
ATOM 11237 N N . PRO C 2 390 ? 73.356 38.537 143.795 1.00 24.99 387 PRO C N 1
ATOM 11238 C CA . PRO C 2 390 ? 73.940 38.040 142.538 1.00 26.28 387 PRO C CA 1
ATOM 11239 C C . PRO C 2 390 ? 75.039 36.980 142.669 1.00 27.62 387 PRO C C 1
ATOM 11240 O O . PRO C 2 390 ? 75.186 36.138 141.761 1.00 28.74 387 PRO C O 1
ATOM 11244 N N . ASP C 2 391 ? 75.797 37.018 143.762 1.00 27.19 388 ASP C N 1
ATOM 11245 C CA . ASP C 2 391 ? 76.917 36.078 143.947 1.00 28.30 388 ASP C CA 1
ATOM 11246 C C . ASP C 2 391 ? 76.471 34.685 144.378 1.00 28.73 388 ASP C C 1
ATOM 11247 O O . ASP C 2 391 ? 76.876 33.695 143.777 1.00 31.06 388 ASP C O 1
ATOM 11252 N N . THR C 2 392 ? 75.624 34.602 145.398 1.00 27.13 389 THR C N 1
ATOM 11253 C CA . THR C 2 392 ? 75.135 33.318 145.882 1.00 25.69 389 THR C CA 1
ATOM 11254 C C . THR C 2 392 ? 73.878 32.837 145.190 1.00 26.23 389 THR C C 1
ATOM 11255 O O . THR C 2 392 ? 73.584 31.647 145.226 1.00 27.08 389 THR C O 1
ATOM 11259 N N . GLN C 2 393 ? 73.122 33.754 144.588 1.00 26.69 390 GLN C N 1
ATOM 11260 C CA . GLN C 2 393 ? 71.804 33.452 143.999 1.00 27.78 390 GLN C CA 1
ATOM 11261 C C . GLN C 2 393 ? 70.773 33.069 145.078 1.00 26.33 390 GLN C C 1
ATOM 11262 O O . GLN C 2 393 ? 69.712 32.543 144.764 1.00 26.02 390 GLN C O 1
ATOM 11268 N N . LYS C 2 394 ? 71.080 33.377 146.336 1.00 25.51 391 LYS C N 1
ATOM 11269 C CA . LYS C 2 394 ? 70.150 33.121 147.437 1.00 25.50 391 LYS C CA 1
ATOM 11270 C C . LYS C 2 394 ? 69.225 34.318 147.628 1.00 24.13 391 LYS C C 1
ATOM 11271 O O . LYS C 2 394 ? 69.615 35.455 147.386 1.00 23.20 391 LYS C O 1
ATOM 11277 N N . SER C 2 395 ? 68.014 34.053 148.103 1.00 22.51 392 SER C N 1
ATOM 11278 C CA . SER C 2 395 ? 67.022 35.106 148.306 1.00 22.10 392 SER C CA 1
ATOM 11279 C C . SER C 2 395 ? 66.540 35.238 149.752 1.00 20.38 392 SER C C 1
ATOM 11280 O O . SER C 2 395 ? 66.557 34.264 150.498 1.00 19.07 392 SER C O 1
ATOM 11283 N N . VAL C 2 396 ? 66.147 36.461 150.119 1.00 19.76 393 VAL C N 1
ATOM 11284 C CA . VAL C 2 396 ? 65.470 36.745 151.391 1.00 19.67 393 VAL C CA 1
ATOM 11285 C C . VAL C 2 396 ? 64.165 37.468 151.048 1.00 19.48 393 VAL C C 1
ATOM 11286 O O . VAL C 2 396 ? 64.082 38.149 150.018 1.00 19.85 393 VAL C O 1
ATOM 11290 N N . ILE C 2 397 ? 63.159 37.312 151.900 1.00 18.43 394 ILE C N 1
ATOM 11291 C CA . ILE C 2 397 ? 61.846 37.904 151.666 1.00 18.58 394 ILE C CA 1
ATOM 11292 C C . ILE C 2 397 ? 61.571 38.901 152.767 1.00 18.67 394 ILE C C 1
ATOM 11293 O O . ILE C 2 397 ? 61.537 38.529 153.944 1.00 18.66 394 ILE C O 1
ATOM 11298 N N . LEU C 2 398 ? 61.382 40.159 152.368 1.00 18.11 395 LEU C N 1
ATOM 11299 C CA . LEU C 2 398 ? 61.164 41.274 153.267 1.00 18.20 395 LEU C CA 1
ATOM 11300 C C . LEU C 2 398 ? 59.705 41.705 153.302 1.00 18.43 395 LEU C C 1
ATOM 11301 O O . LEU C 2 398 ? 59.094 41.943 152.254 1.00 18.99 395 LEU C O 1
ATOM 11306 N N . LEU C 2 399 ? 59.142 41.791 154.498 1.00 18.79 396 LEU C N 1
ATOM 11307 C CA . LEU C 2 399 ? 57.767 42.235 154.627 1.00 20.17 396 LEU C CA 1
ATOM 11308 C C . LEU C 2 399 ? 57.688 43.760 154.722 1.00 20.32 396 LEU C C 1
ATOM 11309 O O . LEU C 2 399 ? 58.417 44.372 155.504 1.00 18.91 396 LEU C O 1
ATOM 11314 N N A CYS C 2 400 ? 56.791 44.327 153.902 0.70 20.45 397 CYS C N 1
ATOM 11315 N N B CYS C 2 400 ? 56.811 44.330 153.895 0.30 20.71 397 CYS C N 1
ATOM 11316 C CA A CYS C 2 400 ? 56.493 45.771 153.757 0.70 20.81 397 CYS C CA 1
ATOM 11317 C CA B CYS C 2 400 ? 56.475 45.757 153.850 0.30 21.16 397 CYS C CA 1
ATOM 11318 C C A CYS C 2 400 ? 57.666 46.728 153.937 0.70 21.00 397 CYS C C 1
ATOM 11319 C C B CYS C 2 400 ? 57.659 46.730 153.935 0.30 21.20 397 CYS C C 1
ATOM 11320 O O A CYS C 2 400 ? 57.607 47.705 154.697 0.70 20.63 397 CYS C O 1
ATOM 11321 O O B CYS C 2 400 ? 57.589 47.736 154.646 0.30 21.01 397 CYS C O 1
ATOM 11326 N N . LYS C 2 401 ? 58.729 46.431 153.193 1.00 21.42 398 LYS C N 1
ATOM 11327 C CA . LYS C 2 401 ? 59.946 47.249 153.166 1.00 21.24 398 LYS C CA 1
ATOM 11328 C C . LYS C 2 401 ? 60.510 47.609 154.540 1.00 19.83 398 LYS C C 1
ATOM 11329 O O . LYS C 2 401 ? 61.029 48.705 154.751 1.00 19.36 398 LYS C O 1
ATOM 11335 N N . GLY C 2 402 ? 60.365 46.692 155.483 1.00 19.29 399 GLY C N 1
ATOM 11336 C CA . GLY C 2 402 ? 60.863 46.917 156.824 1.00 19.11 399 GLY C CA 1
ATOM 11337 C C . GLY C 2 402 ? 60.033 47.835 157.690 1.00 19.36 399 GLY C C 1
ATOM 11338 O O . GLY C 2 402 ? 60.450 48.139 158.801 1.00 18.95 399 GLY C O 1
ATOM 11339 N N . ARG C 2 403 ? 58.875 48.294 157.196 1.00 19.79 400 ARG C N 1
ATOM 11340 C CA . ARG C 2 403 ? 57.979 49.131 158.018 1.00 20.17 400 ARG C CA 1
ATOM 11341 C C . ARG C 2 403 ? 57.191 48.224 158.967 1.00 19.81 400 ARG C C 1
ATOM 11342 O O . ARG C 2 403 ? 57.053 47.023 158.720 1.00 19.39 400 ARG C O 1
ATOM 11350 N N . LEU C 2 404 ? 56.646 48.812 160.034 1.00 20.79 401 LEU C N 1
ATOM 11351 C CA . LEU C 2 404 ? 55.960 48.045 161.076 1.00 20.73 401 LEU C CA 1
ATOM 11352 C C . LEU C 2 404 ? 54.909 47.107 160.479 1.00 20.22 401 LEU C C 1
ATOM 11353 O O . LEU C 2 404 ? 53.874 47.521 159.937 1.00 20.12 401 LEU C O 1
ATOM 11358 N N . VAL C 2 405 ? 55.222 45.814 160.603 1.00 18.91 402 VAL C N 1
ATOM 11359 C CA . VAL C 2 405 ? 54.517 44.747 159.903 1.00 18.74 402 VAL C CA 1
ATOM 11360 C C . VAL C 2 405 ? 53.076 44.532 160.294 1.00 18.63 402 VAL C C 1
ATOM 11361 O O . VAL C 2 405 ? 52.268 44.205 159.436 1.00 18.84 402 VAL C O 1
ATOM 11365 N N . ASN C 2 406 ? 52.746 44.748 161.563 1.00 18.30 403 ASN C N 1
ATOM 11366 C CA . ASN C 2 406 ? 51.372 44.566 162.001 1.00 18.75 403 ASN C CA 1
ATOM 11367 C C . ASN C 2 406 ? 50.413 45.536 161.306 1.00 19.57 403 ASN C C 1
ATOM 11368 O O . ASN C 2 406 ? 49.295 45.150 160.985 1.00 20.91 403 ASN C O 1
ATOM 11373 N N . LEU C 2 407 ? 50.861 46.777 161.066 1.00 20.23 404 LEU C N 1
ATOM 11374 C CA . LEU C 2 407 ? 50.065 47.806 160.390 1.00 20.66 404 LEU C CA 1
ATOM 11375 C C . LEU C 2 407 ? 50.282 47.849 158.872 1.00 21.93 404 LEU C C 1
ATOM 11376 O O . LEU C 2 407 ? 49.419 48.311 158.130 1.00 23.60 404 LEU C O 1
ATOM 11381 N N . GLY C 2 408 ? 51.448 47.393 158.422 1.00 21.57 405 GLY C N 1
ATOM 11382 C CA . GLY C 2 408 ? 51.792 47.394 157.000 1.00 22.34 405 GLY C CA 1
ATOM 11383 C C . GLY C 2 408 ? 51.204 46.211 156.256 1.00 22.75 405 GLY C C 1
ATOM 11384 O O . GLY C 2 408 ? 50.681 46.378 155.168 1.00 25.54 405 GLY C O 1
ATOM 11385 N N . CYS C 2 409 ? 51.300 45.017 156.840 1.00 21.65 406 CYS C N 1
ATOM 11386 C CA . CYS C 2 409 ? 50.764 43.794 156.223 1.00 21.91 406 CYS C CA 1
ATOM 11387 C C . CYS C 2 409 ? 49.404 43.391 156.785 1.00 22.52 406 CYS C C 1
ATOM 11388 O O . CYS C 2 409 ? 48.752 42.519 156.226 1.00 22.86 406 CYS C O 1
ATOM 11391 N N . ALA C 2 410 ? 48.979 44.008 157.884 1.00 21.85 407 ALA C N 1
ATOM 11392 C CA . ALA C 2 410 ? 47.649 43.725 158.426 1.00 23.03 407 ALA C CA 1
ATOM 11393 C C . ALA C 2 410 ? 46.979 45.045 158.834 1.00 23.95 407 ALA C C 1
ATOM 11394 O O . ALA C 2 410 ? 47.214 46.061 158.184 1.00 24.32 407 ALA C O 1
ATOM 11396 N N . THR C 2 411 ? 46.188 45.042 159.907 1.00 24.31 408 THR C N 1
ATOM 11397 C CA . THR C 2 411 ? 45.430 46.236 160.289 1.00 24.68 408 THR C CA 1
ATOM 11398 C C . THR C 2 411 ? 45.754 46.746 161.691 1.00 23.56 408 THR C C 1
ATOM 11399 O O . THR C 2 411 ? 44.953 47.478 162.281 1.00 22.27 408 THR C O 1
ATOM 11403 N N . GLY C 2 412 ? 46.909 46.365 162.228 1.00 20.83 409 GLY C N 1
ATOM 11404 C CA . GLY C 2 412 ? 47.299 46.812 163.562 1.00 20.54 409 GLY C CA 1
ATOM 11405 C C . GLY C 2 412 ? 46.555 46.114 164.679 1.00 19.08 409 GLY C C 1
ATOM 11406 O O . GLY C 2 412 ? 45.899 45.087 164.472 1.00 17.53 409 GLY C O 1
ATOM 11407 N N . HIS C 2 413 ? 46.655 46.684 165.862 1.00 19.29 410 HIS C N 1
ATOM 11408 C CA . HIS C 2 413 ? 46.022 46.115 167.062 1.00 19.59 410 HIS C CA 1
ATOM 11409 C C . HIS C 2 413 ? 44.497 46.138 167.002 1.00 20.04 410 HIS C C 1
ATOM 11410 O O . HIS C 2 413 ? 43.903 46.977 166.300 1.00 19.04 410 HIS C O 1
ATOM 11417 N N . PRO C 2 414 ? 43.848 45.255 167.772 1.00 20.75 411 PRO C N 1
ATOM 11418 C CA . PRO C 2 414 ? 42.389 45.228 167.783 1.00 20.84 411 PRO C CA 1
ATOM 11419 C C . PRO C 2 414 ? 41.762 46.357 168.644 1.00 20.95 411 PRO C C 1
ATOM 11420 O O . PRO C 2 414 ? 42.467 46.978 169.449 1.00 19.69 411 PRO C O 1
ATOM 11424 N N . PRO C 2 415 ? 40.450 46.614 168.460 1.00 21.01 412 PRO C N 1
ATOM 11425 C CA . PRO C 2 415 ? 39.752 47.684 169.152 1.00 21.18 412 PRO C CA 1
ATOM 11426 C C . PRO C 2 415 ? 39.890 47.749 170.673 1.00 21.29 412 PRO C C 1
ATOM 11427 O O . PRO C 2 415 ? 40.097 48.847 171.184 1.00 20.70 412 PRO C O 1
ATOM 11431 N N . LEU C 2 416 ? 39.835 46.618 171.383 1.00 21.53 413 LEU C N 1
ATOM 11432 C CA . LEU C 2 416 ? 39.911 46.661 172.876 1.00 21.98 413 LEU C CA 1
ATOM 11433 C C . LEU C 2 416 ? 41.182 47.354 173.403 1.00 22.21 413 LEU C C 1
ATOM 11434 O O . LEU C 2 416 ? 41.089 48.276 174.219 1.00 20.72 413 LEU C O 1
ATOM 11439 N N . VAL C 2 417 ? 42.364 46.911 172.950 1.00 22.72 414 VAL C N 1
ATOM 11440 C CA . VAL C 2 417 ? 43.587 47.549 173.420 1.00 22.99 414 VAL C CA 1
ATOM 11441 C C . VAL C 2 417 ? 43.738 48.960 172.868 1.00 21.50 414 VAL C C 1
ATOM 11442 O O . VAL C 2 417 ? 44.251 49.815 173.563 1.00 21.09 414 VAL C O 1
ATOM 11446 N N . MET C 2 418 ? 43.296 49.212 171.640 1.00 20.63 415 MET C N 1
ATOM 11447 C CA . MET C 2 418 ? 43.388 50.565 171.103 1.00 20.70 415 MET C CA 1
ATOM 11448 C C . MET C 2 418 ? 42.485 51.530 171.881 1.00 20.88 415 MET C C 1
ATOM 11449 O O . MET C 2 418 ? 42.819 52.695 172.014 1.00 20.21 415 MET C O 1
ATOM 11454 N N . SER C 2 419 ? 41.358 51.039 172.392 1.00 20.10 416 SER C N 1
ATOM 11455 C CA . SER C 2 419 ? 40.481 51.871 173.207 1.00 20.77 416 SER C CA 1
ATOM 11456 C C . SER C 2 419 ? 41.195 52.243 174.497 1.00 20.63 416 SER C C 1
ATOM 11457 O O . SER C 2 419 ? 41.087 53.366 174.962 1.00 20.50 416 SER C O 1
ATOM 11460 N N . MET C 2 420 ? 41.959 51.310 175.056 1.00 21.14 417 MET C N 1
ATOM 11461 C CA . MET C 2 420 ? 42.718 51.593 176.284 1.00 21.39 417 MET C CA 1
ATOM 11462 C C . MET C 2 420 ? 43.769 52.682 176.012 1.00 21.00 417 MET C C 1
ATOM 11463 O O . MET C 2 420 ? 43.846 53.686 176.740 1.00 20.41 417 MET C O 1
ATOM 11468 N N . SER C 2 421 ? 44.535 52.521 174.927 1.00 20.06 418 SER C N 1
ATOM 11469 C CA . SER C 2 421 ? 45.538 53.507 174.558 1.00 19.69 418 SER C CA 1
ATOM 11470 C C . SER C 2 421 ? 44.898 54.861 174.252 1.00 19.45 418 SER C C 1
ATOM 11471 O O . SER C 2 421 ? 45.359 55.909 174.731 1.00 19.09 418 SER C O 1
ATOM 11474 N N . PHE C 2 422 ? 43.821 54.833 173.474 1.00 19.47 419 PHE C N 1
ATOM 11475 C CA . PHE C 2 422 ? 43.149 56.062 173.058 1.00 19.85 419 PHE C CA 1
ATOM 11476 C C . PHE C 2 422 ? 42.333 56.777 174.142 1.00 20.14 419 PHE C C 1
ATOM 11477 O O . PHE C 2 422 ? 42.121 57.998 174.054 1.00 20.16 419 PHE C O 1
ATOM 11485 N N . THR C 2 423 ? 41.872 56.042 175.147 1.00 19.77 420 THR C N 1
ATOM 11486 C CA . THR C 2 423 ? 41.196 56.671 176.276 1.00 20.35 420 THR C CA 1
ATOM 11487 C C . THR C 2 423 ? 42.270 57.535 176.994 1.00 20.61 420 THR C C 1
ATOM 11488 O O . THR C 2 423 ? 41.997 58.659 177.401 1.00 21.19 420 THR C O 1
ATOM 11492 N N . ASN C 2 424 ? 43.495 57.005 177.089 1.00 21.24 421 ASN C N 1
ATOM 11493 C CA . ASN C 2 424 ? 44.621 57.759 177.661 1.00 21.53 421 ASN C CA 1
ATOM 11494 C C . ASN C 2 424 ? 44.878 58.999 176.807 1.00 21.42 421 ASN C C 1
ATOM 11495 O O . ASN C 2 424 ? 45.050 60.098 177.353 1.00 21.18 421 ASN C O 1
ATOM 11500 N N . GLN C 2 425 ? 44.889 58.833 175.474 1.00 20.79 422 GLN C N 1
ATOM 11501 C CA . GLN C 2 425 ? 45.103 59.981 174.567 1.00 21.30 422 GLN C CA 1
ATOM 11502 C C . GLN C 2 425 ? 44.105 61.101 174.791 1.00 21.35 422 GLN C C 1
ATOM 11503 O O . GLN C 2 425 ? 44.508 62.248 174.914 1.00 21.08 422 GLN C O 1
ATOM 11509 N N . VAL C 2 426 ? 42.809 60.762 174.857 1.00 21.42 423 VAL C N 1
ATOM 11510 C CA . VAL C 2 426 ? 41.781 61.765 175.085 1.00 21.96 423 VAL C CA 1
ATOM 11511 C C . VAL C 2 426 ? 41.954 62.453 176.463 1.00 22.55 423 VAL C C 1
ATOM 11512 O O . VAL C 2 426 ? 41.831 63.693 176.558 1.00 22.70 423 VAL C O 1
ATOM 11516 N N . LEU C 2 427 ? 42.240 61.681 177.513 1.00 21.62 424 LEU C N 1
ATOM 11517 C CA . LEU C 2 427 ? 42.460 62.279 178.838 1.00 22.77 424 LEU C CA 1
ATOM 11518 C C . LEU C 2 427 ? 43.690 63.211 178.831 1.00 22.32 424 LEU C C 1
ATOM 11519 O O . LEU C 2 427 ? 43.704 64.244 179.513 1.00 21.91 424 LEU C O 1
ATOM 11524 N N . ALA C 2 428 ? 44.707 62.843 178.042 1.00 21.54 425 ALA C N 1
ATOM 11525 C CA . ALA C 2 428 ? 45.922 63.649 177.912 1.00 21.25 425 ALA C CA 1
ATOM 11526 C C . ALA C 2 428 ? 45.613 64.968 177.206 1.00 21.61 425 ALA C C 1
ATOM 11527 O O . ALA C 2 428 ? 46.075 66.036 177.621 1.00 20.98 425 ALA C O 1
ATOM 11529 N N . GLN C 2 429 ? 44.845 64.880 176.125 1.00 22.18 426 GLN C N 1
ATOM 11530 C CA . GLN C 2 429 ? 44.427 66.069 175.365 1.00 22.71 426 GLN C CA 1
ATOM 11531 C C . GLN C 2 429 ? 43.593 66.990 176.268 1.00 24.01 426 GLN C C 1
ATOM 11532 O O . GLN C 2 429 ? 43.817 68.187 176.286 1.00 24.25 426 GLN C O 1
ATOM 11538 N N . MET C 2 430 ? 42.657 66.418 177.026 1.00 24.73 427 MET C N 1
ATOM 11539 C CA . MET C 2 430 ? 41.838 67.209 177.962 1.00 26.56 427 MET C CA 1
ATOM 11540 C C . MET C 2 430 ? 42.715 67.903 178.997 1.00 26.48 427 MET C C 1
ATOM 11541 O O . MET C 2 430 ? 42.508 69.093 179.285 1.00 26.70 427 MET C O 1
ATOM 11546 N N . ASP C 2 431 ? 43.694 67.168 179.533 1.00 25.58 428 ASP C N 1
ATOM 11547 C CA . ASP C 2 431 ? 44.646 67.713 180.521 1.00 26.70 428 ASP C CA 1
ATOM 11548 C C . ASP C 2 431 ? 45.457 68.895 179.972 1.00 25.74 428 ASP C C 1
ATOM 11549 O O . ASP C 2 431 ? 45.530 69.943 180.614 1.00 25.48 428 ASP C O 1
ATOM 11554 N N . LEU C 2 432 ? 46.039 68.729 178.781 1.00 24.75 429 LEU C N 1
ATOM 11555 C CA . LEU C 2 432 ? 46.832 69.778 178.139 1.00 25.19 429 LEU C CA 1
ATOM 11556 C C . LEU C 2 432 ? 46.002 71.033 177.825 1.00 26.49 429 LEU C C 1
ATOM 11557 O O . LEU C 2 432 ? 46.454 72.164 178.051 1.00 26.83 429 LEU C O 1
ATOM 11562 N N . TRP C 2 433 ? 44.792 70.826 177.316 1.00 25.70 430 TRP C N 1
ATOM 11563 C CA . TRP C 2 433 ? 43.912 71.927 176.984 1.00 27.09 430 TRP C CA 1
ATOM 11564 C C . TRP C 2 433 ? 43.481 72.690 178.239 1.00 28.21 430 TRP C C 1
ATOM 11565 O O . TRP C 2 433 ? 43.550 73.907 178.274 1.00 27.40 430 TRP C O 1
ATOM 11576 N N . LYS C 2 434 ? 43.060 71.964 179.266 1.00 30.23 431 LYS C N 1
ATOM 11577 C CA . LYS C 2 434 ? 42.604 72.598 180.520 1.00 33.88 431 LYS C CA 1
ATOM 11578 C C . LYS C 2 434 ? 43.697 73.396 181.261 1.00 33.75 431 LYS C C 1
ATOM 11579 O O . LYS C 2 434 ? 43.395 74.401 181.910 1.00 34.47 431 LYS C O 1
ATOM 11585 N N A SER C 2 435 ? 44.948 72.949 181.127 0.70 33.34 432 SER C N 1
ATOM 11586 N N B SER C 2 435 ? 44.949 72.960 181.153 0.30 32.56 432 SER C N 1
ATOM 11587 C CA A SER C 2 435 ? 46.105 73.576 181.765 0.70 33.79 432 SER C CA 1
ATOM 11588 C CA B SER C 2 435 ? 46.053 73.651 181.813 0.30 32.33 432 SER C CA 1
ATOM 11589 C C A SER C 2 435 ? 46.765 74.655 180.898 0.70 33.14 432 SER C C 1
ATOM 11590 C C B SER C 2 435 ? 46.792 74.611 180.876 0.30 32.43 432 SER C C 1
ATOM 11591 O O A SER C 2 435 ? 47.796 75.202 181.288 0.70 32.64 432 SER C O 1
ATOM 11592 O O B SER C 2 435 ? 47.909 75.028 181.188 0.30 32.27 432 SER C O 1
ATOM 11597 N N . ARG C 2 436 ? 46.179 74.960 179.741 1.00 32.27 433 ARG C N 1
ATOM 11598 C CA . ARG C 2 436 ? 46.812 75.876 178.764 1.00 33.34 433 ARG C CA 1
ATOM 11599 C C . ARG C 2 436 ? 47.217 77.275 179.254 1.00 35.47 433 ARG C C 1
ATOM 11600 O O . ARG C 2 436 ? 48.170 77.865 178.724 1.00 34.22 433 ARG C O 1
ATOM 11608 N N . GLU C 2 437 ? 46.503 77.796 180.251 1.00 39.39 434 GLU C N 1
ATOM 11609 C CA . GLU C 2 437 ? 46.818 79.122 180.823 1.00 44.16 434 GLU C CA 1
ATOM 11610 C C . GLU C 2 437 ? 48.166 79.124 181.582 1.00 43.70 434 GLU C C 1
ATOM 11611 O O . GLU C 2 437 ? 48.753 80.176 181.773 1.00 45.07 434 GLU C O 1
ATOM 11617 N N . LEU C 2 438 ? 48.643 77.945 181.996 1.00 42.95 435 LEU C N 1
ATOM 11618 C CA . LEU C 2 438 ? 49.940 77.803 182.680 1.00 44.21 435 LEU C CA 1
ATOM 11619 C C . LEU C 2 438 ? 51.115 77.823 181.696 1.00 41.16 435 LEU C C 1
ATOM 11620 O O . LEU C 2 438 ? 52.273 77.820 182.114 1.00 41.12 435 LEU C O 1
ATOM 11625 N N . VAL C 2 439 ? 50.823 77.800 180.396 1.00 38.99 436 VAL C N 1
ATOM 11626 C CA . VAL C 2 439 ? 51.863 77.876 179.368 1.00 38.60 436 VAL C CA 1
ATOM 11627 C C . VAL C 2 439 ? 52.096 79.365 179.088 1.00 39.67 436 VAL C C 1
ATOM 11628 O O . VAL C 2 439 ? 51.389 79.977 178.272 1.00 42.40 436 VAL C O 1
ATOM 11632 N N . ASP C 2 440 ? 53.067 79.951 179.782 1.00 38.54 437 ASP C N 1
ATOM 11633 C CA . ASP C 2 440 ? 53.374 81.378 179.636 1.00 37.07 437 ASP C CA 1
ATOM 11634 C C . ASP C 2 440 ? 54.795 81.541 179.103 1.00 35.45 437 ASP C C 1
ATOM 11635 O O . ASP C 2 440 ? 55.754 81.531 179.874 1.00 32.09 437 ASP C O 1
ATOM 11640 N N . ARG C 2 441 ? 54.907 81.721 177.782 1.00 34.28 438 ARG C N 1
ATOM 11641 C CA . ARG C 2 441 ? 56.204 81.841 177.113 1.00 33.99 438 ARG C CA 1
ATOM 11642 C C . ARG C 2 441 ? 57.001 83.130 177.378 1.00 34.64 438 ARG C C 1
ATOM 11643 O O . ARG C 2 441 ? 58.138 83.247 176.902 1.00 34.55 438 ARG C O 1
ATOM 11651 N N . SER C 2 442 ? 56.421 84.090 178.105 1.00 34.79 439 SER C N 1
ATOM 11652 C CA . SER C 2 442 ? 57.194 85.269 178.527 1.00 36.52 439 SER C CA 1
ATOM 11653 C C . SER C 2 442 ? 57.965 84.884 179.801 1.00 36.37 439 SER C C 1
ATOM 11654 O O . SER C 2 442 ? 58.766 85.664 180.290 1.00 36.31 439 SER C O 1
ATOM 11657 N N . LYS C 2 443 ? 57.702 83.683 180.334 1.00 36.36 440 LYS C N 1
ATOM 11658 C CA . LYS C 2 443 ? 58.365 83.193 181.550 1.00 37.42 440 LYS C CA 1
ATOM 11659 C C . LYS C 2 443 ? 59.186 81.929 181.319 1.00 36.62 440 LYS C C 1
ATOM 11660 O O . LYS C 2 443 ? 60.308 81.819 181.813 1.00 36.66 440 LYS C O 1
ATOM 11666 N N . ASN C 2 444 ? 58.617 80.967 180.595 1.00 35.60 441 ASN C N 1
ATOM 11667 C CA . ASN C 2 444 ? 59.304 79.699 180.325 1.00 36.77 441 ASN C CA 1
ATOM 11668 C C . ASN C 2 444 ? 59.073 79.306 178.891 1.00 34.14 441 ASN C C 1
ATOM 11669 O O . ASN C 2 444 ? 57.941 79.340 178.420 1.00 33.59 441 ASN C O 1
ATOM 11674 N N . THR C 2 445 ? 60.153 78.957 178.198 1.00 32.00 442 THR C N 1
ATOM 11675 C CA . THR C 2 445 ? 60.081 78.520 176.812 1.00 31.68 442 THR C CA 1
ATOM 11676 C C . THR C 2 445 ? 60.510 77.055 176.652 1.00 29.94 442 THR C C 1
ATOM 11677 O O . THR C 2 445 ? 60.369 76.504 175.572 1.00 29.14 442 THR C O 1
ATOM 11681 N N . ARG C 2 446 ? 61.047 76.457 177.717 1.00 29.38 443 ARG C N 1
ATOM 11682 C CA . ARG C 2 446 ? 61.510 75.063 177.724 1.00 29.80 443 ARG C CA 1
ATOM 11683 C C . ARG C 2 446 ? 60.577 74.239 178.598 1.00 27.81 443 ARG C C 1
ATOM 11684 O O . ARG C 2 446 ? 60.255 74.641 179.712 1.00 27.25 443 ARG C O 1
ATOM 11692 N N . PHE C 2 447 ? 60.153 73.078 178.110 1.00 25.77 444 PHE C N 1
ATOM 11693 C CA . PHE C 2 447 ? 59.174 72.270 178.858 1.00 25.49 444 PHE C CA 1
ATOM 11694 C C . PHE C 2 447 ? 59.621 70.844 179.142 1.00 24.53 444 PHE C C 1
ATOM 11695 O O . PHE C 2 447 ? 60.654 70.391 178.668 1.00 23.43 444 PHE C O 1
ATOM 11703 N N . PHE C 2 448 ? 58.824 70.148 179.940 1.00 24.52 445 PHE C N 1
ATOM 11704 C CA . PHE C 2 448 ? 59.122 68.779 180.323 1.00 24.22 445 PHE C CA 1
ATOM 11705 C C . PHE C 2 448 ? 57.992 67.826 179.966 1.00 24.18 445 PHE C C 1
ATOM 11706 O O . PHE C 2 448 ? 56.872 68.245 179.644 1.00 26.10 445 PHE C O 1
ATOM 11714 N N . VAL C 2 449 ? 58.320 66.540 180.036 1.00 23.18 446 VAL C N 1
ATOM 11715 C CA . VAL C 2 449 ? 57.396 65.452 179.771 1.00 23.54 446 VAL C CA 1
ATOM 11716 C C . VAL C 2 449 ? 56.757 64.999 181.088 1.00 24.42 446 VAL C C 1
ATOM 11717 O O . VAL C 2 449 ? 57.467 64.859 182.083 1.00 24.74 446 VAL C O 1
ATOM 11721 N N . LYS C 2 450 ? 55.439 64.812 181.110 1.00 24.58 447 LYS C N 1
ATOM 11722 C CA . LYS C 2 450 ? 54.777 64.239 182.295 1.00 26.30 447 LYS C CA 1
ATOM 11723 C C . LYS C 2 450 ? 53.902 63.057 181.881 1.00 24.71 447 LYS C C 1
ATOM 11724 O O . LYS C 2 450 ? 53.646 62.850 180.709 1.00 22.60 447 LYS C O 1
ATOM 11730 N N . LYS C 2 451 ? 53.462 62.285 182.863 1.00 25.07 448 LYS C N 1
ATOM 11731 C CA . LYS C 2 451 ? 52.578 61.148 182.649 1.00 25.21 448 LYS C CA 1
ATOM 11732 C C . LYS C 2 451 ? 51.252 61.383 183.351 1.00 24.47 448 LYS C C 1
ATOM 11733 O O . LYS C 2 451 ? 51.155 62.215 184.234 1.00 22.97 448 LYS C O 1
ATOM 11739 N N . LEU C 2 452 ? 50.223 60.660 182.930 1.00 24.01 449 LEU C N 1
ATOM 11740 C CA . LEU C 2 452 ? 48.918 60.748 183.577 1.00 23.93 449 LEU C CA 1
ATOM 11741 C C . LEU C 2 452 ? 49.007 60.092 184.954 1.00 22.82 449 LEU C C 1
ATOM 11742 O O . LEU C 2 452 ? 49.838 59.208 185.170 1.00 21.24 449 LEU C O 1
ATOM 11747 N N . SER C 2 453 ? 48.152 60.531 185.879 1.00 23.45 450 SER C N 1
ATOM 11748 C CA . SER C 2 453 ? 48.126 59.992 187.250 1.00 23.11 450 SER C CA 1
ATOM 11749 C C . SER C 2 453 ? 47.708 58.517 187.283 1.00 23.35 450 SER C C 1
ATOM 11750 O O . SER C 2 453 ? 47.054 58.010 186.345 1.00 21.89 450 SER C O 1
ATOM 11753 N N . LYS C 2 454 ? 48.076 57.830 188.369 1.00 22.98 451 LYS C N 1
ATOM 11754 C CA . LYS C 2 454 ? 47.687 56.440 188.536 1.00 23.07 451 LYS C CA 1
ATOM 11755 C C . LYS C 2 454 ? 46.169 56.342 188.692 1.00 23.78 451 LYS C C 1
ATOM 11756 O O . LYS C 2 454 ? 45.567 55.325 188.292 1.00 22.71 451 LYS C O 1
ATOM 11762 N N . GLU C 2 455 ? 45.539 57.386 189.241 1.00 24.80 452 GLU C N 1
ATOM 11763 C CA . GLU C 2 455 ? 44.064 57.400 189.375 1.00 26.13 452 GLU C CA 1
ATOM 11764 C C . GLU C 2 455 ? 43.398 57.267 188.001 1.00 24.12 452 GLU C C 1
ATOM 11765 O O . GLU C 2 455 ? 42.461 56.492 187.826 1.00 22.89 452 GLU C O 1
ATOM 11771 N N . LEU C 2 456 ? 43.881 58.038 187.034 1.00 24.27 453 LEU C N 1
ATOM 11772 C CA . LEU C 2 456 ? 43.321 58.000 185.689 1.00 24.65 453 LEU C CA 1
ATOM 11773 C C . LEU C 2 456 ? 43.643 56.682 184.995 1.00 24.00 453 LEU C C 1
ATOM 11774 O O . LEU C 2 456 ? 42.807 56.137 184.279 1.00 23.69 453 LEU C O 1
ATOM 11779 N N . ASP C 2 457 ? 44.838 56.166 185.255 1.00 23.46 454 ASP C N 1
ATOM 11780 C CA . ASP C 2 457 ? 45.293 54.893 184.690 1.00 23.15 454 ASP C CA 1
ATOM 11781 C C . ASP C 2 457 ? 44.332 53.772 185.139 1.00 23.25 454 ASP C C 1
ATOM 11782 O O . ASP C 2 457 ? 43.839 52.991 184.324 1.00 23.18 454 ASP C O 1
ATOM 11787 N N . GLU C 2 458 ? 44.026 53.724 186.437 1.00 22.93 455 GLU C N 1
ATOM 11788 C CA . GLU C 2 458 ? 43.081 52.728 186.965 1.00 23.79 455 GLU C CA 1
ATOM 11789 C C . GLU C 2 458 ? 41.669 52.931 186.373 1.00 24.23 455 GLU C C 1
ATOM 11790 O O . GLU C 2 458 ? 40.947 51.966 186.105 1.00 24.16 455 GLU C O 1
ATOM 11796 N N . TYR C 2 459 ? 41.293 54.191 186.189 1.00 23.04 456 TYR C N 1
ATOM 11797 C CA . TYR C 2 459 ? 39.994 54.545 185.608 1.00 23.83 456 TYR C CA 1
ATOM 11798 C C . TYR C 2 459 ? 39.894 53.997 184.193 1.00 22.47 456 TYR C C 1
ATOM 11799 O O . TYR C 2 459 ? 38.863 53.450 183.810 1.00 22.42 456 TYR C O 1
ATOM 11808 N N . VAL C 2 460 ? 40.967 54.117 183.423 1.00 21.96 457 VAL C N 1
ATOM 11809 C CA . VAL C 2 460 ? 40.977 53.558 182.065 1.00 21.45 457 VAL C CA 1
ATOM 11810 C C . VAL C 2 460 ? 40.674 52.050 182.114 1.00 20.99 457 VAL C C 1
ATOM 11811 O O . VAL C 2 460 ? 39.859 51.555 181.324 1.00 20.57 457 VAL C O 1
ATOM 11815 N N . ALA C 2 461 ? 41.308 51.340 183.048 1.00 20.53 458 ALA C N 1
ATOM 11816 C CA . ALA C 2 461 ? 41.073 49.906 183.209 1.00 21.59 458 ALA C CA 1
ATOM 11817 C C . ALA C 2 461 ? 39.622 49.645 183.644 1.00 22.75 458 ALA C C 1
ATOM 11818 O O . ALA C 2 461 ? 38.968 48.754 183.113 1.00 21.99 458 ALA C O 1
ATOM 11820 N N . ARG C 2 462 ? 39.130 50.412 184.614 1.00 23.82 459 ARG C N 1
ATOM 11821 C CA . ARG C 2 462 ? 37.749 50.235 185.066 1.00 25.22 459 ARG C CA 1
ATOM 11822 C C . ARG C 2 462 ? 36.738 50.320 183.927 1.00 24.81 459 ARG C C 1
ATOM 11823 O O . ARG C 2 462 ? 35.775 49.556 183.886 1.00 23.94 459 ARG C O 1
ATOM 11831 N N . LEU C 2 463 ? 36.971 51.236 182.996 1.00 25.13 460 LEU C N 1
ATOM 11832 C CA . LEU C 2 463 ? 36.049 51.433 181.879 1.00 25.18 460 LEU C CA 1
ATOM 11833 C C . LEU C 2 463 ? 35.937 50.246 180.926 1.00 25.22 460 LEU C C 1
ATOM 11834 O O . LEU C 2 463 ? 34.964 50.167 180.188 1.00 25.84 460 LEU C O 1
ATOM 11839 N N . HIS C 2 464 ? 36.909 49.331 180.947 1.00 24.36 461 HIS C N 1
ATOM 11840 C CA . HIS C 2 464 ? 36.916 48.176 180.037 1.00 23.99 461 HIS C CA 1
ATOM 11841 C C . HIS C 2 464 ? 36.664 46.823 180.686 1.00 24.80 461 HIS C C 1
ATOM 11842 O O . HIS C 2 464 ? 36.679 45.802 179.993 1.00 25.87 461 HIS C O 1
ATOM 11849 N N . LEU C 2 465 ? 36.387 46.798 181.993 1.00 25.51 462 LEU C N 1
ATOM 11850 C CA . LEU C 2 465 ? 36.156 45.530 182.681 1.00 25.63 462 LEU C CA 1
ATOM 11851 C C . LEU C 2 465 ? 34.945 44.783 182.130 1.00 27.05 462 LEU C C 1
ATOM 11852 O O . LEU C 2 465 ? 35.011 43.567 181.902 1.00 24.93 462 LEU C O 1
ATOM 11857 N N . ASP C 2 466 ? 33.853 45.507 181.892 1.00 29.62 463 ASP C N 1
ATOM 11858 C CA . ASP C 2 466 ? 32.612 44.899 181.376 1.00 33.42 463 ASP C CA 1
ATOM 11859 C C . ASP C 2 466 ? 32.719 44.303 179.984 1.00 33.29 463 ASP C C 1
ATOM 11860 O O . ASP C 2 466 ? 31.928 43.458 179.638 1.00 37.97 463 ASP C O 1
ATOM 11865 N N . VAL C 2 467 ? 33.688 44.727 179.185 1.00 35.55 464 VAL C N 1
ATOM 11866 C CA . VAL C 2 467 ? 33.894 44.116 177.875 1.00 34.76 464 VAL C CA 1
ATOM 11867 C C . VAL C 2 467 ? 34.157 42.616 178.061 1.00 35.30 464 VAL C C 1
ATOM 11868 O O . VAL C 2 467 ? 33.683 41.789 177.274 1.00 36.18 464 VAL C O 1
ATOM 11872 N N . LEU C 2 468 ? 34.904 42.273 179.112 1.00 32.20 465 LEU C N 1
ATOM 11873 C CA . LEU C 2 468 ? 35.318 40.888 179.328 1.00 30.50 465 LEU C CA 1
ATOM 11874 C C . LEU C 2 468 ? 34.606 40.160 180.481 1.00 28.37 465 LEU C C 1
ATOM 11875 O O . LEU C 2 468 ? 35.012 39.073 180.873 1.00 27.81 465 LEU C O 1
ATOM 11880 N N . GLY C 2 469 ? 33.538 40.738 181.003 1.00 27.57 466 GLY C N 1
ATOM 11881 C CA . GLY C 2 469 ? 32.797 40.104 182.107 1.00 28.31 466 GLY C CA 1
ATOM 11882 C C . GLY C 2 469 ? 33.598 39.937 183.395 1.00 28.30 466 GLY C C 1
ATOM 11883 O O . GLY C 2 469 ? 33.318 39.038 184.199 1.00 30.25 466 GLY C O 1
ATOM 11884 N N . ILE C 2 470 ? 34.576 40.819 183.596 1.00 26.00 467 ILE C N 1
ATOM 11885 C CA . ILE C 2 470 ? 35.417 40.806 184.790 1.00 26.35 467 ILE C CA 1
ATOM 11886 C C . ILE C 2 470 ? 34.621 41.295 186.005 1.00 26.74 467 ILE C C 1
ATOM 11887 O O . ILE C 2 470 ? 33.950 42.314 185.920 1.00 26.97 467 ILE C O 1
ATOM 11892 N N . LYS C 2 471 ? 34.689 40.564 187.111 1.00 26.77 468 LYS C N 1
ATOM 11893 C CA . LYS C 2 471 ? 34.006 40.964 188.360 1.00 28.96 468 LYS C CA 1
ATOM 11894 C C . LYS C 2 471 ? 35.070 41.352 189.383 1.00 27.01 468 LYS C C 1
ATOM 11895 O O . LYS C 2 471 ? 35.824 40.505 189.866 1.00 25.75 468 LYS C O 1
ATOM 11901 N N . LEU C 2 472 ? 35.131 42.639 189.692 1.00 25.93 469 LEU C N 1
ATOM 11902 C CA . LEU C 2 472 ? 36.130 43.170 190.598 1.00 26.08 469 LEU C CA 1
ATOM 11903 C C . LEU C 2 472 ? 35.703 43.055 192.068 1.00 26.33 469 LEU C C 1
ATOM 11904 O O . LEU C 2 472 ? 34.543 43.303 192.413 1.00 26.10 469 LEU C O 1
ATOM 11909 N N . THR C 2 473 ? 36.656 42.682 192.918 1.00 25.42 470 THR C N 1
ATOM 11910 C CA . THR C 2 473 ? 36.438 42.566 194.352 1.00 26.47 470 THR C CA 1
ATOM 11911 C C . THR C 2 473 ? 36.590 43.942 194.975 1.00 27.61 470 THR C C 1
ATOM 11912 O O . THR C 2 473 ? 37.430 44.754 194.548 1.00 26.89 470 THR C O 1
ATOM 11916 N N . LYS C 2 474 ? 35.789 44.203 195.994 1.00 29.86 471 LYS C N 1
ATOM 11917 C CA . LYS C 2 474 ? 35.859 45.465 196.703 1.00 32.35 471 LYS C CA 1
ATOM 11918 C C . LYS C 2 474 ? 36.444 45.222 198.098 1.00 30.48 471 LYS C C 1
ATOM 11919 O O . LYS C 2 474 ? 35.998 44.326 198.827 1.00 29.77 471 LYS C O 1
ATOM 11925 N N . LEU C 2 475 ? 37.463 46.003 198.451 1.00 28.73 472 LEU C N 1
ATOM 11926 C CA . LEU C 2 475 ? 38.093 45.914 199.775 1.00 28.23 472 LEU C CA 1
ATOM 11927 C C . LEU C 2 475 ? 37.126 46.318 200.871 1.00 28.90 472 LEU C C 1
ATOM 11928 O O . LEU C 2 475 ? 36.288 47.181 200.645 1.00 28.33 472 LEU C O 1
ATOM 11933 N N . THR C 2 476 ? 37.241 45.704 202.052 1.00 28.92 473 THR C N 1
ATOM 11934 C CA . THR C 2 476 ? 36.483 46.158 203.222 1.00 30.28 473 THR C CA 1
ATOM 11935 C C . THR C 2 476 ? 37.293 47.320 203.829 1.00 30.94 473 THR C C 1
ATOM 11936 O O . THR C 2 476 ? 38.456 47.542 203.445 1.00 29.41 473 THR C O 1
ATOM 11940 N N A GLU C 2 477 ? 36.646 48.125 204.673 0.60 31.48 474 GLU C N 1
ATOM 11941 N N B GLU C 2 477 ? 36.732 47.972 204.846 0.40 31.90 474 GLU C N 1
ATOM 11942 C CA A GLU C 2 477 ? 37.297 49.290 205.300 0.60 32.15 474 GLU C CA 1
ATOM 11943 C CA B GLU C 2 477 ? 37.443 49.033 205.557 0.40 32.72 474 GLU C CA 1
ATOM 11944 C C A GLU C 2 477 ? 38.582 48.889 206.009 0.60 31.42 474 GLU C C 1
ATOM 11945 C C B GLU C 2 477 ? 38.597 48.447 206.395 0.40 32.17 474 GLU C C 1
ATOM 11946 O O A GLU C 2 477 ? 39.611 49.547 205.875 0.60 31.78 474 GLU C O 1
ATOM 11947 O O B GLU C 2 477 ? 39.647 49.077 206.510 0.40 31.83 474 GLU C O 1
ATOM 11958 N N A THR C 2 478 ? 38.509 47.781 206.763 0.50 31.17 475 THR C N 1
ATOM 11959 N N B THR C 2 478 ? 38.426 47.248 206.968 0.50 31.87 475 THR C N 1
ATOM 11960 C CA A THR C 2 478 ? 39.656 47.281 207.544 0.50 30.77 475 THR C CA 1
ATOM 11961 C CA B THR C 2 478 ? 39.500 46.679 207.766 0.50 31.96 475 THR C CA 1
ATOM 11962 C C A THR C 2 478 ? 40.752 46.699 206.644 0.50 29.66 475 THR C C 1
ATOM 11963 C C B THR C 2 478 ? 40.692 46.299 206.862 0.50 30.46 475 THR C C 1
ATOM 11964 O O A THR C 2 478 ? 41.930 46.960 206.892 0.50 28.51 475 THR C O 1
ATOM 11965 O O B THR C 2 478 ? 41.846 46.408 207.264 0.50 29.86 475 THR C O 1
ATOM 11972 N N . GLN C 2 479 ? 40.396 45.901 205.630 1.00 29.49 476 GLN C N 1
ATOM 11973 C CA . GLN C 2 479 ? 41.426 45.464 204.668 1.00 29.50 476 GLN C CA 1
ATOM 11974 C C . GLN C 2 479 ? 42.152 46.657 204.047 1.00 29.51 476 GLN C C 1
ATOM 11975 O O . GLN C 2 479 ? 43.363 46.619 203.860 1.00 29.41 476 GLN C O 1
ATOM 11981 N N . ALA C 2 480 ? 41.393 47.690 203.693 1.00 30.24 477 ALA C N 1
ATOM 11982 C CA . ALA C 2 480 ? 41.957 48.903 203.088 1.00 31.52 477 ALA C CA 1
ATOM 11983 C C . ALA C 2 480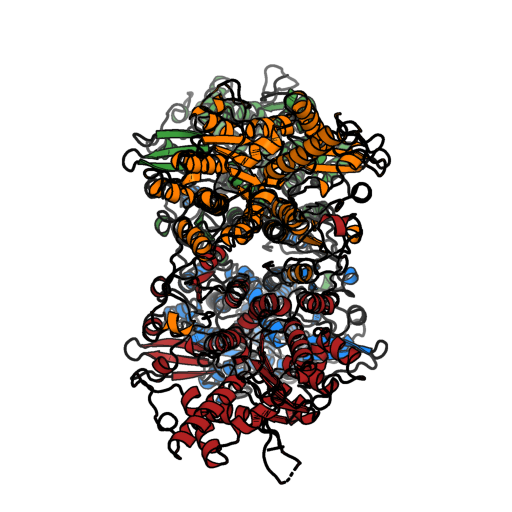 ? 42.948 49.572 204.047 1.00 32.23 477 ALA C C 1
ATOM 11984 O O . ALA C 2 480 ? 44.016 50.021 203.643 1.00 30.14 477 ALA C O 1
ATOM 11986 N N . LYS C 2 481 ? 42.579 49.617 205.323 1.00 33.97 478 LYS C N 1
ATOM 11987 C CA . LYS C 2 481 ? 43.441 50.165 206.353 1.00 35.75 478 LYS C CA 1
ATOM 11988 C C . LYS C 2 481 ? 44.683 49.264 206.501 1.00 35.22 478 LYS C C 1
ATOM 11989 O O . LYS C 2 481 ? 45.806 49.754 206.618 1.00 35.95 478 LYS C O 1
ATOM 11995 N N . TYR C 2 482 ? 44.477 47.950 206.457 1.00 34.60 479 TYR C N 1
ATOM 11996 C CA . TYR C 2 482 ? 45.572 46.994 206.600 1.00 34.70 479 TYR C CA 1
ATOM 11997 C C . TYR C 2 482 ? 46.650 47.156 205.535 1.00 33.40 479 TYR C C 1
ATOM 11998 O O . TYR C 2 482 ? 47.833 47.169 205.865 1.00 33.63 479 TYR C O 1
ATOM 12007 N N . ILE C 2 483 ? 46.255 47.256 204.267 1.00 31.47 480 ILE C N 1
ATOM 12008 C CA . ILE C 2 483 ? 47.240 47.451 203.194 1.00 30.88 480 ILE C CA 1
ATOM 12009 C C . ILE C 2 483 ? 47.514 48.943 202.894 1.00 31.11 480 ILE C C 1
ATOM 12010 O O . ILE C 2 483 ? 48.216 49.272 201.943 1.00 29.08 480 ILE C O 1
ATOM 12015 N N . ASN C 2 484 ? 46.928 49.824 203.701 1.00 32.42 481 ASN C N 1
ATOM 12016 C CA . ASN C 2 484 ? 47.170 51.257 203.606 1.00 32.92 481 ASN C CA 1
ATOM 12017 C C . ASN C 2 484 ? 46.779 51.897 202.257 1.00 31.54 481 ASN C C 1
ATOM 12018 O O . ASN C 2 484 ? 47.568 52.631 201.646 1.00 30.74 481 ASN C O 1
ATOM 12023 N N . VAL C 2 485 ? 45.570 51.599 201.787 1.00 30.00 482 VAL C N 1
ATOM 12024 C CA . VAL C 2 485 ? 45.058 52.188 200.550 1.00 30.06 482 VAL C CA 1
ATOM 12025 C C . VAL C 2 485 ? 43.621 52.622 200.757 1.00 30.44 482 VAL C C 1
ATOM 12026 O O . VAL C 2 485 ? 42.970 52.228 201.728 1.00 30.34 482 VAL C O 1
ATOM 12030 N N . SER C 2 486 ? 43.143 53.469 199.855 1.00 29.88 483 SER C N 1
ATOM 12031 C CA . SER C 2 486 ? 41.755 53.859 199.864 1.00 30.99 483 SER C CA 1
ATOM 12032 C C . SER C 2 486 ? 40.976 52.741 199.193 1.00 30.52 483 SER C C 1
ATOM 12033 O O . SER C 2 486 ? 41.502 52.073 198.298 1.00 28.24 483 SER C O 1
ATOM 12036 N N . ILE C 2 487 ? 39.728 52.534 199.623 1.00 29.77 484 ILE C N 1
ATOM 12037 C CA . ILE C 2 487 ? 38.858 51.540 198.993 1.00 30.48 484 ILE C CA 1
ATOM 12038 C C . ILE C 2 487 ? 38.734 51.795 197.481 1.00 29.68 484 ILE C C 1
ATOM 12039 O O . ILE C 2 487 ? 38.583 50.848 196.688 1.00 29.04 484 ILE C O 1
ATOM 12044 N N . ASN C 2 488 ? 38.803 53.071 197.098 1.00 28.61 485 ASN C N 1
ATOM 12045 C CA . ASN C 2 488 ? 38.674 53.483 195.702 1.00 30.00 485 ASN C CA 1
ATOM 12046 C C . ASN C 2 488 ? 40.000 53.651 194.958 1.00 29.02 485 ASN C C 1
ATOM 12047 O O . ASN C 2 488 ? 40.008 54.150 193.833 1.00 29.08 485 ASN C O 1
ATOM 12052 N N . GLY C 2 489 ? 41.105 53.236 195.580 1.00 28.64 486 GLY C N 1
ATOM 12053 C CA . GLY C 2 489 ? 42.435 53.344 194.960 1.00 28.18 486 GLY C CA 1
ATOM 12054 C C . GLY C 2 489 ? 42.982 54.757 194.987 1.00 27.96 486 GLY C C 1
ATOM 12055 O O . GLY C 2 489 ? 42.308 55.644 195.474 1.00 27.80 486 GLY C O 1
ATOM 12056 N N . PRO C 2 490 ? 44.180 54.998 194.447 1.00 28.43 487 PRO C N 1
ATOM 12057 C CA . PRO C 2 490 ? 45.022 53.989 193.801 1.00 27.25 487 PRO C CA 1
ATOM 12058 C C . PRO C 2 490 ? 45.476 52.858 194.717 1.00 26.64 487 PRO C C 1
ATOM 12059 O O . PRO C 2 490 ? 45.653 53.069 195.921 1.00 27.10 487 PRO C O 1
ATOM 12063 N N . TYR C 2 491 ? 45.670 51.673 194.137 1.00 24.84 488 TYR C N 1
ATOM 12064 C CA . TYR C 2 491 ? 46.003 50.465 194.908 1.00 24.71 488 TYR C CA 1
ATOM 12065 C C . TYR C 2 491 ? 47.475 50.100 195.006 1.00 24.91 488 TYR C C 1
ATOM 12066 O O . TYR C 2 491 ? 47.844 49.223 195.806 1.00 24.58 488 TYR C O 1
ATOM 12075 N N . LYS C 2 492 ? 48.308 50.772 194.209 1.00 24.86 489 LYS C N 1
ATOM 12076 C CA . LYS C 2 492 ? 49.725 50.467 194.127 1.00 24.98 489 LYS C CA 1
ATOM 12077 C C . LYS C 2 492 ? 50.564 51.729 194.231 1.00 26.05 489 LYS C C 1
ATOM 12078 O O . LYS C 2 492 ? 50.112 52.822 193.857 1.00 24.72 489 LYS C O 1
ATOM 12084 N N A SER C 2 493 ? 51.789 51.579 194.731 0.40 26.69 490 SER C N 1
ATOM 12085 N N B SER C 2 493 ? 51.785 51.574 194.741 0.60 26.48 490 SER C N 1
ATOM 12086 C CA A SER C 2 493 ? 52.703 52.702 194.849 0.40 27.62 490 SER C CA 1
ATOM 12087 C CA B SER C 2 493 ? 52.709 52.691 194.854 0.60 27.30 490 SER C CA 1
ATOM 12088 C C A SER C 2 493 ? 53.166 53.096 193.447 0.40 27.14 490 SER C C 1
ATOM 12089 C C B SER C 2 493 ? 53.179 53.090 193.447 0.60 26.87 490 SER C C 1
ATOM 12090 O O A SER C 2 493 ? 53.094 52.295 192.512 0.40 25.92 490 SER C O 1
ATOM 12091 O O B SER C 2 493 ? 53.118 52.292 192.507 0.60 25.29 490 SER C O 1
ATOM 12096 N N . GLU C 2 494 ? 53.635 54.330 193.314 1.00 27.07 491 GLU C N 1
ATOM 12097 C CA . GLU C 2 494 ? 54.080 54.864 192.023 1.00 28.82 491 GLU C CA 1
ATOM 12098 C C . GLU C 2 494 ? 55.138 54.040 191.261 1.00 25.82 491 GLU C C 1
ATOM 12099 O O . GLU C 2 494 ? 55.140 54.046 190.044 1.00 24.20 491 GLU C O 1
ATOM 12105 N N . ASP C 2 495 ? 55.996 53.324 191.974 1.00 24.88 492 ASP C N 1
ATOM 12106 C CA . ASP C 2 495 ? 57.054 52.531 191.321 1.00 26.23 492 ASP C CA 1
ATOM 12107 C C . ASP C 2 495 ? 56.663 51.062 191.037 1.00 23.82 492 ASP C C 1
ATOM 12108 O O . ASP C 2 495 ? 57.502 50.272 190.604 1.00 22.27 492 ASP C O 1
ATOM 12113 N N . TYR C 2 496 ? 55.399 50.710 191.271 1.00 21.66 493 TYR C N 1
ATOM 12114 C CA . TYR C 2 496 ? 54.935 49.342 191.040 1.00 21.69 493 TYR C CA 1
ATOM 12115 C C . TYR C 2 496 ? 55.065 49.003 189.548 1.00 21.02 493 TYR C C 1
ATOM 12116 O O . TYR C 2 496 ? 54.695 49.812 188.701 1.00 20.26 493 TYR C O 1
ATOM 12125 N N . ARG C 2 497 ? 55.580 47.803 189.254 1.00 20.47 494 ARG C N 1
ATOM 12126 C CA . ARG C 2 497 ? 55.863 47.398 187.878 1.00 21.12 494 ARG C CA 1
ATOM 12127 C C . ARG C 2 497 ? 54.824 46.520 187.194 1.00 21.33 494 ARG C C 1
ATOM 12128 O O . ARG C 2 497 ? 54.959 46.245 186.001 1.00 22.08 494 ARG C O 1
ATOM 12136 N N . TYR C 2 498 ? 53.794 46.109 187.931 1.00 20.40 495 TYR C N 1
ATOM 12137 C CA . TYR C 2 498 ? 52.707 45.279 187.373 1.00 21.03 495 TYR C CA 1
ATOM 12138 C C . TYR C 2 498 ? 53.236 44.013 186.692 1.00 22.38 495 TYR C C 1
ATOM 12139 O O . TYR C 2 498 ? 54.058 43.310 187.306 1.00 23.78 495 TYR C O 1
ATOM 12149 N N . LYS D 1 5 ? 53.128 -19.108 204.328 1.00 73.24 2 LYS D N 1
ATOM 12150 C CA . LYS D 1 5 ? 53.535 -17.695 204.027 1.00 71.24 2 LYS D CA 1
ATOM 12151 C C . LYS D 1 5 ? 52.295 -16.773 204.092 1.00 67.03 2 LYS D C 1
ATOM 12152 O O . LYS D 1 5 ? 52.026 -15.992 203.184 1.00 58.17 2 LYS D O 1
ATOM 12158 N N . MET D 1 6 ? 51.545 -16.872 205.190 1.00 68.93 3 MET D N 1
ATOM 12159 C CA . MET D 1 6 ? 50.324 -16.073 205.356 1.00 69.83 3 MET D CA 1
ATOM 12160 C C . MET D 1 6 ? 50.549 -14.788 206.184 1.00 63.41 3 MET D C 1
ATOM 12161 O O . MET D 1 6 ? 49.593 -14.085 206.509 1.00 65.78 3 MET D O 1
ATOM 12166 N N . GLU D 1 7 ? 51.808 -14.470 206.494 1.00 56.92 4 GLU D N 1
ATOM 12167 C CA . GLU D 1 7 ? 52.152 -13.279 207.269 1.00 54.32 4 GLU D CA 1
ATOM 12168 C C . GLU D 1 7 ? 52.719 -12.196 206.343 1.00 46.20 4 GLU D C 1
ATOM 12169 O O . GLU D 1 7 ? 53.634 -12.468 205.578 1.00 45.73 4 GLU D O 1
ATOM 12175 N N . SER D 1 8 ? 52.179 -10.979 206.420 1.00 39.90 5 SER D N 1
ATOM 12176 C CA . SER D 1 8 ? 52.664 -9.858 205.587 1.00 37.58 5 SER D CA 1
ATOM 12177 C C . SER D 1 8 ? 54.036 -9.388 206.039 1.00 36.88 5 SER D C 1
ATOM 12178 O O . SER D 1 8 ? 54.387 -9.532 207.205 1.00 36.34 5 SER D O 1
ATOM 12181 N N . ARG D 1 9 ? 54.805 -8.836 205.101 1.00 36.67 6 ARG D N 1
ATOM 12182 C CA . ARG D 1 9 ? 56.123 -8.279 205.390 1.00 37.17 6 ARG D CA 1
ATOM 12183 C C . ARG D 1 9 ? 56.162 -6.865 204.825 1.00 35.33 6 ARG D C 1
ATOM 12184 O O . ARG D 1 9 ? 56.243 -6.652 203.612 1.00 32.80 6 ARG D O 1
ATOM 12192 N N . ILE D 1 10 ? 56.035 -5.911 205.740 1.00 35.68 7 ILE D N 1
ATOM 12193 C CA . ILE D 1 10 ? 56.017 -4.478 205.455 1.00 35.15 7 ILE D CA 1
ATOM 12194 C C . ILE D 1 10 ? 56.953 -3.746 206.413 1.00 36.11 7 ILE D C 1
ATOM 12195 O O . ILE D 1 10 ? 57.467 -4.332 207.369 1.00 37.16 7 ILE D O 1
ATOM 12200 N N . LYS D 1 11 ? 57.141 -2.455 206.174 1.00 35.86 8 LYS D N 1
ATOM 12201 C CA . LYS D 1 11 ? 58.033 -1.647 206.991 1.00 36.80 8 LYS D CA 1
ATOM 12202 C C . LYS D 1 11 ? 57.512 -1.362 208.402 1.00 38.47 8 LYS D C 1
ATOM 12203 O O . LYS D 1 11 ? 58.193 -1.674 209.384 1.00 39.06 8 LYS D O 1
ATOM 12209 N N . ASP D 1 12 ? 56.311 -0.780 208.497 1.00 38.57 9 ASP D N 1
ATOM 12210 C CA . ASP D 1 12 ? 55.779 -0.317 209.779 1.00 40.96 9 ASP D CA 1
ATOM 12211 C C . ASP D 1 12 ? 54.241 -0.237 209.806 1.00 40.62 9 ASP D C 1
ATOM 12212 O O . ASP D 1 12 ? 53.638 0.646 209.173 1.00 39.69 9 ASP D O 1
ATOM 12217 N N . ILE D 1 13 ? 53.625 -1.135 210.577 1.00 41.36 10 ILE D N 1
ATOM 12218 C CA . ILE D 1 13 ? 52.155 -1.209 210.709 1.00 41.43 10 ILE D CA 1
ATOM 12219 C C . ILE D 1 13 ? 51.537 0.052 211.338 1.00 41.60 10 ILE D C 1
ATOM 12220 O O . ILE D 1 13 ? 50.388 0.389 211.041 1.00 39.28 10 ILE D O 1
ATOM 12225 N N . SER D 1 14 ? 52.305 0.756 212.175 1.00 42.72 11 SER D N 1
ATOM 12226 C CA . SER D 1 14 ? 51.813 1.964 212.854 1.00 43.80 11 SER D CA 1
ATOM 12227 C C . SER D 1 14 ? 51.567 3.148 211.913 1.00 42.90 11 SER D C 1
ATOM 12228 O O . SER D 1 14 ? 51.046 4.176 212.348 1.00 43.40 11 SER D O 1
ATOM 12231 N N . LEU D 1 15 ? 51.956 3.016 210.644 1.00 40.14 12 LEU D N 1
ATOM 12232 C CA . LEU D 1 15 ? 51.686 4.057 209.648 1.00 40.34 12 LEU D CA 1
ATOM 12233 C C . LEU D 1 15 ? 50.284 3.862 209.038 1.00 39.62 12 LEU D C 1
ATOM 12234 O O . LEU D 1 15 ? 49.870 4.646 208.183 1.00 38.25 12 LEU D O 1
ATOM 12239 N N . ALA D 1 16 ? 49.562 2.825 209.480 1.00 39.78 13 ALA D N 1
ATOM 12240 C CA . ALA D 1 16 ? 48.243 2.482 208.919 1.00 40.37 13 ALA D CA 1
ATOM 12241 C C . ALA D 1 16 ? 47.189 3.582 208.943 1.00 41.86 13 ALA D C 1
ATOM 12242 O O . ALA D 1 16 ? 46.468 3.752 207.959 1.00 41.14 13 ALA D O 1
ATOM 12244 N N . GLU D 1 17 ? 47.101 4.326 210.045 1.00 45.10 14 GLU D N 1
ATOM 12245 C CA . GLU D 1 17 ? 46.078 5.372 210.177 1.00 48.12 14 GLU D CA 1
ATOM 12246 C C . GLU D 1 17 ? 46.253 6.474 209.129 1.00 44.82 14 GLU D C 1
ATOM 12247 O O . GLU D 1 17 ? 45.273 6.931 208.551 1.00 43.45 14 GLU D O 1
ATOM 12253 N N A PHE D 1 18 ? 47.498 6.880 208.893 0.50 43.26 15 PHE D N 1
ATOM 12254 N N B PHE D 1 18 ? 47.493 6.905 208.905 0.50 43.62 15 PHE D N 1
ATOM 12255 C CA A PHE D 1 18 ? 47.795 7.895 207.888 0.50 41.76 15 PHE D CA 1
ATOM 12256 C CA B PHE D 1 18 ? 47.788 7.909 207.875 0.50 42.26 15 PHE D CA 1
ATOM 12257 C C A PHE D 1 18 ? 47.426 7.363 206.504 0.50 39.52 15 PHE D C 1
ATOM 12258 C C B PHE D 1 18 ? 47.437 7.367 206.491 0.50 39.79 15 PHE D C 1
ATOM 12259 O O A PHE D 1 18 ? 46.885 8.094 205.676 0.50 38.47 15 PHE D O 1
ATOM 12260 O O B PHE D 1 18 ? 46.916 8.096 205.649 0.50 38.71 15 PHE D O 1
ATOM 12275 N N . GLY D 1 19 ? 47.710 6.081 206.272 1.00 38.14 16 GLY D N 1
ATOM 12276 C CA . GLY D 1 19 ? 47.387 5.432 205.002 1.00 36.50 16 GLY D CA 1
ATOM 12277 C C . GLY D 1 19 ? 45.884 5.366 204.778 1.00 35.61 16 GLY D C 1
ATOM 12278 O O . GLY D 1 19 ? 45.405 5.655 203.681 1.00 33.55 16 GLY D O 1
ATOM 12279 N N . LEU D 1 20 ? 45.142 5.008 205.827 1.00 35.00 17 LEU D N 1
ATOM 12280 C CA . LEU D 1 20 ? 43.684 4.926 205.740 1.00 35.39 17 LEU D CA 1
ATOM 12281 C C . LEU D 1 20 ? 43.078 6.302 205.469 1.00 34.90 17 LEU D C 1
ATOM 12282 O O . LEU D 1 20 ? 42.144 6.418 204.668 1.00 33.20 17 LEU D O 1
ATOM 12287 N N A GLN D 1 21 ? 43.613 7.327 206.128 0.50 35.10 18 GLN D N 1
ATOM 12288 N N B GLN D 1 21 ? 43.606 7.334 206.130 0.50 34.65 18 GLN D N 1
ATOM 12289 C CA A GLN D 1 21 ? 43.126 8.682 205.934 0.50 36.11 18 GLN D CA 1
ATOM 12290 C CA B GLN D 1 21 ? 43.128 8.704 205.930 0.50 35.38 18 GLN D CA 1
ATOM 12291 C C A GLN D 1 21 ? 43.369 9.163 204.498 0.50 34.88 18 GLN D C 1
ATOM 12292 C C B GLN D 1 21 ? 43.377 9.186 204.500 0.50 34.46 18 GLN D C 1
ATOM 12293 O O A GLN D 1 21 ? 42.481 9.763 203.884 0.50 34.79 18 GLN D O 1
ATOM 12294 O O B GLN D 1 21 ? 42.500 9.807 203.891 0.50 34.41 18 GLN D O 1
ATOM 12305 N N . ASP D 1 22 ? 44.565 8.894 203.972 1.00 34.09 19 ASP D N 1
ATOM 12306 C CA . ASP D 1 22 ? 44.907 9.280 202.587 1.00 33.39 19 ASP D CA 1
ATOM 12307 C C . ASP D 1 22 ? 44.023 8.561 201.589 1.00 31.96 19 ASP D C 1
ATOM 12308 O O . ASP D 1 22 ? 43.620 9.150 200.587 1.00 31.58 19 ASP D O 1
ATOM 12313 N N . MET D 1 23 ? 43.699 7.302 201.871 1.00 30.79 20 MET D N 1
ATOM 12314 C CA . MET D 1 23 ? 42.798 6.561 200.997 1.00 30.90 20 MET D CA 1
ATOM 12315 C C . MET D 1 23 ? 41.432 7.233 200.907 1.00 30.98 20 MET D C 1
ATOM 12316 O O . MET D 1 23 ? 40.873 7.308 199.820 1.00 31.03 20 MET D O 1
ATOM 12321 N N . GLU D 1 24 ? 40.895 7.732 202.028 1.00 31.83 21 GLU D N 1
ATOM 12322 C CA . GLU D 1 24 ? 39.564 8.372 201.999 1.00 32.84 21 GLU D CA 1
ATOM 12323 C C . GLU D 1 24 ? 39.587 9.686 201.249 1.00 31.24 21 GLU D C 1
ATOM 12324 O O . GLU D 1 24 ? 38.642 10.010 200.550 1.00 30.18 21 GLU D O 1
ATOM 12330 N N . ILE D 1 25 ? 40.672 10.436 201.380 1.00 30.97 22 ILE D N 1
ATOM 12331 C CA . ILE D 1 25 ? 40.807 11.686 200.654 1.00 31.18 22 ILE D CA 1
ATOM 12332 C C . ILE D 1 25 ? 40.944 11.371 199.152 1.00 30.25 22 ILE D C 1
ATOM 12333 O O . ILE D 1 25 ? 40.263 11.972 198.335 1.00 30.42 22 ILE D O 1
ATOM 12338 N N . ALA D 1 26 ? 41.813 10.426 198.802 1.00 29.81 23 ALA D N 1
ATOM 12339 C CA . ALA D 1 26 ? 41.987 10.014 197.401 1.00 29.38 23 ALA D CA 1
ATOM 12340 C C . ALA D 1 26 ? 40.669 9.596 196.746 1.00 30.36 23 ALA D C 1
ATOM 12341 O O . ALA D 1 26 ? 40.437 9.929 195.588 1.00 29.30 23 ALA D O 1
ATOM 12343 N N . LYS D 1 27 ? 39.788 8.915 197.496 1.00 31.71 24 LYS D N 1
ATOM 12344 C CA . LYS D 1 27 ? 38.484 8.461 196.951 1.00 32.01 24 LYS D CA 1
ATOM 12345 C C . LYS D 1 27 ? 37.577 9.560 196.442 1.00 31.42 24 LYS D C 1
ATOM 12346 O O . LYS D 1 27 ? 36.703 9.289 195.622 1.00 31.33 24 LYS D O 1
ATOM 12352 N N . THR D 1 28 ? 37.758 10.782 196.931 1.00 31.27 25 THR D N 1
ATOM 12353 C CA . THR D 1 28 ? 36.990 11.917 196.415 1.00 31.74 25 THR D CA 1
ATOM 12354 C C . THR D 1 28 ? 37.141 12.046 194.889 1.00 30.67 25 THR D C 1
ATOM 12355 O O . THR D 1 28 ? 36.194 12.421 194.211 1.00 31.93 25 THR D O 1
ATOM 12359 N N . ASP D 1 29 ? 38.335 11.749 194.372 1.00 29.39 26 ASP D N 1
ATOM 12360 C CA . ASP D 1 29 ? 38.621 11.811 192.933 1.00 29.79 26 ASP D CA 1
ATOM 12361 C C . ASP D 1 29 ? 38.578 10.481 192.216 1.00 28.67 26 ASP D C 1
ATOM 12362 O O . ASP D 1 29 ? 38.474 10.462 190.993 1.00 28.99 26 ASP D O 1
ATOM 12367 N N . MET D 1 30 ? 38.665 9.369 192.942 1.00 28.38 27 MET D N 1
ATOM 12368 C CA . MET D 1 30 ? 38.683 8.050 192.308 1.00 27.52 27 MET D CA 1
ATOM 12369 C C . MET D 1 30 ? 37.256 7.524 192.156 1.00 28.37 27 MET D C 1
ATOM 12370 O O . MET D 1 30 ? 36.950 6.407 192.599 1.00 27.85 27 MET D O 1
ATOM 12375 N N A MET D 1 31 ? 36.398 8.305 191.507 0.50 29.42 28 MET D N 1
ATOM 12376 N N B MET D 1 31 ? 36.412 8.317 191.486 0.50 29.20 28 MET D N 1
ATOM 12377 C CA A MET D 1 31 ? 34.975 7.948 191.405 0.50 30.52 28 MET D CA 1
ATOM 12378 C CA B MET D 1 31 ? 34.982 7.999 191.295 0.50 30.19 28 MET D CA 1
ATOM 12379 C C A MET D 1 31 ? 34.693 6.677 190.597 0.50 29.11 28 MET D C 1
ATOM 12380 C C B MET D 1 31 ? 34.732 6.659 190.637 0.50 28.92 28 MET D C 1
ATOM 12381 O O A MET D 1 31 ? 33.644 6.078 190.758 0.50 27.77 28 MET D O 1
ATOM 12382 O O B MET D 1 31 ? 33.754 5.996 190.936 0.50 27.49 28 MET D O 1
ATOM 12391 N N . GLY D 1 32 ? 35.635 6.276 189.745 1.00 27.90 29 GLY D N 1
ATOM 12392 C CA . GLY D 1 32 ? 35.517 5.031 189.017 1.00 27.73 29 GLY D CA 1
ATOM 12393 C C . GLY D 1 32 ? 35.533 3.838 189.966 1.00 27.83 29 GLY D C 1
ATOM 12394 O O . GLY D 1 32 ? 34.660 2.966 189.879 1.00 28.89 29 GLY D O 1
ATOM 12395 N N . LEU D 1 33 ? 36.500 3.821 190.888 1.00 26.51 30 LEU D N 1
ATOM 12396 C CA . LEU D 1 33 ? 36.616 2.753 191.883 1.00 26.09 30 LEU D CA 1
ATOM 12397 C C . LEU D 1 33 ? 35.491 2.814 192.928 1.00 27.00 30 LEU D C 1
ATOM 12398 O O . LEU D 1 33 ? 34.982 1.774 193.352 1.00 25.63 30 LEU D O 1
ATOM 12403 N N . VAL D 1 34 ? 35.107 4.028 193.326 1.00 26.98 31 VAL D N 1
ATOM 12404 C CA . VAL D 1 34 ? 34.005 4.230 194.277 1.00 27.99 31 VAL D CA 1
ATOM 12405 C C . VAL D 1 34 ? 32.710 3.641 193.690 1.00 28.73 31 VAL D C 1
ATOM 12406 O O . VAL D 1 34 ? 31.990 2.925 194.377 1.00 28.39 31 VAL D O 1
ATOM 12410 N N . GLU D 1 35 ? 32.443 3.928 192.414 1.00 28.42 32 GLU D N 1
ATOM 12411 C CA . GLU D 1 35 ? 31.251 3.413 191.747 1.00 29.51 32 GLU D CA 1
ATOM 12412 C C . GLU D 1 35 ? 31.274 1.888 191.606 1.00 29.98 32 GLU D C 1
ATOM 12413 O O . GLU D 1 35 ? 30.248 1.226 191.863 1.00 30.82 32 GLU D O 1
ATOM 12419 N N . LEU D 1 36 ? 32.417 1.321 191.213 1.00 28.95 33 LEU D N 1
ATOM 12420 C CA . LEU D 1 36 ? 32.511 -0.147 191.088 1.00 28.06 33 LEU D CA 1
ATOM 12421 C C . LEU D 1 36 ? 32.226 -0.819 192.437 1.00 28.41 33 LEU D C 1
ATOM 12422 O O . LEU D 1 36 ? 31.514 -1.826 192.480 1.00 28.61 33 LEU D O 1
ATOM 12427 N N . GLN D 1 37 ? 32.751 -0.257 193.527 1.00 28.36 34 GLN D N 1
ATOM 12428 C CA . GLN D 1 37 ? 32.474 -0.815 194.860 1.00 30.43 34 GLN D CA 1
ATOM 12429 C C . GLN D 1 37 ? 30.977 -0.730 195.187 1.00 31.89 34 GLN D C 1
ATOM 12430 O O . GLN D 1 37 ? 30.372 -1.710 195.615 1.00 32.97 34 GLN D O 1
ATOM 12436 N N . ARG D 1 38 ? 30.385 0.438 194.963 1.00 32.85 35 ARG D N 1
ATOM 12437 C CA . ARG D 1 38 ? 28.958 0.639 195.245 1.00 34.82 35 ARG D CA 1
ATOM 12438 C C . ARG D 1 38 ? 28.103 -0.351 194.475 1.00 35.11 35 ARG D C 1
ATOM 12439 O O . ARG D 1 38 ? 27.193 -0.972 195.033 1.00 35.51 35 ARG D O 1
ATOM 12447 N N . LYS D 1 39 ? 28.418 -0.495 193.192 1.00 33.85 36 LYS D N 1
ATOM 12448 C CA . LYS D 1 39 ? 27.636 -1.314 192.282 1.00 35.44 36 LYS D CA 1
ATOM 12449 C C . LYS D 1 39 ? 27.789 -2.818 192.425 1.00 35.43 36 LYS D C 1
ATOM 12450 O O . LYS D 1 39 ? 26.835 -3.551 192.206 1.00 33.91 36 LYS D O 1
ATOM 12456 N N . TYR D 1 40 ? 28.973 -3.282 192.794 1.00 35.16 37 TYR D N 1
ATOM 12457 C CA . TYR D 1 40 ? 29.231 -4.718 192.828 1.00 35.57 37 TYR D CA 1
ATOM 12458 C C . TYR D 1 40 ? 29.565 -5.348 194.178 1.00 35.29 37 TYR D C 1
ATOM 12459 O O . TYR D 1 40 ? 29.755 -6.569 194.225 1.00 35.16 37 TYR D O 1
ATOM 12468 N N . ARG D 1 41 ? 29.617 -4.569 195.265 1.00 34.92 38 ARG D N 1
ATOM 12469 C CA . ARG D 1 41 ? 29.966 -5.166 196.576 1.00 36.22 38 ARG D CA 1
ATOM 12470 C C . ARG D 1 41 ? 28.951 -6.182 197.095 1.00 38.10 38 ARG D C 1
ATOM 12471 O O . ARG D 1 41 ? 29.317 -7.059 197.875 1.00 38.11 38 ARG D O 1
ATOM 12479 N N . ASP D 1 42 ? 27.695 -6.073 196.669 1.00 39.79 39 ASP D N 1
ATOM 12480 C CA . ASP D 1 42 ? 26.665 -7.022 197.112 1.00 42.07 39 ASP D CA 1
ATOM 12481 C C . ASP D 1 42 ? 26.713 -8.336 196.322 1.00 41.72 39 ASP D C 1
ATOM 12482 O O . ASP D 1 42 ? 26.694 -9.412 196.926 1.00 42.31 39 ASP D O 1
ATOM 12487 N N . SER D 1 43 ? 26.777 -8.248 194.989 1.00 40.04 40 SER D N 1
ATOM 12488 C CA . SER D 1 43 ? 26.803 -9.443 194.130 1.00 40.38 40 SER D CA 1
ATOM 12489 C C . SER D 1 43 ? 28.164 -10.145 194.108 1.00 39.69 40 SER D C 1
ATOM 12490 O O . SER D 1 43 ? 28.235 -11.346 193.821 1.00 40.18 40 SER D O 1
ATOM 12493 N N . LYS D 1 44 ? 29.230 -9.400 194.395 1.00 37.53 41 LYS D N 1
ATOM 12494 C CA . LYS D 1 44 ? 30.591 -9.947 194.450 1.00 37.56 41 LYS D CA 1
ATOM 12495 C C . LYS D 1 44 ? 30.968 -10.780 193.217 1.00 36.37 41 LYS D C 1
ATOM 12496 O O . LYS D 1 44 ? 31.150 -11.985 193.317 1.00 36.68 41 LYS D O 1
ATOM 12502 N N . PRO D 1 45 ? 31.090 -10.133 192.050 1.00 35.09 42 PRO D N 1
ATOM 12503 C CA . PRO D 1 45 ? 31.422 -10.851 190.819 1.00 35.26 42 PRO D CA 1
ATOM 12504 C C . PRO D 1 45 ? 32.774 -11.581 190.836 1.00 34.49 42 PRO D C 1
ATOM 12505 O O . PRO D 1 45 ? 32.968 -12.482 190.025 1.00 36.71 42 PRO D O 1
ATOM 12509 N N . LEU D 1 46 ? 33.677 -11.211 191.755 1.00 33.04 43 LEU D N 1
ATOM 12510 C CA . LEU D 1 46 ? 34.995 -11.847 191.874 1.00 32.18 43 LEU D CA 1
ATOM 12511 C C . LEU D 1 46 ? 35.096 -12.843 193.029 1.00 33.45 43 LEU D C 1
ATOM 12512 O O . LEU D 1 46 ? 36.211 -13.269 193.384 1.00 32.05 43 LEU D O 1
ATOM 12517 N N . LYS D 1 47 ? 33.957 -13.263 193.582 1.00 34.95 44 LYS D N 1
ATOM 12518 C CA . LYS D 1 47 ? 33.991 -14.186 194.712 1.00 37.15 44 LYS D CA 1
ATOM 12519 C C . LYS D 1 47 ? 34.680 -15.517 194.404 1.00 36.48 44 LYS D C 1
ATOM 12520 O O . LYS D 1 47 ? 34.355 -16.191 193.422 1.00 35.53 44 LYS D O 1
ATOM 12526 N N . GLY D 1 48 ? 35.624 -15.876 195.273 1.00 35.91 45 GLY D N 1
ATOM 12527 C CA . GLY D 1 48 ? 36.399 -17.096 195.141 1.00 36.63 45 GLY D CA 1
ATOM 12528 C C . GLY D 1 48 ? 37.696 -16.910 194.369 1.00 35.90 45 GLY D C 1
ATOM 12529 O O . GLY D 1 48 ? 38.511 -17.828 194.328 1.00 37.87 45 GLY D O 1
ATOM 12530 N N . ALA D 1 49 ? 37.908 -15.738 193.761 1.00 33.68 46 ALA D N 1
ATOM 12531 C CA . ALA D 1 49 ? 39.119 -15.531 192.972 1.00 32.73 46 ALA D CA 1
ATOM 12532 C C . ALA D 1 49 ? 40.330 -15.233 193.844 1.00 31.99 46 ALA D C 1
ATOM 12533 O O . ALA D 1 49 ? 40.220 -14.530 194.849 1.00 31.35 46 ALA D O 1
ATOM 12535 N N . ARG D 1 50 ? 41.479 -15.796 193.463 1.00 31.27 47 ARG D N 1
ATOM 12536 C CA . ARG D 1 50 ? 42.746 -15.523 194.137 1.00 30.49 47 ARG D CA 1
ATOM 12537 C C . ARG D 1 50 ? 43.505 -14.609 193.178 1.00 29.23 47 ARG D C 1
ATOM 12538 O O . ARG D 1 50 ? 43.866 -15.024 192.065 1.00 28.49 47 ARG D O 1
ATOM 12546 N N . ILE D 1 51 ? 43.728 -13.368 193.597 1.00 28.07 48 ILE D N 1
ATOM 12547 C CA . ILE D 1 51 ? 44.407 -12.393 192.751 1.00 27.56 48 ILE D CA 1
ATOM 12548 C C . ILE D 1 51 ? 45.756 -12.026 193.334 1.00 26.75 48 ILE D C 1
ATOM 12549 O O . ILE D 1 51 ? 45.846 -11.660 194.509 1.00 26.23 48 ILE D O 1
ATOM 12554 N N . THR D 1 52 ? 46.798 -12.145 192.513 1.00 26.31 49 THR D N 1
ATOM 12555 C CA . THR D 1 52 ? 48.131 -11.721 192.895 1.00 26.21 49 THR D CA 1
ATOM 12556 C C . THR D 1 52 ? 48.458 -10.463 192.089 1.00 25.48 49 THR D C 1
ATOM 12557 O O . THR D 1 52 ? 48.386 -10.472 190.864 1.00 25.70 49 THR D O 1
ATOM 12561 N N . GLY D 1 53 ? 48.831 -9.397 192.783 1.00 24.95 50 GLY D N 1
ATOM 12562 C CA . GLY D 1 53 ? 49.200 -8.148 192.133 1.00 25.11 50 GLY D CA 1
ATOM 12563 C C . GLY D 1 53 ? 50.677 -7.827 192.275 1.00 25.59 50 GLY D C 1
ATOM 12564 O O . GLY D 1 53 ? 51.265 -8.049 193.348 1.00 26.32 50 GLY D O 1
ATOM 12565 N N . SER D 1 54 ? 51.285 -7.377 191.175 1.00 24.73 51 SER D N 1
ATOM 12566 C CA . SER D 1 54 ? 52.671 -6.902 191.167 1.00 25.38 51 SER D CA 1
ATOM 12567 C C . SER D 1 54 ? 52.575 -5.508 190.551 1.00 25.46 51 SER D C 1
ATOM 12568 O O . SER D 1 54 ? 52.670 -5.343 189.323 1.00 26.00 51 SER D O 1
ATOM 12571 N N . LEU D 1 55 ? 52.364 -4.513 191.403 1.00 26.30 52 LEU D N 1
ATOM 12572 C CA . LEU D 1 55 ? 52.128 -3.148 190.938 1.00 26.50 52 LEU D CA 1
ATOM 12573 C C . LEU D 1 55 ? 52.386 -2.153 192.069 1.00 25.46 52 LEU D C 1
ATOM 12574 O O . LEU D 1 55 ? 51.844 -2.315 193.177 1.00 24.74 52 LEU D O 1
ATOM 12579 N N . HIS D 1 56 ? 53.228 -1.147 191.777 1.00 24.17 53 HIS D N 1
ATOM 12580 C CA . HIS D 1 56 ? 53.639 -0.081 192.726 1.00 24.63 53 HIS D CA 1
ATOM 12581 C C . HIS D 1 56 ? 52.581 0.149 193.792 1.00 25.31 53 HIS D C 1
ATOM 12582 O O . HIS D 1 56 ? 51.474 0.620 193.482 1.00 26.03 53 HIS D O 1
ATOM 12589 N N . LEU D 1 57 ? 52.907 -0.147 195.042 1.00 25.62 54 LEU D N 1
ATOM 12590 C CA . LEU D 1 57 ? 51.899 -0.074 196.103 1.00 26.03 54 LEU D CA 1
ATOM 12591 C C . LEU D 1 57 ? 51.854 1.315 196.752 1.00 26.06 54 LEU D C 1
ATOM 12592 O O . LEU D 1 57 ? 52.483 1.565 197.780 1.00 27.32 54 LEU D O 1
ATOM 12597 N N . THR D 1 58 ? 51.102 2.205 196.111 1.00 25.78 55 THR D N 1
ATOM 12598 C CA . THR D 1 58 ? 50.879 3.579 196.565 1.00 26.29 55 THR D CA 1
ATOM 12599 C C . THR D 1 58 ? 49.472 3.652 197.160 1.00 26.45 55 THR D C 1
ATOM 12600 O O . THR D 1 58 ? 48.729 2.690 197.123 1.00 26.34 55 THR D O 1
ATOM 12604 N N . ILE D 1 59 ? 49.107 4.798 197.709 1.00 26.67 56 ILE D N 1
ATOM 12605 C CA . ILE D 1 59 ? 47.751 5.000 198.208 1.00 27.19 56 ILE D CA 1
ATOM 12606 C C . ILE D 1 59 ? 46.699 4.668 197.128 1.00 26.78 56 ILE D C 1
ATOM 12607 O O . ILE D 1 59 ? 45.678 4.055 197.423 1.00 26.65 56 ILE D O 1
ATOM 12612 N N . GLU D 1 60 ? 46.958 5.062 195.883 1.00 25.93 57 GLU D N 1
ATOM 12613 C CA . GLU D 1 60 ? 46.005 4.807 194.804 1.00 25.70 57 GLU D CA 1
ATOM 12614 C C . GLU D 1 60 ? 45.802 3.288 194.619 1.00 25.45 57 GLU D C 1
ATOM 12615 O O . GLU D 1 60 ? 44.676 2.822 194.422 1.00 24.37 57 GLU D O 1
ATOM 12621 N N . THR D 1 61 ? 46.898 2.535 194.725 1.00 24.67 58 THR D N 1
ATOM 12622 C CA . THR D 1 61 ? 46.866 1.073 194.603 1.00 24.63 58 THR D CA 1
ATOM 12623 C C . THR D 1 61 ? 46.097 0.461 195.776 1.00 25.79 58 THR D C 1
ATOM 12624 O O . THR D 1 61 ? 45.410 -0.542 195.606 1.00 25.35 58 THR D O 1
ATOM 12628 N N . SER D 1 62 ? 46.193 1.067 196.958 1.00 25.73 59 SER D N 1
ATOM 12629 C CA . SER D 1 62 ? 45.428 0.550 198.089 1.00 27.25 59 SER D CA 1
ATOM 12630 C C . SER D 1 62 ? 43.918 0.626 197.836 1.00 26.11 59 SER D C 1
ATOM 12631 O O . SER D 1 62 ? 43.162 -0.218 198.324 1.00 26.97 59 SER D O 1
ATOM 12634 N N . VAL D 1 63 ? 43.487 1.613 197.068 1.00 26.03 60 VAL D N 1
ATOM 12635 C CA . VAL D 1 63 ? 42.060 1.756 196.734 1.00 25.56 60 VAL D CA 1
ATOM 12636 C C . VAL D 1 63 ? 41.682 0.694 195.687 1.00 25.22 60 VAL D C 1
ATOM 12637 O O . VAL D 1 63 ? 40.572 0.174 195.721 1.00 26.37 60 VAL D O 1
ATOM 12641 N N . LEU D 1 64 ? 42.589 0.380 194.761 1.00 24.56 61 LEU D N 1
ATOM 12642 C CA . LEU D 1 64 ? 42.349 -0.708 193.789 1.00 24.92 61 LEU D CA 1
ATOM 12643 C C . LEU D 1 64 ? 42.145 -2.046 194.531 1.00 25.88 61 LEU D C 1
ATOM 12644 O O . LEU D 1 64 ? 41.200 -2.782 194.258 1.00 24.51 61 LEU D O 1
ATOM 12649 N N . VAL D 1 65 ? 43.050 -2.333 195.465 1.00 26.18 62 VAL D N 1
ATOM 12650 C CA . VAL D 1 65 ? 42.999 -3.555 196.267 1.00 27.20 62 VAL D CA 1
ATOM 12651 C C . VAL D 1 65 ? 41.702 -3.617 197.057 1.00 27.80 62 VAL D C 1
ATOM 12652 O O . VAL D 1 65 ? 41.064 -4.664 197.095 1.00 29.22 62 VAL D O 1
ATOM 12656 N N . GLU D 1 66 ? 41.310 -2.493 197.658 1.00 27.69 63 GLU D N 1
ATOM 12657 C CA . GLU D 1 66 ? 40.056 -2.398 198.408 1.00 29.29 63 GLU D CA 1
ATOM 12658 C C . GLU D 1 66 ? 38.890 -2.735 197.482 1.00 28.69 63 GLU D C 1
ATOM 12659 O O . GLU D 1 66 ? 37.943 -3.436 197.868 1.00 29.07 63 GLU D O 1
ATOM 12665 N N . THR D 1 67 ? 38.972 -2.247 196.247 1.00 27.75 64 THR D N 1
ATOM 12666 C CA . THR D 1 67 ? 37.917 -2.495 195.268 1.00 27.73 64 THR D CA 1
ATOM 12667 C C . THR D 1 67 ? 37.801 -3.987 194.938 1.00 28.46 64 THR D C 1
ATOM 12668 O O . THR D 1 67 ? 36.693 -4.536 194.974 1.00 29.23 64 THR D O 1
ATOM 12672 N N . LEU D 1 68 ? 38.932 -4.637 194.644 1.00 27.30 65 LEU D N 1
ATOM 12673 C CA . LEU D 1 68 ? 38.934 -6.060 194.332 1.00 27.48 65 LEU D CA 1
ATOM 12674 C C . LEU D 1 68 ? 38.397 -6.846 195.534 1.00 29.33 65 LEU D C 1
ATOM 12675 O O . LEU D 1 68 ? 37.585 -7.763 195.380 1.00 29.65 65 LEU D O 1
ATOM 12680 N N . TYR D 1 69 ? 38.839 -6.465 196.729 1.00 29.39 66 TYR D N 1
ATOM 12681 C CA . TYR D 1 69 ? 38.369 -7.093 197.949 1.00 31.64 66 TYR D CA 1
ATOM 12682 C C . TYR D 1 69 ? 36.861 -6.944 198.150 1.00 31.56 66 TYR D C 1
ATOM 12683 O O . TYR D 1 69 ? 36.194 -7.922 198.492 1.00 31.97 66 TYR D O 1
ATOM 12692 N N . GLU D 1 70 ? 36.329 -5.730 197.964 1.00 30.41 67 GLU D N 1
ATOM 12693 C CA . GLU D 1 70 ? 34.878 -5.502 198.103 1.00 32.42 67 GLU D CA 1
ATOM 12694 C C . GLU D 1 70 ? 34.082 -6.311 197.072 1.00 31.56 67 GLU D C 1
ATOM 12695 O O . GLU D 1 70 ? 32.946 -6.718 197.336 1.00 32.15 67 GLU D O 1
ATOM 12701 N N . LEU D 1 71 ? 34.699 -6.571 195.918 1.00 30.18 68 LEU D N 1
ATOM 12702 C CA . LEU D 1 71 ? 34.080 -7.393 194.858 1.00 30.17 68 LEU D CA 1
ATOM 12703 C C . LEU D 1 71 ? 34.202 -8.918 195.081 1.00 30.17 68 LEU D C 1
ATOM 12704 O O . LEU D 1 71 ? 33.746 -9.715 194.247 1.00 29.89 68 LEU D O 1
ATOM 12709 N N . GLY D 1 72 ? 34.804 -9.309 196.210 1.00 30.73 69 GLY D N 1
ATOM 12710 C CA . 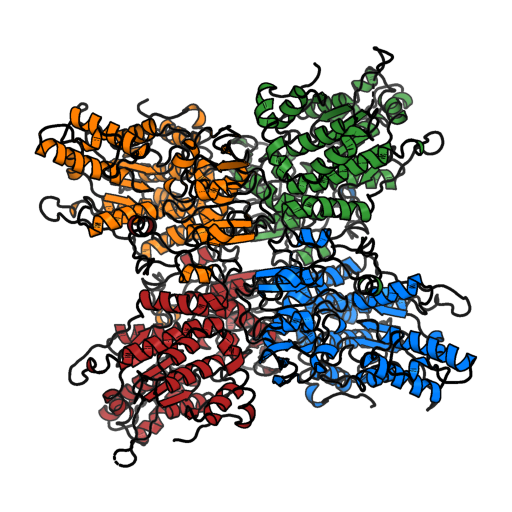GLY D 1 72 ? 34.891 -10.714 196.632 1.00 30.91 69 GLY D CA 1
ATOM 12711 C C . GLY D 1 72 ? 36.196 -11.468 196.464 1.00 30.41 69 GLY D C 1
ATOM 12712 O O . GLY D 1 72 ? 36.261 -12.645 196.789 1.00 29.89 69 GLY D O 1
ATOM 12713 N N . ALA D 1 73 ? 37.247 -10.816 195.980 1.00 29.16 70 ALA D N 1
ATOM 12714 C CA . ALA D 1 73 ? 38.496 -11.524 195.771 1.00 29.82 70 ALA D CA 1
ATOM 12715 C C . ALA D 1 73 ? 39.345 -11.628 197.044 1.00 30.85 70 ALA D C 1
ATOM 12716 O O . ALA D 1 73 ? 39.155 -10.844 197.982 1.00 30.39 70 ALA D O 1
ATOM 12718 N N . GLU D 1 74 ? 40.220 -12.642 197.081 1.00 32.54 71 GLU D N 1
ATOM 12719 C CA . GLU D 1 74 ? 41.252 -12.795 198.120 1.00 33.92 71 GLU D CA 1
ATOM 12720 C C . GLU D 1 74 ? 42.486 -12.249 197.400 1.00 32.13 71 GLU D C 1
ATOM 12721 O O . GLU D 1 74 ? 42.665 -12.523 196.215 1.00 30.90 71 GLU D O 1
ATOM 12727 N N . ILE D 1 75 ? 43.367 -11.551 198.111 1.00 31.12 72 ILE D N 1
ATOM 12728 C CA . ILE D 1 75 ? 44.452 -10.840 197.464 1.00 30.08 72 ILE D CA 1
ATOM 12729 C C . ILE D 1 75 ? 45.821 -10.930 198.142 1.00 29.36 72 ILE D C 1
ATOM 12730 O O . ILE D 1 75 ? 45.927 -10.867 199.365 1.00 28.72 72 ILE D O 1
ATOM 12735 N N . ARG D 1 76 ? 46.856 -11.107 197.317 1.00 28.29 73 ARG D N 1
ATOM 12736 C CA . ARG D 1 76 ? 48.258 -11.071 197.755 1.00 28.35 73 ARG D CA 1
ATOM 12737 C C . ARG D 1 76 ? 48.884 -9.983 196.873 1.00 27.35 73 ARG D C 1
ATOM 12738 O O . ARG D 1 76 ? 48.552 -9.902 195.696 1.00 27.03 73 ARG D O 1
ATOM 12746 N N . TRP D 1 77 ? 49.759 -9.147 197.432 1.00 26.68 74 TRP D N 1
ATOM 12747 C CA . TRP D 1 77 ? 50.310 -8.037 196.672 1.00 26.29 74 TRP D CA 1
ATOM 12748 C C . TRP D 1 77 ? 51.769 -7.719 196.964 1.00 26.39 74 TRP D C 1
ATOM 12749 O O . TRP D 1 77 ? 52.254 -7.914 198.082 1.00 27.13 74 TRP D O 1
ATOM 12760 N N . CYS D 1 78 ? 52.454 -7.212 195.937 1.00 26.39 75 CYS D N 1
ATOM 12761 C CA . CYS D 1 78 ? 53.841 -6.765 196.033 1.00 26.14 75 CYS D CA 1
ATOM 12762 C C . CYS D 1 78 ? 53.980 -5.601 195.060 1.00 25.92 75 CYS D C 1
ATOM 12763 O O . CYS D 1 78 ? 53.102 -5.406 194.204 1.00 25.24 75 CYS D O 1
ATOM 12766 N N . SER D 1 79 ? 55.043 -4.812 195.202 1.00 26.46 76 SER D N 1
ATOM 12767 C CA . SER D 1 79 ? 55.316 -3.701 194.259 1.00 26.91 76 SER D CA 1
ATOM 12768 C C . SER D 1 79 ? 56.174 -4.182 193.103 1.00 26.38 76 SER D C 1
ATOM 12769 O O . SER D 1 79 ? 56.858 -5.202 193.208 1.00 27.39 76 SER D O 1
ATOM 12772 N N . CYS D 1 80 ? 56.133 -3.439 191.997 1.00 25.14 77 CYS D N 1
ATOM 12773 C CA . CYS D 1 80 ? 56.909 -3.771 190.809 1.00 25.41 77 CYS D CA 1
ATOM 12774 C C . CYS D 1 80 ? 58.177 -2.909 190.667 1.00 25.20 77 CYS D C 1
ATOM 12775 O O . CYS D 1 80 ? 58.776 -2.836 189.585 1.00 25.32 77 CYS D O 1
ATOM 12778 N N . ASN D 1 81 ? 58.585 -2.283 191.774 1.00 25.38 78 ASN D N 1
ATOM 12779 C CA . ASN D 1 81 ? 59.829 -1.526 191.828 1.00 25.14 78 ASN D CA 1
ATOM 12780 C C . ASN D 1 81 ? 60.308 -1.484 193.284 1.00 25.32 78 ASN D C 1
ATOM 12781 O O . ASN D 1 81 ? 59.507 -1.340 194.226 1.00 24.27 78 ASN D O 1
ATOM 12786 N N . ILE D 1 82 ? 61.621 -1.542 193.447 1.00 25.03 79 ILE D N 1
ATOM 12787 C CA . ILE D 1 82 ? 62.245 -1.519 194.775 1.00 25.15 79 ILE D CA 1
ATOM 12788 C C . ILE D 1 82 ? 62.050 -0.206 195.559 1.00 25.67 79 ILE D C 1
ATOM 12789 O O . ILE D 1 82 ? 62.182 -0.210 196.768 1.00 25.33 79 ILE D O 1
ATOM 12794 N N . TYR D 1 83 ? 61.726 0.898 194.871 1.00 26.11 80 TYR D N 1
ATOM 12795 C CA . TYR D 1 83 ? 61.539 2.215 195.512 1.00 26.89 80 TYR D CA 1
ATOM 12796 C C . TYR D 1 83 ? 60.124 2.804 195.468 1.00 27.04 80 TYR D C 1
ATOM 12797 O O . TYR D 1 83 ? 59.885 3.878 196.034 1.00 28.06 80 TYR D O 1
ATOM 12806 N N . SER D 1 84 ? 59.182 2.128 194.825 1.00 25.95 81 SER D N 1
ATOM 12807 C CA . SER D 1 84 ? 57.860 2.737 194.612 1.00 26.25 81 SER D CA 1
ATOM 12808 C C . SER D 1 84 ? 56.806 2.574 195.694 1.00 26.29 81 SER D C 1
ATOM 12809 O O . SER D 1 84 ? 55.792 3.262 195.659 1.00 26.33 81 SER D O 1
ATOM 12812 N N . THR D 1 85 ? 57.030 1.686 196.651 1.00 27.08 82 THR D N 1
ATOM 12813 C CA . THR D 1 85 ? 56.041 1.473 197.696 1.00 27.83 82 THR D CA 1
ATOM 12814 C C . THR D 1 85 ? 55.890 2.696 198.599 1.00 28.45 82 THR D C 1
ATOM 12815 O O . THR D 1 85 ? 56.869 3.374 198.892 1.00 29.06 82 THR D O 1
ATOM 12819 N N . GLN D 1 86 ? 54.647 3.003 198.971 1.00 28.08 83 GLN D N 1
ATOM 12820 C CA . GLN D 1 86 ? 54.362 4.020 199.985 1.00 29.47 83 GLN D CA 1
ATOM 12821 C C . GLN D 1 86 ? 54.074 3.158 201.214 1.00 29.67 83 GLN D C 1
ATOM 12822 O O . GLN D 1 86 ? 53.059 2.440 201.250 1.00 28.84 83 GLN D O 1
ATOM 12828 N N . ASP D 1 87 ? 54.968 3.212 202.206 1.00 29.99 84 ASP D N 1
ATOM 12829 C CA . ASP D 1 87 ? 54.838 2.351 203.407 1.00 30.85 84 ASP D CA 1
ATOM 12830 C C . ASP D 1 87 ? 53.518 2.530 204.184 1.00 30.62 84 ASP D C 1
ATOM 12831 O O . ASP D 1 87 ? 53.004 1.567 204.767 1.00 29.29 84 ASP D O 1
ATOM 12836 N N . HIS D 1 88 ? 52.973 3.750 204.184 1.00 30.58 85 HIS D N 1
ATOM 12837 C CA . HIS D 1 88 ? 51.688 3.975 204.875 1.00 31.28 85 HIS D CA 1
ATOM 12838 C C . HIS D 1 88 ? 50.540 3.320 204.085 1.00 30.75 85 HIS D C 1
ATOM 12839 O O . HIS D 1 88 ? 49.606 2.804 204.681 1.00 30.92 85 HIS D O 1
ATOM 12846 N N . ALA D 1 89 ? 50.650 3.279 202.751 1.00 28.65 86 ALA D N 1
ATOM 12847 C CA . ALA D 1 89 ? 49.640 2.606 201.929 1.00 28.23 86 ALA D CA 1
ATOM 12848 C C . ALA D 1 89 ? 49.671 1.093 202.189 1.00 28.47 86 ALA D C 1
ATOM 12849 O O . ALA D 1 89 ? 48.616 0.462 202.285 1.00 29.09 86 ALA D O 1
ATOM 12851 N N . ALA D 1 90 ? 50.872 0.522 202.308 1.00 28.31 87 ALA D N 1
ATOM 12852 C CA . ALA D 1 90 ? 51.018 -0.918 202.589 1.00 29.24 87 ALA D CA 1
ATOM 12853 C C . ALA D 1 90 ? 50.446 -1.269 203.965 1.00 30.51 87 ALA D C 1
ATOM 12854 O O . ALA D 1 90 ? 49.750 -2.273 204.114 1.00 30.66 87 ALA D O 1
ATOM 12856 N N . ALA D 1 91 ? 50.750 -0.427 204.951 1.00 31.09 88 ALA D N 1
ATOM 12857 C CA . ALA D 1 91 ? 50.267 -0.604 206.319 1.00 32.50 88 ALA D CA 1
ATOM 12858 C C . ALA D 1 91 ? 48.746 -0.585 206.392 1.00 33.14 88 ALA D C 1
ATOM 12859 O O . ALA D 1 91 ? 48.159 -1.369 207.126 1.00 32.88 88 ALA D O 1
ATOM 12861 N N . ALA D 1 92 ? 48.119 0.322 205.637 1.00 32.44 89 ALA D N 1
ATOM 12862 C CA . ALA D 1 92 ? 46.660 0.439 205.636 1.00 32.76 89 ALA D CA 1
ATOM 12863 C C . ALA D 1 92 ? 46.012 -0.886 205.266 1.00 32.57 89 ALA D C 1
ATOM 12864 O O . ALA D 1 92 ? 45.122 -1.370 205.976 1.00 32.52 89 ALA D O 1
ATOM 12866 N N . LEU D 1 93 ? 46.512 -1.497 204.196 1.00 31.81 90 LEU D N 1
ATOM 12867 C CA . LEU D 1 93 ? 45.997 -2.787 203.729 1.00 31.71 90 LEU D CA 1
ATOM 12868 C C . LEU D 1 93 ? 46.151 -3.915 204.747 1.00 33.04 90 LEU D C 1
ATOM 12869 O O . LEU D 1 93 ? 45.240 -4.718 204.921 1.00 33.61 90 LEU D O 1
ATOM 12874 N N . VAL D 1 94 ? 47.301 -3.980 205.409 1.00 34.61 91 VAL D N 1
ATOM 12875 C CA . VAL D 1 94 ? 47.550 -5.034 206.387 1.00 36.59 91 VAL D CA 1
ATOM 12876 C C . VAL D 1 94 ? 46.677 -4.815 207.618 1.00 39.74 91 VAL D C 1
ATOM 12877 O O . VAL D 1 94 ? 46.124 -5.774 208.157 1.00 41.10 91 VAL D O 1
ATOM 12881 N N . LYS D 1 95 ? 46.548 -3.563 208.055 1.00 41.88 92 LYS D N 1
ATOM 12882 C CA . LYS D 1 95 ? 45.716 -3.246 209.221 1.00 44.99 92 LYS D CA 1
ATOM 12883 C C . LYS D 1 95 ? 44.258 -3.650 208.960 1.00 45.62 92 LYS D C 1
ATOM 12884 O O . LYS D 1 95 ? 43.628 -4.298 209.787 1.00 46.68 92 LYS D O 1
ATOM 12890 N N . LYS D 1 96 ? 43.736 -3.241 207.807 1.00 45.92 93 LYS D N 1
ATOM 12891 C CA . LYS D 1 96 ? 42.374 -3.596 207.376 1.00 47.10 93 LYS D CA 1
ATOM 12892 C C . LYS D 1 96 ? 42.214 -5.095 207.119 1.00 45.50 93 LYS D C 1
ATOM 12893 O O . LYS D 1 96 ? 41.094 -5.589 207.015 1.00 44.75 93 LYS D O 1
ATOM 12899 N N . ASN D 1 97 ? 43.340 -5.790 206.967 1.00 43.10 94 ASN D N 1
ATOM 12900 C CA . ASN D 1 97 ? 43.349 -7.230 206.757 1.00 43.25 94 ASN D CA 1
ATOM 12901 C C . ASN D 1 97 ? 42.638 -7.631 205.445 1.00 41.53 94 ASN D C 1
ATOM 12902 O O . ASN D 1 97 ? 41.968 -8.655 205.372 1.00 41.40 94 ASN D O 1
ATOM 12907 N N . ILE D 1 98 ? 42.799 -6.816 204.408 1.00 39.57 95 ILE D N 1
ATOM 12908 C CA . ILE D 1 98 ? 42.165 -7.104 203.115 1.00 38.85 95 ILE D CA 1
ATOM 12909 C C . ILE D 1 98 ? 43.122 -7.669 202.065 1.00 36.51 95 ILE D C 1
ATOM 12910 O O . ILE D 1 98 ? 42.694 -7.980 200.955 1.00 35.78 95 ILE D O 1
ATOM 12915 N N . ALA D 1 99 ? 44.402 -7.784 202.418 1.00 33.68 96 ALA D N 1
ATOM 12916 C CA . ALA D 1 99 ? 45.390 -8.378 201.531 1.00 33.28 96 ALA D CA 1
ATOM 12917 C C . ALA D 1 99 ? 46.610 -8.804 202.324 1.00 33.64 96 ALA D C 1
ATOM 12918 O O . ALA D 1 99 ? 46.849 -8.298 203.415 1.00 34.76 96 ALA D O 1
ATOM 12920 N N . THR D 1 100 ? 47.357 -9.763 201.782 1.00 32.86 97 THR D N 1
ATOM 12921 C CA . THR D 1 100 ? 48.613 -10.174 202.372 1.00 32.46 97 THR D CA 1
ATOM 12922 C C . THR D 1 100 ? 49.617 -9.437 201.471 1.00 32.01 97 THR D C 1
ATOM 12923 O O . THR D 1 100 ? 49.609 -9.593 200.243 1.00 31.24 97 THR D O 1
ATOM 12927 N N . VAL D 1 101 ? 50.458 -8.619 202.097 1.00 31.26 98 VAL D N 1
ATOM 12928 C CA . VAL D 1 101 ? 51.383 -7.744 201.411 1.00 29.22 98 VAL D CA 1
ATOM 12929 C C . VAL D 1 101 ? 52.845 -8.028 201.704 1.00 29.05 98 VAL D C 1
ATOM 12930 O O . VAL D 1 101 ? 53.226 -8.267 202.851 1.00 28.73 98 VAL D O 1
ATOM 12934 N N . PHE D 1 102 ? 53.648 -7.974 200.647 1.00 27.66 99 PHE D N 1
ATOM 12935 C CA . PHE D 1 102 ? 55.086 -8.134 200.731 1.00 28.79 99 PHE D CA 1
ATOM 12936 C C . PHE D 1 102 ? 55.653 -6.941 199.975 1.00 28.22 99 PHE D C 1
ATOM 12937 O O . PHE D 1 102 ? 55.879 -7.012 198.758 1.00 28.34 99 PHE D O 1
ATOM 12945 N N . ALA D 1 103 ? 55.853 -5.838 200.692 1.00 27.71 100 ALA D N 1
ATOM 12946 C CA . ALA D 1 103 ? 56.320 -4.603 200.059 1.00 27.68 100 ALA D CA 1
ATOM 12947 C C . ALA D 1 103 ? 56.750 -3.516 201.038 1.00 27.54 100 ALA D C 1
ATOM 12948 O O . ALA D 1 103 ? 56.108 -3.287 202.068 1.00 28.66 100 ALA D O 1
ATOM 12950 N N . TRP D 1 104 ? 57.850 -2.861 200.691 1.00 26.92 101 TRP D N 1
ATOM 12951 C CA . TRP D 1 104 ? 58.369 -1.719 201.434 1.00 27.10 101 TRP D CA 1
ATOM 12952 C C . TRP D 1 104 ? 59.249 -0.878 200.522 1.00 26.58 101 TRP D C 1
ATOM 12953 O O . TRP D 1 104 ? 59.808 -1.379 199.532 1.00 24.78 101 TRP D O 1
ATOM 12964 N N . LYS D 1 105 ? 59.339 0.410 200.834 1.00 27.05 102 LYS D N 1
ATOM 12965 C CA . LYS D 1 105 ? 60.176 1.303 200.067 1.00 28.07 102 LYS D CA 1
ATOM 12966 C C . LYS D 1 105 ? 61.624 0.934 200.354 1.00 28.53 102 LYS D C 1
ATOM 12967 O O . LYS D 1 105 ? 61.964 0.583 201.491 1.00 28.24 102 LYS D O 1
ATOM 12973 N N . ASN D 1 106 ? 62.464 0.983 199.325 1.00 28.38 103 ASN D N 1
ATOM 12974 C CA . ASN D 1 106 ? 63.895 0.701 199.465 1.00 29.26 103 ASN D CA 1
ATOM 12975 C C . ASN D 1 106 ? 64.229 -0.778 199.746 1.00 29.05 103 ASN D C 1
ATOM 12976 O O . ASN D 1 106 ? 64.975 -1.090 200.666 1.00 29.13 103 ASN D O 1
ATOM 12981 N N . GLU D 1 107 ? 63.658 -1.667 198.946 1.00 27.81 104 GLU D N 1
ATOM 12982 C CA . GLU D 1 107 ? 63.967 -3.096 199.016 1.00 28.23 104 GLU D CA 1
ATOM 12983 C C . GLU D 1 107 ? 65.295 -3.371 198.324 1.00 27.87 104 GLU D C 1
ATOM 12984 O O . GLU D 1 107 ? 65.647 -2.682 197.374 1.00 27.33 104 GLU D O 1
ATOM 12990 N N . THR D 1 108 ? 66.017 -4.389 198.776 1.00 27.62 105 THR D N 1
ATOM 12991 C CA . THR D 1 108 ? 67.200 -4.828 198.041 1.00 27.20 105 THR D CA 1
ATOM 12992 C C . THR D 1 108 ? 66.629 -5.547 196.812 1.00 25.57 105 THR D C 1
ATOM 12993 O O . THR D 1 108 ? 65.464 -5.948 196.829 1.00 24.90 105 THR D O 1
ATOM 12997 N N . ILE D 1 109 ? 67.417 -5.705 195.753 1.00 24.32 106 ILE D N 1
ATOM 12998 C CA . ILE D 1 109 ? 66.940 -6.438 194.576 1.00 24.85 106 ILE D CA 1
ATOM 12999 C C . ILE D 1 109 ? 66.629 -7.902 194.954 1.00 24.73 106 ILE D C 1
ATOM 13000 O O . ILE D 1 109 ? 65.686 -8.496 194.434 1.00 23.63 106 ILE D O 1
ATOM 13005 N N . GLU D 1 110 ? 67.401 -8.471 195.879 1.00 25.75 107 GLU D N 1
ATOM 13006 C CA . GLU D 1 110 ? 67.145 -9.848 196.330 1.00 27.30 107 GLU D CA 1
ATOM 13007 C C . GLU D 1 110 ? 65.759 -9.947 196.973 1.00 27.51 107 GLU D C 1
ATOM 13008 O O . GLU D 1 110 ? 64.970 -10.838 196.626 1.00 27.08 107 GLU D O 1
ATOM 13014 N N . ASP D 1 111 ? 65.467 -9.038 197.901 1.00 27.44 108 ASP D N 1
ATOM 13015 C CA . ASP D 1 111 ? 64.173 -9.037 198.574 1.00 28.02 108 ASP D CA 1
ATOM 13016 C C . ASP D 1 111 ? 62.997 -8.783 197.620 1.00 26.94 108 ASP D C 1
ATOM 13017 O O . ASP D 1 111 ? 61.907 -9.280 197.858 1.00 26.76 108 ASP D O 1
ATOM 13022 N N . TYR D 1 112 ? 63.223 -8.013 196.562 1.00 25.77 109 TYR D N 1
ATOM 13023 C CA . TYR D 1 112 ? 62.168 -7.752 195.577 1.00 25.03 109 TYR D CA 1
ATOM 13024 C C . TYR D 1 112 ? 61.635 -9.056 194.997 1.00 23.99 109 TYR D C 1
ATOM 13025 O O . TYR D 1 112 ? 60.437 -9.282 194.975 1.00 24.43 109 TYR D O 1
ATOM 13034 N N . TRP D 1 113 ? 62.540 -9.889 194.506 1.00 24.39 110 TRP D N 1
ATOM 13035 C CA . TRP D 1 113 ? 62.179 -11.166 193.904 1.00 24.87 110 TRP D CA 1
ATOM 13036 C C . TRP D 1 113 ? 61.578 -12.155 194.911 1.00 25.54 110 TRP D C 1
ATOM 13037 O O . TRP D 1 113 ? 60.678 -12.909 194.562 1.00 24.22 110 TRP D O 1
ATOM 13048 N N . VAL D 1 114 ? 62.047 -12.111 196.155 1.00 26.69 111 VAL D N 1
ATOM 13049 C CA . VAL D 1 114 ? 61.489 -12.947 197.218 1.00 27.51 111 VAL D CA 1
ATOM 13050 C C . VAL D 1 114 ? 60.048 -12.491 197.511 1.00 27.65 111 VAL D C 1
ATOM 13051 O O . VAL D 1 114 ? 59.170 -13.341 197.728 1.00 27.02 111 VAL D O 1
ATOM 13055 N N . CYS D 1 115 ? 59.818 -11.164 197.536 1.00 27.48 112 CYS D N 1
ATOM 13056 C CA . CYS D 1 115 ? 58.466 -10.604 197.764 1.00 27.45 112 CYS D CA 1
ATOM 13057 C C . CYS D 1 115 ? 57.487 -11.017 196.652 1.00 26.35 112 CYS D C 1
ATOM 13058 O O . CYS D 1 115 ? 56.347 -11.397 196.929 1.00 25.47 112 CYS D O 1
ATOM 13061 N N . LEU D 1 116 ? 57.930 -10.920 195.402 1.00 24.66 113 LEU D N 1
ATOM 13062 C CA . LEU D 1 116 ? 57.096 -11.316 194.260 1.00 24.92 113 LEU D CA 1
ATOM 13063 C C . LEU D 1 116 ? 56.747 -12.802 194.344 1.00 24.83 113 LEU D C 1
ATOM 13064 O O . LEU D 1 116 ? 55.595 -13.190 194.173 1.00 24.76 113 LEU D O 1
ATOM 13069 N N . ASN D 1 117 ? 57.745 -13.630 194.630 1.00 26.35 114 ASN D N 1
ATOM 13070 C CA . ASN D 1 117 ? 57.524 -15.066 194.740 1.00 26.91 114 ASN D CA 1
ATOM 13071 C C . ASN D 1 117 ? 56.541 -15.363 195.878 1.00 27.39 114 ASN D C 1
ATOM 13072 O O . ASN D 1 117 ? 55.667 -16.208 195.725 1.00 28.67 114 ASN D O 1
ATOM 13077 N N . ASP D 1 118 ? 56.681 -14.660 197.003 1.00 28.05 115 ASP D N 1
ATOM 13078 C CA . ASP D 1 118 ? 55.766 -14.832 198.143 1.00 29.79 115 ASP D CA 1
ATOM 13079 C C . ASP D 1 118 ? 54.338 -14.407 197.779 1.00 29.41 115 ASP D C 1
ATOM 13080 O O . ASP D 1 118 ? 53.366 -15.066 198.173 1.00 28.83 115 ASP D O 1
ATOM 13085 N N . ALA D 1 119 ? 54.211 -13.318 197.028 1.00 28.15 116 ALA D N 1
ATOM 13086 C CA . ALA D 1 119 ? 52.888 -12.864 196.568 1.00 28.25 116 ALA D CA 1
ATOM 13087 C C . ALA D 1 119 ? 52.225 -13.893 195.640 1.00 28.19 116 ALA D C 1
ATOM 13088 O O . ALA D 1 119 ? 51.007 -13.991 195.614 1.00 28.70 116 ALA D O 1
ATOM 13090 N N . MET D 1 120 ? 53.039 -14.626 194.873 1.00 28.09 117 MET D N 1
ATOM 13091 C CA . MET D 1 120 ? 52.553 -15.670 193.946 1.00 28.84 117 MET D CA 1
ATOM 13092 C C . MET D 1 120 ? 52.251 -17.010 194.630 1.00 29.85 117 MET D C 1
ATOM 13093 O O . MET D 1 120 ? 51.699 -17.917 193.991 1.00 30.89 117 MET D O 1
ATOM 13098 N N . THR D 1 121 ? 52.616 -17.140 195.907 1.00 31.00 118 THR D N 1
ATOM 13099 C CA . THR D 1 121 ? 52.457 -18.391 196.637 1.00 33.15 118 THR D CA 1
ATOM 13100 C C . THR D 1 121 ? 51.226 -18.366 197.539 1.00 34.70 118 THR D C 1
ATOM 13101 O O . THR D 1 121 ? 51.164 -17.579 198.485 1.00 33.53 118 THR D O 1
ATOM 13105 N N . TRP D 1 122 ? 50.267 -19.245 197.245 1.00 35.56 119 TRP D N 1
ATOM 13106 C CA . TRP D 1 122 ? 49.025 -19.350 198.008 1.00 38.42 119 TRP D CA 1
ATOM 13107 C C . TRP D 1 122 ? 48.969 -20.680 198.741 1.00 42.96 119 TRP D C 1
ATOM 13108 O O . TRP D 1 122 ? 49.444 -21.688 198.241 1.00 41.58 119 TRP D O 1
ATOM 13119 N N . ARG D 1 123 ? 48.363 -20.668 199.918 1.00 46.98 120 ARG D N 1
ATOM 13120 C CA . ARG D 1 123 ? 48.223 -21.874 200.732 1.00 56.84 120 ARG D CA 1
ATOM 13121 C C . ARG D 1 123 ? 47.194 -22.836 200.111 1.00 63.24 120 ARG D C 1
ATOM 13122 O O . ARG D 1 123 ? 46.149 -22.399 199.631 1.00 67.42 120 ARG D O 1
ATOM 13130 N N . ASN D 1 124 ? 47.525 -24.132 200.077 1.00 70.89 121 ASN D N 1
ATOM 13131 C CA . ASN D 1 124 ? 46.625 -25.169 199.538 1.00 75.75 121 ASN D CA 1
ATOM 13132 C C . ASN D 1 124 ? 45.917 -25.838 200.724 1.00 80.24 121 ASN D C 1
ATOM 13133 O O . ASN D 1 124 ? 46.567 -26.501 201.546 1.00 82.37 121 ASN D O 1
ATOM 13138 N N . PRO D 1 125 ? 44.585 -25.677 200.810 1.00 83.50 122 PRO D N 1
ATOM 13139 C CA . PRO D 1 125 ? 43.824 -26.260 201.917 1.00 86.87 122 PRO D CA 1
ATOM 13140 C C . PRO D 1 125 ? 43.607 -27.779 201.831 1.00 88.68 122 PRO D C 1
ATOM 13141 O O . PRO D 1 125 ? 43.427 -28.424 202.864 1.00 92.53 122 PRO D O 1
ATOM 13145 N N . ASN D 1 126 ? 43.618 -28.331 200.618 1.00 89.81 123 ASN D N 1
ATOM 13146 C CA . ASN D 1 126 ? 43.416 -29.770 200.407 1.00 92.51 123 ASN D CA 1
ATOM 13147 C C . ASN D 1 126 ? 44.615 -30.597 200.867 1.00 90.74 123 ASN D C 1
ATOM 13148 O O . ASN D 1 126 ? 45.746 -30.114 200.883 1.00 89.19 123 ASN D O 1
ATOM 13153 N N . LYS D 1 128 ? 47.888 -31.710 201.595 1.00 119.51 125 LYS D N 1
ATOM 13154 C CA . LYS D 1 128 ? 47.703 -31.425 203.015 1.00 120.38 125 LYS D CA 1
ATOM 13155 C C . LYS D 1 128 ? 48.167 -30.000 203.315 1.00 116.25 125 LYS D C 1
ATOM 13156 O O . LYS D 1 128 ? 47.406 -29.182 203.844 1.00 116.69 125 LYS D O 1
ATOM 13162 N N . ASP D 1 129 ? 49.419 -29.720 202.967 1.00 110.72 126 ASP D N 1
ATOM 13163 C CA . ASP D 1 129 ? 50.017 -28.407 203.163 1.00 104.44 126 ASP D CA 1
ATOM 13164 C C . ASP D 1 129 ? 50.939 -28.145 201.966 1.00 98.97 126 ASP D C 1
ATOM 13165 O O . ASP D 1 129 ? 52.144 -27.922 202.113 1.00 97.93 126 ASP D O 1
ATOM 13170 N N . LYS D 1 130 ? 50.338 -28.206 200.777 1.00 91.98 127 LYS D N 1
ATOM 13171 C CA . LYS D 1 130 ? 51.028 -27.980 199.506 1.00 83.85 127 LYS D CA 1
ATOM 13172 C C . LYS D 1 130 ? 50.784 -26.508 199.105 1.00 72.73 127 LYS D C 1
ATOM 13173 O O . LYS D 1 130 ? 50.227 -25.730 199.888 1.00 68.52 127 LYS D O 1
ATOM 13179 N N . ILE D 1 131 ? 51.210 -26.127 197.906 1.00 63.44 128 ILE D N 1
ATOM 13180 C CA . ILE D 1 131 ? 51.061 -24.747 197.426 1.00 57.24 128 ILE D CA 1
ATOM 13181 C C . ILE D 1 131 ? 50.144 -24.623 196.207 1.00 51.54 128 ILE D C 1
ATOM 13182 O O . ILE D 1 131 ? 50.058 -25.533 195.389 1.00 50.99 128 ILE D O 1
ATOM 13187 N N . CYS D 1 132 ? 49.449 -23.485 196.127 1.00 46.02 129 CYS D N 1
ATOM 13188 C CA . CYS D 1 132 ? 48.622 -23.106 194.982 1.00 43.50 129 CYS D CA 1
ATOM 13189 C C . CYS D 1 132 ? 49.162 -21.764 194.469 1.00 39.67 129 CYS D C 1
ATOM 13190 O O . CYS D 1 132 ? 49.941 -21.090 195.145 1.00 36.61 129 CYS D O 1
ATOM 13193 N N . GLY D 1 133 ? 48.752 -21.400 193.265 1.00 36.29 130 GLY D N 1
ATOM 13194 C CA . GLY D 1 133 ? 49.126 -20.133 192.665 1.00 34.93 130 GLY D CA 1
ATOM 13195 C C . GLY D 1 133 ? 47.875 -19.293 192.524 1.00 33.06 130 GLY D C 1
ATOM 13196 O O . GLY D 1 133 ? 46.795 -19.712 192.924 1.00 32.99 130 GLY D O 1
ATOM 13197 N N . PRO D 1 134 ? 48.007 -18.101 191.944 1.00 31.73 131 PRO D N 1
ATOM 13198 C CA . PRO D 1 134 ? 46.825 -17.267 191.773 1.00 31.20 131 PRO D CA 1
ATOM 13199 C C . PRO D 1 134 ? 45.932 -17.702 190.595 1.00 30.78 131 PRO D C 1
ATOM 13200 O O . PRO D 1 134 ? 46.377 -18.410 189.692 1.00 31.22 131 PRO D O 1
ATOM 13204 N N . ASN D 1 135 ? 44.674 -17.288 190.638 1.00 30.92 132 ASN D N 1
ATOM 13205 C CA . ASN D 1 135 ? 43.738 -17.497 189.538 1.00 31.06 132 ASN D CA 1
ATOM 13206 C C . ASN D 1 135 ? 43.902 -16.382 188.528 1.00 29.97 132 ASN D C 1
ATOM 13207 O O . ASN D 1 135 ? 43.712 -16.581 187.323 1.00 30.36 132 ASN D O 1
ATOM 13212 N N . LEU D 1 136 ? 44.199 -15.188 189.039 1.00 29.51 133 LEU D N 1
ATOM 13213 C CA . LEU D 1 136 ? 44.340 -13.989 188.220 1.00 28.54 133 LEU D CA 1
ATOM 13214 C C . LEU D 1 136 ? 45.541 -13.174 188.672 1.00 27.63 133 LEU D C 1
ATOM 13215 O O . LEU D 1 136 ? 45.906 -13.178 189.853 1.00 26.72 133 LEU D O 1
ATOM 13220 N N . ILE D 1 137 ? 46.159 -12.481 187.725 1.00 26.90 134 ILE D N 1
ATOM 13221 C CA . ILE D 1 137 ? 47.294 -11.638 188.023 1.00 26.47 134 ILE D CA 1
ATOM 13222 C C . ILE D 1 137 ? 47.064 -10.200 187.541 1.00 26.17 134 ILE D C 1
ATOM 13223 O O . ILE D 1 137 ? 46.590 -9.984 186.421 1.00 24.94 134 ILE D O 1
ATOM 13228 N N . VAL D 1 138 ? 47.373 -9.229 188.409 1.00 25.90 135 VAL D N 1
ATOM 13229 C CA . VAL D 1 138 ? 47.374 -7.808 188.047 1.00 25.87 135 VAL D CA 1
ATOM 13230 C C . VAL D 1 138 ? 48.878 -7.510 187.947 1.00 26.54 135 VAL D C 1
ATOM 13231 O O . VAL D 1 138 ? 49.607 -7.623 188.950 1.00 26.11 135 VAL D O 1
ATOM 13235 N N . ASP D 1 139 ? 49.355 -7.156 186.753 1.00 25.61 136 ASP D N 1
ATOM 13236 C CA . ASP D 1 139 ? 50.791 -6.972 186.559 1.00 25.67 136 ASP D CA 1
ATOM 13237 C C . ASP D 1 139 ? 51.105 -5.590 186.001 1.00 24.16 136 ASP D C 1
ATOM 13238 O O . ASP D 1 139 ? 50.318 -5.027 185.258 1.00 24.09 136 ASP D O 1
ATOM 13243 N N . ASP D 1 140 ? 52.258 -5.057 186.367 1.00 23.51 137 ASP D N 1
ATOM 13244 C CA . ASP D 1 140 ? 52.715 -3.746 185.907 1.00 23.46 137 ASP D CA 1
ATOM 13245 C C . ASP D 1 140 ? 54.206 -3.872 185.631 1.00 22.48 137 ASP D C 1
ATOM 13246 O O . ASP D 1 140 ? 55.021 -3.866 186.549 1.00 22.51 137 ASP D O 1
ATOM 13251 N N . GLY D 1 141 ? 54.552 -4.033 184.356 1.00 22.45 138 GLY D N 1
ATOM 13252 C CA . GLY D 1 141 ? 55.932 -4.218 183.939 1.00 22.65 138 GLY D CA 1
ATOM 13253 C C . GLY D 1 141 ? 56.205 -5.655 183.496 1.00 23.15 138 GLY D C 1
ATOM 13254 O O . GLY D 1 141 ? 57.223 -5.936 182.861 1.00 23.99 138 GLY D O 1
ATOM 13255 N N . GLY D 1 142 ? 55.311 -6.562 183.861 1.00 23.17 139 GLY D N 1
ATOM 13256 C CA . GLY D 1 142 ? 55.417 -7.956 183.469 1.00 24.17 139 GLY D CA 1
ATOM 13257 C C . GLY D 1 142 ? 56.262 -8.879 184.332 1.00 24.01 139 GLY D C 1
ATOM 13258 O O . GLY D 1 142 ? 56.514 -9.995 183.919 1.00 25.13 139 GLY D O 1
ATOM 13259 N N . ASP D 1 143 ? 56.702 -8.436 185.513 1.00 23.66 140 ASP D N 1
ATOM 13260 C CA . ASP D 1 143 ? 57.542 -9.290 186.362 1.00 23.48 140 ASP D CA 1
ATOM 13261 C C . ASP D 1 143 ? 56.816 -10.535 186.898 1.00 23.38 140 ASP D C 1
ATOM 13262 O O . ASP D 1 143 ? 57.410 -11.599 186.942 1.00 22.96 140 ASP D O 1
ATOM 13267 N N . ALA D 1 144 ? 55.543 -10.417 187.269 1.00 23.68 141 ALA D N 1
ATOM 13268 C CA . ALA D 1 144 ? 54.792 -11.582 187.740 1.00 23.96 141 ALA D CA 1
ATOM 13269 C C . ALA D 1 144 ? 54.631 -12.574 186.593 1.00 24.83 141 ALA D C 1
ATOM 13270 O O . ALA D 1 144 ? 54.786 -13.798 186.768 1.00 24.85 141 ALA D O 1
ATOM 13272 N N . THR D 1 145 ? 54.329 -12.036 185.416 1.00 24.48 142 THR D N 1
ATOM 13273 C CA . THR D 1 145 ? 54.155 -12.853 184.227 1.00 25.08 142 THR D CA 1
ATOM 13274 C C . THR D 1 145 ? 55.479 -13.505 183.850 1.00 25.04 142 THR D C 1
ATOM 13275 O O . THR D 1 145 ? 55.512 -14.662 183.430 1.00 25.66 142 THR D O 1
ATOM 13279 N N . LEU D 1 146 ? 56.567 -12.764 184.025 1.00 24.34 143 LEU D N 1
ATOM 13280 C CA . LEU D 1 146 ? 57.894 -13.276 183.715 1.00 25.25 143 LEU D CA 1
ATOM 13281 C C . LEU D 1 146 ? 58.306 -14.438 184.623 1.00 24.78 143 LEU D C 1
ATOM 13282 O O . LEU D 1 146 ? 58.770 -15.459 184.121 1.00 23.95 143 LEU D O 1
ATOM 13287 N N . ILE D 1 147 ? 58.148 -14.276 185.942 1.00 24.06 144 ILE D N 1
ATOM 13288 C CA . ILE D 1 147 ? 58.577 -15.320 186.873 1.00 25.14 144 ILE D CA 1
ATOM 13289 C C . ILE D 1 147 ? 57.782 -16.601 186.655 1.00 25.07 144 ILE D C 1
ATOM 13290 O O . ILE D 1 147 ? 58.329 -17.688 186.799 1.00 25.43 144 ILE D O 1
ATOM 13295 N N . LEU D 1 148 ? 56.511 -16.471 186.294 1.00 26.03 145 LEU D N 1
ATOM 13296 C CA . LEU D 1 148 ? 55.676 -17.635 185.951 1.00 26.71 145 LEU D CA 1
ATOM 13297 C C . LEU D 1 148 ? 56.238 -18.345 184.734 1.00 27.31 145 LEU D C 1
ATOM 13298 O O . LEU D 1 148 ? 56.492 -19.544 184.786 1.00 26.43 145 LEU D O 1
ATOM 13303 N N . HIS D 1 149 ? 56.417 -17.614 183.628 1.00 26.75 146 HIS D N 1
ATOM 13304 C CA . HIS D 1 149 ? 56.947 -18.227 182.392 1.00 27.24 146 HIS D CA 1
ATOM 13305 C C . HIS D 1 149 ? 58.366 -18.779 182.524 1.00 26.83 146 HIS D C 1
ATOM 13306 O O . HIS D 1 149 ? 58.658 -19.860 182.008 1.00 26.81 146 HIS D O 1
ATOM 13313 N N . GLU D 1 150 ? 59.240 -18.050 183.205 1.00 27.00 147 GLU D N 1
ATOM 13314 C CA . GLU D 1 150 ? 60.621 -18.520 183.403 1.00 27.94 147 GLU D CA 1
ATOM 13315 C C . GLU D 1 150 ? 60.652 -19.695 184.372 1.00 26.89 147 GLU D C 1
ATOM 13316 O O . GLU D 1 150 ? 61.526 -20.550 184.276 1.00 26.89 147 GLU D O 1
ATOM 13322 N N . GLY D 1 151 ? 59.685 -19.734 185.289 1.00 26.53 148 GLY D N 1
ATOM 13323 C CA . GLY D 1 151 ? 59.555 -20.834 186.245 1.00 26.73 148 GLY D CA 1
ATOM 13324 C C . GLY D 1 151 ? 59.194 -22.113 185.505 1.00 26.98 148 GLY D C 1
ATOM 13325 O O . GLY D 1 151 ? 59.820 -23.164 185.703 1.00 26.95 148 GLY D O 1
ATOM 13326 N N . VAL D 1 152 ? 58.195 -22.021 184.632 1.00 26.91 149 VAL D N 1
ATOM 13327 C CA . VAL D 1 152 ? 57.814 -23.159 183.801 1.00 28.26 149 VAL D CA 1
ATOM 13328 C C . VAL D 1 152 ? 59.008 -23.633 182.942 1.00 28.71 149 VAL D C 1
ATOM 13329 O O . VAL D 1 152 ? 59.297 -24.841 182.894 1.00 28.54 149 VAL D O 1
ATOM 13333 N N . LYS D 1 153 ? 59.700 -22.701 182.288 1.00 29.06 150 LYS D N 1
ATOM 13334 C CA . LYS D 1 153 ? 60.875 -23.058 181.463 1.00 31.56 150 LYS D CA 1
ATOM 13335 C C . LYS D 1 153 ? 61.953 -23.768 182.276 1.00 30.22 150 LYS D C 1
ATOM 13336 O O . LYS D 1 153 ? 62.540 -24.743 181.815 1.00 30.01 150 LYS D O 1
ATOM 13342 N N . ALA D 1 154 ? 62.200 -23.260 183.480 1.00 28.76 151 ALA D N 1
ATOM 13343 C CA . ALA D 1 154 ? 63.201 -23.824 184.354 1.00 27.92 151 ALA D CA 1
ATOM 13344 C C . ALA D 1 154 ? 62.854 -25.262 184.757 1.00 27.91 151 ALA D C 1
ATOM 13345 O O . ALA D 1 154 ? 63.732 -26.117 184.784 1.00 27.89 151 ALA D O 1
ATOM 13347 N N . GLU D 1 155 ? 61.583 -25.511 185.070 1.00 28.16 152 GLU D N 1
ATOM 13348 C CA . GLU D 1 155 ? 61.111 -26.847 185.445 1.00 28.81 152 GLU D CA 1
ATOM 13349 C C . GLU D 1 155 ? 61.260 -27.834 184.284 1.00 29.79 152 GLU D C 1
ATOM 13350 O O . GLU D 1 155 ? 61.694 -28.976 184.474 1.00 29.23 152 GLU D O 1
ATOM 13356 N N . ILE D 1 156 ? 60.914 -27.381 183.086 1.00 30.59 153 ILE D N 1
ATOM 13357 C CA . ILE D 1 156 ? 61.048 -28.198 181.882 1.00 32.98 153 ILE D CA 1
ATOM 13358 C C . ILE D 1 156 ? 62.528 -28.532 181.633 1.00 33.73 153 ILE D C 1
ATOM 13359 O O . ILE D 1 156 ? 62.874 -29.675 181.340 1.00 33.47 153 ILE D O 1
ATOM 13364 N N . GLU D 1 157 ? 63.395 -27.538 181.782 1.00 35.02 154 GLU D N 1
ATOM 13365 C CA . GLU D 1 157 ? 64.828 -27.734 181.582 1.00 36.03 154 GLU D CA 1
ATOM 13366 C C . GLU D 1 157 ? 65.384 -28.669 182.664 1.00 35.19 154 GLU D C 1
ATOM 13367 O O . GLU D 1 157 ? 66.224 -29.534 182.385 1.00 33.78 154 GLU D O 1
ATOM 13373 N N . TYR D 1 158 ? 64.893 -28.501 183.894 1.00 33.85 155 TYR D N 1
ATOM 13374 C CA . TYR D 1 158 ? 65.287 -29.352 185.018 1.00 33.71 155 TYR D CA 1
ATOM 13375 C C . TYR D 1 158 ? 64.972 -30.824 184.729 1.00 35.01 155 TYR D C 1
ATOM 13376 O O . TYR D 1 158 ? 65.813 -31.709 184.994 1.00 34.06 155 TYR D O 1
ATOM 13385 N N . GLU D 1 159 ? 63.778 -31.077 184.190 1.00 35.47 156 GLU D N 1
ATOM 13386 C CA . GLU D 1 159 ? 63.350 -32.451 183.858 1.00 39.66 156 GLU D CA 1
ATOM 13387 C C . GLU D 1 159 ? 64.135 -33.135 182.760 1.00 40.39 156 GLU D C 1
ATOM 13388 O O . GLU D 1 159 ? 64.263 -34.346 182.782 1.00 40.78 156 GLU D O 1
ATOM 13394 N N . LYS D 1 160 ? 64.644 -32.370 181.800 1.00 42.22 157 LYS D N 1
ATOM 13395 C CA . LYS D 1 160 ? 65.437 -32.955 180.721 1.00 44.61 157 LYS D CA 1
ATOM 13396 C C . LYS D 1 160 ? 66.620 -33.765 181.245 1.00 45.13 157 LYS D C 1
ATOM 13397 O O . LYS D 1 160 ? 66.876 -34.851 180.752 1.00 45.51 157 LYS D O 1
ATOM 13403 N N . TYR D 1 161 ? 67.305 -33.258 182.273 1.00 44.36 158 TYR D N 1
ATOM 13404 C CA . TYR D 1 161 ? 68.494 -33.930 182.791 1.00 45.83 158 TYR D CA 1
ATOM 13405 C C . TYR D 1 161 ? 68.482 -34.227 184.296 1.00 44.03 158 TYR D C 1
ATOM 13406 O O . TYR D 1 161 ? 69.496 -34.665 184.833 1.00 43.18 158 TYR D O 1
ATOM 13415 N N . ASN D 1 162 ? 67.338 -34.021 184.957 1.00 42.74 159 ASN D N 1
ATOM 13416 C CA . ASN D 1 162 ? 67.197 -34.243 186.407 1.00 43.12 159 ASN D CA 1
ATOM 13417 C C . ASN D 1 162 ? 68.291 -33.529 187.194 1.00 41.78 159 ASN D C 1
ATOM 13418 O O . ASN D 1 162 ? 68.940 -34.124 188.042 1.00 40.93 159 ASN D O 1
ATOM 13423 N N . LYS D 1 163 ? 68.506 -32.258 186.868 1.00 39.97 160 LYS D N 1
ATOM 13424 C CA . LYS D 1 163 ? 69.481 -31.423 187.561 1.00 40.43 160 LYS D CA 1
ATOM 13425 C C . LYS D 1 163 ? 69.132 -29.960 187.353 1.00 37.48 160 LYS D C 1
ATOM 13426 O O . LYS D 1 163 ? 68.417 -29.603 186.406 1.00 35.49 160 LYS D O 1
ATOM 13432 N N . ILE D 1 164 ? 69.664 -29.119 188.230 1.00 36.10 161 ILE D N 1
ATOM 13433 C CA . ILE D 1 164 ? 69.448 -27.682 188.140 1.00 34.71 161 ILE D CA 1
ATOM 13434 C C . ILE D 1 164 ? 70.109 -27.177 186.853 1.00 34.88 161 ILE D C 1
ATOM 13435 O O . ILE D 1 164 ? 71.296 -27.408 186.650 1.00 35.97 161 ILE D O 1
ATOM 13440 N N . PRO D 1 165 ? 69.343 -26.511 185.968 1.00 34.79 162 PRO D N 1
ATOM 13441 C CA . PRO D 1 165 ? 69.918 -25.977 184.719 1.00 35.65 162 PRO D CA 1
ATOM 13442 C C . PRO D 1 165 ? 71.112 -25.047 184.972 1.00 36.77 162 PRO D C 1
ATOM 13443 O O . PRO D 1 165 ? 71.066 -24.212 185.899 1.00 35.17 162 PRO D O 1
ATOM 13447 N N A GLU D 1 166 ? 72.147 -25.181 184.140 0.50 38.59 163 GLU D N 1
ATOM 13448 N N B GLU D 1 166 ? 72.159 -25.185 184.162 0.50 37.71 163 GLU D N 1
ATOM 13449 C CA A GLU D 1 166 ? 73.390 -24.398 184.249 0.50 39.90 163 GLU D CA 1
ATOM 13450 C CA B GLU D 1 166 ? 73.382 -24.398 184.336 0.50 38.37 163 GLU D CA 1
ATOM 13451 C C A GLU D 1 166 ? 73.186 -22.891 184.170 0.50 37.90 163 GLU D C 1
ATOM 13452 C C B GLU D 1 166 ? 73.176 -22.884 184.193 0.50 37.04 163 GLU D C 1
ATOM 13453 O O A GLU D 1 166 ? 73.861 -22.137 184.873 0.50 36.87 163 GLU D O 1
ATOM 13454 O O B GLU D 1 166 ? 73.855 -22.113 184.874 0.50 36.08 163 GLU D O 1
ATOM 13465 N N . TYR D 1 167 ? 72.249 -22.459 183.329 1.00 36.60 164 TYR D N 1
ATOM 13466 C CA . TYR D 1 167 ? 71.993 -21.015 183.135 1.00 36.33 164 TYR D CA 1
ATOM 13467 C C . TYR D 1 167 ? 71.499 -20.317 184.413 1.00 35.23 164 TYR D C 1
ATOM 13468 O O . TYR D 1 167 ? 71.695 -19.119 184.564 1.00 36.45 164 TYR D O 1
ATOM 13477 N N . LEU D 1 168 ? 70.873 -21.067 185.320 1.00 35.63 165 LEU D N 1
ATOM 13478 C CA . LEU D 1 168 ? 70.401 -20.504 186.591 1.00 37.17 165 LEU D CA 1
ATOM 13479 C C . LEU D 1 168 ? 71.545 -20.250 187.565 1.00 40.80 165 LEU D C 1
ATOM 13480 O O . LEU D 1 168 ? 71.414 -19.424 188.463 1.00 43.45 165 LEU D O 1
ATOM 13485 N N . GLU D 1 169 ? 72.676 -20.931 187.366 1.00 43.77 166 GLU D N 1
ATOM 13486 C CA . GLU D 1 169 ? 73.817 -20.826 188.291 1.00 46.03 166 GLU D CA 1
ATOM 13487 C C . GLU D 1 169 ? 74.943 -19.890 187.866 1.00 49.24 166 GLU D C 1
ATOM 13488 O O . GLU D 1 169 ? 75.677 -19.397 188.712 1.00 54.73 166 GLU D O 1
ATOM 13494 N N . THR D 1 170 ? 75.077 -19.635 186.572 1.00 51.64 167 THR D N 1
ATOM 13495 C CA . THR D 1 170 ? 76.140 -18.750 186.096 1.00 52.31 167 THR D CA 1
ATOM 13496 C C . THR D 1 170 ? 75.872 -17.261 186.394 1.00 53.87 167 THR D C 1
ATOM 13497 O O . THR D 1 170 ? 74.726 -16.834 186.547 1.00 51.71 167 THR D O 1
ATOM 13501 N N . GLU D 1 171 ? 76.954 -16.494 186.488 1.00 54.94 168 GLU D N 1
ATOM 13502 C CA . GLU D 1 171 ? 76.898 -15.047 186.705 1.00 56.34 168 GLU D CA 1
ATOM 13503 C C . GLU D 1 171 ? 76.886 -14.326 185.350 1.00 54.52 168 GLU D C 1
ATOM 13504 O O . GLU D 1 171 ? 76.670 -13.115 185.291 1.00 51.86 168 GLU D O 1
ATOM 13510 N N . LEU D 1 172 ? 77.091 -15.085 184.269 1.00 56.20 169 LEU D N 1
ATOM 13511 C CA . LEU D 1 172 ? 77.219 -14.540 182.916 1.00 60.63 169 LEU D CA 1
ATOM 13512 C C . LEU D 1 172 ? 76.099 -14.948 181.960 1.00 65.43 169 LEU D C 1
ATOM 13513 O O . LEU D 1 172 ? 75.335 -15.877 182.230 1.00 65.12 169 LEU D O 1
ATOM 13518 N N . ASP D 1 173 ? 76.026 -14.232 180.837 1.00 70.81 170 ASP D N 1
ATOM 13519 C CA . ASP D 1 173 ? 75.058 -14.507 179.767 1.00 75.91 170 ASP D CA 1
ATOM 13520 C C . ASP D 1 173 ? 75.811 -15.169 178.607 1.00 78.74 170 ASP D C 1
ATOM 13521 O O . ASP D 1 173 ? 77.017 -15.421 178.722 1.00 75.43 170 ASP D O 1
ATOM 13526 N N . GLU D 1 174 ? 75.111 -15.446 177.502 1.00 84.56 171 GLU D N 1
ATOM 13527 C CA . GLU D 1 174 ? 75.733 -16.064 176.310 1.00 89.84 171 GLU D CA 1
ATOM 13528 C C . GLU D 1 174 ? 76.976 -15.299 175.828 1.00 90.32 171 GLU D C 1
ATOM 13529 O O . GLU D 1 174 ? 78.011 -15.896 175.532 1.00 89.41 171 GLU D O 1
ATOM 13535 N N . ASN D 1 175 ? 76.855 -13.976 175.779 1.00 91.57 172 ASN D N 1
ATOM 13536 C CA . ASN D 1 175 ? 77.921 -13.081 175.331 1.00 93.92 172 ASN D CA 1
ATOM 13537 C C . ASN D 1 175 ? 79.120 -13.062 176.296 1.00 89.83 172 ASN D C 1
ATOM 13538 O O . ASN D 1 175 ? 80.243 -12.745 175.893 1.00 90.47 172 ASN D O 1
ATOM 13543 N N . GLY D 1 176 ? 78.877 -13.399 177.560 1.00 83.90 173 GLY D N 1
ATOM 13544 C CA . GLY D 1 176 ? 79.930 -13.408 178.570 1.00 81.56 173 GLY D CA 1
ATOM 13545 C C . GLY D 1 176 ? 79.920 -12.203 179.502 1.00 80.08 173 GLY D C 1
ATOM 13546 O O . GLY D 1 176 ? 80.785 -12.101 180.377 1.00 82.38 173 GLY D O 1
ATOM 13547 N N . LYS D 1 177 ? 78.963 -11.284 179.322 1.00 74.42 174 LYS D N 1
ATOM 13548 C CA . LYS D 1 177 ? 78.857 -10.117 180.208 1.00 70.03 174 LYS D CA 1
ATOM 13549 C C . LYS D 1 177 ? 77.986 -10.464 181.428 1.00 63.18 174 LYS D C 1
ATOM 13550 O O . LYS D 1 177 ? 77.031 -11.238 181.330 1.00 59.27 174 LYS D O 1
ATOM 13556 N N . GLN D 1 178 ? 78.327 -9.858 182.562 1.00 57.18 175 GLN D N 1
ATOM 13557 C CA . GLN D 1 178 ? 77.632 -10.052 183.832 1.00 52.77 175 GLN D CA 1
ATOM 13558 C C . GLN D 1 178 ? 76.103 -9.859 183.688 1.00 46.45 175 GLN D C 1
ATOM 13559 O O . GLN D 1 178 ? 75.643 -8.867 183.111 1.00 43.06 175 GLN D O 1
ATOM 13565 N N . LEU D 1 179 ? 75.330 -10.833 184.175 1.00 41.05 176 LEU D N 1
ATOM 13566 C CA . LEU D 1 179 ? 73.863 -10.752 184.157 1.00 37.41 176 LEU D CA 1
ATOM 13567 C C . LEU D 1 179 ? 73.465 -9.609 185.058 1.00 33.91 176 LEU D C 1
ATOM 13568 O O . LEU D 1 179 ? 74.203 -9.276 185.985 1.00 33.58 176 LEU D O 1
ATOM 13573 N N . SER D 1 180 ? 72.319 -8.991 184.790 1.00 31.20 177 SER D N 1
ATOM 13574 C CA . SER D 1 180 ? 71.857 -7.903 185.643 1.00 30.35 177 SER D CA 1
ATOM 13575 C C . SER D 1 180 ? 71.525 -8.490 187.019 1.00 30.01 177 SER D C 1
ATOM 13576 O O . SER D 1 180 ? 71.226 -9.683 187.144 1.00 28.40 177 SER D O 1
ATOM 13579 N N . MET D 1 181 ? 71.594 -7.660 188.044 1.00 30.83 178 MET D N 1
ATOM 13580 C CA . MET D 1 181 ? 71.229 -8.106 189.386 1.00 32.12 178 MET D CA 1
ATOM 13581 C C . MET D 1 181 ? 69.801 -8.659 189.444 1.00 30.41 178 MET D C 1
ATOM 13582 O O . MET D 1 181 ? 69.542 -9.636 190.149 1.00 29.33 178 MET D O 1
ATOM 13587 N N . ASP D 1 182 ? 68.885 -8.022 188.723 1.00 28.88 179 ASP D N 1
ATOM 13588 C CA . ASP D 1 182 ? 67.506 -8.482 188.689 1.00 29.43 179 ASP D CA 1
ATOM 13589 C C . ASP D 1 182 ? 67.383 -9.903 188.125 1.00 29.22 179 ASP D C 1
ATOM 13590 O O . ASP D 1 182 ? 66.672 -10.736 188.688 1.00 28.91 179 ASP D O 1
ATOM 13595 N N . LEU D 1 183 ? 68.090 -10.185 187.046 1.00 28.55 180 LEU D N 1
ATOM 13596 C CA . LEU D 1 183 ? 68.043 -11.507 186.446 1.00 29.80 180 LEU D CA 1
ATOM 13597 C C . LEU D 1 183 ? 68.693 -12.538 187.388 1.00 29.91 180 LEU D C 1
ATOM 13598 O O . LEU D 1 183 ? 68.144 -13.611 187.601 1.00 28.10 180 LEU D O 1
ATOM 13603 N N . LYS D 1 184 ? 69.830 -12.187 187.992 1.00 29.44 181 LYS D N 1
ATOM 13604 C CA . LYS D 1 184 ? 70.498 -13.091 188.930 1.00 30.39 181 LYS D CA 1
ATOM 13605 C C . LYS D 1 184 ? 69.609 -13.391 190.130 1.00 28.60 181 LYS D C 1
ATOM 13606 O O . LYS D 1 184 ? 69.516 -14.525 190.555 1.00 27.88 181 LYS D O 1
ATOM 13612 N N . CYS D 1 185 ? 68.942 -12.378 190.661 1.00 27.76 182 CYS D N 1
ATOM 13613 C CA . CYS D 1 185 ? 68.090 -12.592 191.834 1.00 28.11 182 CYS D CA 1
ATOM 13614 C C . CYS D 1 185 ? 66.799 -13.350 191.497 1.00 27.73 182 CYS D C 1
ATOM 13615 O O . CYS D 1 185 ? 66.265 -14.070 192.355 1.00 28.86 182 CYS D O 1
ATOM 13618 N N . MET D 1 186 ? 66.298 -13.199 190.271 1.00 25.69 183 MET D N 1
ATOM 13619 C CA . MET D 1 186 ? 65.122 -13.961 189.867 1.00 26.19 183 MET D CA 1
ATOM 13620 C C . MET D 1 186 ? 65.540 -15.423 189.749 1.00 25.87 183 MET D C 1
ATOM 13621 O O . MET D 1 186 ? 64.847 -16.314 190.233 1.00 26.22 183 MET D O 1
ATOM 13626 N N . TYR D 1 187 ? 66.674 -15.651 189.095 1.00 25.60 184 TYR D N 1
ATOM 13627 C CA . TYR D 1 187 ? 67.192 -17.008 188.922 1.00 26.17 184 TYR D CA 1
ATOM 13628 C C . TYR D 1 187 ? 67.463 -17.737 190.247 1.00 26.17 184 TYR D C 1
ATOM 13629 O O . TYR D 1 187 ? 67.262 -18.944 190.322 1.00 25.33 184 TYR D O 1
ATOM 13638 N N A LYS D 1 188 ? 67.935 -17.019 191.266 0.50 25.66 185 LYS D N 1
ATOM 13639 N N B LYS D 1 188 ? 67.932 -17.003 191.256 0.50 26.72 185 LYS D N 1
ATOM 13640 C CA A LYS D 1 188 ? 68.164 -17.629 192.581 0.50 26.18 185 LYS D CA 1
ATOM 13641 C CA B LYS D 1 188 ? 68.166 -17.578 192.577 0.50 27.96 185 LYS D CA 1
ATOM 13642 C C A LYS D 1 188 ? 66.842 -18.081 193.204 0.50 26.33 185 LYS D C 1
ATOM 13643 C C B LYS D 1 188 ? 66.851 -18.071 193.190 0.50 27.37 185 LYS D C 1
ATOM 13644 O O A LYS D 1 188 ? 66.799 -19.109 193.876 0.50 26.82 185 LYS D O 1
ATOM 13645 O O B LYS D 1 188 ? 66.822 -19.116 193.837 0.50 27.79 185 LYS D O 1
ATOM 13656 N N . VAL D 1 189 ? 65.772 -17.319 192.975 1.00 26.25 186 VAL D N 1
ATOM 13657 C CA . VAL D 1 189 ? 64.451 -17.691 193.485 1.00 26.44 186 VAL D CA 1
ATOM 13658 C C . VAL D 1 189 ? 63.969 -18.934 192.745 1.00 26.35 186 VAL D C 1
ATOM 13659 O O . VAL D 1 189 ? 63.427 -19.850 193.365 1.00 26.02 186 VAL D O 1
ATOM 13663 N N . LEU D 1 190 ? 64.200 -18.978 191.433 1.00 25.90 187 LEU D N 1
ATOM 13664 C CA . LEU D 1 190 ? 63.798 -20.134 190.638 1.00 25.71 187 LEU D CA 1
ATOM 13665 C C . LEU D 1 190 ? 64.566 -21.412 191.045 1.00 25.75 187 LEU D C 1
ATOM 13666 O O . LEU D 1 190 ? 63.979 -22.484 191.081 1.00 25.25 187 LEU D O 1
ATOM 13671 N N . LYS D 1 191 ? 65.859 -21.290 191.342 1.00 26.03 188 LYS D N 1
ATOM 13672 C CA . LYS D 1 191 ? 66.666 -22.441 191.774 1.00 27.15 188 LYS D CA 1
ATOM 13673 C C . LYS D 1 191 ? 66.139 -22.946 193.128 1.00 27.13 188 LYS D C 1
ATOM 13674 O O . LYS D 1 191 ? 65.969 -24.145 193.319 1.00 28.10 188 LYS D O 1
ATOM 13680 N N . MET D 1 192 ? 65.881 -22.027 194.052 1.00 26.61 189 MET D N 1
ATOM 13681 C CA . MET D 1 192 ? 65.315 -22.380 195.362 1.00 27.45 189 MET D CA 1
ATOM 13682 C C . MET D 1 192 ? 64.028 -23.196 195.205 1.00 27.21 189 MET D C 1
ATOM 13683 O O . MET D 1 192 ? 63.864 -24.230 195.846 1.00 26.99 189 MET D O 1
ATOM 13688 N N . GLU D 1 193 ? 63.112 -22.715 194.362 1.00 27.22 190 GLU D N 1
ATOM 13689 C CA . GLU D 1 193 ? 61.832 -23.410 194.142 1.00 27.50 190 GLU D CA 1
ATOM 13690 C C . GLU D 1 193 ? 61.998 -24.735 193.392 1.00 27.29 190 GLU D C 1
ATOM 13691 O O . GLU D 1 193 ? 61.206 -25.662 193.605 1.00 27.22 190 GLU D O 1
ATOM 13697 N N . LEU D 1 194 ? 63.008 -24.846 192.524 1.00 26.86 191 LEU D N 1
ATOM 13698 C CA . LEU D 1 194 ? 63.274 -26.158 191.897 1.00 27.32 191 LEU D CA 1
ATOM 13699 C C . LEU D 1 194 ? 63.707 -27.158 192.984 1.00 28.10 191 LEU D C 1
ATOM 13700 O O . LEU D 1 194 ? 63.321 -28.328 192.952 1.00 28.07 191 LEU D O 1
ATOM 13705 N N . LEU D 1 195 ? 64.499 -26.691 193.946 1.00 28.19 192 LEU D N 1
ATOM 13706 C CA . LEU D 1 195 ? 64.948 -27.544 195.049 1.00 29.04 192 LEU D CA 1
ATOM 13707 C C . LEU D 1 195 ? 63.781 -27.903 195.966 1.00 29.42 192 LEU D C 1
ATOM 13708 O O . LEU D 1 195 ? 63.738 -28.998 196.496 1.00 29.86 192 LEU D O 1
ATOM 13713 N N . LYS D 1 196 ? 62.827 -26.991 196.126 1.00 29.95 193 LYS D N 1
ATOM 13714 C CA . LYS D 1 196 ? 61.663 -27.241 196.990 1.00 31.52 193 LYS D CA 1
ATOM 13715 C C . LYS D 1 196 ? 60.643 -28.173 196.331 1.00 31.94 193 LYS D C 1
ATOM 13716 O O . LYS D 1 196 ? 60.222 -29.166 196.929 1.00 31.90 193 LYS D O 1
ATOM 13722 N N . ASN D 1 197 ? 60.269 -27.849 195.097 1.00 30.45 194 ASN D N 1
ATOM 13723 C CA . ASN D 1 197 ? 59.262 -28.605 194.353 1.00 31.20 194 ASN D CA 1
ATOM 13724 C C . ASN D 1 197 ? 59.338 -28.244 192.867 1.00 30.03 194 ASN D C 1
ATOM 13725 O O . ASN D 1 197 ? 58.826 -27.198 192.455 1.00 29.59 194 ASN D O 1
ATOM 13730 N N . PRO D 1 198 ? 59.964 -29.115 192.054 1.00 30.37 195 PRO D N 1
ATOM 13731 C CA . PRO D 1 198 ? 60.115 -28.848 190.622 1.00 30.77 195 PRO D CA 1
ATOM 13732 C C . PRO D 1 198 ? 58.825 -28.963 189.765 1.00 30.91 195 PRO D C 1
ATOM 13733 O O . PRO D 1 198 ? 58.920 -29.008 188.530 1.00 29.46 195 PRO D O 1
ATOM 13737 N N . PHE D 1 199 ? 57.659 -29.030 190.421 1.00 31.25 196 PHE D N 1
ATOM 13738 C CA . PHE D 1 199 ? 56.352 -29.048 189.737 1.00 32.68 196 PHE D CA 1
ATOM 13739 C C . PHE D 1 199 ? 55.497 -27.836 190.131 1.00 32.59 196 PHE D C 1
ATOM 13740 O O . PHE D 1 199 ? 54.356 -27.718 189.686 1.00 30.81 196 PHE D O 1
ATOM 13748 N N . ARG D 1 200 ? 56.066 -26.948 190.955 1.00 31.92 197 ARG D N 1
ATOM 13749 C CA . ARG D 1 200 ? 55.388 -25.744 191.444 1.00 33.11 197 ARG D CA 1
ATOM 13750 C C . ARG D 1 200 ? 54.716 -24.886 190.373 1.00 32.52 197 ARG D C 1
ATOM 13751 O O . ARG D 1 200 ? 53.517 -24.621 190.426 1.00 33.74 197 ARG D O 1
ATOM 13759 N N . TRP D 1 201 ? 55.514 -24.426 189.423 1.00 31.11 198 TRP D N 1
ATOM 13760 C CA . TRP D 1 201 ? 55.031 -23.480 188.420 1.00 31.01 198 TRP D CA 1
ATOM 13761 C C . TRP D 1 201 ? 54.028 -24.087 187.449 1.00 31.49 198 TRP D C 1
ATOM 13762 O O . TRP D 1 201 ? 52.985 -23.501 187.184 1.00 30.77 198 TRP D O 1
ATOM 13773 N N . ARG D 1 202 ? 54.335 -25.272 186.935 1.00 32.20 199 ARG D N 1
ATOM 13774 C CA . ARG D 1 202 ? 53.416 -25.947 186.019 1.00 32.77 199 ARG D CA 1
ATOM 13775 C C . ARG D 1 202 ? 52.113 -26.267 186.741 1.00 32.98 199 ARG D C 1
ATOM 13776 O O . ARG D 1 202 ? 51.048 -26.201 186.139 1.00 33.85 199 ARG D O 1
ATOM 13784 N N . GLY D 1 203 ? 52.197 -26.563 188.039 1.00 32.64 200 GLY D N 1
ATOM 13785 C CA . GLY D 1 203 ? 51.003 -26.829 188.849 1.00 33.30 200 GLY D CA 1
ATOM 13786 C C . GLY D 1 203 ? 50.079 -25.617 188.946 1.00 34.18 200 GLY D C 1
ATOM 13787 O O . GLY D 1 203 ? 48.864 -25.769 189.057 1.00 35.73 200 GLY D O 1
ATOM 13788 N N . MET D 1 204 ? 50.656 -24.414 188.908 1.00 35.45 201 MET D N 1
ATOM 13789 C CA . MET D 1 204 ? 49.868 -23.167 188.957 1.00 35.76 201 MET D CA 1
ATOM 13790 C C . MET D 1 204 ? 49.005 -22.927 187.710 1.00 36.81 201 MET D C 1
ATOM 13791 O O . MET D 1 204 ? 47.931 -22.306 187.802 1.00 34.28 201 MET D O 1
ATOM 13796 N N . LEU D 1 205 ? 49.485 -23.396 186.557 1.00 37.41 202 LEU D N 1
ATOM 13797 C CA . LEU D 1 205 ? 48.797 -23.203 185.271 1.00 39.64 202 LEU D CA 1
ATOM 13798 C C . LEU D 1 205 ? 47.370 -23.715 185.235 1.00 42.41 202 LEU D C 1
ATOM 13799 O O . LEU D 1 205 ? 46.506 -23.106 184.599 1.00 41.74 202 LEU D O 1
ATOM 13804 N N . LYS D 1 206 ? 47.133 -24.832 185.914 1.00 43.56 203 LYS D N 1
ATOM 13805 C CA . LYS D 1 206 ? 45.809 -25.445 185.971 1.00 47.29 203 LYS D CA 1
ATOM 13806 C C . LYS D 1 206 ? 44.680 -24.466 186.337 1.00 44.57 203 LYS D C 1
ATOM 13807 O O . LYS D 1 206 ? 43.640 -24.455 185.684 1.00 44.27 203 LYS D O 1
ATOM 13813 N N . ASP D 1 207 ? 44.894 -23.663 187.379 1.00 42.56 204 ASP D N 1
ATOM 13814 C CA . ASP D 1 207 ? 43.880 -22.714 187.870 1.00 43.86 204 ASP D CA 1
ATOM 13815 C C . ASP D 1 207 ? 44.150 -21.243 187.499 1.00 40.51 204 ASP D C 1
ATOM 13816 O O . ASP D 1 207 ? 43.487 -20.354 188.019 1.00 38.18 204 ASP D O 1
ATOM 13821 N N . LEU D 1 208 ? 45.100 -21.003 186.599 1.00 38.62 205 LEU D N 1
ATOM 13822 C CA . LEU D 1 208 ? 45.446 -19.650 186.191 1.00 38.26 205 LEU D CA 1
ATOM 13823 C C . LEU D 1 208 ? 44.588 -19.254 184.975 1.00 35.45 205 LEU D C 1
ATOM 13824 O O . LEU D 1 208 ? 44.645 -19.899 183.924 1.00 33.23 205 LEU D O 1
ATOM 13829 N N . TYR D 1 209 ? 43.797 -18.194 185.138 1.00 33.04 206 TYR D N 1
ATOM 13830 C CA . TYR D 1 209 ? 42.853 -17.755 184.112 1.00 32.30 206 TYR D CA 1
ATOM 13831 C C . TYR D 1 209 ? 43.220 -16.478 183.354 1.00 30.87 206 TYR D C 1
ATOM 13832 O O . TYR D 1 209 ? 42.585 -16.166 182.359 1.00 31.20 206 TYR D O 1
ATOM 13841 N N . GLY D 1 210 ? 44.221 -15.737 183.812 1.00 29.06 207 GLY D N 1
ATOM 13842 C CA . GLY D 1 210 ? 44.613 -14.545 183.080 1.00 28.46 207 GLY D CA 1
ATOM 13843 C C . GLY D 1 210 ? 45.417 -13.507 183.824 1.00 27.11 207 GLY D C 1
ATOM 13844 O O . GLY D 1 210 ? 45.567 -13.556 185.055 1.00 26.61 207 GLY D O 1
ATOM 13845 N N . VAL D 1 211 ? 45.959 -12.584 183.040 1.00 25.92 208 VAL D N 1
ATOM 13846 C CA . VAL D 1 211 ? 46.725 -11.458 183.547 1.00 24.68 208 VAL D CA 1
ATOM 13847 C C . VAL D 1 211 ? 46.248 -10.187 182.851 1.00 24.36 208 VAL D C 1
ATOM 13848 O O . VAL D 1 211 ? 45.953 -10.211 181.661 1.00 23.74 208 VAL D O 1
ATOM 13852 N N . SER D 1 212 ? 46.112 -9.101 183.614 1.00 24.06 209 SER D N 1
ATOM 13853 C CA . SER D 1 212 ? 45.770 -7.783 183.062 1.00 24.51 209 SER D CA 1
ATOM 13854 C C . SER D 1 212 ? 47.026 -6.925 183.268 1.00 24.59 209 SER D C 1
ATOM 13855 O O . SER D 1 212 ? 47.486 -6.745 184.409 1.00 25.47 209 SER D O 1
ATOM 13858 N N . GLU D 1 213 ? 47.598 -6.434 182.160 1.00 23.98 210 GLU D N 1
ATOM 13859 C CA . GLU D 1 213 ? 48.873 -5.710 182.173 1.00 23.84 210 GLU D CA 1
ATOM 13860 C C . GLU D 1 213 ? 48.711 -4.196 182.003 1.00 23.91 210 GLU D C 1
ATOM 13861 O O . GLU D 1 213 ? 48.097 -3.710 181.049 1.00 23.68 210 GLU D O 1
ATOM 13867 N N . GLU D 1 214 ? 49.334 -3.482 182.927 1.00 23.74 211 GLU D N 1
ATOM 13868 C CA . GLU D 1 214 ? 49.233 -2.036 183.073 1.00 24.91 211 GLU D CA 1
ATOM 13869 C C . GLU D 1 214 ? 50.065 -1.142 182.168 1.00 23.99 211 GLU D C 1
ATOM 13870 O O . GLU D 1 214 ? 49.577 -0.100 181.745 1.00 24.71 211 GLU D O 1
ATOM 13876 N N . THR D 1 215 ? 51.309 -1.521 181.878 1.00 23.58 212 THR D N 1
ATOM 13877 C CA . THR D 1 215 ? 52.223 -0.585 181.201 1.00 22.93 212 THR D CA 1
ATOM 13878 C C . THR D 1 215 ? 52.829 -1.048 179.885 1.00 22.47 212 THR D C 1
ATOM 13879 O O . THR D 1 215 ? 52.870 -2.239 179.573 1.00 22.35 212 THR D O 1
ATOM 13883 N N . THR D 1 216 ? 53.334 -0.056 179.154 1.00 21.20 213 THR D N 1
ATOM 13884 C CA . THR D 1 216 ? 53.892 -0.215 177.815 1.00 21.35 213 THR D CA 1
ATOM 13885 C C . THR D 1 216 ? 54.961 -1.310 177.727 1.00 21.81 213 THR D C 1
ATOM 13886 O O . THR D 1 216 ? 54.916 -2.146 176.833 1.00 21.80 213 THR D O 1
ATOM 13890 N N . THR D 1 217 ? 55.905 -1.299 178.660 1.00 22.40 214 THR D N 1
ATOM 13891 C CA . THR D 1 217 ? 56.980 -2.305 178.697 1.00 23.37 214 THR D CA 1
ATOM 13892 C C . THR D 1 217 ? 56.421 -3.726 178.921 1.00 22.42 214 THR D C 1
ATOM 13893 O O . THR D 1 217 ? 56.877 -4.676 178.309 1.00 23.00 214 THR D O 1
ATOM 13897 N N . GLY D 1 218 ? 55.440 -3.850 179.801 1.00 23.25 215 GLY D N 1
ATOM 13898 C CA . GLY D 1 218 ? 54.805 -5.132 180.078 1.00 23.44 215 GLY D CA 1
ATOM 13899 C C . GLY D 1 218 ? 54.061 -5.640 178.854 1.00 24.02 215 GLY D C 1
ATOM 13900 O O . GLY D 1 218 ? 54.080 -6.832 178.555 1.00 23.59 215 GLY D O 1
ATOM 13901 N N . VAL D 1 219 ? 53.401 -4.729 178.144 1.00 23.95 216 VAL D N 1
ATOM 13902 C CA . VAL D 1 219 ? 52.672 -5.098 176.936 1.00 25.08 216 VAL D CA 1
ATOM 13903 C C . VAL D 1 219 ? 53.652 -5.558 175.850 1.00 25.26 216 VAL D C 1
ATOM 13904 O O . VAL D 1 219 ? 53.372 -6.516 175.134 1.00 26.29 216 VAL D O 1
ATOM 13908 N N . LEU D 1 220 ? 54.802 -4.903 175.745 1.00 25.13 217 LEU D N 1
ATOM 13909 C CA . LEU D 1 220 ? 55.806 -5.338 174.764 1.00 25.89 217 LEU D CA 1
ATOM 13910 C C . LEU D 1 220 ? 56.215 -6.784 175.072 1.00 25.45 217 LEU D C 1
ATOM 13911 O O . LEU D 1 220 ? 56.297 -7.597 174.169 1.00 25.49 217 LEU D O 1
ATOM 13916 N N . ARG D 1 221 ? 56.465 -7.082 176.346 1.00 24.70 218 ARG D N 1
ATOM 13917 C CA . ARG D 1 221 ? 56.799 -8.441 176.774 1.00 26.11 218 ARG D CA 1
ATOM 13918 C C . ARG D 1 221 ? 55.684 -9.450 176.407 1.00 26.28 218 ARG D C 1
ATOM 13919 O O . ARG D 1 221 ? 55.982 -10.565 175.953 1.00 27.59 218 ARG D O 1
ATOM 13927 N N . LEU D 1 222 ? 54.421 -9.069 176.618 1.00 26.03 219 LEU D N 1
ATOM 13928 C CA . LEU D 1 222 ? 53.279 -9.924 176.243 1.00 26.51 219 LEU D CA 1
ATOM 13929 C C . LEU D 1 222 ? 53.232 -10.176 174.744 1.00 27.55 219 LEU D C 1
ATOM 13930 O O . LEU D 1 222 ? 53.037 -11.311 174.315 1.00 28.56 219 LEU D O 1
ATOM 13935 N N . LYS D 1 223 ? 53.413 -9.122 173.956 1.00 28.63 220 LYS D N 1
ATOM 13936 C CA . LYS D 1 223 ? 53.381 -9.256 172.484 1.00 32.53 220 LYS D CA 1
ATOM 13937 C C . LYS D 1 223 ? 54.481 -10.157 171.935 1.00 32.52 220 LYS D C 1
ATOM 13938 O O . LYS D 1 223 ? 54.273 -10.834 170.938 1.00 32.52 220 LYS D O 1
ATOM 13944 N N . ILE D 1 224 ? 55.652 -10.133 172.573 1.00 32.96 221 ILE D N 1
ATOM 13945 C CA . ILE D 1 224 ? 56.774 -10.996 172.173 1.00 33.33 221 ILE D CA 1
ATOM 13946 C C . ILE D 1 224 ? 56.400 -12.443 172.499 1.00 33.71 221 ILE D C 1
ATOM 13947 O O . ILE D 1 224 ? 56.570 -13.330 171.664 1.00 34.10 221 ILE D O 1
ATOM 13952 N N . MET D 1 225 ? 55.878 -12.685 173.704 1.00 33.73 222 MET D N 1
ATOM 13953 C CA . MET D 1 225 ? 55.453 -14.042 174.071 1.00 33.76 222 MET D CA 1
ATOM 13954 C C . MET D 1 225 ? 54.356 -14.558 173.131 1.00 34.95 222 MET D C 1
ATOM 13955 O O . MET D 1 225 ? 54.389 -15.718 172.695 1.00 35.36 222 MET D O 1
ATOM 13960 N N . GLU D 1 226 ? 53.402 -13.693 172.816 1.00 35.21 223 GLU D N 1
ATOM 13961 C CA . GLU D 1 226 ? 52.292 -14.053 171.941 1.00 37.19 223 GLU D CA 1
ATOM 13962 C C . GLU D 1 226 ? 52.767 -14.425 170.529 1.00 38.23 223 GLU D C 1
ATOM 13963 O O . GLU D 1 226 ? 52.352 -15.445 169.999 1.00 38.98 223 GLU D O 1
ATOM 13969 N N . SER D 1 227 ? 53.641 -13.616 169.930 1.00 38.76 224 SER D N 1
ATOM 13970 C CA . SER D 1 227 ? 54.109 -13.895 168.560 1.00 41.34 224 SER D CA 1
ATOM 13971 C C . SER D 1 227 ? 54.994 -15.149 168.467 1.00 41.94 224 SER D C 1
ATOM 13972 O O . SER D 1 227 ? 55.100 -15.738 167.400 1.00 45.49 224 SER D O 1
ATOM 13975 N N . GLU D 1 228 ? 55.623 -15.541 169.577 1.00 41.17 225 GLU D N 1
ATOM 13976 C CA . GLU D 1 228 ? 56.448 -16.753 169.621 1.00 41.07 225 GLU D CA 1
ATOM 13977 C C . GLU D 1 228 ? 55.611 -17.985 169.983 1.00 40.35 225 GLU D C 1
ATOM 13978 O O . GLU D 1 228 ? 56.137 -19.085 170.032 1.00 40.10 225 GLU D O 1
ATOM 13984 N N . GLY D 1 229 ? 54.317 -17.789 170.244 1.00 39.51 226 GLY D N 1
ATOM 13985 C CA . GLY D 1 229 ? 53.432 -18.880 170.637 1.00 38.67 226 GLY D CA 1
ATOM 13986 C C . GLY D 1 229 ? 53.750 -19.425 172.023 1.00 37.77 226 GLY D C 1
ATOM 13987 O O . GLY D 1 229 ? 53.475 -20.587 172.296 1.00 39.61 226 GLY D O 1
ATOM 13988 N N . LYS D 1 230 ? 54.304 -18.586 172.906 1.00 35.05 227 LYS D N 1
ATOM 13989 C CA . LYS D 1 230 ? 54.704 -19.031 174.255 1.00 35.11 227 LYS D CA 1
ATOM 13990 C C . LYS D 1 230 ? 53.899 -18.468 175.431 1.00 32.98 227 LYS D C 1
ATOM 13991 O O . LYS D 1 230 ? 54.206 -18.755 176.584 1.00 32.25 227 LYS D O 1
ATOM 13997 N N . LEU D 1 231 ? 52.873 -17.678 175.148 1.00 31.37 228 LEU D N 1
ATOM 13998 C CA . LEU D 1 231 ? 52.042 -17.102 176.202 1.00 31.09 228 LEU D CA 1
ATOM 13999 C C . LEU D 1 231 ? 51.237 -18.245 176.814 1.00 30.42 228 LEU D C 1
ATOM 14000 O O . LEU D 1 231 ? 50.552 -18.964 176.107 1.00 31.61 228 LEU D O 1
ATOM 14005 N N . LEU D 1 232 ? 51.299 -18.369 178.135 1.00 30.19 229 LEU D N 1
ATOM 14006 C CA . LEU D 1 232 ? 50.672 -19.476 178.841 1.00 31.27 229 LEU D CA 1
ATOM 14007 C C . LEU D 1 232 ? 49.326 -19.167 179.492 1.00 31.18 229 LEU D C 1
ATOM 14008 O O . LEU D 1 232 ? 48.763 -20.026 180.192 1.00 29.67 229 LEU D O 1
ATOM 14013 N N . LEU D 1 233 ? 48.793 -17.967 179.260 1.00 29.47 230 LEU D N 1
ATOM 14014 C CA . LEU D 1 233 ? 47.502 -17.633 179.828 1.00 29.32 230 LEU D CA 1
ATOM 14015 C C . LEU D 1 233 ? 46.892 -16.461 179.075 1.00 28.28 230 LEU D C 1
ATOM 14016 O O . LEU D 1 233 ? 47.620 -15.696 178.428 1.00 26.54 230 LEU D O 1
ATOM 14021 N N . PRO D 1 234 ? 45.555 -16.308 179.147 1.00 29.02 231 PRO D N 1
ATOM 14022 C CA . PRO D 1 234 ? 44.937 -15.173 178.457 1.00 28.74 231 PRO D CA 1
ATOM 14023 C C . PRO D 1 234 ? 45.421 -13.853 179.061 1.00 28.19 231 PRO D C 1
ATOM 14024 O O . PRO D 1 234 ? 45.748 -13.808 180.256 1.00 28.46 231 PRO D O 1
ATOM 14028 N N . ALA D 1 235 ? 45.503 -12.801 178.249 1.00 26.59 232 ALA D N 1
ATOM 14029 C CA . ALA D 1 235 ? 45.959 -11.509 178.747 1.00 26.28 232 ALA D CA 1
ATOM 14030 C C . ALA D 1 235 ? 45.108 -10.360 178.248 1.00 25.79 232 ALA D C 1
ATOM 14031 O O . ALA D 1 235 ? 44.606 -10.387 177.119 1.00 26.04 232 ALA D O 1
ATOM 14033 N N . ILE D 1 236 ? 44.928 -9.366 179.109 1.00 25.47 233 ILE D N 1
ATOM 14034 C CA . ILE D 1 236 ? 44.250 -8.135 178.730 1.00 25.67 233 ILE D CA 1
ATOM 14035 C C . ILE D 1 236 ? 45.264 -7.004 178.849 1.00 25.20 233 ILE D C 1
ATOM 14036 O O . ILE D 1 236 ? 45.894 -6.813 179.890 1.00 24.47 233 ILE D O 1
ATOM 14041 N N . ASN D 1 237 ? 45.417 -6.277 177.750 1.00 24.73 234 ASN D N 1
ATOM 14042 C CA . ASN D 1 237 ? 46.305 -5.141 177.657 1.00 24.19 234 ASN D CA 1
ATOM 14043 C C . ASN D 1 237 ? 45.521 -3.908 178.126 1.00 24.28 234 ASN D C 1
ATOM 14044 O O . ASN D 1 237 ? 44.717 -3.370 177.372 1.00 25.01 234 ASN D O 1
ATOM 14049 N N . VAL D 1 238 ? 45.754 -3.493 179.369 1.00 23.59 235 VAL D N 1
ATOM 14050 C CA . VAL D 1 238 ? 45.104 -2.335 179.968 1.00 24.46 235 VAL D CA 1
ATOM 14051 C C . VAL D 1 238 ? 45.792 -1.029 179.531 1.00 24.39 235 VAL D C 1
ATOM 14052 O O . VAL D 1 238 ? 45.122 0.000 179.393 1.00 24.18 235 VAL D O 1
ATOM 14056 N N . ASN D 1 239 ? 47.115 -1.071 179.287 1.00 24.75 236 ASN D N 1
ATOM 14057 C CA . ASN D 1 239 ? 47.857 0.125 178.883 1.00 24.37 236 ASN D CA 1
ATOM 14058 C C . ASN D 1 239 ? 47.190 0.804 177.709 1.00 25.21 236 ASN D C 1
ATOM 14059 O O . ASN D 1 239 ? 47.099 2.027 177.673 1.00 25.20 236 ASN D O 1
ATOM 14064 N N . ASP D 1 240 ? 46.690 0.007 176.771 1.00 26.25 237 ASP D N 1
ATOM 14065 C CA . ASP D 1 240 ? 46.114 0.556 175.546 1.00 27.07 237 ASP D CA 1
ATOM 14066 C C . ASP D 1 240 ? 44.622 0.940 175.555 1.00 26.59 237 ASP D C 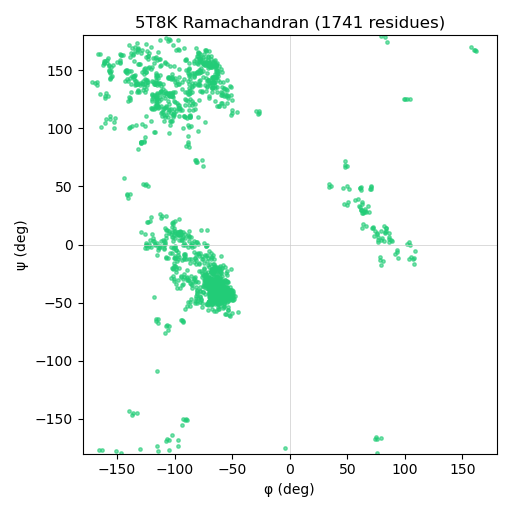1
ATOM 14067 O O . ASP D 1 240 ? 44.064 1.282 174.511 1.00 27.17 237 ASP D O 1
ATOM 14072 N N . SER D 1 241 ? 43.982 0.894 176.723 1.00 25.14 238 SER D N 1
ATOM 14073 C CA . SER D 1 241 ? 42.658 1.498 176.822 1.00 25.37 238 SER D CA 1
ATOM 14074 C C . SER D 1 241 ? 42.958 2.983 176.573 1.00 24.35 238 SER D C 1
ATOM 14075 O O . SER D 1 241 ? 44.017 3.487 176.974 1.00 23.37 238 SER D O 1
ATOM 14078 N N . VAL D 1 242 ? 42.052 3.677 175.897 1.00 24.63 239 VAL D N 1
ATOM 14079 C CA . VAL D 1 242 ? 42.219 5.096 175.640 1.00 24.52 239 VAL D CA 1
ATOM 14080 C C . VAL D 1 242 ? 42.259 5.860 176.979 1.00 23.88 239 VAL D C 1
ATOM 14081 O O . VAL D 1 242 ? 43.078 6.764 177.164 1.00 22.95 239 VAL D O 1
ATOM 14085 N N . THR D 1 243 ? 41.403 5.456 177.917 1.00 23.85 240 THR D N 1
ATOM 14086 C CA . THR D 1 243 ? 41.312 6.115 179.222 1.00 24.04 240 THR D CA 1
ATOM 14087 C C . THR D 1 243 ? 42.505 5.799 180.126 1.00 24.04 240 THR D C 1
ATOM 14088 O O . THR D 1 243 ? 42.576 6.286 181.256 1.00 25.55 240 THR D O 1
ATOM 14092 N N . LYS D 1 244 ? 43.426 4.971 179.634 1.00 23.57 241 LYS D N 1
ATOM 14093 C CA . LYS D 1 244 ? 44.651 4.688 180.358 1.00 22.51 241 LYS D CA 1
ATOM 14094 C C . LYS D 1 244 ? 45.795 5.423 179.627 1.00 22.69 241 LYS D C 1
ATOM 14095 O O . LYS D 1 244 ? 46.291 6.425 180.127 1.00 22.02 241 LYS D O 1
ATOM 14101 N N . SER D 1 245 ? 46.154 4.985 178.426 1.00 22.78 242 SER D N 1
ATOM 14102 C CA . SER D 1 245 ? 47.300 5.582 177.719 1.00 24.80 242 SER D CA 1
ATOM 14103 C C . SER D 1 245 ? 47.285 7.101 177.543 1.00 24.70 242 SER D C 1
ATOM 14104 O O . SER D 1 245 ? 48.292 7.737 177.778 1.00 26.06 242 SER D O 1
ATOM 14107 N N . LYS D 1 246 ? 46.152 7.674 177.151 1.00 25.26 243 LYS D N 1
ATOM 14108 C CA . LYS D 1 246 ? 46.066 9.122 176.916 1.00 25.62 243 LYS D CA 1
ATOM 14109 C C . LYS D 1 246 ? 46.006 9.947 178.181 1.00 25.44 243 LYS D C 1
ATOM 14110 O O . LYS D 1 246 ? 46.099 11.168 178.101 1.00 28.28 243 LYS D O 1
ATOM 14116 N N . PHE D 1 247 ? 45.837 9.306 179.338 1.00 23.39 244 PHE D N 1
ATOM 14117 C CA . PHE D 1 247 ? 45.700 10.042 180.587 1.00 23.24 244 PHE D CA 1
ATOM 14118 C C . PHE D 1 247 ? 46.841 9.755 181.552 1.00 23.55 244 PHE D C 1
ATOM 14119 O O . PHE D 1 247 ? 47.631 10.659 181.868 1.00 25.26 244 PHE D O 1
ATOM 14127 N N . ASP D 1 248 ? 46.944 8.506 181.994 1.00 22.34 245 ASP D N 1
ATOM 14128 C CA . ASP D 1 248 ? 48.025 8.070 182.883 1.00 22.93 245 ASP D CA 1
ATOM 14129 C C . ASP D 1 248 ? 49.402 8.367 182.287 1.00 22.32 245 ASP D C 1
ATOM 14130 O O . ASP D 1 248 ? 50.189 9.107 182.865 1.00 22.67 245 ASP D O 1
ATOM 14135 N N . ASN D 1 249 ? 49.682 7.794 181.118 1.00 22.13 246 ASN D N 1
ATOM 14136 C CA . ASN D 1 249 ? 51.017 7.930 180.507 1.00 21.16 246 ASN D CA 1
ATOM 14137 C C . ASN D 1 249 ? 51.438 9.368 180.267 1.00 21.35 246 ASN D C 1
ATOM 14138 O O . ASN D 1 249 ? 52.589 9.730 180.528 1.00 21.32 246 ASN D O 1
ATOM 14143 N N . THR D 1 250 ? 50.508 10.187 179.789 1.00 21.97 247 THR D N 1
ATOM 14144 C CA . THR D 1 250 ? 50.792 11.564 179.450 1.00 22.22 247 THR D CA 1
ATOM 14145 C C . THR D 1 250 ? 50.525 12.553 180.588 1.00 22.93 247 THR D C 1
ATOM 14146 O O . THR D 1 250 ? 51.459 13.158 181.112 1.00 23.27 247 THR D O 1
ATOM 14150 N N . TYR D 1 251 ? 49.269 12.707 180.980 1.00 22.31 248 TYR D N 1
ATOM 14151 C CA . TYR D 1 251 ? 48.921 13.671 181.991 1.00 23.04 248 TYR D CA 1
ATOM 14152 C C . TYR D 1 251 ? 49.392 13.286 183.405 1.00 22.54 248 TYR D C 1
ATOM 14153 O O . TYR D 1 251 ? 49.686 14.169 184.231 1.00 23.05 248 TYR D O 1
ATOM 14162 N N . GLY D 1 252 ? 49.499 11.991 183.664 1.00 21.89 249 GLY D N 1
ATOM 14163 C CA . GLY D 1 252 ? 50.014 11.522 184.948 1.00 22.16 249 GLY D CA 1
ATOM 14164 C C . GLY D 1 252 ? 51.455 11.998 185.105 1.00 21.66 249 GLY D C 1
ATOM 14165 O O . GLY D 1 252 ? 51.808 12.624 186.113 1.00 20.60 249 GLY D O 1
ATOM 14166 N N . CYS D 1 253 ? 52.274 11.733 184.080 1.00 22.20 250 CYS D N 1
ATOM 14167 C CA . CYS D 1 253 ? 53.687 12.149 184.089 1.00 21.66 250 CYS D CA 1
ATOM 14168 C C . CYS D 1 253 ? 53.854 13.667 184.090 1.00 20.87 250 CYS D C 1
ATOM 14169 O O . CYS D 1 253 ? 54.783 14.173 184.692 1.00 22.00 250 CYS D O 1
ATOM 14172 N N . ARG D 1 254 ? 52.974 14.399 183.422 1.00 20.19 251 ARG D N 1
ATOM 14173 C CA . ARG D 1 254 ? 53.071 15.867 183.427 1.00 20.50 251 ARG D CA 1
ATOM 14174 C C . ARG D 1 254 ? 53.177 16.394 184.863 1.00 20.42 251 ARG D C 1
ATOM 14175 O O . ARG D 1 254 ? 53.941 17.328 185.125 1.00 20.04 251 ARG D O 1
ATOM 14183 N N . GLN D 1 255 ? 52.425 15.789 185.783 1.00 19.91 252 GLN D N 1
ATOM 14184 C CA . GLN D 1 255 ? 52.494 16.191 187.176 1.00 20.40 252 GLN D CA 1
ATOM 14185 C C . GLN D 1 255 ? 53.580 15.430 187.965 1.00 20.41 252 GLN D C 1
ATOM 14186 O O . GLN D 1 255 ? 54.415 16.056 188.638 1.00 20.89 252 GLN D O 1
ATOM 14192 N N . SER D 1 256 ? 53.591 14.104 187.845 1.00 19.92 253 SER D N 1
ATOM 14193 C CA . SER D 1 256 ? 54.466 13.266 188.658 1.00 20.70 253 SER D CA 1
ATOM 14194 C C . SER D 1 256 ? 55.965 13.341 188.300 1.00 20.51 253 SER D C 1
ATOM 14195 O O . SER D 1 256 ? 56.797 13.139 189.165 1.00 20.63 253 SER D O 1
ATOM 14198 N N . LEU D 1 257 ? 56.315 13.626 187.046 1.00 20.24 254 LEU D N 1
ATOM 14199 C CA . LEU D 1 257 ? 57.725 13.865 186.727 1.00 20.79 254 LEU D CA 1
ATOM 14200 C C . LEU D 1 257 ? 58.207 15.109 187.484 1.00 21.34 254 LEU D C 1
ATOM 14201 O O . LEU D 1 257 ? 59.283 15.102 188.095 1.00 21.90 254 LEU D O 1
ATOM 14206 N N . LEU D 1 258 ? 57.414 16.179 187.423 1.00 20.67 255 LEU D N 1
ATOM 14207 C CA . LEU D 1 258 ? 57.771 17.431 188.106 1.00 21.14 255 LEU D CA 1
ATOM 14208 C C . LEU D 1 258 ? 57.936 17.192 189.601 1.00 21.36 255 LEU D C 1
ATOM 14209 O O . LEU D 1 258 ? 58.916 17.634 190.197 1.00 21.18 255 LEU D O 1
ATOM 14214 N N . HIS D 1 259 ? 57.001 16.447 190.186 1.00 21.17 256 HIS D N 1
ATOM 14215 C CA . HIS D 1 259 ? 57.045 16.168 191.604 1.00 21.61 256 HIS D CA 1
ATOM 14216 C C . HIS D 1 259 ? 58.333 15.412 191.933 1.00 21.42 256 HIS D C 1
ATOM 14217 O O . HIS D 1 259 ? 59.007 15.739 192.902 1.00 21.38 256 HIS D O 1
ATOM 14224 N N . GLY D 1 260 ? 58.678 14.430 191.099 1.00 21.04 257 GLY D N 1
ATOM 14225 C CA . GLY D 1 260 ? 59.904 13.667 191.276 1.00 21.19 257 GLY D CA 1
ATOM 14226 C C . GLY D 1 260 ? 61.153 14.527 191.179 1.00 21.32 257 GLY D C 1
ATOM 14227 O O . GLY D 1 260 ? 62.069 14.435 192.008 1.00 21.14 257 GLY D O 1
ATOM 14228 N N . LEU D 1 261 ? 61.191 15.371 190.173 1.00 21.28 258 LEU D N 1
ATOM 14229 C CA . LEU D 1 261 ? 62.330 16.247 189.975 1.00 22.62 258 LEU D CA 1
ATOM 14230 C C . LEU D 1 261 ? 62.444 17.299 191.085 1.00 23.03 258 LEU D C 1
ATOM 14231 O O . LEU D 1 261 ? 63.551 17.567 191.567 1.00 23.74 258 LEU D O 1
ATOM 14236 N N . PHE D 1 262 ? 61.325 17.901 191.487 1.00 22.95 259 PHE D N 1
ATOM 14237 C CA . PHE D 1 262 ? 61.367 18.901 192.553 1.00 24.05 259 PHE D CA 1
ATOM 14238 C C . PHE D 1 262 ? 61.905 18.267 193.841 1.00 24.64 259 PHE D C 1
ATOM 14239 O O . PHE D 1 262 ? 62.687 18.895 194.557 1.00 25.43 259 PHE D O 1
ATOM 14247 N N . ASN D 1 263 ? 61.500 17.026 194.120 1.00 25.09 260 ASN D N 1
ATOM 14248 C CA . ASN D 1 263 ? 61.989 16.325 195.311 1.00 25.42 260 ASN D CA 1
ATOM 14249 C C . ASN D 1 263 ? 63.460 15.927 195.212 1.00 26.52 260 ASN D C 1
ATOM 14250 O O . ASN D 1 263 ? 64.217 16.108 196.168 1.00 26.83 260 ASN D O 1
ATOM 14255 N N . GLY D 1 264 ? 63.872 15.403 194.059 1.00 25.38 261 GLY D N 1
ATOM 14256 C CA . GLY D 1 264 ? 65.241 14.912 193.889 1.00 26.01 261 GLY D CA 1
ATOM 14257 C C . GLY D 1 264 ? 66.305 15.888 193.411 1.00 26.39 261 GLY D C 1
ATOM 14258 O O . GLY D 1 264 ? 67.479 15.741 193.736 1.00 27.89 261 GLY D O 1
ATOM 14259 N N . CYS D 1 265 ? 65.903 16.860 192.612 1.00 26.11 262 CYS D N 1
ATOM 14260 C CA . CYS D 1 265 ? 66.823 17.819 192.036 1.00 25.71 262 CYS D CA 1
ATOM 14261 C C . CYS D 1 265 ? 66.586 19.169 192.670 1.00 25.54 262 CYS D C 1
ATOM 14262 O O . CYS D 1 265 ? 65.521 19.738 192.510 1.00 24.46 262 CYS D O 1
ATOM 14265 N N . ILE D 1 266 ? 67.584 19.682 193.382 1.00 25.57 263 ILE D N 1
ATOM 14266 C CA . ILE D 1 266 ? 67.449 20.971 194.090 1.00 26.33 263 ILE D CA 1
ATOM 14267 C C . ILE D 1 266 ? 67.342 22.201 193.180 1.00 26.57 263 ILE D C 1
ATOM 14268 O O . ILE D 1 266 ? 66.837 23.238 193.591 1.00 25.41 263 ILE D O 1
ATOM 14273 N N . GLN D 1 267 ? 67.799 22.076 191.936 1.00 23.73 264 GLN D N 1
ATOM 14274 C CA . GLN D 1 267 ? 67.868 23.215 191.047 1.00 24.02 264 GLN D CA 1
ATOM 14275 C C . GLN D 1 267 ? 66.568 23.664 190.412 1.00 23.10 264 GLN D C 1
ATOM 14276 O O . GLN D 1 267 ? 65.610 22.903 190.280 1.00 22.86 264 GLN D O 1
ATOM 14282 N N . MET D 1 268 ? 66.586 24.918 189.977 1.00 23.06 265 MET D N 1
ATOM 14283 C CA . MET D 1 268 ? 65.480 25.522 189.250 1.00 22.88 265 MET D CA 1
ATOM 14284 C C . MET D 1 268 ? 65.424 24.929 187.852 1.00 22.34 265 MET D C 1
ATOM 14285 O O . MET D 1 268 ? 66.475 24.790 187.187 1.00 22.18 265 MET D O 1
ATOM 14290 N N . LEU D 1 269 ? 64.227 24.582 187.393 1.00 21.38 266 LEU D N 1
ATOM 14291 C CA . LEU D 1 269 ? 64.079 24.022 186.048 1.00 22.30 266 LEU D CA 1
ATOM 14292 C C . LEU D 1 269 ? 64.002 25.120 184.986 1.00 22.07 266 LEU D C 1
ATOM 14293 O O . LEU D 1 269 ? 64.429 24.923 183.842 1.00 21.82 266 LEU D O 1
ATOM 14298 N N . ALA D 1 270 ? 63.484 26.284 185.365 1.00 21.64 267 ALA D N 1
ATOM 14299 C CA . ALA D 1 270 ? 63.352 27.404 184.422 1.00 21.83 267 ALA D CA 1
ATOM 14300 C C . ALA D 1 270 ? 64.672 27.773 183.756 1.00 21.58 267 ALA D C 1
ATOM 14301 O O . ALA D 1 270 ? 65.698 27.847 184.409 1.00 21.54 267 ALA D O 1
ATOM 14303 N N . GLY D 1 271 ? 64.633 27.957 182.438 1.00 21.60 268 GLY D N 1
ATOM 14304 C CA . GLY D 1 271 ? 65.829 28.326 181.685 1.00 22.73 268 GLY D CA 1
ATOM 14305 C C . GLY D 1 271 ? 66.789 27.191 181.360 1.00 24.27 268 GLY D C 1
ATOM 14306 O O . GLY D 1 271 ? 67.607 27.329 180.441 1.00 24.30 268 GLY D O 1
ATOM 14307 N N . LYS D 1 272 ? 66.680 26.063 182.070 1.00 21.84 269 LYS D N 1
ATOM 14308 C CA . LYS D 1 272 ? 67.568 24.946 181.807 1.00 21.33 269 LYS D CA 1
ATOM 14309 C C . LYS D 1 272 ? 67.266 24.229 180.495 1.00 21.34 269 LYS D C 1
ATOM 14310 O O . LYS D 1 272 ? 66.102 24.155 180.056 1.00 20.75 269 LYS D O 1
ATOM 14316 N N . LYS D 1 273 ? 68.329 23.709 179.875 1.00 20.32 270 LYS D N 1
ATOM 14317 C CA . LYS D 1 273 ? 68.195 22.857 178.704 1.00 19.92 270 LYS D CA 1
ATOM 14318 C C . LYS D 1 273 ? 67.997 21.437 179.242 1.00 19.44 270 LYS D C 1
ATOM 14319 O O . LYS D 1 273 ? 68.914 20.852 179.848 1.00 18.53 270 LYS D O 1
ATOM 14325 N N . ILE D 1 274 ? 66.790 20.908 179.056 1.00 18.22 271 ILE D N 1
ATOM 14326 C CA . ILE D 1 274 ? 66.435 19.595 179.538 1.00 18.24 271 ILE D CA 1
ATOM 14327 C C . ILE D 1 274 ? 66.127 18.693 178.367 1.00 18.42 271 ILE D C 1
ATOM 14328 O O . ILE D 1 274 ? 65.247 19.000 177.536 1.00 18.18 271 ILE D O 1
ATOM 14333 N N . VAL D 1 275 ? 66.880 17.603 178.285 1.00 18.83 272 VAL D N 1
ATOM 14334 C CA . VAL D 1 275 ? 66.722 16.648 177.200 1.00 19.18 272 VAL D CA 1
ATOM 14335 C C . VAL D 1 275 ? 65.711 15.592 177.617 1.00 19.31 272 VAL D C 1
ATOM 14336 O O . VAL D 1 275 ? 65.849 14.972 178.681 1.00 20.37 272 VAL D O 1
ATOM 14340 N N . VAL D 1 276 ? 64.670 15.433 176.802 1.00 19.13 273 VAL D N 1
ATOM 14341 C CA . VAL D 1 276 ? 63.673 14.380 177.001 1.00 19.18 273 VAL D CA 1
ATOM 14342 C C . VAL D 1 276 ? 63.952 13.389 175.894 1.00 19.67 273 VAL D C 1
ATOM 14343 O O . VAL D 1 276 ? 63.769 13.714 174.717 1.00 19.17 273 VAL D O 1
ATOM 14347 N N . LEU D 1 277 ? 64.447 12.204 176.266 1.00 19.66 274 LEU D N 1
ATOM 14348 C CA . LEU D 1 277 ? 64.783 11.163 175.286 1.00 20.53 274 LEU D CA 1
ATOM 14349 C C . LEU D 1 277 ? 63.572 10.267 175.104 1.00 20.60 274 LEU D C 1
ATOM 14350 O O . LEU D 1 277 ? 63.199 9.521 176.009 1.00 20.89 274 LEU D O 1
ATOM 14355 N N . GLY D 1 278 ? 62.962 10.356 173.925 1.00 20.19 275 GLY D N 1
ATOM 14356 C CA . GLY D 1 278 ? 61.739 9.628 173.623 1.00 20.86 275 GLY D CA 1
ATOM 14357 C C . GLY D 1 278 ? 60.544 10.562 173.782 1.00 20.42 275 GLY D C 1
ATOM 14358 O O . GLY D 1 278 ? 60.353 11.170 174.842 1.00 21.52 275 GLY D O 1
ATOM 14359 N N . TYR D 1 279 ? 59.739 10.657 172.724 1.00 20.16 276 TYR D N 1
ATOM 14360 C CA . TYR D 1 279 ? 58.586 11.552 172.677 1.00 20.07 276 TYR D CA 1
ATOM 14361 C C . TYR D 1 279 ? 57.313 10.794 172.279 1.00 20.62 276 TYR D C 1
ATOM 14362 O O . TYR D 1 279 ? 56.573 11.169 171.343 1.00 18.70 276 TYR D O 1
ATOM 14371 N N . GLY D 1 280 ? 57.086 9.717 173.024 1.00 20.46 277 GLY D N 1
ATOM 14372 C CA . GLY D 1 280 ? 55.898 8.917 172.920 1.00 20.15 277 GLY D CA 1
ATOM 14373 C C . GLY D 1 280 ? 54.906 9.452 173.940 1.00 20.37 277 GLY D C 1
ATOM 14374 O O . GLY D 1 280 ? 54.925 10.635 174.286 1.00 18.54 277 GLY D O 1
ATOM 14375 N N . GLU D 1 281 ? 54.046 8.588 174.448 1.00 20.84 278 GLU D N 1
ATOM 14376 C CA . GLU D 1 281 ? 53.010 9.060 175.363 1.00 21.71 278 GLU D CA 1
ATOM 14377 C C . GLU D 1 281 ? 53.575 9.647 176.640 1.00 20.74 278 GLU D C 1
ATOM 14378 O O . GLU D 1 281 ? 53.133 10.729 177.069 1.00 20.82 278 GLU D O 1
ATOM 14384 N N . VAL D 1 282 ? 54.598 9.007 177.203 1.00 20.37 279 VAL D N 1
ATOM 14385 C CA . VAL D 1 282 ? 55.237 9.535 178.426 1.00 20.72 279 VAL D CA 1
ATOM 14386 C C . VAL D 1 282 ? 56.035 10.824 178.138 1.00 20.70 279 VAL D C 1
ATOM 14387 O O . VAL D 1 282 ? 55.890 11.841 178.834 1.00 20.06 279 VAL D O 1
ATOM 14391 N N . GLY D 1 283 ? 56.881 10.767 177.119 1.00 20.15 280 GLY D N 1
ATOM 14392 C CA . GLY D 1 283 ? 57.687 11.901 176.727 1.00 20.30 280 GLY D CA 1
ATOM 14393 C C . GLY D 1 283 ? 56.895 13.152 176.454 1.00 19.74 280 GLY D C 1
ATOM 14394 O O . GLY D 1 283 ? 57.318 14.246 176.830 1.00 20.66 280 GLY D O 1
ATOM 14395 N N . LYS D 1 284 ? 55.744 12.996 175.807 1.00 20.18 281 LYS D N 1
ATOM 14396 C CA . LYS D 1 284 ? 54.877 14.142 175.501 1.00 20.49 281 LYS D CA 1
ATOM 14397 C C . LYS D 1 284 ? 54.436 14.853 176.779 1.00 20.83 281 LYS D C 1
ATOM 14398 O O . LYS D 1 284 ? 54.476 16.076 176.844 1.00 19.97 281 LYS D O 1
ATOM 14404 N N . GLY D 1 285 ? 54.031 14.077 177.792 1.00 20.86 282 GLY D N 1
ATOM 14405 C CA . GLY D 1 285 ? 53.601 14.621 179.070 1.00 20.16 282 GLY D CA 1
ATOM 14406 C C . GLY D 1 285 ? 54.750 15.224 179.854 1.00 20.67 282 GLY D C 1
ATOM 14407 O O . GLY D 1 285 ? 54.588 16.267 180.502 1.00 21.78 282 GLY D O 1
ATOM 14408 N N . CYS D 1 286 ? 55.913 14.583 179.792 1.00 20.00 283 CYS D N 1
ATOM 14409 C CA . CYS D 1 286 ? 57.089 15.109 180.455 1.00 20.94 283 CYS D CA 1
ATOM 14410 C C . CYS D 1 286 ? 57.417 16.477 179.900 1.00 20.38 283 CYS D C 1
ATOM 14411 O O . CYS D 1 286 ? 57.605 17.428 180.660 1.00 19.66 283 CYS D O 1
ATOM 14414 N N . ALA D 1 287 ? 57.478 16.574 178.573 1.00 20.25 284 ALA D N 1
ATOM 14415 C CA . ALA D 1 287 ? 57.816 17.848 177.902 1.00 20.74 284 ALA D CA 1
ATOM 14416 C C . ALA D 1 287 ? 56.834 18.961 178.268 1.00 21.03 284 ALA D C 1
ATOM 14417 O O . ALA D 1 287 ? 57.238 20.104 178.516 1.00 19.71 284 ALA D O 1
ATOM 14419 N N . GLN D 1 288 ? 55.544 18.620 178.300 1.00 21.30 285 GLN D N 1
ATOM 14420 C CA . GLN D 1 288 ? 54.515 19.582 178.690 1.00 23.89 285 GLN D CA 1
ATOM 14421 C C . GLN D 1 288 ? 54.749 20.158 180.072 1.00 21.83 285 GLN D C 1
ATOM 14422 O O . GLN D 1 288 ? 54.684 21.362 180.249 1.00 21.50 285 GLN D O 1
ATOM 14428 N N . GLY D 1 289 ? 54.967 19.279 181.047 1.00 20.45 286 GLY D N 1
ATOM 14429 C CA . GLY D 1 289 ? 55.230 19.715 182.422 1.00 21.26 286 GLY D CA 1
ATOM 14430 C C . GLY D 1 289 ? 56.486 20.579 182.542 1.00 20.81 286 GLY D C 1
ATOM 14431 O O . GLY D 1 289 ? 56.466 21.641 183.168 1.00 20.29 286 GLY D O 1
ATOM 14432 N N . LEU D 1 290 ? 57.576 20.120 181.931 1.00 20.16 287 LEU D N 1
ATOM 14433 C CA . LEU D 1 290 ? 58.846 20.847 181.971 1.00 20.31 287 LEU D CA 1
ATOM 14434 C C . LEU D 1 290 ? 58.714 22.261 181.373 1.00 20.35 287 LEU D C 1
ATOM 14435 O O . LEU D 1 290 ? 59.146 23.241 182.000 1.00 19.82 287 LEU D O 1
ATOM 14440 N N A SER D 1 291 ? 58.099 22.368 180.194 0.50 20.45 288 SER D N 1
ATOM 14441 N N B SER D 1 291 ? 58.119 22.367 180.186 0.50 20.48 288 SER D N 1
ATOM 14442 C CA A SER D 1 291 ? 57.905 23.671 179.545 0.50 21.28 288 SER D CA 1
ATOM 14443 C CA B SER D 1 291 ? 57.944 23.672 179.538 0.50 21.31 288 SER D CA 1
ATOM 14444 C C A SER D 1 291 ? 57.018 24.572 180.385 0.50 21.30 288 SER D C 1
ATOM 14445 C C B SER D 1 291 ? 56.996 24.573 180.346 0.50 21.31 288 SER D C 1
ATOM 14446 O O A SER D 1 291 ? 57.209 25.785 180.427 0.50 20.86 288 SER D O 1
ATOM 14447 O O B SER D 1 291 ? 57.135 25.794 180.330 0.50 20.89 288 SER D O 1
ATOM 14452 N N . GLY D 1 292 ? 56.045 23.958 181.051 1.00 21.95 289 GLY D N 1
ATOM 14453 C CA . GLY D 1 292 ? 55.121 24.680 181.914 1.00 23.06 289 GLY D CA 1
ATOM 14454 C C . GLY D 1 292 ? 55.785 25.392 183.088 1.00 22.87 289 GLY D C 1
ATOM 14455 O O . GLY D 1 292 ? 55.209 26.321 183.643 1.00 25.39 289 GLY D O 1
ATOM 14456 N N . VAL D 1 293 ? 56.980 24.952 183.484 1.00 21.37 290 VAL D N 1
ATOM 14457 C CA . VAL D 1 293 ? 57.731 25.629 184.552 1.00 21.20 290 VAL D CA 1
ATOM 14458 C C . VAL D 1 293 ? 59.006 26.287 183.995 1.00 20.75 290 VAL D C 1
ATOM 14459 O O . VAL D 1 293 ? 60.001 26.464 184.714 1.00 20.04 290 VAL D O 1
ATOM 14463 N N . GLY D 1 294 ? 58.963 26.637 182.702 1.00 19.91 291 GLY D N 1
ATOM 14464 C CA . GLY D 1 294 ? 60.026 27.412 182.075 1.00 20.09 291 GLY D CA 1
ATOM 14465 C C . GLY D 1 294 ? 61.256 26.769 181.484 1.00 20.15 291 GLY D C 1
ATOM 14466 O O . GLY D 1 294 ? 62.172 27.496 181.054 1.00 19.28 291 GLY D O 1
ATOM 14467 N N . ALA D 1 295 ? 61.304 25.434 181.462 1.00 19.44 292 ALA D N 1
ATOM 14468 C CA . ALA D 1 295 ? 62.455 24.745 180.889 1.00 19.26 292 ALA D CA 1
ATOM 14469 C C . ALA D 1 295 ? 62.448 24.851 179.370 1.00 19.58 292 ALA D C 1
ATOM 14470 O O . ALA D 1 295 ? 61.407 25.088 178.758 1.00 18.87 292 ALA D O 1
ATOM 14472 N N . ARG D 1 296 ? 63.629 24.715 178.780 1.00 19.29 293 ARG D N 1
ATOM 14473 C CA . ARG D 1 296 ? 63.763 24.663 177.330 1.00 19.40 293 ARG D CA 1
ATOM 14474 C C . ARG D 1 296 ? 64.008 23.207 177.012 1.00 19.01 293 ARG D C 1
ATOM 14475 O O . ARG D 1 296 ? 65.114 22.681 177.216 1.00 17.61 293 ARG D O 1
ATOM 14483 N N . VAL D 1 297 ? 62.962 22.547 176.524 1.00 19.21 294 VAL D N 1
ATOM 14484 C CA . VAL D 1 297 ? 63.006 21.118 176.244 1.00 19.21 294 VAL D CA 1
ATOM 14485 C C . VAL D 1 297 ? 63.584 20.790 174.868 1.00 19.48 294 VAL D C 1
ATOM 14486 O O . VAL D 1 297 ? 63.188 21.378 173.856 1.00 20.59 294 VAL D O 1
ATOM 14490 N N . ILE D 1 298 ? 64.527 19.857 174.862 1.00 19.17 295 ILE D N 1
ATOM 14491 C CA . ILE D 1 298 ? 65.162 19.344 173.655 1.00 19.20 295 ILE D CA 1
ATOM 14492 C C . ILE D 1 298 ? 64.791 17.878 173.608 1.00 19.05 295 ILE D C 1
ATOM 14493 O O . ILE D 1 298 ? 64.981 17.156 174.581 1.00 18.60 295 ILE D O 1
ATOM 14498 N N . VAL D 1 299 ? 64.256 17.433 172.474 1.00 19.35 296 VAL D N 1
ATOM 14499 C CA . VAL D 1 299 ? 63.812 16.057 172.314 1.00 18.77 296 VAL D CA 1
ATOM 14500 C C . VAL D 1 299 ? 64.747 15.208 171.457 1.00 19.33 296 VAL D C 1
ATOM 14501 O O . VAL D 1 299 ? 65.343 15.707 170.488 1.00 17.92 296 VAL D O 1
ATOM 14505 N N . THR D 1 300 ? 64.897 13.930 171.833 1.00 19.06 297 THR D N 1
ATOM 14506 C CA . THR D 1 300 ? 65.586 12.948 170.977 1.00 19.91 297 THR D CA 1
ATOM 14507 C C . THR D 1 300 ? 64.502 11.924 170.570 1.00 20.45 297 THR D C 1
ATOM 14508 O O . THR D 1 300 ? 63.596 11.606 171.354 1.00 21.62 297 THR D O 1
ATOM 14512 N N . GLU D 1 301 ? 64.581 11.437 169.334 1.00 20.41 298 GLU D N 1
ATOM 14513 C CA . GLU D 1 301 ? 63.629 10.455 168.811 1.00 19.78 298 GLU D CA 1
ATOM 14514 C C . GLU D 1 301 ? 64.200 9.637 167.681 1.00 19.88 298 GLU D C 1
ATOM 14515 O O . GLU D 1 301 ? 65.037 10.122 166.905 1.00 19.91 298 GLU D O 1
ATOM 14521 N N . ILE D 1 302 ? 63.749 8.383 167.613 1.00 21.23 299 ILE D N 1
ATOM 14522 C CA . ILE D 1 302 ? 64.073 7.481 166.512 1.00 21.57 299 ILE D CA 1
ATOM 14523 C C . ILE D 1 302 ? 62.925 7.437 165.501 1.00 21.65 299 ILE D C 1
ATOM 14524 O O . ILE D 1 302 ? 63.118 7.012 164.365 1.00 20.58 299 ILE D O 1
ATOM 14529 N N . ASP D 1 303 ? 61.727 7.851 165.929 1.00 20.88 300 ASP D N 1
ATOM 14530 C CA . ASP D 1 303 ? 60.527 7.798 165.094 1.00 20.90 300 ASP D CA 1
ATOM 14531 C C . ASP D 1 303 ? 60.303 9.173 164.427 1.00 21.29 300 ASP D C 1
ATOM 14532 O O . ASP D 1 303 ? 60.091 10.172 165.126 1.00 20.26 300 ASP D O 1
ATOM 14537 N N . PRO D 1 304 ? 60.356 9.230 163.080 1.00 20.79 301 PRO D N 1
ATOM 14538 C CA . PRO D 1 304 ? 60.200 10.505 162.389 1.00 21.34 301 PRO D CA 1
ATOM 14539 C C . PRO D 1 304 ? 58.857 11.199 162.612 1.00 20.83 301 PRO D C 1
ATOM 14540 O O . PRO D 1 304 ? 58.802 12.424 162.575 1.00 19.40 301 PRO D O 1
ATOM 14544 N N . ILE D 1 305 ? 57.791 10.427 162.827 1.00 21.57 302 ILE D N 1
ATOM 14545 C CA . ILE D 1 305 ? 56.471 11.001 163.110 1.00 21.28 302 ILE D CA 1
ATOM 14546 C C . ILE D 1 305 ? 56.498 11.698 164.474 1.00 20.64 302 ILE D C 1
ATOM 14547 O O . ILE D 1 305 ? 56.089 12.852 164.602 1.00 19.20 302 ILE D O 1
ATOM 14552 N N . CYS D 1 306 ? 56.973 10.993 165.491 1.00 21.12 303 CYS D N 1
ATOM 14553 C CA . CYS D 1 306 ? 57.075 11.579 166.842 1.00 20.61 303 CYS D CA 1
ATOM 14554 C C . CYS D 1 306 ? 58.011 12.803 166.852 1.00 20.37 303 CYS D C 1
ATOM 14555 O O . CYS D 1 306 ? 57.751 13.789 167.551 1.00 19.58 303 CYS D O 1
ATOM 14558 N N . ALA D 1 307 ? 59.089 12.739 166.074 1.00 20.02 304 ALA D N 1
ATOM 14559 C CA . ALA D 1 307 ? 60.022 13.863 165.954 1.00 20.41 304 ALA D CA 1
ATOM 14560 C C . ALA D 1 307 ? 59.316 15.117 165.406 1.00 21.04 304 ALA D C 1
ATOM 14561 O O . ALA D 1 307 ? 59.487 16.224 165.934 1.00 20.75 304 ALA D O 1
ATOM 14563 N N . LEU D 1 308 ? 58.511 14.937 164.359 1.00 21.11 305 LEU D N 1
ATOM 14564 C CA . LEU D 1 308 ? 57.745 16.051 163.789 1.00 21.84 305 LEU D CA 1
ATOM 14565 C C . LEU D 1 308 ? 56.701 16.583 164.768 1.00 20.50 305 LEU D C 1
ATOM 14566 O O . LEU D 1 308 ? 56.486 17.790 164.837 1.00 19.70 305 LEU D O 1
ATOM 14571 N N . GLN D 1 309 ? 56.066 15.693 165.526 1.00 19.41 306 GLN D N 1
ATOM 14572 C CA . GLN D 1 309 ? 55.117 16.140 166.539 1.00 19.86 306 GLN D CA 1
ATOM 14573 C C . GLN D 1 309 ? 55.808 17.056 167.554 1.00 19.70 306 GLN D C 1
ATOM 14574 O O . GLN D 1 309 ? 55.241 18.090 167.920 1.00 18.98 306 GLN D O 1
ATOM 14580 N N . ALA D 1 310 ? 57.017 16.683 167.998 1.00 18.76 307 ALA D N 1
ATOM 14581 C CA . ALA D 1 310 ? 57.755 17.517 168.971 1.00 20.09 307 ALA D CA 1
ATOM 14582 C C . ALA D 1 310 ? 58.070 18.901 168.375 1.00 20.17 307 ALA D C 1
ATOM 14583 O O . ALA D 1 310 ? 57.943 19.934 169.058 1.00 19.22 307 ALA D O 1
ATOM 14585 N N A SER D 1 311 ? 58.481 18.907 167.105 0.60 20.70 308 SER D N 1
ATOM 14586 N N B SER D 1 311 ? 58.475 18.913 167.105 0.40 20.09 308 SER D N 1
ATOM 14587 C CA A SER D 1 311 ? 58.793 20.147 166.402 0.60 21.79 308 SER D CA 1
ATOM 14588 C CA B SER D 1 311 ? 58.769 20.155 166.397 0.40 20.56 308 SER D CA 1
ATOM 14589 C C A SER D 1 311 ? 57.558 21.063 166.330 0.60 21.79 308 SER D C 1
ATOM 14590 C C B SER D 1 311 ? 57.548 21.068 166.342 0.40 21.14 308 SER D C 1
ATOM 14591 O O A SER D 1 311 ? 57.682 22.278 166.478 0.60 21.13 308 SER D O 1
ATOM 14592 O O B SER D 1 311 ? 57.669 22.281 166.509 0.40 20.74 308 SER D O 1
ATOM 14597 N N . MET D 1 312 ? 56.376 20.477 166.113 1.00 22.07 309 MET D N 1
ATOM 14598 C CA . MET D 1 312 ? 55.104 21.240 166.060 1.00 23.36 309 MET D CA 1
ATOM 14599 C C . MET D 1 312 ? 54.738 21.890 167.400 1.00 23.53 309 MET D C 1
ATOM 14600 O O . MET D 1 312 ? 53.928 22.836 167.442 1.00 22.45 309 MET D O 1
ATOM 14605 N N . GLU D 1 313 ? 55.296 21.362 168.487 1.00 22.89 310 GLU D N 1
ATOM 14606 C CA . GLU D 1 313 ? 55.095 21.928 169.816 1.00 23.64 310 GLU D CA 1
ATOM 14607 C C . GLU D 1 313 ? 56.251 22.882 170.180 1.00 23.28 310 GLU D C 1
ATOM 14608 O O . GLU D 1 313 ? 56.378 23.292 171.328 1.00 24.19 310 GLU D O 1
ATOM 14614 N N . GLY D 1 314 ? 57.093 23.211 169.198 1.00 20.26 311 GLY D N 1
ATOM 14615 C CA . GLY D 1 314 ? 58.170 24.161 169.399 1.00 20.94 311 GLY D CA 1
ATOM 14616 C C . GLY D 1 314 ? 59.467 23.646 169.993 1.00 19.85 311 GLY D C 1
ATOM 14617 O O . GLY D 1 314 ? 60.284 24.440 170.403 1.00 20.47 311 GLY D O 1
ATOM 14618 N N . TYR D 1 315 ? 59.656 22.334 170.035 1.00 18.90 312 TYR D N 1
ATOM 14619 C CA . TYR D 1 315 ? 60.874 21.762 170.602 1.00 19.26 312 TYR D CA 1
ATOM 14620 C C . TYR D 1 315 ? 61.921 21.417 169.560 1.00 19.15 312 TYR D C 1
ATOM 14621 O O . TYR D 1 315 ? 61.609 20.882 168.487 1.00 20.46 312 TYR D O 1
ATOM 14630 N N . GLN D 1 316 ? 63.172 21.724 169.893 1.00 19.74 313 GLN D N 1
ATOM 14631 C CA . GLN D 1 316 ? 64.331 21.335 169.093 1.00 19.74 313 GLN D CA 1
ATOM 14632 C C . GLN D 1 316 ? 64.420 19.808 169.188 1.00 19.78 313 GLN D C 1
ATOM 14633 O O . GLN D 1 316 ? 64.167 19.240 170.277 1.00 18.10 313 GLN D O 1
ATOM 14639 N N . VAL D 1 317 ? 64.738 19.145 168.069 1.00 19.66 314 VAL D N 1
ATOM 14640 C CA . VAL D 1 317 ? 64.932 17.696 168.049 1.00 19.78 314 VAL D CA 1
ATOM 14641 C C . VAL D 1 317 ? 66.368 17.451 167.596 1.00 20.88 314 VAL D C 1
ATOM 14642 O O . VAL D 1 317 ? 66.739 17.807 166.468 1.00 20.77 314 VAL D O 1
ATOM 14646 N N . SER D 1 318 ? 67.169 16.841 168.476 1.00 21.29 315 SER D N 1
ATOM 14647 C CA . SER D 1 318 ? 68.585 16.600 168.232 1.00 21.53 315 SER D CA 1
ATOM 14648 C C . SER D 1 318 ? 68.968 15.179 168.603 1.00 21.56 315 SER D C 1
ATOM 14649 O O . SER D 1 318 ? 68.201 14.479 169.259 1.00 21.03 315 SER D O 1
ATOM 14652 N N . VAL D 1 319 ? 70.154 14.762 168.168 1.00 21.53 316 VAL D N 1
ATOM 14653 C CA . VAL D 1 319 ? 70.719 13.477 168.583 1.00 23.26 316 VAL D CA 1
ATOM 14654 C C . VAL D 1 319 ? 71.474 13.785 169.894 1.00 22.36 316 VAL D C 1
ATOM 14655 O O . VAL D 1 319 ? 72.035 14.879 170.039 1.00 21.56 316 VAL D O 1
ATOM 14659 N N . LEU D 1 320 ? 71.478 12.846 170.847 1.00 21.97 317 LEU D N 1
ATOM 14660 C CA . LEU D 1 320 ? 72.118 13.083 172.161 1.00 22.13 317 LEU D CA 1
ATOM 14661 C C . LEU D 1 320 ? 73.569 13.585 172.083 1.00 23.21 317 LEU D C 1
ATOM 14662 O O . LEU D 1 320 ? 73.947 14.516 172.799 1.00 22.28 317 LEU D O 1
ATOM 14667 N N . GLU D 1 321 ? 74.360 13.000 171.195 1.00 23.59 318 GLU D N 1
ATOM 14668 C CA . GLU D 1 321 ? 75.759 13.388 171.042 1.00 26.19 318 GLU D CA 1
ATOM 14669 C C . GLU D 1 321 ? 75.972 14.891 170.776 1.00 25.08 318 GLU D C 1
ATOM 14670 O O . GLU D 1 321 ? 76.956 15.451 171.211 1.00 24.57 318 GLU D O 1
ATOM 14676 N N . ASP D 1 322 ? 75.035 15.528 170.088 1.00 24.54 319 ASP D N 1
ATOM 14677 C CA . ASP D 1 322 ? 75.146 16.947 169.768 1.00 25.41 319 ASP D CA 1
ATOM 14678 C C . ASP D 1 322 ? 74.782 17.896 170.916 1.00 24.57 319 ASP D C 1
ATOM 14679 O O . ASP D 1 322 ? 75.115 19.073 170.849 1.00 25.13 319 ASP D O 1
ATOM 14684 N N . VAL D 1 323 ? 74.113 17.399 171.955 1.00 22.41 320 VAL D N 1
ATOM 14685 C CA . VAL D 1 323 ? 73.725 18.243 173.092 1.00 22.47 320 VAL D CA 1
ATOM 14686 C C . VAL D 1 323 ? 74.216 17.742 174.459 1.00 23.29 320 VAL D C 1
ATOM 14687 O O . VAL D 1 323 ? 74.036 18.421 175.465 1.00 22.57 320 VAL D O 1
ATOM 14691 N N . VAL D 1 324 ? 74.872 16.587 174.487 1.00 23.20 321 VAL D N 1
ATOM 14692 C CA . VAL D 1 324 ? 75.309 15.978 175.746 1.00 24.15 321 VAL D CA 1
ATOM 14693 C C . VAL D 1 324 ? 76.249 16.854 176.591 1.00 25.13 321 VAL D C 1
ATOM 14694 O O . VAL D 1 324 ? 76.170 16.852 177.825 1.00 24.53 321 VAL D O 1
ATOM 14698 N N . SER D 1 325 ? 77.089 17.646 175.933 1.00 25.52 322 SER D N 1
ATOM 14699 C CA . SER D 1 325 ? 78.006 18.519 176.651 1.00 27.22 322 SER D CA 1
ATOM 14700 C C . SER D 1 325 ? 77.405 19.827 177.133 1.00 27.45 322 SER D C 1
ATOM 14701 O O . SER D 1 325 ? 77.968 20.437 178.044 1.00 27.08 322 SER D O 1
ATOM 14704 N N A GLU D 1 326 ? 76.263 20.227 176.567 0.70 27.54 323 GLU D N 1
ATOM 14705 N N B GLU D 1 326 ? 76.277 20.249 176.558 0.30 26.56 323 GLU D N 1
ATOM 14706 C CA A GLU D 1 326 ? 75.641 21.520 176.888 0.70 29.23 323 GLU D CA 1
ATOM 14707 C CA B GLU D 1 326 ? 75.678 21.543 176.913 0.30 26.68 323 GLU D CA 1
ATOM 14708 C C A GLU D 1 326 ? 74.383 21.476 177.734 0.70 26.27 323 GLU D C 1
ATOM 14709 C C B GLU D 1 326 ? 74.383 21.488 177.731 0.30 25.09 323 GLU D C 1
ATOM 14710 O O A GLU D 1 326 ? 74.084 22.449 178.430 0.70 27.17 323 GLU D O 1
ATOM 14711 O O B GLU D 1 326 ? 74.066 22.460 178.418 0.30 25.36 323 GLU D O 1
ATOM 14722 N N . ALA D 1 327 ? 73.629 20.389 177.653 1.00 23.31 324 ALA D N 1
ATOM 14723 C CA . ALA D 1 327 ? 72.368 20.288 178.401 1.00 23.17 324 ALA D CA 1
ATOM 14724 C C . ALA D 1 327 ? 72.578 20.133 179.915 1.00 22.38 324 ALA D C 1
ATOM 14725 O O . ALA D 1 327 ? 73.621 19.679 180.378 1.00 22.84 324 ALA D O 1
ATOM 14727 N N . ASP D 1 328 ? 71.558 20.496 180.676 1.00 22.18 325 ASP D N 1
ATOM 14728 C CA . ASP D 1 328 ? 71.642 20.530 182.133 1.00 21.95 325 ASP D CA 1
ATOM 14729 C C . ASP D 1 328 ? 71.064 19.325 182.836 1.00 21.05 325 ASP D C 1
ATOM 14730 O O . ASP D 1 328 ? 71.558 18.921 183.896 1.00 20.54 325 ASP D O 1
ATOM 14735 N N . ILE D 1 329 ? 70.007 18.772 182.249 1.00 20.92 326 ILE D N 1
ATOM 14736 C CA . ILE D 1 329 ? 69.249 17.650 182.828 1.00 20.57 326 ILE D CA 1
ATOM 14737 C C . ILE D 1 329 ? 68.820 16.721 181.688 1.00 19.67 326 ILE D C 1
ATOM 14738 O O . ILE D 1 329 ? 68.437 17.190 180.626 1.00 18.81 326 ILE D O 1
ATOM 14743 N N . PHE D 1 330 ? 68.883 15.415 181.930 1.00 19.89 327 PHE D N 1
ATOM 14744 C CA . PHE D 1 330 ? 68.546 14.392 180.955 1.00 19.75 327 PHE D CA 1
ATOM 14745 C C . PHE D 1 330 ? 67.494 13.452 181.552 1.00 20.29 327 PHE D C 1
ATOM 14746 O O . PHE D 1 330 ? 67.699 12.904 182.649 1.00 20.06 327 PHE D O 1
ATOM 14754 N N A ILE D 1 331 ? 66.376 13.291 180.843 0.60 20.40 328 ILE D N 1
ATOM 14755 N N B ILE D 1 331 ? 66.397 13.266 180.821 0.40 20.55 328 ILE D N 1
ATOM 14756 C CA A ILE D 1 331 ? 65.261 12.423 181.274 0.60 20.69 328 ILE D CA 1
ATOM 14757 C CA B ILE D 1 331 ? 65.273 12.421 181.244 0.40 20.98 328 ILE D CA 1
ATOM 14758 C C A ILE D 1 331 ? 64.980 11.363 180.191 0.60 20.82 328 ILE D C 1
ATOM 14759 C C B ILE D 1 331 ? 64.961 11.360 180.186 0.40 20.98 328 ILE D C 1
ATOM 14760 O O A ILE D 1 331 ? 64.594 11.709 179.070 0.60 19.56 328 ILE D O 1
ATOM 14761 O O B ILE D 1 331 ? 64.529 11.697 179.080 0.40 20.03 328 ILE D O 1
ATOM 14770 N N . THR D 1 332 ? 65.173 10.085 180.521 1.00 21.15 329 THR D N 1
ATOM 14771 C CA . THR D 1 332 ? 64.914 8.986 179.571 1.00 21.39 329 THR D CA 1
ATOM 14772 C C . THR D 1 332 ? 63.460 8.552 179.691 1.00 22.28 329 THR D C 1
ATOM 14773 O O . THR D 1 332 ? 62.976 8.296 180.798 1.00 22.08 329 THR D O 1
ATOM 14777 N N . ALA D 1 333 ? 62.763 8.506 178.556 1.00 21.05 330 ALA D N 1
ATOM 14778 C CA . ALA D 1 333 ? 61.361 8.097 178.503 1.00 21.12 330 ALA D CA 1
ATOM 14779 C C . ALA D 1 333 ? 61.122 7.202 177.287 1.00 21.76 330 ALA D C 1
ATOM 14780 O O . ALA D 1 333 ? 60.094 7.326 176.598 1.00 21.27 330 ALA D O 1
ATOM 14782 N N . THR D 1 334 ? 62.032 6.260 177.049 1.00 22.26 331 THR D N 1
ATOM 14783 C CA . THR D 1 334 ? 61.948 5.431 175.841 1.00 22.55 331 THR D CA 1
ATOM 14784 C C . THR D 1 334 ? 61.380 4.023 175.950 1.00 24.25 331 THR D C 1
ATOM 14785 O O . THR D 1 334 ? 60.790 3.541 174.996 1.00 25.44 331 THR D O 1
ATOM 14789 N N . GLY D 1 335 ? 61.562 3.361 177.094 1.00 24.08 332 GLY D N 1
ATOM 14790 C CA . GLY D 1 335 ? 61.215 1.951 177.195 1.00 24.48 332 GLY D CA 1
ATOM 14791 C C . GLY D 1 335 ? 62.278 1.082 176.497 1.00 24.87 332 GLY D C 1
ATOM 14792 O O . GLY D 1 335 ? 62.109 -0.140 176.366 1.00 25.78 332 GLY D O 1
ATOM 14793 N N . ASN D 1 336 ? 63.392 1.702 176.098 1.00 24.30 333 ASN D N 1
ATOM 14794 C CA . ASN D 1 336 ? 64.483 1.013 175.396 1.00 24.75 333 ASN D CA 1
ATOM 14795 C C . ASN D 1 336 ? 65.645 0.811 176.390 1.00 25.88 333 ASN D C 1
ATOM 14796 O O . ASN D 1 336 ? 65.479 0.995 177.603 1.00 25.59 333 ASN D O 1
ATOM 14801 N N . LYS D 1 337 ? 66.811 0.417 175.894 1.00 26.58 334 LYS D N 1
ATOM 14802 C CA . LYS D 1 337 ? 67.966 0.259 176.755 1.00 28.29 334 LYS D CA 1
ATOM 14803 C C . LYS D 1 337 ? 69.202 0.951 176.189 1.00 27.72 334 LYS D C 1
ATOM 14804 O O . LYS D 1 337 ? 69.310 1.177 174.976 1.00 26.93 334 LYS D O 1
ATOM 14810 N N . ASP D 1 338 ? 70.116 1.296 177.091 1.00 27.52 335 ASP D N 1
ATOM 14811 C CA . ASP D 1 338 ? 71.385 1.916 176.740 1.00 29.21 335 ASP D CA 1
ATOM 14812 C C . ASP D 1 338 ? 71.228 3.221 175.965 1.00 26.18 335 ASP D C 1
ATOM 14813 O O . ASP D 1 338 ? 71.940 3.439 174.982 1.00 26.15 335 ASP D O 1
ATOM 14818 N N A VAL D 1 339 ? 70.308 4.062 176.425 0.70 24.24 336 VAL D N 1
ATOM 14819 N N B VAL D 1 339 ? 70.289 4.081 176.370 0.30 24.50 336 VAL D N 1
ATOM 14820 C CA A VAL D 1 339 ? 70.026 5.347 175.806 0.70 23.85 336 VAL D CA 1
ATOM 14821 C CA B VAL D 1 339 ? 70.129 5.379 175.695 0.30 23.61 336 VAL D CA 1
ATOM 14822 C C A VAL D 1 339 ? 71.033 6.395 176.305 0.70 23.73 336 VAL D C 1
ATOM 14823 C C B VAL D 1 339 ? 71.117 6.393 176.276 0.30 23.37 336 VAL D C 1
ATOM 14824 O O A VAL D 1 339 ? 71.406 7.304 175.558 0.70 24.24 336 VAL D O 1
ATOM 14825 O O B VAL D 1 339 ? 71.559 7.292 175.555 0.30 23.45 336 VAL D O 1
ATOM 14832 N N . ILE D 1 340 ? 71.468 6.254 177.560 1.00 22.79 337 ILE D N 1
ATOM 14833 C CA . ILE D 1 340 ? 72.509 7.120 178.163 1.00 22.43 337 ILE D CA 1
ATOM 14834 C C . ILE D 1 340 ? 73.609 6.176 178.655 1.00 23.17 337 ILE D C 1
ATOM 14835 O O . ILE D 1 340 ? 73.407 5.419 179.620 1.00 23.14 337 ILE D O 1
ATOM 14840 N N . THR D 1 341 ? 74.774 6.246 178.014 1.00 23.16 338 THR D N 1
ATOM 14841 C CA . THR D 1 341 ? 75.882 5.364 178.331 1.00 23.36 338 THR D CA 1
ATOM 14842 C C . THR D 1 341 ? 76.876 6.055 179.250 1.00 24.35 338 THR D C 1
ATOM 14843 O O . THR D 1 341 ? 76.823 7.280 179.428 1.00 23.76 338 THR D O 1
ATOM 14847 N N . VAL D 1 342 ? 77.795 5.274 179.822 1.00 24.79 339 VAL D N 1
ATOM 14848 C CA . VAL D 1 342 ? 78.880 5.840 180.645 1.00 26.32 339 VAL D CA 1
ATOM 14849 C C . VAL D 1 342 ? 79.653 6.876 179.839 1.00 25.58 339 VAL D C 1
ATOM 14850 O O . VAL D 1 342 ? 79.985 7.943 180.353 1.00 25.13 339 VAL D O 1
ATOM 14854 N N . GLU D 1 343 ? 79.922 6.559 178.576 1.00 26.08 340 GLU D N 1
ATOM 14855 C CA . GLU D 1 343 ? 80.633 7.480 177.693 1.00 26.44 340 GLU D CA 1
ATOM 14856 C C . GLU D 1 343 ? 79.891 8.816 177.518 1.00 25.94 340 GLU D C 1
ATOM 14857 O O . GLU D 1 343 ? 80.526 9.873 177.453 1.00 26.29 340 GLU D O 1
ATOM 14863 N N . HIS D 1 344 ? 78.563 8.784 177.469 1.00 25.25 341 HIS D N 1
ATOM 14864 C CA . HIS D 1 344 ? 77.802 10.039 177.409 1.00 24.38 341 HIS D CA 1
ATOM 14865 C C . HIS D 1 344 ? 77.992 10.824 178.712 1.00 23.92 341 HIS D C 1
ATOM 14866 O O . HIS D 1 344 ? 78.237 12.028 178.700 1.00 22.80 341 HIS D O 1
ATOM 14873 N N . MET D 1 345 ? 77.850 10.134 179.836 1.00 24.86 342 MET D N 1
ATOM 14874 C CA . MET D 1 345 ? 77.974 10.757 181.161 1.00 25.23 342 MET D CA 1
ATOM 14875 C C . MET D 1 345 ? 79.319 11.438 181.392 1.00 24.97 342 MET D C 1
ATOM 14876 O O . MET D 1 345 ? 79.380 12.494 182.035 1.00 24.19 342 MET D O 1
ATOM 14881 N N . ARG D 1 346 ? 80.390 10.862 180.844 1.00 24.75 343 ARG D N 1
ATOM 14882 C CA . ARG D 1 346 ? 81.726 11.468 180.975 1.00 25.62 343 ARG D CA 1
ATOM 14883 C C . ARG D 1 346 ? 81.839 12.833 180.266 1.00 25.61 343 ARG D C 1
ATOM 14884 O O . ARG D 1 346 ? 82.719 13.634 180.613 1.00 24.64 343 ARG D O 1
ATOM 14892 N N . LYS D 1 347 ? 80.982 13.077 179.272 1.00 24.39 344 LYS D N 1
ATOM 14893 C CA . LYS D 1 347 ? 81.013 14.342 178.535 1.00 25.71 344 LYS D CA 1
ATOM 14894 C C . LYS D 1 347 ? 80.077 15.418 179.115 1.00 24.77 344 LYS D C 1
ATOM 14895 O O . LYS D 1 347 ? 80.137 16.561 178.692 1.00 24.45 344 LYS D O 1
ATOM 14901 N N . MET D 1 348 ? 79.224 15.060 180.074 1.00 23.69 345 MET D N 1
ATOM 14902 C CA . MET D 1 348 ? 78.278 16.028 180.650 1.00 23.38 345 MET D CA 1
ATOM 14903 C C . MET D 1 348 ? 78.948 17.108 181.496 1.00 24.45 345 MET D C 1
ATOM 14904 O O . MET D 1 348 ? 80.023 16.892 182.068 1.00 23.65 345 MET D O 1
ATOM 14909 N N . LYS D 1 349 ? 78.301 18.272 181.568 1.00 23.88 346 LYS D N 1
ATOM 14910 C CA . LYS D 1 349 ? 78.816 19.392 182.350 1.00 25.20 346 LYS D CA 1
ATOM 14911 C C . LYS D 1 349 ? 78.748 19.063 183.846 1.00 25.45 346 LYS D C 1
ATOM 14912 O O . LYS D 1 349 ? 78.020 18.152 184.256 1.00 24.14 346 LYS D O 1
ATOM 14918 N N . GLU D 1 350 ? 79.503 19.815 184.645 1.00 25.84 347 GLU D N 1
ATOM 14919 C CA . GLU D 1 350 ? 79.549 19.632 186.108 1.00 25.77 347 GLU D CA 1
ATOM 14920 C C . GLU D 1 350 ? 78.151 19.735 186.738 1.00 24.68 347 GLU D C 1
ATOM 14921 O O . GLU D 1 350 ? 77.396 20.675 186.461 1.00 23.92 347 GLU D O 1
ATOM 14927 N N . ASN D 1 351 ? 77.810 18.744 187.556 1.00 24.11 348 ASN D N 1
ATOM 14928 C CA . ASN D 1 351 ? 76.521 18.667 188.260 1.00 24.18 348 ASN D CA 1
ATOM 14929 C C . ASN D 1 351 ? 75.261 18.550 187.369 1.00 24.25 348 ASN D C 1
ATOM 14930 O O . ASN D 1 351 ? 74.133 18.935 187.767 1.00 23.64 348 ASN D O 1
ATOM 14935 N N . ALA D 1 352 ? 75.449 17.980 186.173 1.00 23.40 349 ALA D N 1
ATOM 14936 C CA . ALA D 1 352 ? 74.324 17.654 185.313 1.00 22.98 349 ALA D CA 1
ATOM 14937 C C . ALA D 1 352 ? 73.523 16.589 186.048 1.00 22.76 349 ALA D C 1
ATOM 14938 O O . ALA D 1 352 ? 74.103 15.720 186.724 1.00 22.80 349 ALA D O 1
ATOM 14940 N N . TYR D 1 353 ? 72.206 16.646 185.907 1.00 22.44 350 TYR D N 1
ATOM 14941 C CA . TYR D 1 353 ? 71.297 15.663 186.511 1.00 22.37 350 TYR D CA 1
ATOM 14942 C C . TYR D 1 353 ? 70.811 14.658 185.488 1.00 22.01 350 TYR D C 1
ATOM 14943 O O . TYR D 1 353 ? 70.571 15.002 184.326 1.00 22.42 350 TYR D O 1
ATOM 14952 N N . ILE D 1 354 ? 70.647 13.419 185.928 1.00 22.12 351 ILE D N 1
ATOM 14953 C CA . ILE D 1 354 ? 70.192 12.337 185.078 1.00 22.18 351 ILE D CA 1
ATOM 14954 C C . ILE D 1 354 ? 69.073 11.597 185.786 1.00 22.85 351 ILE D C 1
ATOM 14955 O O . ILE D 1 354 ? 69.198 11.254 186.966 1.00 23.00 351 ILE D O 1
ATOM 14960 N N . ALA D 1 355 ? 67.990 11.338 185.061 1.00 22.65 352 ALA D N 1
ATOM 14961 C CA . ALA D 1 355 ? 66.859 10.604 185.613 1.00 23.83 352 ALA D CA 1
ATOM 14962 C C . ALA D 1 355 ? 66.150 9.821 184.529 1.00 23.53 352 ALA D C 1
ATOM 14963 O O . ALA D 1 355 ? 66.258 10.140 183.326 1.00 23.19 352 ALA D O 1
ATOM 14965 N N . ASN D 1 356 ? 65.442 8.783 184.959 1.00 22.71 353 ASN D N 1
ATOM 14966 C CA . ASN D 1 356 ? 64.667 7.930 184.083 1.00 22.73 353 ASN D CA 1
ATOM 14967 C C . ASN D 1 356 ? 63.215 7.876 184.533 1.00 22.97 353 ASN D C 1
ATOM 14968 O O . ASN D 1 356 ? 62.934 7.823 185.729 1.00 22.65 353 ASN D O 1
ATOM 14973 N N . ILE D 1 357 ? 62.300 7.891 183.565 1.00 21.86 354 ILE D N 1
ATOM 14974 C CA . ILE D 1 357 ? 60.875 7.768 183.863 1.00 22.16 354 ILE D CA 1
ATOM 14975 C C . ILE D 1 357 ? 60.252 6.536 183.169 1.00 22.04 354 ILE D C 1
ATOM 14976 O O . ILE D 1 357 ? 59.069 6.235 183.370 1.00 22.41 354 ILE D O 1
ATOM 14981 N N . GLY D 1 358 ? 61.054 5.808 182.392 1.00 21.48 355 GLY D N 1
ATOM 14982 C CA . GLY D 1 358 ? 60.610 4.548 181.771 1.00 21.56 355 GLY D CA 1
ATOM 14983 C C . GLY D 1 358 ? 60.504 3.477 182.835 1.00 22.52 355 GLY D C 1
ATOM 14984 O O . GLY D 1 358 ? 61.030 3.644 183.950 1.00 22.65 355 GLY D O 1
ATOM 14985 N N . HIS D 1 359 ? 59.868 2.357 182.507 1.00 22.77 356 HIS D N 1
ATOM 14986 C CA . HIS D 1 359 ? 59.625 1.327 183.515 1.00 23.31 356 HIS D CA 1
ATOM 14987 C C . HIS D 1 359 ? 60.850 0.698 184.184 1.00 23.98 356 HIS D C 1
ATOM 14988 O O . HIS D 1 359 ? 60.838 0.453 185.405 1.00 23.92 356 HIS D O 1
ATOM 14995 N N . PHE D 1 360 ? 61.880 0.411 183.398 1.00 23.83 357 PHE D N 1
ATOM 14996 C CA . PHE D 1 360 ? 63.099 -0.208 183.916 1.00 26.11 357 PHE D CA 1
ATOM 14997 C C . PHE D 1 360 ? 64.293 0.728 183.877 1.00 27.84 357 PHE D C 1
ATOM 14998 O O . PHE D 1 360 ? 64.362 1.661 183.043 1.00 26.96 357 PHE D O 1
ATOM 15006 N N . ASP D 1 361 ? 65.233 0.450 184.780 1.00 28.25 358 ASP D N 1
ATOM 15007 C CA . ASP D 1 361 ? 66.477 1.211 184.905 1.00 30.36 358 ASP D CA 1
ATOM 15008 C C . ASP D 1 361 ? 67.463 1.053 183.737 1.00 30.96 358 ASP D C 1
ATOM 15009 O O . ASP D 1 361 ? 68.427 1.792 183.652 1.00 35.19 358 ASP D O 1
ATOM 15014 N N . ASP D 1 362 ? 67.215 0.096 182.857 1.00 32.22 359 ASP D N 1
ATOM 15015 C CA . ASP D 1 362 ? 68.082 -0.196 181.701 1.00 33.96 359 ASP D CA 1
ATOM 15016 C C . ASP D 1 362 ? 68.370 0.943 180.728 1.00 29.44 359 ASP D C 1
ATOM 15017 O O . ASP D 1 362 ? 69.298 0.831 179.931 1.00 26.46 359 ASP D O 1
ATOM 15022 N N . GLU D 1 363 ? 67.546 1.991 180.745 1.00 26.56 360 GLU D N 1
ATOM 15023 C CA . GLU D 1 363 ? 67.717 3.117 179.821 1.00 25.97 360 GLU D CA 1
ATOM 15024 C C . GLU D 1 363 ? 69.055 3.825 180.036 1.00 25.67 360 GLU D C 1
ATOM 15025 O O . GLU D 1 363 ? 69.646 4.336 179.086 1.00 24.07 360 GLU D O 1
ATOM 15031 N N . ILE D 1 364 ? 69.520 3.816 181.286 1.00 25.63 361 ILE D N 1
ATOM 15032 C CA . ILE D 1 364 ? 70.773 4.433 181.701 1.00 25.77 361 ILE D CA 1
ATOM 15033 C C . ILE D 1 364 ? 71.721 3.324 182.137 1.00 26.94 361 ILE D C 1
ATOM 15034 O O . ILE D 1 364 ? 71.300 2.392 182.831 1.00 25.58 361 ILE D O 1
ATOM 15039 N N . ASP D 1 365 ? 72.998 3.417 181.755 1.00 25.82 362 ASP D N 1
ATOM 15040 C CA . ASP D 1 365 ? 73.948 2.390 182.159 1.00 27.69 362 ASP D CA 1
ATOM 15041 C C . ASP D 1 365 ? 74.428 2.658 183.586 1.00 27.67 362 ASP D C 1
ATOM 15042 O O . ASP D 1 365 ? 75.561 3.082 183.810 1.00 27.20 362 ASP D O 1
ATOM 15047 N N . VAL D 1 366 ? 73.544 2.405 184.548 1.00 26.87 363 VAL D N 1
ATOM 15048 C CA . VAL D 1 366 ? 73.858 2.616 185.949 1.00 27.45 363 VAL D CA 1
ATOM 15049 C C . VAL D 1 366 ? 74.955 1.657 186.408 1.00 27.95 363 VAL D C 1
ATOM 15050 O O . VAL D 1 366 ? 75.830 2.043 187.167 1.00 28.49 363 VAL D O 1
ATOM 15054 N N . TYR D 1 367 ? 74.906 0.414 185.943 1.00 28.54 364 TYR D N 1
ATOM 15055 C CA . TYR D 1 367 ? 75.919 -0.566 186.330 1.00 29.97 364 TYR D CA 1
ATOM 15056 C C . TYR D 1 367 ? 77.327 -0.117 185.911 1.00 29.68 364 TYR D C 1
ATOM 15057 O O . TYR D 1 367 ? 78.274 -0.209 186.690 1.00 30.07 364 TYR D O 1
ATOM 15066 N N . GLY D 1 368 ? 77.448 0.384 184.694 1.00 28.91 365 GLY D N 1
ATOM 15067 C CA . GLY D 1 368 ? 78.729 0.872 184.186 1.00 29.92 365 GLY D CA 1
ATOM 15068 C C . GLY D 1 368 ? 79.236 2.084 184.948 1.00 29.91 365 GLY D C 1
ATOM 15069 O O . GLY D 1 368 ? 80.446 2.254 185.116 1.00 30.67 365 GLY D O 1
ATOM 15070 N N . LEU D 1 369 ? 78.312 2.925 185.407 1.00 28.14 366 LEU D N 1
ATOM 15071 C CA . LEU D 1 369 ? 78.669 4.113 186.178 1.00 28.99 366 LEU D CA 1
ATOM 15072 C C . LEU D 1 369 ? 79.174 3.704 187.564 1.00 29.98 366 LEU D C 1
ATOM 15073 O O . LEU D 1 369 ? 80.253 4.127 187.992 1.00 29.63 366 LEU D O 1
ATOM 15078 N N . GLU D 1 370 ? 78.394 2.871 188.247 1.00 31.34 367 GLU D N 1
ATOM 15079 C CA . GLU D 1 370 ? 78.747 2.410 189.594 1.00 33.68 367 GLU D CA 1
ATOM 15080 C C . GLU D 1 370 ? 80.048 1.620 189.626 1.00 33.94 367 GLU D C 1
ATOM 15081 O O . GLU D 1 370 ? 80.781 1.687 190.604 1.00 36.15 367 GLU D O 1
ATOM 15087 N N . ASN D 1 371 ? 80.344 0.914 188.543 1.00 33.24 368 ASN D N 1
ATOM 15088 C CA . ASN D 1 371 ? 81.539 0.082 188.455 1.00 34.79 368 ASN D CA 1
ATOM 15089 C C . ASN D 1 371 ? 82.671 0.722 187.635 1.00 35.02 368 ASN D C 1
ATOM 15090 O O . ASN D 1 371 ? 83.658 0.053 187.324 1.00 34.92 368 ASN D O 1
ATOM 15095 N N . TYR D 1 372 ? 82.533 2.010 187.289 1.00 32.86 369 TYR D N 1
ATOM 15096 C CA . TYR D 1 372 ? 83.588 2.690 186.546 1.00 32.78 369 TYR D CA 1
ATOM 15097 C C . TYR D 1 372 ? 84.853 2.714 187.441 1.00 33.21 369 TYR D C 1
ATOM 15098 O O . TYR D 1 372 ? 84.758 3.060 188.630 1.00 31.01 369 TYR D O 1
ATOM 15107 N N . PRO D 1 373 ? 86.025 2.319 186.886 1.00 34.98 370 PRO D N 1
ATOM 15108 C 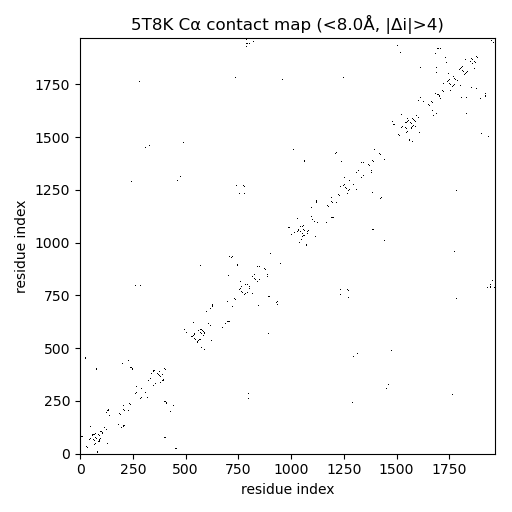CA . PRO D 1 373 ? 87.260 2.267 187.697 1.00 35.17 370 PRO D CA 1
ATOM 15109 C C . PRO D 1 373 ? 87.641 3.623 188.305 1.00 34.90 370 PRO D C 1
ATOM 15110 O O . PRO D 1 373 ? 87.811 4.608 187.581 1.00 35.23 370 PRO D O 1
ATOM 15114 N N . GLY D 1 374 ? 87.739 3.666 189.628 1.00 34.36 371 GLY D N 1
ATOM 15115 C CA . GLY D 1 374 ? 88.094 4.882 190.338 1.00 34.63 371 GLY D CA 1
ATOM 15116 C C . GLY D 1 374 ? 86.940 5.851 190.573 1.00 34.13 371 GLY D C 1
ATOM 15117 O O . GLY D 1 374 ? 87.157 6.920 191.134 1.00 35.60 371 GLY D O 1
ATOM 15118 N N . ILE D 1 375 ? 85.717 5.484 190.183 1.00 33.41 372 ILE D N 1
ATOM 15119 C CA . ILE D 1 375 ? 84.567 6.367 190.385 1.00 33.68 372 ILE D CA 1
ATOM 15120 C C . ILE D 1 375 ? 84.379 6.567 191.882 1.00 34.45 372 ILE D C 1
ATOM 15121 O O . ILE D 1 375 ? 84.673 5.673 192.662 1.00 36.10 372 ILE D O 1
ATOM 15126 N N A LYS D 1 376 ? 83.889 7.745 192.260 0.50 34.37 373 LYS D N 1
ATOM 15127 N N B LYS D 1 376 ? 83.927 7.747 192.276 0.50 33.84 373 LYS D N 1
ATOM 15128 C CA A LYS D 1 376 ? 83.660 8.116 193.655 0.50 35.73 373 LYS D CA 1
ATOM 15129 C CA B LYS D 1 376 ? 83.630 8.025 193.671 0.50 34.86 373 LYS D CA 1
ATOM 15130 C C A LYS D 1 376 ? 82.168 8.425 193.760 0.50 35.00 373 LYS D C 1
ATOM 15131 C C B LYS D 1 376 ? 82.147 8.324 193.716 0.50 34.39 373 LYS D C 1
ATOM 15132 O O A LYS D 1 376 ? 81.635 9.109 192.890 0.50 34.41 373 LYS D O 1
ATOM 15133 O O B LYS D 1 376 ? 81.602 8.874 192.764 0.50 33.72 373 LYS D O 1
ATOM 15144 N N . VAL D 1 377 ? 81.490 7.931 194.799 1.00 34.48 374 VAL D N 1
ATOM 15145 C CA . VAL D 1 377 ? 80.050 8.160 194.952 1.00 34.99 374 VAL D CA 1
ATOM 15146 C C . VAL D 1 377 ? 79.687 8.619 196.355 1.00 37.13 374 VAL D C 1
ATOM 15147 O O . VAL D 1 377 ? 80.251 8.129 197.336 1.00 38.27 374 VAL D O 1
ATOM 15151 N N . ILE D 1 378 ? 78.767 9.582 196.439 1.00 36.58 375 ILE D N 1
ATOM 15152 C CA . ILE D 1 378 ? 78.244 10.043 197.719 1.00 38.97 375 ILE D CA 1
ATOM 15153 C C . ILE D 1 378 ? 76.734 10.163 197.625 1.00 37.15 375 ILE D C 1
ATOM 15154 O O . ILE D 1 378 ? 76.187 10.514 196.568 1.00 32.72 375 ILE D O 1
ATOM 15159 N N . GLU D 1 379 ? 76.068 9.850 198.731 1.00 36.47 376 GLU D N 1
ATOM 15160 C CA . GLU D 1 379 ? 74.628 9.967 198.811 1.00 38.28 376 GLU D CA 1
ATOM 15161 C C . GLU D 1 379 ? 74.338 11.421 199.154 1.00 37.81 376 GLU D C 1
ATOM 15162 O O . GLU D 1 379 ? 74.721 11.901 200.228 1.00 36.71 376 GLU D O 1
ATOM 15168 N N . VAL D 1 380 ? 73.673 12.111 198.236 1.00 36.80 377 VAL D N 1
ATOM 15169 C CA . VAL D 1 380 ? 73.315 13.514 198.400 1.00 37.96 377 VAL D CA 1
ATOM 15170 C C . VAL D 1 380 ? 72.107 13.639 199.326 1.00 40.10 377 VAL D C 1
ATOM 15171 O O . VAL D 1 380 ? 72.017 14.557 200.133 1.00 41.14 377 VAL D O 1
ATOM 15175 N N . LYS D 1 381 ? 71.167 12.726 199.164 1.00 40.83 378 LYS D N 1
ATOM 15176 C CA . LYS D 1 381 ? 69.974 12.666 200.000 1.00 44.70 378 LYS D CA 1
ATOM 15177 C C . LYS D 1 381 ? 69.378 11.304 199.731 1.00 44.97 378 LYS D C 1
ATOM 15178 O O . LYS D 1 381 ? 69.958 10.512 198.983 1.00 42.61 378 LYS D O 1
ATOM 15184 N N . GLN D 1 382 ? 68.230 11.025 200.332 1.00 45.69 379 GLN D N 1
ATOM 15185 C CA . GLN D 1 382 ? 67.592 9.737 200.137 1.00 48.20 379 GLN D CA 1
ATOM 15186 C C . GLN D 1 382 ? 67.348 9.529 198.640 1.00 40.84 379 GLN D C 1
ATOM 15187 O O . GLN D 1 382 ? 66.681 10.340 197.994 1.00 38.60 379 GLN D O 1
ATOM 15193 N N . ASN D 1 383 ? 67.950 8.473 198.103 1.00 37.83 380 ASN D N 1
ATOM 15194 C CA . ASN D 1 383 ? 67.795 8.076 196.696 1.00 36.35 380 ASN D CA 1
ATOM 15195 C C . ASN D 1 383 ? 68.296 9.086 195.654 1.00 32.48 380 ASN D C 1
ATOM 15196 O O . ASN D 1 383 ? 67.700 9.222 194.600 1.00 31.83 380 ASN D O 1
ATOM 15201 N N . VAL D 1 384 ? 69.376 9.793 195.979 1.00 30.20 381 VAL D N 1
ATOM 15202 C CA . VAL D 1 384 ? 70.019 10.733 195.077 1.00 28.98 381 VAL D CA 1
ATOM 15203 C C . VAL D 1 384 ? 71.503 10.560 195.300 1.00 29.16 381 VAL D C 1
ATOM 15204 O O . VAL D 1 384 ? 71.988 10.718 196.427 1.00 29.07 381 VAL D O 1
ATOM 15208 N N . HIS D 1 385 ? 72.230 10.259 194.231 1.00 27.68 382 HIS D N 1
ATOM 15209 C CA . HIS D 1 385 ? 73.661 10.005 194.331 1.00 28.00 382 HIS D CA 1
ATOM 15210 C C . HIS D 1 385 ? 74.491 10.814 193.352 1.00 27.17 382 HIS D C 1
ATOM 15211 O O . HIS D 1 385 ? 74.093 10.997 192.206 1.00 25.50 382 HIS D O 1
ATOM 15218 N N . LYS D 1 386 ? 75.628 11.325 193.830 1.00 27.17 383 LYS D N 1
ATOM 15219 C CA . LYS D 1 386 ? 76.566 12.084 193.004 1.00 27.61 383 LYS D CA 1
ATOM 15220 C C . LYS D 1 386 ? 77.792 11.228 192.707 1.00 27.62 383 LYS D C 1
ATOM 15221 O O . LYS D 1 386 ? 78.474 10.760 193.632 1.00 27.07 383 LYS D O 1
ATOM 15227 N N . PHE D 1 387 ? 78.075 11.051 191.415 1.00 26.87 384 PHE D N 1
ATOM 15228 C CA . PHE D 1 387 ? 79.212 10.274 190.947 1.00 27.08 384 PHE D CA 1
ATOM 15229 C C . PHE D 1 387 ? 80.274 11.187 190.359 1.00 27.26 384 PHE D C 1
ATOM 15230 O O . PHE D 1 387 ? 79.971 12.035 189.537 1.00 26.16 384 PHE D O 1
ATOM 15238 N N . THR D 1 388 ? 81.520 10.989 190.758 1.00 27.83 385 THR D N 1
ATOM 15239 C CA . THR D 1 388 ? 82.621 11.819 190.295 1.00 27.97 385 THR D CA 1
ATOM 15240 C C . THR D 1 388 ? 83.644 10.963 189.570 1.00 28.67 385 THR D C 1
ATOM 15241 O O . THR D 1 388 ? 84.127 9.960 190.117 1.00 28.68 385 THR D O 1
ATOM 15245 N N . PHE D 1 389 ? 83.953 11.346 188.332 1.00 28.48 386 PHE D N 1
ATOM 15246 C CA . PHE D 1 389 ? 84.947 10.643 187.520 1.00 29.47 386 PHE D CA 1
ATOM 15247 C C . PHE D 1 389 ? 86.355 11.046 187.960 1.00 32.23 386 PHE D C 1
ATOM 15248 O O . PHE D 1 389 ? 86.606 12.228 188.197 1.00 33.14 386 PHE D O 1
ATOM 15256 N N . PRO D 1 390 ? 87.287 10.071 188.048 1.00 34.15 387 PRO D N 1
ATOM 15257 C CA . PRO D 1 390 ? 88.634 10.362 188.556 1.00 34.81 387 PRO D CA 1
ATOM 15258 C C . PRO D 1 390 ? 89.546 11.129 187.619 1.00 35.14 387 PRO D C 1
ATOM 15259 O O . PRO D 1 390 ? 90.379 11.878 188.090 1.00 36.18 387 PRO D O 1
ATOM 15263 N N . ASP D 1 391 ? 89.389 10.956 186.310 1.00 35.52 388 ASP D N 1
ATOM 15264 C CA . ASP D 1 391 ? 90.263 11.638 185.350 1.00 34.54 388 ASP D CA 1
ATOM 15265 C C . ASP D 1 391 ? 89.950 13.141 185.176 1.00 34.22 388 ASP D C 1
ATOM 15266 O O . ASP D 1 391 ? 90.867 13.944 185.107 1.00 33.58 388 ASP D O 1
ATOM 15271 N N . THR D 1 392 ? 88.670 13.510 185.123 1.00 32.42 389 THR D N 1
ATOM 15272 C CA . THR D 1 392 ? 88.257 14.906 184.945 1.00 30.66 389 THR D CA 1
ATOM 15273 C C . THR D 1 392 ? 87.832 15.618 186.242 1.00 31.55 389 THR D C 1
ATOM 15274 O O . THR D 1 392 ? 87.731 16.851 186.271 1.00 28.83 389 THR D O 1
ATOM 15278 N N . GLN D 1 393 ? 87.561 14.841 187.297 1.00 31.61 390 GLN D N 1
ATOM 15279 C CA . GLN D 1 393 ? 87.030 15.372 188.563 1.00 32.49 390 GLN D CA 1
ATOM 15280 C C . GLN D 1 393 ? 85.635 16.003 188.387 1.00 30.96 390 GLN D C 1
ATOM 15281 O O . GLN D 1 393 ? 85.181 16.749 189.243 1.00 31.75 390 GLN D O 1
ATOM 15287 N N . LYS D 1 394 ? 84.959 15.676 187.280 1.00 29.00 391 LYS D N 1
ATOM 15288 C CA . LYS D 1 394 ? 83.618 16.187 187.019 1.00 29.37 391 LYS D CA 1
ATOM 15289 C C . LYS D 1 394 ? 82.597 15.230 187.596 1.00 28.23 391 LYS D C 1
ATOM 15290 O O . LYS D 1 394 ? 82.839 14.017 187.636 1.00 28.37 391 LYS D O 1
ATOM 15296 N N . SER D 1 395 ? 81.445 15.767 187.995 1.00 26.53 392 SER D N 1
ATOM 15297 C CA . SER D 1 395 ? 80.386 14.963 188.595 1.00 26.19 392 SER D CA 1
ATOM 15298 C C . SER D 1 395 ? 79.048 15.030 187.869 1.00 25.26 392 SER D C 1
ATOM 15299 O O . SER D 1 395 ? 78.721 16.042 187.214 1.00 24.04 392 SER D O 1
ATOM 15302 N N . VAL D 1 396 ? 78.283 13.942 188.010 1.00 23.63 393 VAL D N 1
ATOM 15303 C CA . VAL D 1 396 ? 76.917 13.848 187.519 1.00 23.79 393 VAL D CA 1
ATOM 15304 C C . VAL D 1 396 ? 76.082 13.380 188.699 1.00 23.75 393 VAL D C 1
ATOM 15305 O O . VAL D 1 396 ? 76.574 12.658 189.566 1.00 24.92 393 VAL D O 1
ATOM 15309 N N . ILE D 1 397 ? 74.830 13.808 188.748 1.00 23.09 394 ILE D N 1
ATOM 15310 C CA . ILE D 1 397 ? 73.935 13.457 189.839 1.00 23.56 394 ILE D CA 1
ATOM 15311 C C . ILE D 1 397 ? 72.800 12.611 189.275 1.00 23.35 394 ILE D C 1
ATOM 15312 O O . ILE D 1 397 ? 72.067 13.046 188.379 1.00 23.06 394 ILE D O 1
ATOM 15317 N N . LEU D 1 398 ? 72.651 11.410 189.818 1.00 23.12 395 LEU D N 1
ATOM 15318 C CA . LEU D 1 398 ? 71.681 10.447 189.342 1.00 22.76 395 LEU D CA 1
ATOM 15319 C C . LEU D 1 398 ? 70.534 10.324 190.316 1.00 22.98 395 LEU D C 1
ATOM 15320 O O . LEU D 1 398 ? 70.758 10.160 191.527 1.00 23.78 395 LEU D O 1
ATOM 15325 N N . LEU D 1 399 ? 69.310 10.415 189.801 1.00 23.22 396 LEU D N 1
ATOM 15326 C CA . LEU D 1 399 ? 68.119 10.280 190.647 1.00 24.59 396 LEU D CA 1
ATOM 15327 C C . LEU D 1 399 ? 67.706 8.804 190.744 1.00 25.07 396 LEU D C 1
ATOM 15328 O O . LEU D 1 399 ? 67.564 8.115 189.724 1.00 23.11 396 LEU D O 1
ATOM 15333 N N . CYS D 1 400 ? 67.508 8.374 191.994 1.00 26.68 397 CYS D N 1
ATOM 15334 C CA . CYS D 1 400 ? 67.107 7.017 192.429 1.00 27.77 397 CYS D CA 1
ATOM 15335 C C . CYS D 1 400 ? 67.641 5.834 191.599 1.00 26.88 397 CYS D C 1
ATOM 15336 O O . CYS D 1 400 ? 66.893 4.948 191.166 1.00 25.95 397 CYS D O 1
ATOM 15339 N N . LYS D 1 401 ? 68.964 5.838 191.426 1.00 25.75 398 LYS D N 1
ATOM 15340 C CA . LYS D 1 401 ? 69.694 4.814 190.690 1.00 26.18 398 LYS D CA 1
ATOM 15341 C C . LYS D 1 401 ? 69.080 4.461 189.341 1.00 24.47 398 LYS D C 1
ATOM 15342 O O . LYS D 1 401 ? 69.102 3.306 188.923 1.00 23.96 398 LYS D O 1
ATOM 15348 N N . GLY D 1 402 ? 68.514 5.459 188.672 1.00 23.77 399 GLY D N 1
ATOM 15349 C CA . GLY D 1 402 ? 67.930 5.262 187.366 1.00 22.94 399 GLY D CA 1
ATOM 15350 C C . GLY D 1 402 ? 66.575 4.581 187.345 1.00 23.92 399 GLY D C 1
ATOM 15351 O O . GLY D 1 402 ? 66.084 4.247 186.263 1.00 24.11 399 GLY D O 1
ATOM 15352 N N . ARG D 1 403 ? 65.978 4.350 188.514 1.00 23.46 400 ARG D N 1
ATOM 15353 C CA . ARG D 1 403 ? 64.639 3.729 188.588 1.00 24.54 400 ARG D CA 1
ATOM 15354 C C . ARG D 1 403 ? 63.606 4.828 188.319 1.00 23.88 400 ARG D C 1
ATOM 15355 O O . ARG D 1 403 ? 63.915 6.014 188.521 1.00 24.56 400 ARG D O 1
ATOM 15363 N N . LEU D 1 404 ? 62.407 4.452 187.863 1.00 23.56 401 LEU D N 1
ATOM 15364 C CA . LEU D 1 404 ? 61.380 5.450 187.496 1.00 24.10 401 LEU D CA 1
ATOM 15365 C C . LEU D 1 404 ? 61.240 6.557 188.574 1.00 23.70 401 LEU D C 1
ATOM 15366 O O . LEU D 1 404 ? 60.853 6.321 189.727 1.00 24.08 401 LEU D O 1
ATOM 15371 N N . VAL D 1 405 ? 61.606 7.766 188.164 1.00 22.90 402 VAL D N 1
ATOM 15372 C CA . VAL D 1 405 ? 61.766 8.900 189.088 1.00 22.62 402 VAL D CA 1
ATOM 15373 C C . VAL D 1 405 ? 60.497 9.428 189.751 1.00 22.61 402 VAL D C 1
ATOM 15374 O O . VAL D 1 405 ? 60.539 9.853 190.907 1.00 23.13 402 VAL D O 1
ATOM 15378 N N . ASN D 1 406 ? 59.378 9.383 189.041 1.00 22.20 403 ASN D N 1
ATOM 15379 C CA . ASN D 1 406 ? 58.126 9.864 189.614 1.00 22.63 403 ASN D CA 1
ATOM 15380 C C . ASN D 1 406 ? 57.703 9.026 190.821 1.00 23.46 403 ASN D C 1
ATOM 15381 O O . ASN D 1 406 ? 57.154 9.558 191.780 1.00 24.34 403 ASN D O 1
ATOM 15386 N N . LEU D 1 407 ? 57.975 7.719 190.777 1.00 24.88 404 LEU D N 1
ATOM 15387 C CA . LEU D 1 407 ? 57.673 6.809 191.895 1.00 24.90 404 LEU D CA 1
ATOM 15388 C C . LEU D 1 407 ? 58.839 6.649 192.884 1.00 26.43 404 LEU D C 1
ATOM 15389 O O . LEU D 1 407 ? 58.619 6.382 194.071 1.00 27.55 404 LEU D O 1
ATOM 15394 N N . GLY D 1 408 ? 60.068 6.824 192.399 1.00 26.69 405 GLY D N 1
ATOM 15395 C CA . GLY D 1 408 ? 61.270 6.668 193.232 1.00 26.99 405 GLY D CA 1
ATOM 15396 C C . GLY D 1 408 ? 61.552 7.852 194.126 1.00 28.07 405 GLY D C 1
ATOM 15397 O O . GLY D 1 408 ? 61.846 7.676 195.312 1.00 29.27 405 GLY D O 1
ATOM 15398 N N . CYS D 1 409 ? 61.449 9.058 193.562 1.00 26.61 406 CYS D N 1
ATOM 15399 C CA . CYS D 1 409 ? 61.689 10.293 194.297 1.00 26.68 406 CYS D CA 1
ATOM 15400 C C . CYS D 1 409 ? 60.419 10.994 194.749 1.00 26.83 406 CYS D C 1
ATOM 15401 O O . CYS D 1 409 ? 60.499 11.931 195.532 1.00 27.25 406 CYS D O 1
ATOM 15404 N N . ALA D 1 410 ? 59.258 10.570 194.250 1.00 26.48 407 ALA D N 1
ATOM 15405 C CA . ALA D 1 410 ? 57.983 11.145 194.697 1.00 26.80 407 ALA D CA 1
ATOM 15406 C C . ALA D 1 410 ? 56.966 10.014 194.900 1.00 27.61 407 ALA D C 1
ATOM 15407 O O . ALA D 1 410 ? 57.354 8.900 195.272 1.00 28.97 407 ALA D O 1
ATOM 15409 N N . THR D 1 411 ? 55.689 10.260 194.643 1.00 26.87 408 THR D N 1
ATOM 15410 C CA . THR D 1 411 ? 54.683 9.236 194.926 1.00 28.84 408 THR D CA 1
ATOM 15411 C C . THR D 1 411 ? 53.866 8.781 193.722 1.00 27.41 408 THR D C 1
ATOM 15412 O O . THR D 1 411 ? 52.756 8.262 193.882 1.00 28.46 408 THR D O 1
ATOM 15416 N N . GLY D 1 412 ? 54.403 8.950 192.525 1.00 25.46 409 GLY D N 1
ATOM 15417 C CA . GLY D 1 412 ? 53.696 8.524 191.332 1.00 25.99 409 GLY D CA 1
ATOM 15418 C C . GLY D 1 412 ? 52.562 9.450 190.957 1.00 24.37 409 GLY D C 1
ATOM 15419 O O . GLY D 1 412 ? 52.444 10.553 191.503 1.00 23.08 409 GLY D O 1
ATOM 15420 N N . HIS D 1 413 ? 51.720 8.979 190.043 1.00 24.22 410 HIS D N 1
ATOM 15421 C CA . HIS D 1 413 ? 50.594 9.775 189.541 1.00 23.99 410 HIS D CA 1
ATOM 15422 C C . HIS D 1 413 ? 49.558 10.052 190.624 1.00 23.71 410 HIS D C 1
ATOM 15423 O O . HIS D 1 413 ? 49.467 9.312 191.603 1.00 23.57 410 HIS D O 1
ATOM 15430 N N . PRO D 1 414 ? 48.753 11.105 190.438 1.00 24.24 411 PRO D N 1
ATOM 15431 C CA . PRO D 1 414 ? 47.701 11.437 191.424 1.00 23.39 411 PRO D CA 1
ATOM 15432 C C . PRO D 1 414 ? 46.438 10.565 191.284 1.00 23.47 411 PRO D C 1
ATOM 15433 O O . PRO D 1 414 ? 46.245 9.912 190.261 1.00 23.80 411 PRO D O 1
ATOM 15437 N N . PRO D 1 415 ? 45.572 10.567 192.308 1.00 24.22 412 PRO D N 1
ATOM 15438 C CA . PRO D 1 415 ? 44.400 9.702 192.310 1.00 24.55 412 PRO D CA 1
ATOM 15439 C C . PRO D 1 415 ? 43.478 9.735 191.082 1.00 24.54 412 PRO D C 1
ATOM 15440 O O . PRO D 1 415 ? 43.073 8.682 190.636 1.00 23.94 412 PRO D O 1
ATOM 15444 N N . LEU D 1 416 ? 43.166 10.912 190.538 1.00 24.24 413 LEU D N 1
ATOM 15445 C CA . LEU D 1 416 ? 42.233 10.981 189.401 1.00 24.75 413 LEU D CA 1
ATOM 15446 C C . LEU D 1 416 ? 42.630 10.080 188.218 1.00 24.33 413 LEU D C 1
ATOM 15447 O O . LEU D 1 416 ? 41.819 9.257 187.791 1.00 22.52 413 LEU D O 1
ATOM 15452 N N . VAL D 1 417 ? 43.846 10.243 187.685 1.00 23.58 414 VAL D N 1
ATOM 15453 C CA . VAL D 1 417 ? 44.259 9.399 186.556 1.00 24.44 414 VAL D CA 1
ATOM 15454 C C . VAL D 1 417 ? 44.483 7.957 186.972 1.00 24.24 414 VAL D C 1
ATOM 15455 O O . VAL D 1 417 ? 44.279 7.056 186.157 1.00 22.99 414 VAL D O 1
ATOM 15459 N N . MET D 1 418 ? 44.894 7.715 188.217 1.00 23.80 415 MET D N 1
ATOM 15460 C CA . MET D 1 418 ? 45.100 6.324 188.632 1.00 24.10 415 MET D CA 1
ATOM 15461 C C . MET D 1 418 ? 43.749 5.613 188.744 1.00 24.93 415 MET D C 1
ATOM 15462 O O . MET D 1 418 ? 43.675 4.393 188.557 1.00 24.63 415 MET D O 1
ATOM 15467 N N . SER D 1 419 ? 42.692 6.374 189.041 1.00 23.64 416 SER D N 1
ATOM 15468 C CA . SER D 1 419 ? 41.360 5.799 189.114 1.00 24.62 416 SER D CA 1
ATOM 15469 C C . SER D 1 419 ? 40.911 5.407 187.711 1.00 24.26 416 SER D C 1
ATOM 15470 O O . SER D 1 419 ? 40.281 4.380 187.535 1.00 24.03 416 SER D O 1
ATOM 15473 N N . MET D 1 420 ? 41.271 6.201 186.702 1.00 24.25 417 MET D N 1
ATOM 15474 C CA . MET D 1 420 ? 40.942 5.826 185.319 1.00 23.92 417 MET D CA 1
ATOM 15475 C C . MET D 1 420 ? 41.673 4.532 184.934 1.00 24.05 417 MET D C 1
ATOM 15476 O O . MET D 1 420 ? 41.062 3.591 184.434 1.00 23.12 417 MET D O 1
ATOM 15481 N N . SER D 1 421 ? 42.972 4.465 185.211 1.00 23.44 418 SER D N 1
ATOM 15482 C CA . SER D 1 421 ? 43.755 3.270 184.916 1.00 23.72 418 SER D CA 1
ATOM 15483 C C . SER D 1 421 ? 43.252 2.053 185.691 1.00 23.28 418 SER D C 1
ATOM 15484 O O . SER D 1 421 ? 43.072 0.990 185.132 1.00 22.54 418 SER D O 1
ATOM 15487 N N . PHE D 1 422 ? 43.026 2.228 186.988 1.00 23.53 419 PHE D N 1
ATOM 15488 C CA . PHE D 1 422 ? 42.579 1.127 187.834 1.00 24.02 419 PHE D CA 1
ATOM 15489 C C . PHE D 1 422 ? 41.114 0.675 187.604 1.00 23.92 419 PHE D C 1
ATOM 15490 O O . PHE D 1 422 ? 40.788 -0.482 187.870 1.00 24.51 419 PHE D O 1
ATOM 15498 N N . THR D 1 423 ? 40.249 1.567 187.126 1.00 22.92 420 THR D N 1
ATOM 15499 C CA . THR D 1 423 ? 38.865 1.170 186.775 1.00 23.54 420 THR D CA 1
ATOM 15500 C C . THR D 1 423 ? 38.984 0.192 185.580 1.00 22.76 420 THR D C 1
ATOM 15501 O O . THR D 1 423 ? 38.280 -0.803 185.515 1.00 22.54 420 THR D O 1
ATOM 15505 N N . ASN D 1 424 ? 39.893 0.478 184.651 1.00 22.38 421 ASN D N 1
ATOM 15506 C CA . ASN D 1 424 ? 40.180 -0.469 183.563 1.00 22.45 421 ASN D CA 1
ATOM 15507 C C . ASN D 1 424 ? 40.708 -1.784 184.142 1.00 22.94 421 ASN D C 1
ATOM 15508 O O . ASN D 1 424 ? 40.308 -2.860 183.695 1.00 23.67 421 ASN D O 1
ATOM 15513 N N . GLN D 1 425 ? 41.608 -1.713 185.130 1.00 22.93 422 GLN D N 1
ATOM 15514 C CA . GLN D 1 425 ? 42.130 -2.953 185.740 1.00 24.44 422 GLN D CA 1
ATOM 15515 C C . GLN D 1 425 ? 41.031 -3.859 186.303 1.00 25.05 422 GLN D C 1
ATOM 15516 O O . GLN D 1 425 ? 41.014 -5.064 186.028 1.00 25.31 422 GLN D O 1
ATOM 15522 N N . VAL D 1 426 ? 40.113 -3.273 187.073 1.00 24.91 423 VAL D N 1
ATOM 15523 C CA . VAL D 1 426 ? 39.023 -4.036 187.667 1.00 25.22 423 VAL D CA 1
ATOM 15524 C C . VAL D 1 426 ? 38.123 -4.663 186.605 1.00 25.56 423 VAL D C 1
ATOM 15525 O O . VAL D 1 426 ? 37.773 -5.840 186.701 1.00 25.45 423 VAL D O 1
ATOM 15529 N N . LEU D 1 427 ? 37.773 -3.885 185.585 1.00 25.55 424 LEU D N 1
ATOM 15530 C CA . LEU D 1 427 ? 36.939 -4.379 184.502 1.00 25.57 424 LEU D CA 1
ATOM 15531 C C . LEU D 1 427 ? 37.621 -5.542 183.771 1.00 25.25 424 LEU D C 1
ATOM 15532 O O . LEU D 1 427 ? 36.969 -6.521 183.399 1.00 25.44 424 LEU D O 1
ATOM 15537 N N . ALA D 1 428 ? 38.935 -5.446 183.591 1.00 24.71 425 ALA D N 1
ATOM 15538 C CA . ALA D 1 428 ? 39.707 -6.505 182.944 1.00 23.84 425 ALA D CA 1
ATOM 15539 C C . ALA D 1 428 ? 39.724 -7.782 183.794 1.00 24.77 425 ALA D C 1
ATOM 15540 O O . ALA D 1 428 ? 39.609 -8.893 183.264 1.00 24.52 425 ALA D O 1
ATOM 15542 N N . GLN D 1 429 ? 39.900 -7.617 185.103 1.00 24.72 426 GLN D N 1
ATOM 15543 C CA . GLN D 1 429 ? 39.879 -8.745 186.052 1.00 25.95 426 GLN D CA 1
ATOM 15544 C C . GLN D 1 429 ? 38.515 -9.450 186.030 1.00 27.20 426 GLN D C 1
ATOM 15545 O O . GLN D 1 429 ? 38.443 -10.683 186.048 1.00 27.08 426 GLN D O 1
ATOM 15551 N N . MET D 1 430 ? 37.443 -8.660 185.999 1.00 28.11 427 MET D N 1
ATOM 15552 C CA . MET D 1 430 ? 36.087 -9.201 185.923 1.00 29.73 427 MET D CA 1
ATOM 15553 C C . MET D 1 430 ? 35.903 -9.935 184.594 1.00 29.49 427 MET D C 1
ATOM 15554 O O . MET D 1 430 ? 35.301 -11.004 184.549 1.00 28.92 427 MET D O 1
ATOM 15559 N N . ASP D 1 431 ? 36.441 -9.380 183.517 1.00 29.13 428 ASP D N 1
ATOM 15560 C CA . ASP D 1 431 ? 36.338 -10.021 182.195 1.00 29.80 428 ASP D CA 1
ATOM 15561 C C . ASP D 1 431 ? 37.030 -11.384 182.193 1.00 29.73 428 ASP D C 1
ATOM 15562 O O . ASP D 1 431 ? 36.441 -12.386 181.779 1.00 30.33 428 ASP D O 1
ATOM 15567 N N . LEU D 1 432 ? 38.274 -11.427 182.669 1.00 28.91 429 LEU D N 1
ATOM 15568 C CA . LEU D 1 432 ? 39.042 -12.686 182.707 1.00 29.18 429 LEU D CA 1
ATOM 15569 C C . LEU D 1 432 ? 38.381 -13.734 183.612 1.00 30.12 429 LEU D C 1
ATOM 15570 O O . LEU D 1 432 ? 38.298 -14.922 183.257 1.00 30.00 429 LEU D O 1
ATOM 15575 N N . TRP D 1 433 ? 37.901 -13.293 184.767 1.00 29.73 430 TRP D N 1
ATOM 15576 C CA . TRP D 1 433 ? 37.252 -14.203 185.712 1.00 31.79 430 TRP D CA 1
ATOM 15577 C C . TRP D 1 433 ? 35.972 -14.814 185.144 1.00 33.86 430 TRP D C 1
ATOM 15578 O O . TRP D 1 433 ? 35.772 -16.029 185.213 1.00 32.67 430 TRP D O 1
ATOM 15589 N N . LYS D 1 434 ? 35.115 -13.972 184.567 1.00 35.52 431 LYS D N 1
ATOM 15590 C CA . LYS D 1 434 ? 33.830 -14.446 184.013 1.00 38.18 431 LYS D CA 1
ATOM 15591 C C . LYS D 1 434 ? 33.948 -15.410 182.825 1.00 36.92 431 LYS D C 1
ATOM 15592 O O . LYS D 1 434 ? 33.057 -16.214 182.610 1.00 37.32 431 LYS D O 1
ATOM 15598 N N A SER D 1 435 ? 35.054 -15.328 182.090 0.60 36.25 432 SER D N 1
ATOM 15599 N N B SER D 1 435 ? 35.038 -15.317 182.070 0.40 35.82 432 SER D N 1
ATOM 15600 C CA A SER D 1 435 ? 35.302 -16.178 180.926 0.60 36.65 432 SER D CA 1
ATOM 15601 C CA B SER D 1 435 ? 35.261 -16.199 180.926 0.40 35.80 432 SER D CA 1
ATOM 15602 C C A SER D 1 435 ? 36.210 -17.357 181.257 0.60 37.10 432 SER D C 1
ATOM 15603 C C B SER D 1 435 ? 36.243 -17.322 181.255 0.40 36.57 432 SER D C 1
ATOM 15604 O O A SER D 1 435 ? 36.685 -18.046 180.346 0.60 36.86 432 SER D O 1
ATOM 15605 O O B SER D 1 435 ? 36.806 -17.931 180.340 0.40 36.58 432 SER D O 1
ATOM 15610 N N . ARG D 1 436 ? 36.448 -17.600 182.547 1.00 36.76 433 ARG D N 1
ATOM 15611 C CA . ARG D 1 436 ? 37.392 -18.645 182.966 1.00 37.62 433 ARG D CA 1
ATOM 15612 C C . ARG D 1 436 ? 37.084 -20.054 182.453 1.00 40.58 433 ARG D C 1
ATOM 15613 O O . ARG D 1 436 ? 38.020 -20.825 182.224 1.00 38.36 433 ARG D O 1
ATOM 15621 N N . GLU D 1 437 ? 35.798 -20.371 182.249 1.00 45.41 434 GLU D N 1
ATOM 15622 C CA . GLU D 1 437 ? 35.406 -21.685 181.681 1.00 51.10 434 GLU D CA 1
ATOM 15623 C C . GLU D 1 437 ? 35.912 -21.923 180.249 1.00 50.97 434 GLU D C 1
ATOM 15624 O O . GLU D 1 437 ? 36.015 -23.072 179.825 1.00 52.53 434 GLU D O 1
ATOM 15630 N N . LEU D 1 438 ? 36.224 -20.856 179.513 1.00 50.20 435 LEU D N 1
ATOM 15631 C CA . LEU D 1 438 ? 36.744 -20.994 178.144 1.00 52.89 435 LEU D CA 1
ATOM 15632 C C . LEU D 1 438 ? 38.208 -21.456 178.104 1.00 53.50 435 LEU D C 1
ATOM 15633 O O . LEU D 1 438 ? 38.687 -21.871 177.053 1.00 56.88 435 LEU D O 1
ATOM 15638 N N . VAL D 1 439 ? 38.920 -21.371 179.227 1.00 52.09 436 VAL D N 1
ATOM 15639 C CA . VAL D 1 439 ? 40.310 -21.818 179.281 1.00 52.22 436 VAL D CA 1
ATOM 15640 C C . VAL D 1 439 ? 40.293 -23.343 179.428 1.00 55.70 436 VAL D C 1
ATOM 15641 O O . VAL D 1 439 ? 39.887 -23.871 180.472 1.00 53.81 436 VAL D O 1
ATOM 15645 N N . ASP D 1 440 ? 40.702 -24.045 178.371 1.00 57.67 437 ASP D N 1
ATOM 15646 C CA . ASP D 1 440 ? 40.730 -25.506 178.384 1.00 59.00 437 ASP D CA 1
ATOM 15647 C C . ASP D 1 440 ? 42.170 -25.964 178.200 1.00 58.24 437 ASP D C 1
ATOM 15648 O O . ASP D 1 440 ? 42.676 -26.052 177.077 1.00 57.55 437 ASP D O 1
ATOM 15653 N N . ARG D 1 441 ? 42.812 -26.252 179.329 1.00 57.29 438 ARG D N 1
ATOM 15654 C CA . ARG D 1 441 ? 44.207 -26.692 179.372 1.00 58.47 438 ARG D CA 1
ATOM 15655 C C . ARG D 1 441 ? 44.461 -28.044 178.684 1.00 64.88 438 ARG D C 1
ATOM 15656 O O . ARG D 1 441 ? 45.568 -28.284 178.198 1.00 69.90 438 ARG D O 1
ATOM 15664 N N . SER D 1 442 ? 43.450 -28.917 178.633 1.00 69.94 439 SER D N 1
ATOM 15665 C CA . SER D 1 442 ? 43.622 -30.243 178.005 1.00 73.46 439 SER D CA 1
ATOM 15666 C C . SER D 1 442 ? 43.888 -30.175 176.489 1.00 79.11 439 SER D C 1
ATOM 15667 O O . SER D 1 442 ? 44.406 -31.135 175.916 1.00 83.47 439 SER D O 1
ATOM 15670 N N . LYS D 1 443 ? 43.545 -29.050 175.853 1.00 83.28 440 LYS D N 1
ATOM 15671 C CA . LYS D 1 443 ? 43.770 -28.860 174.414 1.00 86.09 440 LYS D CA 1
ATOM 15672 C C . LYS D 1 443 ? 45.027 -28.007 174.207 1.00 88.68 440 LYS D C 1
ATOM 15673 O O . LYS D 1 443 ? 45.397 -27.219 175.084 1.00 86.95 440 LYS D O 1
ATOM 15679 N N . ASN D 1 444 ? 45.678 -28.178 173.053 1.00 91.62 441 ASN D N 1
ATOM 15680 C CA . ASN D 1 444 ? 46.887 -27.416 172.701 1.00 92.92 441 ASN D CA 1
ATOM 15681 C C . ASN D 1 444 ? 46.444 -26.007 172.295 1.00 90.40 441 ASN D C 1
ATOM 15682 O O . ASN D 1 444 ? 46.480 -25.630 171.120 1.00 94.16 441 ASN D O 1
ATOM 15687 N N . THR D 1 445 ? 46.045 -25.232 173.299 1.00 84.88 442 THR D N 1
ATOM 15688 C CA . THR D 1 445 ? 45.499 -23.897 173.104 1.00 78.36 442 THR D CA 1
ATOM 15689 C C . THR D 1 445 ? 46.527 -22.766 173.060 1.00 70.51 442 THR D C 1
ATOM 15690 O O . THR D 1 445 ? 47.451 -22.701 173.884 1.00 68.12 442 THR D O 1
ATOM 15694 N N . ARG D 1 446 ? 46.355 -21.883 172.078 1.00 63.12 443 ARG D N 1
ATOM 15695 C CA . ARG D 1 446 ? 47.182 -20.693 171.951 1.00 59.05 443 ARG D CA 1
ATOM 15696 C C . ARG D 1 446 ? 46.493 -19.574 172.726 1.00 50.00 443 ARG D C 1
ATOM 15697 O O . ARG D 1 446 ? 45.283 -19.370 172.584 1.00 49.59 443 ARG D O 1
ATOM 15705 N N . PHE D 1 447 ? 47.245 -18.873 173.567 1.00 42.35 444 PHE D N 1
ATOM 15706 C CA . PHE D 1 447 ? 46.689 -17.748 174.311 1.00 38.56 444 PHE D CA 1
ATOM 15707 C C . PHE D 1 447 ? 47.057 -16.454 173.589 1.00 36.21 444 PHE D C 1
ATOM 15708 O O . PHE D 1 447 ? 48.105 -16.385 172.917 1.00 34.49 444 PHE D O 1
ATOM 15716 N N A PHE D 1 448 ? 46.193 -15.448 173.732 0.60 34.88 445 PHE D N 1
ATOM 15717 N N B PHE D 1 448 ? 46.190 -15.448 173.720 0.40 34.40 445 PHE D N 1
ATOM 15718 C CA A PHE D 1 448 ? 46.344 -14.160 173.056 0.60 34.50 445 PHE D CA 1
ATOM 15719 C CA B PHE D 1 448 ? 46.370 -14.156 173.057 0.40 33.45 445 PHE D CA 1
ATOM 15720 C C A PHE D 1 448 ? 46.131 -12.974 173.999 0.60 33.30 445 PHE D C 1
ATOM 15721 C C B PHE D 1 448 ? 46.070 -12.967 173.965 0.40 32.77 445 PHE D C 1
ATOM 15722 O O A PHE D 1 448 ? 45.628 -13.122 175.118 0.60 32.38 445 PHE D O 1
ATOM 15723 O O B PHE D 1 448 ? 45.452 -13.105 175.025 0.40 32.19 445 PHE D O 1
ATOM 15738 N N . VAL D 1 449 ? 46.520 -11.803 173.509 1.00 32.01 446 VAL D N 1
ATOM 15739 C CA . VAL D 1 449 ? 46.354 -10.538 174.203 1.00 32.19 446 VAL D CA 1
ATOM 15740 C C . VAL D 1 449 ? 45.161 -9.827 173.577 1.00 31.85 446 VAL D C 1
ATOM 15741 O O . VAL D 1 449 ? 45.069 -9.754 172.349 1.00 31.99 446 VAL D O 1
ATOM 15745 N N . LYS D 1 450 ? 44.255 -9.314 174.401 1.00 31.20 447 LYS D N 1
ATOM 15746 C CA . LYS D 1 450 ? 43.137 -8.511 173.894 1.00 31.79 447 LYS D CA 1
ATOM 15747 C C . LYS D 1 450 ? 43.017 -7.221 174.707 1.00 30.53 447 LYS D C 1
ATOM 15748 O O . LYS D 1 450 ? 43.645 -7.072 175.751 1.00 27.88 447 LYS D O 1
ATOM 15754 N N . LYS D 1 451 ? 42.215 -6.289 174.203 1.00 30.58 448 LYS D N 1
ATOM 15755 C CA . LYS D 1 451 ? 41.963 -5.010 174.874 1.00 30.95 448 LYS D CA 1
ATOM 15756 C C . LYS D 1 451 ? 40.497 -4.942 175.233 1.00 29.77 448 LYS D C 1
ATOM 15757 O O . LYS D 1 451 ? 39.693 -5.702 174.693 1.00 27.98 448 LYS D O 1
ATOM 15763 N N . LEU D 1 452 ? 40.162 -4.056 176.164 1.00 27.85 449 LEU D N 1
ATOM 15764 C CA . LEU D 1 452 ? 38.775 -3.828 176.542 1.00 28.43 449 LEU D CA 1
ATOM 15765 C C . LEU D 1 452 ? 38.046 -3.116 175.394 1.00 27.54 449 LEU D C 1
ATOM 15766 O O . LEU D 1 452 ? 38.668 -2.438 174.555 1.00 25.80 449 LEU D O 1
ATOM 15771 N N . SER D 1 453 ? 36.730 -3.281 175.364 1.00 26.85 450 SER D N 1
ATOM 15772 C CA . SER D 1 453 ? 35.885 -2.673 174.340 1.00 27.01 450 SER D CA 1
ATOM 15773 C C . SER D 1 453 ? 35.851 -1.136 174.461 1.00 26.60 450 SER D C 1
ATOM 15774 O O . SER D 1 453 ? 36.103 -0.572 175.540 1.00 25.28 450 SER D O 1
ATOM 15777 N N . LYS D 1 454 ? 35.552 -0.463 173.352 1.00 26.16 451 LYS D N 1
ATOM 15778 C CA . LYS D 1 454 ? 35.433 0.991 173.375 1.00 25.42 451 LYS D CA 1
ATOM 15779 C C . LYS D 1 454 ? 34.269 1.401 174.268 1.00 25.88 451 LYS D C 1
ATOM 15780 O O . LYS D 1 454 ? 34.326 2.457 174.890 1.00 24.61 451 LYS D O 1
ATOM 15786 N N . GLU D 1 455 ? 33.211 0.579 174.334 1.00 27.34 452 GLU D N 1
ATOM 15787 C CA . GLU D 1 455 ? 32.064 0.881 175.206 1.00 28.24 452 GLU D CA 1
ATOM 15788 C C . GLU D 1 455 ? 32.533 1.017 176.658 1.00 27.30 452 GLU D C 1
ATOM 15789 O O . GLU D 1 455 ? 32.130 1.947 177.372 1.00 25.73 452 GLU D O 1
ATOM 15795 N N . LEU D 1 456 ? 33.373 0.086 177.098 1.00 26.06 453 LEU D N 1
ATOM 15796 C CA . LEU D 1 456 ? 33.875 0.122 178.479 1.00 26.69 453 LEU D CA 1
ATOM 15797 C C . LEU D 1 456 ? 34.852 1.266 178.669 1.00 24.75 453 LEU D C 1
ATOM 15798 O O . LEU D 1 456 ? 34.910 1.859 179.734 1.00 23.81 453 LEU D O 1
ATOM 15803 N N . ASP D 1 457 ? 35.603 1.563 177.621 1.00 24.49 454 ASP D N 1
ATOM 15804 C CA . ASP D 1 457 ? 36.579 2.651 177.633 1.00 24.94 454 ASP D CA 1
ATOM 15805 C C . ASP D 1 457 ? 35.812 3.979 177.869 1.00 24.34 454 ASP D C 1
ATOM 15806 O O . ASP D 1 457 ? 36.142 4.754 178.768 1.00 24.37 454 ASP D O 1
ATOM 15811 N N . GLU D 1 458 ? 34.766 4.215 177.076 1.00 23.94 455 GLU D N 1
ATOM 15812 C CA . GLU D 1 458 ? 33.916 5.416 177.238 1.00 24.00 455 GLU D CA 1
ATOM 15813 C C . GLU D 1 458 ? 33.243 5.443 178.630 1.00 24.89 455 GLU D C 1
ATOM 15814 O O . GLU D 1 458 ? 33.133 6.492 179.256 1.00 24.94 455 GLU D O 1
ATOM 15820 N N . TYR D 1 459 ? 32.828 4.278 179.105 1.00 24.02 456 TYR D N 1
ATOM 15821 C CA . TYR D 1 459 ? 32.220 4.148 180.423 1.00 25.62 456 TYR D CA 1
ATOM 15822 C C . TYR D 1 459 ? 33.175 4.653 181.521 1.00 26.07 456 TYR D C 1
ATOM 15823 O O . TYR D 1 459 ? 32.755 5.402 182.408 1.00 25.53 456 TYR D O 1
ATOM 15832 N N . VAL D 1 460 ? 34.452 4.251 181.443 1.00 25.67 457 VAL D N 1
ATOM 15833 C CA . VAL D 1 460 ? 35.469 4.697 182.404 1.00 25.03 457 VAL D CA 1
ATOM 15834 C C . VAL D 1 460 ? 35.501 6.231 182.449 1.00 24.56 457 VAL D C 1
ATOM 15835 O O . VAL D 1 460 ? 35.507 6.824 183.528 1.00 23.62 457 VAL D O 1
ATOM 15839 N N . ALA D 1 461 ? 35.504 6.852 181.273 1.00 24.15 458 ALA D N 1
ATOM 15840 C CA . ALA D 1 461 ? 35.509 8.299 181.175 1.00 24.44 458 ALA D CA 1
ATOM 15841 C C . ALA D 1 461 ? 34.233 8.883 181.803 1.00 24.60 458 ALA D C 1
ATOM 15842 O O . ALA D 1 461 ? 34.319 9.804 182.632 1.00 23.41 458 ALA D O 1
ATOM 15844 N N . ARG D 1 462 ? 33.073 8.329 181.454 1.00 25.49 459 ARG D N 1
ATOM 15845 C CA . ARG D 1 462 ? 31.802 8.812 182.033 1.00 27.29 459 ARG D CA 1
ATOM 15846 C C . ARG D 1 462 ? 31.818 8.841 183.532 1.00 27.06 459 ARG D C 1
ATOM 15847 O O . ARG D 1 462 ? 31.303 9.765 184.139 1.00 27.01 459 ARG D O 1
ATOM 15855 N N . LEU D 1 463 ? 32.381 7.801 184.127 1.00 26.91 460 LEU D N 1
ATOM 15856 C CA . LEU D 1 463 ? 32.431 7.699 185.586 1.00 27.99 460 LEU D CA 1
ATOM 15857 C C . LEU D 1 463 ? 33.205 8.809 186.288 1.00 27.37 460 LEU D C 1
ATOM 15858 O O . LEU D 1 463 ? 32.986 9.049 187.471 1.00 26.72 460 LEU D O 1
ATOM 15863 N N . HIS D 1 464 ? 34.093 9.487 185.564 1.00 25.49 461 HIS D N 1
ATOM 15864 C CA . HIS D 1 464 ? 34.913 10.539 186.155 1.00 25.31 461 HIS D CA 1
ATOM 15865 C C . HIS D 1 464 ? 34.530 11.962 185.728 1.00 25.27 461 HIS D C 1
ATOM 15866 O O . HIS D 1 464 ? 35.185 12.924 186.139 1.00 25.62 461 HIS D O 1
ATOM 15873 N N . LEU D 1 465 ? 33.486 12.120 184.924 1.00 26.27 462 LEU D N 1
ATOM 15874 C CA . LEU D 1 465 ? 33.140 13.481 184.453 1.00 26.96 462 LEU D CA 1
ATOM 15875 C C . LEU D 1 465 ? 32.731 14.429 185.582 1.00 28.70 462 LEU D C 1
ATOM 15876 O O . LEU D 1 465 ? 33.105 15.601 185.577 1.00 25.75 462 LEU D O 1
ATOM 15881 N N . ASP D 1 466 ? 31.948 13.926 186.534 1.00 32.08 463 ASP D N 1
ATOM 15882 C CA . ASP D 1 466 ? 31.495 14.738 187.689 1.00 36.49 463 ASP D CA 1
ATOM 15883 C C . ASP D 1 466 ? 32.627 15.236 188.586 1.00 36.75 463 ASP D C 1
ATOM 15884 O O . ASP D 1 466 ? 32.497 16.288 189.191 1.00 40.83 463 ASP D O 1
ATOM 15889 N N . VAL D 1 467 ? 33.725 14.489 188.671 1.00 38.55 464 VAL D N 1
ATOM 15890 C CA . VAL D 1 467 ? 34.899 14.919 189.444 1.00 39.50 464 VAL D CA 1
ATOM 15891 C C . VAL D 1 467 ? 35.290 16.359 189.036 1.00 39.72 464 VAL D C 1
ATOM 15892 O O . VAL D 1 467 ? 35.563 17.211 189.883 1.00 40.32 464 VAL D O 1
ATOM 15896 N N . LEU D 1 468 ? 35.301 16.603 187.726 1.00 35.55 465 LEU D N 1
ATOM 15897 C CA . LEU D 1 468 ? 35.727 17.881 187.178 1.00 33.47 465 LEU D CA 1
ATOM 15898 C C . LEU D 1 468 ? 34.591 18.831 186.762 1.00 30.28 465 LEU D C 1
ATOM 15899 O O . LEU D 1 468 ? 34.847 19.856 186.140 1.00 28.62 465 LEU D O 1
ATOM 15904 N N . GLY D 1 469 ? 33.350 18.492 187.091 1.00 28.95 466 GLY D N 1
ATOM 15905 C CA . GLY D 1 469 ? 32.204 19.352 186.734 1.00 28.97 466 GLY D CA 1
ATOM 15906 C C . GLY D 1 469 ? 31.972 19.474 185.233 1.00 28.08 466 GLY D C 1
ATOM 15907 O O . GLY D 1 469 ? 31.479 20.486 184.754 1.00 28.06 466 GLY D O 1
ATOM 15908 N N . ILE D 1 470 ? 32.319 18.428 184.496 1.00 26.30 467 ILE D N 1
ATOM 15909 C CA . ILE D 1 470 ? 32.153 18.421 183.053 1.00 25.99 467 ILE D CA 1
ATOM 15910 C C . ILE D 1 470 ? 30.688 18.205 182.702 1.00 26.52 467 ILE D C 1
ATOM 15911 O O . ILE D 1 470 ? 30.062 17.314 183.253 1.00 27.12 467 ILE D O 1
ATOM 15916 N N . LYS D 1 471 ? 30.155 19.029 181.800 1.00 24.75 468 LYS D N 1
ATOM 15917 C CA . LYS D 1 471 ? 28.766 18.897 181.320 1.00 26.43 468 LYS D CA 1
ATOM 15918 C C . LYS D 1 471 ? 28.778 18.398 179.863 1.00 25.12 468 LYS D C 1
ATOM 15919 O O . LYS D 1 471 ? 29.121 19.147 178.924 1.00 24.02 468 LYS D O 1
ATOM 15925 N N . LEU D 1 472 ? 28.412 17.130 179.695 1.00 23.84 469 LEU D N 1
ATOM 15926 C CA . LEU D 1 472 ? 28.426 16.460 178.411 1.00 23.69 469 LEU D CA 1
ATOM 15927 C C . LEU D 1 472 ? 27.159 16.766 177.595 1.00 23.39 469 LEU D C 1
ATOM 15928 O O . LEU D 1 472 ? 26.041 16.818 178.144 1.00 21.20 469 LEU D O 1
ATOM 15933 N N . THR D 1 473 ? 27.347 16.974 176.293 1.00 22.35 470 THR D N 1
ATOM 15934 C CA . THR D 1 473 ? 26.240 17.236 175.376 1.00 23.99 470 THR D CA 1
ATOM 15935 C C . THR D 1 473 ? 25.670 15.889 174.930 1.00 24.52 470 THR D C 1
ATOM 15936 O O . THR D 1 473 ? 26.404 14.905 174.798 1.00 22.57 470 THR D O 1
ATOM 15940 N N . LYS D 1 474 ? 24.367 15.853 174.691 1.00 25.20 471 LYS D N 1
ATOM 15941 C CA . LYS D 1 474 ? 23.714 14.639 174.233 1.00 27.31 471 LYS D CA 1
ATOM 15942 C C . LYS D 1 474 ? 23.224 14.820 172.809 1.00 25.09 471 LYS D C 1
ATOM 15943 O O . LYS D 1 474 ? 22.582 15.816 172.483 1.00 23.86 471 LYS D O 1
ATOM 15949 N N . LEU D 1 475 ? 23.532 13.856 171.962 1.00 24.56 472 LEU D N 1
ATOM 15950 C CA . LEU D 1 475 ? 23.106 13.898 170.576 1.00 24.59 472 LEU D CA 1
ATOM 15951 C C . LEU D 1 475 ? 21.601 13.753 170.462 1.00 25.73 472 LEU D C 1
ATOM 15952 O O . LEU D 1 475 ? 20.988 13.014 171.242 1.00 26.25 472 LEU D O 1
ATOM 15957 N N . THR D 1 476 ? 21.013 14.469 169.504 1.00 25.86 473 THR D N 1
ATOM 15958 C CA . THR D 1 476 ? 19.618 14.278 169.158 1.00 26.91 473 THR D CA 1
ATOM 15959 C C . THR D 1 476 ? 19.589 13.069 168.226 1.00 27.05 473 THR D C 1
ATOM 15960 O O . THR D 1 476 ? 20.634 12.631 167.728 1.00 24.99 473 THR D O 1
ATOM 15964 N N A GLU D 1 477 ? 18.399 12.542 167.982 0.70 28.85 474 GLU D N 1
ATOM 15965 N N B GLU D 1 477 ? 18.392 12.540 167.987 0.30 27.82 474 GLU D N 1
ATOM 15966 C CA A GLU D 1 477 ? 18.227 11.393 167.097 0.70 30.67 474 GLU D CA 1
ATOM 15967 C CA B GLU D 1 477 ? 18.201 11.394 167.093 0.30 28.69 474 GLU D CA 1
ATOM 15968 C C A GLU D 1 477 ? 18.711 11.735 165.677 0.70 30.19 474 GLU D C 1
ATOM 15969 C C B GLU D 1 477 ? 18.682 11.722 165.672 0.30 29.08 474 GLU D C 1
ATOM 15970 O O A GLU D 1 477 ? 19.418 10.948 165.045 0.70 28.96 474 GLU D O 1
ATOM 15971 O O B GLU D 1 477 ? 19.355 10.910 165.033 0.30 28.61 474 GLU D O 1
ATOM 15982 N N . THR D 1 478 ? 18.330 12.914 165.194 1.00 29.33 475 THR D N 1
ATOM 15983 C CA . THR D 1 478 ? 18.718 13.373 163.851 1.00 31.13 475 THR D CA 1
ATOM 15984 C C . THR D 1 478 ? 20.245 13.502 163.710 1.00 29.26 475 THR D C 1
ATOM 15985 O O . THR D 1 478 ? 20.816 13.136 162.676 1.00 29.74 475 THR D O 1
ATOM 15989 N N . GLN D 1 479 ? 20.896 14.013 164.749 1.00 27.70 476 GLN D N 1
ATOM 15990 C CA . GLN D 1 479 ? 22.355 14.141 164.740 1.00 27.25 476 GLN D CA 1
ATOM 15991 C C . GLN D 1 479 ? 23.041 12.770 164.800 1.00 27.32 476 GLN D C 1
ATOM 15992 O O . GLN D 1 479 ? 24.031 12.525 164.097 1.00 26.01 476 GLN D O 1
ATOM 15998 N N . ALA D 1 480 ? 22.515 11.892 165.650 1.00 27.13 477 ALA D N 1
ATOM 15999 C CA . ALA D 1 480 ? 23.049 10.540 165.795 1.00 28.51 477 ALA D CA 1
ATOM 16000 C C . ALA D 1 480 ? 22.981 9.811 164.455 1.00 29.86 477 ALA D C 1
ATOM 16001 O O . ALA D 1 480 ? 23.917 9.112 164.079 1.00 28.51 477 ALA D O 1
ATOM 16003 N N . LYS D 1 481 ? 21.889 10.011 163.724 1.00 32.51 478 LYS D N 1
ATOM 16004 C CA . LYS D 1 481 ? 21.745 9.386 162.412 1.00 35.31 478 LYS D CA 1
ATOM 16005 C C . LYS D 1 481 ? 22.729 10.018 161.413 1.00 34.02 478 LYS D C 1
ATOM 16006 O O . LYS D 1 481 ? 23.354 9.315 160.628 1.00 33.54 478 LYS D O 1
ATOM 16012 N N . TYR D 1 482 ? 22.883 11.338 161.484 1.00 33.63 479 TYR D N 1
ATOM 16013 C CA . TYR D 1 482 ? 23.760 12.066 160.570 1.00 33.39 479 TYR D CA 1
ATOM 16014 C C . TYR D 1 482 ? 25.223 11.617 160.665 1.00 32.72 479 TYR D C 1
ATOM 16015 O O . TYR D 1 482 ? 25.857 11.418 159.623 1.00 34.42 479 TYR D O 1
ATOM 16024 N N . ILE D 1 483 ? 25.749 11.436 161.886 1.00 30.45 480 ILE D N 1
ATOM 16025 C CA . ILE D 1 483 ? 27.149 10.982 162.054 1.00 29.92 480 ILE D CA 1
ATOM 16026 C C . ILE D 1 483 ? 27.272 9.453 162.203 1.00 30.21 480 ILE D C 1
ATOM 16027 O O . ILE D 1 483 ? 28.363 8.934 162.428 1.00 30.51 480 ILE D O 1
ATOM 16032 N N . ASN D 1 484 ? 26.144 8.759 162.088 1.00 31.11 481 ASN D N 1
ATOM 16033 C CA . ASN D 1 484 ? 26.098 7.301 162.080 1.00 32.26 481 ASN D CA 1
ATOM 16034 C C . ASN D 1 484 ? 26.599 6.645 163.367 1.00 31.50 481 ASN D C 1
ATOM 16035 O O . ASN D 1 484 ? 27.435 5.746 163.322 1.00 29.53 481 ASN D O 1
ATOM 16040 N N . VAL D 1 485 ? 26.096 7.113 164.512 1.00 29.52 482 VAL D N 1
ATOM 16041 C CA . VAL D 1 485 ? 26.438 6.518 165.815 1.00 29.65 482 VAL D CA 1
ATOM 16042 C C . VAL D 1 485 ? 25.194 6.440 166.692 1.00 29.37 482 VAL D C 1
ATOM 16043 O O . VAL D 1 485 ? 24.199 7.099 166.437 1.00 29.16 482 VAL D O 1
ATOM 16047 N N . SER D 1 486 ? 25.255 5.612 167.715 1.00 28.39 483 SER D N 1
ATOM 16048 C CA . SER D 1 486 ? 24.186 5.546 168.680 1.00 28.32 483 SER D CA 1
ATOM 16049 C C . SER D 1 486 ? 24.294 6.752 169.623 1.00 26.82 483 SER D C 1
ATOM 16050 O O . SER D 1 486 ? 25.400 7.249 169.902 1.00 25.21 483 SER D O 1
ATOM 16053 N N . ILE D 1 487 ? 23.153 7.221 170.116 1.00 25.88 484 ILE D N 1
ATOM 16054 C CA . ILE D 1 487 ? 23.129 8.310 171.097 1.00 26.24 484 ILE D CA 1
ATOM 16055 C C . ILE D 1 487 ? 23.978 7.950 172.333 1.00 26.07 484 ILE D C 1
ATOM 16056 O O . ILE D 1 487 ? 24.585 8.828 172.958 1.00 24.20 484 ILE D O 1
ATOM 16061 N N . ASN D 1 488 ? 24.038 6.655 172.645 1.00 26.58 485 ASN D N 1
ATOM 16062 C CA . ASN D 1 488 ? 24.779 6.148 173.807 1.00 28.33 485 ASN D CA 1
ATOM 16063 C C . ASN D 1 488 ? 26.203 5.630 173.497 1.00 27.95 485 ASN D C 1
ATOM 16064 O O . ASN D 1 488 ? 26.848 5.051 174.358 1.00 26.72 485 ASN D O 1
ATOM 16069 N N . GLY D 1 489 ? 26.690 5.855 172.279 1.00 27.73 486 GLY D N 1
ATOM 16070 C CA . GLY D 1 489 ? 28.043 5.423 171.916 1.00 27.34 486 GLY D CA 1
ATOM 16071 C C . GLY D 1 489 ? 28.104 3.982 171.462 1.00 27.29 486 GLY D C 1
ATOM 16072 O O . GLY D 1 489 ? 27.097 3.270 171.558 1.00 26.25 486 GLY D O 1
ATOM 16073 N N . PRO D 1 490 ? 29.270 3.519 170.995 1.00 27.48 487 PRO D N 1
ATOM 16074 C CA . PRO D 1 490 ? 30.508 4.304 170.915 1.00 26.68 487 PRO D CA 1
ATOM 16075 C C . PRO D 1 490 ? 30.452 5.419 169.894 1.00 25.22 487 PRO D C 1
ATOM 16076 O O . PRO D 1 490 ? 29.735 5.312 168.904 1.00 25.19 487 PRO D O 1
ATOM 16080 N N . TYR D 1 491 ? 31.232 6.467 170.136 1.00 24.29 488 TYR D N 1
ATOM 16081 C CA . TYR D 1 491 ? 31.219 7.663 169.290 1.00 23.72 488 TYR D CA 1
ATOM 16082 C C . TYR D 1 491 ? 32.302 7.720 168.221 1.00 23.19 488 TYR D C 1
ATOM 16083 O O . TYR D 1 491 ? 32.217 8.549 167.324 1.00 24.40 488 TYR D O 1
ATOM 16092 N N . LYS D 1 492 ? 33.292 6.843 168.294 1.00 23.02 489 LYS D N 1
ATOM 16093 C CA . LYS D 1 492 ? 34.411 6.861 167.339 1.00 23.40 489 LYS D CA 1
ATOM 16094 C C . LYS D 1 492 ? 34.703 5.461 166.811 1.00 25.02 489 LYS D C 1
ATOM 16095 O O . LYS D 1 492 ? 34.408 4.485 167.480 1.00 24.70 489 LYS D O 1
ATOM 16101 N N A SER D 1 493 ? 35.290 5.375 165.619 0.50 25.96 490 SER D N 1
ATOM 16102 N N B SER D 1 493 ? 35.297 5.381 165.619 0.50 25.75 490 SER D N 1
ATOM 16103 C CA A SER D 1 493 ? 35.644 4.092 165.019 0.50 27.29 490 SER D CA 1
ATOM 16104 C CA B SER D 1 493 ? 35.664 4.103 165.007 0.50 26.93 490 SER D CA 1
ATOM 16105 C C A SER D 1 493 ? 36.810 3.462 165.784 0.50 27.65 490 SER D C 1
ATOM 16106 C C B SER D 1 493 ? 36.820 3.465 165.777 0.50 27.44 490 SER D C 1
ATOM 16107 O O A SER D 1 493 ? 37.519 4.143 166.534 0.50 27.42 490 SER D O 1
ATOM 16108 O O B SER D 1 493 ? 37.532 4.143 166.528 0.50 27.20 490 SER D O 1
ATOM 16113 N N . GLU D 1 494 ? 37.011 2.165 165.587 1.00 28.09 491 GLU D N 1
ATOM 16114 C CA . GLU D 1 494 ? 38.079 1.428 166.288 1.00 29.93 491 GLU D CA 1
ATOM 16115 C C . GLU D 1 494 ? 39.497 1.975 166.110 1.00 26.91 491 GLU D C 1
ATOM 16116 O O . GLU D 1 494 ? 40.294 1.896 167.036 1.00 26.81 491 GLU D O 1
ATOM 16122 N N . ASP D 1 495 ? 39.780 2.571 164.959 1.00 25.98 492 ASP D N 1
ATOM 16123 C CA . ASP D 1 495 ? 41.112 3.127 164.682 1.00 27.32 492 ASP D CA 1
ATOM 16124 C C . ASP D 1 495 ? 41.292 4.617 165.039 1.00 25.90 492 ASP D C 1
ATOM 16125 O O . ASP D 1 495 ? 42.317 5.219 164.683 1.00 25.64 492 ASP D O 1
ATOM 16130 N N . TYR D 1 496 ? 40.328 5.206 165.748 1.00 24.28 493 TYR D N 1
ATOM 16131 C CA . TYR D 1 496 ? 40.433 6.623 166.116 1.00 24.48 493 TYR D CA 1
ATOM 16132 C C . TYR D 1 496 ? 41.583 6.828 167.113 1.00 23.46 493 TYR D C 1
ATOM 16133 O O . TYR D 1 496 ? 41.733 6.056 168.071 1.00 23.59 493 TYR D O 1
ATOM 16142 N N . ARG D 1 497 ? 42.384 7.876 166.890 1.00 23.83 494 ARG D N 1
ATOM 16143 C CA . ARG D 1 497 ? 43.567 8.118 167.705 1.00 23.14 494 ARG D CA 1
ATOM 16144 C C . ARG D 1 497 ? 43.454 9.153 168.839 1.00 23.77 494 ARG D C 1
ATOM 16145 O O . ARG D 1 497 ? 44.418 9.332 169.594 1.00 24.04 494 ARG D O 1
ATOM 16153 N N . TYR D 1 498 ? 42.312 9.838 168.946 1.00 22.02 495 TYR D N 1
ATOM 16154 C CA . TYR D 1 498 ? 42.077 10.803 170.029 1.00 22.48 495 TYR D CA 1
ATOM 16155 C C . TYR D 1 498 ? 43.180 11.868 170.122 1.00 23.83 495 TYR D C 1
ATOM 16156 O O . TYR D 1 498 ? 43.600 12.355 169.068 1.00 26.56 495 TYR D O 1
#

Radius of gyration: 37.5 Å; Cα contacts (8 Å, |Δi|>4): 4630; chains: 4; bounding box: 82×121×116 Å

B-factor: mean 33.39, std 14.78, range [13.14, 128.02]

InterPro domains:
  IPR000043 Adenosylhomocysteinase-like [PF05221] (6-494)
  IPR000043 Adenosylhomocysteinase-like [PIRSF001109] (3-495)
  IPR000043 Adenosylhomocysteinase-like [PTHR23420] (3-495)
  IPR000043 Adenosylhomocysteinase-like [SM00996] (4-494)
  IPR000043 Adenosylhomocysteinase-like [TIGR00936] (6-487)
  IPR000043 Adenosylhomocysteinase-like [cd00401] (14-482)
  IPR015878 S-adenosyl-L-homocysteine hydrolase, NAD binding domain [PF00670] (246-409)
  IPR015878 S-adenosyl-L-homocysteine hydrolase, NAD binding domain [SM00997] (246-409)
  IPR020082 S-adenosyl-L-homocysteine hydrolase, conserved site [PS00738] (76-90)
  IPR020082 S-adenosyl-L-homocysteine hydrolase, conserved site [PS00739] (268-284)
  IPR036291 NAD(P)-binding domain superfamily [SSF51735] (246-409)
  IPR042172 Adenosylhomocysteinase-like superfamily [G3DSA:3.40.50.1480] (6-495)

Foldseek 3Di:
DPADADDLVLQVVLVVVLVVLCLQLLLLVVLLVPQLVVLLCAPFEEFEAAQQFSLVLSLLQSNQSSHYAFEYEYNDQAQHDRSSQSNCVVVVSYRYQYYGRDDLLSRLVRLVVSQWADDVHPDTEGGQEYEYELCPNVVLLLVLLVQLVVCVVVVHGDPVLVDQADPVRDGDDPNSNSSSVVSVVCCVVPSCHSVRHLVNHLEYEYQDDNNVVVQVVCQVVLNRSHAYEDLCPLCLALQPQQAVQLLPLVVQLCVQFPVDQLADFEEEEEDQDSNSVNVVNSSVVRHHQYAYEDPDPVSQVVCVVVVHHYDQCVVCLLPGQEYEYAHSDADSAEPVSVVNYAAAREYEYQYADLRNYPLVCQVPPPPWDWDDPDQQKIWIADPPPRGIYIYGNSSHRRSSNRHNGGRSNSSSLSSSQVVVRRSVSSVCSVVPDPVDSDRHHYHYDDNLVSVVSVVSSCVSPVHDDDFDDPVRCVVQVADSSDPPDDPPDDD/DQADADDLVLQVVLVVVLVVLCLQLLLLVVLLVVQLVVLLCAPFEEQEAAQQFSLVLSLLVSNLSSHYAFEYEYNDQAQHDRSSQSNCVVVVSYRYQYYGRDDLLSRLVRLVVSQWDQDDVDNPDIEGGLEYEYELCPNVVLLLVLLVQLVCCVVVVHRDPVLVDQADPVRHGDDPNSNSSSVVSSVVCVVPSCHSVRRLVNHLEYEYQDDNNVVVQVVCQVVLNRSHAYEDLCPLCLALQPQLAVQLLPLVVQLCVQAPVDQLADFEEEEEDQDSNSVNVVNNSVVRHHQYEYEDPDPVSQVVCVVVPHHYDQCVVCLQPGQEYEYAHSDADSAEPVSVVNYAAAREYEYQHADLRNYPLVCQVPPPPWDWDDPDQQKIWIADPVVRGIYIYGNSSHRRSSNSHNGGRSNSSSLSSSQVVVRVSVSSVCRVVDDVVPDRGYDYHYDDNLVSVVSVVSSCVSPVHDDDFDDPVRCVVQVADSSDPPDDPPDDD/DQADADDLVLQVVLVVVLVVLCLQLLLLVVLLVVQLVVLLCAPFEEFEAAQQFSLVLSLLVSNLSSHYAFEYEYNDQAQHDRNSQSNCVVVVSYRYHYYGRDDLLSRLVRLVVSQWDADPVDNVDIGGQEYEYELCPNVVLLLVLLVQLVVCVVVVHRDVCLVDQADPVRHGDDPNSNSSSVVSSVCCVVPSCVSVVRLVNHLEYEYQDPNNVVVQVVCQVPLRRQHEYADLCPLCLALQPQQAVQLLPLVVQLCVQAPVDQLAPFEEEEEDQDSNSVNVVNNSVVRHHQYAYEDPDPVSQVVCVVVVHHYDQLVVCLLPGAEYEYDHSDADSAEPVSVVNYAAAREYEYQHADLRNYPLVCQVPPPPWDWDAPDVQKIWIADPPVRGIYIYGNSRHRRSSNRHNGGRSNSSSLSSSQVVVRSSVSSVCSVVPDVVVGRGYHYHYDDNLVSVVSVVSSCVSPVHDDDFDDPVRCVVQVADSSDPPDDPPDDD/DQAADADDLVLQVVLVVVLVVLCLQLLLLVVLLVPQLVVLLCAPFEEFEAAQQFSLVLSLLVSNLSSHYAFEYEYNDQAQHDRNSQSNCVVVPRYRYYYYGRDDLLSRLVRLVVSQWDFDVVPTDTEGGQEYEYELCPNVVLLLVLLVQLVCCVVPVHGDPVLVDQADPVGDGDDPNSNSSSVVSSVVCVVPSCHSVRHLVNHQEYEYQDDNNVVVQVVCQVVLNRSHAYEDLCPLCLALQPQQAVQLLPLVVQLCVQAPVDQLAPFEEEEEDQDSNSVNNVNSSVVRHHQYAYEDPDPVSQVVCVVVPHHYDQCVVCLQPGQEYEYAHSDADSAEPVSVVNYAAAREYEYQYADLRNYPLVCQVPPPPWDWDDPDQQKIWIADDPPRGIYIYGNSRHRRSSNRHNGGRSNSSSLSSSQVVVRSSVSSVCSVVDDPVDSDRYHYHYDDNLVSVVSVVSSCVSPPHDDDFDDPVRCVVQVADSSDDPDDPPDDD

CATH classification: 3.40.50.1480 (+1 more: 3.40.50.720)

Solvent-accessible surface area: 70889 Å² total

Organism: Cryptosporidium parvum (strain Iowa II) (NCBI:txid353152)

Secondary structure (DSSP, 8-state):
---B-S-GGGHHHHHHHHHHHTTT-HHHHHHHHHHTTT-TTTT-EEEEES---HHHHHHHHHHHHTT-EEEEE-SSSS---HHHHHHHHHTTS-EEE--SS--HHHHHHHHHHHH-EE---S-EE--SEEEESSSHHHHHHHHHHHHHHHHHHHTS--HHHH-SB-TTSPBPPHHHHHHHHHHHHHHHH-TTHHHHHHTT--EEEE-SHHHHHHHHHHHHTT---S-EEE-TTSHHHIIIIIIIIHHHHHHHHHHHH--S--TT-EEEEE--SHHHHHHHHHHHHTT-EEEEE-S-HHHHHHHHHTT-EE--HHHHTTT-SEEEE-SS-S-SB-HHHHHHSPTTEEEEE-SSSGGGB-HHHHHTSTT-EEEEEETTEEEEE-TTT--EEEEEGGGSBHHHHSS--S-HHHHHHHHHHHHHHHHHHHHTGGG--TTS-PPP-EE---HHHHHHHHHHHGGGGT-------HHHHHHTT--TTS--S-TT---/--SB-S-GGGHHHHHHHHHHHTTT-HHHHHHHHHHTTT-TTTT-EEEEES---HHHHHHHHHHHHTT-EEEEE-SSSS---HHHHHHHHHTTS-EEE--TT--HHHHHHHHHHHT-EE-TT-SS-EE--SEEEESSSHHHHHHHHHHHHHHHHHHTTS--GGGT-SB-TTSPBPPHHHHHHHHHHHHHHHH-TTHHHHHHTT--EEEE-SHHHHHHHHHHHHTT---S-EEE-TTSHHHIIIIIIIIHHHHHHHHHHHH--S--TT-EEEEE--SHHHHHHHHHHHHTT-EEEEE-S-HHHHHHHHHTT-EE--HHHHTTT-SEEEE-SS-S-SB-HHHHHHSPTTEEEEE-SSSGGGB-HHHHHTSTT-EEEEEETTEEEEE-TTT--EEEEEGGGSBHHHHTS--S-HHHHHHHHHHHHHHHHHHHHTGGG--TTT-----EE---HHHHHHHHHHHGGGGT-------HHHHHHTT--TTS--S-TT---/---EES-GGGHHHHHHHHHHHTTT-HHHHHHHHHHTTT-TTTT-EEEEES---HHHHHHHHHHHHTT-EEEEE-SSTT---HHHHHHHHHTTSSEEEE-TT--HHHHHHHHHHHH---BTTBSS----SEEEESSSHHHHHHHHHHHHHHHHHHHTS--GGGT-SB-TTSPBPPHHHHHHHHHHHHHHHH-TTHHHHHHTT--EEEE-SHHHHHHHHHHHTTT---S-EEE-TTSHHHIIIIIIIIHHHHHHHHHHHH--S--TT-EEEEE--SHHHHHHHHHHHHTT-EEEEE-S-HHHHHHHHHTT-EE--HHHHTTT-SEEEE-SS-SSSB-HHHHHTSPTTEEEEE-SSSGGGB-HHHHHTSTT-EEEEEETTEEEEE-TTT--EEEEEGGGSBHHHHTS--S-HHHHHHHHHHHHHHHHHHHHTGGG--TTT-----EE---HHHHHHHHHTTGGGGT-------HHHHHHTT--TTS--S-TT---/--S-B-S-GGGHHHHHHHHHHHTTT-HHHHHHHHHHTTT-TTTT-EEEEES---HHHHHHHHHHHHTT-EEEEE-SSTT---HHHHHHHHHHTS-EEE--SS--HHHHHHHHHHHT-EE------EE--SEEEESSSHHHHHHHHHHHHHHHHHHHTS--GGGT-SB-TTSPBPPHHHHHHHHHHHHHHHH-TTHHHHHHTT--EEEE-SHHHHHHHHHHHHTT---S-EEE-TTSHHHIIIIIIIIHHHHHHHHHHHH--S--TT-EEEEE--SHHHHHHHHHHHHTT-EEEEE-S-HHHHHHHHHTT-EE--HHHHTTT-SEEEE-SS-S-SB-HHHHHHSPTTEEEEE-SSSGGGB-HHHHHTSTT-EEEEEETTEEEEE-TTT--EEEEEGGGS-HHHHTS--S-HHHHHHHHHHHHHHHHHHHHTGGG--TTS-PPP-EE---HHHHHHHHHHHTGGGT-------HHHHHHTT--TTS--S-TT---

Nearest PDB structures (foldseek):
  5t8k-assembly1_A  TM=1.002E+00  e=1.755E-98  Cryptosporidium parvum Iowa II
  5jpi-assembly1_D  TM=9.990E-01  e=3.231E-96  Cryptosporidium parvum
  5jpi-assembly1_A  TM=9.998E-01  e=1.445E-95  Cryptosporidium parvum
  5jpi-assembly1_B  TM=9.987E-01  e=3.056E-94  Cryptosporidium parvum
  5utu-assembly2_E  TM=9.953E-01  e=2.587E-94  Cryptosporidium parvum Iowa II

=== Feature glossary ===
Key to the feature types in this record:

— What the protein is —

Primary structure: the covalent order of the twenty standard amino acids along t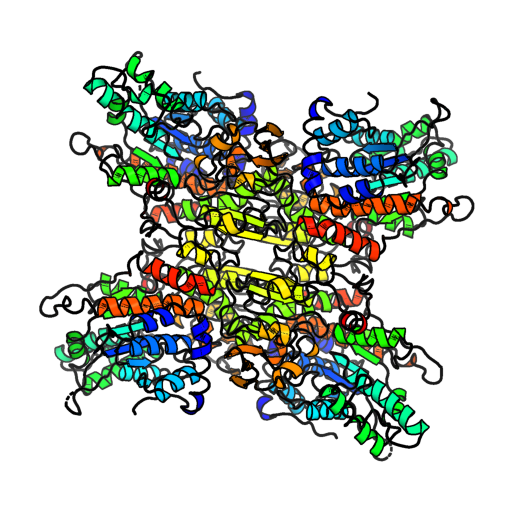he backbone. Two proteins with the same sequence will (almost always) fold to the same structure; two with 30% identity often share a fold but not the details.

Database cross-references. InterPro integrates a dozen domain/family signature databases into unified entries with residue-range hits. GO terms attach function/process/location labels with evidence codes. CATH codes position the fold in a four-level structural taxonomy. Organism is the NCBI-taxonomy species name.

— Where its atoms are —

The mmCIF block holds the 3D Cartesian coordinates of each backbone atom (N, Cα, C, O) in ångströms. mmCIF is the PDB's canonical archive format — a tagged-loop text representation of the atomic model.

Six rendered views show the 3D structure from the faces of a cube — i.e. along ±x, ±y, ±z. Rendering representation is drawn randomly per protein from cartoon (secondary-structure ribbons), sticks (backbone bonds), or molecular surface; coloring is either N→C rainbow (blue at the N-terminus through red at the C-terminus) or one color per chain.

— Local backbone conformation —

DSSP 8-state secondary structure assigns each residue one of H (α-helix), G (3₁₀-helix), I (π-helix), E (extended β-strand), B (isolated β-bridge), T (hydrogen-bonded turn), S (bend), or '-' (coil). The assignment is computed from backbone hydrogen-bond geometry via the Kabsch–Sander algorithm.

P-SEA three-state annotation labels each residue as helix, strand, or coil based purely on the geometry of the Cα trace. It serves as a fallback when the full backbone (and thus DSSP) is unavailable.

The φ/ψ torsion pair specifies the backbone conformation at each residue. φ rotates about the N–Cα bond, ψ about the Cα–C bond. Steric clashes forbid most of the (φ, ψ) plane — the allowed regions (α-helix basin, β-sheet basin, left-handed helix) are the Ramachandran-allowed regions.

— Global shape and packing —

The geometric summary reports three shape descriptors. Rg (radius of gyration) measures how spread out the Cα atoms are about their centre of mass; compact globular proteins have small Rg, elongated or unfolded ones large. Cα contacts (<8 Å, |i−j|>4) count long-range residue pairs in spatial proximity — high for tightly packed folds, near zero for rods or random coil. The bounding-box extents give the protein's footprint along x, y, z in Å.

Accessible surface area quantifies burial. A residue with SASA near zero is packed into the hydrophobic core; one with SASA >100 Å² sits on the surface. Computed here via the Shrake–Rupley numerical algorithm with a 1.4 Å probe.

Plot images: a contact map (which residues are close in 3D, as an N×N binary image), a Ramachandran scatter (backbone torsion angles, revealing secondary-structure composition at a glance), and — for AlphaFold structures — a PAE heatmap (pairwise prediction confidence).

— Structural neighborhood —

The Foldseek 3Di string encodes local tertiary geometry as a 20-letter alphabet — one character per residue — derived from the relative positions of nearby Cα atoms. Unlike the amino-acid sequence, 3Di is a direct function of the 3D structure, so two proteins with the same fold have similar 3Di strings even at low sequence identity.

Nearest PDB neighbors are the top structural matches found by Foldseek when searching this structure against the entire Protein Data Bank. Each hit reports a TM-score (0 to 1; >0.5 almost always implies the same fold) and an E-value. These are *structural* homologs — they may share no detectable sequence similarity.

— Confidence and disorder —

For AlphaFold models, the B-factor field carries pLDDT — the model's own estimate of local accuracy on a 0–100 scale. Regions with pLDDT<50 should be treated as essentially unmodeled; they often correspond to intrinsically disordered segments.

B-factor (Debye–Waller factor) reflects atomic displacement in the crystal lattice. It is an experimental observable (units Å²), not a prediction; low values mean the atom is pinned down, high values mean it moves or is heterogeneous across the crystal.

Predicted aligned error is AlphaFold's pairwise confidence. Unlike pLDDT (per-residue), PAE is per-residue-pair and captures whether two parts of the structure are correctly placed relative to each other. Units are ångströms of expected positional error.